Protein 6IAN (pdb70)

Sequence (1597 aa):
YYIGLLRPKITELTTEIERLNEQEELIVKGGSVLTQLQQRNKALTDEAAKLKGTLADINLALEKSTTQDPSSVKDQATKLNQVNGEKRKQVDQLFLNAKEEALTKKNTQALEEEQNLDRRILAENQDFGLYKATRDEAFNVSDAVLSHQHQIRLTAKQELLTKLSTDPDKKRAAEVLRGILSKRQLKEELTKQCALSVEEERQLLIKQVKTARGDIEVLERQVNETRDALSESKNRCASLDEELKSYSGDNIKAFQELQEKDRELQSFDSFPAKLKEEDKITEVQRNIATLLERISQALEEPSEEEVLQYIVDNVNKLLSRHYSLVEFDAIQGTDLLQILADIFGTLSPAQQIDGVAPTDEAAASLEFLTKTLGYRVLADSFPTSFSRAEPTVIYPTLYWVLSNQQNEKRVYLARFLQRLEIPEALAQDEDVRALYQQYVNLRGFVNTHRRVDALRTAHADPADARRAVTVLEEECDRLRGYIQVAEKKLAGVPDKEALLNACKSLRAALEEESRLAEKGVELQQQLISSRQRSTEHNRLQNLRRDAADGRVDVIVRRLRDEIQTNKIIEEQLPKELQQKQRENAEFDRLISEPLDQALTTENQQLDEALKKLHQQVKERQKPGEDGSTIATIKQQVERVAKRKVEVEQLTGLQADNSRTLNDIRERENRIEQLREAHHLKDDDFREFSKQVLAKKAATESRTHLSEQRVEYGVLNFTENVRPKITELTTEIERLNEQEELIVKGGSVLTQLQQRNKALTDEAAKLKGTLADINLALEKSTTQDPSSVKDQATKLNQVNGEKRKQVDQLFLNAKEEALTKKNTQALEEEQNLDRRILAENQDFGLYKATRDEAFNVSDAVLSHQHQIRLTAKQELLTKLSTDPDKKRAAEVLRGILSKRQLKEELTKQCALSVEEERQLLIKQVKTARGDIEVLERQVNETRDALSESKNRCASLDEELKSYSGDNIKAFQELQEKDRELQSFDSFPAKLKEEDKITEVQRNIATLLERISQALELKKQPPKEPSEEEVLQYIVDNVNKLLSRHYSLVEFDAIQGTDLLQILADIFGTLSPAQQIDGVAPTDEAAASLEFLTKTLGYRVPPLADSFPTSFSRAEPTVIYPTLYWVLSNQQNEKRVYLARFLQRQYVNLRGFVNTHRRVDALRTAHADPADARRAVTVLEEECDRLRGYIQVAEKKLAGVPDKEALLNACKSLRAALEEESRLAEKGVELQQQLISSRQRSTEHNRLQNLRRDAADGRVDVIVRRLRDEIQTNKIIEEQLPKELQQKQRENAEFDRLISEPLDQALTTENQQLDEALKKLHQQVKERQKPGGSTIATIKQQVERVAKRKVEVEQLTGLQADNSRTLNDIRERENRIEQLREAHHLKDDDFREFSKQVLAKKAATESRTHLSEQRVEYGVLNFTENVLRSQFTDDLVKILVLGPSKSGKSTVTNFLAGTRDTPTKEYHETNPLRVLEVEIALDVVQLWDVGGSSKHQAGWPAIASNADGIIYVFNPEVKGSEKELLLWYKNFARVTDGHSLIFSHHSSLPEFAVGDNPPPKQLQGIRALETSLDYQSDNFKEAFDALVEQIIASRLAAE

B-factor: mean 144.45, std 52.74, range [67.85, 324.2]

CATH classification: 1.10.418.70

Organism: Trypanosoma brucei brucei (strain 927/4 GUTat10.1) (NCBI:txid185431)

InterPro domains:
  IPR029602 Intraflagellar transport protein 74 [PTHR31432] (14-579)
  IPR036228 ATP synthase, F0 complex, subunit D superfamily, mitochondrial [SSF161065] (115-201)

Structure (mmCIF, N/CA/C/O backbone):
data_6IAN
#
_entry.id   6IAN
#
_cell.length_a   67.860
_cell.length_b   228.300
_cell.length_c   115.710
_cell.angle_alpha   90.00
_cell.angle_beta   96.76
_cell.angle_gamma   90.00
#
_symmetry.space_group_name_H-M   'P 1 21 1'
#
loop_
_entity.id
_entity.type
_entity.pdbx_description
1 polymer 'Intraflagellar transport protein 74'
2 polymer 'Intraflagellar transport protein 81'
3 polymer 'Rab-like 5'
4 non-polymer "GUANOSINE-5'-TRIPHOSPHATE"
5 non-polymer 'MAGNESIUM ION'
6 water water
#
loop_
_atom_site.group_PDB
_atom_site.id
_atom_site.type_symbol
_atom_site.label_atom_id
_atom_site.label_alt_id
_atom_site.label_comp_id
_atom_site.label_asym_id
_atom_site.label_entity_id
_atom_site.label_seq_id
_atom_site.pdbx_PDB_ins_code
_atom_site.Cartn_x
_atom_site.Cartn_y
_atom_site.Cartn_z
_atom_site.occupancy
_atom_site.B_iso_or_equiv
_atom_site.auth_seq_id
_atom_site.auth_comp_id
_atom_site.auth_asym_id
_atom_site.auth_atom_id
_atom_site.pdbx_PDB_model_num
ATOM 1 N N . TYR A 1 16 ? 64.034 81.971 -37.626 1.00 182.03 89 TYR A N 1
ATOM 2 C CA . TYR A 1 16 ? 64.688 80.980 -36.776 1.00 180.16 89 TYR A CA 1
ATOM 3 C C . TYR A 1 16 ? 63.696 80.387 -35.775 1.00 177.13 89 TYR A C 1
ATOM 4 O O . TYR A 1 16 ? 63.946 79.341 -35.165 1.00 173.49 89 TYR A O 1
ATOM 6 N N . TYR A 1 17 ? 62.569 81.077 -35.604 1.00 177.57 90 TYR A N 1
ATOM 7 C CA . TYR A 1 17 ? 61.460 80.560 -34.821 1.00 168.91 90 TYR A CA 1
ATOM 8 C C . TYR A 1 17 ? 60.223 80.251 -35.655 1.00 175.91 90 TYR A C 1
ATOM 9 O O . TYR A 1 17 ? 59.357 79.510 -35.181 1.00 172.97 90 TYR A O 1
ATOM 11 N N . ILE A 1 18 ? 60.114 80.794 -36.875 1.00 182.48 91 ILE A N 1
ATOM 12 C CA . ILE A 1 18 ? 58.943 80.528 -37.712 1.00 188.42 91 ILE A CA 1
ATOM 13 C C . ILE A 1 18 ? 58.972 79.097 -38.234 1.00 193.52 91 ILE A C 1
ATOM 14 O O . ILE A 1 18 ? 57.946 78.396 -38.246 1.00 193.46 91 ILE A O 1
ATOM 16 N N . GLY A 1 19 ? 60.142 78.646 -38.690 1.00 199.51 92 GLY A N 1
ATOM 17 C CA . GLY A 1 19 ? 60.351 77.242 -38.988 1.00 200.02 92 GLY A CA 1
ATOM 18 C C . GLY A 1 19 ? 60.160 76.330 -37.795 1.00 202.16 92 GLY A C 1
ATOM 19 O O . GLY A 1 19 ? 60.203 75.105 -37.958 1.00 201.52 92 GLY A O 1
ATOM 20 N N . LEU A 1 20 ? 59.982 76.897 -36.602 1.00 195.01 93 LEU A N 1
ATOM 21 C CA . LEU A 1 20 ? 59.590 76.151 -35.415 1.00 187.40 93 LEU A CA 1
ATOM 22 C C . LEU A 1 20 ? 58.092 76.210 -35.147 1.00 178.18 93 LEU A C 1
ATOM 23 O O . LEU A 1 20 ? 57.526 75.236 -34.638 1.00 178.27 93 LEU A O 1
ATOM 25 N N . LEU A 1 21 ? 57.437 77.329 -35.475 1.00 172.12 94 LEU A N 1
ATOM 26 C CA . LEU A 1 21 ? 55.984 77.392 -35.357 1.00 168.24 94 LEU A CA 1
ATOM 27 C C . LEU A 1 21 ? 55.313 76.442 -36.337 1.00 169.29 94 LEU A C 1
ATOM 28 O O . LEU A 1 21 ? 54.376 75.720 -35.972 1.00 169.05 94 LEU A O 1
ATOM 33 N N . ARG A 1 22 ? 55.775 76.436 -37.590 1.00 170.28 95 ARG A N 1
ATOM 34 C CA . ARG A 1 22 ? 55.108 75.652 -38.627 1.00 170.42 95 ARG A CA 1
ATOM 35 C C . ARG A 1 22 ? 54.901 74.186 -38.224 1.00 172.65 95 ARG A C 1
ATOM 36 O O . ARG A 1 22 ? 53.748 73.715 -38.200 1.00 172.68 95 ARG A O 1
ATOM 38 N N . PRO A 1 23 ? 55.957 73.436 -37.870 1.00 172.88 96 PRO A N 1
ATOM 39 C CA . PRO A 1 23 ? 55.739 72.006 -37.582 1.00 175.47 96 PRO A CA 1
ATOM 40 C C . PRO A 1 23 ? 54.908 71.758 -36.337 1.00 175.92 96 PRO A C 1
ATOM 41 O O . PRO A 1 23 ? 54.082 70.834 -36.327 1.00 176.68 96 PRO A O 1
ATOM 45 N N . LYS A 1 24 ? 55.108 72.544 -35.277 1.00 177.76 97 LYS A N 1
ATOM 46 C CA . LYS A 1 24 ? 54.268 72.388 -34.098 1.00 174.01 97 LYS A CA 1
ATOM 47 C C . LYS A 1 24 ? 52.806 72.629 -34.440 1.00 170.75 97 LYS A C 1
ATOM 48 O O . LYS A 1 24 ? 51.925 71.899 -33.973 1.00 170.44 97 LYS A O 1
ATOM 50 N N . ILE A 1 25 ? 52.538 73.602 -35.314 1.00 168.36 98 ILE A N 1
ATOM 51 C CA . ILE A 1 25 ? 51.161 73.926 -35.667 1.00 162.56 98 ILE A CA 1
ATOM 52 C C . ILE A 1 25 ? 50.522 72.798 -36.461 1.00 160.77 98 ILE A C 1
ATOM 53 O O . ILE A 1 25 ? 49.384 72.392 -36.187 1.00 161.71 98 ILE A O 1
ATOM 58 N N . THR A 1 26 ? 51.240 72.260 -37.445 1.00 162.09 99 THR A N 1
ATOM 59 C CA . THR A 1 26 ? 50.655 71.158 -38.205 1.00 166.97 99 THR A CA 1
ATOM 60 C C . THR A 1 26 ? 50.484 69.904 -37.342 1.00 167.25 99 THR A C 1
ATOM 61 O O . THR A 1 26 ? 49.459 69.220 -37.443 1.00 165.64 99 THR A O 1
ATOM 65 N N . GLU A 1 27 ? 51.456 69.587 -36.478 1.00 167.60 100 GLU A N 1
ATOM 66 C CA . GLU A 1 27 ? 51.297 68.436 -35.588 1.00 163.24 100 GLU A CA 1
ATOM 67 C C . GLU A 1 27 ? 50.099 68.609 -34.658 1.00 159.51 100 GLU A C 1
ATOM 68 O O . GLU A 1 27 ? 49.310 67.671 -34.446 1.00 161.12 100 GLU A O 1
ATOM 70 N N . LEU A 1 28 ? 49.942 69.810 -34.103 1.00 160.83 101 LEU A N 1
ATOM 71 C CA . LEU A 1 28 ? 48.825 70.089 -33.213 1.00 158.72 101 LEU A CA 1
ATOM 72 C C . LEU A 1 28 ? 47.499 69.921 -33.945 1.00 161.15 101 LEU A C 1
ATOM 73 O O . LEU A 1 28 ? 46.564 69.293 -33.431 1.00 164.61 101 LEU A O 1
ATOM 78 N N . THR A 1 29 ? 47.401 70.469 -35.159 1.00 161.36 102 THR A N 1
ATOM 79 C CA . THR A 1 29 ? 46.163 70.334 -35.921 1.00 163.71 102 THR A CA 1
ATOM 80 C C . THR A 1 29 ? 45.904 68.884 -36.307 1.00 161.89 102 THR A C 1
ATOM 81 O O . THR A 1 29 ? 44.744 68.465 -36.396 1.00 160.97 102 THR A O 1
ATOM 85 N N . THR A 1 30 ? 46.961 68.107 -36.545 1.00 158.85 103 THR A N 1
ATOM 86 C CA . THR A 1 30 ? 46.770 66.695 -36.850 1.00 158.18 103 THR A CA 1
ATOM 87 C C . THR A 1 30 ? 46.165 65.962 -35.663 1.00 152.48 103 THR A C 1
ATOM 88 O O . THR A 1 30 ? 45.263 65.126 -35.825 1.00 152.51 103 THR A O 1
ATOM 92 N N . GLU A 1 31 ? 46.605 66.302 -34.451 1.00 149.37 104 GLU A N 1
ATOM 93 C CA . GLU A 1 31 ? 45.971 65.669 -33.299 1.00 141.55 104 GLU A CA 1
ATOM 94 C C . GLU A 1 31 ? 44.559 66.203 -33.076 1.00 132.04 104 GLU A C 1
ATOM 95 O O . GLU A 1 31 ? 43.695 65.466 -32.594 1.00 126.70 104 GLU A O 1
ATOM 101 N N . ILE A 1 32 ? 44.295 67.461 -33.441 1.00 127.68 105 ILE A N 1
ATOM 102 C CA . ILE A 1 32 ? 42.919 67.961 -33.415 1.00 129.59 105 ILE A CA 1
ATOM 103 C C . ILE A 1 32 ? 42.030 67.107 -34.310 1.00 134.46 105 ILE A C 1
ATOM 104 O O . ILE A 1 32 ? 40.924 66.699 -33.924 1.00 135.78 105 ILE A O 1
ATOM 109 N N . GLU A 1 33 ? 42.502 66.844 -35.532 1.00 140.28 106 GLU A N 1
ATOM 110 C CA . GLU A 1 33 ? 41.753 66.012 -36.467 1.00 142.90 106 GLU A CA 1
ATOM 111 C C . GLU A 1 33 ? 41.520 64.629 -35.882 1.00 143.37 106 GLU A C 1
ATOM 112 O O . GLU A 1 33 ? 40.413 64.083 -35.973 1.00 142.75 106 GLU A O 1
ATOM 118 N N . ARG A 1 34 ? 42.555 64.053 -35.264 1.00 143.22 107 ARG A N 1
ATOM 119 C CA . ARG A 1 34 ? 42.403 62.746 -34.635 1.00 141.65 107 ARG A CA 1
ATOM 120 C C . ARG A 1 34 ? 41.347 62.774 -33.536 1.00 141.59 107 ARG A C 1
ATOM 121 O O . ARG A 1 34 ? 40.479 61.894 -33.476 1.00 141.39 107 ARG A O 1
ATOM 123 N N . LEU A 1 35 ? 41.380 63.800 -32.685 1.00 140.29 108 LEU A N 1
ATOM 124 C CA . LEU A 1 35 ? 40.424 63.889 -31.584 1.00 140.02 108 LEU A CA 1
ATOM 125 C C . LEU A 1 35 ? 38.998 64.020 -32.092 1.00 139.79 108 LEU A C 1
ATOM 126 O O . LEU A 1 35 ? 38.079 63.398 -31.547 1.00 142.09 108 LEU A O 1
ATOM 131 N N . ASN A 1 36 ? 38.787 64.826 -33.133 1.00 141.71 109 ASN A N 1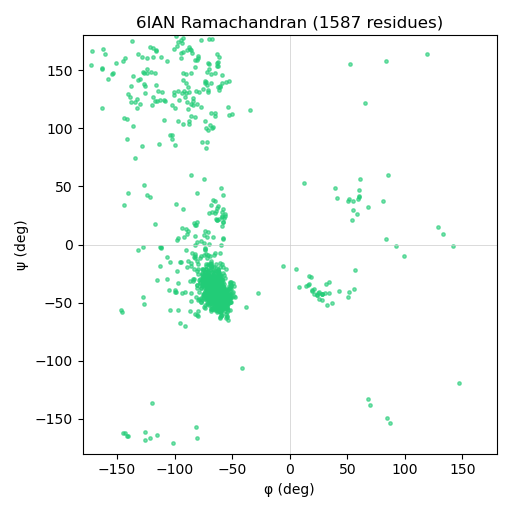
ATOM 132 C CA . ASN A 1 36 ? 37.429 64.991 -33.648 1.00 144.45 109 ASN A CA 1
ATOM 133 C C . ASN A 1 36 ? 36.942 63.725 -34.353 1.00 153.71 109 ASN A C 1
ATOM 134 O O . ASN A 1 36 ? 35.751 63.382 -34.275 1.00 152.92 109 ASN A O 1
ATOM 139 N N . GLU A 1 37 ? 37.840 63.015 -35.050 1.00 158.06 110 GLU A N 1
ATOM 140 C CA . GLU A 1 37 ? 37.458 61.728 -35.629 1.00 160.65 110 GLU A CA 1
ATOM 141 C C . GLU A 1 37 ? 37.070 60.743 -34.537 1.00 160.69 110 GLU A C 1
ATOM 142 O O . GLU A 1 37 ? 36.113 59.975 -34.690 1.00 162.12 110 GLU A O 1
ATOM 144 N N . GLN A 1 38 ? 37.794 60.763 -33.417 1.00 164.84 111 GLN A N 1
ATOM 145 C CA . GLN A 1 38 ? 37.433 59.908 -32.292 1.00 167.62 111 GLN A CA 1
ATOM 146 C C . GLN A 1 38 ? 36.088 60.311 -31.702 1.00 167.99 111 GLN A C 1
ATOM 147 O O . GLN A 1 38 ? 35.316 59.453 -31.268 1.00 169.11 111 GLN A O 1
ATOM 153 N N . GLU A 1 39 ? 35.789 61.608 -31.675 1.00 166.87 112 GLU A N 1
ATOM 154 C CA . GLU A 1 39 ? 34.474 62.055 -31.221 1.00 168.78 112 GLU A CA 1
ATOM 155 C C . GLU A 1 39 ? 33.368 61.495 -32.105 1.00 166.83 112 GLU A C 1
ATOM 156 O O . GLU A 1 39 ? 32.359 60.964 -31.612 1.00 167.84 112 GLU A O 1
ATOM 162 N N . GLU A 1 40 ? 33.538 61.625 -33.422 1.00 169.97 113 GLU A N 1
ATOM 163 C CA . GLU A 1 40 ? 32.566 61.059 -34.351 1.00 172.33 113 GLU A CA 1
ATOM 164 C C . GLU A 1 40 ? 32.437 59.552 -34.147 1.00 177.13 113 GLU A C 1
ATOM 165 O O . GLU A 1 40 ? 31.329 58.999 -34.201 1.00 180.38 113 GLU A O 1
ATOM 167 N N . LEU A 1 41 ? 33.559 58.876 -33.887 1.00 171.59 114 LEU A N 1
ATOM 168 C CA . LEU A 1 41 ? 33.517 57.439 -33.635 1.00 170.28 114 LEU A CA 1
ATOM 169 C C . LEU A 1 41 ? 32.740 57.115 -32.364 1.00 166.52 114 LEU A C 1
ATOM 170 O O . LEU A 1 41 ? 32.002 56.126 -32.315 1.00 166.50 114 LEU A O 1
ATOM 175 N N . ILE A 1 42 ? 32.905 57.927 -31.319 1.00 164.50 115 ILE A N 1
ATOM 176 C CA . ILE A 1 42 ? 32.186 57.676 -30.074 1.00 156.80 115 ILE A CA 1
ATOM 177 C C . ILE A 1 42 ? 30.685 57.846 -30.278 1.00 158.37 115 ILE A C 1
ATOM 178 O O . ILE A 1 42 ? 29.881 57.059 -29.764 1.00 159.57 115 ILE A O 1
ATOM 183 N N . VAL A 1 43 ? 30.280 58.844 -31.061 1.00 157.43 116 VAL A N 1
ATOM 184 C CA . VAL A 1 43 ? 28.850 59.031 -31.309 1.00 166.31 116 VAL A CA 1
ATOM 185 C C . VAL A 1 43 ? 28.283 57.865 -32.122 1.00 168.40 116 VAL A C 1
ATOM 186 O O . VAL A 1 43 ? 27.201 57.334 -31.813 1.00 169.17 116 VAL A O 1
ATOM 190 N N . LYS A 1 44 ? 28.983 57.477 -33.199 1.00 172.95 117 LYS A N 1
ATOM 191 C CA . LYS A 1 44 ? 28.535 56.344 -34.008 1.00 175.60 117 LYS A CA 1
ATOM 192 C C . LYS A 1 44 ? 28.455 55.071 -33.172 1.00 185.01 117 LYS A C 1
ATOM 193 O O . LYS A 1 44 ? 27.504 54.293 -33.305 1.00 190.13 117 LYS A O 1
ATOM 195 N N . GLY A 1 45 ? 29.436 54.848 -32.293 1.00 191.46 118 GLY A N 1
ATOM 196 C CA . GLY A 1 45 ? 29.368 53.711 -31.393 1.00 187.03 118 GLY A CA 1
ATOM 197 C C . GLY A 1 45 ? 28.203 53.788 -30.427 1.00 187.92 118 GLY A C 1
ATOM 198 O O . GLY A 1 45 ? 27.619 52.762 -30.070 1.00 190.59 118 GLY A O 1
ATOM 199 N N . GLY A 1 46 ? 27.850 54.999 -29.986 1.00 189.19 119 GLY A N 1
ATOM 200 C CA . GLY A 1 46 ? 26.692 55.148 -29.117 1.00 188.46 119 GLY A CA 1
ATOM 201 C C . GLY A 1 46 ? 25.401 54.734 -29.798 1.00 184.33 119 GLY A C 1
ATOM 202 O O . GLY A 1 46 ? 24.587 53.993 -29.230 1.00 186.45 119 GLY A O 1
ATOM 203 N N . SER A 1 47 ? 25.191 55.215 -31.030 1.00 179.19 120 SER A N 1
ATOM 204 C CA . SER A 1 47 ? 23.990 54.804 -31.762 1.00 178.91 120 SER A CA 1
ATOM 205 C C . SER A 1 47 ? 24.018 53.310 -32.088 1.00 188.35 120 SER A C 1
ATOM 206 O O . SER A 1 47 ? 22.964 52.658 -32.093 1.00 187.91 120 SER A O 1
ATOM 209 N N . VAL A 1 48 ? 25.208 52.746 -32.338 1.00 201.10 121 VAL A N 1
ATOM 210 C CA . VAL A 1 48 ? 25.328 51.301 -32.542 1.00 204.02 121 VAL A CA 1
ATOM 211 C C . VAL A 1 48 ? 24.918 50.540 -31.287 1.00 213.49 121 VAL A C 1
ATOM 212 O O . VAL A 1 48 ? 24.237 49.513 -31.366 1.00 214.11 121 VAL A O 1
ATOM 216 N N . LEU A 1 49 ? 25.328 51.024 -30.111 1.00 222.85 122 LEU A N 1
ATOM 217 C CA . LEU A 1 49 ? 24.963 50.355 -28.865 1.00 219.93 122 LEU A CA 1
ATOM 218 C C . LEU A 1 49 ? 23.458 50.420 -28.629 1.00 221.13 122 LEU A C 1
ATOM 219 O O . LEU A 1 49 ? 22.835 49.424 -28.225 1.00 224.52 122 LEU A O 1
ATOM 221 N N . THR A 1 50 ? 22.857 51.586 -28.879 1.00 215.13 123 THR A N 1
ATOM 222 C CA . THR A 1 50 ? 21.409 51.707 -28.727 1.00 211.14 123 THR A CA 1
ATOM 223 C C . THR A 1 50 ? 20.673 50.788 -29.700 1.00 207.96 123 THR A C 1
ATOM 224 O O . THR A 1 50 ? 19.618 50.237 -29.366 1.00 211.55 123 THR A O 1
ATOM 228 N N . GLN A 1 51 ? 21.205 50.620 -30.915 1.00 206.43 124 GLN A N 1
ATOM 229 C CA . GLN A 1 51 ? 20.605 49.679 -31.859 1.00 202.54 124 GLN A CA 1
ATOM 230 C C . GLN A 1 51 ? 20.760 48.230 -31.392 1.00 201.94 124 GLN A C 1
ATOM 231 O O . GLN A 1 51 ? 19.809 47.438 -31.471 1.00 204.14 124 GLN A O 1
ATOM 233 N N . LEU A 1 52 ? 21.953 47.870 -30.905 1.00 193.30 125 LEU A N 1
ATOM 234 C CA . LEU A 1 52 ? 22.224 46.502 -30.466 1.00 188.73 125 LEU A CA 1
ATOM 235 C C . LEU A 1 52 ? 21.400 46.099 -29.255 1.00 182.20 125 LEU A C 1
ATOM 236 O O . LEU A 1 52 ? 21.091 44.916 -29.102 1.00 182.74 125 LEU A O 1
ATOM 241 N N . GLN A 1 53 ? 21.027 47.041 -28.389 1.00 179.18 126 GLN A N 1
ATOM 242 C CA . GLN A 1 53 ? 20.169 46.659 -27.270 1.00 175.78 126 GLN A CA 1
ATOM 243 C C . GLN A 1 53 ? 18.817 46.152 -27.775 1.00 180.79 126 GLN A C 1
ATOM 244 O O . GLN A 1 53 ? 18.359 45.064 -27.393 1.00 183.04 126 GLN A O 1
ATOM 246 N N . GLN A 1 54 ? 18.174 46.927 -28.656 1.00 180.31 127 GLN A N 1
ATOM 247 C CA . GLN A 1 54 ? 16.914 46.501 -29.260 1.00 178.09 127 GLN A CA 1
ATOM 248 C C . GLN A 1 54 ? 17.073 45.195 -30.034 1.00 180.19 127 GLN A C 1
ATOM 249 O O . GLN A 1 54 ? 16.222 44.298 -29.935 1.00 184.27 127 GLN A O 1
ATOM 251 N N . ARG A 1 55 ? 18.147 45.072 -30.822 1.00 179.50 128 ARG A N 1
ATOM 252 C CA . ARG A 1 55 ? 18.369 43.838 -31.575 1.00 182.29 128 ARG A CA 1
ATOM 253 C C . ARG A 1 55 ? 18.516 42.641 -30.644 1.00 186.79 128 ARG A C 1
ATOM 254 O O . ARG A 1 55 ? 17.991 41.558 -30.926 1.00 187.35 128 ARG A O 1
ATOM 262 N N . ASN A 1 56 ? 19.226 42.821 -29.528 1.00 196.74 129 ASN A N 1
ATOM 263 C CA . ASN A 1 56 ? 19.429 41.741 -28.570 1.00 198.91 129 ASN A CA 1
ATOM 264 C C . ASN A 1 56 ? 18.112 41.311 -27.934 1.00 199.51 129 ASN A C 1
ATOM 265 O O . ASN A 1 56 ? 17.841 40.110 -27.811 1.00 203.79 129 ASN A O 1
ATOM 270 N N . LYS A 1 57 ? 17.267 42.271 -27.547 1.00 193.61 130 LYS A N 1
ATOM 271 C CA . LYS A 1 57 ? 15.966 41.905 -26.987 1.00 191.09 130 LYS A CA 1
ATOM 272 C C . LYS A 1 57 ? 15.128 41.132 -28.001 1.00 195.87 130 LYS A C 1
ATOM 273 O O . LYS A 1 57 ? 14.544 40.079 -27.684 1.00 198.41 130 LYS A O 1
ATOM 279 N N . ALA A 1 58 ? 15.068 41.641 -29.234 1.00 200.56 131 ALA A N 1
ATOM 280 C CA . ALA A 1 58 ? 14.302 40.969 -30.277 1.00 201.46 131 ALA A CA 1
ATOM 281 C C . ALA A 1 58 ? 14.806 39.550 -30.497 1.00 198.26 131 ALA A C 1
ATOM 282 O O . ALA A 1 58 ? 14.010 38.610 -30.626 1.00 200.29 131 ALA A O 1
ATOM 284 N N . LEU A 1 59 ? 16.127 39.373 -30.534 1.00 184.54 132 LEU A N 1
ATOM 285 C CA . LEU A 1 59 ? 16.672 38.048 -30.781 1.00 170.35 132 LEU A CA 1
ATOM 286 C C . LEU A 1 59 ? 16.390 37.103 -29.624 1.00 164.94 132 LEU A C 1
ATOM 287 O O . LEU A 1 59 ? 16.092 35.927 -29.852 1.00 172.20 132 LEU A O 1
ATOM 292 N N . THR A 1 60 ? 16.477 37.583 -28.377 1.00 159.09 133 THR A N 1
ATOM 293 C CA . THR A 1 60 ? 16.144 36.714 -27.247 1.00 157.82 133 THR A CA 1
ATOM 294 C C . THR A 1 60 ? 14.716 36.206 -27.355 1.00 156.36 133 THR A C 1
ATOM 295 O O . THR A 1 60 ? 14.450 35.009 -27.163 1.00 156.96 133 THR A O 1
ATOM 299 N N . ASP A 1 61 ? 13.785 37.102 -27.682 1.00 156.31 134 ASP A N 1
ATOM 300 C CA .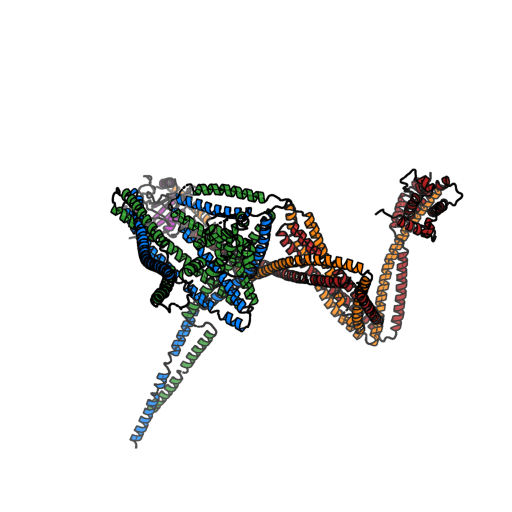 ASP A 1 61 ? 12.390 36.685 -27.768 1.00 157.37 134 ASP A CA 1
ATOM 301 C C . ASP A 1 61 ? 12.171 35.704 -28.919 1.00 153.43 134 ASP A C 1
ATOM 302 O O . ASP A 1 61 ? 11.475 34.690 -28.755 1.00 150.85 134 ASP A O 1
ATOM 307 N N . GLU A 1 62 ? 12.763 35.978 -30.087 1.00 154.95 135 GLU A N 1
ATOM 308 C CA . GLU A 1 62 ? 12.612 35.055 -31.211 1.00 158.36 135 GLU A CA 1
ATOM 309 C C . GLU A 1 62 ? 13.220 33.700 -30.887 1.00 145.45 135 GLU A C 1
ATOM 310 O O . GLU A 1 62 ? 12.716 32.664 -31.330 1.00 140.35 135 GLU A O 1
ATOM 316 N N . ALA A 1 63 ? 14.323 33.694 -30.136 1.00 145.76 136 ALA A N 1
ATOM 317 C CA . ALA A 1 63 ? 14.939 32.443 -29.709 1.00 143.23 136 ALA A CA 1
ATOM 318 C C . ALA A 1 63 ? 13.995 31.663 -28.816 1.00 133.65 136 ALA A C 1
ATOM 319 O O . ALA A 1 63 ? 13.880 30.435 -28.931 1.00 125.93 136 ALA A O 1
ATOM 321 N N . ALA A 1 64 ? 13.334 32.356 -27.891 1.00 133.86 137 ALA A N 1
ATOM 322 C CA . ALA A 1 64 ? 12.348 31.680 -27.061 1.00 132.38 137 ALA A CA 1
ATOM 323 C C . ALA A 1 64 ? 11.278 31.032 -27.931 1.00 132.55 137 ALA A C 1
ATOM 324 O O . ALA A 1 64 ? 10.979 29.839 -27.788 1.00 134.89 137 ALA A O 1
ATOM 326 N N . LYS A 1 65 ? 10.730 31.795 -28.882 1.00 125.59 138 LYS A N 1
ATOM 327 C CA . LYS A 1 65 ? 9.682 31.252 -29.744 1.00 116.72 138 LYS A CA 1
ATOM 328 C C . LYS A 1 65 ? 10.186 30.063 -30.556 1.00 106.45 138 LYS A C 1
ATOM 329 O O . LYS A 1 65 ? 9.463 29.072 -30.744 1.00 105.96 138 LYS A O 1
ATOM 331 N N . LEU A 1 66 ? 11.416 30.154 -31.058 1.00 101.27 139 LEU A N 1
ATOM 332 C CA . LEU A 1 66 ? 11.998 29.065 -31.838 1.00 105.10 139 LEU A CA 1
ATOM 333 C C . LEU A 1 66 ? 12.161 27.808 -30.993 1.00 100.33 139 LEU A C 1
ATOM 334 O O . LEU A 1 66 ? 11.862 26.692 -31.446 1.00 94.50 139 LEU A O 1
ATOM 339 N N . LYS A 1 67 ? 12.622 27.974 -29.751 1.00 106.42 140 LYS A N 1
ATOM 340 C CA . LYS A 1 67 ? 12.670 26.846 -28.828 1.00 109.26 140 LYS A CA 1
ATOM 341 C C . LYS A 1 67 ? 11.279 26.253 -28.637 1.00 109.27 140 LYS A C 1
ATOM 342 O O . LYS A 1 67 ? 11.112 25.027 -28.557 1.00 103.19 140 LYS A O 1
ATOM 344 N N . GLY A 1 68 ? 10.269 27.113 -28.598 1.00 109.47 141 GLY A N 1
ATOM 345 C CA . GLY A 1 68 ? 8.905 26.658 -28.437 1.00 112.94 141 GLY A CA 1
ATOM 346 C C . GLY A 1 68 ? 8.449 25.746 -29.553 1.00 108.18 141 GLY A C 1
ATOM 347 O O . GLY A 1 68 ? 8.040 24.610 -29.305 1.00 100.27 141 GLY A O 1
ATOM 348 N N . THR A 1 69 ? 8.512 26.234 -30.790 1.00 110.24 142 THR A N 1
ATOM 349 C CA . THR A 1 69 ? 8.041 25.391 -31.886 1.00 113.28 142 THR A CA 1
ATOM 350 C C . THR A 1 69 ? 8.901 24.149 -32.023 1.00 114.17 142 THR A C 1
ATOM 351 O O . THR A 1 69 ? 8.397 23.090 -32.421 1.00 118.56 142 THR A O 1
ATOM 355 N N . LEU A 1 70 ? 10.176 24.227 -31.631 1.00 115.16 143 LEU A N 1
ATOM 356 C CA . LEU A 1 70 ? 10.985 23.018 -31.634 1.00 116.12 143 LEU A CA 1
ATOM 357 C C . LEU A 1 70 ? 10.413 21.998 -30.659 1.00 124.28 143 LEU A C 1
ATOM 358 O O . LEU A 1 70 ? 10.229 20.819 -31.001 1.00 132.03 143 LEU A O 1
ATOM 363 N N . ALA A 1 71 ? 10.105 22.447 -29.441 1.00 115.82 144 ALA A N 1
ATOM 364 C CA . ALA A 1 71 ? 9.522 21.562 -28.440 1.00 115.61 144 ALA A CA 1
ATOM 365 C C . ALA A 1 71 ? 8.174 21.008 -28.888 1.00 113.75 144 ALA A C 1
ATOM 366 O O . ALA A 1 71 ? 7.852 19.839 -28.637 1.00 111.40 144 ALA A O 1
ATOM 368 N N . ASP A 1 72 ? 7.357 21.848 -29.514 1.00 110.34 145 ASP A N 1
ATOM 369 C CA . ASP A 1 72 ? 6.077 21.394 -30.035 1.00 105.52 145 ASP A CA 1
ATOM 370 C C . ASP A 1 72 ? 6.272 20.229 -30.994 1.00 109.82 145 ASP A C 1
ATOM 371 O O . ASP A 1 72 ? 5.655 19.167 -30.842 1.00 110.30 145 ASP A O 1
ATOM 376 N N . ILE A 1 73 ? 7.156 20.401 -31.976 1.00 115.35 146 ILE A N 1
ATOM 377 C CA . ILE A 1 73 ? 7.364 19.350 -32.968 1.00 120.54 146 ILE A CA 1
ATOM 378 C C . ILE A 1 73 ? 7.890 18.089 -32.298 1.00 133.28 146 ILE A C 1
ATOM 379 O O . ILE A 1 73 ? 7.510 16.973 -32.668 1.00 131.41 146 ILE A O 1
ATOM 384 N N . ASN A 1 74 ? 8.787 18.238 -31.316 1.00 151.72 147 ASN A N 1
ATOM 385 C CA . ASN A 1 74 ? 9.362 17.054 -30.677 1.00 158.76 147 ASN A CA 1
ATOM 386 C C . ASN A 1 74 ? 8.339 16.306 -29.828 1.00 159.16 147 ASN A C 1
ATOM 387 O O . ASN A 1 74 ? 8.334 15.067 -29.801 1.00 160.42 147 ASN A O 1
ATOM 392 N N . LEU A 1 75 ? 7.451 17.028 -29.149 1.00 150.48 148 LEU A N 1
ATOM 393 C CA . LEU A 1 75 ? 6.347 16.360 -28.473 1.00 142.41 148 LEU A CA 1
ATOM 394 C C . LEU A 1 75 ? 5.465 15.633 -29.473 1.00 141.85 148 LEU A C 1
ATOM 395 O O . LEU A 1 75 ? 4.963 14.538 -29.189 1.00 145.03 148 LEU A O 1
ATOM 400 N N . ALA A 1 76 ? 5.255 16.237 -30.647 1.00 141.34 149 ALA A N 1
ATOM 401 C CA . ALA A 1 76 ? 4.482 15.574 -31.693 1.00 139.53 149 ALA A CA 1
ATOM 402 C C . ALA A 1 76 ? 5.153 14.279 -32.128 1.00 143.53 149 ALA A C 1
ATOM 403 O O . ALA A 1 76 ? 4.484 13.260 -32.332 1.00 144.70 149 ALA A O 1
ATOM 405 N N . LEU A 1 77 ? 6.474 14.314 -32.294 1.00 142.97 150 LEU A N 1
ATOM 406 C CA . LEU A 1 77 ? 7.223 13.114 -32.649 1.00 141.29 150 LEU A CA 1
ATOM 407 C C . LEU A 1 77 ? 7.056 12.031 -31.595 1.00 136.44 150 LEU A C 1
ATOM 408 O O . LEU A 1 77 ? 6.894 10.849 -31.923 1.00 134.89 150 LEU A O 1
ATOM 413 N N . GLU A 1 78 ? 7.115 12.410 -30.320 1.00 138.90 151 GLU A N 1
ATOM 414 C CA . GLU A 1 78 ? 6.886 11.428 -29.265 1.00 148.16 151 GLU A CA 1
ATOM 415 C C . GLU A 1 78 ? 5.488 10.822 -29.390 1.00 156.82 151 GLU A C 1
ATOM 416 O O . GLU A 1 78 ? 5.329 9.608 -29.575 1.00 158.80 151 GLU A O 1
ATOM 418 N N . LYS A 1 79 ? 4.458 11.668 -29.340 1.00 162.77 152 LYS A N 1
ATOM 419 C CA . LYS A 1 79 ? 3.085 11.183 -29.261 1.00 162.85 152 LYS A CA 1
ATOM 420 C C . LYS A 1 79 ? 2.586 10.559 -30.564 1.00 169.16 152 LYS A C 1
ATOM 421 O O . LYS A 1 79 ? 1.534 9.911 -30.548 1.00 171.94 152 LYS A O 1
ATOM 423 N N . SER A 1 80 ? 3.311 10.715 -31.679 1.00 174.70 153 SER A N 1
ATOM 424 C CA . SER A 1 80 ? 2.803 10.230 -32.962 1.00 172.19 153 SER A CA 1
ATOM 425 C C . SER A 1 80 ? 2.741 8.712 -33.017 1.00 168.39 153 SER A C 1
ATOM 426 O O . SER A 1 80 ? 1.848 8.154 -33.663 1.00 163.18 153 SER A O 1
ATOM 429 N N . THR A 1 81 ? 3.684 8.031 -32.369 1.00 173.91 154 THR A N 1
ATOM 430 C CA . THR A 1 81 ? 3.685 6.575 -32.399 1.00 175.42 154 THR A CA 1
ATOM 431 C C . THR A 1 81 ? 2.460 6.014 -31.690 1.00 176.91 154 THR A C 1
ATOM 432 O O . THR A 1 81 ? 1.781 5.127 -32.217 1.00 181.47 154 THR A O 1
ATOM 436 N N . THR A 1 82 ? 2.141 6.534 -30.504 1.00 169.14 155 THR A N 1
ATOM 437 C CA . THR A 1 82 ? 1.128 5.896 -29.677 1.00 163.29 155 THR A CA 1
ATOM 438 C C . THR A 1 82 ? -0.218 6.611 -29.660 1.00 153.63 155 THR A C 1
ATOM 439 O O . THR A 1 82 ? -1.207 6.003 -29.238 1.00 153.15 155 THR A O 1
ATOM 443 N N . GLN A 1 83 ? -0.300 7.863 -30.106 1.00 147.69 156 GLN A N 1
ATOM 444 C CA . GLN A 1 83 ? -1.540 8.626 -30.026 1.00 142.26 156 GLN A CA 1
ATOM 445 C C . GLN A 1 83 ? -1.836 9.295 -31.367 1.00 141.39 156 GLN A C 1
ATOM 446 O O . GLN A 1 83 ? -0.964 9.431 -32.229 1.00 148.45 156 GLN A O 1
ATOM 452 N N . ASP A 1 84 ? -3.076 9.734 -31.522 1.00 136.51 157 ASP A N 1
ATOM 453 C CA . ASP A 1 84 ? -3.558 10.440 -32.696 1.00 141.63 157 ASP A CA 1
ATOM 454 C C . ASP A 1 84 ? -4.029 11.830 -32.294 1.00 140.43 157 ASP A C 1
ATOM 455 O O . ASP A 1 84 ? -4.290 12.077 -31.112 1.00 140.53 157 ASP A O 1
ATOM 460 N N . PRO A 1 85 ? -4.159 12.765 -33.246 1.00 140.59 158 PRO A N 1
ATOM 461 C CA . PRO A 1 85 ? -4.569 14.131 -32.868 1.00 146.99 158 PRO A CA 1
ATOM 462 C C . PRO A 1 85 ? -5.779 14.189 -31.953 1.00 154.42 158 PRO A C 1
ATOM 463 O O . PRO A 1 85 ? -5.814 15.014 -31.027 1.00 157.48 158 PRO A O 1
ATOM 467 N N . SER A 1 86 ? -6.742 13.289 -32.144 1.00 160.69 159 SER A N 1
ATOM 468 C CA . SER A 1 86 ? -7.942 13.300 -31.315 1.00 164.73 159 SER A CA 1
ATOM 469 C C . SER A 1 86 ? -7.604 13.051 -29.843 1.00 159.77 159 SER A C 1
ATOM 470 O O . SER A 1 86 ? -7.938 13.861 -28.968 1.00 159.11 159 SER A O 1
ATOM 473 N N . SER A 1 87 ? -6.934 11.934 -29.550 1.00 147.61 160 SER A N 1
ATOM 474 C CA . SER A 1 87 ? -6.664 11.602 -28.156 1.00 139.99 160 SER A CA 1
ATOM 475 C C . SER A 1 87 ? -5.768 12.645 -27.514 1.00 135.35 160 SER A C 1
ATOM 476 O O . SER A 1 87 ? -5.936 12.972 -26.336 1.00 140.66 160 SER A O 1
ATOM 479 N N . VAL A 1 88 ? -4.798 13.166 -28.268 1.00 123.25 161 VAL A N 1
ATOM 480 C CA . VAL A 1 88 ? -3.889 14.163 -27.712 1.00 112.45 161 VAL A CA 1
ATOM 481 C C . VAL A 1 88 ? -4.658 15.413 -27.318 1.00 109.41 161 VAL A C 1
ATOM 482 O O . VAL A 1 88 ? -4.477 15.949 -26.219 1.00 110.76 161 VAL A O 1
ATOM 486 N N . LYS A 1 89 ? -5.536 15.900 -28.201 1.00 109.15 162 LYS A N 1
ATOM 487 C CA . LYS A 1 89 ? -6.284 17.090 -27.818 1.00 111.14 162 LYS A CA 1
ATOM 488 C C . LYS A 1 89 ? -7.233 16.783 -26.672 1.00 109.27 162 LYS A C 1
ATOM 489 O O . LYS A 1 89 ? -7.555 17.678 -25.883 1.00 104.40 162 LYS A O 1
ATOM 495 N N . ASP A 1 90 ? -7.671 15.526 -26.541 1.00 115.84 163 ASP A N 1
ATOM 496 C CA . ASP A 1 90 ? -8.520 15.193 -25.401 1.00 119.18 163 ASP A CA 1
ATOM 497 C C . ASP A 1 90 ? -7.724 15.246 -24.112 1.00 107.19 163 ASP A C 1
ATOM 498 O O . ASP A 1 90 ? -8.152 15.851 -23.126 1.00 107.58 163 ASP A O 1
ATOM 503 N N . GLN A 1 91 ? -6.551 14.628 -24.112 1.00 102.18 164 GLN A N 1
ATOM 504 C CA . GLN A 1 91 ? -5.644 14.759 -22.980 1.00 100.47 164 GLN A CA 1
ATOM 505 C C . GLN A 1 91 ? -5.431 16.223 -22.640 1.00 93.72 164 GLN A C 1
ATOM 506 O O . GLN A 1 91 ? -5.418 16.611 -21.465 1.00 97.92 164 GLN A O 1
ATOM 512 N N . ALA A 1 92 ? -5.339 17.059 -23.666 1.00 89.24 165 ALA A N 1
ATOM 513 C CA . ALA A 1 92 ? -5.061 18.467 -23.445 1.00 86.41 165 ALA A CA 1
ATOM 514 C C . ALA A 1 92 ? -6.241 19.174 -22.801 1.00 88.83 165 ALA A C 1
ATOM 515 O O . ALA A 1 92 ? -6.070 19.893 -21.814 1.00 89.92 165 ALA A O 1
ATOM 517 N N . THR A 1 93 ? -7.450 18.994 -23.336 1.00 91.25 166 THR A N 1
ATOM 518 C CA . THR A 1 93 ? -8.569 19.707 -22.723 1.00 93.45 166 THR A CA 1
ATOM 519 C C . THR A 1 93 ? -8.857 19.165 -21.333 1.00 97.29 166 THR A C 1
ATOM 520 O O . THR A 1 93 ? -9.223 19.930 -20.431 1.00 104.02 166 THR A O 1
ATOM 524 N N . LYS A 1 94 ? -8.659 17.866 -21.123 1.00 100.01 167 LYS A N 1
ATOM 525 C CA . LYS A 1 94 ? -8.796 17.333 -19.780 1.00 82.09 167 LYS A CA 1
ATOM 526 C C . LYS A 1 94 ? -7.862 18.082 -18.838 1.00 104.70 167 LYS A C 1
ATOM 527 O O . LYS A 1 94 ? -8.302 18.667 -17.835 1.00 105.80 167 LYS A O 1
ATOM 529 N N . LEU A 1 95 ? -6.572 18.131 -19.191 1.00 98.67 168 LEU A N 1
ATOM 530 C CA . LEU A 1 95 ? -5.599 18.833 -18.370 1.00 88.40 168 LEU A CA 1
ATOM 531 C C . LEU A 1 95 ? -5.919 20.324 -18.255 1.00 85.89 168 LEU A C 1
ATOM 532 O O . LEU A 1 95 ? -5.592 20.943 -17.240 1.00 81.49 168 LEU A O 1
ATOM 537 N N . ASN A 1 96 ? -6.599 20.906 -19.254 1.00 84.96 169 ASN A N 1
ATOM 538 C CA . ASN A 1 96 ? -6.945 22.331 -19.192 1.00 88.69 169 ASN A CA 1
ATOM 539 C C . ASN A 1 96 ? -8.018 22.593 -18.154 1.00 88.24 169 ASN A C 1
ATOM 540 O O . ASN A 1 96 ? -7.967 23.597 -17.428 1.00 83.01 169 ASN A O 1
ATOM 545 N N . GLN A 1 97 ? -9.036 21.734 -18.132 1.00 90.22 170 GLN A N 1
ATOM 546 C CA . GLN A 1 97 ? -10.078 21.817 -17.117 1.00 92.45 170 GLN A CA 1
ATOM 547 C C . GLN A 1 97 ? -9.490 21.619 -15.724 1.00 92.59 170 GLN A C 1
ATOM 548 O O . GLN A 1 97 ? -9.801 22.372 -14.774 1.00 88.15 170 GLN A O 1
ATOM 554 N N . VAL A 1 98 ? -8.591 20.643 -15.591 1.00 90.15 171 VAL A N 1
ATOM 555 C CA . VAL A 1 98 ? -7.951 20.468 -14.298 1.00 80.23 171 VAL A CA 1
ATOM 556 C C . VAL A 1 98 ? -7.188 21.729 -13.934 1.00 82.84 171 VAL A C 1
ATOM 557 O O . VAL A 1 98 ? -7.333 22.246 -12.829 1.00 87.27 171 VAL A O 1
ATOM 561 N N . ASN A 1 99 ? -6.432 22.287 -14.883 1.00 79.65 172 ASN A N 1
ATOM 562 C CA . ASN A 1 99 ? -5.673 23.498 -14.591 1.00 86.46 172 ASN A CA 1
ATOM 563 C C . ASN A 1 99 ? -6.574 24.651 -14.205 1.00 87.95 172 ASN A C 1
ATOM 564 O O . ASN A 1 99 ? -6.145 25.547 -13.481 1.00 93.76 172 ASN A O 1
ATOM 569 N N . GLY A 1 100 ? -7.803 24.685 -14.700 1.00 80.05 173 GLY A N 1
ATOM 570 C CA . GLY A 1 100 ? -8.691 25.754 -14.278 1.00 87.22 173 GLY A CA 1
ATOM 571 C C . GLY A 1 100 ? -9.088 25.613 -12.822 1.00 87.78 173 GLY A C 1
ATOM 572 O O . GLY A 1 100 ? -9.043 26.579 -12.039 1.00 90.75 173 GLY A O 1
ATOM 573 N N . GLU A 1 101 ? -9.468 24.395 -12.430 1.00 90.26 174 GLU A N 1
ATOM 574 C CA . GLU A 1 101 ? -9.761 24.165 -11.014 1.00 93.98 174 GLU A CA 1
ATOM 575 C C . GLU A 1 101 ? -8.529 24.456 -10.150 1.00 97.08 174 GLU A C 1
ATOM 576 O O . GLU A 1 101 ? -8.624 25.119 -9.110 1.00 99.05 174 GLU A O 1
ATOM 582 N N . LYS A 1 102 ? -7.358 23.991 -10.591 1.00 92.95 175 LYS A N 1
ATOM 583 C CA . LYS A 1 102 ? -6.120 24.270 -9.882 1.00 83.23 175 LYS A CA 1
ATOM 584 C C . LYS A 1 102 ? -5.868 25.758 -9.785 1.00 78.37 175 LYS A C 1
ATOM 585 O O . LYS A 1 102 ? -5.357 26.242 -8.775 1.00 86.10 175 LYS A O 1
ATOM 591 N N . ARG A 1 103 ? -6.175 26.493 -10.841 1.00 81.39 176 ARG A N 1
ATOM 592 C CA . ARG A 1 103 ? -6.018 27.929 -10.784 1.00 88.14 176 ARG A CA 1
ATOM 593 C C . ARG A 1 103 ? -6.824 28.472 -9.620 1.00 81.49 176 ARG A C 1
ATOM 594 O O . ARG A 1 103 ? -6.349 29.334 -8.868 1.00 83.31 176 ARG A O 1
ATOM 602 N N . LYS A 1 104 ? -8.035 27.934 -9.433 1.00 80.39 177 LYS A N 1
ATOM 603 C CA . LYS A 1 104 ? -8.880 28.394 -8.327 1.00 98.13 177 LYS A CA 1
ATOM 604 C C . LYS A 1 104 ? -8.287 28.025 -6.971 1.00 98.70 177 LYS A C 1
ATOM 605 O O . LYS A 1 104 ? -8.272 28.846 -6.044 1.00 100.71 177 LYS A O 1
ATOM 611 N N . GLN A 1 105 ? -7.833 26.778 -6.826 1.00 93.35 178 GLN A N 1
ATOM 612 C CA . GLN A 1 105 ? -7.191 26.361 -5.578 1.00 86.41 178 GLN A CA 1
ATOM 613 C C . GLN A 1 105 ? -6.034 27.302 -5.233 1.00 84.78 178 GLN A C 1
ATOM 614 O O . GLN A 1 105 ? -5.966 27.870 -4.136 1.00 77.60 178 GLN A O 1
ATOM 620 N N . VAL A 1 106 ? -5.143 27.513 -6.190 1.00 77.54 179 VAL A N 1
ATOM 621 C CA . VAL A 1 106 ? -3.981 28.353 -5.960 1.00 77.09 179 VAL A CA 1
ATOM 622 C C . VAL A 1 106 ? -4.398 29.777 -5.616 1.00 89.61 179 VAL A C 1
ATOM 623 O O . VAL A 1 106 ? -3.740 30.438 -4.808 1.00 92.09 179 VAL A O 1
ATOM 627 N N . ASP A 1 107 ? -5.470 30.297 -6.235 1.00 89.53 180 ASP A N 1
ATOM 628 C CA . ASP A 1 107 ? -5.884 31.645 -5.834 1.00 92.57 180 ASP A CA 1
ATOM 629 C C . ASP A 1 107 ? -6.431 31.669 -4.421 1.00 92.46 180 ASP A C 1
ATOM 630 O O . ASP A 1 107 ? -6.262 32.671 -3.707 1.00 86.92 180 ASP A O 1
ATOM 635 N N . GLN A 1 108 ? -7.076 30.584 -3.991 1.00 105.01 181 GLN A N 1
ATOM 636 C CA . GLN A 1 108 ? -7.496 30.518 -2.593 1.00 108.59 181 GLN A CA 1
ATOM 637 C C . GLN A 1 108 ? -6.281 30.536 -1.676 1.00 107.71 181 GLN A C 1
ATOM 638 O O . GLN A 1 108 ? -6.261 31.254 -0.669 1.00 109.11 181 GLN A O 1
ATOM 644 N N . LEU A 1 109 ? -5.251 29.766 -2.032 1.00 109.17 182 LEU A N 1
ATOM 645 C CA . LEU A 1 109 ? -4.016 29.770 -1.260 1.00 76.59 182 LEU A CA 1
ATOM 646 C C . LEU A 1 109 ? -3.397 31.159 -1.217 1.00 76.43 182 LEU A C 1
ATOM 647 O O . LEU A 1 109 ? -2.977 31.624 -0.154 1.00 95.48 182 LEU A O 1
ATOM 652 N N . PHE A 1 110 ? -3.333 31.839 -2.362 1.00 95.79 183 PHE A N 1
ATOM 653 C CA . PHE A 1 110 ? -2.857 33.218 -2.384 1.00 90.16 183 PHE A CA 1
ATOM 654 C C . PHE A 1 110 ? -3.596 34.055 -1.356 1.00 92.21 183 PHE A C 1
ATOM 655 O O . PHE A 1 110 ? -2.983 34.780 -0.562 1.00 76.50 183 PHE A O 1
ATOM 663 N N . LEU A 1 111 ? -4.925 33.970 -1.361 1.00 87.98 184 LEU A N 1
ATOM 664 C CA . LEU A 1 111 ? -5.696 34.789 -0.432 1.00 91.89 184 LEU A CA 1
ATOM 665 C C . LEU A 1 111 ? -5.391 34.427 1.017 1.00 90.79 184 LEU A C 1
ATOM 666 O O . LEU A 1 111 ? -5.158 35.313 1.853 1.00 86.03 184 LEU A O 1
ATOM 671 N N . ASN A 1 112 ? -5.400 33.127 1.334 1.00 92.65 185 ASN A N 1
ATOM 672 C CA . ASN A 1 112 ? -5.154 32.703 2.707 1.00 76.89 185 ASN A CA 1
ATOM 673 C C . ASN A 1 112 ? -3.830 33.242 3.187 1.00 79.76 185 ASN A C 1
ATOM 674 O O . ASN A 1 112 ? -3.749 33.870 4.247 1.00 87.97 185 ASN A O 1
ATOM 679 N N . ALA A 1 113 ? -2.790 33.036 2.389 1.00 76.03 186 ALA A N 1
ATOM 680 C CA . ALA A 1 113 ? -1.462 33.469 2.781 1.00 89.09 186 ALA A CA 1
ATOM 681 C C . ALA A 1 113 ? -1.412 34.974 2.945 1.00 75.67 186 ALA 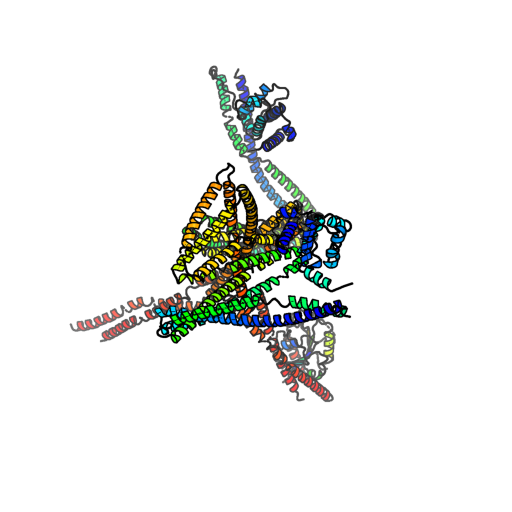A C 1
ATOM 682 O O . ALA A 1 113 ? -0.746 35.478 3.854 1.00 86.58 186 ALA A O 1
ATOM 684 N N . LYS A 1 114 ? -2.091 35.714 2.072 1.00 76.06 187 LYS A N 1
ATOM 685 C CA . LYS A 1 114 ? -2.095 37.161 2.241 1.00 99.33 187 LYS A CA 1
ATOM 686 C C . LYS A 1 114 ? -2.720 37.546 3.573 1.00 88.16 187 LYS A C 1
ATOM 687 O O . LYS A 1 114 ? -2.250 38.478 4.246 1.00 77.72 187 LYS A O 1
ATOM 693 N N . GLU A 1 115 ? -3.772 36.824 3.976 1.00 93.55 188 GLU A N 1
ATOM 694 C CA . GLU A 1 115 ? -4.396 37.083 5.272 1.00 93.90 188 GLU A CA 1
ATOM 695 C C . GLU A 1 115 ? -3.425 36.807 6.405 1.00 90.74 188 GLU A C 1
ATOM 696 O O . GLU A 1 115 ? -3.238 37.637 7.301 1.00 86.19 188 GLU A O 1
ATOM 710 N N . GLU A 1 117 ? -0.240 36.667 6.502 1.00 75.26 190 GLU A N 1
ATOM 711 C CA . GLU A 1 117 ? 0.798 37.680 6.548 1.00 77.74 190 GLU A CA 1
ATOM 712 C C . GLU A 1 117 ? 0.267 38.969 7.151 1.00 79.31 190 GLU A C 1
ATOM 713 O O . GLU A 1 117 ? 0.952 39.612 7.956 1.00 89.09 190 GLU A O 1
ATOM 719 N N . ALA A 1 118 ? -0.958 39.360 6.789 1.00 78.70 191 ALA A N 1
ATOM 720 C CA . ALA A 1 118 ? -1.522 40.578 7.362 1.00 87.74 191 ALA A CA 1
ATOM 721 C C . ALA A 1 118 ? -1.666 40.456 8.867 1.00 86.61 191 ALA A C 1
ATOM 722 O O . ALA A 1 118 ? -1.422 41.415 9.615 1.00 88.53 191 ALA A O 1
ATOM 724 N N . LEU A 1 119 ? -2.075 39.278 9.322 1.00 89.01 192 LEU A N 1
ATOM 725 C CA . LEU A 1 119 ? -2.184 39.024 10.754 1.00 90.59 192 LEU A CA 1
ATOM 726 C C . LEU A 1 119 ? -0.822 39.107 11.429 1.00 86.41 192 LEU A C 1
ATOM 727 O O . LEU A 1 119 ? -0.700 39.661 12.524 1.00 87.80 192 LEU A O 1
ATOM 732 N N . THR A 1 120 ? 0.210 38.540 10.808 1.00 78.30 193 THR A N 1
ATOM 733 C CA . THR A 1 120 ? 1.529 38.628 11.413 1.00 74.81 193 THR A CA 1
ATOM 734 C C . THR A 1 120 ? 1.975 40.073 11.511 1.00 80.69 193 THR A C 1
ATOM 735 O O . THR A 1 120 ? 2.604 40.470 12.495 1.00 85.97 193 THR A O 1
ATOM 739 N N . LYS A 1 121 ? 1.641 40.882 10.511 1.00 77.52 194 LYS A N 1
ATOM 740 C CA . LYS A 1 121 ? 2.005 42.294 10.578 1.00 82.46 194 LYS A CA 1
ATOM 741 C C . LYS A 1 121 ? 1.278 42.988 11.716 1.00 90.69 194 LYS A C 1
ATOM 742 O O . LYS A 1 121 ? 1.835 43.873 12.377 1.00 86.88 194 LYS A O 1
ATOM 744 N N . LYS A 1 122 ? 0.023 42.621 11.958 1.00 112.08 195 LYS A N 1
ATOM 745 C CA . LYS A 1 122 ? -0.648 43.268 13.080 1.00 115.86 195 LYS A CA 1
ATOM 746 C C . LYS A 1 122 ? -0.078 42.778 14.412 1.00 111.30 195 LYS A C 1
ATOM 747 O O . LYS A 1 122 ? 0.155 43.581 15.321 1.00 110.82 195 LYS A O 1
ATOM 753 N N . ASN A 1 123 ? 0.174 41.474 14.543 1.00 95.51 196 ASN A N 1
ATOM 754 C CA . ASN A 1 123 ? 0.815 40.976 15.756 1.00 89.04 196 ASN A CA 1
ATOM 755 C C . ASN A 1 123 ? 2.138 41.682 16.007 1.00 94.26 196 ASN A C 1
ATOM 756 O O . ASN A 1 123 ? 2.458 42.043 17.149 1.00 104.45 196 ASN A O 1
ATOM 761 N N . THR A 1 124 ? 2.923 41.887 14.949 1.00 85.80 197 THR A N 1
ATOM 762 C CA . THR A 1 124 ? 4.233 42.490 15.115 1.00 83.86 197 THR A CA 1
ATOM 763 C C . THR A 1 124 ? 4.117 43.965 15.491 1.00 87.06 197 THR A C 1
ATOM 764 O O . THR A 1 124 ? 4.899 44.456 16.315 1.00 88.25 197 THR A O 1
ATOM 768 N N . GLN A 1 125 ? 3.140 44.690 14.921 1.00 93.02 198 GLN A N 1
ATOM 769 C CA . GLN A 1 125 ? 2.918 46.079 15.337 1.00 94.16 198 GLN A CA 1
ATOM 770 C C . GLN A 1 125 ? 2.476 46.150 16.803 1.00 100.54 198 GLN A C 1
ATOM 771 O O . GLN A 1 125 ? 2.909 47.035 17.564 1.00 107.32 198 GLN A O 1
ATOM 773 N N . ALA A 1 126 ? 1.622 45.209 17.216 1.00 94.16 199 ALA A N 1
ATOM 774 C CA . ALA A 1 126 ? 1.197 45.119 18.611 1.00 94.48 199 ALA A CA 1
ATOM 775 C C . ALA A 1 126 ? 2.386 44.976 19.543 1.00 95.52 199 ALA A C 1
ATOM 776 O O . ALA A 1 126 ? 2.560 45.751 20.507 1.00 99.71 199 ALA A O 1
ATOM 778 N N . LEU A 1 127 ? 3.205 43.961 19.272 1.00 90.12 200 LEU A N 1
ATOM 779 C CA . LEU A 1 127 ? 4.371 43.720 20.095 1.00 83.92 200 LEU A CA 1
ATOM 780 C C . LEU A 1 127 ? 5.270 44.940 20.115 1.00 82.20 200 LEU A C 1
ATOM 781 O O . LEU A 1 127 ? 5.831 45.274 21.161 1.00 80.32 200 LEU A O 1
ATOM 786 N N . GLU A 1 128 ? 5.395 45.640 18.983 1.00 92.23 201 GLU A N 1
ATOM 787 C CA . GLU A 1 128 ? 6.250 46.822 18.975 1.00 107.60 201 GLU A CA 1
ATOM 788 C C . GLU A 1 128 ? 5.725 47.892 19.921 1.00 117.76 201 GLU A C 1
ATOM 789 O O . GLU A 1 128 ? 6.506 48.574 20.600 1.00 117.78 201 GLU A O 1
ATOM 795 N N . GLU A 1 129 ? 4.404 48.020 20.023 1.00 132.77 202 GLU A N 1
ATOM 796 C CA . GLU A 1 129 ? 3.856 48.990 20.969 1.00 132.36 202 GLU A CA 1
ATOM 797 C C . GLU A 1 129 ? 4.198 48.616 22.411 1.00 127.08 202 GLU A C 1
ATOM 798 O O . GLU A 1 129 ? 4.628 49.473 23.203 1.00 126.83 202 GLU A O 1
ATOM 804 N N . GLU A 1 130 ? 4.001 47.344 22.784 1.00 115.46 203 GLU A N 1
ATOM 805 C CA . GLU A 1 130 ? 4.332 47.006 24.173 1.00 112.69 203 GLU A CA 1
ATOM 806 C C . GLU A 1 130 ? 5.835 47.108 24.444 1.00 122.48 203 GLU A C 1
ATOM 807 O O . GLU A 1 130 ? 6.249 47.422 25.575 1.00 127.25 203 GLU A O 1
ATOM 821 N N . GLN A 1 132 ? 7.724 49.435 23.172 1.00 123.73 205 GLN A N 1
ATOM 822 C CA . GLN A 1 132 ? 7.963 50.858 23.386 1.00 125.21 205 GLN A CA 1
ATOM 823 C C . GLN A 1 132 ? 7.580 51.270 24.804 1.00 131.19 205 GLN A C 1
ATOM 824 O O . GLN A 1 132 ? 8.311 52.021 25.462 1.00 133.10 205 GLN A O 1
ATOM 826 N N . ASN A 1 133 ? 6.442 50.794 25.307 1.00 139.36 206 ASN A N 1
ATOM 827 C CA . ASN A 1 133 ? 6.084 51.257 26.648 1.00 141.91 206 ASN A CA 1
ATOM 828 C C . ASN A 1 133 ? 7.056 50.703 27.699 1.00 130.88 206 ASN A C 1
ATOM 829 O O . ASN A 1 133 ? 7.490 51.445 28.592 1.00 127.25 206 ASN A O 1
ATOM 834 N N . LEU A 1 134 ? 7.448 49.421 27.600 1.00 123.27 207 LEU A N 1
ATOM 835 C CA . LEU A 1 134 ? 8.433 48.908 28.565 1.00 122.48 207 LEU A CA 1
ATOM 836 C C . LEU A 1 134 ? 9.779 49.626 28.472 1.00 111.96 207 LEU A C 1
ATOM 837 O O . LEU A 1 134 ? 10.416 49.912 29.497 1.00 98.42 207 LEU A O 1
ATOM 842 N N . ASP A 1 135 ? 10.274 49.852 27.257 1.00 114.53 208 ASP A N 1
ATOM 843 C CA . ASP A 1 135 ? 11.595 50.442 27.163 1.00 119.20 208 ASP A CA 1
ATOM 844 C C . ASP A 1 135 ? 11.560 51.887 27.644 1.00 115.96 208 ASP A C 1
ATOM 845 O O . ASP A 1 135 ? 12.516 52.350 28.274 1.00 123.15 208 ASP A O 1
ATOM 850 N N . ARG A 1 136 ? 10.447 52.592 27.429 1.00 117.64 209 ARG A N 1
ATOM 851 C CA . ARG A 1 136 ? 10.295 53.889 28.079 1.00 120.62 209 ARG A CA 1
ATOM 852 C C . ARG A 1 136 ? 10.334 53.737 29.600 1.00 119.60 209 ARG A C 1
ATOM 853 O O . ARG A 1 136 ? 10.930 54.567 30.300 1.00 112.89 209 ARG A O 1
ATOM 855 N N . ARG A 1 137 ? 9.725 52.665 30.123 1.00 121.03 210 ARG A N 1
ATOM 856 C CA . ARG A 1 137 ? 9.691 52.451 31.569 1.00 122.89 210 ARG A CA 1
ATOM 857 C C . ARG A 1 137 ? 11.087 52.272 32.145 1.00 127.83 210 ARG A C 1
ATOM 858 O O . ARG A 1 137 ? 11.424 52.864 33.176 1.00 131.62 210 ARG A O 1
ATOM 866 N N . ILE A 1 138 ? 11.913 51.448 31.505 1.00 135.00 211 ILE A N 1
ATOM 867 C CA . ILE A 1 138 ? 13.250 51.232 32.061 1.00 135.86 211 ILE A CA 1
ATOM 868 C C . ILE A 1 138 ? 14.129 52.463 31.835 1.00 141.61 211 ILE A C 1
ATOM 869 O O . ILE A 1 138 ? 14.931 52.827 32.702 1.00 148.96 211 ILE A O 1
ATOM 874 N N . LEU A 1 139 ? 13.996 53.130 30.682 1.00 143.30 212 LEU A N 1
ATOM 875 C CA . LEU A 1 139 ? 14.738 54.368 30.458 1.00 147.14 212 LEU A CA 1
ATOM 876 C C . LEU A 1 139 ? 14.413 55.413 31.521 1.00 155.38 212 LEU A C 1
ATOM 877 O O . LEU A 1 139 ? 15.289 56.178 31.942 1.00 154.12 212 LEU A O 1
ATOM 882 N N . ALA A 1 140 ? 13.149 55.486 31.941 1.00 167.91 213 ALA A N 1
ATOM 883 C CA . ALA A 1 140 ? 12.793 56.394 33.025 1.00 173.65 213 ALA A CA 1
ATOM 884 C C . ALA A 1 140 ? 13.479 55.979 34.318 1.00 175.66 213 ALA A C 1
ATOM 885 O O . ALA A 1 140 ? 13.972 56.827 35.070 1.00 179.65 213 ALA A O 1
ATOM 887 N N . GLU A 1 141 ? 13.540 54.671 34.582 1.00 163.92 214 GLU A N 1
ATOM 888 C CA . GLU A 1 141 ? 14.166 54.144 35.790 1.00 160.75 214 GLU A CA 1
ATOM 889 C C . GLU A 1 141 ? 15.679 54.301 35.783 1.00 161.59 214 GLU A C 1
ATOM 890 O O . GLU A 1 141 ? 16.338 53.867 36.738 1.00 164.32 214 GLU A O 1
ATOM 896 N N . ASN A 1 142 ? 16.232 54.893 34.724 1.00 163.23 215 ASN A N 1
ATOM 897 C CA . ASN A 1 142 ? 17.652 55.229 34.641 1.00 161.44 215 ASN A CA 1
ATOM 898 C C . ASN A 1 142 ? 18.557 54.003 34.763 1.00 158.43 215 ASN A C 1
ATOM 899 O O . ASN A 1 142 ? 19.566 54.026 35.470 1.00 159.28 215 ASN A O 1
ATOM 904 N N . GLN A 1 143 ? 18.171 52.905 34.114 1.00 155.21 216 GLN A N 1
ATOM 905 C CA . GLN A 1 143 ? 19.077 51.780 33.958 1.00 153.03 216 GLN A CA 1
ATOM 906 C C . GLN A 1 143 ? 19.791 51.899 32.613 1.00 154.23 216 GLN A C 1
ATOM 907 O O . GLN A 1 143 ? 19.529 52.809 31.822 1.00 152.97 216 GLN A O 1
ATOM 913 N N . ASP A 1 144 ? 20.726 50.987 32.353 1.00 161.65 217 ASP A N 1
ATOM 914 C CA . ASP A 1 144 ? 21.489 51.042 31.109 1.00 163.33 217 ASP A CA 1
ATOM 915 C C . ASP A 1 144 ? 20.599 50.633 29.947 1.00 158.07 217 ASP A C 1
ATOM 916 O O . ASP A 1 144 ? 20.561 49.460 29.567 1.00 159.62 217 ASP A O 1
ATOM 921 N N . PHE A 1 145 ? 19.886 51.598 29.366 1.00 152.31 218 PHE A N 1
ATOM 922 C CA . PHE A 1 145 ? 18.963 51.261 28.292 1.00 144.12 218 PHE A CA 1
ATOM 923 C C . PHE A 1 145 ? 19.699 50.868 27.023 1.00 144.79 218 PHE A C 1
ATOM 924 O O . PHE A 1 145 ? 19.235 49.986 26.292 1.00 149.65 218 PHE A O 1
ATOM 932 N N . GLY A 1 146 ? 20.850 51.488 26.758 1.00 144.36 219 GLY A N 1
ATOM 933 C CA . GLY A 1 146 ? 21.589 51.169 25.547 1.00 138.34 219 GLY A CA 1
ATOM 934 C C . GLY A 1 146 ? 21.943 49.699 25.457 1.00 129.54 219 GLY A C 1
ATOM 935 O O . GLY A 1 146 ? 21.845 49.090 24.387 1.00 121.47 219 GLY A O 1
ATOM 936 N N . LEU A 1 147 ? 22.355 49.111 26.583 1.00 129.40 220 LEU A N 1
ATOM 937 C CA . LEU A 1 147 ? 22.703 47.694 26.609 1.00 127.87 220 LEU A CA 1
ATOM 938 C C . LEU A 1 147 ? 21.479 46.824 26.343 1.00 125.37 220 LEU A C 1
ATOM 939 O O . LEU A 1 147 ? 21.572 45.820 25.623 1.00 122.85 220 LEU A O 1
ATOM 944 N N . TYR A 1 148 ? 20.329 47.178 26.935 1.00 118.39 221 TYR A N 1
ATOM 945 C CA . TYR A 1 148 ? 19.111 46.414 26.682 1.00 109.51 221 TYR A CA 1
ATOM 946 C C . TYR A 1 148 ? 18.750 46.455 25.204 1.00 106.78 221 TYR A C 1
ATOM 947 O O . TYR A 1 148 ? 18.518 45.412 24.584 1.00 111.27 221 TYR A O 1
ATOM 956 N N . LYS A 1 149 ? 18.735 47.650 24.609 1.00 111.11 222 LYS A N 1
ATOM 957 C CA . LYS A 1 149 ? 18.372 47.744 23.198 1.00 114.42 222 LYS A CA 1
ATOM 958 C C . LYS A 1 149 ? 19.372 46.993 22.331 1.00 118.47 222 LYS A C 1
ATOM 959 O O . LYS A 1 149 ? 18.993 46.339 21.353 1.00 121.04 222 LYS A O 1
ATOM 961 N N . ALA A 1 150 ? 20.653 47.050 22.690 1.00 118.63 223 ALA A N 1
ATOM 962 C CA . ALA A 1 150 ? 21.676 46.418 21.874 1.00 113.27 223 ALA A CA 1
ATOM 963 C C . ALA A 1 150 ? 21.560 44.899 21.915 1.00 100.15 223 ALA A C 1
ATOM 964 O O . ALA A 1 150 ? 21.491 44.236 20.869 1.00 101.04 223 ALA A O 1
ATOM 966 N N . THR A 1 151 ? 21.582 44.317 23.114 1.00 95.76 224 THR A N 1
ATOM 967 C CA . THR A 1 151 ? 21.472 42.867 23.173 1.00 99.09 224 THR A CA 1
ATOM 968 C C . THR A 1 151 ? 20.127 42.394 22.639 1.00 104.82 224 THR A C 1
ATOM 969 O O . THR A 1 151 ? 20.056 41.317 22.036 1.00 108.62 224 THR A O 1
ATOM 973 N N . ARG A 1 152 ? 19.067 43.210 22.770 1.00 107.64 225 ARG A N 1
ATOM 974 C CA . ARG A 1 152 ? 17.770 42.832 22.212 1.00 103.59 225 ARG A CA 1
ATOM 975 C C . ARG A 1 152 ? 17.813 42.809 20.684 1.00 99.43 225 ARG A C 1
ATOM 976 O O . ARG A 1 152 ? 17.347 41.845 20.062 1.00 96.99 225 ARG A O 1
ATOM 984 N N . ASP A 1 153 ? 18.384 43.847 20.060 1.00 96.47 226 ASP A N 1
ATOM 985 C CA . ASP A 1 153 ? 18.498 43.847 18.606 1.00 99.15 226 ASP A CA 1
ATOM 986 C C . ASP A 1 153 ? 19.318 42.660 18.122 1.00 98.44 226 ASP A C 1
ATOM 987 O O . ASP A 1 153 ? 18.959 42.008 17.136 1.00 102.39 226 ASP A O 1
ATOM 992 N N . GLU A 1 154 ? 20.407 42.343 18.816 1.00 100.44 227 GLU A N 1
ATOM 993 C CA . GLU A 1 154 ? 21.180 41.181 18.405 1.00 104.65 227 GLU A CA 1
ATOM 994 C C . GLU A 1 154 ? 20.343 39.912 18.513 1.00 100.44 227 GLU A C 1
ATOM 995 O O . GLU A 1 154 ? 20.360 39.063 17.607 1.00 98.70 227 GLU A O 1
ATOM 1001 N N . ALA A 1 155 ? 19.607 39.762 19.617 1.00 93.08 228 ALA A N 1
ATOM 1002 C CA . ALA A 1 155 ? 18.823 38.553 19.820 1.00 86.88 228 ALA A CA 1
ATOM 1003 C C . ALA A 1 155 ? 17.799 38.399 18.721 1.00 99.24 228 ALA A C 1
ATOM 1004 O O . ALA A 1 155 ? 17.653 37.319 18.133 1.00 106.20 228 ALA A O 1
ATOM 1006 N N . PHE A 1 156 ? 17.114 39.496 18.397 1.00 101.70 229 PHE A N 1
ATOM 1007 C CA . PHE A 1 156 ? 16.096 39.452 17.356 1.00 102.13 229 PHE A CA 1
ATOM 1008 C C . PHE A 1 156 ? 16.711 39.123 16.010 1.00 101.16 229 PHE A C 1
ATOM 1009 O O . PHE A 1 156 ? 16.136 38.356 15.239 1.00 101.25 229 PHE A O 1
ATOM 1017 N N . ASN A 1 157 ? 17.882 39.686 15.716 1.00 102.34 230 ASN A N 1
ATOM 1018 C CA . ASN A 1 157 ? 18.501 39.449 14.422 1.00 101.24 230 ASN A CA 1
ATOM 1019 C C . ASN A 1 157 ? 18.922 37.994 14.267 1.00 96.85 230 ASN A C 1
ATOM 1020 O O . ASN A 1 157 ? 18.684 37.385 13.217 1.00 99.25 230 ASN A O 1
ATOM 1025 N N . VAL A 1 158 ? 19.540 37.409 15.291 1.00 84.59 231 VAL A N 1
ATOM 1026 C CA . VAL A 1 158 ? 19.903 35.998 15.168 1.00 85.70 231 VAL A CA 1
ATOM 1027 C C . VAL A 1 158 ? 18.651 35.138 15.067 1.00 84.70 231 VAL A C 1
ATOM 1028 O O . VAL A 1 158 ? 18.621 34.135 14.337 1.00 84.32 231 VAL A O 1
ATOM 1032 N N . SER A 1 159 ? 17.591 35.511 15.790 1.00 84.90 232 SER A N 1
ATOM 1033 C CA . SER A 1 159 ? 16.374 34.715 15.720 1.00 88.71 232 SER A CA 1
ATOM 1034 C C . SER A 1 159 ? 15.796 34.779 14.311 1.00 88.78 232 SER A C 1
ATOM 1035 O O . SER A 1 159 ? 15.521 33.742 13.692 1.00 82.70 232 SER A O 1
ATOM 1038 N N . ASP A 1 160 ? 15.659 36.002 13.779 1.00 84.97 233 ASP A N 1
ATOM 1039 C CA . ASP A 1 160 ? 15.224 36.213 12.408 1.00 80.64 233 ASP A CA 1
ATOM 1040 C C . ASP A 1 160 ? 16.051 35.361 11.468 1.00 82.43 233 ASP A C 1
ATOM 1041 O O . ASP A 1 160 ? 15.521 34.759 10.527 1.00 86.46 233 ASP A O 1
ATOM 1046 N N . ALA A 1 161 ? 17.359 35.306 11.716 1.00 72.47 234 ALA A N 1
ATOM 1047 C CA . ALA A 1 161 ? 18.258 34.496 10.912 1.00 70.45 234 ALA A CA 1
ATOM 1048 C C . ALA A 1 161 ? 17.849 33.030 10.930 1.00 69.75 234 ALA A C 1
ATOM 1049 O O . ALA A 1 161 ? 17.826 32.363 9.886 1.00 69.74 234 ALA A O 1
ATOM 1051 N N . VAL A 1 162 ? 17.546 32.506 12.122 1.00 72.72 235 VAL A N 1
ATOM 1052 C CA . VAL A 1 162 ? 17.127 31.107 12.246 1.00 74.52 235 VAL A CA 1
ATOM 1053 C C . VAL A 1 162 ? 15.807 30.861 11.525 1.00 78.76 235 VAL A C 1
ATOM 1054 O O . VAL A 1 162 ? 15.620 29.840 10.846 1.00 69.97 235 VAL A O 1
ATOM 1058 N N . LEU A 1 163 ? 14.856 31.769 11.704 1.00 78.43 236 LEU A N 1
ATOM 1059 C CA . LEU A 1 163 ? 13.572 31.621 11.038 1.00 80.15 236 LEU A CA 1
ATOM 1060 C C . LEU A 1 163 ? 13.744 31.660 9.526 1.00 88.59 236 LEU A C 1
ATOM 1061 O O . LEU A 1 163 ? 13.176 30.827 8.809 1.00 101.65 236 LEU A O 1
ATOM 1066 N N . SER A 1 164 ? 14.564 32.590 9.028 1.00 75.86 237 SER A N 1
ATOM 1067 C CA . SER A 1 164 ? 14.865 32.656 7.604 1.00 70.47 237 SER A CA 1
ATOM 1068 C C . SER A 1 164 ? 15.432 31.333 7.085 1.00 73.29 237 SER A C 1
ATOM 1069 O O . SER A 1 164 ? 14.943 30.788 6.090 1.00 76.03 237 SER A O 1
ATOM 1072 N N . HIS A 1 165 ? 16.466 30.798 7.747 1.00 75.18 238 HIS A N 1
ATOM 1073 C CA . HIS A 1 165 ? 17.058 29.541 7.284 1.00 77.86 238 HIS A CA 1
ATOM 1074 C C . HIS A 1 165 ? 16.055 28.404 7.297 1.00 76.51 238 HIS A C 1
ATOM 1075 O O . HIS A 1 165 ? 16.009 27.591 6.362 1.00 75.84 238 HIS A O 1
ATOM 1082 N N . GLN A 1 166 ? 15.255 28.320 8.356 1.00 70.10 239 GLN A N 1
ATOM 1083 C CA . GLN A 1 166 ? 14.295 27.235 8.452 1.00 70.27 239 GLN A CA 1
ATOM 1084 C C . GLN A 1 166 ? 13.243 27.337 7.365 1.00 77.34 239 GLN A C 1
ATOM 1085 O O . GLN A 1 166 ? 12.868 26.327 6.751 1.00 79.70 239 GLN A O 1
ATOM 1091 N N . HIS A 1 167 ? 12.791 28.559 7.091 1.00 74.77 240 HIS A N 1
ATOM 1092 C CA . HIS A 1 167 ? 11.919 28.805 5.954 1.00 75.97 240 HIS A CA 1
ATOM 1093 C C . HIS A 1 167 ? 12.534 28.275 4.669 1.00 82.22 240 HIS A C 1
ATOM 1094 O O . HIS A 1 167 ? 11.884 27.556 3.897 1.00 80.82 240 HIS A O 1
ATOM 1101 N N . GLN A 1 168 ? 13.802 28.621 4.426 1.00 86.60 241 GLN A N 1
ATOM 1102 C CA . GLN A 1 168 ? 14.417 28.252 3.159 1.00 85.95 241 GLN A CA 1
ATOM 1103 C C . GLN A 1 168 ? 14.525 26.746 3.036 1.00 80.74 241 GLN A C 1
ATOM 1104 O O . GLN A 1 168 ? 14.308 26.183 1.959 1.00 88.52 241 GLN A O 1
ATOM 1110 N N . ILE A 1 169 ? 14.780 26.067 4.142 1.00 73.37 242 ILE A N 1
ATOM 1111 C CA . ILE A 1 169 ? 14.901 24.617 4.068 1.00 79.16 242 ILE A CA 1
ATOM 1112 C C . ILE A 1 169 ? 13.549 23.962 3.820 1.00 76.88 242 ILE A C 1
ATOM 1113 O O . ILE A 1 169 ? 13.438 23.031 3.008 1.00 77.36 242 ILE A O 1
ATOM 1118 N N . ARG A 1 170 ? 12.506 24.418 4.518 1.00 76.45 243 ARG A N 1
ATOM 1119 C CA . ARG A 1 170 ? 11.172 23.873 4.264 1.00 80.31 243 ARG A CA 1
ATOM 1120 C C . ARG A 1 170 ? 10.795 24.046 2.803 1.00 88.02 243 ARG A C 1
ATOM 1121 O O . ARG A 1 170 ? 10.256 23.124 2.170 1.00 90.69 243 ARG A O 1
ATOM 1137 N N . LEU A 1 172 ? 12.807 24.453 0.167 1.00 77.72 245 LEU A N 1
ATOM 1138 C CA . LEU A 1 172 ? 13.591 23.580 -0.685 1.00 77.92 245 LEU A CA 1
ATOM 1139 C C . LEU A 1 172 ? 13.040 22.176 -0.659 1.00 79.99 245 LEU A C 1
ATOM 1140 O O . LEU A 1 172 ? 12.869 21.549 -1.709 1.00 84.47 245 LEU A O 1
ATOM 1145 N N . THR A 1 173 ? 12.697 21.693 0.524 1.00 77.30 246 THR A N 1
ATOM 1146 C CA . THR A 1 173 ? 12.265 20.311 0.643 1.00 86.06 246 THR A CA 1
ATOM 1147 C C . THR A 1 173 ? 10.936 20.073 -0.070 1.00 84.47 246 THR A C 1
ATOM 1148 O O . THR A 1 173 ? 10.738 19.031 -0.716 1.00 75.83 246 THR A O 1
ATOM 1152 N N . ALA A 1 174 ? 10.015 21.029 0.028 1.00 90.87 247 ALA A N 1
ATOM 1153 C CA . ALA A 1 174 ? 8.732 20.864 -0.647 1.00 91.95 247 ALA A CA 1
ATOM 1154 C C . ALA A 1 174 ? 8.903 20.844 -2.169 1.00 91.12 247 ALA A C 1
ATOM 1155 O O . ALA A 1 174 ? 8.420 19.930 -2.868 1.00 93.71 247 ALA A O 1
ATOM 1157 N N . LYS A 1 175 ? 9.612 21.836 -2.702 1.00 80.13 248 LYS A N 1
ATOM 1158 C CA . LYS A 1 175 ? 9.859 21.821 -4.135 1.00 81.05 248 LYS A CA 1
ATOM 1159 C C . LYS A 1 175 ? 10.575 20.542 -4.552 1.00 88.93 248 LYS A C 1
ATOM 1160 O O . LYS A 1 175 ? 10.279 19.967 -5.608 1.00 92.87 248 LYS A O 1
ATOM 1166 N N . GLN A 1 176 ? 11.491 20.054 -3.721 1.00 90.89 249 GLN A N 1
ATOM 1167 C CA . GLN A 1 176 ? 12.155 18.807 -4.056 1.00 89.69 249 GLN A CA 1
ATOM 1168 C C . GLN A 1 176 ? 11.146 17.681 -4.152 1.00 86.98 249 GLN A C 1
ATOM 1169 O O . GLN A 1 176 ? 11.308 16.769 -4.963 1.00 89.41 249 GLN A O 1
ATOM 1175 N N . GLU A 1 177 ? 10.115 17.710 -3.310 1.00 82.91 250 GLU A N 1
ATOM 1176 C CA . GLU A 1 177 ? 9.084 16.683 -3.415 1.00 92.66 250 GLU A CA 1
ATOM 1177 C C . GLU A 1 177 ? 8.405 16.749 -4.774 1.00 100.09 250 GLU A C 1
ATOM 1178 O O . GLU A 1 177 ? 8.059 15.713 -5.364 1.00 100.54 250 GLU A O 1
ATOM 1180 N N . LEU A 1 178 ? 8.216 17.968 -5.292 1.00 101.06 251 LEU A N 1
ATOM 1181 C CA . LEU A 1 178 ? 7.709 18.110 -6.664 1.00 92.70 251 LEU A CA 1
ATOM 1182 C C . LEU A 1 178 ? 8.639 17.435 -7.664 1.00 100.22 251 LEU A C 1
ATOM 1183 O O . LEU A 1 178 ? 8.200 16.662 -8.526 1.00 107.69 251 LEU A O 1
ATOM 1188 N N . LEU A 1 179 ? 9.931 17.750 -7.574 1.00 97.34 252 LEU A N 1
ATOM 1189 C CA . LEU A 1 179 ? 10.924 17.146 -8.462 1.00 95.34 252 LEU A CA 1
ATOM 1190 C C . LEU A 1 179 ? 10.884 15.623 -8.384 1.00 104.42 252 LEU A C 1
ATOM 1191 O O . LEU A 1 179 ? 11.004 14.927 -9.399 1.00 102.65 252 LEU A O 1
ATOM 1204 N N . THR A 1 181 ? 8.339 13.716 -7.578 1.00 134.92 254 THR A N 1
ATOM 1205 C CA . THR A 1 181 ? 7.156 13.213 -8.274 1.00 133.78 254 THR A CA 1
ATOM 1206 C C . THR A 1 181 ? 7.352 13.254 -9.791 1.00 131.79 254 THR A C 1
ATOM 1207 O O . THR A 1 181 ? 6.950 12.321 -10.498 1.00 134.30 254 THR A O 1
ATOM 1211 N N . LYS A 1 182 ? 8.006 14.307 -10.306 1.00 129.31 255 LYS A N 1
ATOM 1212 C CA . LYS A 1 182 ? 8.275 14.376 -11.746 1.00 121.32 255 LYS A CA 1
ATOM 1213 C C . LYS A 1 182 ? 9.175 13.230 -12.192 1.00 121.04 255 LYS A C 1
ATOM 1214 O O . LYS A 1 182 ? 8.929 12.604 -13.227 1.00 118.96 255 LYS A O 1
ATOM 1216 N N . LEU A 1 183 ? 10.186 12.901 -11.389 1.00 128.08 256 LEU A N 1
ATOM 1217 C CA . LEU A 1 183 ? 11.100 11.813 -11.712 1.00 129.10 256 LEU A CA 1
ATOM 1218 C C . LEU A 1 183 ? 10.505 10.427 -11.507 1.00 135.70 256 LEU A C 1
ATOM 1219 O O . LEU A 1 183 ? 11.150 9.439 -11.873 1.00 136.08 256 LEU A O 1
ATOM 1224 N N . SER A 1 184 ? 9.324 10.316 -10.909 1.00 141.22 257 SER A N 1
ATOM 1225 C CA . SER A 1 184 ? 8.651 9.026 -10.850 1.00 149.92 257 SER A CA 1
ATOM 1226 C C . SER A 1 184 ? 7.920 8.710 -12.151 1.00 164.07 257 SER A C 1
ATOM 1227 O O . SER A 1 184 ? 7.256 7.669 -12.238 1.00 169.47 257 SER A O 1
ATOM 1230 N N . THR A 1 185 ? 8.028 9.596 -13.152 1.00 169.81 258 THR A N 1
ATOM 1231 C CA . THR A 1 185 ? 7.476 9.336 -14.482 1.00 171.71 258 THR A CA 1
ATOM 1232 C C . THR A 1 185 ? 8.242 8.228 -15.193 1.00 175.98 258 THR A C 1
ATOM 1233 O O . THR A 1 185 ? 7.651 7.266 -15.699 1.00 178.47 258 THR A O 1
ATOM 1237 N N . ASP A 1 186 ? 9.564 8.353 -15.228 1.00 177.15 259 ASP A N 1
ATOM 1238 C CA . ASP A 1 186 ? 10.455 7.403 -15.870 1.00 180.31 259 ASP A CA 1
ATOM 1239 C C . ASP A 1 186 ? 11.096 6.526 -14.809 1.00 185.58 259 ASP A C 1
ATOM 1240 O O . ASP A 1 186 ? 11.762 7.068 -13.912 1.00 192.13 259 ASP A O 1
ATOM 1245 N N . PRO A 1 187 ? 10.923 5.200 -14.830 1.00 182.41 260 PRO A N 1
ATOM 1246 C CA . PRO A 1 187 ? 11.644 4.374 -13.844 1.00 184.06 260 PRO A CA 1
ATOM 1247 C C . PRO A 1 187 ? 13.157 4.499 -13.973 1.00 182.26 260 PRO A C 1
ATOM 1248 O O . PRO A 1 187 ? 13.876 4.424 -12.961 1.00 184.94 260 PRO A O 1
ATOM 1252 N N . ASP A 1 188 ? 13.653 4.729 -15.194 1.00 181.68 261 ASP A N 1
ATOM 1253 C CA . ASP A 1 188 ? 15.086 4.914 -15.406 1.00 177.87 261 ASP A CA 1
ATOM 1254 C C . ASP A 1 188 ? 15.607 6.132 -14.648 1.00 174.56 261 ASP A C 1
ATOM 1255 O O . ASP A 1 188 ? 16.575 6.031 -13.885 1.00 181.56 261 ASP A O 1
ATOM 1257 N N . LYS A 1 189 ? 14.988 7.300 -14.850 1.00 161.43 262 LYS A N 1
ATOM 1258 C CA . LYS A 1 189 ? 15.426 8.475 -14.103 1.00 149.80 262 LYS A CA 1
ATOM 1259 C C . LYS A 1 189 ? 15.062 8.408 -12.623 1.00 147.78 262 LYS A C 1
ATOM 1260 O O . LYS A 1 189 ? 15.678 9.118 -11.829 1.00 146.60 262 LYS A O 1
ATOM 1266 N N . LYS A 1 190 ? 14.134 7.535 -12.216 1.00 148.68 263 LYS A N 1
ATOM 1267 C CA . LYS A 1 190 ? 13.886 7.358 -10.784 1.00 151.29 263 LYS A CA 1
ATOM 1268 C C . LYS A 1 190 ? 15.059 6.646 -10.113 1.00 160.73 263 LYS A C 1
ATOM 1269 O O . LYS A 1 190 ? 15.601 7.126 -9.101 1.00 166.67 263 LYS A O 1
ATOM 1271 N N . ARG A 1 191 ? 15.470 5.496 -10.663 1.00 164.08 264 ARG A N 1
ATOM 1272 C CA . ARG A 1 191 ? 16.661 4.825 -10.145 1.00 165.21 264 ARG A CA 1
ATOM 1273 C C . ARG A 1 191 ? 17.903 5.705 -10.283 1.00 163.93 264 ARG A C 1
ATOM 1274 O O . ARG A 1 191 ? 18.754 5.732 -9.385 1.00 167.68 264 ARG A O 1
ATOM 1276 N N . ALA A 1 192 ? 18.019 6.450 -11.386 1.00 188.30 265 ALA A N 1
ATOM 1277 C CA . ALA A 1 192 ? 19.144 7.368 -11.533 1.00 190.02 265 ALA A CA 1
ATOM 1278 C C . ALA A 1 192 ? 19.120 8.447 -10.457 1.00 189.56 265 ALA A C 1
ATOM 1279 O O . ALA A 1 192 ? 20.172 8.849 -9.953 1.00 184.34 265 ALA A O 1
ATOM 1281 N N . ALA A 1 193 ? 17.932 8.945 -10.108 1.00 193.02 266 ALA A N 1
ATOM 1282 C CA . ALA A 1 193 ? 17.836 9.985 -9.093 1.00 197.42 266 ALA A CA 1
ATOM 1283 C C . ALA A 1 193 ? 18.242 9.460 -7.724 1.00 198.34 266 ALA A C 1
ATOM 1284 O O . ALA A 1 193 ? 18.949 10.147 -6.979 1.00 204.43 266 ALA A O 1
ATOM 1286 N N . GLU A 1 194 ? 17.825 8.240 -7.375 1.00 196.10 267 GLU A N 1
ATOM 1287 C CA . GLU A 1 194 ? 18.239 7.712 -6.074 1.00 175.86 267 GLU A CA 1
ATOM 1288 C C . GLU A 1 194 ? 19.744 7.436 -6.052 1.00 166.18 267 GLU A C 1
ATOM 1289 O O . GLU A 1 194 ? 20.424 7.674 -5.036 1.00 168.27 267 GLU A O 1
ATOM 1295 N N . VAL A 1 195 ? 20.296 6.971 -7.171 1.00 152.59 268 VAL A N 1
ATOM 1296 C CA . VAL A 1 195 ? 21.738 6.772 -7.220 1.00 141.60 268 VAL A CA 1
ATOM 1297 C C . VAL A 1 195 ? 22.480 8.103 -7.099 1.00 129.06 268 VAL A C 1
ATOM 1298 O O . VAL A 1 195 ? 23.487 8.190 -6.394 1.00 132.00 268 VAL A O 1
ATOM 1302 N N . LEU A 1 196 ? 21.997 9.158 -7.766 1.00 118.35 269 LEU A N 1
ATOM 1303 C CA . LEU A 1 196 ? 22.618 10.477 -7.619 1.00 108.44 269 LEU A CA 1
ATOM 1304 C C . LEU A 1 196 ? 22.476 11.002 -6.199 1.00 112.50 269 LEU A C 1
ATOM 1305 O O . LEU A 1 196 ? 23.330 11.765 -5.725 1.00 116.38 269 LEU A O 1
ATOM 1310 N N . ARG A 1 197 ? 21.396 10.631 -5.514 1.00 114.26 270 ARG A N 1
ATOM 1311 C CA . ARG A 1 197 ? 21.284 10.940 -4.092 1.00 120.60 270 ARG A CA 1
ATOM 1312 C C . ARG A 1 197 ? 22.460 10.340 -3.324 1.00 125.48 270 ARG A C 1
ATOM 1313 O O . ARG A 1 197 ? 23.167 11.039 -2.573 1.00 126.54 270 ARG A O 1
ATOM 1321 N N . GLY A 1 198 ? 22.698 9.042 -3.535 1.00 124.58 271 GLY A N 1
ATOM 1322 C CA . GLY A 1 198 ? 23.871 8.404 -2.943 1.00 118.96 271 GLY A CA 1
ATOM 1323 C C . GLY A 1 198 ? 25.178 9.084 -3.324 1.00 112.30 271 GLY A C 1
ATOM 1324 O O . GLY A 1 198 ? 26.088 9.215 -2.501 1.00 108.69 271 GLY A O 1
ATOM 1325 N N . ILE A 1 199 ? 25.291 9.517 -4.581 1.00 112.50 272 ILE A N 1
ATOM 1326 C CA . ILE A 1 199 ? 26.501 10.203 -5.031 1.00 113.90 272 ILE A CA 1
ATOM 1327 C C . ILE A 1 199 ? 26.715 11.471 -4.216 1.00 115.49 272 ILE A C 1
ATOM 1328 O O . ILE A 1 199 ? 27.840 11.791 -3.814 1.00 114.23 272 ILE A O 1
ATOM 1333 N N . LEU A 1 200 ? 25.640 12.224 -3.984 1.00 118.27 273 LEU A N 1
ATOM 1334 C CA . LEU A 1 200 ? 25.738 13.459 -3.212 1.00 111.14 273 LEU A CA 1
ATOM 1335 C C . LEU A 1 200 ? 26.195 13.180 -1.789 1.00 110.90 273 LEU A C 1
ATOM 1336 O O . LEU A 1 200 ? 27.080 13.870 -1.252 1.00 111.63 273 LEU A O 1
ATOM 1341 N N . SER A 1 201 ? 25.608 12.159 -1.164 1.00 107.61 274 SER A N 1
ATOM 1342 C CA . SER A 1 201 ? 26.006 11.825 0.201 1.00 106.80 274 SER A CA 1
ATOM 1343 C C . SER A 1 201 ? 27.483 11.438 0.258 1.00 105.59 274 SER A C 1
ATOM 1344 O O . SER A 1 201 ? 28.218 11.875 1.155 1.00 101.43 274 SER A O 1
ATOM 1347 N N . LYS A 1 202 ? 27.925 10.601 -0.692 1.00 104.00 275 LYS A N 1
ATOM 1348 C CA . LYS A 1 202 ? 29.324 10.173 -0.755 1.00 97.90 275 LYS A CA 1
ATOM 1349 C C . LYS A 1 202 ? 30.260 11.350 -1.000 1.00 92.79 275 LYS A C 1
ATOM 1350 O O . LYS A 1 202 ? 31.379 11.375 -0.481 1.00 90.21 275 LYS A O 1
ATOM 1356 N N . ARG A 1 203 ? 29.831 12.319 -1.811 1.00 103.33 276 ARG A N 1
ATOM 1357 C CA . ARG A 1 203 ? 30.636 13.520 -1.999 1.00 107.95 276 ARG A CA 1
ATOM 1358 C C . ARG A 1 203 ? 30.825 14.241 -0.679 1.00 107.34 276 ARG A C 1
ATOM 1359 O O . ARG A 1 203 ? 31.929 14.700 -0.356 1.00 105.88 276 ARG A O 1
ATOM 1367 N N . GLN A 1 204 ? 29.753 14.340 0.105 1.00 118.32 277 GLN A N 1
ATOM 1368 C CA . GLN A 1 204 ? 29.865 15.054 1.368 1.00 120.54 277 GLN A CA 1
ATOM 1369 C C . GLN A 1 204 ? 30.784 14.308 2.328 1.00 118.31 277 GLN A C 1
ATOM 1370 O O . GLN A 1 204 ? 31.641 14.916 2.986 1.00 121.24 277 GLN A O 1
ATOM 1376 N N . LEU A 1 205 ? 30.646 12.980 2.386 1.00 104.48 278 LEU A N 1
ATOM 1377 C CA . LEU A 1 205 ? 31.489 12.186 3.276 1.00 93.84 278 LEU A CA 1
ATOM 1378 C C . LEU A 1 205 ? 32.951 12.275 2.883 1.00 101.37 278 LEU A C 1
ATOM 1379 O O . LEU A 1 205 ? 33.825 12.384 3.750 1.00 104.40 278 LEU A O 1
ATOM 1384 N N . LYS A 1 206 ? 33.239 12.207 1.585 1.00 107.08 279 LYS A N 1
ATOM 1385 C CA . LYS A 1 206 ? 34.606 12.406 1.132 1.00 105.83 279 LYS A CA 1
ATOM 1386 C C . LYS A 1 206 ? 35.119 13.758 1.586 1.00 106.86 279 LYS A C 1
ATOM 1387 O O . LYS A 1 206 ? 36.236 13.862 2.095 1.00 106.04 279 LYS A O 1
ATOM 1393 N N . GLU A 1 207 ? 34.322 14.813 1.401 1.00 118.59 280 GLU A N 1
ATOM 1394 C CA . GLU A 1 207 ? 34.763 16.133 1.837 1.00 131.26 280 GLU A CA 1
ATOM 1395 C C . GLU A 1 207 ? 35.144 16.120 3.314 1.00 129.15 280 GLU A C 1
ATOM 1396 O O . GLU A 1 207 ? 36.217 16.606 3.700 1.00 130.90 280 GLU A O 1
ATOM 1402 N N . GLU A 1 208 ? 34.306 15.501 4.148 1.00 120.42 281 GLU A N 1
ATOM 1403 C CA . GLU A 1 208 ? 34.555 15.536 5.589 1.00 113.85 281 GLU A CA 1
ATOM 1404 C C . GLU A 1 208 ? 35.786 14.719 5.970 1.00 105.91 281 GLU A C 1
ATOM 1405 O O . GLU A 1 208 ? 36.651 15.191 6.717 1.00 103.88 281 GLU A O 1
ATOM 1411 N N . LEU A 1 209 ? 35.881 13.488 5.465 1.00 101.49 282 LEU A N 1
ATOM 1412 C CA . LEU A 1 209 ? 37.023 12.629 5.766 1.00 92.95 282 LEU A CA 1
ATOM 1413 C C . LEU A 1 209 ? 38.322 13.235 5.258 1.00 103.90 282 LEU A C 1
ATOM 1414 O O . LEU A 1 209 ? 39.359 13.148 5.925 1.00 109.81 282 LEU A O 1
ATOM 1419 N N . THR A 1 210 ? 38.298 13.830 4.064 1.00 108.19 283 THR A N 1
ATOM 1420 C CA . THR A 1 210 ? 39.492 14.479 3.544 1.00 106.70 283 THR A CA 1
ATOM 1421 C C . THR A 1 210 ? 39.881 15.678 4.391 1.00 108.66 283 THR A C 1
ATOM 1422 O O . THR A 1 210 ? 41.071 15.930 4.602 1.00 110.16 283 THR A O 1
ATOM 1426 N N . LYS A 1 211 ? 38.901 16.408 4.923 1.00 109.26 284 LYS A N 1
ATOM 1427 C CA . LYS A 1 211 ? 39.245 17.446 5.886 1.00 111.38 284 LYS A CA 1
ATOM 1428 C C . LYS A 1 211 ? 39.931 16.845 7.112 1.00 105.71 284 LYS A C 1
ATOM 1429 O O . LYS A 1 211 ? 40.926 17.388 7.611 1.00 96.28 284 LYS A O 1
ATOM 1431 N N . GLN A 1 212 ? 39.441 15.693 7.573 1.00 110.28 285 GLN A N 1
ATOM 1432 C CA . GLN A 1 212 ? 39.984 15.082 8.784 1.00 111.83 285 GLN A CA 1
ATOM 1433 C C . GLN A 1 212 ? 41.422 14.624 8.586 1.00 119.54 285 GLN A C 1
ATOM 1434 O O . GLN A 1 212 ? 42.316 15.002 9.354 1.00 126.54 285 GLN A O 1
ATOM 1440 N N . CYS A 1 213 ? 41.662 13.795 7.573 1.00 121.43 286 CYS A N 1
ATOM 1441 C CA . CYS A 1 213 ? 42.991 13.233 7.361 1.00 123.62 286 CYS A CA 1
ATOM 1442 C C . CYS A 1 213 ? 44.020 14.263 6.904 1.00 122.09 286 CYS A C 1
ATOM 1443 O O . CYS A 1 213 ? 45.215 13.959 6.910 1.00 122.74 286 CYS A O 1
ATOM 1446 N N . ALA A 1 214 ? 43.595 15.423 6.430 1.00 120.55 287 ALA A N 1
ATOM 1447 C CA . ALA A 1 214 ? 44.559 16.470 6.090 1.00 120.99 287 ALA A CA 1
ATOM 1448 C C . ALA A 1 214 ? 45.173 17.194 7.328 1.00 120.99 287 ALA A C 1
ATOM 1449 O O . ALA A 1 214 ? 45.850 18.204 7.102 1.00 125.29 287 ALA A O 1
ATOM 1451 N N . LEU A 1 215 ? 44.980 16.798 8.584 1.00 117.72 288 LEU A N 1
ATOM 1452 C CA . LEU A 1 215 ? 45.634 17.432 9.720 1.00 122.27 288 LEU A CA 1
ATOM 1453 C C . LEU A 1 215 ? 46.413 16.406 10.519 1.00 123.52 288 LEU A C 1
ATOM 1454 O O . LEU A 1 215 ? 46.067 15.222 10.553 1.00 126.25 288 LEU A O 1
ATOM 1459 N N . SER A 1 216 ? 47.474 16.874 11.158 1.00 125.11 289 SER A N 1
ATOM 1460 C CA . SER A 1 216 ? 48.312 15.987 11.945 1.00 128.73 289 SER A CA 1
ATOM 1461 C C . SER A 1 216 ? 47.560 15.497 13.167 1.00 124.00 289 SER A C 1
ATOM 1462 O O . SER A 1 216 ? 46.885 16.277 13.836 1.00 124.86 289 SER A O 1
ATOM 1465 N N . VAL A 1 217 ? 47.722 14.211 13.493 1.00 109.00 290 VAL A N 1
ATOM 1466 C CA . VAL A 1 217 ? 47.016 13.650 14.646 1.00 109.26 290 VAL A CA 1
ATOM 1467 C C . VAL A 1 217 ? 47.210 14.498 15.900 1.00 117.77 290 VAL A C 1
ATOM 1468 O O . VAL A 1 217 ? 46.313 14.571 16.745 1.00 132.22 290 VAL A O 1
ATOM 1472 N N . GLU A 1 218 ? 48.366 15.148 16.057 1.00 116.57 291 GLU A N 1
ATOM 1473 C CA . GLU A 1 218 ? 48.504 16.081 17.172 1.00 120.57 291 GLU A CA 1
ATOM 1474 C C . GLU A 1 218 ? 47.593 17.291 16.981 1.00 124.28 291 GLU A C 1
ATOM 1475 O O . GLU A 1 218 ? 46.920 17.733 17.922 1.00 128.63 291 GLU A O 1
ATOM 1477 N N . GLU A 1 219 ? 47.543 17.835 15.767 1.00 123.53 292 GLU A N 1
ATOM 1478 C CA . GLU A 1 219 ? 46.625 18.937 15.514 1.00 128.70 292 GLU A CA 1
ATOM 1479 C C . GLU A 1 219 ? 45.175 18.484 15.674 1.00 127.04 292 GLU A C 1
ATOM 1480 O O . GLU A 1 219 ? 44.334 19.236 16.184 1.00 130.73 292 GLU A O 1
ATOM 1482 N N . GLU A 1 220 ? 44.867 17.251 15.259 1.00 121.77 293 GLU A N 1
ATOM 1483 C CA . GLU A 1 220 ? 43.514 16.734 15.436 1.00 116.72 293 GLU A CA 1
ATOM 1484 C C . GLU A 1 220 ? 43.155 16.620 16.910 1.00 114.26 293 GLU A C 1
ATOM 1485 O O . GLU A 1 220 ? 42.040 16.974 17.309 1.00 120.11 293 GLU A O 1
ATOM 1491 N N . ARG A 1 221 ? 44.071 16.128 17.745 1.00 108.60 294 ARG A N 1
ATOM 1492 C CA . ARG A 1 221 ? 43.699 16.039 19.150 1.00 111.97 294 ARG A CA 1
ATOM 1493 C C . ARG A 1 221 ? 43.583 17.427 19.769 1.00 111.00 294 ARG A C 1
ATOM 1494 O O . ARG A 1 221 ? 42.730 17.644 20.631 1.00 108.35 294 ARG A O 1
ATOM 1502 N N . GLN A 1 222 ? 44.392 18.388 19.324 1.00 113.95 295 GLN A N 1
ATOM 1503 C CA . GLN A 1 222 ? 44.233 19.745 19.832 1.00 122.44 295 GLN A CA 1
ATOM 1504 C C . GLN A 1 222 ? 42.854 20.285 19.493 1.00 119.27 295 GLN A C 1
ATOM 1505 O O . GLN A 1 222 ? 42.157 20.852 20.349 1.00 123.04 295 GLN A O 1
ATOM 1511 N N . LEU A 1 223 ? 42.440 20.098 18.240 1.00 116.29 296 LEU A N 1
ATOM 1512 C CA . LEU A 1 223 ? 41.140 20.587 17.798 1.00 108.22 296 LEU A CA 1
ATOM 1513 C C . LEU A 1 223 ? 40.003 19.891 18.547 1.00 99.81 296 LEU A C 1
ATOM 1514 O O . LEU A 1 223 ? 39.058 20.548 18.991 1.00 101.26 296 LEU A O 1
ATOM 1519 N N . LEU A 1 224 ? 40.091 18.565 18.717 1.00 87.54 297 LEU A N 1
ATOM 1520 C CA . LEU A 1 224 ? 39.081 17.820 19.471 1.00 81.33 297 LEU A CA 1
ATOM 1521 C C . LEU A 1 224 ? 39.015 18.232 20.937 1.00 94.76 297 LEU A C 1
ATOM 1522 O O . LEU A 1 224 ? 37.934 18.239 21.535 1.00 105.48 297 LEU A O 1
ATOM 1527 N N . ILE A 1 225 ? 40.159 18.523 21.556 1.00 98.40 298 ILE A N 1
ATOM 1528 C CA . ILE A 1 225 ? 40.136 18.996 22.938 1.00 96.48 298 ILE A CA 1
ATOM 1529 C C . ILE A 1 225 ? 39.423 20.342 23.020 1.00 89.86 298 ILE A C 1
ATOM 1530 O O . ILE A 1 225 ? 38.553 20.551 23.880 1.00 92.79 298 ILE A O 1
ATOM 1535 N N . LYS A 1 226 ? 39.773 21.277 22.127 1.00 80.17 299 LYS A N 1
ATOM 1536 C CA . LYS A 1 226 ? 39.049 22.545 22.096 1.00 95.02 299 LYS A CA 1
ATOM 1537 C C . LYS A 1 226 ? 37.548 22.322 21.868 1.00 106.62 299 LYS A C 1
ATOM 1538 O O . LYS A 1 226 ? 36.696 23.007 22.462 1.00 110.64 299 LYS A O 1
ATOM 1544 N N . GLN A 1 227 ? 37.214 21.360 21.005 1.00 108.49 300 GLN A N 1
ATOM 1545 C CA . GLN A 1 227 ? 35.824 21.059 20.689 1.00 106.70 300 GLN A CA 1
ATOM 1546 C C . GLN A 1 227 ? 35.070 20.560 21.910 1.00 100.76 300 GLN A C 1
ATOM 1547 O O . GLN A 1 227 ? 33.926 20.953 22.138 1.00 104.39 300 GLN A O 1
ATOM 1553 N N . VAL A 1 228 ? 35.683 19.687 22.705 1.00 90.94 301 VAL A N 1
ATOM 1554 C CA . VAL A 1 228 ? 34.973 19.218 23.892 1.00 93.13 301 VAL A CA 1
ATOM 1555 C C . VAL A 1 228 ? 34.823 20.348 24.904 1.00 92.79 301 VAL A C 1
ATOM 1556 O O . VAL A 1 228 ? 33.798 20.440 25.597 1.00 93.83 301 VAL A O 1
ATOM 1560 N N . LYS A 1 229 ? 35.813 21.237 24.998 1.00 96.49 302 LYS A N 1
ATOM 1561 C CA . LYS A 1 229 ? 35.660 22.380 25.895 1.00 106.74 302 LYS A CA 1
ATOM 1562 C C . LYS A 1 229 ? 34.423 23.193 25.518 1.00 109.67 302 LYS A C 1
ATOM 1563 O O . LYS A 1 229 ? 33.519 23.415 26.345 1.00 115.65 302 LYS A O 1
ATOM 1569 N N . THR A 1 230 ? 34.361 23.623 24.252 1.00 103.99 303 THR A N 1
ATOM 1570 C CA . THR A 1 230 ? 33.245 24.461 23.806 1.00 103.91 303 THR A CA 1
ATOM 1571 C C . THR A 1 230 ? 31.907 23.720 23.888 1.00 92.17 303 THR A C 1
ATOM 1572 O O . THR A 1 230 ? 30.876 24.329 24.203 1.00 90.45 303 THR A O 1
ATOM 1576 N N . ALA A 1 231 ? 31.904 22.408 23.621 1.00 85.73 304 ALA A N 1
ATOM 1577 C CA . ALA A 1 231 ? 30.682 21.619 23.745 1.00 81.50 304 ALA A CA 1
ATOM 1578 C C . ALA A 1 231 ? 30.188 21.587 25.175 1.00 90.05 304 ALA A C 1
ATOM 1579 O O . ALA A 1 231 ? 28.983 21.650 25.429 1.00 97.85 304 ALA A O 1
ATOM 1581 N N . ARG A 1 232 ? 31.101 21.472 26.126 1.00 102.76 305 ARG A N 1
ATOM 1582 C CA . ARG A 1 232 ? 30.667 21.443 27.509 1.00 105.38 305 ARG A CA 1
ATOM 1583 C C . ARG A 1 232 ? 30.077 22.799 27.910 1.00 100.39 305 ARG A C 1
ATOM 1584 O O . ARG A 1 232 ? 29.059 22.866 28.619 1.00 102.57 305 ARG A O 1
ATOM 1592 N N . GLY A 1 233 ? 30.672 23.888 27.422 1.00 93.81 306 GLY A N 1
ATOM 1593 C CA . GLY A 1 233 ? 30.101 25.206 27.687 1.00 94.47 306 GLY A CA 1
ATOM 1594 C C . GLY A 1 233 ? 28.726 25.381 27.072 1.00 100.13 306 GLY A C 1
ATOM 1595 O O . GLY A 1 233 ? 27.810 25.964 27.684 1.00 102.65 306 GLY A O 1
ATOM 1596 N N . ASP A 1 234 ? 28.561 24.884 25.847 1.00 99.13 307 ASP A N 1
ATOM 1597 C CA . ASP A 1 234 ? 27.244 24.903 25.226 1.00 86.38 307 ASP A CA 1
ATOM 1598 C C . ASP A 1 234 ? 26.240 24.129 26.063 1.00 83.64 307 ASP A C 1
ATOM 1599 O O . ASP A 1 234 ? 25.128 24.603 26.277 1.00 89.52 307 ASP A O 1
ATOM 1604 N N . ILE A 1 235 ? 26.613 22.941 26.547 1.00 77.15 308 ILE A N 1
ATOM 1605 C CA . ILE A 1 235 ? 25.679 22.144 27.339 1.00 68.24 308 ILE A CA 1
ATOM 1606 C C . ILE A 1 235 ? 25.252 22.906 28.581 1.00 74.44 308 ILE A C 1
ATOM 1607 O O . ILE A 1 235 ? 24.090 22.842 29.002 1.00 80.89 308 ILE A O 1
ATOM 1612 N N . GLU A 1 236 ? 26.174 23.646 29.183 1.00 85.67 309 GLU A N 1
ATOM 1613 C CA . GLU A 1 236 ? 25.788 24.453 30.338 1.00 95.89 309 GLU A CA 1
ATOM 1614 C C . GLU A 1 236 ? 24.705 25.473 29.965 1.00 86.88 309 GLU A C 1
ATOM 1615 O O . GLU A 1 236 ? 23.628 25.529 30.593 1.00 87.01 309 GLU A O 1
ATOM 1621 N N . VAL A 1 237 ? 24.959 26.264 28.915 1.00 78.47 310 VAL A N 1
ATOM 1622 C CA . VAL A 1 237 ? 23.967 27.282 28.543 1.00 80.79 310 VAL A CA 1
ATOM 1623 C C . VAL A 1 237 ? 22.645 26.627 28.105 1.00 76.32 310 VAL A C 1
ATOM 1624 O O . VAL A 1 237 ? 21.560 27.185 28.313 1.00 75.93 310 VAL A O 1
ATOM 1628 N N . LEU A 1 238 ? 22.711 25.436 27.510 1.00 75.01 311 LEU A N 1
ATOM 1629 C CA . LEU A 1 238 ? 21.499 24.721 27.141 1.00 80.16 311 LEU A CA 1
ATOM 1630 C C . LEU A 1 238 ? 20.687 24.328 28.360 1.00 92.65 311 LEU A C 1
ATOM 1631 O O . LEU A 1 238 ? 19.451 24.419 28.345 1.00 96.09 311 LEU A O 1
ATOM 1636 N N . GLU A 1 239 ? 21.352 23.868 29.419 1.00 100.22 312 GLU A N 1
ATOM 1637 C CA . GLU A 1 239 ? 20.574 23.479 30.588 1.00 102.48 312 GLU A CA 1
ATOM 1638 C C . GLU A 1 239 ? 19.922 24.688 31.240 1.00 100.57 312 GLU A C 1
ATOM 1639 O O . GLU A 1 239 ? 18.774 24.606 31.717 1.00 101.58 312 GLU A O 1
ATOM 1645 N N . ARG A 1 240 ? 20.598 25.834 31.210 1.00 84.93 313 ARG A N 1
ATOM 1646 C CA . ARG A 1 240 ? 19.923 27.027 31.708 1.00 83.29 313 ARG A CA 1
ATOM 1647 C C . ARG A 1 240 ? 18.694 27.350 30.889 1.00 87.98 313 ARG A C 1
ATOM 1648 O O . ARG A 1 240 ? 17.643 27.691 31.447 1.00 98.18 313 ARG A O 1
ATOM 1656 N N . GLN A 1 241 ? 18.805 27.280 29.562 1.00 87.17 314 GLN A N 1
ATOM 1657 C CA . GLN A 1 241 ? 17.623 27.533 28.749 1.00 80.10 314 GLN A CA 1
ATOM 1658 C C . GLN A 1 241 ? 16.511 26.546 29.052 1.00 78.66 314 GLN A C 1
ATOM 1659 O O . GLN A 1 241 ? 15.344 26.939 29.133 1.00 81.30 314 GLN A O 1
ATOM 1665 N N . VAL A 1 242 ? 16.841 25.272 29.255 1.00 69.93 315 VAL A N 1
ATOM 1666 C CA . VAL A 1 242 ? 15.770 24.312 29.517 1.00 70.16 315 VAL A CA 1
ATOM 1667 C C . VAL A 1 242 ? 15.013 24.709 30.768 1.00 95.44 315 VAL A C 1
ATOM 1668 O O . VAL A 1 242 ? 13.781 24.672 30.805 1.00 95.81 315 VAL A O 1
ATOM 1672 N N . ASN A 1 243 ? 15.727 25.114 31.810 1.00 100.78 316 ASN A N 1
ATOM 1673 C CA . ASN A 1 243 ? 15.002 25.528 33.006 1.00 102.64 316 ASN A CA 1
ATOM 1674 C C . ASN A 1 243 ? 14.176 26.783 32.744 1.00 103.79 316 ASN A C 1
ATOM 1675 O O . ASN A 1 243 ? 13.023 26.868 33.182 1.00 111.47 316 ASN A O 1
ATOM 1680 N N . GLU A 1 244 ? 14.738 27.767 32.033 1.00 91.86 317 GLU A N 1
ATOM 1681 C CA . GLU A 1 244 ? 14.001 29.006 31.780 1.00 90.59 317 GLU A CA 1
ATOM 1682 C C . GLU A 1 244 ? 12.720 28.748 30.989 1.00 88.25 317 GLU A C 1
ATOM 1683 O O . GLU A 1 244 ? 11.676 29.374 31.241 1.00 81.30 317 GLU A O 1
ATOM 1689 N N . THR A 1 245 ? 12.774 27.845 30.011 1.00 87.80 318 THR A N 1
ATOM 1690 C CA . THR A 1 245 ? 11.545 27.597 29.274 1.00 86.60 318 THR A CA 1
ATOM 1691 C C . THR A 1 245 ? 10.606 26.709 30.066 1.00 89.29 318 THR A C 1
ATOM 1692 O O . THR A 1 245 ? 9.404 26.813 29.868 1.00 98.87 318 THR A O 1
ATOM 1696 N N . ARG A 1 246 ? 11.090 25.808 30.930 1.00 85.36 319 ARG A N 1
ATOM 1697 C CA . ARG A 1 246 ? 10.134 25.161 31.828 1.00 87.85 319 ARG A CA 1
ATOM 1698 C C . ARG A 1 246 ? 9.394 26.188 32.671 1.00 87.62 319 ARG A C 1
ATOM 1699 O O . ARG A 1 246 ? 8.186 26.049 32.921 1.00 88.63 319 ARG A O 1
ATOM 1707 N N . ASP A 1 247 ? 10.084 27.239 33.099 1.00 79.43 320 ASP A N 1
ATOM 1708 C CA . ASP A 1 247 ? 9.385 28.273 33.845 1.00 89.69 320 ASP A CA 1
ATOM 1709 C C . ASP A 1 247 ? 8.351 28.964 32.965 1.00 99.95 320 ASP A C 1
ATOM 1710 O O . ASP A 1 247 ? 7.180 29.091 33.351 1.00 114.39 320 ASP A O 1
ATOM 1715 N N . ALA A 1 248 ? 8.757 29.408 31.765 1.00 97.23 321 ALA A N 1
ATOM 1716 C CA . ALA A 1 248 ? 7.796 30.064 30.870 1.00 86.52 321 ALA A CA 1
ATOM 1717 C C . ALA A 1 248 ? 6.638 29.146 30.523 1.00 78.24 321 ALA A C 1
ATOM 1718 O O . ALA A 1 248 ? 5.497 29.597 30.434 1.00 78.85 321 ALA A O 1
ATOM 1720 N N . LEU A 1 249 ? 6.908 27.855 30.339 1.00 72.79 322 LEU A N 1
ATOM 1721 C CA . LEU A 1 249 ? 5.870 26.902 29.987 1.00 80.03 322 LEU A CA 1
ATOM 1722 C C . LEU A 1 249 ? 4.861 26.747 31.111 1.00 100.56 322 LEU A C 1
ATOM 1723 O O . LEU A 1 249 ? 3.647 26.704 30.867 1.00 112.92 322 LEU A O 1
ATOM 1728 N N . SER A 1 250 ? 5.341 26.630 32.348 1.00 100.84 323 SER A N 1
ATOM 1729 C CA . SER A 1 250 ? 4.428 26.641 33.481 1.00 101.75 323 SER A CA 1
ATOM 1730 C C . SER A 1 250 ? 3.573 27.910 33.466 1.00 104.89 323 SER A C 1
ATOM 1731 O O . SER A 1 250 ? 2.342 27.851 33.611 1.00 110.05 323 SER A O 1
ATOM 1734 N N . GLU A 1 251 ? 4.217 29.068 33.276 1.00 96.51 324 GLU A N 1
ATOM 1735 C CA . GLU A 1 251 ? 3.494 30.337 33.220 1.00 99.40 324 GLU A CA 1
ATOM 1736 C C . GLU A 1 251 ? 2.393 30.307 32.164 1.00 103.08 324 GLU A C 1
ATOM 1737 O O . GLU A 1 251 ? 1.258 30.743 32.400 1.00 102.69 324 GLU A O 1
ATOM 1743 N N . SER A 1 252 ? 2.717 29.793 30.988 1.00 107.05 325 SER A N 1
ATOM 1744 C CA . SER A 1 252 ? 1.752 29.768 29.903 1.00 93.15 325 SER A CA 1
ATOM 1745 C C . SER A 1 252 ? 0.588 28.855 30.239 1.00 84.65 325 SER A C 1
ATOM 1746 O O . SER A 1 252 ? -0.563 29.194 29.966 1.00 85.00 325 SER A O 1
ATOM 1749 N N . LYS A 1 253 ? 0.865 27.694 30.830 1.00 81.20 326 LYS A N 1
ATOM 1750 C CA . LYS A 1 253 ? -0.226 26.776 31.141 1.00 84.92 326 LYS A CA 1
ATOM 1751 C C . LYS A 1 253 ? -1.164 27.370 32.187 1.00 88.83 326 LYS A C 1
ATOM 1752 O O . LYS A 1 253 ? -2.388 27.166 32.128 1.00 86.28 326 LYS A O 1
ATOM 1758 N N . ASN A 1 254 ? -0.611 28.106 33.159 1.00 95.48 327 ASN A N 1
ATOM 1759 C CA . ASN A 1 254 ? -1.485 28.763 34.125 1.00 98.14 327 ASN A CA 1
ATOM 1760 C C . ASN A 1 254 ? -2.294 29.855 33.450 1.00 100.80 327 ASN A C 1
ATOM 1761 O O . ASN A 1 254 ? -3.470 30.031 33.760 1.00 108.30 327 ASN A O 1
ATOM 1766 N N . ARG A 1 255 ? -1.686 30.594 32.517 1.00 100.06 328 ARG A N 1
ATOM 1767 C CA . ARG A 1 255 ? -2.450 31.596 31.773 1.00 94.01 328 ARG A CA 1
ATOM 1768 C C . ARG A 1 255 ? -3.550 30.951 30.962 1.00 83.04 328 ARG A C 1
ATOM 1769 O O . ARG A 1 255 ? -4.640 31.507 30.837 1.00 84.85 328 ARG A O 1
ATOM 1777 N N . CYS A 1 256 ? -3.297 29.761 30.436 1.00 82.29 329 CYS A N 1
ATOM 1778 C CA . CYS A 1 256 ? -4.288 29.103 29.598 1.00 86.55 329 CYS A CA 1
ATOM 1779 C C . CYS A 1 256 ? -5.464 28.609 30.425 1.00 91.68 329 CYS A C 1
ATOM 1780 O O . CYS A 1 256 ? -6.625 28.807 30.045 1.00 101.60 329 CYS A O 1
ATOM 1783 N N . ALA A 1 257 ? -5.195 27.950 31.554 1.00 92.75 330 ALA A N 1
ATOM 1784 C CA . ALA A 1 257 ? -6.302 27.570 32.431 1.00 98.58 330 ALA A CA 1
ATOM 1785 C C . ALA A 1 257 ? -7.019 28.797 32.995 1.00 99.65 330 ALA A C 1
ATOM 1786 O O . ALA A 1 257 ? -8.256 28.827 33.072 1.00 101.81 330 ALA A O 1
ATOM 1788 N N . SER A 1 258 ? -6.262 29.820 33.399 1.00 93.29 331 SER A N 1
ATOM 1789 C CA . SER A 1 258 ? -6.860 31.071 33.842 1.00 100.31 331 SER A CA 1
ATOM 1790 C C . SER A 1 258 ? -7.806 31.634 32.792 1.00 101.18 331 SER A C 1
ATOM 1791 O O . SER A 1 258 ? -8.935 32.031 33.101 1.00 104.27 331 SER A O 1
ATOM 1794 N N . LEU A 1 259 ? -7.378 31.641 31.532 1.00 105.77 332 LEU A N 1
ATOM 1795 C CA . LEU A 1 259 ? -8.231 32.195 30.492 1.00 106.50 332 LEU A CA 1
ATOM 1796 C C . LEU A 1 259 ? -9.459 31.335 30.260 1.00 107.10 332 LEU A C 1
ATOM 1797 O O . LEU A 1 259 ? -10.570 31.863 30.157 1.00 115.90 332 LEU A O 1
ATOM 1802 N N . ASP A 1 260 ? -9.307 30.012 30.184 1.00 104.17 333 ASP A N 1
ATOM 1803 C CA . ASP A 1 260 ? -10.522 29.280 29.839 1.00 116.01 333 ASP A CA 1
ATOM 1804 C C . ASP A 1 260 ? -11.507 29.247 31.010 1.00 113.61 333 ASP A C 1
ATOM 1805 O O . ASP A 1 260 ? -12.714 29.090 30.786 1.00 118.14 333 ASP A O 1
ATOM 1810 N N . GLU A 1 261 ? -11.049 29.454 32.246 1.00 116.67 334 GLU A N 1
ATOM 1811 C CA . GLU A 1 261 ? -12.041 29.678 33.300 1.00 125.62 334 GLU A CA 1
ATOM 1812 C C . GLU A 1 261 ? -12.648 31.083 33.236 1.00 125.83 334 GLU A C 1
ATOM 1813 O O . GLU A 1 261 ? -13.812 31.268 33.613 1.00 126.52 334 GLU A O 1
ATOM 1819 N N . GLU A 1 262 ? -11.887 32.083 32.788 1.00 122.37 335 GLU A N 1
ATOM 1820 C CA . GLU A 1 262 ? -12.496 33.379 32.502 1.00 117.41 335 GLU A CA 1
ATOM 1821 C C . GLU A 1 262 ? -13.584 33.231 31.457 1.00 119.37 335 GLU A C 1
ATOM 1822 O O . GLU A 1 262 ? -14.569 33.977 31.448 1.00 128.84 335 GLU A O 1
ATOM 1828 N N . LEU A 1 263 ? -13.406 32.262 30.577 1.00 113.80 336 LEU A N 1
ATOM 1829 C CA . LEU A 1 263 ? -14.366 31.905 29.546 1.00 109.12 336 LEU A CA 1
ATOM 1830 C C . LEU A 1 263 ? -15.552 31.122 30.098 1.00 110.12 336 LEU A C 1
ATOM 1831 O O . LEU A 1 263 ? -16.614 31.091 29.470 1.00 107.94 336 LEU A O 1
ATOM 1836 N N . LYS A 1 264 ? -15.368 30.412 31.215 1.00 115.73 337 LYS A N 1
ATOM 1837 C CA . LYS A 1 264 ? -16.501 29.755 31.875 1.00 107.56 337 LYS A CA 1
ATOM 1838 C C . LYS A 1 264 ? -17.645 30.734 32.150 1.00 100.20 337 LYS A C 1
ATOM 1839 O O . LYS A 1 264 ? -18.824 30.365 32.080 1.00 96.20 337 LYS A O 1
ATOM 1841 N N . SER A 1 265 ? -17.313 31.983 32.475 1.00 95.76 338 SER A N 1
ATOM 1842 C CA . SER A 1 265 ? -18.288 32.994 32.865 1.00 96.75 338 SER A CA 1
ATOM 1843 C C . SER A 1 265 ? -19.067 33.607 31.705 1.00 102.28 338 SER A C 1
ATOM 1844 O O . SER A 1 265 ? -19.786 34.584 31.938 1.00 102.12 338 SER A O 1
ATOM 1847 N N . TYR A 1 266 ? -18.871 33.174 30.460 1.00 108.15 339 TYR A N 1
ATOM 1848 C CA . TYR A 1 266 ? -19.725 33.641 29.374 1.00 116.85 339 TYR A CA 1
ATOM 1849 C C . TYR A 1 266 ? -20.612 32.550 28.806 1.00 140.03 339 TYR A C 1
ATOM 1850 O O . TYR A 1 266 ? -21.456 32.841 27.955 1.00 153.45 339 TYR A O 1
ATOM 1859 N N . SER A 1 267 ? -20.492 31.321 29.275 1.00 151.38 340 SER A N 1
ATOM 1860 C CA . SER A 1 267 ? -21.137 30.222 28.580 1.00 153.68 340 SER A CA 1
ATOM 1861 C C . SER A 1 267 ? -22.576 30.082 29.052 1.00 149.61 340 SER A C 1
ATOM 1862 O O . SER A 1 267 ? -22.911 30.391 30.199 1.00 148.51 340 SER A O 1
ATOM 1865 N N . GLY A 1 268 ? -23.434 29.659 28.128 1.00 150.76 341 GLY A N 1
ATOM 1866 C CA . GLY A 1 268 ? -24.766 29.214 28.490 1.00 151.09 341 GLY A CA 1
ATOM 1867 C C . GLY A 1 268 ? -25.655 30.348 28.966 1.00 144.76 341 GLY A C 1
ATOM 1868 O O . GLY A 1 268 ? -25.650 31.455 28.420 1.00 141.45 341 GLY A O 1
ATOM 1869 N N . ASP A 1 269 ? -26.413 30.063 30.027 1.00 140.41 342 ASP A N 1
ATOM 1870 C CA . ASP A 1 269 ? -27.459 30.969 30.488 1.00 140.10 342 ASP A CA 1
ATOM 1871 C C . ASP A 1 269 ? -26.940 32.364 30.832 1.00 134.37 342 ASP A C 1
ATOM 1872 O O . ASP A 1 269 ? -27.685 33.335 30.685 1.00 132.54 342 ASP A O 1
ATOM 1877 N N . ASN A 1 270 ? -25.697 32.483 31.321 1.00 131.95 343 ASN A N 1
ATOM 1878 C CA . ASN A 1 270 ? -25.181 33.758 31.836 1.00 127.71 343 ASN A CA 1
ATOM 1879 C C . ASN A 1 270 ? -25.374 34.898 30.843 1.00 126.24 343 ASN A C 1
ATOM 1880 O O . ASN A 1 270 ? -25.800 36.008 31.208 1.00 131.00 343 ASN A O 1
ATOM 1885 N N . ILE A 1 271 ? -25.051 34.637 29.576 1.00 125.33 344 ILE A N 1
ATOM 1886 C CA . ILE A 1 271 ? -25.142 35.676 28.557 1.00 123.46 344 ILE A CA 1
ATOM 1887 C C . ILE A 1 271 ? -26.583 36.139 28.379 1.00 122.32 344 ILE A C 1
ATOM 1888 O O . ILE A 1 271 ? -26.864 37.347 28.359 1.00 123.57 344 ILE A O 1
ATOM 1893 N N . LYS A 1 272 ? -27.528 35.199 28.306 1.00 120.99 345 LYS A N 1
ATOM 1894 C CA . LYS A 1 272 ? -28.912 35.622 28.166 1.00 123.55 345 LYS A CA 1
ATOM 1895 C C . LYS A 1 272 ? -29.416 36.288 29.435 1.00 109.04 345 LYS A C 1
ATOM 1896 O O . LYS A 1 272 ? -30.257 37.178 29.352 1.00 120.18 345 LYS A O 1
ATOM 1902 N N . ALA A 1 273 ? -28.968 35.847 30.609 1.00 91.26 346 ALA A N 1
ATOM 1903 C CA . ALA A 1 273 ? -29.396 36.491 31.846 1.00 105.33 346 ALA A CA 1
ATOM 1904 C C . ALA A 1 273 ? -29.060 37.970 31.823 1.00 104.87 346 ALA A C 1
ATOM 1905 O O . ALA A 1 273 ? -29.895 38.830 32.157 1.00 105.41 346 ALA A O 1
ATOM 1907 N N . PHE A 1 274 ? -27.839 38.291 31.400 1.00 110.19 347 PHE A N 1
ATOM 1908 C CA . PHE A 1 274 ? -27.516 39.706 31.291 1.00 112.08 347 PHE A CA 1
ATOM 1909 C C . PHE A 1 274 ? -28.335 40.368 30.184 1.00 111.74 347 PHE A C 1
ATOM 1910 O O . PHE A 1 274 ? -28.748 41.526 30.325 1.00 110.07 347 PHE A O 1
ATOM 1918 N N . GLN A 1 275 ? -28.589 39.651 29.081 1.00 109.75 348 GLN A N 1
ATOM 1919 C CA . GLN A 1 275 ? -29.428 40.208 28.020 1.00 100.78 348 GLN A CA 1
ATOM 1920 C C . GLN A 1 275 ? -30.810 40.591 28.551 1.00 98.53 348 GLN A C 1
ATOM 1921 O O . GLN A 1 275 ? -31.334 41.665 28.234 1.00 97.35 348 GLN A O 1
ATOM 1927 N N . GLU A 1 276 ? -31.413 39.719 29.357 1.00 100.72 349 GLU A N 1
ATOM 1928 C CA . GLU A 1 276 ? -32.730 39.990 29.914 1.00 111.86 349 GLU A CA 1
ATOM 1929 C C . GLU A 1 276 ? -32.691 41.173 30.868 1.00 122.26 349 GLU A C 1
ATOM 1930 O O . GLU A 1 276 ? -33.614 42.005 30.869 1.00 129.55 349 GLU A O 1
ATOM 1936 N N . LEU A 1 277 ? -31.632 41.278 31.688 1.00 118.36 350 LEU A N 1
ATOM 1937 C CA . LEU A 1 277 ? -31.545 42.452 32.555 1.00 116.02 350 LEU A CA 1
ATOM 1938 C C . LEU A 1 277 ? -31.383 43.732 31.735 1.00 115.42 350 LEU A C 1
ATOM 1939 O O . LEU A 1 277 ? -31.957 44.777 32.080 1.00 95.63 350 LEU A O 1
ATOM 1944 N N . GLN A 1 278 ? -30.625 43.660 30.636 1.00 110.70 351 GLN A N 1
ATOM 1945 C CA . GLN A 1 278 ? -30.528 44.785 29.706 1.00 120.73 351 GLN A CA 1
ATOM 1946 C C . GLN A 1 278 ? -31.896 45.195 29.185 1.00 129.84 351 GLN A C 1
ATOM 1947 O O . GLN A 1 278 ? -32.238 46.387 29.157 1.00 132.40 351 GLN A O 1
ATOM 1953 N N . GLU A 1 279 ? -32.679 44.205 28.739 1.00 134.72 352 GLU A N 1
ATOM 1954 C CA . GLU A 1 279 ? -33.999 44.480 28.189 1.00 134.22 352 GLU A CA 1
ATOM 1955 C C . GLU A 1 279 ? -34.876 45.147 29.236 1.00 133.60 352 GLU A C 1
ATOM 1956 O O . GLU A 1 279 ? -35.592 46.106 28.927 1.00 139.82 352 GLU A O 1
ATOM 1962 N N . LYS A 1 280 ? -34.823 44.658 30.483 1.00 124.25 353 LYS A N 1
ATOM 1963 C CA . LYS A 1 280 ? -35.598 45.280 31.559 1.00 124.70 353 LYS A CA 1
ATOM 1964 C C . LYS A 1 280 ? -35.169 46.731 31.781 1.00 127.53 353 LYS A C 1
ATOM 1965 O O . LYS A 1 280 ? -36.011 47.614 32.025 1.00 127.00 353 LYS A O 1
ATOM 1971 N N . ASP A 1 281 ? -33.857 46.990 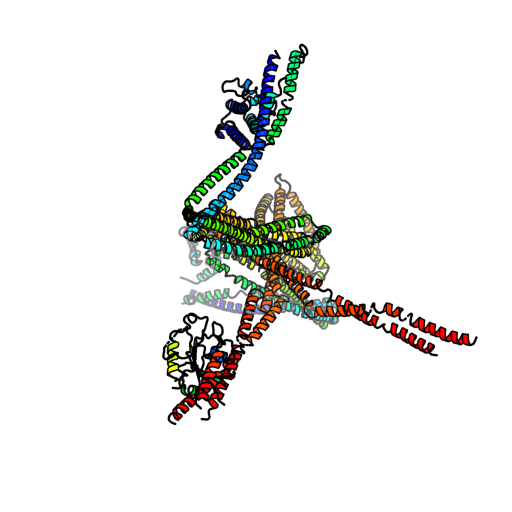31.721 1.00 130.09 354 ASP A N 1
ATOM 1972 C CA . ASP A 1 281 ? -33.364 48.363 31.783 1.00 130.34 354 ASP A CA 1
ATOM 1973 C C . ASP A 1 281 ? -34.023 49.231 30.714 1.00 134.30 354 ASP A C 1
ATOM 1974 O O . ASP A 1 281 ? -34.525 50.327 30.998 1.00 139.89 354 ASP A O 1
ATOM 1979 N N . ARG A 1 282 ? -33.993 48.763 29.463 1.00 135.45 355 ARG A N 1
ATOM 1980 C CA . ARG A 1 282 ? -34.505 49.581 28.365 1.00 135.04 355 ARG A CA 1
ATOM 1981 C C . ARG A 1 282 ? -36.008 49.811 28.494 1.00 137.34 355 ARG A C 1
ATOM 1982 O O . ARG A 1 282 ? -36.497 50.915 28.218 1.00 135.57 355 ARG A O 1
ATOM 1990 N N . GLU A 1 283 ? -36.744 48.793 28.954 1.00 137.92 356 GLU A N 1
ATOM 1991 C CA . GLU A 1 283 ? -38.170 48.961 29.232 1.00 139.02 356 GLU A CA 1
ATOM 1992 C C . GLU A 1 283 ? -38.394 50.089 30.229 1.00 138.13 356 GLU A C 1
ATOM 1993 O O . GLU A 1 283 ? -39.200 51.003 29.992 1.00 144.39 356 GLU A O 1
ATOM 1999 N N . LEU A 1 284 ? -37.696 50.028 31.367 1.00 132.49 357 LEU A N 1
ATOM 2000 C CA . LEU A 1 284 ? -37.900 51.038 32.400 1.00 131.15 357 LEU A CA 1
ATOM 2001 C C . LEU A 1 284 ? -37.509 52.428 31.919 1.00 128.31 357 LEU A C 1
ATOM 2002 O O . LEU A 1 284 ? -38.166 53.417 32.269 1.00 128.09 357 LEU A O 1
ATOM 2007 N N . GLN A 1 285 ? -36.452 52.535 31.112 1.00 127.91 358 GLN A N 1
ATOM 2008 C CA . GLN A 1 285 ? -36.057 53.868 30.668 1.00 137.76 358 GLN A CA 1
ATOM 2009 C C . GLN A 1 285 ? -37.064 54.428 29.673 1.00 143.42 358 GLN A C 1
ATOM 2010 O O . GLN A 1 285 ? -37.345 55.635 29.674 1.00 144.19 358 GLN A O 1
ATOM 2016 N N . SER A 1 286 ? -37.599 53.572 28.799 1.00 146.92 359 SER A N 1
ATOM 2017 C CA . SER A 1 286 ? -38.683 54.007 27.928 1.00 148.47 359 SER A CA 1
ATOM 2018 C C . SER A 1 286 ? -39.854 54.523 28.746 1.00 144.85 359 SER A C 1
ATOM 2019 O O . SER A 1 286 ? -40.421 55.575 28.439 1.00 148.41 359 SER A O 1
ATOM 2022 N N . PHE A 1 287 ? -40.222 53.795 29.800 1.00 140.46 360 PHE A N 1
ATOM 2023 C CA . PHE A 1 287 ? -41.359 54.205 30.621 1.00 146.44 360 PHE A CA 1
ATOM 2024 C C . PHE A 1 287 ? -41.091 55.533 31.336 1.00 159.66 360 PHE A C 1
ATOM 2025 O O . PHE A 1 287 ? -41.966 56.416 31.391 1.00 163.66 360 PHE A O 1
ATOM 2041 N N . ASP A 1 289 ? -38.984 57.955 30.220 1.00 193.77 362 ASP A N 1
ATOM 2042 C CA . ASP A 1 289 ? -39.087 58.990 29.197 1.00 195.72 362 ASP A CA 1
ATOM 2043 C C . ASP A 1 289 ? -40.543 59.258 28.818 1.00 199.06 362 ASP A C 1
ATOM 2044 O O . ASP A 1 289 ? -40.882 60.371 28.399 1.00 204.61 362 ASP A O 1
ATOM 2046 N N . SER A 1 290 ? -41.413 58.252 28.950 1.00 189.54 363 SER A N 1
ATOM 2047 C CA . SER A 1 290 ? -42.839 58.455 28.721 1.00 170.64 363 SER A CA 1
ATOM 2048 C C . SER A 1 290 ? -43.493 59.279 29.816 1.00 158.06 363 SER A C 1
ATOM 2049 O O . SER A 1 290 ? -44.520 59.914 29.561 1.00 159.97 363 SER A O 1
ATOM 2051 N N . PHE A 1 291 ? -42.925 59.283 31.028 1.00 154.35 364 PHE A N 1
ATOM 2052 C CA . PHE A 1 291 ? -43.544 59.997 32.139 1.00 153.07 364 PHE A CA 1
ATOM 2053 C C . PHE A 1 291 ? -43.661 61.523 31.959 1.00 165.68 364 PHE A C 1
ATOM 2054 O O . PHE A 1 291 ? -44.773 62.055 32.090 1.00 172.81 364 PHE A O 1
ATOM 2056 N N . PRO A 1 292 ? -42.569 62.273 31.701 1.00 170.76 365 PRO A N 1
ATOM 2057 C CA . PRO A 1 292 ? -42.620 63.736 31.956 1.00 173.85 365 PRO A CA 1
ATOM 2058 C C . PRO A 1 292 ? -43.594 64.546 31.102 1.00 177.52 365 PRO A C 1
ATOM 2059 O O . PRO A 1 292 ? -44.275 65.445 31.628 1.00 180.70 365 PRO A O 1
ATOM 2063 N N . ALA A 1 293 ? -43.659 64.286 29.793 1.00 198.77 366 ALA A N 1
ATOM 2064 C CA . ALA A 1 293 ? -44.564 65.053 28.940 1.00 204.47 366 ALA A CA 1
ATOM 2065 C C . ALA A 1 293 ? -46.020 64.820 29.331 1.00 206.81 366 ALA A C 1
ATOM 2066 O O . ALA A 1 293 ? -46.818 65.766 29.391 1.00 207.16 366 ALA A O 1
ATOM 2068 N N . LYS A 1 294 ? -46.379 63.562 29.609 1.00 210.51 367 LYS A N 1
ATOM 2069 C CA . LYS A 1 294 ? -47.727 63.255 30.075 1.00 224.74 367 LYS A CA 1
ATOM 2070 C C . LYS A 1 294 ? -48.011 63.899 31.427 1.00 238.19 367 LYS A C 1
ATOM 2071 O O . LYS A 1 294 ? -49.150 64.308 31.691 1.00 243.88 367 LYS A O 1
ATOM 2073 N N . LEU A 1 295 ? -46.998 63.995 32.295 1.00 250.67 368 LEU A N 1
ATOM 2074 C CA . LEU A 1 295 ? -47.175 64.704 33.561 1.00 247.46 368 LEU A CA 1
ATOM 2075 C C . LEU A 1 295 ? -47.553 66.165 33.327 1.00 247.10 368 LEU A C 1
ATOM 2076 O O . LEU A 1 295 ? -48.518 66.670 33.915 1.00 247.13 368 LEU A O 1
ATOM 2078 N N . LYS A 1 296 ? -46.796 66.862 32.469 1.00 242.08 369 LYS A N 1
ATOM 2079 C CA . LYS A 1 296 ? -47.115 68.263 32.178 1.00 239.64 369 LYS A CA 1
ATOM 2080 C C . LYS A 1 296 ? -48.501 68.406 31.549 1.00 236.43 369 LYS A C 1
ATOM 2081 O O . LYS A 1 296 ? -49.250 69.343 31.872 1.00 242.95 369 LYS A O 1
ATOM 2083 N N . GLU A 1 297 ? -48.866 67.474 30.661 1.00 228.02 370 GLU A N 1
ATOM 2084 C CA . GLU A 1 297 ? -50.181 67.519 30.021 1.00 226.72 370 GLU A CA 1
ATOM 2085 C C . GLU A 1 297 ? -51.311 67.372 31.042 1.00 228.38 370 GLU A C 1
ATOM 2086 O O . GLU A 1 297 ? -52.269 68.159 31.048 1.00 230.33 370 GLU A O 1
ATOM 2088 N N . GLU A 1 298 ? -51.226 66.357 31.905 1.00 253.30 371 GLU A N 1
ATOM 2089 C CA . GLU A 1 298 ? -52.255 66.176 32.925 1.00 255.80 371 GLU A CA 1
ATOM 2090 C C . GLU A 1 298 ? -52.307 67.367 33.875 1.00 255.02 371 GLU A C 1
ATOM 2091 O O . GLU A 1 298 ? -53.392 67.767 34.318 1.00 253.17 371 GLU A O 1
ATOM 2098 N N . ASP A 1 300 ? -51.699 70.557 33.144 1.00 286.94 373 ASP A N 1
ATOM 2099 C CA . ASP A 1 300 ? -52.437 71.628 32.484 1.00 287.54 373 ASP A CA 1
ATOM 2100 C C . ASP A 1 300 ? -53.931 71.307 32.385 1.00 281.48 373 ASP A C 1
ATOM 2101 O O . ASP A 1 300 ? -54.769 72.212 32.506 1.00 288.97 373 ASP A O 1
ATOM 2106 N N . LYS A 1 301 ? -54.287 70.027 32.214 1.00 282.74 374 LYS A N 1
ATOM 2107 C CA . LYS A 1 301 ? -55.701 69.638 32.230 1.00 263.67 374 LYS A CA 1
ATOM 2108 C C . LYS A 1 301 ? -56.360 69.944 33.578 1.00 244.14 374 LYS A C 1
ATOM 2109 O O . LYS A 1 301 ? -57.500 70.435 33.633 1.00 248.49 374 LYS A O 1
ATOM 2111 N N . ILE A 1 302 ? -55.673 69.623 34.677 1.00 216.08 375 ILE A N 1
ATOM 2112 C CA . ILE A 1 302 ? -56.231 69.874 36.007 1.00 234.85 375 ILE A CA 1
ATOM 2113 C C . ILE A 1 302 ? -56.402 71.369 36.235 1.00 249.37 375 ILE A C 1
ATOM 2114 O O . ILE A 1 302 ? -57.390 71.820 36.838 1.00 253.80 375 ILE A O 1
ATOM 2119 N N . THR A 1 303 ? -55.436 72.165 35.763 1.00 260.98 376 THR A N 1
ATOM 2120 C CA . THR A 1 303 ? -55.572 73.613 35.892 1.00 266.69 376 THR A CA 1
ATOM 2121 C C . THR A 1 303 ? -56.765 74.116 35.081 1.00 270.38 376 THR A C 1
ATOM 2122 O O . THR A 1 303 ? -57.468 75.044 35.501 1.00 272.53 376 THR A O 1
ATOM 2126 N N . GLU A 1 304 ? -57.025 73.496 33.926 1.00 269.32 377 GLU A N 1
ATOM 2127 C CA . GLU A 1 304 ? -58.198 73.873 33.139 1.00 264.58 377 GLU A CA 1
ATOM 2128 C C . GLU A 1 304 ? -59.498 73.576 33.884 1.00 261.72 377 GLU A C 1
ATOM 2129 O O . GLU A 1 304 ? -60.425 74.397 33.881 1.00 262.29 377 GLU A O 1
ATOM 2131 N N . VAL A 1 305 ? -59.593 72.407 34.529 1.00 261.63 378 VAL A N 1
ATOM 2132 C CA . VAL A 1 305 ? -60.855 72.101 35.211 1.00 256.54 378 VAL A CA 1
ATOM 2133 C C . VAL A 1 305 ? -61.052 72.977 36.451 1.00 245.90 378 VAL A C 1
ATOM 2134 O O . VAL A 1 305 ? -62.186 73.365 36.768 1.00 247.38 378 VAL A O 1
ATOM 2138 N N . GLN A 1 306 ? -59.975 73.340 37.160 1.00 239.34 379 GLN A N 1
ATOM 2139 C CA . GLN A 1 306 ? -60.161 74.272 38.275 1.00 234.19 379 GLN A CA 1
ATOM 2140 C C . GLN A 1 306 ? -60.511 75.677 37.772 1.00 241.05 379 GLN A C 1
ATOM 2141 O O . GLN A 1 306 ? -61.289 76.406 38.417 1.00 243.88 379 GLN A O 1
ATOM 2147 N N . ARG A 1 307 ? -59.981 76.063 36.607 1.00 241.91 380 ARG A N 1
ATOM 2148 C CA . ARG A 1 307 ? -60.406 77.314 35.989 1.00 239.50 380 ARG A CA 1
ATOM 2149 C C . ARG A 1 307 ? -61.897 77.277 35.672 1.00 233.57 380 ARG A C 1
ATOM 2150 O O . ARG A 1 307 ? -62.602 78.281 35.829 1.00 235.44 380 ARG A O 1
ATOM 2152 N N . ASN A 1 308 ? -62.397 76.123 35.220 1.00 230.15 381 ASN A N 1
ATOM 2153 C CA . ASN A 1 308 ? -63.829 76.013 34.951 1.00 221.80 381 ASN A CA 1
ATOM 2154 C C . ASN A 1 308 ? -64.644 76.016 36.248 1.00 226.37 381 ASN A C 1
ATOM 2155 O O . ASN A 1 308 ? -65.806 76.451 36.247 1.00 229.84 381 ASN A O 1
ATOM 2160 N N . ILE A 1 309 ? -64.049 75.568 37.365 1.00 225.49 382 ILE A N 1
ATOM 2161 C CA . ILE A 1 309 ? -64.669 75.783 38.680 1.00 225.92 382 ILE A CA 1
ATOM 2162 C C . ILE A 1 309 ? -64.921 77.266 38.896 1.00 235.33 382 ILE A C 1
ATOM 2163 O O . ILE A 1 309 ? -66.040 77.699 39.225 1.00 237.01 382 ILE A O 1
ATOM 2168 N N . ALA A 1 310 ? -63.858 78.058 38.739 1.00 242.35 383 ALA A N 1
ATOM 2169 C CA . ALA A 1 310 ? -63.981 79.504 38.895 1.00 242.89 383 ALA A CA 1
ATOM 2170 C C . ALA A 1 310 ? -65.031 80.070 37.942 1.00 244.62 383 ALA A C 1
ATOM 2171 O O . ALA A 1 310 ? -65.807 80.960 38.316 1.00 243.27 383 ALA A O 1
ATOM 2173 N N . THR A 1 311 ? -65.065 79.566 36.702 1.00 241.26 384 THR A N 1
ATOM 2174 C CA . THR A 1 311 ? -66.031 80.054 35.716 1.00 235.61 384 THR A CA 1
ATOM 2175 C C . THR A 1 311 ? -67.465 79.829 36.184 1.00 232.13 384 THR A C 1
ATOM 2176 O O . THR A 1 311 ? -68.282 80.758 36.177 1.00 232.98 384 THR A O 1
ATOM 2180 N N . LEU A 1 312 ? -67.778 78.613 36.640 1.00 228.26 385 LEU A N 1
ATOM 2181 C CA . LEU A 1 312 ? -69.131 78.338 37.124 1.00 226.31 385 LEU A CA 1
ATOM 2182 C C . LEU A 1 312 ? -69.486 79.229 38.309 1.00 230.20 385 LEU A C 1
ATOM 2183 O O . LEU A 1 312 ? -70.561 79.854 38.342 1.00 222.59 385 LEU A O 1
ATOM 2188 N N . LEU A 1 313 ? -68.570 79.330 39.277 1.00 234.33 386 LEU A N 1
ATOM 2189 C CA . LEU A 1 313 ? -68.853 80.103 40.481 1.00 236.75 386 LEU A CA 1
ATOM 2190 C C . LEU A 1 313 ? -69.119 81.568 40.157 1.00 246.85 386 LEU A C 1
ATOM 2191 O O . LEU A 1 313 ? -70.148 82.132 40.557 1.00 250.91 386 LEU A O 1
ATOM 2196 N N . GLU A 1 314 ? -68.200 82.204 39.426 1.00 258.41 387 GLU A N 1
ATOM 2197 C CA . GLU A 1 314 ? -68.339 83.634 39.179 1.00 262.21 387 GLU A CA 1
ATOM 2198 C C . GLU A 1 314 ? -69.484 83.929 38.217 1.00 260.19 387 GLU A C 1
ATOM 2199 O O . GLU A 1 314 ? -70.084 85.001 38.303 1.00 261.29 387 GLU A O 1
ATOM 2205 N N . ARG A 1 315 ? -69.800 83.019 37.287 1.00 247.35 388 ARG A N 1
ATOM 2206 C CA . ARG A 1 315 ? -70.962 83.251 36.437 1.00 242.39 388 ARG A CA 1
ATOM 2207 C C . ARG A 1 315 ? -72.253 83.212 37.247 1.00 242.13 388 ARG A C 1
ATOM 2208 O O . ARG A 1 315 ? -73.156 84.032 37.025 1.00 245.77 388 ARG A O 1
ATOM 2216 N N . ILE A 1 316 ? -72.350 82.298 38.219 1.00 242.87 389 ILE A N 1
ATOM 2217 C CA . ILE A 1 316 ? -73.538 82.296 39.070 1.00 245.00 389 ILE A CA 1
ATOM 2218 C C . ILE A 1 316 ? -73.574 83.550 39.941 1.00 254.13 389 ILE A C 1
ATOM 2219 O O . ILE A 1 316 ? -74.644 84.125 40.185 1.00 252.50 389 ILE A O 1
ATOM 2224 N N . SER A 1 317 ? -72.406 84.001 40.412 1.00 259.79 390 SER A N 1
ATOM 2225 C CA . SER A 1 317 ? -72.346 85.232 41.201 1.00 268.06 390 SER A CA 1
ATOM 2226 C C . SER A 1 317 ? -72.762 86.450 40.377 1.00 276.05 390 SER A C 1
ATOM 2227 O O . SER A 1 317 ? -73.494 87.320 40.863 1.00 275.35 390 SER A O 1
ATOM 2230 N N . GLN A 1 318 ? -72.293 86.528 39.128 1.00 288.63 391 GLN A N 1
ATOM 2231 C CA . GLN A 1 318 ? -72.650 87.619 38.227 1.00 291.07 391 GLN A CA 1
ATOM 2232 C C . GLN A 1 318 ? -74.129 87.589 37.873 1.00 292.53 391 GLN A C 1
ATOM 2233 O O . GLN A 1 318 ? -74.715 88.636 37.584 1.00 294.30 391 GLN A O 1
ATOM 2239 N N . ALA A 1 319 ? -74.739 86.403 37.837 1.00 276.16 392 ALA A N 1
ATOM 2240 C CA . ALA A 1 319 ? -76.184 86.348 37.643 1.00 269.02 392 ALA A CA 1
ATOM 2241 C C . ALA A 1 319 ? -76.921 87.134 38.725 1.00 266.01 392 ALA A C 1
ATOM 2242 O O . ALA A 1 319 ? -77.957 87.755 38.457 1.00 269.97 392 ALA A O 1
ATOM 2244 N N . LEU A 1 320 ? -76.408 87.112 39.957 1.00 257.98 393 LEU A N 1
ATOM 2245 C CA . LEU A 1 320 ? -77.069 87.815 41.054 1.00 249.77 393 LEU A CA 1
ATOM 2246 C C . LEU A 1 320 ? -76.823 89.325 41.012 1.00 247.82 393 LEU A C 1
ATOM 2247 O O . LEU A 1 320 ? -77.774 90.113 41.074 1.00 246.36 393 LEU A O 1
ATOM 2252 N N . GLU A 1 321 ? -75.561 89.740 40.865 1.00 251.11 394 GLU A N 1
ATOM 2253 C CA . GLU A 1 321 ? -75.157 91.159 40.826 1.00 253.59 394 GLU A CA 1
ATOM 2254 C C . GLU A 1 321 ? -75.828 92.017 41.898 1.00 256.13 394 GLU A C 1
ATOM 2255 O O . GLU A 1 321 ? -75.156 92.753 42.625 1.00 256.15 394 GLU A O 1
ATOM 2261 N N . GLU B 2 12 ? 51.814 49.758 4.915 1.00 167.67 8 GLU C N 1
ATOM 2262 C CA . GLU B 2 12 ? 53.126 49.892 4.288 1.00 167.16 8 GLU C CA 1
ATOM 2263 C C . GLU B 2 12 ? 53.587 48.548 3.713 1.00 166.79 8 GLU C C 1
ATOM 2264 O O . GLU B 2 12 ? 53.465 47.517 4.373 1.00 172.46 8 GLU C O 1
ATOM 2270 N N . PRO B 2 13 ? 54.115 48.553 2.480 1.00 158.20 9 PRO C N 1
ATOM 2271 C CA . PRO B 2 13 ? 54.573 47.292 1.879 1.00 155.28 9 PRO C CA 1
ATOM 2272 C C . PRO B 2 13 ? 56.011 46.923 2.224 1.00 147.18 9 PRO C C 1
ATOM 2273 O O . PRO B 2 13 ? 56.928 47.745 2.104 1.00 144.04 9 PRO C O 1
ATOM 2277 N N . SER B 2 14 ? 56.207 45.675 2.651 1.00 143.87 10 SER C N 1
ATOM 2278 C CA . SER B 2 14 ? 57.540 45.144 2.889 1.00 141.40 10 SER C CA 1
ATOM 2279 C C . SER B 2 14 ? 58.340 45.166 1.593 1.00 141.65 10 SER C C 1
ATOM 2280 O O . SER B 2 14 ? 57.783 45.261 0.498 1.00 145.97 10 SER C O 1
ATOM 2283 N N . GLU B 2 15 ? 59.667 45.075 1.709 1.00 140.15 11 GLU C N 1
ATOM 2284 C CA . GLU B 2 15 ? 60.427 44.986 0.470 1.00 141.72 11 GLU C CA 1
ATOM 2285 C C . GLU B 2 15 ? 60.054 43.735 -0.311 1.00 129.17 11 GLU C C 1
ATOM 2286 O O . GLU B 2 15 ? 60.181 43.721 -1.537 1.00 130.69 11 GLU C O 1
ATOM 2292 N N . GLU B 2 16 ? 59.540 42.713 0.368 1.00 117.79 12 GLU C N 1
ATOM 2293 C CA . GLU B 2 16 ? 59.021 41.534 -0.310 1.00 112.35 12 GLU C CA 1
ATOM 2294 C C . GLU B 2 16 ? 57.871 41.896 -1.236 1.00 112.50 12 GLU C C 1
ATOM 2295 O O . GLU B 2 16 ? 57.896 41.591 -2.432 1.00 117.72 12 GLU C O 1
ATOM 2301 N N . GLU B 2 17 ? 56.839 42.533 -0.680 1.00 118.92 13 GLU C N 1
ATOM 2302 C CA . GLU B 2 17 ? 55.675 42.927 -1.466 1.00 124.13 13 GLU C CA 1
ATOM 2303 C C . GLU B 2 17 ? 56.059 43.883 -2.588 1.00 120.79 13 GLU C C 1
ATOM 2304 O O . GLU B 2 17 ? 55.529 43.790 -3.699 1.00 122.80 13 GLU C O 1
ATOM 2310 N N . VAL B 2 18 ? 56.982 44.804 -2.317 1.00 107.46 14 VAL C N 1
ATOM 2311 C CA . VAL B 2 18 ? 57.422 45.746 -3.342 1.00 101.28 14 VAL C CA 1
ATOM 2312 C C . VAL B 2 18 ? 58.109 45.009 -4.484 1.00 99.25 14 VAL C C 1
ATOM 2313 O O . VAL B 2 18 ? 57.840 45.267 -5.663 1.00 95.54 14 VAL C O 1
ATOM 2317 N N . LEU B 2 19 ? 59.000 44.070 -4.155 1.00 101.49 15 LEU C N 1
ATOM 2318 C CA . LEU B 2 19 ? 59.681 43.338 -5.212 1.00 93.19 15 LEU C CA 1
ATOM 2319 C C . LEU B 2 19 ? 58.682 42.525 -6.009 1.00 98.47 15 LEU C C 1
ATOM 2320 O O . LEU B 2 19 ? 58.760 42.469 -7.239 1.00 107.10 15 LEU C O 1
ATOM 2325 N N . GLN B 2 20 ? 57.720 41.904 -5.329 1.00 90.21 16 GLN C N 1
ATOM 2326 C CA . GLN B 2 20 ? 56.707 41.138 -6.045 1.00 82.82 16 GLN C CA 1
ATOM 2327 C C . GLN B 2 20 ? 55.933 42.031 -7.002 1.00 78.54 16 GLN C C 1
ATOM 2328 O O . GLN B 2 20 ? 55.693 41.663 -8.158 1.00 72.82 16 GLN C O 1
ATOM 2334 N N . TYR B 2 21 ? 55.549 43.221 -6.544 1.00 82.56 17 TYR C N 1
ATOM 2335 C CA . TYR B 2 21 ? 54.814 44.120 -7.419 1.00 81.95 17 TYR C CA 1
ATOM 2336 C C . TYR B 2 21 ? 55.679 44.520 -8.597 1.00 78.46 17 TYR C C 1
ATOM 2337 O O . TYR B 2 21 ? 55.237 44.472 -9.751 1.00 80.37 17 TYR C O 1
ATOM 2346 N N . ILE B 2 22 ? 56.930 44.874 -8.330 1.00 79.62 18 ILE C N 1
ATOM 2347 C CA . ILE B 2 22 ? 57.797 45.338 -9.405 1.00 89.73 18 ILE C CA 1
ATOM 2348 C C . ILE B 2 22 ? 57.973 44.247 -10.447 1.00 83.55 18 ILE C C 1
ATOM 2349 O O . ILE B 2 22 ? 57.791 44.476 -11.642 1.00 76.02 18 ILE C O 1
ATOM 2354 N N . VAL B 2 23 ? 58.273 43.031 -10.006 1.00 81.13 19 VAL C N 1
ATOM 2355 C CA . VAL B 2 23 ? 58.487 41.957 -10.963 1.00 81.89 19 VAL C CA 1
ATOM 2356 C C . VAL B 2 23 ? 57.215 41.696 -11.749 1.00 83.37 19 VAL C C 1
ATOM 2357 O O . VAL B 2 23 ? 57.249 41.564 -12.973 1.00 86.73 19 VAL C O 1
ATOM 2361 N N . ASP B 2 24 ? 56.070 41.636 -11.072 1.00 86.74 20 ASP C N 1
ATOM 2362 C CA . ASP B 2 24 ? 54.838 41.318 -11.781 1.00 93.29 20 ASP C CA 1
ATOM 2363 C C . ASP B 2 24 ? 54.546 42.349 -12.864 1.00 90.86 20 ASP C C 1
ATOM 2364 O O . ASP B 2 24 ? 54.314 42.002 -14.026 1.00 84.65 20 ASP C O 1
ATOM 2369 N N . ASN B 2 25 ? 54.581 43.627 -12.509 1.00 96.12 21 ASN C N 1
ATOM 2370 C CA . ASN B 2 25 ? 54.221 44.642 -13.488 1.00 98.77 21 ASN C CA 1
ATOM 2371 C C . ASN B 2 25 ? 55.319 44.894 -14.524 1.00 100.26 21 ASN C C 1
ATOM 2372 O O . ASN B 2 25 ? 55.006 45.262 -15.660 1.00 102.31 21 ASN C O 1
ATOM 2377 N N . VAL B 2 26 ? 56.592 44.698 -14.185 1.00 100.51 22 VAL C N 1
ATOM 2378 C CA . VAL B 2 26 ? 57.625 44.742 -15.215 1.00 98.89 22 VAL C CA 1
ATOM 2379 C C . VAL B 2 26 ? 57.431 43.595 -16.189 1.00 97.06 22 VAL C C 1
ATOM 2380 O O . VAL B 2 26 ? 57.573 43.765 -17.403 1.00 102.22 22 VAL C O 1
ATOM 2384 N N . ASN B 2 27 ? 57.057 42.420 -15.682 1.00 87.81 23 ASN C N 1
ATOM 2385 C CA . ASN B 2 27 ? 56.761 41.308 -16.570 1.00 91.73 23 ASN C CA 1
ATOM 2386 C C . ASN B 2 27 ? 55.562 41.612 -17.452 1.00 88.72 23 ASN C C 1
ATOM 2387 O O . ASN B 2 27 ? 55.536 41.217 -18.618 1.00 90.35 23 ASN C O 1
ATOM 2392 N N . LYS B 2 28 ? 54.545 42.281 -16.907 1.00 91.42 24 LYS C N 1
ATOM 2393 C CA . LYS B 2 28 ? 53.330 42.509 -17.686 1.00 90.75 24 LYS C CA 1
ATOM 2394 C C . LYS B 2 28 ? 53.550 43.561 -18.765 1.00 91.65 24 LYS C C 1
ATOM 2395 O O . LYS B 2 28 ? 53.209 43.341 -19.932 1.00 100.67 24 LYS C O 1
ATOM 2401 N N . LEU B 2 29 ? 54.173 44.684 -18.402 1.00 85.33 25 LEU C N 1
ATOM 2402 C CA . LEU B 2 29 ? 54.351 45.803 -19.322 1.00 75.79 25 LEU C CA 1
ATOM 2403 C C . LEU B 2 29 ? 55.310 45.468 -20.452 1.00 91.91 25 LEU C C 1
ATOM 2404 O O . LEU B 2 29 ? 55.127 45.924 -21.582 1.00 111.52 25 LEU C O 1
ATOM 2409 N N . LEU B 2 30 ? 56.400 44.796 -20.143 1.00 91.93 26 LEU C N 1
ATOM 2410 C CA . LEU B 2 30 ? 57.404 44.428 -21.127 1.00 92.74 26 LEU C CA 1
ATOM 2411 C C . LEU B 2 30 ? 57.233 42.997 -21.615 1.00 100.53 26 LEU C C 1
ATOM 2412 O O . LEU B 2 30 ? 58.076 42.505 -22.372 1.00 102.78 26 LEU C O 1
ATOM 2417 N N . SER B 2 31 ? 56.182 42.310 -21.157 1.00 110.29 27 SER C N 1
ATOM 2418 C CA . SER B 2 31 ? 55.866 40.931 -21.546 1.00 120.24 27 SER C CA 1
ATOM 2419 C C . SER B 2 31 ? 57.040 39.976 -21.300 1.00 117.42 27 SER C C 1
ATOM 2420 O O . SER B 2 31 ? 57.269 39.045 -22.071 1.00 125.61 27 SER C O 1
ATOM 2423 N N . ARG B 2 32 ? 57.862 40.267 -20.299 1.00 98.79 28 ARG C N 1
ATOM 2424 C CA . ARG B 2 32 ? 58.969 39.406 -19.907 1.00 90.80 28 ARG C CA 1
ATOM 2425 C C . ARG B 2 32 ? 58.490 38.392 -18.865 1.00 87.21 28 ARG C C 1
ATOM 2426 O O . ARG B 2 32 ? 57.376 38.491 -18.356 1.00 94.81 28 ARG C O 1
ATOM 2434 N N . HIS B 2 33 ? 59.303 37.365 -18.590 1.00 80.63 29 HIS C N 1
ATOM 2435 C CA . HIS B 2 33 ? 58.930 36.346 -17.603 1.00 85.36 29 HIS C CA 1
ATOM 2436 C C . HIS B 2 33 ? 59.992 36.204 -16.503 1.00 104.33 29 HIS C C 1
ATOM 2437 O O . HIS B 2 33 ? 60.340 35.094 -16.073 1.00 114.63 29 HIS C O 1
ATOM 2444 N N . TYR B 2 34 ? 60.502 37.339 -16.020 1.00 95.89 30 TYR C N 1
ATOM 2445 C CA . TYR B 2 34 ? 61.486 37.342 -14.948 1.00 94.61 30 TYR C CA 1
ATOM 2446 C C . TYR B 2 34 ? 60.961 36.580 -13.741 1.00 93.27 30 TYR C C 1
ATOM 2447 O O . TYR B 2 34 ? 59.791 36.704 -13.371 1.00 88.85 30 TYR C O 1
ATOM 2456 N N . SER B 2 35 ? 61.839 35.802 -13.112 1.00 101.14 31 SER C N 1
ATOM 2457 C CA . SER B 2 35 ? 61.568 35.285 -11.777 1.00 90.45 31 SER C CA 1
ATOM 2458 C C . SER B 2 35 ? 62.160 36.240 -10.753 1.00 83.78 31 SER C C 1
ATOM 2459 O O . SER B 2 35 ? 62.958 37.122 -11.087 1.00 82.21 31 SER C O 1
ATOM 2462 N N . LEU B 2 36 ? 61.740 36.072 -9.496 1.00 79.46 32 LEU C N 1
ATOM 2463 C CA . LEU B 2 36 ? 62.170 37.000 -8.454 1.00 83.95 32 LEU C CA 1
ATOM 2464 C C . LEU B 2 36 ? 63.690 37.015 -8.312 1.00 89.36 32 LEU C C 1
ATOM 2465 O O . LEU B 2 36 ? 64.307 38.087 -8.301 1.00 88.38 32 LEU C O 1
ATOM 2470 N N . VAL B 2 37 ? 64.314 35.834 -8.223 1.00 85.36 33 VAL C N 1
ATOM 2471 C CA . VAL B 2 37 ? 65.774 35.777 -8.197 1.00 88.55 33 VAL C CA 1
ATOM 2472 C C . VAL B 2 37 ? 66.365 36.498 -9.405 1.00 92.93 33 VAL C C 1
ATOM 2473 O O . VAL B 2 37 ? 67.215 37.386 -9.261 1.00 94.92 33 VAL C O 1
ATOM 2477 N N . GLU B 2 38 ? 65.877 36.168 -10.607 1.00 94.09 34 GLU C N 1
ATOM 2478 C CA . GLU B 2 38 ? 66.450 36.712 -11.834 1.00 91.44 34 GLU C CA 1
ATOM 2479 C C . GLU B 2 38 ? 66.358 38.229 -11.858 1.00 85.02 34 GLU C C 1
ATOM 2480 O O . GLU B 2 38 ? 67.293 38.909 -12.296 1.00 80.63 34 GLU C O 1
ATOM 2486 N N . PHE B 2 39 ? 65.254 38.781 -11.362 1.00 84.89 35 PHE C N 1
ATOM 2487 C CA . PHE B 2 39 ? 65.127 40.231 -11.365 1.00 87.27 35 PHE C CA 1
ATOM 2488 C C . PHE B 2 39 ? 66.019 40.840 -10.294 1.00 88.55 35 PHE C C 1
ATOM 2489 O O . PHE B 2 39 ? 66.690 41.851 -10.534 1.00 80.33 35 PHE C O 1
ATOM 2497 N N . ASP B 2 40 ? 66.045 40.222 -9.110 1.00 104.10 36 ASP C N 1
ATOM 2498 C CA . ASP B 2 40 ? 66.919 40.680 -8.036 1.00 111.85 36 ASP C CA 1
ATOM 2499 C C . ASP B 2 40 ? 68.367 40.691 -8.485 1.00 111.86 36 ASP C C 1
ATOM 2500 O O . ASP B 2 40 ? 69.174 41.483 -7.985 1.00 109.22 36 ASP C O 1
ATOM 2505 N N . ALA B 2 41 ? 68.698 39.841 -9.453 1.00 111.84 37 ALA C N 1
ATOM 2506 C CA . ALA B 2 41 ? 70.021 39.738 -10.039 1.00 102.83 37 ALA C CA 1
ATOM 2507 C C . ALA B 2 41 ? 70.352 40.896 -10.963 1.00 99.40 37 ALA C C 1
ATOM 2508 O O . ALA B 2 41 ? 71.460 40.937 -11.499 1.00 103.17 37 ALA C O 1
ATOM 2510 N N . ILE B 2 42 ? 69.435 41.826 -11.189 1.00 98.14 38 ILE C N 1
ATOM 2511 C CA . ILE B 2 42 ? 69.635 42.876 -12.182 1.00 100.75 38 ILE C CA 1
ATOM 2512 C C . ILE B 2 42 ? 70.015 44.136 -11.421 1.00 105.87 38 ILE C C 1
ATOM 2513 O O . ILE B 2 42 ? 69.162 44.930 -11.010 1.00 105.99 38 ILE C O 1
ATOM 2518 N N . GLN B 2 43 ? 71.316 44.351 -11.290 1.00 108.73 39 GLN C N 1
ATOM 2519 C CA . GLN B 2 43 ? 71.855 45.595 -10.770 1.00 109.68 39 GLN C CA 1
ATOM 2520 C C . GLN B 2 43 ? 72.722 46.218 -11.860 1.00 109.76 39 GLN C C 1
ATOM 2521 O O . GLN B 2 43 ? 72.997 45.602 -12.896 1.00 105.32 39 GLN C O 1
ATOM 2523 N N . GLY B 2 44 ? 73.124 47.465 -11.647 1.00 110.88 40 GLY C N 1
ATOM 2524 C CA . GLY B 2 44 ? 73.996 48.136 -12.599 1.00 120.41 40 GLY C CA 1
ATOM 2525 C C . GLY B 2 44 ? 73.287 48.847 -13.729 1.00 122.20 40 GLY C C 1
ATOM 2526 O O . GLY B 2 44 ? 72.150 49.289 -13.564 1.00 127.04 40 GLY C O 1
ATOM 2527 N N . THR B 2 45 ? 73.950 49.002 -14.875 1.00 125.00 41 THR C N 1
ATOM 2528 C CA . THR B 2 45 ? 73.285 49.660 -15.994 1.00 129.18 41 THR C CA 1
ATOM 2529 C C . THR B 2 45 ? 72.065 48.872 -16.450 1.00 124.19 41 THR C C 1
ATOM 2530 O O . THR B 2 45 ? 71.103 49.463 -16.943 1.00 116.34 41 THR C O 1
ATOM 2534 N N . ASP B 2 46 ? 72.080 47.544 -16.282 1.00 124.67 42 ASP C N 1
ATOM 2535 C CA . ASP B 2 46 ? 70.962 46.727 -16.745 1.00 119.98 42 ASP C CA 1
ATOM 2536 C C . ASP B 2 46 ? 69.663 47.123 -16.057 1.00 117.42 42 ASP C C 1
ATOM 2537 O O . ASP B 2 46 ? 68.607 47.184 -16.698 1.00 123.46 42 ASP C O 1
ATOM 2542 N N . LEU B 2 47 ? 69.723 47.425 -14.762 1.00 110.24 43 LEU C N 1
ATOM 2543 C CA . LEU B 2 47 ? 68.531 47.899 -14.066 1.00 103.69 43 LEU C CA 1
ATOM 2544 C C . LEU B 2 47 ? 68.121 49.282 -14.567 1.00 99.34 43 LEU C C 1
ATOM 2545 O O . LEU B 2 47 ? 66.920 49.582 -14.707 1.00 97.49 43 LEU C O 1
ATOM 2550 N N . LEU B 2 48 ? 69.108 50.127 -14.869 1.00 97.14 44 LEU C N 1
ATOM 2551 C CA . LEU B 2 48 ? 68.809 51.399 -15.509 1.00 103.54 44 LEU C CA 1
ATOM 2552 C C . LEU B 2 48 ? 68.049 51.192 -16.806 1.00 110.00 44 LEU C C 1
ATOM 2553 O O . LEU B 2 48 ? 67.121 51.945 -17.112 1.00 114.01 44 LEU C O 1
ATOM 2558 N N . GLN B 2 49 ? 68.438 50.187 -17.593 1.00 109.26 45 GLN C N 1
ATOM 2559 C CA . GLN B 2 49 ? 67.787 49.983 -18.879 1.00 108.23 45 GLN C CA 1
ATOM 2560 C C . GLN B 2 49 ? 66.412 49.354 -18.686 1.00 108.61 45 GLN C C 1
ATOM 2561 O O . GLN B 2 49 ? 65.520 49.577 -19.502 1.00 110.27 45 GLN C O 1
ATOM 2567 N N . ILE B 2 50 ? 66.214 48.584 -17.607 1.00 105.39 46 ILE C N 1
ATOM 2568 C CA . ILE B 2 50 ? 64.858 48.176 -17.216 1.00 97.54 46 ILE C CA 1
ATOM 2569 C C . ILE B 2 50 ? 63.958 49.398 -17.091 1.00 94.77 46 ILE C C 1
ATOM 2570 O O . ILE B 2 50 ? 62.907 49.498 -17.736 1.00 103.12 46 ILE C O 1
ATOM 2575 N N . LEU B 2 51 ? 64.361 50.346 -16.250 1.00 93.09 47 LEU C N 1
ATOM 2576 C CA . LEU B 2 51 ? 63.554 51.557 -16.112 1.00 94.11 47 LEU C CA 1
ATOM 2577 C C . LEU B 2 51 ? 63.463 52.312 -17.438 1.00 96.26 47 LEU C C 1
ATOM 2578 O O . LEU B 2 51 ? 62.424 52.905 -17.764 1.00 99.31 47 LEU C O 1
ATOM 2583 N N . ALA B 2 52 ? 64.545 52.295 -18.216 1.00 96.46 48 ALA C N 1
ATOM 2584 C CA . ALA B 2 52 ? 64.560 52.963 -19.512 1.00 107.77 48 ALA C CA 1
ATOM 2585 C C . ALA B 2 52 ? 63.517 52.370 -20.441 1.00 107.76 48 ALA C C 1
ATOM 2586 O O . ALA B 2 52 ? 62.895 53.089 -21.224 1.00 109.33 48 ALA C O 1
ATOM 2588 N N . ASP B 2 53 ? 63.337 51.054 -20.392 1.00 101.82 49 ASP C N 1
ATOM 2589 C CA . ASP B 2 53 ? 62.360 50.417 -21.259 1.00 107.73 49 ASP C CA 1
ATOM 2590 C C . ASP B 2 53 ? 60.941 50.652 -20.768 1.00 111.16 49 ASP C C 1
ATOM 2591 O O . ASP B 2 53 ? 60.014 50.777 -21.585 1.00 118.23 49 ASP C O 1
ATOM 2596 N N . ILE B 2 54 ? 60.761 50.774 -19.449 1.00 105.85 50 ILE C N 1
ATOM 2597 C CA . ILE B 2 54 ? 59.480 51.259 -18.939 1.00 99.71 50 ILE C CA 1
ATOM 2598 C C . ILE B 2 54 ? 59.166 52.597 -19.582 1.00 109.16 50 ILE C C 1
ATOM 2599 O O . ILE B 2 54 ? 58.055 52.836 -20.064 1.00 116.33 50 ILE C O 1
ATOM 2604 N N . PHE B 2 55 ? 60.142 53.496 -19.596 1.00 113.41 51 PHE C N 1
ATOM 2605 C CA . PHE B 2 55 ? 59.834 54.801 -20.152 1.00 124.93 51 PHE C CA 1
ATOM 2606 C C . PHE B 2 55 ? 59.771 54.776 -21.667 1.00 134.58 51 PHE C C 1
ATOM 2607 O O . PHE B 2 55 ? 59.105 55.627 -22.262 1.00 132.39 51 PHE C O 1
ATOM 2615 N N . GLY B 2 56 ? 60.392 53.779 -22.294 1.00 148.70 52 GLY C N 1
ATOM 2616 C CA . GLY B 2 56 ? 60.237 53.593 -23.719 1.00 149.14 52 GLY C CA 1
ATOM 2617 C C . GLY B 2 56 ? 58.886 53.063 -24.114 1.00 148.08 52 GLY C C 1
ATOM 2618 O O . GLY B 2 56 ? 58.513 53.164 -25.285 1.00 152.91 52 GLY C O 1
ATOM 2619 N N . THR B 2 57 ? 58.135 52.512 -23.167 1.00 132.72 53 THR C N 1
ATOM 2620 C CA . THR B 2 57 ? 56.749 52.232 -23.510 1.00 121.39 53 THR C CA 1
ATOM 2621 C C . THR B 2 57 ? 55.891 53.484 -23.419 1.00 116.85 53 THR C C 1
ATOM 2622 O O . THR B 2 57 ? 54.792 53.506 -23.978 1.00 120.94 53 THR C O 1
ATOM 2626 N N . LEU B 2 58 ? 56.366 54.525 -22.740 1.00 110.92 54 LEU C N 1
ATOM 2627 C CA . LEU B 2 58 ? 55.582 55.745 -22.583 1.00 114.21 54 LEU C CA 1
ATOM 2628 C C . LEU B 2 58 ? 55.876 56.793 -23.646 1.00 119.71 54 LEU C C 1
ATOM 2629 O O . LEU B 2 58 ? 54.956 57.479 -24.101 1.00 123.60 54 LEU C O 1
ATOM 2634 N N . SER B 2 59 ? 57.151 56.982 -23.993 1.00 122.68 55 SER C N 1
ATOM 2635 C CA . SER B 2 59 ? 57.604 57.913 -25.023 1.00 121.63 55 SER C CA 1
ATOM 2636 C C . SER B 2 59 ? 58.692 57.297 -25.894 1.00 126.36 55 SER C C 1
ATOM 2637 O O . SER B 2 59 ? 59.711 56.842 -25.364 1.00 130.45 55 SER C O 1
ATOM 2640 N N . PRO B 2 60 ? 58.513 57.225 -27.216 1.00 126.04 56 PRO C N 1
ATOM 2641 C CA . PRO B 2 60 ? 59.575 56.644 -28.054 1.00 123.34 56 PRO C CA 1
ATOM 2642 C C . PRO B 2 60 ? 60.893 57.381 -27.928 1.00 126.27 56 PRO C C 1
ATOM 2643 O O . PRO B 2 60 ? 61.957 56.760 -28.043 1.00 128.52 56 PRO C O 1
ATOM 2647 N N . ALA B 2 61 ? 60.852 58.689 -27.662 1.00 122.43 57 ALA C N 1
ATOM 2648 C CA . ALA B 2 61 ? 62.081 59.460 -27.520 1.00 123.40 57 ALA C CA 1
ATOM 2649 C C . ALA B 2 61 ? 62.949 58.941 -26.385 1.00 122.74 57 ALA C C 1
ATOM 2650 O O . ALA B 2 61 ? 64.172 59.119 -26.407 1.00 131.89 57 ALA C O 1
ATOM 2652 N N . GLN B 2 62 ? 62.340 58.313 -25.386 1.00 118.96 58 GLN C N 1
ATOM 2653 C CA . GLN B 2 62 ? 63.064 57.823 -24.223 1.00 115.44 58 GLN C CA 1
ATOM 2654 C C . GLN B 2 62 ? 63.736 56.468 -24.451 1.00 116.07 58 GLN C C 1
ATOM 2655 O O . GLN B 2 62 ? 64.469 56.005 -23.571 1.00 117.89 58 GLN C O 1
ATOM 2661 N N . GLN B 2 63 ? 63.480 55.798 -25.578 1.00 115.01 59 GLN C N 1
ATOM 2662 C CA . GLN B 2 63 ? 64.105 54.506 -25.841 1.00 120.73 59 GLN C CA 1
ATOM 2663 C C . GLN B 2 63 ? 65.616 54.654 -25.990 1.00 124.94 59 GLN C C 1
ATOM 2664 O O . GLN B 2 63 ? 66.099 55.273 -26.942 1.00 129.74 59 GLN C O 1
ATOM 2666 N N . ILE B 2 64 ? 66.370 54.091 -25.046 1.00 126.87 60 ILE C N 1
ATOM 2667 C CA . ILE B 2 64 ? 67.819 54.234 -24.979 1.00 128.81 60 ILE C CA 1
ATOM 2668 C C . ILE B 2 64 ? 68.441 52.848 -24.896 1.00 135.86 60 ILE C C 1
ATOM 2669 O O . ILE B 2 64 ? 67.829 51.911 -24.373 1.00 144.18 60 ILE C O 1
ATOM 2674 N N . ASP B 2 65 ? 69.642 52.697 -25.460 1.00 137.64 61 ASP C N 1
ATOM 2675 C CA . ASP B 2 65 ? 70.488 51.539 -25.176 1.00 140.66 61 ASP C CA 1
ATOM 2676 C C . ASP B 2 65 ? 71.484 51.961 -24.102 1.00 147.55 61 ASP C C 1
ATOM 2677 O O . ASP B 2 65 ? 72.354 52.795 -24.359 1.00 148.03 61 ASP C O 1
ATOM 2690 N N . GLY B 2 67 ? 73.532 49.880 -22.717 1.00 150.66 63 GLY C N 1
ATOM 2691 C CA . GLY B 2 67 ? 74.740 49.112 -22.956 1.00 150.79 63 GLY C CA 1
ATOM 2692 C C . GLY B 2 67 ? 75.857 49.959 -23.524 1.00 148.56 63 GLY C C 1
ATOM 2693 O O . GLY B 2 67 ? 77.003 49.871 -23.078 1.00 152.01 63 GLY C O 1
ATOM 2694 N N . VAL B 2 68 ? 75.541 50.790 -24.513 1.00 144.88 64 VAL C N 1
ATOM 2695 C CA . VAL B 2 68 ? 76.532 51.669 -25.118 1.00 142.99 64 VAL C CA 1
ATOM 2696 C C . VAL B 2 68 ? 75.962 53.082 -25.111 1.00 143.49 64 VAL C C 1
ATOM 2697 O O . VAL B 2 68 ? 75.345 53.517 -26.092 1.00 143.60 64 VAL C O 1
ATOM 2701 N N . ALA B 2 69 ? 76.132 53.795 -24.000 1.00 147.85 65 ALA C N 1
ATOM 2702 C CA . ALA B 2 69 ? 75.667 55.170 -23.886 1.00 150.99 65 ALA C CA 1
ATOM 2703 C C . ALA B 2 69 ? 76.367 55.812 -22.703 1.00 152.09 65 ALA C C 1
ATOM 2704 O O . ALA B 2 69 ? 76.738 55.108 -21.753 1.00 151.71 65 ALA C O 1
ATOM 2706 N N . PRO B 2 70 ? 76.568 57.141 -22.720 1.00 154.86 66 PRO C N 1
ATOM 2707 C CA . PRO B 2 70 ? 77.226 57.781 -21.573 1.00 152.99 66 PRO C CA 1
ATOM 2708 C C . PRO B 2 70 ? 76.339 57.716 -20.344 1.00 145.64 66 PRO C C 1
ATOM 2709 O O . PRO B 2 70 ? 75.443 58.541 -20.160 1.00 143.21 66 PRO C O 1
ATOM 2713 N N . THR B 2 71 ? 76.647 56.758 -19.471 1.00 146.00 67 THR C N 1
ATOM 2714 C CA . THR B 2 71 ? 75.737 56.392 -18.390 1.00 153.25 67 THR C CA 1
ATOM 2715 C C . THR B 2 71 ? 75.387 57.582 -17.495 1.00 159.04 67 THR C C 1
ATOM 2716 O O . THR B 2 71 ? 74.239 57.714 -17.061 1.00 161.74 67 THR C O 1
ATOM 2720 N N . ASP B 2 72 ? 76.347 58.468 -17.218 1.00 165.64 68 ASP C N 1
ATOM 2721 C CA . ASP B 2 72 ? 76.064 59.600 -16.333 1.00 168.13 68 ASP C CA 1
ATOM 2722 C C . ASP B 2 72 ? 75.101 60.596 -16.978 1.00 164.79 68 ASP C C 1
ATOM 2723 O O . ASP B 2 72 ? 74.091 60.981 -16.370 1.00 162.45 68 ASP C O 1
ATOM 2728 N N . GLU B 2 73 ? 75.370 60.992 -18.227 1.00 172.21 69 GLU C N 1
ATOM 2729 C CA . GLU B 2 73 ? 74.529 61.995 -18.875 1.00 174.52 69 GLU C CA 1
ATOM 2730 C C . GLU B 2 73 ? 73.148 61.430 -19.188 1.00 174.68 69 GLU C C 1
ATOM 2731 O O . GLU B 2 73 ? 72.135 62.124 -19.043 1.00 175.24 69 GLU C O 1
ATOM 2733 N N . ALA B 2 74 ? 73.088 60.161 -19.598 1.00 172.49 70 ALA C N 1
ATOM 2734 C CA . ALA B 2 74 ? 71.804 59.521 -19.865 1.00 173.64 70 ALA C CA 1
ATOM 2735 C C . ALA B 2 74 ? 70.998 59.300 -18.590 1.00 169.92 70 ALA C C 1
ATOM 2736 O O . ALA B 2 74 ? 69.776 59.479 -18.591 1.00 171.71 70 ALA C O 1
ATOM 2738 N N . ALA B 2 75 ? 71.648 58.874 -17.502 1.00 185.42 71 ALA C N 1
ATOM 2739 C CA . ALA B 2 75 ? 70.941 58.738 -16.230 1.00 186.41 71 ALA C CA 1
ATOM 2740 C C . ALA B 2 75 ? 70.400 60.076 -15.743 1.00 186.62 71 ALA C C 1
ATOM 2741 O O . ALA B 2 75 ? 69.288 60.148 -15.204 1.00 183.71 71 ALA C O 1
ATOM 2743 N N . ALA B 2 76 ? 71.153 61.156 -15.959 1.00 191.33 72 ALA C N 1
ATOM 2744 C CA . ALA B 2 76 ? 70.633 62.470 -15.599 1.00 193.26 72 ALA C CA 1
ATOM 2745 C C . ALA B 2 76 ? 69.448 62.843 -16.487 1.00 192.22 72 ALA C C 1
ATOM 2746 O O . ALA B 2 76 ? 68.450 63.396 -16.002 1.00 189.99 72 ALA C O 1
ATOM 2748 N N . SER B 2 77 ? 69.535 62.532 -17.789 1.00 180.76 73 SER C N 1
ATOM 2749 C CA . SER B 2 77 ? 68.416 62.777 -18.700 1.00 174.64 73 SER C CA 1
ATOM 2750 C C . SER B 2 77 ? 67.165 62.026 -18.257 1.00 166.55 73 SER C C 1
ATOM 2751 O O . SER B 2 77 ? 66.060 62.584 -18.264 1.00 166.42 73 SER C O 1
ATOM 2762 N N . LEU B 2 79 ? 66.493 61.044 -15.180 1.00 158.00 75 LEU C N 1
ATOM 2763 C CA . LEU B 2 79 ? 66.009 61.659 -13.949 1.00 157.26 75 LEU C CA 1
ATOM 2764 C C . LEU B 2 79 ? 65.190 62.913 -14.241 1.00 157.35 75 LEU C C 1
ATOM 2765 O O . LEU B 2 79 ? 64.133 63.127 -13.634 1.00 153.66 75 LEU C O 1
ATOM 2767 N N . GLU B 2 80 ? 65.646 63.740 -15.188 1.00 160.76 76 GLU C N 1
ATOM 2768 C CA . GLU B 2 80 ? 64.864 64.914 -15.566 1.00 162.23 76 GLU C CA 1
ATOM 2769 C C . GLU B 2 80 ? 63.508 64.508 -16.132 1.00 166.31 76 GLU C C 1
ATOM 2770 O O . GLU B 2 80 ? 62.499 65.185 -15.896 1.00 165.51 76 GLU C O 1
ATOM 2772 N N . PHE B 2 81 ? 63.468 63.402 -16.883 1.00 164.36 77 PHE C N 1
ATOM 2773 C CA . PHE B 2 81 ? 62.205 62.895 -17.417 1.00 159.52 77 PHE C CA 1
ATOM 2774 C C . PHE B 2 81 ? 61.274 62.458 -16.294 1.00 158.06 77 PHE C C 1
ATOM 2775 O O . PHE B 2 81 ? 60.088 62.807 -16.281 1.00 159.38 77 PHE C O 1
ATOM 2783 N N . LEU B 2 82 ? 61.794 61.674 -15.348 1.00 153.95 78 LEU C N 1
ATOM 2784 C CA . LEU B 2 82 ? 60.951 61.149 -14.280 1.00 152.01 78 LEU C CA 1
ATOM 2785 C C . LEU B 2 82 ? 60.500 62.254 -13.331 1.00 152.22 78 LEU C C 1
ATOM 2786 O O . LEU B 2 82 ? 59.372 62.228 -12.823 1.00 152.22 78 LEU C O 1
ATOM 2791 N N . THR B 2 83 ? 61.366 63.230 -13.081 1.00 155.95 79 THR C N 1
ATOM 2792 C CA . THR B 2 83 ? 61.018 64.320 -12.178 1.00 159.03 79 THR C CA 1
ATOM 2793 C C . THR B 2 83 ? 60.072 65.324 -12.825 1.00 164.53 79 THR C C 1
ATOM 2794 O O . THR B 2 83 ? 59.046 65.685 -12.238 1.00 166.28 79 THR C O 1
ATOM 2798 N N . LYS B 2 84 ? 60.375 65.764 -14.048 1.00 164.43 80 LYS C N 1
ATOM 2799 C CA . LYS B 2 84 ? 59.675 66.908 -14.623 1.00 160.51 80 LYS C CA 1
ATOM 2800 C C . LYS B 2 84 ? 58.388 66.499 -15.334 1.00 159.63 80 LYS C C 1
ATOM 2801 O O . LYS B 2 84 ? 57.309 67.000 -15.002 1.00 159.54 80 LYS C O 1
ATOM 2803 N N . THR B 2 85 ? 58.479 65.609 -16.321 1.00 152.11 81 THR C N 1
ATOM 2804 C CA . THR B 2 85 ? 57.271 65.249 -17.054 1.00 148.95 81 THR C CA 1
ATOM 2805 C C . THR B 2 85 ? 56.363 64.346 -16.215 1.00 144.84 81 THR C C 1
ATOM 2806 O O . THR B 2 85 ? 55.192 64.670 -15.986 1.00 141.55 81 THR C O 1
ATOM 2810 N N . LEU B 2 86 ? 56.894 63.230 -15.710 1.00 141.97 82 LEU C N 1
ATOM 2811 C CA . LEU B 2 86 ? 56.066 62.311 -14.926 1.00 140.11 82 LEU C CA 1
ATOM 2812 C C . LEU B 2 86 ? 55.699 62.866 -13.556 1.00 144.67 82 LEU C C 1
ATOM 2813 O O . LEU B 2 86 ? 54.641 62.519 -13.020 1.00 144.99 82 LEU C O 1
ATOM 2818 N N . GLY B 2 87 ? 56.565 63.679 -12.955 1.00 149.80 83 GLY C N 1
ATOM 2819 C CA . GLY B 2 87 ? 56.198 64.372 -11.735 1.00 153.57 83 GLY C CA 1
ATOM 2820 C C . GLY B 2 87 ? 56.391 63.629 -10.429 1.00 154.50 83 GLY C C 1
ATOM 2821 O O . GLY B 2 87 ? 55.429 63.406 -9.685 1.00 155.01 83 GLY C O 1
ATOM 2822 N N . TYR B 2 88 ? 57.629 63.240 -10.139 1.00 155.46 84 TYR C N 1
ATOM 2823 C CA . TYR B 2 88 ? 57.977 62.601 -8.878 1.00 155.35 84 TYR C CA 1
ATOM 2824 C C . TYR B 2 88 ? 59.287 63.171 -8.358 1.00 157.42 84 TYR C C 1
ATOM 2825 O O . TYR B 2 88 ? 60.239 63.364 -9.118 1.00 156.65 84 TYR C O 1
ATOM 2834 N N . ARG B 2 89 ? 59.313 63.455 -7.058 1.00 155.52 85 ARG C N 1
ATOM 2835 C CA . ARG B 2 89 ? 60.446 64.079 -6.392 1.00 161.35 85 ARG C CA 1
ATOM 2836 C C . ARG B 2 89 ? 60.560 63.509 -4.987 1.00 162.64 85 ARG C C 1
ATOM 2837 O O . ARG B 2 89 ? 59.605 62.933 -4.463 1.00 167.54 85 ARG C O 1
ATOM 2839 N N . VAL B 2 90 ? 61.757 63.604 -4.405 1.00 163.52 86 VAL C N 1
ATOM 2840 C CA . VAL B 2 90 ? 61.964 63.135 -3.027 1.00 168.33 86 VAL C CA 1
ATOM 2841 C C . VAL B 2 90 ? 62.420 64.291 -2.130 1.00 173.09 86 VAL C C 1
ATOM 2842 O O . VAL B 2 90 ? 62.396 64.198 -0.896 1.00 174.47 86 VAL C O 1
ATOM 2846 N N . LEU B 2 94 ? 65.746 63.561 0.721 1.00 156.54 90 LEU C N 1
ATOM 2847 C CA . LEU B 2 94 ? 67.085 63.140 0.315 1.00 156.89 90 LEU C CA 1
ATOM 2848 C C . LEU B 2 94 ? 67.525 63.852 -0.961 1.00 157.93 90 LEU C C 1
ATOM 2849 O O . LEU B 2 94 ? 68.019 63.225 -1.898 1.00 157.91 90 LEU C O 1
ATOM 2851 N N . ALA B 2 95 ? 67.355 65.175 -0.971 1.00 171.88 91 ALA C N 1
ATOM 2852 C CA . ALA B 2 95 ? 67.551 65.951 -2.192 1.00 180.78 91 ALA C CA 1
ATOM 2853 C C . ALA B 2 95 ? 68.987 65.888 -2.710 1.00 187.70 91 ALA C C 1
ATOM 2854 O O . ALA B 2 95 ? 69.207 65.795 -3.923 1.00 188.94 91 ALA C O 1
ATOM 2856 N N . ASP B 2 96 ? 69.980 65.945 -1.817 1.00 197.26 92 ASP C N 1
ATOM 2857 C CA . ASP B 2 96 ? 71.370 65.984 -2.277 1.00 204.31 92 ASP C CA 1
ATOM 2858 C C . ASP B 2 96 ? 71.850 64.633 -2.803 1.00 206.05 92 ASP C C 1
ATOM 2859 O O . ASP B 2 96 ? 72.596 64.577 -3.789 1.00 209.33 92 ASP C O 1
ATOM 2864 N N . SER B 2 97 ? 71.461 63.540 -2.143 1.00 207.24 93 SER C N 1
ATOM 2865 C CA . SER B 2 97 ? 71.907 62.201 -2.516 1.00 202.52 93 SER C CA 1
ATOM 2866 C C . SER B 2 97 ? 71.154 61.613 -3.703 1.00 198.68 93 SER C C 1
ATOM 2867 O O . SER B 2 97 ? 71.670 60.687 -4.340 1.00 200.23 93 SER C O 1
ATOM 2870 N N . PHE B 2 98 ? 69.949 62.108 -4.003 1.00 195.32 94 PHE C N 1
ATOM 2871 C CA . PHE B 2 98 ? 69.099 61.445 -4.993 1.00 181.51 94 PHE C CA 1
ATOM 2872 C C . PHE B 2 98 ? 69.726 61.352 -6.381 1.00 170.22 94 PHE C C 1
ATOM 2873 O O . PHE B 2 98 ? 69.775 60.238 -6.925 1.00 170.07 94 PHE C O 1
ATOM 2875 N N . PRO B 2 99 ? 70.228 62.426 -7.006 1.00 181.22 95 PRO C N 1
ATOM 2876 C CA . PRO B 2 99 ? 70.804 62.250 -8.349 1.00 187.11 95 PRO C CA 1
ATOM 2877 C C . PRO B 2 99 ? 72.113 61.490 -8.345 1.00 193.85 95 PRO C C 1
ATOM 2878 O O . PRO B 2 99 ? 72.384 60.740 -9.289 1.00 183.22 95 PRO C O 1
ATOM 2882 N N . THR B 2 100 ? 72.927 61.641 -7.303 1.00 212.33 96 THR C N 1
ATOM 2883 C CA . THR B 2 100 ? 74.187 60.910 -7.241 1.00 219.53 96 THR C CA 1
ATOM 2884 C C . THR B 2 100 ? 73.941 59.412 -7.106 1.00 218.27 96 THR C C 1
ATOM 2885 O O . THR B 2 100 ? 74.533 58.607 -7.835 1.00 220.69 96 THR C O 1
ATOM 2889 N N . SER B 2 101 ? 73.063 59.020 -6.176 1.00 204.01 97 SER C N 1
ATOM 2890 C CA . SER B 2 101 ? 72.768 57.605 -5.953 1.00 188.44 97 SER C CA 1
ATOM 2891 C C . SER B 2 101 ? 71.885 57.010 -7.052 1.00 174.05 97 SER C C 1
ATOM 2892 O O . SER B 2 101 ? 71.930 55.796 -7.279 1.00 171.38 97 SER C O 1
ATOM 2895 N N . PHE B 2 102 ? 71.058 57.832 -7.712 1.00 165.94 98 PHE C N 1
ATOM 2896 C CA . PHE B 2 102 ? 70.304 57.403 -8.893 1.00 161.61 98 PHE C CA 1
ATOM 2897 C C . PHE B 2 102 ? 71.216 57.199 -10.097 1.00 160.82 98 PHE C C 1
ATOM 2898 O O . PHE B 2 102 ? 70.927 56.357 -10.957 1.00 156.38 98 PHE C O 1
ATOM 2906 N N . SER B 2 103 ? 72.295 57.981 -10.194 1.00 165.20 99 SER C N 1
ATOM 2907 C CA . SER B 2 103 ? 73.333 57.671 -11.168 1.00 163.14 99 SER C CA 1
ATOM 2908 C C . SER B 2 103 ? 73.829 56.250 -10.945 1.00 153.76 99 SER C C 1
ATOM 2909 O O . SER B 2 103 ? 73.877 55.435 -11.874 1.00 145.45 99 SER C O 1
ATOM 2912 N N . ARG B 2 104 ? 74.157 55.925 -9.697 1.00 151.57 100 ARG C N 1
ATOM 2913 C CA . ARG B 2 104 ? 74.386 54.539 -9.338 1.00 150.20 100 ARG C CA 1
ATOM 2914 C C . ARG B 2 104 ? 73.091 53.765 -9.529 1.00 145.95 100 ARG C C 1
ATOM 2915 O O . ARG B 2 104 ? 71.993 54.323 -9.474 1.00 144.24 100 ARG C O 1
ATOM 2923 N N . ALA B 2 105 ? 73.219 52.473 -9.784 1.00 141.72 101 ALA C N 1
ATOM 2924 C CA . ALA B 2 105 ? 72.045 51.616 -9.894 1.00 135.44 101 ALA C CA 1
ATOM 2925 C C . ALA B 2 105 ? 71.641 51.134 -8.504 1.00 127.65 101 ALA C C 1
ATOM 2926 O O . ALA B 2 105 ? 71.595 49.940 -8.213 1.00 124.33 101 ALA C O 1
ATOM 2928 N N . GLU B 2 106 ? 71.342 52.102 -7.647 1.00 124.90 102 GLU C N 1
ATOM 2929 C CA . GLU B 2 106 ? 71.106 51.809 -6.245 1.00 120.10 102 GLU C CA 1
ATOM 2930 C C . GLU B 2 106 ? 69.677 51.327 -6.041 1.00 106.93 102 GLU C C 1
ATOM 2931 O O . GLU B 2 106 ? 68.729 52.112 -6.160 1.00 96.50 102 GLU C O 1
ATOM 2933 N N . PRO B 2 107 ? 69.486 50.045 -5.731 1.00 103.69 103 PRO C N 1
ATOM 2934 C CA . PRO B 2 107 ? 68.125 49.542 -5.511 1.00 112.20 103 PRO C CA 1
ATOM 2935 C C . PRO B 2 107 ? 67.350 50.333 -4.479 1.00 119.11 103 PRO C C 1
ATOM 2936 O O . PRO B 2 107 ? 66.155 50.596 -4.670 1.00 123.45 103 PRO C O 1
ATOM 2940 N N . THR B 2 108 ? 68.017 50.760 -3.408 1.00 125.26 104 THR C N 1
ATOM 2941 C CA . THR B 2 108 ? 67.350 51.546 -2.380 1.00 124.19 104 THR C CA 1
ATOM 2942 C C . THR B 2 108 ? 66.729 52.836 -2.922 1.00 120.86 104 THR C C 1
ATOM 2943 O O . THR B 2 108 ? 65.841 53.398 -2.273 1.00 121.30 104 THR C O 1
ATOM 2947 N N . VAL B 2 109 ? 67.162 53.313 -4.087 1.00 115.94 105 VAL C N 1
ATOM 2948 C CA . VAL B 2 109 ? 66.503 54.426 -4.741 1.00 121.10 105 VAL C CA 1
ATOM 2949 C C . VAL B 2 109 ? 65.697 53.983 -5.956 1.00 129.27 105 VAL C C 1
ATOM 2950 O O . VAL B 2 109 ? 64.718 54.651 -6.308 1.00 136.99 105 VAL C O 1
ATOM 2954 N N . ILE B 2 110 ? 66.102 52.908 -6.629 1.00 123.02 106 ILE C N 1
ATOM 2955 C CA . ILE B 2 110 ? 65.456 52.539 -7.883 1.00 111.07 106 ILE C CA 1
ATOM 2956 C C . ILE B 2 110 ? 64.131 51.831 -7.629 1.00 101.45 106 ILE C C 1
ATOM 2957 O O . ILE B 2 110 ? 63.106 52.205 -8.206 1.00 98.29 106 ILE C O 1
ATOM 2962 N N . TYR B 2 111 ? 64.106 50.862 -6.716 1.00 96.82 107 TYR C N 1
ATOM 2963 C CA . TYR B 2 111 ? 62.862 50.131 -6.477 1.00 99.92 107 TYR C CA 1
ATOM 2964 C C . TYR B 2 111 ? 61.693 51.034 -6.123 1.00 111.69 107 TYR C C 1
ATOM 2965 O O . TYR B 2 111 ? 60.587 50.789 -6.634 1.00 118.65 107 TYR C O 1
ATOM 2974 N N . PRO B 2 112 ? 61.823 52.034 -5.249 1.00 117.53 108 PRO C N 1
ATOM 2975 C CA . PRO B 2 112 ? 60.677 52.931 -5.035 1.00 119.32 108 PRO C CA 1
ATOM 2976 C C . PRO B 2 112 ? 60.271 53.697 -6.286 1.00 119.23 108 PRO C C 1
ATOM 2977 O O . PRO B 2 112 ? 59.075 53.944 -6.484 1.00 118.22 108 PRO C O 1
ATOM 2981 N N . THR B 2 113 ? 61.218 54.041 -7.165 1.00 118.78 109 THR C N 1
ATOM 2982 C CA . THR B 2 113 ? 60.840 54.699 -8.416 1.00 122.68 109 THR C CA 1
ATOM 2983 C C . THR B 2 113 ? 60.109 53.747 -9.358 1.00 117.75 109 THR C C 1
ATOM 2984 O O . THR B 2 113 ? 59.100 54.126 -9.963 1.00 121.64 109 THR C O 1
ATOM 2988 N N . LEU B 2 114 ? 60.605 52.515 -9.504 1.00 112.33 110 LEU C N 1
ATOM 2989 C CA . LEU B 2 114 ? 59.878 51.528 -10.295 1.00 107.20 110 LEU C CA 1
ATOM 2990 C C . LEU B 2 114 ? 58.484 51.329 -9.738 1.00 108.05 110 LEU C C 1
ATOM 2991 O O . LEU B 2 114 ? 57.507 51.252 -10.489 1.00 111.92 110 LEU C O 1
ATOM 2996 N N . TYR B 2 115 ? 58.374 51.253 -8.415 1.00 107.03 111 TYR C N 1
ATOM 2997 C CA . TYR B 2 115 ? 57.073 51.065 -7.793 1.00 104.02 111 TYR C CA 1
ATOM 2998 C C . TYR B 2 115 ? 56.149 52.216 -8.156 1.00 103.01 111 TYR C C 1
ATOM 2999 O O . TYR B 2 115 ? 55.011 52.003 -8.597 1.00 105.15 111 TYR C O 1
ATOM 3008 N N . TRP B 2 116 ? 56.647 53.448 -8.029 1.00 100.59 112 TRP C N 1
ATOM 3009 C CA . TRP B 2 116 ? 55.806 54.603 -8.298 1.00 105.38 112 TRP C CA 1
ATOM 3010 C C . TRP B 2 116 ? 55.374 54.651 -9.752 1.00 107.97 112 TRP C C 1
ATOM 3011 O O . TRP B 2 116 ? 54.229 55.007 -10.053 1.00 116.43 112 TRP C O 1
ATOM 3022 N N . VAL B 2 117 ? 56.280 54.330 -10.676 1.00 103.15 113 VAL C N 1
ATOM 3023 C CA . VAL B 2 117 ? 55.918 54.451 -12.084 1.00 106.55 113 VAL C CA 1
ATOM 3024 C C . VAL B 2 117 ? 54.974 53.327 -12.490 1.00 110.05 113 VAL C C 1
ATOM 3025 O O . VAL B 2 117 ? 53.986 53.558 -13.196 1.00 120.46 113 VAL C O 1
ATOM 3029 N N . LEU B 2 118 ? 55.248 52.098 -12.055 1.00 99.76 114 LEU C N 1
ATOM 3030 C CA . LEU B 2 118 ? 54.373 50.993 -12.400 1.00 102.13 114 LEU C CA 1
ATOM 3031 C C . LEU B 2 118 ? 53.017 51.100 -11.716 1.00 112.84 114 LEU C C 1
ATOM 3032 O O . LEU B 2 118 ? 52.067 50.442 -12.153 1.00 120.47 114 LEU C O 1
ATOM 3037 N N . SER B 2 119 ? 52.901 51.899 -10.654 1.00 116.80 115 SER C N 1
ATOM 3038 C CA . SER B 2 119 ? 51.592 52.096 -10.045 1.00 117.70 115 SER C CA 1
ATOM 3039 C C . SER B 2 119 ? 50.777 53.105 -10.843 1.00 119.00 115 SER C C 1
ATOM 3040 O O . SER B 2 119 ? 49.681 52.796 -11.320 1.00 125.61 115 SER C O 1
ATOM 3043 N N . ASN B 2 120 ? 51.309 54.310 -11.020 1.00 118.60 116 ASN C N 1
ATOM 3044 C CA . ASN B 2 120 ? 50.550 55.386 -11.654 1.00 129.90 116 ASN C CA 1
ATOM 3045 C C . ASN B 2 120 ? 50.718 55.387 -13.169 1.00 137.78 116 ASN C C 1
ATOM 3046 O O . ASN B 2 120 ? 50.979 56.425 -13.773 1.00 147.52 116 ASN C O 1
ATOM 3059 N N . GLN B 2 122 ? 48.759 54.969 -15.759 1.00 129.81 118 GLN C N 1
ATOM 3060 C CA . GLN B 2 122 ? 47.790 55.704 -16.559 1.00 130.20 118 GLN C CA 1
ATOM 3061 C C . GLN B 2 122 ? 48.085 57.196 -16.528 1.00 130.05 118 GLN C C 1
ATOM 3062 O O . GLN B 2 122 ? 48.017 57.880 -17.565 1.00 130.21 118 GLN C O 1
ATOM 3068 N N . GLN B 2 123 ? 48.422 57.720 -15.343 1.00 129.70 119 GLN C N 1
ATOM 3069 C CA . GLN B 2 123 ? 48.807 59.122 -15.268 1.00 131.77 119 GLN C CA 1
ATOM 3070 C C . GLN B 2 123 ? 50.066 59.390 -16.060 1.00 127.02 119 GLN C C 1
ATOM 3071 O O . GLN B 2 123 ? 50.213 60.474 -16.627 1.00 121.73 119 GLN C O 1
ATOM 3077 N N . ASN B 2 124 ? 50.987 58.430 -16.114 1.00 125.83 120 ASN C N 1
ATOM 3078 C CA . ASN B 2 124 ? 52.172 58.660 -16.925 1.00 129.10 120 ASN C CA 1
ATOM 3079 C C . ASN B 2 124 ? 51.787 58.812 -18.388 1.00 130.60 120 ASN C C 1
ATOM 3080 O O . ASN B 2 124 ? 52.310 59.690 -19.089 1.00 126.88 120 ASN C O 1
ATOM 3085 N N . GLU B 2 125 ? 50.844 57.981 -18.857 1.00 133.64 121 GLU C N 1
ATOM 3086 C CA . GLU B 2 125 ? 50.371 58.104 -20.234 1.00 128.39 121 GLU C CA 1
ATOM 3087 C C . GLU B 2 125 ? 49.810 59.496 -20.488 1.00 118.26 121 GLU C C 1
ATOM 3088 O O . GLU B 2 125 ? 50.254 60.206 -21.404 1.00 116.83 121 GLU C O 1
ATOM 3094 N N . LYS B 2 126 ? 48.857 59.919 -19.653 1.00 116.41 122 LYS C N 1
ATOM 3095 C CA . LYS B 2 126 ? 48.240 61.229 -19.859 1.00 119.42 122 LYS C CA 1
ATOM 3096 C C . LYS B 2 126 ? 49.276 62.348 -19.760 1.00 125.94 122 LYS C C 1
ATOM 3097 O O . LYS B 2 126 ? 49.255 63.312 -20.547 1.00 123.43 122 LYS C O 1
ATOM 3099 N N . ARG B 2 127 ? 50.202 62.225 -18.807 1.00 125.97 123 ARG C N 1
ATOM 3100 C CA . ARG B 2 127 ? 51.196 63.263 -18.591 1.00 125.47 123 ARG C CA 1
ATOM 3101 C C . ARG B 2 127 ? 52.083 63.422 -19.814 1.00 127.05 123 ARG C C 1
ATOM 3102 O O . ARG B 2 127 ? 52.325 64.546 -20.265 1.00 129.78 123 ARG C O 1
ATOM 3104 N N . VAL B 2 128 ? 52.567 62.307 -20.378 1.00 129.58 124 VAL C N 1
ATOM 3105 C CA . VAL B 2 128 ? 53.447 62.417 -21.542 1.00 134.94 124 VAL C CA 1
ATOM 3106 C C . VAL B 2 128 ? 52.682 62.933 -22.751 1.00 134.31 124 VAL C C 1
ATOM 3107 O O . VAL B 2 128 ? 53.249 63.652 -23.586 1.00 135.60 124 VAL C O 1
ATOM 3111 N N . TYR B 2 129 ? 51.383 62.622 -22.846 1.00 130.76 125 TYR C N 1
ATOM 3112 C CA . TYR B 2 129 ? 50.570 63.166 -23.934 1.00 127.65 125 TYR C CA 1
ATOM 3113 C C . TYR B 2 129 ? 50.529 64.690 -23.872 1.00 123.39 125 TYR C C 1
ATOM 3114 O O . TYR B 2 129 ? 50.844 65.390 -24.853 1.00 122.11 125 TYR C O 1
ATOM 3123 N N . LEU B 2 130 ? 50.215 65.224 -22.692 1.00 123.38 126 LEU C N 1
ATOM 3124 C CA . LEU B 2 130 ? 50.188 66.676 -22.549 1.00 127.76 126 LEU C CA 1
ATOM 3125 C C . LEU B 2 130 ? 51.570 67.282 -22.748 1.00 134.23 126 LEU C C 1
ATOM 3126 O O . LEU B 2 130 ? 51.703 68.355 -23.352 1.00 133.74 126 LEU C O 1
ATOM 3131 N N . ALA B 2 131 ? 52.613 66.613 -22.247 1.00 142.48 127 ALA C N 1
ATOM 3132 C CA . ALA B 2 131 ? 53.954 67.166 -22.369 1.00 146.73 127 ALA C CA 1
ATOM 3133 C C . ALA B 2 131 ? 54.353 67.270 -23.826 1.00 151.84 127 ALA C C 1
ATOM 3134 O O . ALA B 2 131 ? 55.002 68.241 -24.235 1.00 154.84 127 ALA C O 1
ATOM 3136 N N . ARG B 2 132 ? 53.946 66.293 -24.635 1.00 147.61 128 ARG C N 1
ATOM 3137 C CA . ARG B 2 132 ? 54.223 66.399 -26.056 1.00 143.04 128 ARG C CA 1
ATOM 3138 C C . ARG B 2 132 ? 53.465 67.567 -26.664 1.00 139.87 128 ARG C C 1
ATOM 3139 O O . ARG B 2 132 ? 53.969 68.233 -27.574 1.00 143.39 128 ARG C O 1
ATOM 3147 N N . PHE B 2 133 ? 52.254 67.838 -26.178 1.00 139.44 129 PHE C N 1
ATOM 3148 C CA . PHE B 2 133 ? 51.417 68.810 -26.880 1.00 144.21 129 PHE C CA 1
ATOM 3149 C C . PHE B 2 133 ? 51.389 70.223 -26.298 1.00 148.77 129 PHE C C 1
ATOM 3150 O O . PHE B 2 133 ? 51.374 71.189 -27.070 1.00 151.54 129 PHE C O 1
ATOM 3158 N N . LEU B 2 134 ? 51.371 70.387 -24.972 1.00 150.19 130 LEU C N 1
ATOM 3159 C CA . LEU B 2 134 ? 51.041 71.695 -24.404 1.00 150.83 130 LEU C CA 1
ATOM 3160 C C . LEU B 2 134 ? 52.194 72.699 -24.408 1.00 158.62 130 LEU C C 1
ATOM 3161 O O . LEU B 2 134 ? 52.020 73.838 -24.848 1.00 162.51 130 LEU C O 1
ATOM 3166 N N . GLN B 2 135 ? 53.382 72.310 -23.961 1.00 166.63 131 GLN C N 1
ATOM 3167 C CA . GLN B 2 135 ? 54.318 73.331 -23.515 1.00 174.73 131 GLN C CA 1
ATOM 3168 C C . GLN B 2 135 ? 55.578 73.403 -24.386 1.00 177.86 131 GLN C C 1
ATOM 3169 O O . GLN B 2 135 ? 55.604 72.887 -25.515 1.00 179.71 131 GLN C O 1
ATOM 3171 N N . ARG B 2 136 ? 56.612 74.064 -23.850 1.00 178.88 132 ARG C N 1
ATOM 3172 C CA . ARG B 2 136 ? 57.899 74.372 -24.477 1.00 184.02 132 ARG C CA 1
ATOM 3173 C C . ARG B 2 136 ? 57.871 75.589 -25.400 1.00 190.73 132 ARG C C 1
ATOM 3174 O O . ARG B 2 136 ? 58.525 75.580 -26.447 1.00 191.14 132 ARG C O 1
ATOM 3176 N N . LEU B 2 137 ? 57.114 76.630 -25.034 1.00 203.88 133 LEU C N 1
ATOM 3177 C CA . LEU B 2 137 ? 57.281 77.973 -25.598 1.00 206.47 133 LEU C CA 1
ATOM 3178 C C . LEU B 2 137 ? 57.257 79.034 -24.501 1.00 214.81 133 LEU C C 1
ATOM 3179 O O . LEU B 2 137 ? 56.284 79.124 -23.746 1.00 216.02 133 LEU C O 1
ATOM 3184 N N . GLU B 2 138 ? 58.336 79.829 -24.411 1.00 224.19 134 GLU C N 1
ATOM 3185 C CA . GLU B 2 138 ? 58.385 81.063 -23.617 1.00 226.19 134 GLU C CA 1
ATOM 3186 C C . GLU B 2 138 ? 59.152 82.158 -24.360 1.00 230.65 134 GLU C C 1
ATOM 3187 O O . GLU B 2 138 ? 59.976 82.863 -23.767 1.00 236.11 134 GLU C O 1
ATOM 3193 N N . ILE B 2 139 ? 58.894 82.323 -25.656 1.00 230.79 135 ILE C N 1
ATOM 3194 C CA . ILE B 2 139 ? 59.710 83.231 -26.483 1.00 228.89 135 ILE C CA 1
ATOM 3195 C C . ILE B 2 139 ? 59.420 84.682 -26.102 1.00 234.66 135 ILE C C 1
ATOM 3196 O O . ILE B 2 139 ? 58.243 85.061 -25.951 1.00 237.61 135 ILE C O 1
ATOM 3201 N N . PRO B 2 140 ? 60.443 85.517 -25.903 1.00 234.80 136 PRO C N 1
ATOM 3202 C CA . PRO B 2 140 ? 60.198 86.950 -25.694 1.00 235.65 136 PRO C CA 1
ATOM 3203 C C . PRO B 2 140 ? 59.555 87.594 -26.917 1.00 238.18 136 PRO C C 1
ATOM 3204 O O . PRO B 2 140 ? 59.675 87.110 -28.045 1.00 234.93 136 PRO C O 1
ATOM 3208 N N . GLU B 2 141 ? 58.853 88.708 -26.679 1.00 241.86 137 GLU C N 1
ATOM 3209 C CA . GLU B 2 141 ? 58.024 89.328 -27.710 1.00 245.35 137 GLU C CA 1
ATOM 3210 C C . GLU B 2 141 ? 58.815 90.209 -28.669 1.00 260.24 137 GLU C C 1
ATOM 3211 O O . GLU B 2 141 ? 58.199 90.883 -29.502 1.00 259.28 137 GLU C O 1
ATOM 3217 N N . ALA B 2 142 ? 60.147 90.214 -28.578 1.00 279.74 138 ALA C N 1
ATOM 3218 C CA . ALA B 2 142 ? 60.954 91.140 -29.368 1.00 283.65 138 ALA C CA 1
ATOM 3219 C C . ALA B 2 142 ? 60.704 90.959 -30.861 1.00 288.94 138 ALA C C 1
ATOM 3220 O O . ALA B 2 142 ? 60.200 91.866 -31.536 1.00 294.65 138 ALA C O 1
ATOM 3230 N N . LEU B 2 144 ? 58.557 89.082 -31.988 1.00 235.02 140 LEU C N 1
ATOM 3231 C CA . LEU B 2 144 ? 57.098 89.076 -32.058 1.00 225.11 140 LEU C CA 1
ATOM 3232 C C . LEU B 2 144 ? 56.543 90.482 -32.227 1.00 217.01 140 LEU C C 1
ATOM 3233 O O . LEU B 2 144 ? 55.500 90.663 -32.866 1.00 218.41 140 LEU C O 1
ATOM 3235 N N . ALA B 2 145 ? 57.210 91.480 -31.658 1.00 214.06 141 ALA C N 1
ATOM 3236 C CA . ALA B 2 145 ? 56.845 92.870 -31.876 1.00 214.42 141 ALA C CA 1
ATOM 3237 C C . ALA B 2 145 ? 57.558 93.485 -33.072 1.00 213.89 141 ALA C C 1
ATOM 3238 O O . ALA B 2 145 ? 57.288 94.644 -33.401 1.00 219.59 141 ALA C O 1
ATOM 3240 N N . GLN B 2 146 ? 58.474 92.749 -33.710 1.00 214.43 142 GLN C N 1
ATOM 3241 C CA . GLN B 2 146 ? 59.164 93.258 -34.895 1.00 215.99 142 GLN C CA 1
ATOM 3242 C C . GLN B 2 146 ? 58.293 93.138 -36.145 1.00 226.56 142 GLN C C 1
ATOM 3243 O O . GLN B 2 146 ? 57.953 94.145 -36.777 1.00 228.41 142 GLN C O 1
ATOM 3245 N N . ASP B 2 147 ? 57.924 91.914 -36.520 1.00 239.15 143 ASP C N 1
ATOM 3246 C CA . ASP B 2 147 ? 57.045 91.669 -37.661 1.00 242.35 143 ASP C CA 1
ATOM 3247 C C . ASP B 2 147 ? 55.760 91.010 -37.179 1.00 246.03 143 ASP C C 1
ATOM 3248 O O . ASP B 2 147 ? 55.796 89.947 -36.551 1.00 245.75 143 ASP C O 1
ATOM 3253 N N . GLU B 2 148 ? 54.624 91.641 -37.479 1.00 248.34 144 GLU C N 1
ATOM 3254 C CA . GLU B 2 148 ? 53.343 91.138 -37.001 1.00 251.75 144 GLU C CA 1
ATOM 3255 C C . GLU B 2 148 ? 52.905 89.877 -37.736 1.00 255.64 144 GLU C C 1
ATOM 3256 O O . GLU B 2 148 ? 51.932 89.238 -37.320 1.00 258.56 144 GLU C O 1
ATOM 3262 N N . ASP B 2 149 ? 53.617 89.488 -38.795 1.00 260.09 145 ASP C N 1
ATOM 3263 C CA . ASP B 2 149 ? 53.227 88.317 -39.574 1.00 257.27 145 ASP C CA 1
ATOM 3264 C C . ASP B 2 149 ? 53.393 87.038 -38.752 1.00 254.65 145 ASP C C 1
ATOM 3265 O O . ASP B 2 149 ? 52.438 86.271 -38.558 1.00 256.31 145 ASP C O 1
ATOM 3270 N N . VAL B 2 150 ? 54.599 86.801 -38.229 1.00 232.58 146 VAL C N 1
ATOM 3271 C CA . VAL B 2 150 ? 54.788 85.637 -37.371 1.00 210.68 146 VAL C CA 1
ATOM 3272 C C . VAL B 2 150 ? 54.092 85.811 -36.027 1.00 197.28 146 VAL C C 1
ATOM 3273 O O . VAL B 2 150 ? 53.780 84.816 -35.371 1.00 199.80 146 VAL C O 1
ATOM 3277 N N . ARG B 2 151 ? 53.820 87.048 -35.602 1.00 219.69 147 ARG C N 1
ATOM 3278 C CA . ARG B 2 151 ? 53.014 87.244 -34.400 1.00 222.46 147 ARG C CA 1
ATOM 3279 C C . ARG B 2 151 ? 51.588 86.743 -34.606 1.00 227.72 147 ARG C C 1
ATOM 3280 O O . ARG B 2 151 ? 50.992 86.151 -33.700 1.00 222.80 147 ARG C O 1
ATOM 3282 N N . ALA B 2 152 ? 51.026 86.949 -35.801 1.00 232.42 148 ALA C N 1
ATOM 3283 C CA . ALA B 2 152 ? 49.720 86.370 -36.101 1.00 233.57 148 ALA C CA 1
ATOM 3284 C C . ALA B 2 152 ? 49.813 84.861 -36.286 1.00 232.13 148 ALA C C 1
ATOM 3285 O O . ALA B 2 152 ? 48.868 84.136 -35.956 1.00 233.01 148 ALA C O 1
ATOM 3287 N N . LEU B 2 153 ? 50.937 84.371 -36.813 1.00 212.47 149 LEU C N 1
ATOM 3288 C CA . LEU B 2 153 ? 51.165 82.927 -36.836 1.00 197.93 149 LEU C CA 1
ATOM 3289 C C . LEU B 2 153 ? 51.137 82.344 -35.423 1.00 192.62 149 LEU C C 1
ATOM 3290 O O . LEU B 2 153 ? 50.556 81.278 -35.182 1.00 198.45 149 LEU C O 1
ATOM 3295 N N . TYR B 2 154 ? 51.745 83.046 -34.470 1.00 178.83 150 TYR C N 1
ATOM 3296 C CA . TYR B 2 154 ? 51.746 82.601 -33.080 1.00 169.48 150 TYR C CA 1
ATOM 3297 C C . TYR B 2 154 ? 50.373 82.751 -32.431 1.00 166.91 150 TYR C C 1
ATOM 3298 O O . TYR B 2 154 ? 50.012 81.958 -31.553 1.00 169.06 150 TYR C O 1
ATOM 3307 N N . GLN B 2 155 ? 49.602 83.766 -32.830 1.00 167.64 151 GLN C N 1
ATOM 3308 C CA . GLN B 2 155 ? 48.205 83.835 -32.407 1.00 167.69 151 GLN C CA 1
ATOM 3309 C C . GLN B 2 155 ? 47.432 82.620 -32.909 1.00 174.11 151 GLN C C 1
ATOM 3310 O O . GLN B 2 155 ? 46.604 82.051 -32.180 1.00 178.61 151 GLN C O 1
ATOM 3312 N N . GLN B 2 156 ? 47.686 82.217 -34.161 1.00 172.84 152 GLN C N 1
ATOM 3313 C CA . GLN B 2 156 ? 47.158 80.956 -34.677 1.00 172.87 152 GLN C CA 1
ATOM 3314 C C . GLN B 2 156 ? 47.559 79.784 -33.794 1.00 173.46 152 GLN C C 1
ATOM 3315 O O . GLN B 2 156 ? 46.734 78.920 -33.480 1.00 177.06 152 GLN C O 1
ATOM 3321 N N . TYR B 2 157 ? 48.819 79.749 -33.367 1.00 171.98 153 TYR C N 1
ATOM 3322 C CA . TYR B 2 157 ? 49.266 78.632 -32.541 1.00 168.17 153 TYR C CA 1
ATOM 3323 C C . TYR B 2 157 ? 48.546 78.612 -31.192 1.00 166.26 153 TYR C C 1
ATOM 3324 O O . TYR B 2 157 ? 48.106 77.551 -30.726 1.00 171.30 153 TYR C O 1
ATOM 3333 N N . VAL B 2 158 ? 48.364 79.777 -30.572 1.00 170.06 154 VAL C N 1
ATOM 3334 C CA . VAL B 2 158 ? 47.827 79.770 -29.217 1.00 165.03 154 VAL C CA 1
ATOM 3335 C C . VAL B 2 158 ? 46.324 79.514 -29.232 1.00 171.69 154 VAL C C 1
ATOM 3336 O O . VAL B 2 158 ? 45.799 78.786 -28.379 1.00 174.55 154 VAL C O 1
ATOM 3340 N N . ASN B 2 159 ? 45.598 80.048 -30.215 1.00 176.69 155 ASN C N 1
ATOM 3341 C CA . ASN B 2 159 ? 44.186 79.693 -30.248 1.00 183.20 155 ASN C CA 1
ATOM 3342 C C . ASN B 2 159 ? 43.969 78.281 -30.795 1.00 181.07 155 ASN C C 1
ATOM 3343 O O . ASN B 2 159 ? 42.933 77.673 -30.502 1.00 188.73 155 ASN C O 1
ATOM 3348 N N . LEU B 2 160 ? 44.930 77.721 -31.543 1.00 168.62 156 LEU C N 1
ATOM 3349 C CA . LEU B 2 160 ? 44.907 76.279 -31.775 1.00 160.55 156 LEU C CA 1
ATOM 3350 C C . LEU B 2 160 ? 45.054 75.501 -30.477 1.00 157.60 156 LEU C C 1
ATOM 3351 O O . LEU B 2 160 ? 44.391 74.478 -30.282 1.00 163.17 156 LEU C O 1
ATOM 3356 N N . ARG B 2 161 ? 45.918 75.963 -29.576 1.00 149.22 157 ARG C N 1
ATOM 3357 C CA . ARG B 2 161 ? 46.026 75.286 -28.287 1.00 146.75 157 ARG C CA 1
ATOM 3358 C C . ARG B 2 161 ? 44.747 75.426 -27.468 1.00 148.14 157 ARG C C 1
ATOM 3359 O O . ARG B 2 161 ? 44.382 74.514 -26.711 1.00 152.79 157 ARG C O 1
ATOM 3367 N N . GLY B 2 162 ? 44.035 76.537 -27.640 1.00 150.03 158 GLY C N 1
ATOM 3368 C CA . GLY B 2 162 ? 42.743 76.676 -26.983 1.00 157.58 158 GLY C CA 1
ATOM 3369 C C . GLY B 2 162 ? 41.712 75.704 -27.536 1.00 167.18 158 GLY C C 1
ATOM 3370 O O . GLY B 2 162 ? 40.988 75.048 -26.775 1.00 170.98 158 GLY C O 1
ATOM 3379 N N . PHE B 2 164 ? 42.492 72.982 -28.754 1.00 159.51 160 PHE C N 1
ATOM 3380 C CA . PHE B 2 164 ? 42.954 71.666 -28.343 1.00 147.72 160 PHE C CA 1
ATOM 3381 C C . PHE B 2 164 ? 42.487 71.319 -26.944 1.00 147.47 160 PHE C C 1
ATOM 3382 O O . PHE B 2 164 ? 41.997 70.212 -26.714 1.00 142.46 160 PHE C O 1
ATOM 3390 N N . VAL B 2 165 ? 42.559 72.264 -26.011 1.00 155.53 161 VAL C N 1
ATOM 3391 C CA . VAL B 2 165 ? 42.112 71.936 -24.663 1.00 159.39 161 VAL C CA 1
ATOM 3392 C C . VAL B 2 165 ? 40.591 71.796 -24.614 1.00 168.86 161 VAL C C 1
ATOM 3393 O O . VAL B 2 165 ? 40.065 70.885 -23.956 1.00 168.69 161 VAL C O 1
ATOM 3397 N N . ASN B 2 166 ? 39.865 72.637 -25.364 1.00 182.26 162 ASN C N 1
ATOM 3398 C CA . ASN B 2 166 ? 38.408 72.512 -25.414 1.00 184.24 162 ASN C CA 1
ATOM 3399 C C . ASN B 2 166 ? 37.988 71.139 -25.933 1.00 189.59 162 ASN C C 1
ATOM 3400 O O . ASN B 2 166 ? 37.330 70.359 -25.221 1.00 194.63 162 ASN C O 1
ATOM 3402 N N . THR B 2 167 ? 38.368 70.818 -27.174 1.00 175.82 163 THR C N 1
ATOM 3403 C CA . THR B 2 167 ? 37.970 69.528 -27.719 1.00 169.89 163 THR C CA 1
ATOM 3404 C C . THR B 2 167 ? 38.598 68.355 -26.982 1.00 165.91 163 THR C C 1
ATOM 3405 O O . THR B 2 167 ? 37.999 67.283 -26.966 1.00 173.28 163 THR C O 1
ATOM 3409 N N . HIS B 2 168 ? 39.721 68.531 -26.285 1.00 158.50 164 HIS C N 1
ATOM 3410 C CA . HIS B 2 168 ? 40.277 67.378 -25.587 1.00 159.59 164 HIS C CA 1
ATOM 3411 C C . HIS B 2 168 ? 39.524 67.043 -24.309 1.00 160.66 164 HIS C C 1
ATOM 3412 O O . HIS B 2 168 ? 39.261 65.868 -24.040 1.00 160.06 164 HIS C O 1
ATOM 3419 N N . ARG B 2 169 ? 39.218 68.038 -23.472 1.00 164.27 165 ARG C N 1
ATOM 3420 C CA . ARG B 2 169 ? 38.412 67.712 -22.300 1.00 160.72 165 ARG C CA 1
ATOM 3421 C C . ARG B 2 169 ? 37.026 67.219 -22.710 1.00 162.25 165 ARG C C 1
ATOM 3422 O O . ARG B 2 169 ? 36.503 66.269 -22.110 1.00 167.21 165 ARG C O 1
ATOM 3424 N N . ARG B 2 170 ? 36.442 67.796 -23.774 1.00 166.32 166 ARG C N 1
ATOM 3425 C CA . ARG B 2 170 ? 35.148 67.292 -24.237 1.00 158.31 166 ARG C CA 1
ATOM 3426 C C . ARG B 2 170 ? 35.249 65.844 -24.712 1.00 153.75 166 ARG C C 1
ATOM 3427 O O . ARG B 2 170 ? 34.427 64.995 -24.337 1.00 153.72 166 ARG C O 1
ATOM 3429 N N . VAL B 2 171 ? 36.279 65.534 -25.505 1.00 155.82 167 VAL C N 1
ATOM 3430 C CA . VAL B 2 171 ? 36.446 64.183 -26.029 1.00 164.61 167 VAL C CA 1
ATOM 3431 C C . VAL B 2 171 ? 36.741 63.196 -24.912 1.00 179.94 167 VAL C C 1
ATOM 3432 O O . VAL B 2 171 ? 36.229 62.078 -24.920 1.00 180.61 167 VAL C O 1
ATOM 3436 N N . ASP B 2 172 ? 37.583 63.570 -23.949 1.00 195.45 168 ASP C N 1
ATOM 3437 C CA . ASP B 2 172 ? 37.909 62.635 -22.879 1.00 197.95 168 ASP C CA 1
ATOM 3438 C C . ASP B 2 172 ? 36.703 62.364 -21.982 1.00 199.12 168 ASP C C 1
ATOM 3439 O O . ASP B 2 172 ? 36.438 61.205 -21.627 1.00 202.06 168 ASP C O 1
ATOM 3444 N N . ALA B 2 173 ? 35.927 63.405 -21.648 1.00 194.72 169 ALA C N 1
ATOM 3445 C CA . ALA B 2 173 ? 34.739 63.195 -20.822 1.00 189.31 169 ALA C CA 1
ATOM 3446 C C . ALA B 2 173 ? 33.696 62.346 -21.542 1.00 186.09 169 ALA C C 1
ATOM 3447 O O . ALA B 2 173 ? 33.095 61.445 -20.940 1.00 184.23 169 ALA C O 1
ATOM 3449 N N . LEU B 2 174 ? 33.497 62.580 -22.841 1.00 183.73 170 LEU C N 1
ATOM 3450 C CA . LEU B 2 174 ? 32.527 61.771 -23.571 1.00 184.03 170 LEU C CA 1
ATOM 3451 C C . LEU B 2 174 ? 33.049 60.366 -23.873 1.00 191.29 170 LEU C C 1
ATOM 3452 O O . LEU B 2 174 ? 32.255 59.421 -23.936 1.00 196.91 170 LEU C O 1
ATOM 3457 N N . ARG B 2 175 ? 34.365 60.201 -24.067 1.00 194.06 171 ARG C N 1
ATOM 3458 C CA . ARG B 2 175 ? 34.941 58.880 -24.311 1.00 193.40 171 ARG C CA 1
ATOM 3459 C C . ARG B 2 175 ? 34.864 58.003 -23.071 1.00 198.44 171 ARG C C 1
ATOM 3460 O O . ARG B 2 175 ? 34.688 56.785 -23.180 1.00 203.51 171 ARG C O 1
ATOM 3462 N N . THR B 2 176 ? 35.019 58.596 -21.882 1.00 196.63 172 THR C N 1
ATOM 3463 C CA . THR B 2 176 ? 34.754 57.839 -20.661 1.00 195.23 172 THR C CA 1
ATOM 3464 C C . THR B 2 176 ? 33.256 57.637 -20.420 1.00 196.78 172 THR C C 1
ATOM 3465 O O . THR B 2 176 ? 32.864 56.636 -19.808 1.00 198.03 172 THR C O 1
ATOM 3469 N N . ALA B 2 177 ? 32.404 58.560 -20.895 1.00 218.68 173 ALA C N 1
ATOM 3470 C CA . ALA B 2 177 ? 30.965 58.455 -20.638 1.00 220.11 173 ALA C CA 1
ATOM 3471 C C . ALA B 2 177 ? 30.315 57.290 -21.390 1.00 217.75 173 ALA C C 1
ATOM 3472 O O . ALA B 2 177 ? 29.489 56.567 -20.820 1.00 212.60 173 ALA C O 1
ATOM 3474 N N . HIS B 2 178 ? 30.657 57.098 -22.666 1.00 221.88 174 HIS C N 1
ATOM 3475 C CA . HIS B 2 178 ? 30.069 56.042 -23.490 1.00 229.02 174 HIS C CA 1
ATOM 3476 C C . HIS B 2 178 ? 30.841 54.736 -23.358 1.00 230.85 174 HIS C C 1
ATOM 3477 O O . HIS B 2 178 ? 32.075 54.719 -23.394 1.00 234.20 174 HIS C O 1
ATOM 3484 N N . ALA B 2 179 ? 30.103 53.638 -23.212 1.00 224.93 175 ALA C N 1
ATOM 3485 C CA . ALA B 2 179 ? 30.700 52.338 -22.953 1.00 217.59 175 ALA C CA 1
ATOM 3486 C C . ALA B 2 179 ? 31.109 51.631 -24.247 1.00 206.91 175 ALA C C 1
ATOM 3487 O O . ALA B 2 179 ? 30.732 52.017 -25.356 1.00 210.90 175 ALA C O 1
ATOM 3489 N N . ASP B 2 180 ? 31.889 50.566 -24.074 1.00 196.67 176 ASP C N 1
ATOM 3490 C CA . ASP B 2 180 ? 32.439 49.796 -25.185 1.00 197.66 176 ASP C CA 1
ATOM 3491 C C . ASP B 2 180 ? 31.426 48.767 -25.680 1.00 201.71 176 ASP C C 1
ATOM 3492 O O . ASP B 2 180 ? 31.018 47.893 -24.905 1.00 203.56 176 ASP C O 1
ATOM 3497 N N . PRO B 2 181 ? 31.008 48.820 -26.951 1.00 206.33 177 PRO C N 1
ATOM 3498 C CA . PRO B 2 181 ? 29.994 47.873 -27.437 1.00 208.58 177 PRO C CA 1
ATOM 3499 C C . PRO B 2 181 ? 30.566 46.521 -27.846 1.00 211.32 177 PRO C C 1
ATOM 3500 O O . PRO B 2 181 ? 29.912 45.778 -28.583 1.00 216.81 177 PRO C O 1
ATOM 3504 N N . ALA B 2 182 ? 31.781 46.194 -27.396 1.00 209.79 178 ALA C N 1
ATOM 3505 C CA . ALA B 2 182 ? 32.402 44.929 -27.785 1.00 208.32 178 ALA C CA 1
ATOM 3506 C C . ALA B 2 182 ? 31.656 43.736 -27.197 1.00 209.21 178 ALA C C 1
ATOM 3507 O O . ALA B 2 182 ? 31.292 42.799 -27.922 1.00 216.36 178 ALA C O 1
ATOM 3509 N N . ASP B 2 183 ? 31.424 43.746 -25.880 1.00 207.10 179 ASP C N 1
ATOM 3510 C CA . ASP B 2 183 ? 30.688 42.649 -25.260 1.00 200.46 179 ASP C CA 1
ATOM 3511 C C . ASP B 2 183 ? 29.269 42.557 -25.808 1.00 193.80 179 ASP C C 1
ATOM 3512 O O . ASP B 2 183 ? 28.726 41.454 -25.953 1.00 197.05 179 ASP C O 1
ATOM 3514 N N . ALA B 2 184 ? 28.668 43.702 -26.151 1.00 183.00 180 ALA C N 1
ATOM 3515 C CA . ALA B 2 184 ? 27.303 43.719 -26.675 1.00 178.21 180 ALA C CA 1
ATOM 3516 C C . ALA B 2 184 ? 27.224 43.078 -28.057 1.00 171.81 180 ALA C C 1
ATOM 3517 O O . ALA B 2 184 ? 26.339 42.257 -28.320 1.00 170.64 180 ALA C O 1
ATOM 3519 N N . ARG B 2 185 ? 28.125 43.465 -28.965 1.00 167.73 181 ARG C N 1
ATOM 3520 C CA . ARG B 2 185 ? 28.174 42.814 -30.269 1.00 160.42 181 ARG C CA 1
ATOM 3521 C C . ARG B 2 185 ? 28.504 41.334 -30.140 1.00 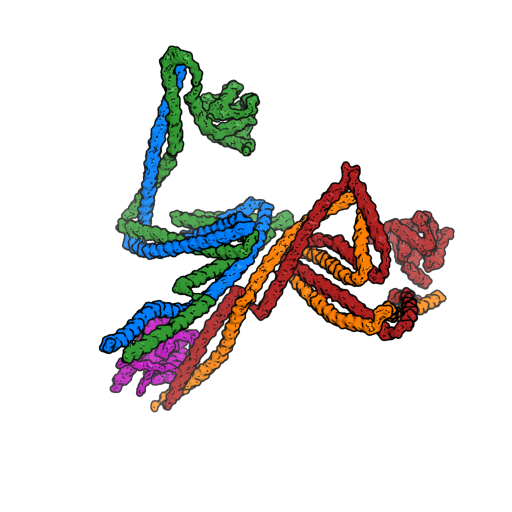161.16 181 ARG C C 1
ATOM 3522 O O . ARG B 2 185 ? 28.005 40.521 -30.925 1.00 164.66 181 ARG C O 1
ATOM 3524 N N . ARG B 2 186 ? 29.313 40.959 -29.144 1.00 162.79 182 ARG C N 1
ATOM 3525 C CA . ARG B 2 186 ? 29.580 39.541 -28.919 1.00 168.21 182 ARG C CA 1
ATOM 3526 C C . ARG B 2 186 ? 28.304 38.795 -28.540 1.00 179.23 182 ARG C C 1
ATOM 3527 O O . ARG B 2 186 ? 28.003 37.730 -29.095 1.00 181.96 182 ARG C O 1
ATOM 3529 N N . ALA B 2 187 ? 27.533 39.348 -27.597 1.00 186.61 183 ALA C N 1
ATOM 3530 C CA . ALA B 2 187 ? 26.269 38.722 -27.207 1.00 180.74 183 ALA C CA 1
ATOM 3531 C C . ALA B 2 187 ? 25.303 38.640 -28.381 1.00 175.35 183 ALA C C 1
ATOM 3532 O O . ALA B 2 187 ? 24.634 37.618 -28.576 1.00 175.09 183 ALA C O 1
ATOM 3534 N N . VAL B 2 188 ? 25.212 39.713 -29.170 1.00 165.28 184 VAL C N 1
ATOM 3535 C CA . VAL B 2 188 ? 24.290 39.736 -30.303 1.00 155.36 184 VAL C CA 1
ATOM 3536 C C . VAL B 2 188 ? 24.671 38.681 -31.339 1.00 152.90 184 VAL C C 1
ATOM 3537 O O . VAL B 2 188 ? 23.805 37.977 -31.872 1.00 158.71 184 VAL C O 1
ATOM 3541 N N . THR B 2 189 ? 25.967 38.547 -31.644 1.00 151.35 185 THR C N 1
ATOM 3542 C CA . THR B 2 189 ? 26.379 37.528 -32.611 1.00 154.07 185 THR C CA 1
ATOM 3543 C C . THR B 2 189 ? 26.172 36.113 -32.065 1.00 154.89 185 THR C C 1
ATOM 3544 O O . THR B 2 189 ? 25.803 35.200 -32.817 1.00 151.85 185 THR C O 1
ATOM 3548 N N . VAL B 2 190 ? 26.390 35.908 -30.760 1.00 155.23 186 VAL C N 1
ATOM 3549 C CA . VAL B 2 190 ? 26.098 34.604 -30.166 1.00 157.36 186 VAL C CA 1
ATOM 3550 C C . VAL B 2 190 ? 24.622 34.263 -30.297 1.00 164.33 186 VAL C C 1
ATOM 3551 O O . VAL B 2 190 ? 24.261 33.128 -30.624 1.00 166.92 186 VAL C O 1
ATOM 3555 N N . LEU B 2 191 ? 23.747 35.231 -30.023 1.00 165.38 187 LEU C N 1
ATOM 3556 C CA . LEU B 2 191 ? 22.314 34.997 -30.165 1.00 160.17 187 LEU C CA 1
ATOM 3557 C C . LEU B 2 191 ? 21.926 34.720 -31.611 1.00 165.84 187 LEU C C 1
ATOM 3558 O O . LEU B 2 191 ? 21.080 33.863 -31.877 1.00 170.19 187 LEU C O 1
ATOM 3563 N N . GLU B 2 192 ? 22.512 35.448 -32.561 1.00 164.86 188 GLU C N 1
ATOM 3564 C CA . GLU B 2 192 ? 22.216 35.172 -33.961 1.00 167.09 188 GLU C CA 1
ATOM 3565 C C . GLU B 2 192 ? 22.631 33.751 -34.327 1.00 174.70 188 GLU C C 1
ATOM 3566 O O . GLU B 2 192 ? 21.880 33.025 -34.995 1.00 179.10 188 GLU C O 1
ATOM 3572 N N . GLU B 2 193 ? 23.817 33.326 -33.877 1.00 179.84 189 GLU C N 1
ATOM 3573 C CA . GLU B 2 193 ? 24.264 31.963 -34.150 1.00 175.60 189 GLU C CA 1
ATOM 3574 C C . GLU B 2 193 ? 23.366 30.942 -33.460 1.00 172.01 189 GLU C C 1
ATOM 3575 O O . GLU B 2 193 ? 23.067 29.882 -34.023 1.00 173.82 189 GLU C O 1
ATOM 3577 N N . GLU B 2 194 ? 22.929 31.247 -32.239 1.00 161.58 190 GLU C N 1
ATOM 3578 C CA . GLU B 2 194 ? 22.014 30.372 -31.515 1.00 152.88 190 GLU C CA 1
ATOM 3579 C C . GLU B 2 194 ? 20.702 30.203 -32.268 1.00 147.52 190 GLU C C 1
ATOM 3580 O O . GLU B 2 194 ? 20.193 29.084 -32.401 1.00 141.81 190 GLU C O 1
ATOM 3586 N N . CYS B 2 195 ? 20.145 31.309 -32.767 1.00 148.57 191 CYS C N 1
ATOM 3587 C CA . CYS B 2 195 ? 18.915 31.262 -33.552 1.00 147.78 191 CYS C CA 1
ATOM 3588 C C . CYS B 2 195 ? 19.104 30.429 -34.803 1.00 147.81 191 CYS C C 1
ATOM 3589 O O . CYS B 2 195 ? 18.227 29.644 -35.170 1.00 149.53 191 CYS C O 1
ATOM 3592 N N . ASP B 2 196 ? 20.223 30.632 -35.504 1.00 151.07 192 ASP C N 1
ATOM 3593 C CA . ASP B 2 196 ? 20.475 29.879 -36.729 1.00 154.43 192 ASP C CA 1
ATOM 3594 C C . ASP B 2 196 ? 20.564 28.382 -36.425 1.00 156.89 192 ASP C C 1
ATOM 3595 O O . ASP B 2 196 ? 19.987 27.551 -37.145 1.00 162.41 192 ASP C O 1
ATOM 3600 N N . ARG B 2 197 ? 21.221 28.025 -35.317 1.00 154.88 193 ARG C N 1
ATOM 3601 C CA . ARG B 2 197 ? 21.271 26.625 -34.903 1.00 151.76 193 ARG C CA 1
ATOM 3602 C C . ARG B 2 197 ? 19.882 26.090 -34.592 1.00 143.21 193 ARG C C 1
ATOM 3603 O O . ARG B 2 197 ? 19.550 24.953 -34.952 1.00 139.90 193 ARG C O 1
ATOM 3611 N N . LEU B 2 198 ? 19.064 26.895 -33.909 1.00 141.49 194 LEU C N 1
ATOM 3612 C CA . LEU B 2 198 ? 17.709 26.470 -33.565 1.00 132.97 194 LEU C CA 1
ATOM 3613 C C . LEU B 2 198 ? 16.860 26.256 -34.815 1.00 134.78 194 LEU C C 1
ATOM 3614 O O . LEU B 2 198 ? 16.146 25.258 -34.917 1.00 133.16 194 LEU C O 1
ATOM 3616 N N . ARG B 2 199 ? 16.910 27.193 -35.768 1.00 132.79 195 ARG C N 1
ATOM 3617 C CA . ARG B 2 199 ? 16.144 27.035 -37.005 1.00 131.13 195 ARG C CA 1
ATOM 3618 C C . ARG B 2 199 ? 16.593 25.801 -37.764 1.00 134.59 195 ARG C C 1
ATOM 3619 O O . ARG B 2 199 ? 15.776 25.131 -38.402 1.00 137.65 195 ARG C O 1
ATOM 3627 N N . GLY B 2 200 ? 17.885 25.478 -37.704 1.00 139.92 196 GLY C N 1
ATOM 3628 C CA . GLY B 2 200 ? 18.330 24.222 -38.283 1.00 139.19 196 GLY C CA 1
ATOM 3629 C C . GLY B 2 200 ? 17.746 23.029 -37.555 1.00 134.43 196 GLY C C 1
ATOM 3630 O O . GLY B 2 200 ? 17.277 22.066 -38.174 1.00 136.41 196 GLY C O 1
ATOM 3631 N N . TYR B 2 201 ? 17.795 23.068 -36.224 1.00 130.26 197 TYR C N 1
ATOM 3632 C CA . TYR B 2 201 ? 17.211 21.994 -35.433 1.00 130.32 197 TYR C CA 1
ATOM 3633 C C . TYR B 2 201 ? 15.746 21.802 -35.791 1.00 124.01 197 TYR C C 1
ATOM 3634 O O . TYR B 2 201 ? 15.277 20.669 -35.935 1.00 124.60 197 TYR C O 1
ATOM 3636 N N . ILE B 2 202 ? 15.023 22.907 -35.975 1.00 123.06 198 ILE C N 1
ATOM 3637 C CA . ILE B 2 202 ? 13.604 22.868 -36.328 1.00 127.71 198 ILE C CA 1
ATOM 3638 C C . ILE B 2 202 ? 13.418 22.309 -37.731 1.00 135.80 198 ILE C C 1
ATOM 3639 O O . ILE B 2 202 ? 12.451 21.589 -37.998 1.00 134.57 198 ILE C O 1
ATOM 3644 N N . GLN B 2 203 ? 14.309 22.670 -38.660 1.00 148.61 199 GLN C N 1
ATOM 3645 C CA . GLN B 2 203 ? 14.260 22.080 -39.993 1.00 150.53 199 GLN C CA 1
ATOM 3646 C C . GLN B 2 203 ? 14.375 20.565 -39.903 1.00 154.58 199 GLN C C 1
ATOM 3647 O O . GLN B 2 203 ? 13.602 19.840 -40.538 1.00 157.66 199 GLN C O 1
ATOM 3649 N N . VAL B 2 204 ? 15.325 20.074 -39.100 1.00 152.10 200 VAL C N 1
ATOM 3650 C CA . VAL B 2 204 ? 15.458 18.633 -38.870 1.00 150.52 200 VAL C CA 1
ATOM 3651 C C . VAL B 2 204 ? 14.175 18.062 -38.277 1.00 149.96 200 VAL C C 1
ATOM 3652 O O . VAL B 2 204 ? 13.720 16.974 -38.656 1.00 150.14 200 VAL C O 1
ATOM 3656 N N . ALA B 2 205 ? 13.586 18.782 -37.325 1.00 145.70 201 ALA C N 1
ATOM 3657 C CA . ALA B 2 205 ? 12.398 18.296 -36.635 1.00 140.42 201 ALA C CA 1
ATOM 3658 C C . ALA B 2 205 ? 11.222 18.163 -37.592 1.00 134.05 201 ALA C C 1
ATOM 3659 O O . ALA B 2 205 ? 10.598 17.101 -37.696 1.00 132.75 201 ALA C O 1
ATOM 3661 N N . GLU B 2 206 ? 10.887 19.249 -38.280 1.00 128.90 202 GLU C N 1
ATOM 3662 C CA . GLU B 2 206 ? 9.767 19.215 -39.200 1.00 135.79 202 GLU C CA 1
ATOM 3663 C C . GLU B 2 206 ? 10.057 18.341 -40.416 1.00 147.80 202 GLU C C 1
ATOM 3664 O O . GLU B 2 206 ? 9.115 17.905 -41.086 1.00 155.09 202 GLU C O 1
ATOM 3670 N N . LYS B 2 207 ? 11.329 18.064 -40.718 1.00 155.60 203 LYS C N 1
ATOM 3671 C CA . LYS B 2 207 ? 11.635 17.057 -41.728 1.00 158.43 203 LYS C CA 1
ATOM 3672 C C . LYS B 2 207 ? 11.359 15.645 -41.217 1.00 163.42 203 LYS C C 1
ATOM 3673 O O . LYS B 2 207 ? 10.869 14.795 -41.969 1.00 168.15 203 LYS C O 1
ATOM 3675 N N . LYS B 2 208 ? 11.652 15.376 -39.940 1.00 180.70 204 LYS C N 1
ATOM 3676 C CA . LYS B 2 208 ? 11.330 14.069 -39.370 1.00 188.99 204 LYS C CA 1
ATOM 3677 C C . LYS B 2 208 ? 9.827 13.878 -39.188 1.00 193.70 204 LYS C C 1
ATOM 3678 O O . LYS B 2 208 ? 9.347 12.739 -39.177 1.00 190.19 204 LYS C O 1
ATOM 3680 N N . LEU B 2 209 ? 9.076 14.968 -39.038 1.00 199.50 205 LEU C N 1
ATOM 3681 C CA . LEU B 2 209 ? 7.634 14.920 -38.828 1.00 201.78 205 LEU C CA 1
ATOM 3682 C C . LEU B 2 209 ? 6.836 15.030 -40.123 1.00 204.84 205 LEU C C 1
ATOM 3683 O O . LEU B 2 209 ? 5.632 15.295 -40.067 1.00 210.84 205 LEU C O 1
ATOM 3685 N N . ALA B 2 210 ? 7.477 14.858 -41.281 1.00 223.59 206 ALA C N 1
ATOM 3686 C CA . ALA B 2 210 ? 6.776 15.043 -42.548 1.00 216.62 206 ALA C CA 1
ATOM 3687 C C . ALA B 2 210 ? 5.778 13.919 -42.805 1.00 207.19 206 ALA C C 1
ATOM 3688 O O . ALA B 2 210 ? 4.625 14.171 -43.169 1.00 202.00 206 ALA C O 1
ATOM 3690 N N . GLY B 2 211 ? 6.201 12.674 -42.607 1.00 203.30 207 GLY C N 1
ATOM 3691 C CA . GLY B 2 211 ? 5.390 11.504 -42.896 1.00 203.29 207 GLY C CA 1
ATOM 3692 C C . GLY B 2 211 ? 4.354 11.103 -41.862 1.00 196.77 207 GLY C C 1
ATOM 3693 O O . GLY B 2 211 ? 3.895 9.958 -41.855 1.00 196.70 207 GLY C O 1
ATOM 3694 N N . VAL B 2 212 ? 3.984 12.021 -40.977 1.00 186.88 208 VAL C N 1
ATOM 3695 C CA . VAL B 2 212 ? 2.971 11.749 -39.960 1.00 176.36 208 VAL C CA 1
ATOM 3696 C C . VAL B 2 212 ? 1.607 11.621 -40.632 1.00 171.84 208 VAL C C 1
ATOM 3697 O O . VAL B 2 212 ? 1.395 12.198 -41.709 1.00 176.96 208 VAL C O 1
ATOM 3701 N N . PRO B 2 213 ? 0.668 10.839 -40.068 1.00 165.06 209 PRO C N 1
ATOM 3702 C CA . PRO B 2 213 ? -0.659 10.711 -40.692 1.00 161.35 209 PRO C CA 1
ATOM 3703 C C . PRO B 2 213 ? -1.411 12.030 -40.811 1.00 154.78 209 PRO C C 1
ATOM 3704 O O . PRO B 2 213 ? -1.689 12.481 -41.925 1.00 160.65 209 PRO C O 1
ATOM 3708 N N . ASP B 2 214 ? -1.728 12.676 -39.695 1.00 149.45 210 ASP C N 1
ATOM 3709 C CA . ASP B 2 214 ? -2.295 14.017 -39.715 1.00 147.89 210 ASP C CA 1
ATOM 3710 C C . ASP B 2 214 ? -1.215 14.952 -39.222 1.00 142.11 210 ASP C C 1
ATOM 3711 O O . ASP B 2 214 ? -0.730 14.795 -38.099 1.00 145.46 210 ASP C O 1
ATOM 3716 N N . LYS B 2 215 ? -0.870 15.949 -40.025 1.00 139.57 211 LYS C N 1
ATOM 3717 C CA . LYS B 2 215 ? 0.331 16.724 -39.710 1.00 138.36 211 LYS C CA 1
ATOM 3718 C C . LYS B 2 215 ? -0.015 17.920 -38.832 1.00 131.67 211 LYS C C 1
ATOM 3719 O O . LYS B 2 215 ? 0.303 17.926 -37.641 1.00 126.92 211 LYS C O 1
ATOM 3721 N N . GLU B 2 216 ? -0.709 18.916 -39.394 1.00 131.88 212 GLU C N 1
ATOM 3722 C CA . GLU B 2 216 ? -0.994 20.082 -38.571 1.00 134.98 212 GLU C CA 1
ATOM 3723 C C . GLU B 2 216 ? -1.956 19.710 -37.460 1.00 140.33 212 GLU C C 1
ATOM 3724 O O . GLU B 2 216 ? -1.927 20.325 -36.390 1.00 145.65 212 GLU C O 1
ATOM 3730 N N . ALA B 2 217 ? -2.771 18.672 -37.670 1.00 139.12 213 ALA C N 1
ATOM 3731 C CA . ALA B 2 217 ? -3.655 18.223 -36.601 1.00 133.89 213 ALA C CA 1
ATOM 3732 C C . ALA B 2 217 ? -2.845 17.786 -35.388 1.00 127.75 213 ALA C C 1
ATOM 3733 O O . ALA B 2 217 ? -3.033 18.305 -34.278 1.00 123.04 213 ALA C O 1
ATOM 3735 N N . LEU B 2 218 ? -1.906 16.859 -35.594 1.00 120.25 214 LEU C N 1
ATOM 3736 C CA . LEU B 2 218 ? -1.110 16.375 -34.478 1.00 109.49 214 LEU C CA 1
ATOM 3737 C C . LEU B 2 218 ? -0.279 17.489 -33.865 1.00 100.43 214 LEU C C 1
ATOM 3738 O O . LEU B 2 218 ? -0.173 17.584 -32.641 1.00 98.73 214 LEU C O 1
ATOM 3743 N N . LEU B 2 219 ? 0.297 18.361 -34.692 1.00 98.31 215 LEU C N 1
ATOM 3744 C CA . LEU B 2 219 ? 1.169 19.390 -34.139 1.00 98.90 215 LEU C CA 1
ATOM 3745 C C . LEU B 2 219 ? 0.382 20.406 -33.330 1.00 109.71 215 LEU C C 1
ATOM 3746 O O . LEU B 2 219 ? 0.850 20.857 -32.285 1.00 119.93 215 LEU C O 1
ATOM 3751 N N . ASN B 2 220 ? -0.809 20.790 -33.789 1.00 113.88 216 ASN C N 1
ATOM 3752 C CA . ASN B 2 220 ? -1.625 21.685 -32.974 1.00 117.10 216 ASN C CA 1
ATOM 3753 C C . ASN B 2 220 ? -2.079 21.002 -31.689 1.00 119.27 216 ASN C C 1
ATOM 3754 O O . ASN B 2 220 ? -2.067 21.618 -30.612 1.00 117.75 216 ASN C O 1
ATOM 3759 N N . ALA B 2 221 ? -2.439 19.719 -31.769 1.00 119.98 217 ALA C N 1
ATOM 3760 C CA . ALA B 2 221 ? -2.832 19.008 -30.558 1.00 117.27 217 ALA C CA 1
ATOM 3761 C C . ALA B 2 221 ? -1.706 19.017 -29.550 1.00 112.50 217 ALA C C 1
ATOM 3762 O O . ALA B 2 221 ? -1.910 19.343 -28.378 1.00 114.94 217 ALA C O 1
ATOM 3764 N N . CYS B 2 222 ? -0.495 18.706 -30.008 1.00 108.47 218 CYS C N 1
ATOM 3765 C CA . CYS B 2 222 ? 0.656 18.652 -29.121 1.00 101.65 218 CYS C CA 1
ATOM 3766 C C . CYS B 2 222 ? 1.050 20.031 -28.635 1.00 94.80 218 CYS C C 1
ATOM 3767 O O . CYS B 2 222 ? 1.470 20.189 -27.489 1.00 98.43 218 CYS C O 1
ATOM 3770 N N . LYS B 2 223 ? 0.935 21.039 -29.484 1.00 90.09 219 LYS C N 1
ATOM 3771 C CA . LYS B 2 223 ? 1.207 22.393 -29.040 1.00 97.77 219 LYS C CA 1
ATOM 3772 C C . LYS B 2 223 ? 0.297 22.755 -27.873 1.00 95.63 219 LYS C C 1
ATOM 3773 O O . LYS B 2 223 ? 0.757 23.300 -26.859 1.00 96.16 219 LYS C O 1
ATOM 3779 N N . SER B 2 224 ? -0.987 22.379 -27.969 1.00 98.22 220 SER C N 1
ATOM 3780 C CA . SER B 2 224 ? -1.947 22.644 -26.894 1.00 99.65 220 SER C CA 1
ATOM 3781 C C . SER B 2 224 ? -1.637 21.820 -25.643 1.00 92.04 220 SER C C 1
ATOM 3782 O O . SER B 2 224 ? -1.730 22.329 -24.515 1.00 88.79 220 SER C O 1
ATOM 3785 N N . LEU B 2 225 ? -1.313 20.537 -25.825 1.00 87.72 221 LEU C N 1
ATOM 3786 C CA . LEU B 2 225 ? -0.941 19.686 -24.698 1.00 91.01 221 LEU C CA 1
ATOM 3787 C C . LEU B 2 225 ? 0.275 20.231 -23.980 1.00 90.79 221 LEU C C 1
ATOM 3788 O O . LEU B 2 225 ? 0.328 20.257 -22.749 1.00 94.08 221 LEU C O 1
ATOM 3793 N N . ARG B 2 226 ? 1.287 20.619 -24.736 1.00 79.64 222 ARG C N 1
ATOM 3794 C CA . ARG B 2 226 ? 2.473 21.178 -24.128 1.00 92.76 222 ARG C CA 1
ATOM 3795 C C . ARG B 2 226 ? 2.134 22.418 -23.315 1.00 78.84 222 ARG C C 1
ATOM 3796 O O . ARG B 2 226 ? 2.564 22.553 -22.167 1.00 123.40 222 ARG C O 1
ATOM 3804 N N . ALA B 2 227 ? 1.353 23.332 -23.872 1.00 79.17 223 ALA C N 1
ATOM 3805 C CA . ALA B 2 227 ? 1.044 24.513 -23.079 1.00 95.10 223 ALA C CA 1
ATOM 3806 C C . ALA B 2 227 ? 0.298 24.118 -21.822 1.00 89.30 223 ALA C C 1
ATOM 3807 O O . ALA B 2 227 ? 0.491 24.727 -20.759 1.00 78.52 223 ALA C O 1
ATOM 3809 N N . ALA B 2 228 ? -0.533 23.078 -21.922 1.00 86.83 224 ALA C N 1
ATOM 3810 C CA . ALA B 2 228 ? -1.249 22.592 -20.750 1.00 91.73 224 ALA C CA 1
ATOM 3811 C C . ALA B 2 228 ? -0.287 22.077 -19.697 1.00 91.82 224 ALA C C 1
ATOM 3812 O O . ALA B 2 228 ? -0.428 22.392 -18.514 1.00 87.63 224 ALA C O 1
ATOM 3814 N N . LEU B 2 229 ? 0.713 21.308 -20.120 1.00 95.71 225 LEU C N 1
ATOM 3815 C CA . LEU B 2 229 ? 1.688 20.743 -19.193 1.00 84.45 225 LEU C CA 1
ATOM 3816 C C . LEU B 2 229 ? 2.518 21.829 -18.515 1.00 88.05 225 LEU C C 1
ATOM 3817 O O . LEU B 2 229 ? 2.772 21.756 -17.306 1.00 97.93 225 LEU C O 1
ATOM 3822 N N . GLU B 2 230 ? 2.935 22.850 -19.268 1.00 86.20 226 GLU C N 1
ATOM 3823 C CA . GLU B 2 230 ? 3.709 23.936 -18.666 1.00 96.32 226 GLU C CA 1
ATOM 3824 C C . GLU B 2 230 ? 2.878 24.728 -17.655 1.00 104.21 226 GLU C C 1
ATOM 3825 O O . GLU B 2 230 ? 3.378 25.078 -16.577 1.00 115.29 226 GLU C O 1
ATOM 3831 N N . GLU B 2 231 ? 1.617 25.037 -17.972 1.00 103.44 227 GLU C N 1
ATOM 3832 C CA . GLU B 2 231 ? 0.777 25.680 -16.964 1.00 99.32 227 GLU C CA 1
ATOM 3833 C C . GLU B 2 231 ? 0.554 24.770 -15.762 1.00 104.30 227 GLU C C 1
ATOM 3834 O O . GLU B 2 231 ? 0.486 25.245 -14.623 1.00 109.83 227 GLU C O 1
ATOM 3840 N N . GLU B 2 232 ? 0.429 23.459 -15.993 1.00 101.28 228 GLU C N 1
ATOM 3841 C CA . GLU B 2 232 ? 0.303 22.517 -14.886 1.00 93.12 228 GLU C CA 1
ATOM 3842 C C . GLU B 2 232 ? 1.454 22.685 -13.920 1.00 94.64 228 GLU C C 1
ATOM 3843 O O . GLU B 2 232 ? 1.249 22.908 -12.721 1.00 100.56 228 GLU C O 1
ATOM 3849 N N . SER B 2 233 ? 2.681 22.590 -14.444 1.00 90.34 229 SER C N 1
ATOM 3850 C CA . SER B 2 233 ? 3.857 22.607 -13.584 1.00 93.35 229 SER C CA 1
ATOM 3851 C C . SER B 2 233 ? 4.029 23.963 -12.917 1.00 93.10 229 SER C C 1
ATOM 3852 O O . SER B 2 233 ? 4.440 24.036 -11.750 1.00 98.66 229 SER C O 1
ATOM 3855 N N . ARG B 2 234 ? 3.702 25.050 -13.620 1.00 79.65 230 ARG C N 1
ATOM 3856 C CA . ARG B 2 234 ? 3.815 26.344 -12.964 1.00 83.99 230 ARG C CA 1
ATOM 3857 C C . ARG B 2 234 ? 2.809 26.477 -11.837 1.00 92.32 230 ARG C C 1
ATOM 3858 O O . ARG B 2 234 ? 3.134 27.011 -10.768 1.00 97.49 230 ARG C O 1
ATOM 3866 N N . LEU B 2 235 ? 1.593 25.980 -12.040 1.00 96.01 231 LEU C N 1
ATOM 3867 C CA . LEU B 2 235 ? 0.621 26.036 -10.958 1.00 95.93 231 LEU C CA 1
ATOM 3868 C C . LEU B 2 235 ? 1.062 25.189 -9.777 1.00 90.05 231 LEU C C 1
ATOM 3869 O O . LEU B 2 235 ? 0.936 25.616 -8.627 1.00 87.90 231 LEU C O 1
ATOM 3874 N N . ALA B 2 236 ? 1.562 23.983 -10.036 1.00 88.92 232 ALA C N 1
ATOM 3875 C CA . ALA B 2 236 ? 2.100 23.170 -8.952 1.00 91.20 232 ALA C CA 1
ATOM 3876 C C . ALA B 2 236 ? 3.123 23.954 -8.143 1.00 88.64 232 ALA C C 1
ATOM 3877 O O . ALA B 2 236 ? 3.031 24.032 -6.910 1.00 88.25 232 ALA C O 1
ATOM 3879 N N . GLU B 2 237 ? 4.085 24.579 -8.824 1.00 85.62 233 GLU C N 1
ATOM 3880 C CA . GLU B 2 237 ? 5.141 25.232 -8.066 1.00 93.32 233 GLU C CA 1
ATOM 3881 C C . GLU B 2 237 ? 4.613 26.432 -7.298 1.00 93.39 233 GLU C C 1
ATOM 3882 O O . GLU B 2 237 ? 4.951 26.607 -6.125 1.00 95.18 233 GLU C O 1
ATOM 3888 N N . LYS B 2 238 ? 3.789 27.273 -7.924 1.00 92.09 234 LYS C N 1
ATOM 3889 C CA . LYS B 2 238 ? 3.277 28.428 -7.189 1.00 89.39 234 LYS C CA 1
ATOM 3890 C C . LYS B 2 238 ? 2.427 27.985 -6.019 1.00 89.12 234 LYS C C 1
ATOM 3891 O O . LYS B 2 238 ? 2.375 28.665 -4.987 1.00 92.90 234 LYS C O 1
ATOM 3897 N N . GLY B 2 239 ? 1.738 26.857 -6.170 1.00 90.40 235 GLY C N 1
ATOM 3898 C CA . GLY B 2 239 ? 0.963 26.337 -5.067 1.00 90.31 235 GLY C CA 1
ATOM 3899 C C . GLY B 2 239 ? 1.851 25.959 -3.912 1.00 91.54 235 GLY C C 1
ATOM 3900 O O . GLY B 2 239 ? 1.626 26.378 -2.772 1.00 95.81 235 GLY C O 1
ATOM 3901 N N . VAL B 2 240 ? 2.893 25.181 -4.200 1.00 87.81 236 VAL C N 1
ATOM 3902 C CA . VAL B 2 240 ? 3.823 24.793 -3.145 1.00 83.48 236 VAL C CA 1
ATOM 3903 C C . VAL B 2 240 ? 4.410 26.031 -2.479 1.00 73.80 236 VAL C C 1
ATOM 3904 O O . VAL B 2 240 ? 4.475 26.116 -1.250 1.00 82.20 236 VAL C O 1
ATOM 3908 N N . GLU B 2 241 ? 4.806 27.022 -3.278 1.00 74.34 237 GLU C N 1
ATOM 3909 C CA . GLU B 2 241 ? 5.373 28.248 -2.736 1.00 73.95 237 GLU C CA 1
ATOM 3910 C C . GLU B 2 241 ? 4.393 28.951 -1.817 1.00 77.69 237 GLU C C 1
ATOM 3911 O O . GLU B 2 241 ? 4.763 29.414 -0.734 1.00 81.45 237 GLU C O 1
ATOM 3917 N N . LEU B 2 242 ? 3.136 29.055 -2.232 1.00 87.58 238 LEU C N 1
ATOM 3918 C CA . LEU B 2 242 ? 2.176 29.780 -1.414 1.00 88.17 238 LEU C CA 1
ATOM 3919 C C . LEU B 2 242 ? 1.897 29.043 -0.120 1.00 84.58 238 LEU C C 1
ATOM 3920 O O . LEU B 2 242 ? 1.760 29.666 0.936 1.00 84.83 238 LEU C O 1
ATOM 3925 N N . GLN B 2 243 ? 1.815 27.717 -0.188 1.00 80.91 239 GLN C N 1
ATOM 3926 C CA . GLN B 2 243 ? 1.635 26.915 1.018 1.00 86.98 239 GLN C CA 1
ATOM 3927 C C . GLN B 2 243 ? 2.776 27.120 2.014 1.00 90.92 239 GLN C C 1
ATOM 3928 O O . GLN B 2 243 ? 2.551 27.386 3.212 1.00 89.73 239 GLN C O 1
ATOM 3934 N N . GLN B 2 244 ? 4.012 26.981 1.546 1.00 81.31 240 GLN C N 1
ATOM 3935 C CA . GLN B 2 244 ? 5.098 27.146 2.489 1.00 80.63 240 GLN C CA 1
ATOM 3936 C C . GLN B 2 244 ? 5.166 28.573 2.994 1.00 85.23 240 GLN C C 1
ATOM 3937 O O . GLN B 2 244 ? 5.488 28.795 4.163 1.00 99.26 240 GLN C O 1
ATOM 3943 N N . GLN B 2 245 ? 4.815 29.547 2.169 1.00 76.03 241 GLN C N 1
ATOM 3944 C CA . GLN B 2 245 ? 4.998 30.904 2.632 1.00 84.32 241 GLN C CA 1
ATOM 3945 C C . GLN B 2 245 ? 3.962 31.232 3.681 1.00 80.06 241 GLN C C 1
ATOM 3946 O O . GLN B 2 245 ? 4.236 31.986 4.624 1.00 83.39 241 GLN C O 1
ATOM 3952 N N . LEU B 2 246 ? 2.777 30.638 3.547 1.00 89.51 242 LEU C N 1
ATOM 3953 C CA . LEU B 2 246 ? 1.798 30.653 4.626 1.00 91.13 242 LEU C CA 1
ATOM 3954 C C . LEU B 2 246 ? 2.414 30.111 5.900 1.00 90.30 242 LEU C C 1
ATOM 3955 O O . LEU B 2 246 ? 2.588 30.850 6.882 1.00 88.24 242 LEU C O 1
ATOM 3960 N N . ILE B 2 247 ? 2.832 28.836 5.851 1.00 83.85 243 ILE C N 1
ATOM 3961 C CA . ILE B 2 247 ? 3.348 28.170 7.048 1.00 83.14 243 ILE C CA 1
ATOM 3962 C C . ILE B 2 247 ? 4.361 29.054 7.754 1.00 77.21 243 ILE C C 1
ATOM 3963 O O . ILE B 2 247 ? 4.326 29.232 8.977 1.00 72.95 243 ILE C O 1
ATOM 3968 N N . SER B 2 248 ? 5.258 29.643 6.980 1.00 76.25 244 SER C N 1
ATOM 3969 C CA . SER B 2 248 ? 6.307 30.459 7.553 1.00 75.83 244 SER C CA 1
ATOM 3970 C C . SER B 2 248 ? 5.762 31.747 8.149 1.00 72.71 244 SER C C 1
ATOM 3971 O O . SER B 2 248 ? 6.240 32.183 9.201 1.00 72.56 244 SER C O 1
ATOM 3974 N N . SER B 2 249 ? 4.730 32.342 7.553 1.00 95.74 245 SER C N 1
ATOM 3975 C CA . SER B 2 249 ? 4.208 33.568 8.156 1.00 96.23 245 SER C CA 1
ATOM 3976 C C . SER B 2 249 ? 3.490 33.257 9.470 1.00 87.61 245 SER C C 1
ATOM 3977 O O . SER B 2 249 ? 3.557 34.026 10.446 1.00 80.26 245 SER C O 1
ATOM 3980 N N . ARG B 2 250 ? 2.820 32.109 9.506 1.00 88.48 246 ARG C N 1
ATOM 3981 C CA . ARG B 2 250 ? 2.265 31.591 10.748 1.00 90.90 246 ARG C CA 1
ATOM 3982 C C . ARG B 2 250 ? 3.343 31.478 11.819 1.00 101.57 246 ARG C C 1
ATOM 3983 O O . ARG B 2 250 ? 3.183 31.978 12.943 1.00 106.60 246 ARG C O 1
ATOM 3991 N N . GLN B 2 251 ? 4.427 30.759 11.490 1.00 96.91 247 GLN C N 1
ATOM 3992 C CA . GLN B 2 251 ? 5.549 30.581 12.406 1.00 82.47 247 GLN C CA 1
ATOM 3993 C C . GLN B 2 251 ? 6.085 31.908 12.901 1.00 81.16 247 GLN C C 1
ATOM 3994 O O . GLN B 2 251 ? 6.460 32.035 14.069 1.00 86.14 247 GLN C O 1
ATOM 4000 N N . ARG B 2 252 ? 6.142 32.911 12.032 1.00 79.78 248 ARG C N 1
ATOM 4001 C CA . ARG B 2 252 ? 6.639 34.194 12.508 1.00 77.85 248 ARG C CA 1
ATOM 4002 C C . ARG B 2 252 ? 5.679 34.798 13.508 1.00 81.57 248 ARG C C 1
ATOM 4003 O O . ARG B 2 252 ? 6.103 35.451 14.462 1.00 84.13 248 ARG C O 1
ATOM 4011 N N . SER B 2 253 ? 4.380 34.593 13.314 1.00 92.88 249 SER C N 1
ATOM 4012 C CA . SER B 2 253 ? 3.441 35.007 14.355 1.00 98.60 249 SER C CA 1
ATOM 4013 C C . SER B 2 253 ? 3.721 34.297 15.675 1.00 92.50 249 SER C C 1
ATOM 4014 O O . SER B 2 253 ? 3.775 34.933 16.735 1.00 97.91 249 SER C O 1
ATOM 4017 N N . THR B 2 254 ? 3.832 32.970 15.639 1.00 81.53 250 THR C N 1
ATOM 4018 C CA . THR B 2 254 ? 4.132 32.231 16.865 1.00 80.86 250 THR C CA 1
ATOM 4019 C C . THR B 2 254 ? 5.371 32.792 17.558 1.00 72.84 250 THR C C 1
ATOM 4020 O O . THR B 2 254 ? 5.382 32.997 18.780 1.00 72.90 250 THR C O 1
ATOM 4024 N N . GLU B 2 255 ? 6.409 33.078 16.775 1.00 78.08 251 GLU C N 1
ATOM 4025 C CA . GLU B 2 255 ? 7.603 33.741 17.291 1.00 82.57 251 GLU C CA 1
ATOM 4026 C C . GLU B 2 255 ? 7.274 35.080 17.919 1.00 77.52 251 GLU C C 1
ATOM 4027 O O . GLU B 2 255 ? 7.851 35.447 18.941 1.00 81.21 251 GLU C O 1
ATOM 4041 N N . HIS B 2 257 ? 4.624 35.897 19.369 1.00 84.68 253 HIS C N 1
ATOM 4042 C CA . HIS B 2 257 ? 3.994 35.616 20.651 1.00 85.78 253 HIS C CA 1
ATOM 4043 C C . HIS B 2 257 ? 5.041 35.241 21.692 1.00 83.89 253 HIS C C 1
ATOM 4044 O O . HIS B 2 257 ? 5.009 35.744 22.820 1.00 77.89 253 HIS C O 1
ATOM 4051 N N . ASN B 2 258 ? 5.967 34.339 21.332 1.00 86.28 254 ASN C N 1
ATOM 4052 C CA . ASN B 2 258 ? 7.113 34.040 22.202 1.00 81.74 254 ASN C CA 1
ATOM 4053 C C . ASN B 2 258 ? 7.841 35.297 22.628 1.00 72.61 254 ASN C C 1
ATOM 4054 O O . ASN B 2 258 ? 8.208 35.442 23.796 1.00 72.60 254 ASN C O 1
ATOM 4059 N N . ARG B 2 259 ? 8.044 36.227 21.699 1.00 85.55 255 ARG C N 1
ATOM 4060 C CA . ARG B 2 259 ? 8.707 37.473 22.051 1.00 87.16 255 ARG C CA 1
ATOM 4061 C C . ARG B 2 259 ? 7.864 38.251 23.035 1.00 90.23 255 ARG C C 1
ATOM 4062 O O . ARG B 2 259 ? 8.396 38.884 23.950 1.00 97.84 255 ARG C O 1
ATOM 4070 N N . LEU B 2 260 ? 6.541 38.205 22.867 1.00 79.29 256 LEU C N 1
ATOM 4071 C CA . LEU B 2 260 ? 5.662 38.925 23.773 1.00 82.32 256 LEU C CA 1
ATOM 4072 C C . LEU B 2 260 ? 5.725 38.334 25.176 1.00 85.31 256 LEU C C 1
ATOM 4073 O O . LEU B 2 260 ? 5.819 39.071 26.168 1.00 88.64 256 LEU C O 1
ATOM 4078 N N . GLN B 2 261 ? 5.656 37.002 25.273 1.00 83.38 257 GLN C N 1
ATOM 4079 C CA . GLN B 2 261 ? 5.802 36.330 26.566 1.00 84.33 257 GLN C CA 1
ATOM 4080 C C . GLN B 2 261 ? 7.081 36.755 27.245 1.00 73.44 257 GLN C C 1
ATOM 4081 O O . GLN B 2 261 ? 7.077 37.141 28.417 1.00 73.63 257 GLN C O 1
ATOM 4087 N N . ASN B 2 262 ? 8.189 36.700 26.504 1.00 82.97 258 ASN C N 1
ATOM 4088 C CA . ASN B 2 262 ? 9.455 37.112 27.075 1.00 84.84 258 ASN C CA 1
ATOM 4089 C C . ASN B 2 262 ? 9.427 38.585 27.442 1.00 88.13 258 ASN C C 1
ATOM 4090 O O . ASN B 2 262 ? 10.063 38.980 28.414 1.00 102.14 258 ASN C O 1
ATOM 4095 N N . LEU B 2 263 ? 8.667 39.408 26.726 1.00 82.11 259 LEU C N 1
ATOM 4096 C CA . LEU B 2 263 ? 8.609 40.816 27.106 1.00 90.61 259 LEU C CA 1
ATOM 4097 C C . LEU B 2 263 ? 7.875 40.996 28.429 1.00 99.74 259 LEU C C 1
ATOM 4098 O O . LEU B 2 263 ? 8.265 41.832 29.249 1.00 90.52 259 LEU C O 1
ATOM 4103 N N . ARG B 2 264 ? 6.804 40.241 28.663 1.00 126.60 260 ARG C N 1
ATOM 4104 C CA . ARG B 2 264 ? 6.130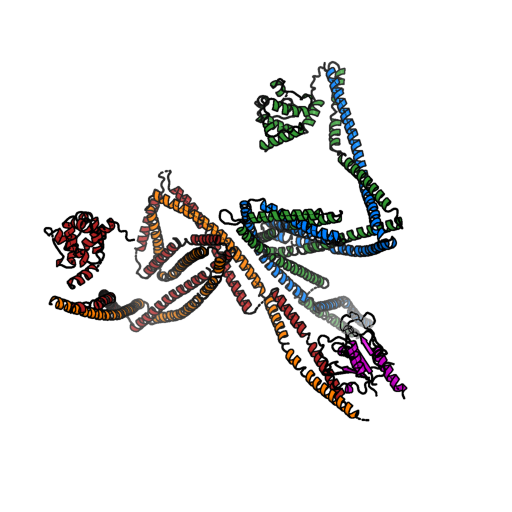 40.433 29.946 1.00 135.76 260 ARG C CA 1
ATOM 4105 C C . ARG B 2 264 ? 6.954 39.849 31.090 1.00 128.75 260 ARG C C 1
ATOM 4106 O O . ARG B 2 264 ? 7.104 40.491 32.140 1.00 132.71 260 ARG C O 1
ATOM 4114 N N . ARG B 2 265 ? 7.539 38.665 30.894 1.00 104.62 261 ARG C N 1
ATOM 4115 C CA . ARG B 2 265 ? 8.427 38.121 31.921 1.00 88.41 261 ARG C CA 1
ATOM 4116 C C . ARG B 2 265 ? 9.595 39.057 32.219 1.00 87.85 261 ARG C C 1
ATOM 4117 O O . ARG B 2 265 ? 9.958 39.253 33.382 1.00 91.02 261 ARG C O 1
ATOM 4125 N N . ASP B 2 266 ? 10.201 39.648 31.191 1.00 88.61 262 ASP C N 1
ATOM 4126 C CA . ASP B 2 266 ? 11.311 40.555 31.439 1.00 96.64 262 ASP C CA 1
ATOM 4127 C C . ASP B 2 266 ? 10.835 41.844 32.071 1.00 94.43 262 ASP C C 1
ATOM 4128 O O . ASP B 2 266 ? 11.599 42.479 32.796 1.00 93.14 262 ASP C O 1
ATOM 4133 N N . ALA B 2 267 ? 9.605 42.275 31.776 1.00 102.46 263 ALA C N 1
ATOM 4134 C CA . ALA B 2 267 ? 9.055 43.446 32.452 1.00 102.67 263 ALA C CA 1
ATOM 4135 C C . ALA B 2 267 ? 8.836 43.174 33.928 1.00 99.59 263 ALA C C 1
ATOM 4136 O O . ALA B 2 267 ? 8.863 44.109 34.735 1.00 96.77 263 ALA C O 1
ATOM 4138 N N . ALA B 2 268 ? 8.625 41.905 34.291 1.00 108.53 264 ALA C N 1
ATOM 4139 C CA . ALA B 2 268 ? 8.523 41.527 35.698 1.00 113.54 264 ALA C CA 1
ATOM 4140 C C . ALA B 2 268 ? 9.745 41.990 36.490 1.00 119.46 264 ALA C C 1
ATOM 4141 O O . ALA B 2 268 ? 9.623 42.810 37.406 1.00 126.22 264 ALA C O 1
ATOM 4143 N N . ASP B 2 269 ? 10.941 41.505 36.132 1.00 117.63 265 ASP C N 1
ATOM 4144 C CA . ASP B 2 269 ? 12.179 41.960 36.775 1.00 122.85 265 ASP C CA 1
ATOM 4145 C C . ASP B 2 269 ? 12.676 43.187 36.032 1.00 118.25 265 ASP C C 1
ATOM 4146 O O . ASP B 2 269 ? 13.281 43.070 34.969 1.00 122.98 265 ASP C O 1
ATOM 4151 N N . GLY B 2 270 ? 12.476 44.367 36.604 1.00 119.67 266 GLY C N 1
ATOM 4152 C CA . GLY B 2 270 ? 12.989 45.582 35.993 1.00 116.18 266 GLY C CA 1
ATOM 4153 C C . GLY B 2 270 ? 14.497 45.552 35.841 1.00 112.88 266 GLY C C 1
ATOM 4154 O O . GLY B 2 270 ? 15.109 46.499 35.335 1.00 109.50 266 GLY C O 1
ATOM 4155 N N . ARG B 2 271 ? 15.091 44.448 36.288 1.00 115.15 267 ARG C N 1
ATOM 4156 C CA . ARG B 2 271 ? 16.534 44.246 36.352 1.00 121.03 267 ARG C CA 1
ATOM 4157 C C . ARG B 2 271 ? 17.111 44.080 34.951 1.00 113.09 267 ARG C C 1
ATOM 4158 O O . ARG B 2 271 ? 17.127 42.973 34.410 1.00 113.39 267 ARG C O 1
ATOM 4166 N N . VAL B 2 272 ? 17.674 45.154 34.390 1.00 105.56 268 VAL C N 1
ATOM 4167 C CA . VAL B 2 272 ? 18.230 45.055 33.044 1.00 103.49 268 VAL C CA 1
ATOM 4168 C C . VAL B 2 272 ? 19.292 43.977 32.989 1.00 107.87 268 VAL C C 1
ATOM 4169 O O . VAL B 2 272 ? 19.350 43.197 32.033 1.00 111.47 268 VAL C O 1
ATOM 4173 N N . ASP B 2 273 ? 20.133 43.900 34.010 1.00 120.01 269 ASP C N 1
ATOM 4174 C CA . ASP B 2 273 ? 21.240 42.961 33.941 1.00 133.30 269 ASP C CA 1
ATOM 4175 C C . ASP B 2 273 ? 20.749 41.531 33.758 1.00 127.91 269 ASP C C 1
ATOM 4176 O O . ASP B 2 273 ? 21.218 40.824 32.861 1.00 131.45 269 ASP C O 1
ATOM 4181 N N . VAL B 2 274 ? 19.772 41.098 34.555 1.00 103.02 270 VAL C N 1
ATOM 4182 C CA . VAL B 2 274 ? 19.345 39.706 34.443 1.00 94.15 270 VAL C CA 1
ATOM 4183 C C . VAL B 2 274 ? 18.673 39.461 33.098 1.00 90.56 270 VAL C C 1
ATOM 4184 O O . VAL B 2 274 ? 18.795 38.374 32.509 1.00 85.72 270 VAL C O 1
ATOM 4188 N N . ILE B 2 275 ? 17.954 40.466 32.595 1.00 93.85 271 ILE C N 1
ATOM 4189 C CA . ILE B 2 275 ? 17.353 40.368 31.271 1.00 94.28 271 ILE C CA 1
ATOM 4190 C C . ILE B 2 275 ? 18.443 40.109 30.242 1.00 95.85 271 ILE C C 1
ATOM 4191 O O . ILE B 2 275 ? 18.334 39.208 29.406 1.00 99.01 271 ILE C O 1
ATOM 4196 N N . VAL B 2 276 ? 19.527 40.883 30.308 1.00 95.63 272 VAL C N 1
ATOM 4197 C CA . VAL B 2 276 ? 20.591 40.738 29.327 1.00 93.31 272 VAL C CA 1
ATOM 4198 C C . VAL B 2 276 ? 21.288 39.394 29.485 1.00 94.36 272 VAL C C 1
ATOM 4199 O O . VAL B 2 276 ? 21.705 38.785 28.495 1.00 93.97 272 VAL C O 1
ATOM 4203 N N . ARG B 2 277 ? 21.383 38.880 30.709 1.00 105.24 273 ARG C N 1
ATOM 4204 C CA . ARG B 2 277 ? 21.992 37.566 30.891 1.00 114.48 273 ARG C CA 1
ATOM 4205 C C . ARG B 2 277 ? 21.163 36.483 30.203 1.00 113.74 273 ARG C C 1
ATOM 4206 O O . ARG B 2 277 ? 21.694 35.670 29.431 1.00 116.43 273 ARG C O 1
ATOM 4214 N N . ARG B 2 278 ? 19.843 36.492 30.413 1.00 114.34 274 ARG C N 1
ATOM 4215 C CA . ARG B 2 278 ? 19.024 35.473 29.747 1.00 114.79 274 ARG C CA 1
ATOM 4216 C C . ARG B 2 278 ? 18.951 35.698 28.238 1.00 98.24 274 ARG C C 1
ATOM 4217 O O . ARG B 2 278 ? 18.904 34.728 27.463 1.00 98.57 274 ARG C O 1
ATOM 4225 N N . LEU B 2 279 ? 18.928 36.960 27.795 1.00 93.39 275 LEU C N 1
ATOM 4226 C CA . LEU B 2 279 ? 18.970 37.222 26.360 1.00 94.74 275 LEU C CA 1
ATOM 4227 C C . LEU B 2 279 ? 20.207 36.609 25.745 1.00 93.31 275 LEU C C 1
ATOM 4228 O O . LEU B 2 279 ? 20.120 35.898 24.745 1.00 83.63 275 LEU C O 1
ATOM 4233 N N . ARG B 2 280 ? 21.366 36.861 26.350 1.00 96.77 276 ARG C N 1
ATOM 4234 C CA . ARG B 2 280 ? 22.612 36.331 25.823 1.00 95.24 276 ARG C CA 1
ATOM 4235 C C . ARG B 2 280 ? 22.603 34.813 25.814 1.00 85.23 276 ARG C C 1
ATOM 4236 O O . ARG B 2 280 ? 23.111 34.187 24.874 1.00 80.73 276 ARG C O 1
ATOM 4244 N N . ASP B 2 281 ? 22.008 34.197 26.835 1.00 84.15 277 ASP C N 1
ATOM 4245 C CA . ASP B 2 281 ? 21.953 32.742 26.820 1.00 92.46 277 ASP C CA 1
ATOM 4246 C C . ASP B 2 281 ? 21.127 32.232 25.642 1.00 89.91 277 ASP C C 1
ATOM 4247 O O . ASP B 2 281 ? 21.514 31.259 24.979 1.00 85.88 277 ASP C O 1
ATOM 4252 N N . GLU B 2 282 ? 19.997 32.883 25.339 1.00 95.90 278 GLU C N 1
ATOM 4253 C CA . GLU B 2 282 ? 19.277 32.442 24.142 1.00 99.30 278 GLU C CA 1
ATOM 4254 C C . GLU B 2 282 ? 20.001 32.868 22.855 1.00 94.62 278 GLU C C 1
ATOM 4255 O O . GLU B 2 282 ? 19.964 32.133 21.861 1.00 98.55 278 GLU C O 1
ATOM 4261 N N . ILE B 2 283 ? 20.669 34.025 22.842 1.00 87.96 279 ILE C N 1
ATOM 4262 C CA . ILE B 2 283 ? 21.417 34.415 21.648 1.00 91.65 279 ILE C CA 1
ATOM 4263 C C . ILE B 2 283 ? 22.413 33.330 21.291 1.00 95.23 279 ILE C C 1
ATOM 4264 O O . ILE B 2 283 ? 22.538 32.932 20.136 1.00 98.33 279 ILE C O 1
ATOM 4269 N N . GLN B 2 284 ? 23.157 32.852 22.267 1.00 98.78 280 GLN C N 1
ATOM 4270 C CA . GLN B 2 284 ? 24.098 31.823 21.884 1.00 101.67 280 GLN C CA 1
ATOM 4271 C C . GLN B 2 284 ? 23.416 30.480 21.664 1.00 90.95 280 GLN C C 1
ATOM 4272 O O . GLN B 2 284 ? 23.956 29.662 20.920 1.00 95.54 280 GLN C O 1
ATOM 4278 N N . THR B 2 285 ? 22.256 30.197 22.269 1.00 84.12 281 THR C N 1
ATOM 4279 C CA . THR B 2 285 ? 21.625 28.940 21.856 1.00 76.78 281 THR C CA 1
ATOM 4280 C C . THR B 2 285 ? 21.180 29.001 20.407 1.00 73.40 281 THR C C 1
ATOM 4281 O O . THR B 2 285 ? 21.236 27.986 19.709 1.00 68.73 281 THR C O 1
ATOM 4285 N N . ASN B 2 286 ? 20.760 30.170 19.922 1.00 80.89 282 ASN C N 1
ATOM 4286 C CA . ASN B 2 286 ? 20.446 30.272 18.494 1.00 87.34 282 ASN C CA 1
ATOM 4287 C C . ASN B 2 286 ? 21.716 30.247 17.676 1.00 91.88 282 ASN C C 1
ATOM 4288 O O . ASN B 2 286 ? 21.787 29.592 16.631 1.00 89.20 282 ASN C O 1
ATOM 4293 N N . LYS B 2 287 ? 22.737 30.935 18.169 1.00 96.30 283 LYS C N 1
ATOM 4294 C CA . LYS B 2 287 ? 24.027 30.998 17.527 1.00 84.09 283 LYS C CA 1
ATOM 4295 C C . LYS B 2 287 ? 24.604 29.607 17.368 1.00 75.21 283 LYS C C 1
ATOM 4296 O O . LYS B 2 287 ? 25.364 29.367 16.439 1.00 76.27 283 LYS C O 1
ATOM 4310 N N . ILE B 2 289 ? 22.869 26.820 16.382 1.00 96.79 285 ILE C N 1
ATOM 4311 C CA . ILE B 2 289 ? 22.382 26.278 15.111 1.00 92.83 285 ILE C CA 1
ATOM 4312 C C . ILE B 2 289 ? 22.583 27.221 13.915 1.00 84.55 285 ILE C C 1
ATOM 4313 O O . ILE B 2 289 ? 22.549 26.770 12.767 1.00 79.28 285 ILE C O 1
ATOM 4318 N N . ILE B 2 290 ? 22.799 28.515 14.132 1.00 74.21 286 ILE C N 1
ATOM 4319 C CA . ILE B 2 290 ? 22.919 29.404 12.994 1.00 79.13 286 ILE C CA 1
ATOM 4320 C C . ILE B 2 290 ? 24.350 29.499 12.498 1.00 97.74 286 ILE C C 1
ATOM 4321 O O . ILE B 2 290 ? 24.569 29.983 11.378 1.00 113.40 286 ILE C O 1
ATOM 4326 N N . GLU B 2 291 ? 25.338 29.042 13.274 1.00 104.83 287 GLU C N 1
ATOM 4327 C CA . GLU B 2 291 ? 26.718 29.186 12.815 1.00 114.00 287 GLU C CA 1
ATOM 4328 C C . GLU B 2 291 ? 27.083 28.159 11.742 1.00 117.09 287 GLU C C 1
ATOM 4329 O O . GLU B 2 291 ? 27.627 28.526 10.694 1.00 121.76 287 GLU C O 1
ATOM 4335 N N . GLU B 2 292 ? 26.804 26.873 11.967 1.00 121.87 288 GLU C N 1
ATOM 4336 C CA . GLU B 2 292 ? 27.073 25.917 10.894 1.00 125.24 288 GLU C CA 1
ATOM 4337 C C . GLU B 2 292 ? 25.882 25.033 10.531 1.00 124.94 288 GLU C C 1
ATOM 4338 O O . GLU B 2 292 ? 25.592 24.843 9.345 1.00 123.47 288 GLU C O 1
ATOM 4344 N N . GLN B 2 293 ? 25.179 24.494 11.533 1.00 130.55 289 GLN C N 1
ATOM 4345 C CA . GLN B 2 293 ? 24.259 23.389 11.266 1.00 131.48 289 GLN C CA 1
ATOM 4346 C C . GLN B 2 293 ? 23.147 23.775 10.291 1.00 128.81 289 GLN C C 1
ATOM 4347 O O . GLN B 2 293 ? 22.811 22.995 9.392 1.00 128.40 289 GLN C O 1
ATOM 4353 N N . LEU B 2 294 ? 22.552 24.955 10.454 1.00 127.66 290 LEU C N 1
ATOM 4354 C CA . LEU B 2 294 ? 21.487 25.325 9.528 1.00 119.44 290 LEU C CA 1
ATOM 4355 C C . LEU B 2 294 ? 22.040 25.726 8.168 1.00 119.06 290 LEU C C 1
ATOM 4356 O O . LEU B 2 294 ? 21.453 25.341 7.153 1.00 128.26 290 LEU C O 1
ATOM 4361 N N . PRO B 2 295 ? 23.123 26.505 8.073 1.00 102.93 291 PRO C N 1
ATOM 4362 C CA . PRO B 2 295 ? 23.688 26.751 6.735 1.00 103.88 291 PRO C CA 1
ATOM 4363 C C . PRO B 2 295 ? 24.139 25.485 6.025 1.00 97.92 291 PRO C C 1
ATOM 4364 O O . PRO B 2 295 ? 24.026 25.394 4.801 1.00 93.81 291 PRO C O 1
ATOM 4368 N N . LYS B 2 296 ? 24.587 24.473 6.753 1.00 104.06 292 LYS C N 1
ATOM 4369 C CA . LYS B 2 296 ? 24.966 23.237 6.085 1.00 112.40 292 LYS C CA 1
ATOM 4370 C C . LYS B 2 296 ? 23.738 22.514 5.537 1.00 112.75 292 LYS C C 1
ATOM 4371 O O . LYS B 2 296 ? 23.741 22.068 4.384 1.00 112.46 292 LYS C O 1
ATOM 4377 N N . GLU B 2 297 ? 22.666 22.415 6.331 1.00 118.61 293 GLU C N 1
ATOM 4378 C CA . GLU B 2 297 ? 21.440 21.779 5.847 1.00 118.79 293 GLU C CA 1
ATOM 4379 C C . GLU B 2 297 ? 20.866 22.554 4.672 1.00 108.59 293 GLU C C 1
ATOM 4380 O O . GLU B 2 297 ? 20.430 21.965 3.678 1.00 108.39 293 GLU C O 1
ATOM 4386 N N . LEU B 2 298 ? 20.900 23.882 4.760 1.00 95.41 294 LEU C N 1
ATOM 4387 C CA . LEU B 2 298 ? 20.437 24.725 3.671 1.00 91.97 294 LEU C CA 1
ATOM 4388 C C . LEU B 2 298 ? 21.220 24.457 2.404 1.00 108.29 294 LEU C C 1
ATOM 4389 O O . LEU B 2 298 ? 20.638 24.240 1.336 1.00 112.76 294 LEU C O 1
ATOM 4394 N N . GLN B 2 299 ? 22.549 24.496 2.503 1.00 117.84 295 GLN C N 1
ATOM 4395 C CA . GLN B 2 299 ? 23.399 24.269 1.346 1.00 121.00 295 GLN C CA 1
ATOM 4396 C C . GLN B 2 299 ? 23.147 22.894 0.740 1.00 114.12 295 GLN C C 1
ATOM 4397 O O . GLN B 2 299 ? 23.054 22.752 -0.481 1.00 114.85 295 GLN C O 1
ATOM 4403 N N . GLN B 2 300 ? 23.071 21.860 1.575 1.00 97.61 296 GLN C N 1
ATOM 4404 C CA . GLN B 2 300 ? 22.850 20.523 1.044 1.00 98.62 296 GLN C CA 1
ATOM 4405 C C . GLN B 2 300 ? 21.519 20.428 0.314 1.00 97.81 296 GLN C C 1
ATOM 4406 O O . GLN B 2 300 ? 21.420 19.769 -0.724 1.00 100.52 296 GLN C O 1
ATOM 4412 N N . LYS B 2 301 ? 20.468 21.049 0.854 1.00 97.53 297 LYS C N 1
ATOM 4413 C CA . LYS B 2 301 ? 19.190 21.021 0.148 1.00 88.30 297 LYS C CA 1
ATOM 4414 C C . LYS B 2 301 ? 19.269 21.808 -1.150 1.00 95.23 297 LYS C C 1
ATOM 4415 O O . LYS B 2 301 ? 18.748 21.362 -2.179 1.00 109.60 297 LYS C O 1
ATOM 4421 N N . GLN B 2 302 ? 19.900 22.986 -1.121 1.00 84.41 298 GLN C N 1
ATOM 4422 C CA . GLN B 2 302 ? 20.076 23.771 -2.339 1.00 86.06 298 GLN C CA 1
ATOM 4423 C C . GLN B 2 302 ? 20.782 22.956 -3.419 1.00 93.81 298 GLN C C 1
ATOM 4424 O O . GLN B 2 302 ? 20.359 22.925 -4.582 1.00 96.16 298 GLN C O 1
ATOM 4430 N N . ARG B 2 303 ? 21.854 22.269 -3.044 1.00 101.70 299 ARG C N 1
ATOM 4431 C CA . ARG B 2 303 ? 22.580 21.460 -4.012 1.00 99.41 299 ARG C CA 1
ATOM 4432 C C . ARG B 2 303 ? 21.743 20.273 -4.485 1.00 94.32 299 ARG C C 1
ATOM 4433 O O . ARG B 2 303 ? 21.686 19.995 -5.682 1.00 89.78 299 ARG C O 1
ATOM 4441 N N . GLU B 2 304 ? 21.087 19.561 -3.573 1.00 102.26 300 GLU C N 1
ATOM 4442 C CA . GLU B 2 304 ? 20.267 18.426 -3.987 1.00 113.11 300 GLU C CA 1
ATOM 4443 C C . GLU B 2 304 ? 19.209 18.851 -5.008 1.00 114.77 300 GLU C C 1
ATOM 4444 O O . GLU B 2 304 ? 18.986 18.170 -6.023 1.00 111.61 300 GLU C O 1
ATOM 4450 N N . ASN B 2 305 ? 18.539 19.977 -4.748 1.00 117.20 301 ASN C N 1
ATOM 4451 C CA . ASN B 2 305 ? 17.555 20.479 -5.698 1.00 116.92 301 ASN C CA 1
ATOM 4452 C C . ASN B 2 305 ? 18.201 20.878 -7.016 1.00 116.34 301 ASN C C 1
ATOM 4453 O O . ASN B 2 305 ? 17.655 20.589 -8.084 1.00 118.22 301 ASN C O 1
ATOM 4458 N N . ALA B 2 306 ? 19.356 21.550 -6.968 1.00 114.47 302 ALA C N 1
ATOM 4459 C CA . ALA B 2 306 ? 20.028 21.939 -8.208 1.00 109.01 302 ALA C CA 1
ATOM 4460 C C . ALA B 2 306 ? 20.414 20.717 -9.033 1.00 104.81 302 ALA C C 1
ATOM 4461 O O . ALA B 2 306 ? 20.262 20.704 -10.260 1.00 104.64 302 ALA C O 1
ATOM 4463 N N . GLU B 2 307 ? 20.941 19.690 -8.380 1.00 106.16 303 GLU C N 1
ATOM 4464 C CA . GLU B 2 307 ? 21.353 18.501 -9.106 1.00 112.22 303 GLU C CA 1
ATOM 4465 C C . GLU B 2 307 ? 20.147 17.772 -9.671 1.00 112.19 303 GLU C C 1
ATOM 4466 O O . GLU B 2 307 ? 20.234 17.199 -10.759 1.00 120.37 303 GLU C O 1
ATOM 4472 N N . PHE B 2 308 ? 18.997 17.830 -9.004 1.00 112.57 304 PHE C N 1
ATOM 4473 C CA . PHE B 2 308 ? 17.841 17.198 -9.635 1.00 117.50 304 PHE C CA 1
ATOM 4474 C C . PHE B 2 308 ? 17.276 18.036 -10.780 1.00 119.97 304 PHE C C 1
ATOM 4475 O O . PHE B 2 308 ? 16.784 17.465 -11.762 1.00 118.63 304 PHE C O 1
ATOM 4483 N N . ASP B 2 309 ? 17.321 19.374 -10.677 1.00 124.65 305 ASP C N 1
ATOM 4484 C CA . ASP B 2 309 ? 16.937 20.221 -11.809 1.00 128.25 305 ASP C CA 1
ATOM 4485 C C . ASP B 2 309 ? 17.801 19.925 -13.022 1.00 133.00 305 ASP C C 1
ATOM 4486 O O . ASP B 2 309 ? 17.300 19.824 -14.146 1.00 140.32 305 ASP C O 1
ATOM 4491 N N . ARG B 2 310 ? 19.102 19.758 -12.809 1.00 137.59 306 ARG C N 1
ATOM 4492 C CA . ARG B 2 310 ? 19.976 19.444 -13.928 1.00 131.08 306 ARG C CA 1
ATOM 4493 C C . ARG B 2 310 ? 19.758 18.014 -14.407 1.00 120.41 306 ARG C C 1
ATOM 4494 O O . ARG B 2 310 ? 20.036 17.707 -15.565 1.00 123.43 306 ARG C O 1
ATOM 4502 N N . LEU B 2 311 ? 19.310 17.114 -13.529 1.00 111.73 307 LEU C N 1
ATOM 4503 C CA . LEU B 2 311 ? 18.978 15.763 -13.971 1.00 114.29 307 LEU C CA 1
ATOM 4504 C C . LEU B 2 311 ? 17.727 15.744 -14.835 1.00 125.12 307 LEU C C 1
ATOM 4505 O O . LEU B 2 311 ? 17.605 14.904 -15.735 1.00 138.61 307 LEU C O 1
ATOM 4510 N N . ILE B 2 312 ? 16.760 16.620 -14.552 1.00 124.20 308 ILE C N 1
ATOM 4511 C CA . ILE B 2 312 ? 15.551 16.607 -15.381 1.00 119.37 308 ILE C CA 1
ATOM 4512 C C . ILE B 2 312 ? 15.726 17.432 -16.655 1.00 119.09 308 ILE C C 1
ATOM 4513 O O . ILE B 2 312 ? 15.151 17.090 -17.693 1.00 121.24 308 ILE C O 1
ATOM 4518 N N . SER B 2 313 ? 16.535 18.496 -16.626 1.00 119.50 309 SER C N 1
ATOM 4519 C CA . SER B 2 313 ? 16.672 19.337 -17.812 1.00 134.96 309 SER C CA 1
ATOM 4520 C C . SER B 2 313 ? 17.423 18.622 -18.930 1.00 150.74 309 SER C C 1
ATOM 4521 O O . SER B 2 313 ? 17.084 18.782 -20.108 1.00 163.71 309 SER C O 1
ATOM 4524 N N . GLU B 2 314 ? 18.440 17.847 -18.593 1.00 151.10 310 GLU C N 1
ATOM 4525 C CA . GLU B 2 314 ? 19.296 17.203 -19.576 1.00 151.99 310 GLU C CA 1
ATOM 4526 C C . GLU B 2 314 ? 18.896 15.745 -19.756 1.00 151.88 310 GLU C C 1
ATOM 4527 O O . GLU B 2 314 ? 18.069 15.210 -19.010 1.00 143.11 310 GLU C O 1
ATOM 4533 N N . PRO B 2 315 ? 19.414 15.085 -20.788 1.00 158.89 311 PRO C N 1
ATOM 4534 C CA . PRO B 2 315 ? 19.290 13.625 -20.873 1.00 160.79 311 PRO C CA 1
ATOM 4535 C C . PRO B 2 315 ? 20.364 12.921 -20.050 1.00 158.92 311 PRO C C 1
ATOM 4536 O O . PRO B 2 315 ? 21.433 13.469 -19.770 1.00 154.46 311 PRO C O 1
ATOM 4540 N N . LEU B 2 316 ? 20.076 11.665 -19.705 1.00 164.68 312 LEU C N 1
ATOM 4541 C CA . LEU B 2 316 ? 20.858 10.901 -18.734 1.00 166.24 312 LEU C CA 1
ATOM 4542 C C . LEU B 2 316 ? 21.824 9.935 -19.411 1.00 178.41 312 LEU C C 1
ATOM 4543 O O . LEU B 2 316 ? 21.419 9.152 -20.276 1.00 184.77 312 LEU C O 1
ATOM 4545 N N . ASP B 2 317 ? 23.095 9.986 -19.009 1.00 182.17 313 ASP C N 1
ATOM 4546 C CA . ASP B 2 317 ? 24.066 8.935 -19.326 1.00 184.19 313 ASP C CA 1
ATOM 4547 C C . ASP B 2 317 ? 24.488 8.317 -17.992 1.00 193.82 313 ASP C C 1
ATOM 4548 O O . ASP B 2 317 ? 25.523 8.663 -17.419 1.00 191.35 313 ASP C O 1
ATOM 4561 N N . GLN B 2 319 ? 25.919 5.929 -17.097 1.00 284.12 315 GLN C N 1
ATOM 4562 C CA . GLN B 2 319 ? 27.278 5.412 -16.994 1.00 287.22 315 GLN C CA 1
ATOM 4563 C C . GLN B 2 319 ? 28.195 6.402 -16.284 1.00 288.09 315 GLN C C 1
ATOM 4564 O O . GLN B 2 319 ? 29.017 6.005 -15.451 1.00 290.93 315 GLN C O 1
ATOM 4566 N N . ALA B 2 320 ? 28.052 7.697 -16.579 1.00 263.89 316 ALA C N 1
ATOM 4567 C CA . ALA B 2 320 ? 28.902 8.698 -15.940 1.00 230.58 316 ALA C CA 1
ATOM 4568 C C . ALA B 2 320 ? 28.703 8.715 -14.427 1.00 202.29 316 ALA C C 1
ATOM 4569 O O . ALA B 2 320 ? 29.673 8.715 -13.655 1.00 209.71 316 ALA C O 1
ATOM 4571 N N . LEU B 2 321 ? 27.446 8.712 -13.977 1.00 165.88 317 LEU C N 1
ATOM 4572 C CA . LEU B 2 321 ? 27.193 8.746 -12.537 1.00 158.52 317 LEU C CA 1
ATOM 4573 C C . LEU B 2 321 ? 27.553 7.415 -11.880 1.00 159.70 317 LEU C C 1
ATOM 4574 O O . LEU B 2 321 ? 28.026 7.404 -10.741 1.00 161.55 317 LEU C O 1
ATOM 4579 N N . THR B 2 322 ? 27.302 6.282 -12.549 1.00 160.78 318 THR C N 1
ATOM 4580 C CA . THR B 2 322 ? 27.719 4.996 -11.980 1.00 160.30 318 THR C CA 1
ATOM 4581 C C . THR B 2 322 ? 29.244 4.942 -11.815 1.00 161.40 318 THR C C 1
ATOM 4582 O O . THR B 2 322 ? 29.756 4.359 -10.846 1.00 159.30 318 THR C O 1
ATOM 4586 N N . THR B 2 323 ? 29.988 5.566 -12.741 1.00 166.29 319 THR C N 1
ATOM 4587 C CA . THR B 2 323 ? 31.441 5.647 -12.578 1.00 165.18 319 THR C CA 1
ATOM 4588 C C . THR B 2 323 ? 31.815 6.560 -11.410 1.00 163.03 319 THR C C 1
ATOM 4589 O O . THR B 2 323 ? 32.744 6.251 -10.651 1.00 164.84 319 THR C O 1
ATOM 4593 N N . GLU B 2 324 ? 31.120 7.697 -11.254 1.00 158.08 320 GLU C N 1
ATOM 4594 C CA . GLU B 2 324 ? 31.349 8.518 -10.064 1.00 145.87 320 GLU C CA 1
ATOM 4595 C C . GLU B 2 324 ? 31.039 7.741 -8.792 1.00 137.52 320 GLU C C 1
ATOM 4596 O O . GLU B 2 324 ? 31.726 7.906 -7.781 1.00 145.56 320 GLU C O 1
ATOM 4598 N N . ASN B 2 325 ? 30.044 6.856 -8.843 1.00 132.04 321 ASN C N 1
ATOM 4599 C CA . ASN B 2 325 ? 29.696 6.023 -7.694 1.00 138.74 321 ASN C CA 1
ATOM 4600 C C . ASN B 2 325 ? 30.831 5.076 -7.322 1.00 152.82 321 ASN C C 1
ATOM 4601 O O . ASN B 2 325 ? 31.241 5.012 -6.158 1.00 158.27 321 ASN C O 1
ATOM 4606 N N . GLN B 2 326 ? 31.305 4.280 -8.288 1.00 158.63 322 GLN C N 1
ATOM 4607 C CA . GLN B 2 326 ? 32.406 3.356 -8.006 1.00 158.32 322 GLN C CA 1
ATOM 4608 C C . GLN B 2 326 ? 33.663 4.101 -7.570 1.00 157.12 322 GLN C C 1
ATOM 4609 O O . GLN B 2 326 ? 34.391 3.643 -6.676 1.00 158.98 322 GLN C O 1
ATOM 4615 N N . GLN B 2 327 ? 33.941 5.249 -8.195 1.00 161.54 323 GLN C N 1
ATOM 4616 C CA . GLN B 2 327 ? 35.116 6.021 -7.816 1.00 168.19 323 GLN C CA 1
ATOM 4617 C C . GLN B 2 327 ? 35.008 6.495 -6.373 1.00 165.94 323 GLN C C 1
ATOM 4618 O O . GLN B 2 327 ? 35.979 6.412 -5.609 1.00 167.84 323 GLN C O 1
ATOM 4624 N N . LEU B 2 328 ? 33.826 6.976 -5.974 1.00 159.43 324 LEU C N 1
ATOM 4625 C CA . LEU B 2 328 ? 33.640 7.397 -4.592 1.00 150.27 324 LEU C CA 1
ATOM 4626 C C . LEU B 2 328 ? 33.707 6.214 -3.638 1.00 148.72 324 LEU C C 1
ATOM 4627 O O . LEU B 2 328 ? 34.237 6.340 -2.532 1.00 152.25 324 LEU C O 1
ATOM 4632 N N . ASP B 2 329 ? 33.188 5.054 -4.044 1.00 147.12 325 ASP C N 1
ATOM 4633 C CA . ASP B 2 329 ? 33.297 3.870 -3.199 1.00 147.54 325 ASP C CA 1
ATOM 4634 C C . ASP B 2 329 ? 34.756 3.561 -2.893 1.00 144.88 325 ASP C C 1
ATOM 4635 O O . ASP B 2 329 ? 35.146 3.421 -1.725 1.00 146.63 325 ASP C O 1
ATOM 4640 N N . GLU B 2 330 ? 35.589 3.496 -3.936 1.00 142.87 326 GLU C N 1
ATOM 4641 C CA . GLU B 2 330 ? 37.006 3.208 -3.725 1.00 137.65 326 GLU C CA 1
ATOM 4642 C C . GLU B 2 330 ? 37.683 4.304 -2.898 1.00 133.79 326 GLU C C 1
ATOM 4643 O O . GLU B 2 330 ? 38.478 4.007 -1.994 1.00 131.39 326 GLU C O 1
ATOM 4645 N N . ALA B 2 331 ? 37.377 5.577 -3.186 1.00 132.22 327 ALA C N 1
ATOM 4646 C CA . ALA B 2 331 ? 38.028 6.675 -2.472 1.00 132.40 327 ALA C CA 1
ATOM 4647 C C . ALA B 2 331 ? 37.662 6.669 -0.995 1.00 126.40 327 ALA C C 1
ATOM 4648 O O . ALA B 2 331 ? 38.509 6.928 -0.132 1.00 126.09 327 ALA C O 1
ATOM 4650 N N . LEU B 2 332 ? 36.402 6.380 -0.681 1.00 125.56 328 LEU C N 1
ATOM 4651 C CA . LEU B 2 332 ? 36.010 6.295 0.717 1.00 126.42 328 LEU C CA 1
ATOM 4652 C C . LEU B 2 332 ? 36.647 5.086 1.383 1.00 129.97 328 LEU C C 1
ATOM 4653 O O . LEU B 2 332 ? 36.951 5.138 2.576 1.00 131.24 328 LEU C O 1
ATOM 4658 N N . LYS B 2 333 ? 36.855 3.993 0.639 1.00 130.32 329 LYS C N 1
ATOM 4659 C CA . LYS B 2 333 ? 37.627 2.876 1.184 1.00 126.93 329 LYS C CA 1
ATOM 4660 C C . LYS B 2 333 ? 39.022 3.338 1.598 1.00 126.67 329 LYS C C 1
ATOM 4661 O O . LYS B 2 333 ? 39.486 3.053 2.712 1.00 127.44 329 LYS C O 1
ATOM 4663 N N . LYS B 2 334 ? 39.701 4.063 0.707 1.00 122.59 330 LYS C N 1
ATOM 4664 C CA . LYS B 2 334 ? 41.005 4.625 1.048 1.00 125.89 330 LYS C CA 1
ATOM 4665 C C . LYS B 2 334 ? 40.934 5.494 2.296 1.00 125.38 330 LYS C C 1
ATOM 4666 O O . LYS B 2 334 ? 41.755 5.357 3.209 1.00 128.59 330 LYS C O 1
ATOM 4672 N N . LEU B 2 335 ? 39.953 6.396 2.354 1.00 126.36 331 LEU C N 1
ATOM 4673 C CA . LEU B 2 335 ? 39.905 7.345 3.463 1.00 126.40 331 LEU C CA 1
ATOM 4674 C C . LEU B 2 335 ? 39.548 6.664 4.780 1.00 127.54 331 LEU C C 1
ATOM 4675 O O . LEU B 2 335 ? 40.049 7.061 5.837 1.00 124.57 331 LEU C O 1
ATOM 4680 N N . HIS B 2 336 ? 38.693 5.636 4.743 1.00 136.37 332 HIS C N 1
ATOM 4681 C CA . HIS B 2 336 ? 38.368 4.895 5.960 1.00 140.95 332 HIS C CA 1
ATOM 4682 C C . HIS B 2 336 ? 39.575 4.115 6.469 1.00 143.89 332 HIS C C 1
ATOM 4683 O O . HIS B 2 336 ? 39.874 4.139 7.667 1.00 145.62 332 HIS C O 1
ATOM 4690 N N . GLN B 2 337 ? 40.290 3.416 5.579 1.00 146.66 333 GLN C N 1
ATOM 4691 C CA . GLN B 2 337 ? 41.512 2.745 6.020 1.00 140.72 333 GLN C CA 1
ATOM 4692 C C . GLN B 2 337 ? 42.527 3.746 6.562 1.00 134.15 333 GLN C C 1
ATOM 4693 O O . GLN B 2 337 ? 43.225 3.464 7.543 1.00 136.14 333 GLN C O 1
ATOM 4699 N N . GLN B 2 338 ? 42.608 4.931 5.956 1.00 125.78 334 GLN C N 1
ATOM 4700 C CA . GLN B 2 338 ? 43.564 5.925 6.430 1.00 126.16 334 GLN C CA 1
ATOM 4701 C C . GLN B 2 338 ? 43.172 6.468 7.798 1.00 124.59 334 GLN C C 1
ATOM 4702 O O . GLN B 2 338 ? 44.025 6.627 8.683 1.00 126.64 334 GLN C O 1
ATOM 4708 N N . VAL B 2 339 ? 41.888 6.752 8.004 1.00 121.45 335 VAL C N 1
ATOM 4709 C CA . VAL B 2 339 ? 41.500 7.253 9.311 1.00 117.24 335 VAL C CA 1
ATOM 4710 C C . VAL B 2 339 ? 41.652 6.147 10.346 1.00 115.74 335 VAL C C 1
ATOM 4711 O O . VAL B 2 339 ? 41.923 6.417 11.521 1.00 112.04 335 VAL C O 1
ATOM 4715 N N . LYS B 2 340 ? 41.520 4.888 9.925 1.00 121.31 336 LYS C N 1
ATOM 4716 C CA . LYS B 2 340 ? 41.722 3.768 10.835 1.00 123.93 336 LYS C CA 1
ATOM 4717 C C . LYS B 2 340 ? 43.174 3.672 11.276 1.00 127.92 336 LYS C C 1
ATOM 4718 O O . LYS B 2 340 ? 43.465 3.565 12.472 1.00 129.62 336 LYS C O 1
ATOM 4724 N N . GLU B 2 341 ? 44.102 3.717 10.320 1.00 135.54 337 GLU C N 1
ATOM 4725 C CA . GLU B 2 341 ? 45.522 3.684 10.658 1.00 135.99 337 GLU C CA 1
ATOM 4726 C C . GLU B 2 341 ? 45.978 4.954 11.362 1.00 127.55 337 GLU C C 1
ATOM 4727 O O . GLU B 2 341 ? 47.079 4.968 11.918 1.00 128.01 337 GLU C O 1
ATOM 4733 N N . ARG B 2 342 ? 45.172 6.022 11.334 1.00 117.79 338 ARG C N 1
ATOM 4734 C CA . ARG B 2 342 ? 45.451 7.168 12.197 1.00 111.27 338 ARG C CA 1
ATOM 4735 C C . ARG B 2 342 ? 45.139 6.852 13.653 1.00 109.16 338 ARG C C 1
ATOM 4736 O O . ARG B 2 342 ? 45.621 7.552 14.550 1.00 106.00 338 ARG C O 1
ATOM 4744 N N . GLN B 2 343 ? 44.298 5.850 13.895 1.00 112.55 339 GLN C N 1
ATOM 4745 C CA . GLN B 2 343 ? 43.947 5.406 15.234 1.00 115.01 339 GLN C CA 1
ATOM 4746 C C . GLN B 2 343 ? 44.914 4.349 15.758 1.00 125.22 339 GLN C C 1
ATOM 4747 O O . GLN B 2 343 ? 44.609 3.682 16.750 1.00 127.83 339 GLN C O 1
ATOM 4749 N N . LYS B 2 344 ? 46.040 4.136 15.082 1.00 130.52 340 LYS C N 1
ATOM 4750 C CA . LYS B 2 344 ? 47.021 3.178 15.571 1.00 131.77 340 LYS C CA 1
ATOM 4751 C C . LYS B 2 344 ? 47.754 3.769 16.776 1.00 134.93 340 LYS C C 1
ATOM 4752 O O . LYS B 2 344 ? 48.115 4.951 16.761 1.00 143.04 340 LYS C O 1
ATOM 4754 N N . PRO B 2 345 ? 48.008 2.977 17.818 1.00 117.67 341 PRO C N 1
ATOM 4755 C CA . PRO B 2 345 ? 48.595 3.540 19.038 1.00 111.50 341 PRO C CA 1
ATOM 4756 C C . PRO B 2 345 ? 49.951 4.164 18.759 1.00 108.69 341 PRO C C 1
ATOM 4757 O O . PRO B 2 345 ? 50.757 3.613 18.011 1.00 117.77 341 PRO C O 1
ATOM 4761 N N . GLY B 2 346 ? 50.175 5.349 19.333 1.00 107.96 342 GLY C N 1
ATOM 4762 C CA . GLY B 2 346 ? 51.414 6.084 19.172 1.00 115.53 342 GLY C CA 1
ATOM 4763 C C . GLY B 2 346 ? 52.540 5.607 20.080 1.00 124.90 342 GLY C C 1
ATOM 4764 O O . GLY B 2 346 ? 52.568 4.464 20.549 1.00 126.22 342 GLY C O 1
ATOM 4765 N N . GLU B 2 347 ? 53.498 6.512 20.319 1.00 126.87 343 GLU C N 1
ATOM 4766 C CA . GLU B 2 347 ? 54.662 6.144 21.119 1.00 124.92 343 GLU C CA 1
ATOM 4767 C C . GLU B 2 347 ? 54.277 5.828 22.560 1.00 131.28 343 GLU C C 1
ATOM 4768 O O . GLU B 2 347 ? 54.857 4.921 23.168 1.00 133.40 343 GLU C O 1
ATOM 4770 N N . ASP B 2 348 ? 53.289 6.544 23.114 1.00 131.82 344 ASP C N 1
ATOM 4771 C CA . ASP B 2 348 ? 52.859 6.325 24.493 1.00 130.59 344 ASP C CA 1
ATOM 4772 C C . ASP B 2 348 ? 52.113 5.010 24.667 1.00 129.69 344 ASP C C 1
ATOM 4773 O O . ASP B 2 348 ? 52.073 4.476 25.779 1.00 129.75 344 ASP C O 1
ATOM 4778 N N . GLY B 2 349 ? 51.527 4.482 23.593 1.00 133.68 345 GLY C N 1
ATOM 4779 C CA . GLY B 2 349 ? 50.437 3.531 23.679 1.00 130.10 345 GLY C CA 1
ATOM 4780 C C . GLY B 2 349 ? 49.063 4.169 23.649 1.00 117.61 345 GLY C C 1
ATOM 4781 O O . GLY B 2 349 ? 48.060 3.446 23.672 1.00 107.68 345 GLY C O 1
ATOM 4782 N N . SER B 2 350 ? 48.997 5.499 23.581 1.00 118.58 346 SER C N 1
ATOM 4783 C CA . SER B 2 350 ? 47.751 6.253 23.585 1.00 125.14 346 SER C CA 1
ATOM 4784 C C . SER B 2 350 ? 47.229 6.434 22.164 1.00 132.87 346 SER C C 1
ATOM 4785 O O . SER B 2 350 ? 47.916 7.003 21.308 1.00 139.88 346 SER C O 1
ATOM 4788 N N . THR B 2 351 ? 46.001 5.978 21.935 1.00 132.17 347 THR C N 1
ATOM 4789 C CA . THR B 2 351 ? 45.273 6.113 20.684 1.00 126.91 347 THR C CA 1
ATOM 4790 C C . THR B 2 351 ? 44.665 7.509 20.580 1.00 124.18 347 THR C C 1
ATOM 4791 O O . THR B 2 351 ? 44.530 8.224 21.577 1.00 127.96 347 THR C O 1
ATOM 4795 N N . ILE B 2 352 ? 44.326 7.916 19.352 1.00 117.04 348 ILE C N 1
ATOM 4796 C CA . ILE B 2 352 ? 43.502 9.114 19.209 1.00 105.92 348 ILE C CA 1
ATOM 4797 C C . ILE B 2 352 ? 42.069 8.818 19.602 1.00 97.59 348 ILE C C 1
ATOM 4798 O O . ILE B 2 352 ? 41.350 9.721 20.042 1.00 100.24 348 ILE C O 1
ATOM 4803 N N . ALA B 2 353 ? 41.667 7.548 19.535 1.00 96.53 349 ALA C N 1
ATOM 4804 C CA . ALA B 2 353 ? 40.284 7.167 19.770 1.00 103.04 349 ALA C CA 1
ATOM 4805 C C . ALA B 2 353 ? 39.804 7.501 21.173 1.00 107.06 349 ALA C C 1
ATOM 4806 O O . ALA B 2 353 ? 38.598 7.640 21.371 1.00 114.23 349 ALA C O 1
ATOM 4808 N N . THR B 2 354 ? 40.698 7.633 22.151 1.00 108.84 350 THR C N 1
ATOM 4809 C CA . THR B 2 354 ? 40.251 7.952 23.505 1.00 107.06 350 THR C CA 1
ATOM 4810 C C . THR B 2 354 ? 39.535 9.307 23.541 1.00 98.96 350 THR C C 1
ATOM 4811 O O . THR B 2 354 ? 38.422 9.430 24.078 1.00 97.38 350 THR C O 1
ATOM 4815 N N . ILE B 2 355 ? 40.128 10.323 22.913 1.00 94.83 351 ILE C N 1
ATOM 4816 C CA . ILE B 2 355 ? 39.453 11.609 22.822 1.00 99.26 351 ILE C CA 1
ATOM 4817 C C . ILE B 2 355 ? 38.276 11.525 21.869 1.00 109.62 351 ILE C C 1
ATOM 4818 O O . ILE B 2 355 ? 37.295 12.263 22.019 1.00 118.63 351 ILE C O 1
ATOM 4823 N N . LYS B 2 356 ? 38.318 10.599 20.909 1.00 110.35 352 LYS C N 1
ATOM 4824 C CA . LYS B 2 356 ? 37.160 10.406 20.047 1.00 107.46 352 LYS C CA 1
ATOM 4825 C C . LYS B 2 356 ? 35.952 9.931 20.854 1.00 112.23 352 LYS C C 1
ATOM 4826 O O . LYS B 2 356 ? 34.836 10.425 20.658 1.00 121.93 352 LYS C O 1
ATOM 4828 N N . GLN B 2 357 ? 36.155 9.018 21.808 1.00 102.23 353 GLN C N 1
ATOM 4829 C CA . GLN B 2 357 ? 35.034 8.607 22.648 1.00 101.14 353 GLN C CA 1
ATOM 4830 C C . GLN B 2 357 ? 34.612 9.715 23.601 1.00 95.30 353 GLN C C 1
ATOM 4831 O O . GLN B 2 357 ? 33.417 9.859 23.879 1.00 103.24 353 GLN C O 1
ATOM 4837 N N . GLN B 2 358 ? 35.549 10.517 24.099 1.00 91.79 354 GLN C N 1
ATOM 4838 C CA . GLN B 2 358 ? 35.115 11.648 24.919 1.00 91.84 354 GLN C CA 1
ATOM 4839 C C . GLN B 2 358 ? 34.256 12.618 24.118 1.00 95.97 354 GLN C C 1
ATOM 4840 O O . GLN B 2 358 ? 33.216 13.087 24.604 1.00 100.82 354 GLN C O 1
ATOM 4846 N N . VAL B 2 359 ? 34.660 12.926 22.887 1.00 92.47 355 VAL C N 1
ATOM 4847 C CA . VAL B 2 359 ? 33.867 13.874 22.116 1.00 94.32 355 VAL C CA 1
ATOM 4848 C C . VAL B 2 359 ? 32.534 13.253 21.701 1.00 93.17 355 VAL C C 1
ATOM 4849 O O . VAL B 2 359 ? 31.509 13.944 21.682 1.00 94.83 355 VAL C O 1
ATOM 4853 N N . GLU B 2 360 ? 32.499 11.947 21.426 1.00 96.45 356 GLU C N 1
ATOM 4854 C CA . GLU B 2 360 ? 31.224 11.287 21.157 1.00 96.95 356 GLU C CA 1
ATOM 4855 C C . GLU B 2 360 ? 30.281 11.406 22.351 1.00 98.11 356 GLU C C 1
ATOM 4856 O O . GLU B 2 360 ? 29.097 11.737 22.191 1.00 99.10 356 GLU C O 1
ATOM 4858 N N . ARG B 2 361 ? 30.792 11.145 23.560 1.00 90.87 357 ARG C N 1
ATOM 4859 C CA . ARG B 2 361 ? 29.949 11.188 24.754 1.00 94.40 357 ARG C CA 1
ATOM 4860 C C . ARG B 2 361 ? 29.411 12.595 25.000 1.00 86.67 357 ARG C C 1
ATOM 4861 O O . ARG B 2 361 ? 28.217 12.781 25.277 1.00 89.16 357 ARG C O 1
ATOM 4869 N N . VAL B 2 362 ? 30.269 13.604 24.876 1.00 76.25 358 VAL C N 1
ATOM 4870 C CA . VAL B 2 362 ? 29.793 14.965 25.093 1.00 78.99 358 VAL C CA 1
ATOM 4871 C C . VAL B 2 362 ? 28.797 15.344 24.013 1.00 92.94 358 VAL C C 1
ATOM 4872 O O . VAL B 2 362 ? 27.797 16.032 24.273 1.00 94.19 358 VAL C O 1
ATOM 4876 N N . ALA B 2 363 ? 29.039 14.880 22.788 1.00 103.91 359 ALA C N 1
ATOM 4877 C CA . ALA B 2 363 ? 28.153 15.204 21.685 1.00 105.87 359 ALA C CA 1
ATOM 4878 C C . ALA B 2 363 ? 26.763 14.643 21.925 1.00 104.69 359 ALA C C 1
ATOM 4879 O O . ALA B 2 363 ? 25.759 15.336 21.725 1.00 108.23 359 ALA C O 1
ATOM 4881 N N . LYS B 2 364 ? 26.683 13.389 22.366 1.00 102.15 360 LYS C N 1
ATOM 4882 C CA . LYS B 2 364 ? 25.374 12.830 22.676 1.00 98.19 360 LYS C CA 1
ATOM 4883 C C . LYS B 2 364 ? 24.703 13.618 23.782 1.00 93.11 360 LYS C C 1
ATOM 4884 O O . LYS B 2 364 ? 23.502 13.887 23.713 1.00 96.94 360 LYS C O 1
ATOM 4890 N N . ARG B 2 365 ? 25.463 14.041 24.791 1.00 96.94 361 ARG C N 1
ATOM 4891 C CA . ARG B 2 365 ? 24.840 14.860 25.825 1.00 96.25 361 ARG C CA 1
ATOM 4892 C C . ARG B 2 365 ? 24.254 16.142 25.237 1.00 93.45 361 ARG C C 1
ATOM 4893 O O . ARG B 2 365 ? 23.111 16.511 25.532 1.00 94.58 361 ARG C O 1
ATOM 4901 N N . LYS B 2 366 ? 25.018 16.825 24.390 1.00 86.91 362 LYS C N 1
ATOM 4902 C CA . LYS B 2 366 ? 24.542 18.097 23.857 1.00 79.55 362 LYS C CA 1
ATOM 4903 C C . LYS B 2 366 ? 23.308 17.895 22.997 1.00 87.22 362 LYS C C 1
ATOM 4904 O O . LYS B 2 366 ? 22.356 18.677 23.072 1.00 97.05 362 LYS C O 1
ATOM 4910 N N . VAL B 2 367 ? 23.298 16.850 22.171 1.00 90.57 363 VAL C N 1
ATOM 4911 C CA . VAL B 2 367 ? 22.139 16.644 21.311 1.00 92.60 363 VAL C CA 1
ATOM 4912 C C . VAL B 2 367 ? 20.910 16.317 22.159 1.00 96.13 363 VAL C C 1
ATOM 4913 O O . VAL B 2 367 ? 19.816 16.847 21.922 1.00 102.08 363 VAL C O 1
ATOM 4917 N N . GLU B 2 368 ? 21.096 15.529 23.218 1.00 90.06 364 GLU C N 1
ATOM 4918 C CA . GLU B 2 368 ? 20.004 15.158 24.108 1.00 89.38 364 GLU C CA 1
ATOM 4919 C C . GLU B 2 368 ? 19.413 16.381 24.803 1.00 83.16 364 GLU C C 1
ATOM 4920 O O . GLU B 2 368 ? 18.190 16.577 24.800 1.00 89.39 364 GLU C O 1
ATOM 4926 N N . VAL B 2 369 ? 20.267 17.212 25.418 1.00 83.01 365 VAL C N 1
ATOM 4927 C CA . VAL B 2 369 ? 19.776 18.408 26.115 1.00 88.06 365 VAL C CA 1
ATOM 4928 C C . VAL B 2 369 ? 19.136 19.372 25.127 1.00 89.07 365 VAL C C 1
ATOM 4929 O O . VAL B 2 369 ? 18.136 20.025 25.451 1.00 91.39 365 VAL C O 1
ATOM 4941 N N . GLU B 2 371 ? 17.628 18.799 22.283 1.00 94.52 367 GLU C N 1
ATOM 4942 C CA . GLU B 2 371 ? 16.307 18.378 21.842 1.00 86.62 367 GLU C CA 1
ATOM 4943 C C . GLU B 2 371 ? 15.294 18.472 22.977 1.00 85.51 367 GLU C C 1
ATOM 4944 O O . GLU B 2 371 ? 14.125 18.787 22.736 1.00 96.06 367 GLU C O 1
ATOM 4950 N N . GLN B 2 372 ? 15.704 18.182 24.216 1.00 93.51 368 GLN C N 1
ATOM 4951 C CA . GLN B 2 372 ? 14.841 18.499 25.355 1.00 94.21 368 GLN C CA 1
ATOM 4952 C C . GLN B 2 372 ? 14.408 19.958 25.311 1.00 87.95 368 GLN C C 1
ATOM 4953 O O . GLN B 2 372 ? 13.236 20.288 25.545 1.00 88.30 368 GLN C O 1
ATOM 4959 N N . LEU B 2 373 ? 15.372 20.851 25.078 1.00 80.13 369 LEU C N 1
ATOM 4960 C CA . LEU B 2 373 ? 15.073 22.271 24.984 1.00 76.01 369 LEU C CA 1
ATOM 4961 C C . LEU B 2 373 ? 14.034 22.538 23.917 1.00 86.91 369 LEU C C 1
ATOM 4962 O O . LEU B 2 373 ? 13.049 23.250 24.152 1.00 95.51 369 LEU C O 1
ATOM 4967 N N . THR B 2 374 ? 14.243 21.992 22.722 1.00 85.41 370 THR C N 1
ATOM 4968 C CA . THR B 2 374 ? 13.311 22.314 21.646 1.00 84.62 370 THR C CA 1
ATOM 4969 C C . THR B 2 374 ? 11.919 21.753 21.927 1.00 85.58 370 THR C C 1
ATOM 4970 O O . THR B 2 374 ? 10.927 22.429 21.663 1.00 86.86 370 THR C O 1
ATOM 4974 N N . GLY B 2 375 ? 11.817 20.525 22.439 1.00 79.55 371 GLY C N 1
ATOM 4975 C CA . GLY B 2 375 ? 10.513 20.017 22.845 1.00 80.19 371 GLY C CA 1
ATOM 4976 C C . GLY B 2 375 ? 9.795 20.934 23.826 1.00 80.08 371 GLY C C 1
ATOM 4977 O O . GLY B 2 375 ? 8.600 21.235 23.682 1.00 88.98 371 GLY C O 1
ATOM 4978 N N . LEU B 2 376 ? 10.500 21.375 24.855 1.00 85.68 372 LEU C N 1
ATOM 4979 C CA . LEU B 2 376 ? 9.872 22.338 25.746 1.00 92.25 372 LEU C CA 1
ATOM 4980 C C . LEU B 2 376 ? 9.425 23.564 24.976 1.00 94.86 372 LEU C C 1
ATOM 4981 O O . LEU B 2 376 ? 8.341 24.107 25.221 1.00 100.47 372 LEU C O 1
ATOM 4986 N N . GLN B 2 377 ? 10.251 24.010 24.036 1.00 95.41 373 GLN C N 1
ATOM 4987 C CA . GLN B 2 377 ? 9.955 25.249 23.337 1.00 95.50 373 GLN C CA 1
ATOM 4988 C C . GLN B 2 377 ? 8.734 25.096 22.451 1.00 87.84 373 GLN C C 1
ATOM 4989 O O . GLN B 2 377 ? 7.880 25.991 22.397 1.00 87.28 373 GLN C O 1
ATOM 4995 N N . ALA B 2 378 ? 8.584 23.909 21.868 1.00 78.86 374 ALA C N 1
ATOM 4996 C CA . ALA B 2 378 ? 7.400 23.553 21.103 1.00 79.79 374 ALA C CA 1
ATOM 4997 C C . ALA B 2 378 ? 6.142 23.662 21.950 1.00 85.03 374 ALA C C 1
ATOM 4998 O O . ALA B 2 378 ? 5.183 24.335 21.561 1.00 86.53 374 ALA C O 1
ATOM 5000 N N . ASP B 2 379 ? 6.128 23.004 23.111 1.00 87.66 375 ASP C N 1
ATOM 5001 C CA . ASP B 2 379 ? 4.951 23.095 23.973 1.00 103.14 375 ASP C CA 1
ATOM 5002 C C . ASP B 2 379 ? 4.676 24.528 24.419 1.00 72.83 375 ASP C C 1
ATOM 5003 O O . ASP B 2 379 ? 3.515 24.918 24.584 1.00 73.23 375 ASP C O 1
ATOM 5008 N N . ASN B 2 380 ? 5.713 25.323 24.665 1.00 72.54 376 ASN C N 1
ATOM 5009 C CA . ASN B 2 380 ? 5.430 26.709 25.027 1.00 88.28 376 ASN C CA 1
ATOM 5010 C C . ASN B 2 380 ? 4.739 27.424 23.876 1.00 97.88 376 ASN C C 1
ATOM 5011 O O . ASN B 2 380 ? 3.742 28.135 24.071 1.00 93.07 376 ASN C O 1
ATOM 5016 N N . SER B 2 381 ? 5.238 27.225 22.659 1.00 99.85 377 SER C N 1
ATOM 5017 C CA . SER B 2 381 ? 4.648 27.929 21.531 1.00 96.94 377 SER C CA 1
ATOM 5018 C C . SER B 2 381 ? 3.221 27.456 21.284 1.00 98.32 377 SER C C 1
ATOM 5019 O O . SER B 2 381 ? 2.326 28.266 21.041 1.00 104.38 377 SER C O 1
ATOM 5022 N N . ARG B 2 382 ? 2.990 26.153 21.408 1.00 88.61 378 ARG C N 1
ATOM 5023 C CA . ARG B 2 382 ? 1.658 25.578 21.275 1.00 83.75 378 ARG C CA 1
ATOM 5024 C C . ARG B 2 382 ? 0.694 26.175 22.298 1.00 74.13 378 ARG C C 1
ATOM 5025 O O . ARG B 2 382 ? -0.299 26.821 21.940 1.00 74.50 378 ARG C O 1
ATOM 5033 N N . THR B 2 383 ? 0.999 25.994 23.585 1.00 87.33 379 THR C N 1
ATOM 5034 C CA . THR B 2 383 ? 0.181 26.568 24.652 1.00 88.47 379 THR C CA 1
ATOM 5035 C C . THR B 2 383 ? -0.028 28.058 24.425 1.00 82.64 379 THR C C 1
ATOM 5036 O O . THR B 2 383 ? -1.099 28.603 24.709 1.00 83.23 379 THR C O 1
ATOM 5040 N N . LEU B 2 384 ? 0.970 28.711 23.857 1.00 82.32 380 LEU C N 1
ATOM 5041 C CA . LEU B 2 384 ? 0.973 30.148 23.715 1.00 86.93 380 LEU C CA 1
ATOM 5042 C C . LEU B 2 384 ? 0.040 30.588 22.576 1.00 95.42 380 LEU C C 1
ATOM 5043 O O . LEU B 2 384 ? -0.688 31.593 22.694 1.00 75.06 380 LEU C O 1
ATOM 5048 N N . ASN B 2 385 ? -0.009 29.781 21.510 1.00 86.74 381 ASN C N 1
ATOM 5049 C CA . ASN B 2 385 ? -1.033 29.935 20.478 1.00 89.49 381 ASN C CA 1
ATOM 5050 C C . ASN B 2 385 ? -2.421 29.773 21.071 1.00 93.19 381 ASN C C 1
ATOM 5051 O O . ASN B 2 385 ? -3.336 30.549 20.774 1.00 99.07 381 ASN C O 1
ATOM 5056 N N . ASP B 2 386 ? -2.602 28.736 21.882 1.00 87.95 382 ASP C N 1
ATOM 5057 C CA . ASP B 2 386 ? -3.905 28.496 22.483 1.00 81.12 382 ASP C CA 1
ATOM 5058 C C . ASP B 2 386 ? -4.328 29.672 23.356 1.00 80.42 382 ASP C C 1
ATOM 5059 O O . ASP B 2 386 ? -5.504 30.057 23.377 1.00 86.04 382 ASP C O 1
ATOM 5064 N N . ILE B 2 387 ? -3.387 30.240 24.105 1.00 80.68 383 ILE C N 1
ATOM 5065 C CA . ILE B 2 387 ? -3.702 31.442 24.869 1.00 81.23 383 ILE C CA 1
ATOM 5066 C C . ILE B 2 387 ? -4.224 32.529 23.946 1.00 85.03 383 ILE C C 1
ATOM 5067 O O . ILE B 2 387 ? -5.173 33.241 24.289 1.00 82.09 383 ILE C O 1
ATOM 5072 N N . ARG B 2 388 ? -3.624 32.674 22.754 1.00 88.28 384 ARG C N 1
ATOM 5073 C CA . ARG B 2 388 ? -4.145 33.695 21.834 1.00 85.86 384 ARG C CA 1
ATOM 5074 C C . ARG B 2 388 ? -5.531 33.328 21.318 1.00 83.05 384 ARG C C 1
ATOM 5075 O O . ARG B 2 388 ? -6.393 34.196 21.164 1.00 84.53 384 ARG C O 1
ATOM 5083 N N . GLU B 2 389 ? -5.768 32.047 21.072 1.00 77.04 385 GLU C N 1
ATOM 5084 C CA . GLU B 2 389 ? -7.080 31.599 20.618 1.00 91.21 385 GLU C CA 1
ATOM 5085 C C . GLU B 2 389 ? -8.163 31.997 21.611 1.00 88.29 385 GLU C C 1
ATOM 5086 O O . GLU B 2 389 ? -9.187 32.600 21.254 1.00 89.49 385 GLU C O 1
ATOM 5092 N N . ARG B 2 390 ? -7.939 31.659 22.869 1.00 85.54 386 ARG C N 1
ATOM 5093 C CA . ARG B 2 390 ? -8.882 31.984 23.926 1.00 84.83 386 ARG C CA 1
ATOM 5094 C C . ARG B 2 390 ? -9.000 33.487 24.130 1.00 87.75 386 ARG C C 1
ATOM 5095 O O . ARG B 2 390 ? -10.106 33.997 24.339 1.00 89.05 386 ARG C O 1
ATOM 5103 N N . GLU B 2 391 ? -7.877 34.214 24.101 1.00 94.10 387 GLU C N 1
ATOM 5104 C CA . GLU B 2 391 ? -7.954 35.669 24.170 1.00 98.33 387 GLU C CA 1
ATOM 5105 C C . GLU B 2 391 ? -8.847 36.208 23.071 1.00 98.43 387 GLU C C 1
ATOM 5106 O O . GLU B 2 391 ? -9.650 37.124 23.297 1.00 99.20 387 GLU C O 1
ATOM 5112 N N . ASN B 2 392 ? -8.747 35.622 21.877 1.00 101.61 388 ASN C N 1
ATOM 5113 C CA . ASN B 2 392 ? -9.526 36.125 20.758 1.00 106.61 388 ASN C CA 1
ATOM 5114 C C . ASN B 2 392 ? -11.015 35.863 20.950 1.00 98.97 388 ASN C C 1
ATOM 5115 O O . ASN B 2 392 ? -11.826 36.779 20.790 1.00 94.90 388 ASN C O 1
ATOM 5120 N N . ARG B 2 393 ? -11.403 34.627 21.290 1.00 91.58 389 ARG C N 1
ATOM 5121 C CA . ARG B 2 393 ? -12.843 34.407 21.416 1.00 93.61 389 ARG C CA 1
ATOM 5122 C C . ARG B 2 393 ? -13.413 35.190 22.591 1.00 90.64 389 ARG C C 1
ATOM 5123 O O . ARG B 2 393 ? -14.572 35.618 22.546 1.00 98.30 389 ARG C O 1
ATOM 5131 N N . ILE B 2 394 ? -12.644 35.380 23.658 1.00 87.32 390 ILE C N 1
ATOM 5132 C CA . ILE B 2 394 ? -13.163 36.213 24.731 1.00 93.70 390 ILE C CA 1
ATOM 5133 C C . ILE B 2 394 ? -13.350 37.642 24.240 1.00 103.67 390 ILE C C 1
ATOM 5134 O O . ILE B 2 394 ? -14.332 38.302 24.594 1.00 107.87 390 ILE C O 1
ATOM 5139 N N . GLU B 2 395 ? -12.442 38.139 23.394 1.00 113.87 391 GLU C N 1
ATOM 5140 C CA . GLU B 2 395 ? -12.648 39.482 22.849 1.00 117.98 391 GLU C CA 1
ATOM 5141 C C . GLU B 2 395 ? -13.836 39.526 21.895 1.00 111.91 391 GLU C C 1
ATOM 5142 O O . GLU B 2 395 ? -14.563 40.527 21.846 1.00 111.53 391 GLU C O 1
ATOM 5148 N N . GLN B 2 396 ? -14.065 38.447 21.153 1.00 104.90 392 GLN C N 1
ATOM 5149 C CA . GLN B 2 396 ? -15.199 38.408 20.240 1.00 107.13 392 GLN C CA 1
ATOM 5150 C C . GLN B 2 396 ? -16.505 38.453 21.009 1.00 106.92 392 GLN C C 1
ATOM 5151 O O . GLN B 2 396 ? -17.458 39.116 20.583 1.00 109.48 392 GLN C O 1
ATOM 5157 N N . LEU B 2 397 ? -16.561 37.762 22.151 1.00 102.77 393 LEU C N 1
ATOM 5158 C CA . LEU B 2 397 ? -17.760 37.812 22.981 1.00 89.99 393 LEU C CA 1
ATOM 5159 C C . LEU B 2 397 ? -17.916 39.176 23.638 1.00 91.68 393 LEU C C 1
ATOM 5160 O O . LEU B 2 397 ? -18.984 39.777 23.573 1.00 97.60 393 LEU C O 1
ATOM 5165 N N . ARG B 2 398 ? -16.856 39.712 24.237 1.00 101.37 394 ARG C N 1
ATOM 5166 C CA . ARG B 2 398 ? -16.966 41.036 24.839 1.00 111.26 394 ARG C CA 1
ATOM 5167 C C . ARG B 2 398 ? -17.330 42.108 23.811 1.00 121.22 394 ARG C C 1
ATOM 5168 O O . ARG B 2 398 ? -17.788 43.192 24.196 1.00 120.50 394 ARG C O 1
ATOM 5176 N N . GLU B 2 399 ? -17.125 41.843 22.516 1.00 132.51 395 GLU C N 1
ATOM 5177 C CA . GLU B 2 399 ? -17.590 42.763 21.484 1.00 135.83 395 GLU C CA 1
ATOM 5178 C C . GLU B 2 399 ? -19.043 42.499 21.093 1.00 135.49 395 GLU C C 1
ATOM 5179 O O . GLU B 2 399 ? -19.863 43.424 21.083 1.00 137.73 395 GLU C O 1
ATOM 5185 N N . ALA B 2 400 ? -19.382 41.232 20.819 1.00 135.69 396 ALA C N 1
ATOM 5186 C CA . ALA B 2 400 ? -20.732 40.868 20.387 1.00 133.38 396 ALA C CA 1
ATOM 5187 C C . ALA B 2 400 ? -21.782 41.185 21.442 1.00 131.75 396 ALA C C 1
ATOM 5188 O O . ALA B 2 400 ? -22.964 41.317 21.118 1.00 139.55 396 ALA C O 1
ATOM 5190 N N . HIS B 2 401 ? -21.392 41.237 22.699 1.00 115.18 397 HIS C N 1
ATOM 5191 C CA . HIS B 2 401 ? -22.256 41.592 23.806 1.00 108.25 397 HIS C CA 1
ATOM 5192 C C . HIS B 2 401 ? -21.571 42.744 24.531 1.00 124.94 397 HIS C C 1
ATOM 5193 O O . HIS B 2 401 ? -20.615 43.323 24.013 1.00 141.94 397 HIS C O 1
ATOM 5200 N N . HIS B 2 402 ? -22.044 43.092 25.722 1.00 121.51 398 HIS C N 1
ATOM 5201 C CA . HIS B 2 402 ? -21.225 43.898 26.622 1.00 126.80 398 HIS C CA 1
ATOM 5202 C C . HIS B 2 402 ? -21.435 43.494 28.073 1.00 129.56 398 HIS C C 1
ATOM 5203 O O . HIS B 2 402 ? -21.651 44.336 28.945 1.00 133.46 398 HIS C O 1
ATOM 5218 N N . LEU B 2 404 ? -21.372 42.106 32.065 1.00 154.72 400 LEU C N 1
ATOM 5219 C CA . LEU B 2 404 ? -20.643 42.600 33.236 1.00 164.03 400 LEU C CA 1
ATOM 5220 C C . LEU B 2 404 ? -20.209 41.493 34.192 1.00 178.41 400 LEU C C 1
ATOM 5221 O O . LEU B 2 404 ? -19.010 41.366 34.472 1.00 178.33 400 LEU C O 1
ATOM 5226 N N . LYS B 2 405 ? -21.144 40.691 34.717 1.00 192.63 401 LYS C N 1
ATOM 5227 C CA . LYS B 2 405 ? -20.846 39.475 35.494 1.00 195.67 401 LYS C CA 1
ATOM 5228 C C . LYS B 2 405 ? -19.834 39.706 36.617 1.00 198.57 401 LYS C C 1
ATOM 5229 O O . LYS B 2 405 ? -19.000 38.846 36.904 1.00 205.96 401 LYS C O 1
ATOM 5231 N N . ASP B 2 406 ? -19.905 40.862 37.264 1.00 200.84 402 ASP C N 1
ATOM 5232 C CA . ASP B 2 406 ? -18.941 41.227 38.303 1.00 199.95 402 ASP C CA 1
ATOM 5233 C C . ASP B 2 406 ? -19.668 42.026 39.375 1.00 193.21 402 ASP C C 1
ATOM 5234 O O . ASP B 2 406 ? -20.895 41.971 39.498 1.00 196.83 402 ASP C O 1
ATOM 5236 N N . ASP B 2 407 ? -18.904 42.749 40.197 1.00 185.76 403 ASP C N 1
ATOM 5237 C CA . ASP B 2 407 ? -19.517 43.790 41.013 1.00 186.45 403 ASP C CA 1
ATOM 5238 C C . ASP B 2 407 ? -20.143 44.879 40.149 1.00 188.30 403 ASP C C 1
ATOM 5239 O O . ASP B 2 407 ? -21.062 45.574 40.607 1.00 190.56 403 ASP C O 1
ATOM 5241 N N . ASP B 2 408 ? -19.683 45.029 38.901 1.00 181.99 404 ASP C N 1
ATOM 5242 C CA . ASP B 2 408 ? -20.384 45.899 37.963 1.00 175.41 404 ASP C CA 1
ATOM 5243 C C . ASP B 2 408 ? -21.785 45.382 37.685 1.00 168.99 404 ASP C C 1
ATOM 5244 O O . ASP B 2 408 ? -22.728 46.169 37.561 1.00 168.66 404 ASP C O 1
ATOM 5249 N N . PHE B 2 409 ? -21.936 44.061 37.562 1.00 151.07 405 PHE C N 1
ATOM 5250 C CA . PHE B 2 409 ? -23.265 43.473 37.432 1.00 133.02 405 PHE C CA 1
ATOM 5251 C C . PHE B 2 409 ? -24.157 43.856 38.603 1.00 119.32 405 PHE C C 1
ATOM 5252 O O . PHE B 2 409 ? -25.320 44.218 38.406 1.00 124.01 405 PHE C O 1
ATOM 5260 N N . ARG B 2 410 ? -23.628 43.808 39.826 1.00 111.39 406 ARG C N 1
ATOM 5261 C CA . ARG B 2 410 ? -24.449 44.153 40.983 1.00 114.62 406 ARG C CA 1
ATOM 5262 C C . ARG B 2 410 ? -24.818 45.631 40.981 1.00 114.84 406 ARG C C 1
ATOM 5263 O O . ARG B 2 410 ? -25.934 45.992 41.369 1.00 113.06 406 ARG C O 1
ATOM 5271 N N . GLU B 2 411 ? -23.886 46.507 40.579 1.00 118.72 407 GLU C N 1
ATOM 5272 C CA . GLU B 2 411 ? -24.205 47.935 40.544 1.00 119.77 407 GLU C CA 1
ATOM 5273 C C . GLU B 2 411 ? -25.233 48.240 39.462 1.00 131.24 407 GLU C C 1
ATOM 5274 O O . GLU B 2 411 ? -26.150 49.044 39.671 1.00 136.46 407 GLU C O 1
ATOM 5276 N N . PHE B 2 412 ? -25.099 47.595 38.303 1.00 130.22 408 PHE C N 1
ATOM 5277 C CA . PHE B 2 412 ? -26.082 47.733 37.238 1.00 128.50 408 PHE C CA 1
ATOM 5278 C C . PHE B 2 412 ? -27.452 47.272 37.712 1.00 129.08 408 PHE C C 1
ATOM 5279 O O . PHE B 2 412 ? -28.464 47.952 37.494 1.00 132.63 408 PHE C O 1
ATOM 5287 N N . SER B 2 413 ? -27.497 46.119 38.383 1.00 129.16 409 SER C N 1
ATOM 5288 C CA . SER B 2 413 ? -28.756 45.593 38.891 1.00 135.41 409 SER C CA 1
ATOM 5289 C C . SER B 2 413 ? -29.353 46.496 39.963 1.00 151.93 409 SER C C 1
ATOM 5290 O O . SER B 2 413 ? -30.577 46.667 40.035 1.00 151.56 409 SER C O 1
ATOM 5293 N N . LYS B 2 414 ? -28.509 47.097 40.800 1.00 172.09 410 LYS C N 1
ATOM 5294 C CA . LYS B 2 414 ? -29.025 48.042 41.782 1.00 174.55 410 LYS C CA 1
ATOM 5295 C C . LYS B 2 414 ? -29.578 49.281 41.091 1.00 175.26 410 LYS C C 1
ATOM 5296 O O . LYS B 2 414 ? -30.613 49.823 41.500 1.00 180.38 410 LYS C O 1
ATOM 5298 N N . GLN B 2 415 ? -28.910 49.728 40.027 1.00 167.22 411 GLN C N 1
ATOM 5299 C CA . GLN B 2 415 ? -29.403 50.864 39.261 1.00 154.45 411 GLN C CA 1
ATOM 5300 C C . GLN B 2 415 ? -30.770 50.576 38.639 1.00 147.72 411 GLN C C 1
ATOM 5301 O O . GLN B 2 415 ? -31.661 51.435 38.658 1.00 151.00 411 GLN C O 1
ATOM 5303 N N . VAL B 2 416 ? -30.963 49.368 38.094 1.00 136.77 412 VAL C N 1
ATOM 5304 C CA . VAL B 2 416 ? -32.252 49.037 37.477 1.00 128.64 412 VAL C CA 1
ATOM 5305 C C . VAL B 2 416 ? -33.348 48.910 38.538 1.00 127.66 412 VAL C C 1
ATOM 5306 O O . VAL B 2 416 ? -34.495 49.329 38.317 1.00 125.62 412 VAL C O 1
ATOM 5310 N N . LEU B 2 417 ? -33.029 48.314 39.696 1.00 128.00 413 LEU C N 1
ATOM 5311 C CA . LEU B 2 417 ? -34.002 48.271 40.786 1.00 132.69 413 LEU C CA 1
ATOM 5312 C C . LEU B 2 417 ? -34.407 49.680 41.208 1.00 142.47 413 LEU C C 1
ATOM 5313 O O . LEU B 2 417 ? -35.598 49.965 41.424 1.00 149.22 413 LEU C O 1
ATOM 5315 N N . ALA B 2 418 ? -33.423 50.574 41.330 1.00 144.70 414 ALA C N 1
ATOM 5316 C CA . ALA B 2 418 ? -33.719 51.966 41.646 1.00 147.09 414 ALA C CA 1
ATOM 5317 C C . ALA B 2 418 ? -34.597 52.600 40.574 1.00 146.81 414 ALA C C 1
ATOM 5318 O O . ALA B 2 418 ? -35.467 53.418 40.887 1.00 143.34 414 ALA C O 1
ATOM 5320 N N . LYS B 2 419 ? -34.364 52.258 39.299 1.00 145.59 415 LYS C N 1
ATOM 5321 C CA . LYS B 2 419 ? -35.237 52.764 38.241 1.00 141.11 415 LYS C CA 1
ATOM 5322 C C . LYS B 2 419 ? -36.673 52.305 38.442 1.00 133.87 415 LYS C C 1
ATOM 5323 O O . LYS B 2 419 ? -37.614 53.086 38.253 1.00 127.57 415 LYS C O 1
ATOM 5329 N N . LYS B 2 420 ? -36.861 51.041 38.821 1.00 134.82 416 LYS C N 1
ATOM 5330 C CA . LYS B 2 420 ? -38.215 50.547 39.057 1.00 145.46 416 LYS C CA 1
ATOM 5331 C C . LYS B 2 420 ? -38.882 51.325 40.186 1.00 158.33 416 LYS C C 1
ATOM 5332 O O . LYS B 2 420 ? -40.038 51.768 40.068 1.00 165.00 416 LYS C O 1
ATOM 5338 N N . ALA B 2 421 ? -38.156 51.510 41.291 1.00 163.93 417 ALA C N 1
ATOM 5339 C CA . ALA B 2 421 ? -38.704 52.267 42.413 1.00 163.51 417 ALA C CA 1
ATOM 5340 C C . ALA B 2 421 ? -38.995 53.715 42.023 1.00 163.28 417 ALA C C 1
ATOM 5341 O O . ALA B 2 421 ? -40.000 54.295 42.454 1.00 161.47 417 ALA C O 1
ATOM 5343 N N . ALA B 2 422 ? -38.127 54.314 41.204 1.00 163.06 418 ALA C N 1
ATOM 5344 C CA . ALA B 2 422 ? -38.336 55.690 40.769 1.00 163.67 418 ALA C CA 1
ATOM 5345 C C . ALA B 2 422 ? -39.582 55.823 39.900 1.00 166.08 418 ALA C C 1
ATOM 5346 O O . ALA B 2 422 ? -40.348 56.784 40.052 1.00 170.69 418 ALA C O 1
ATOM 5348 N N . THR B 2 423 ? -39.795 54.891 38.965 1.00 162.16 419 THR C N 1
ATOM 5349 C CA . THR B 2 423 ? -41.023 54.940 38.174 1.00 155.52 419 THR C CA 1
ATOM 5350 C C . THR B 2 423 ? -42.257 54.770 39.051 1.00 153.50 419 THR C C 1
ATOM 5351 O O . THR B 2 423 ? -43.257 55.460 38.848 1.00 150.26 419 THR C O 1
ATOM 5355 N N . GLU B 2 424 ? -42.219 53.854 40.026 1.00 155.26 420 GLU C N 1
ATOM 5356 C CA . GLU B 2 424 ? -43.367 53.730 40.926 1.00 159.52 420 GLU C CA 1
ATOM 5357 C C . GLU B 2 424 ? -43.613 55.029 41.691 1.00 164.03 420 GLU C C 1
ATOM 5358 O O . GLU B 2 424 ? -44.767 55.427 41.905 1.00 168.38 420 GLU C O 1
ATOM 5360 N N . SER B 2 425 ? -42.541 55.683 42.147 1.00 166.94 421 SER C N 1
ATOM 5361 C CA . SER B 2 425 ? -42.682 56.975 42.817 1.00 168.21 421 SER C CA 1
ATOM 5362 C C . SER B 2 425 ? -43.347 58.005 41.905 1.00 172.63 421 SER C C 1
ATOM 5363 O O . SER B 2 425 ? -44.252 58.732 42.327 1.00 175.17 421 SER C O 1
ATOM 5374 N N . ARG B 2 427 ? -45.196 57.394 39.523 1.00 172.67 423 ARG C N 1
ATOM 5375 C CA . ARG B 2 427 ? -46.536 56.873 39.306 1.00 172.53 423 ARG C CA 1
ATOM 5376 C C . ARG B 2 427 ? -47.480 57.365 40.396 1.00 175.14 423 ARG C C 1
ATOM 5377 O O . ARG B 2 427 ? -48.565 57.884 40.108 1.00 174.68 423 ARG C O 1
ATOM 5385 N N . THR B 2 428 ? -47.080 57.208 41.661 1.00 175.46 424 THR C N 1
ATOM 5386 C CA . THR B 2 428 ? -47.884 57.761 42.750 1.00 177.60 424 THR C CA 1
ATOM 5387 C C . THR B 2 428 ? -47.927 59.287 42.702 1.00 180.60 424 THR C C 1
ATOM 5388 O O . THR B 2 428 ? -48.900 59.886 43.165 1.00 179.68 424 THR C O 1
ATOM 5392 N N . HIS B 2 429 ? -46.896 59.935 42.150 1.00 190.99 425 HIS C N 1
ATOM 5393 C CA . HIS B 2 429 ? -46.949 61.387 41.969 1.00 196.95 425 HIS C CA 1
ATOM 5394 C C . HIS B 2 429 ? -48.098 61.779 41.046 1.00 200.91 425 HIS C C 1
ATOM 5395 O O . HIS B 2 429 ? -48.930 62.635 41.388 1.00 203.72 425 HIS C O 1
ATOM 5402 N N . LEU B 2 430 ? -48.167 61.148 39.871 1.00 198.58 426 LEU C N 1
ATOM 5403 C CA . LEU B 2 430 ? -49.266 61.432 38.955 1.00 195.36 426 LEU C CA 1
ATOM 5404 C C . LEU B 2 430 ? -50.607 60.996 39.534 1.00 199.57 426 LEU C C 1
ATOM 5405 O O . LEU B 2 430 ? -51.623 61.650 39.284 1.00 204.11 426 LEU C O 1
ATOM 5410 N N . SER B 2 431 ? -50.639 59.897 40.295 1.00 205.32 427 SER C N 1
ATOM 5411 C CA . SER B 2 431 ? -51.882 59.480 40.945 1.00 208.82 427 SER C CA 1
ATOM 5412 C C . SER B 2 431 ? -52.382 60.537 41.929 1.00 209.89 427 SER C C 1
ATOM 5413 O O . SER B 2 431 ? -53.580 60.823 41.983 1.00 210.01 427 SER C O 1
ATOM 5416 N N . GLU B 2 432 ? -51.489 61.090 42.756 1.00 210.24 428 GLU C N 1
ATOM 5417 C CA . GLU B 2 432 ? -51.896 62.148 43.681 1.00 213.41 428 GLU C CA 1
ATOM 5418 C C . GLU B 2 432 ? -52.374 63.385 42.927 1.00 216.58 428 GLU C C 1
ATOM 5419 O O . GLU B 2 432 ? -53.382 64.009 43.297 1.00 218.16 428 GLU C O 1
ATOM 5421 N N . GLN B 2 433 ? -51.661 63.759 41.864 1.00 220.31 429 GLN C N 1
ATOM 5422 C CA . GLN B 2 433 ? -52.098 64.894 41.059 1.00 226.96 429 GLN C CA 1
ATOM 5423 C C . GLN B 2 433 ? -53.488 64.638 40.480 1.00 239.45 429 GLN C C 1
ATOM 5424 O O . GLN B 2 433 ? -54.340 65.536 40.449 1.00 239.16 429 GLN C O 1
ATOM 5430 N N . ARG B 2 434 ? -53.743 63.399 40.053 1.00 259.21 430 ARG C N 1
ATOM 5431 C CA . ARG B 2 434 ? -55.043 63.035 39.500 1.00 267.56 430 ARG C CA 1
ATOM 5432 C C . ARG B 2 434 ? -56.135 63.001 40.567 1.00 272.41 430 ARG C C 1
ATOM 5433 O O . ARG B 2 434 ? -57.288 63.333 40.279 1.00 278.25 430 ARG C O 1
ATOM 5435 N N . VAL B 2 435 ? -55.815 62.572 41.794 1.00 268.50 431 VAL C N 1
ATOM 5436 C CA . VAL B 2 435 ? -56.854 62.594 42.826 1.00 265.46 431 VAL C CA 1
ATOM 5437 C C . VAL B 2 435 ? -57.214 64.032 43.163 1.00 260.78 431 VAL C C 1
ATOM 5438 O O . VAL B 2 435 ? -58.379 64.342 43.457 1.00 265.65 431 VAL C O 1
ATOM 5442 N N . GLU B 2 436 ? -56.240 64.940 43.115 1.00 252.07 432 GLU C N 1
ATOM 5443 C CA . GLU B 2 436 ? -56.595 66.338 43.310 1.00 250.67 432 GLU C CA 1
ATOM 5444 C C . GLU B 2 436 ? -57.404 66.863 42.125 1.00 254.08 432 GLU C C 1
ATOM 5445 O O . GLU B 2 436 ? -58.309 67.685 42.306 1.00 258.87 432 GLU C O 1
ATOM 5451 N N . TYR B 2 437 ? -57.114 66.382 40.911 1.00 251.76 433 TYR C N 1
ATOM 5452 C CA . TYR B 2 437 ? -57.964 66.703 39.763 1.00 252.42 433 TYR C CA 1
ATOM 5453 C C . TYR B 2 437 ? -59.398 66.227 39.974 1.00 252.22 433 TYR C C 1
ATOM 5454 O O . TYR B 2 437 ? -60.355 66.918 39.608 1.00 251.83 433 TYR C O 1
ATOM 5456 N N . GLY B 2 438 ? -59.560 65.031 40.539 1.00 253.15 434 GLY C N 1
ATOM 5457 C CA . GLY B 2 438 ? -60.892 64.507 40.797 1.00 252.61 434 GLY C CA 1
ATOM 5458 C C . GLY B 2 438 ? -61.642 65.316 41.838 1.00 255.84 434 GLY C C 1
ATOM 5459 O O . GLY B 2 438 ? -62.838 65.590 41.684 1.00 256.26 434 GLY C O 1
ATOM 5460 N N . VAL B 2 439 ? -60.955 65.697 42.921 1.00 257.85 435 VAL C N 1
ATOM 5461 C CA . VAL B 2 439 ? -61.629 66.499 43.939 1.00 253.37 435 VAL C CA 1
ATOM 5462 C C . VAL B 2 439 ? -61.951 67.883 43.382 1.00 250.51 435 VAL C C 1
ATOM 5463 O O . VAL B 2 439 ? -62.936 68.507 43.790 1.00 249.39 435 VAL C O 1
ATOM 5467 N N . LEU B 2 440 ? -61.163 68.372 42.417 1.00 251.90 436 LEU C N 1
ATOM 5468 C CA . LEU B 2 440 ? -61.537 69.613 41.741 1.00 252.21 436 LEU C CA 1
ATOM 5469 C C . LEU B 2 440 ? -62.755 69.418 40.847 1.00 256.87 436 LEU C C 1
ATOM 5470 O O . LEU B 2 440 ? -63.628 70.288 40.793 1.00 259.52 436 LEU C O 1
ATOM 5475 N N . ASN B 2 441 ? -62.831 68.296 40.127 1.00 257.23 437 ASN C N 1
ATOM 5476 C CA . ASN B 2 441 ? -64.018 68.030 39.317 1.00 259.46 437 ASN C CA 1
ATOM 5477 C C . ASN B 2 441 ? -65.271 67.939 40.184 1.00 264.13 437 ASN C C 1
ATOM 5478 O O . ASN B 2 441 ? -66.352 68.399 39.786 1.00 270.31 437 ASN C O 1
ATOM 5480 N N . PHE B 2 442 ? -65.137 67.390 41.395 1.00 263.87 438 PHE C N 1
ATOM 5481 C CA . PHE B 2 442 ? -66.288 67.303 42.295 1.00 265.67 438 PHE C CA 1
ATOM 5482 C C . PHE B 2 442 ? -66.603 68.632 42.983 1.00 263.70 438 PHE C C 1
ATOM 5483 O O . PHE B 2 442 ? -67.774 68.902 43.278 1.00 269.08 438 PHE C O 1
ATOM 5491 N N . THR B 2 443 ? -65.592 69.461 43.266 1.00 258.31 439 THR C N 1
ATOM 5492 C CA . THR B 2 443 ? -65.858 70.835 43.684 1.00 256.91 439 THR C CA 1
ATOM 5493 C C . THR B 2 443 ? -66.601 71.597 42.589 1.00 264.88 439 THR C C 1
ATOM 5494 O O . THR B 2 443 ? -67.503 72.394 42.873 1.00 268.63 439 THR C O 1
ATOM 5498 N N . GLU B 2 444 ? -66.225 71.361 41.328 1.00 267.80 440 GLU C N 1
ATOM 5499 C CA . GLU B 2 444 ? -66.926 71.949 40.188 1.00 266.48 440 GLU C CA 1
ATOM 5500 C C . GLU B 2 444 ? -68.375 71.488 40.121 1.00 265.00 440 GLU C C 1
ATOM 5501 O O . GLU B 2 444 ? -69.266 72.268 39.764 1.00 265.87 440 GLU C O 1
ATOM 5503 N N . ASN B 2 445 ? -68.626 70.213 40.436 1.00 247.87 441 ASN C N 1
ATOM 5504 C CA . ASN B 2 445 ? -69.981 69.673 40.341 1.00 233.87 441 ASN C CA 1
ATOM 5505 C C . ASN B 2 445 ? -70.989 70.467 41.173 1.00 221.22 441 ASN C C 1
ATOM 5506 O O . ASN B 2 445 ? -72.174 70.521 40.818 1.00 219.38 441 ASN C O 1
ATOM 5508 N N . VAL B 2 446 ? -70.554 71.086 42.269 1.00 212.31 442 VAL C N 1
ATOM 5509 C CA . VAL B 2 446 ? -71.459 71.874 43.106 1.00 202.46 442 VAL C CA 1
ATOM 5510 C C . VAL B 2 446 ? -71.897 73.147 42.382 1.00 199.84 442 VAL C C 1
ATOM 5511 O O . VAL B 2 446 ? -71.163 73.694 41.558 1.00 196.49 442 VAL C O 1
ATOM 5513 N N . ARG C 1 22 ? 74.845 -38.153 97.103 1.00 254.73 95 ARG B N 1
ATOM 5514 C CA . ARG C 1 22 ? 75.930 -37.189 97.234 1.00 251.56 95 ARG B CA 1
ATOM 5515 C C . ARG C 1 22 ? 75.444 -35.931 97.947 1.00 248.63 95 ARG B C 1
ATOM 5516 O O . ARG C 1 22 ? 74.257 -35.604 97.891 1.00 249.29 95 ARG B O 1
ATOM 5518 N N . PRO C 1 23 ? 76.354 -35.238 98.640 1.00 236.98 96 PRO B N 1
ATOM 5519 C CA . PRO C 1 23 ? 75.934 -34.027 99.366 1.00 235.25 96 PRO B CA 1
ATOM 5520 C C . PRO C 1 23 ? 75.486 -32.911 98.437 1.00 232.18 96 PRO B C 1
ATOM 5521 O O . PRO C 1 23 ? 74.538 -32.177 98.761 1.00 226.16 96 PRO B O 1
ATOM 5525 N N . LYS C 1 24 ? 76.144 -32.760 97.284 1.00 258.13 97 LYS B N 1
ATOM 5526 C CA . LYS C 1 24 ? 75.685 -31.789 96.298 1.00 268.86 97 LYS B CA 1
ATOM 5527 C C . LYS C 1 24 ? 74.246 -32.070 95.887 1.00 276.97 97 LYS B C 1
ATOM 5528 O O . LYS C 1 24 ? 73.478 -31.137 95.632 1.00 273.62 97 LYS B O 1
ATOM 5530 N N . ILE C 1 25 ? 73.860 -33.348 95.843 1.00 283.52 98 ILE B N 1
ATOM 5531 C CA . ILE C 1 25 ? 72.490 -33.714 95.494 1.00 287.17 98 ILE B CA 1
ATOM 5532 C C . ILE C 1 25 ? 71.518 -33.237 96.569 1.00 287.40 98 ILE B C 1
ATOM 5533 O O . ILE C 1 25 ? 70.406 -32.782 96.264 1.00 288.61 98 ILE B O 1
ATOM 5535 N N . THR C 1 26 ? 71.906 -33.358 97.843 1.00 272.15 99 THR B N 1
ATOM 5536 C CA . THR C 1 26 ? 71.049 -32.868 98.920 1.00 249.82 99 THR B CA 1
ATOM 5537 C C . THR C 1 26 ? 70.891 -31.352 98.839 1.00 235.07 99 THR B C 1
ATOM 5538 O O . THR C 1 26 ? 69.787 -30.823 99.033 1.00 233.52 99 THR B O 1
ATOM 5542 N N . GLU C 1 27 ? 71.982 -30.636 98.539 1.00 224.53 100 GLU B N 1
ATOM 5543 C CA . GLU C 1 27 ? 71.876 -29.194 98.323 1.00 214.06 100 GLU B CA 1
ATOM 5544 C C . GLU C 1 27 ? 70.936 -28.890 97.159 1.00 212.14 100 GLU B C 1
ATOM 5545 O O . GLU C 1 27 ? 70.138 -27.942 97.211 1.00 212.87 100 GLU B O 1
ATOM 5547 N N . LEU C 1 28 ? 71.019 -29.692 96.098 1.00 213.23 101 LEU B N 1
ATOM 5548 C CA . LEU C 1 28 ? 70.145 -29.521 94.943 1.00 213.26 101 LEU B CA 1
ATOM 5549 C C . LEU C 1 28 ? 68.675 -29.659 95.332 1.00 225.04 101 LEU B C 1
ATOM 5550 O O . LEU C 1 28 ? 67.837 -28.814 94.983 1.00 223.97 101 LEU B O 1
ATOM 5555 N N . THR C 1 29 ? 68.346 -30.712 96.075 1.00 240.98 102 THR B N 1
ATOM 5556 C CA . THR C 1 29 ? 66.948 -30.934 96.434 1.00 249.47 102 THR B CA 1
ATOM 5557 C C . THR C 1 29 ? 66.438 -29.872 97.410 1.00 254.62 102 THR B C 1
ATOM 5558 O O . THR C 1 29 ? 65.277 -29.442 97.316 1.00 254.45 102 THR B O 1
ATOM 5562 N N . THR C 1 30 ? 67.285 -29.413 98.342 1.00 240.47 103 THR B N 1
ATOM 5563 C CA . THR C 1 30 ? 66.836 -28.344 99.235 1.00 231.84 103 THR B CA 1
ATOM 5564 C C . THR C 1 30 ? 66.609 -27.040 98.470 1.00 227.76 103 THR B C 1
ATOM 5565 O O . THR C 1 30 ? 65.697 -26.272 98.808 1.00 229.55 103 THR B O 1
ATOM 5569 N N . GLU C 1 31 ? 67.402 -26.771 97.428 1.00 221.91 104 GLU B N 1
ATOM 5570 C CA . GLU C 1 31 ? 67.109 -25.588 96.626 1.00 214.32 104 GLU B CA 1
ATOM 5571 C C . GLU C 1 31 ? 65.825 -25.772 95.817 1.00 216.64 104 GLU B C 1
ATOM 5572 O O . GLU C 1 31 ? 65.118 -24.791 95.551 1.00 214.19 104 GLU B O 1
ATOM 5578 N N . ILE C 1 32 ? 65.502 -27.012 95.428 1.00 231.36 105 ILE B N 1
ATOM 5579 C CA . ILE C 1 32 ? 64.195 -27.281 94.816 1.00 233.34 105 ILE B CA 1
ATOM 5580 C C . ILE C 1 32 ? 63.079 -26.891 95.779 1.00 248.96 105 ILE B C 1
ATOM 5581 O O . ILE C 1 32 ? 62.076 -26.264 95.399 1.00 243.06 105 ILE B O 1
ATOM 5586 N N . GLU C 1 33 ? 63.229 -27.297 97.042 1.00 270.17 106 GLU B N 1
ATOM 5587 C CA . GLU C 1 33 ? 62.254 -26.934 98.067 1.00 273.19 106 GLU B CA 1
ATOM 5588 C C . GLU C 1 33 ? 62.141 -25.418 98.203 1.00 270.48 106 GLU B C 1
ATOM 5589 O O . GLU C 1 33 ? 61.038 -24.881 98.372 1.00 271.04 106 GLU B O 1
ATOM 5591 N N . ARG C 1 34 ? 63.278 -24.717 98.162 1.00 255.69 107 ARG B N 1
ATOM 5592 C CA . ARG C 1 34 ? 63.253 -23.256 98.193 1.00 234.21 107 ARG B CA 1
ATOM 5593 C C . ARG C 1 34 ? 62.458 -22.698 97.018 1.00 215.80 107 ARG B C 1
ATOM 5594 O O . ARG C 1 34 ? 61.692 -21.739 97.171 1.00 219.98 107 ARG B O 1
ATOM 5596 N N . LEU C 1 35 ? 62.630 -23.293 95.835 1.00 202.09 108 LEU B N 1
ATOM 5597 C CA . LEU C 1 35 ? 61.882 -22.858 94.658 1.00 198.71 108 LEU B CA 1
ATOM 5598 C C . LEU C 1 35 ? 60.383 -23.008 94.874 1.00 204.35 108 LEU B C 1
ATOM 5599 O O . LEU C 1 35 ? 59.596 -22.108 94.544 1.00 206.41 108 LEU B O 1
ATOM 5604 N N . ASN C 1 36 ? 59.970 -24.132 95.452 1.00 217.71 109 ASN B N 1
ATOM 5605 C CA . ASN C 1 36 ? 58.540 -24.347 95.653 1.00 222.05 109 ASN B CA 1
ATOM 5606 C C . ASN C 1 36 ? 57.986 -23.416 96.731 1.00 221.01 109 ASN B C 1
ATOM 5607 O O . ASN C 1 36 ? 56.860 -22.906 96.608 1.00 221.17 109 ASN B O 1
ATOM 5612 N N . GLU C 1 37 ? 58.774 -23.157 97.778 1.00 213.26 110 GLU B N 1
ATOM 5613 C CA . GLU C 1 37 ? 58.363 -22.185 98.788 1.00 209.97 110 GLU B CA 1
ATOM 5614 C C . GLU C 1 37 ? 58.208 -20.795 98.180 1.00 207.96 110 GLU B C 1
ATOM 5615 O O . GLU C 1 37 ? 57.279 -20.055 98.527 1.00 215.17 110 GLU B O 1
ATOM 5617 N N . GLN C 1 38 ? 59.107 -20.425 97.263 1.00 195.22 111 GLN B N 1
ATOM 5618 C CA . GLN C 1 38 ? 58.976 -19.141 96.580 1.00 188.26 111 GLN B CA 1
ATOM 5619 C C . GLN C 1 38 ? 57.721 -19.106 95.712 1.00 183.87 111 GLN B C 1
ATOM 5620 O O . GLN C 1 38 ? 57.065 -18.064 95.601 1.00 181.97 111 GLN B O 1
ATOM 5622 N N . GLU C 1 39 ? 57.364 -20.234 95.096 1.00 194.89 112 GLU B N 1
ATOM 5623 C CA . GLU C 1 39 ? 56.106 -20.289 94.354 1.00 192.90 112 GLU B CA 1
ATOM 5624 C C . GLU C 1 39 ? 54.926 -20.001 95.277 1.00 189.54 112 GLU B C 1
ATOM 5625 O O . GLU C 1 39 ? 54.027 -19.212 94.944 1.00 188.75 112 GLU B O 1
ATOM 5627 N N . GLU C 1 40 ? 54.914 -20.645 96.447 1.00 191.08 113 GLU B N 1
ATOM 5628 C CA . GLU C 1 40 ? 53.858 -20.386 97.426 1.00 194.77 113 GLU B CA 1
ATOM 5629 C C . GLU C 1 40 ? 53.828 -18.916 97.841 1.00 194.83 113 GLU B C 1
ATOM 5630 O O . GLU C 1 40 ? 52.749 -18.330 98.019 1.00 195.77 113 GLU B O 1
ATOM 5632 N N . LEU C 1 41 ? 55.004 -18.305 98.003 1.00 180.15 114 LEU B N 1
ATOM 5633 C CA . LEU C 1 41 ? 55.052 -16.887 98.350 1.00 170.09 114 LEU B CA 1
ATOM 5634 C C . LEU C 1 41 ? 54.467 -16.032 97.237 1.00 166.90 114 LEU B C 1
ATOM 5635 O O . LEU C 1 41 ? 53.793 -15.032 97.502 1.00 169.99 114 LEU B O 1
ATOM 5640 N N . ILE C 1 42 ? 54.730 -16.401 95.985 1.00 161.56 115 ILE B N 1
ATOM 5641 C CA . ILE C 1 42 ? 54.177 -15.662 94.854 1.00 158.74 115 ILE B CA 1
ATOM 5642 C C . ILE C 1 42 ? 52.658 -15.754 94.856 1.00 160.59 115 ILE B C 1
ATOM 5643 O O . ILE C 1 42 ? 51.958 -14.788 94.529 1.00 159.46 115 ILE B O 1
ATOM 5648 N N . VAL C 1 43 ? 52.127 -16.915 95.238 1.00 168.59 116 VAL B N 1
ATOM 5649 C CA . VAL C 1 43 ? 50.676 -17.074 95.331 1.00 175.33 116 VAL B CA 1
ATOM 5650 C C . VAL C 1 43 ? 50.106 -16.174 96.428 1.00 180.22 116 VAL B C 1
ATOM 5651 O O . VAL C 1 43 ? 49.084 -15.488 96.238 1.00 177.88 116 VAL B O 1
ATOM 5655 N N . LYS C 1 44 ? 50.745 -16.192 97.605 1.00 183.30 117 LYS B N 1
ATOM 5656 C CA . LYS C 1 44 ? 50.312 -15.325 98.699 1.00 183.89 117 LYS B CA 1
ATOM 5657 C C . LYS C 1 44 ? 50.361 -13.860 98.283 1.00 187.49 117 LYS B C 1
ATOM 5658 O O . LYS C 1 44 ? 49.441 -13.088 98.580 1.00 189.37 117 LYS B O 1
ATOM 5660 N N . GLY C 1 45 ? 51.412 -13.467 97.565 1.00 186.98 118 GLY B N 1
ATOM 5661 C CA . GLY C 1 45 ? 51.487 -12.108 97.055 1.00 185.56 118 GLY B CA 1
ATOM 5662 C C . GLY C 1 45 ? 50.393 -11.787 96.054 1.00 185.97 118 GLY B C 1
ATOM 5663 O O . GLY C 1 45 ? 49.900 -10.661 96.004 1.00 182.60 118 GLY B O 1
ATOM 5664 N N . GLY C 1 46 ? 50.002 -12.765 95.237 1.00 190.27 119 GLY B N 1
ATOM 5665 C CA . GLY C 1 46 ? 48.911 -12.526 94.306 1.00 197.15 119 GLY B CA 1
ATOM 5666 C C . GLY C 1 46 ? 47.609 -12.221 95.022 1.00 202.25 119 GLY B C 1
ATOM 5667 O O . GLY C 1 46 ? 46.898 -11.259 94.684 1.00 207.40 119 GLY B O 1
ATOM 5668 N N . SER C 1 47 ? 47.278 -13.034 96.031 1.00 204.41 120 SER B N 1
ATOM 5669 C CA . SER C 1 47 ? 46.054 -12.759 96.786 1.00 204.24 120 SER B CA 1
ATOM 5670 C C . SER C 1 47 ? 46.157 -11.430 97.529 1.00 205.50 120 SER B C 1
ATOM 5671 O O . SER C 1 47 ? 45.164 -10.694 97.634 1.00 205.07 120 SER B O 1
ATOM 5674 N N . VAL C 1 48 ? 47.357 -11.082 98.005 1.00 188.67 121 VAL B N 1
ATOM 5675 C CA . VAL C 1 48 ? 47.559 -9.775 98.628 1.00 174.23 121 VAL B CA 1
ATOM 5676 C C . VAL C 1 48 ? 47.308 -8.655 97.625 1.00 168.23 121 VAL B C 1
ATOM 5677 O O . VAL C 1 48 ? 46.717 -7.625 97.961 1.00 163.39 121 VAL B O 1
ATOM 5681 N N . LEU C 1 49 ? 47.758 -8.834 96.383 1.00 166.55 122 LEU B N 1
ATOM 5682 C CA . LEU C 1 49 ? 47.587 -7.786 95.382 1.00 164.41 122 LEU B CA 1
ATOM 5683 C C . LEU C 1 49 ? 46.118 -7.560 95.074 1.00 161.83 122 LEU B C 1
ATOM 5684 O O . LEU C 1 49 ? 45.664 -6.414 94.995 1.00 161.47 122 LEU B O 1
ATOM 5686 N N . THR C 1 50 ? 45.357 -8.640 94.903 1.00 162.62 123 THR B N 1
ATOM 5687 C CA . THR C 1 50 ? 43.926 -8.466 94.656 1.00 167.71 123 THR B CA 1
ATOM 5688 C C . THR C 1 50 ? 43.222 -7.838 95.862 1.00 169.92 123 THR B C 1
ATOM 5689 O O . THR C 1 50 ? 42.325 -6.993 95.697 1.00 173.59 123 THR B O 1
ATOM 5693 N N . GLN C 1 51 ? 43.642 -8.204 97.084 1.00 167.83 124 GLN B N 1
ATOM 5694 C CA . GLN C 1 51 ? 43.061 -7.592 98.279 1.00 159.70 124 GLN B CA 1
ATOM 5695 C C . GLN C 1 51 ? 43.381 -6.103 98.343 1.00 152.43 124 GLN B C 1
ATOM 5696 O O . GLN C 1 51 ? 42.510 -5.283 98.662 1.00 146.08 124 GLN B O 1
ATOM 5698 N N . LEU C 1 52 ? 44.627 -5.736 98.037 1.00 149.18 125 LEU B N 1
ATOM 5699 C CA . LEU C 1 52 ? 45.017 -4.334 98.042 1.00 148.30 125 LEU B CA 1
ATOM 5700 C C . LEU C 1 52 ? 44.302 -3.557 96.945 1.00 148.72 125 LEU B C 1
ATOM 5701 O O . LEU C 1 52 ? 44.023 -2.372 97.124 1.00 154.13 125 LEU B O 1
ATOM 5703 N N . GLN C 1 53 ? 43.982 -4.206 95.818 1.00 146.60 126 GLN B N 1
ATOM 5704 C CA . GLN C 1 53 ? 43.222 -3.547 94.752 1.00 139.49 126 GLN B CA 1
ATOM 5705 C C . GLN C 1 53 ? 41.792 -3.236 95.194 1.00 142.98 126 GLN B C 1
ATOM 5706 O O . GLN C 1 53 ? 41.304 -2.106 95.023 1.00 142.41 126 GLN B O 1
ATOM 5708 N N . GLN C 1 54 ? 41.093 -4.233 95.748 1.00 143.65 127 GLN B N 1
ATOM 5709 C CA . GLN C 1 54 ? 39.759 -3.963 96.282 1.00 145.37 127 GLN B CA 1
ATOM 5710 C C . GLN C 1 54 ? 39.821 -2.874 97.350 1.00 146.27 127 GLN B C 1
ATOM 5711 O O . GLN C 1 54 ? 38.995 -1.946 97.364 1.00 146.89 127 GLN B O 1
ATOM 5713 N N . ARG C 1 55 ? 40.823 -2.957 98.234 1.00 147.16 128 ARG B N 1
ATOM 5714 C CA . ARG C 1 55 ? 40.992 -1.956 99.280 1.00 146.14 128 ARG B CA 1
ATOM 5715 C C . ARG C 1 55 ? 41.221 -0.566 98.690 1.00 148.17 128 ARG B C 1
ATOM 5716 O O . ARG C 1 55 ? 40.681 0.428 99.188 1.00 153.51 128 ARG B O 1
ATOM 5724 N N . ASN C 1 56 ? 42.023 -0.480 97.631 1.00 142.53 129 ASN B N 1
ATOM 5725 C CA . ASN C 1 56 ? 42.301 0.803 97.000 1.00 140.11 129 ASN B CA 1
ATOM 5726 C C . ASN C 1 56 ? 41.028 1.401 96.423 1.00 132.49 129 ASN B C 1
ATOM 5727 O O . ASN C 1 56 ? 40.787 2.609 96.557 1.00 129.52 129 ASN B O 1
ATOM 5732 N N . LYS C 1 57 ? 40.190 0.570 95.795 1.00 134.36 130 LYS B N 1
ATOM 5733 C CA . LYS C 1 57 ? 38.906 1.079 95.312 1.00 129.29 130 LYS B CA 1
ATOM 5734 C C . LYS C 1 57 ? 38.096 1.644 96.472 1.00 126.63 130 LYS B C 1
ATOM 5735 O O . LYS C 1 57 ? 37.532 2.748 96.379 1.00 122.25 130 LYS B O 1
ATOM 5737 N N . ALA C 1 58 ? 38.066 0.910 97.587 1.00 127.66 131 ALA B N 1
ATOM 5738 C CA . ALA C 1 58 ? 37.317 1.360 98.756 1.00 128.10 131 ALA B CA 1
ATOM 5739 C C . ALA C 1 58 ? 37.805 2.720 99.239 1.00 128.95 131 ALA B C 1
ATOM 5740 O O . ALA C 1 58 ? 37.002 3.619 99.525 1.00 127.59 131 ALA B O 1
ATOM 5742 N N . LEU C 1 59 ? 39.127 2.889 99.328 1.00 127.44 132 LEU B N 1
ATOM 5743 C CA . LEU C 1 59 ? 39.681 4.139 99.844 1.00 125.34 132 LEU B CA 1
ATOM 5744 C C . LEU C 1 59 ? 39.465 5.297 98.887 1.00 129.24 132 LEU B C 1
ATOM 5745 O O . LEU C 1 59 ? 39.182 6.412 99.333 1.00 134.71 132 LEU B O 1
ATOM 5750 N N . THR C 1 60 ? 39.620 5.073 97.576 1.00 128.65 133 THR B N 1
ATOM 5751 C CA . THR C 1 60 ? 39.337 6.152 96.630 1.00 130.27 133 THR B CA 1
ATOM 5752 C C . THR C 1 60 ? 37.898 6.629 96.785 1.00 134.66 133 THR B C 1
ATOM 5753 O O . THR C 1 60 ? 37.631 7.841 96.805 1.00 135.00 133 THR B O 1
ATOM 5757 N N . ASP C 1 61 ? 36.957 5.689 96.924 1.00 135.73 134 ASP B N 1
ATOM 5758 C CA . ASP C 1 61 ? 35.564 6.096 97.078 1.00 137.76 134 ASP B CA 1
ATOM 5759 C C . ASP C 1 61 ? 35.342 6.841 98.390 1.00 126.17 134 ASP B C 1
ATOM 5760 O O . ASP C 1 61 ? 34.674 7.885 98.411 1.00 123.05 134 ASP B O 1
ATOM 5765 N N . GLU C 1 62 ? 35.902 6.329 99.494 1.00 126.20 135 GLU B N 1
ATOM 5766 C CA . GLU C 1 62 ? 35.711 6.986 100.786 1.00 125.16 135 GLU B CA 1
ATOM 5767 C C . GLU C 1 62 ? 36.312 8.381 100.785 1.00 116.23 135 GLU B C 1
ATOM 5768 O O . GLU C 1 62 ? 35.720 9.327 101.316 1.00 115.91 135 GLU B O 1
ATOM 5770 N N . ALA C 1 63 ? 37.466 8.539 100.147 1.00 110.40 136 ALA B N 1
ATOM 5771 C CA . ALA C 1 63 ? 38.087 9.850 100.060 1.00 107.69 136 ALA B CA 1
ATOM 5772 C C . ALA C 1 63 ? 37.222 10.818 99.269 1.00 103.64 136 ALA B C 1
ATOM 5773 O O . ALA C 1 63 ? 37.024 11.969 99.677 1.00 101.76 136 ALA B O 1
ATOM 5775 N N . ALA C 1 64 ? 36.709 10.373 98.120 1.00 101.88 137 ALA B N 1
ATOM 5776 C CA . ALA C 1 64 ? 35.856 11.241 97.316 1.00 95.71 137 ALA B CA 1
ATOM 5777 C C . ALA C 1 64 ? 34.618 11.679 98.097 1.00 94.64 137 ALA B C 1
ATOM 5778 O O . ALA C 1 64 ? 34.263 12.866 98.112 1.00 89.26 137 ALA B O 1
ATOM 5780 N N . LYS C 1 65 ? 33.946 10.732 98.758 1.00 98.12 138 LYS B N 1
ATOM 5781 C CA . LYS C 1 65 ? 32.768 11.102 99.536 1.00 99.56 138 LYS B CA 1
ATOM 5782 C C . LYS C 1 65 ? 33.140 12.098 100.629 1.00 111.21 138 LYS B C 1
ATOM 5783 O O . LYS C 1 65 ? 32.377 13.033 100.915 1.00 119.33 138 LYS B O 1
ATOM 5785 N N . LEU C 1 66 ? 34.308 11.912 101.257 1.00 110.21 139 LEU B N 1
ATOM 5786 C CA . LEU C 1 66 ? 34.743 12.846 102.289 1.00 115.40 139 LEU B CA 1
ATOM 5787 C C . LEU C 1 66 ? 34.947 14.237 101.717 1.00 111.06 139 LEU B C 1
ATOM 5788 O O . LEU C 1 66 ? 34.556 15.234 102.334 1.00 107.79 139 LEU B O 1
ATOM 5793 N N . LYS C 1 67 ? 35.565 14.321 100.538 1.00 114.66 140 LYS B N 1
ATOM 5794 C CA . LYS C 1 67 ? 35.673 15.604 99.851 1.00 107.91 140 LYS B CA 1
ATOM 5795 C C . LYS C 1 67 ? 34.285 16.189 99.615 1.00 106.16 140 LYS B C 1
ATOM 5796 O O . LYS C 1 67 ? 34.080 17.407 99.731 1.00 103.92 140 LYS B O 1
ATOM 5798 N N . GLY C 1 68 ? 33.312 15.323 99.335 1.00 100.53 141 GLY B N 1
ATOM 5799 C CA . GLY C 1 68 ? 31.944 15.750 99.130 1.00 100.96 141 GLY B CA 1
ATOM 5800 C C . GLY C 1 68 ? 31.398 16.456 100.348 1.00 100.60 141 GLY B C 1
ATOM 5801 O O . GLY C 1 68 ? 30.962 17.610 100.269 1.00 94.21 141 GLY B O 1
ATOM 5802 N N . THR C 1 69 ? 31.437 15.761 101.487 1.00 106.55 142 THR B N 1
ATOM 5803 C CA . THR C 1 69 ? 30.903 16.341 102.721 1.00 105.37 142 THR B CA 1
ATOM 5804 C C . THR C 1 69 ? 31.709 17.555 103.168 1.00 98.98 142 THR B C 1
ATOM 5805 O O . THR C 1 69 ? 31.155 18.478 103.781 1.00 95.31 142 THR B O 1
ATOM 5809 N N . LEU C 1 70 ? 33.000 17.601 102.846 1.00 96.83 143 LEU B N 1
ATOM 5810 C CA . LEU C 1 70 ? 33.775 18.788 103.176 1.00 109.53 143 LEU B CA 1
ATOM 5811 C C . LEU C 1 70 ? 33.240 19.980 102.394 1.00 114.98 143 LEU B C 1
ATOM 5812 O O . LEU C 1 70 ? 33.029 21.069 102.950 1.00 91.38 143 LEU B O 1
ATOM 5817 N N . ALA C 1 71 ? 33.006 19.770 101.091 1.00 115.41 144 ALA B N 1
ATOM 5818 C CA . ALA C 1 71 ? 32.447 20.805 100.229 1.00 114.55 144 ALA B CA 1
ATOM 5819 C C . ALA C 1 71 ? 31.073 21.249 100.710 1.00 117.82 144 ALA B C 1
ATOM 5820 O O . ALA C 1 71 ? 30.744 22.443 100.675 1.00 122.23 144 ALA B O 1
ATOM 5822 N N . ASP C 1 72 ? 30.253 20.294 101.143 1.00 116.80 145 ASP B N 1
ATOM 5823 C CA . ASP C 1 72 ? 28.966 20.629 101.740 1.00 114.25 145 ASP B CA 1
ATOM 5824 C C . ASP C 1 72 ? 29.154 21.573 102.922 1.00 105.22 145 ASP B C 1
ATOM 5825 O O . ASP C 1 72 ? 28.546 22.650 102.981 1.00 103.25 145 ASP B O 1
ATOM 5830 N N . ILE C 1 73 ? 30.041 21.205 103.849 1.00 108.24 146 ILE B N 1
ATOM 5831 C CA . ILE C 1 73 ? 30.225 22.007 105.055 1.00 110.31 146 ILE B CA 1
ATOM 5832 C C . ILE C 1 73 ? 30.695 23.411 104.700 1.00 107.21 146 ILE B C 1
ATOM 5833 O O . ILE C 1 73 ? 30.193 24.406 105.234 1.00 112.40 146 ILE B O 1
ATOM 5838 N N . ASN C 1 74 ? 31.664 23.520 103.795 1.00 100.19 147 ASN B N 1
ATOM 5839 C CA . ASN C 1 74 ? 32.164 24.856 103.491 1.00 100.34 147 ASN B CA 1
ATOM 5840 C C . ASN C 1 74 ? 31.140 25.686 102.735 1.00 105.87 147 ASN B C 1
ATOM 5841 O O . ASN C 1 74 ? 31.091 26.905 102.923 1.00 111.82 147 ASN B O 1
ATOM 5846 N N . LEU C 1 75 ? 30.324 25.065 101.879 1.00 101.34 148 LEU B N 1
ATOM 5847 C CA . LEU C 1 75 ? 29.233 25.806 101.259 1.00 100.19 148 LEU B CA 1
ATOM 5848 C C . LEU C 1 75 ? 28.295 26.359 102.315 1.00 102.09 148 LEU B C 1
ATOM 5849 O O . LEU C 1 75 ? 27.823 27.497 102.209 1.00 96.06 148 LEU B O 1
ATOM 5854 N N . ALA C 1 76 ? 28.029 25.564 103.353 1.00 109.86 149 ALA B N 1
ATOM 5855 C CA . ALA C 1 76 ? 27.226 26.041 104.474 1.00 105.91 149 ALA B CA 1
ATOM 5856 C C . ALA C 1 76 ? 27.899 27.216 105.176 1.00 104.17 149 ALA B C 1
ATOM 5857 O O . ALA C 1 76 ? 27.252 28.222 105.487 1.00 103.15 149 ALA B O 1
ATOM 5859 N N . LEU C 1 77 ? 29.206 27.111 105.412 1.00 107.02 150 LEU B N 1
ATOM 5860 C CA . LEU C 1 77 ? 29.930 28.204 106.053 1.00 115.23 150 LEU B CA 1
ATOM 5861 C C . LEU C 1 77 ? 29.812 29.480 105.229 1.00 114.47 150 LEU B C 1
ATOM 5862 O O . LEU C 1 77 ? 29.600 30.570 105.773 1.00 112.19 150 LEU B O 1
ATOM 5867 N N . GLU C 1 78 ? 29.948 29.360 103.911 1.00 120.65 151 GLU B N 1
ATOM 5868 C CA . GLU C 1 78 ? 29.780 30.518 103.044 1.00 118.03 151 GLU B CA 1
ATOM 5869 C C . GLU C 1 78 ? 28.375 31.082 103.197 1.00 120.05 151 GLU B C 1
ATOM 5870 O O . GLU C 1 78 ? 28.193 32.239 103.592 1.00 124.73 151 GLU B O 1
ATOM 5872 N N . LYS C 1 79 ? 27.365 30.246 102.960 1.00 122.63 152 LYS B N 1
ATOM 5873 C CA . LYS C 1 79 ? 25.998 30.729 102.879 1.00 128.96 152 LYS B CA 1
ATOM 5874 C C . LYS C 1 79 ? 25.457 31.195 104.221 1.00 141.24 152 LYS B C 1
ATOM 5875 O O . LYS C 1 79 ? 24.399 31.828 104.250 1.00 152.06 152 LYS B O 1
ATOM 5877 N N . SER C 1 80 ? 26.161 30.933 105.325 1.00 135.99 153 SER B N 1
ATOM 5878 C CA . SER C 1 80 ? 25.612 31.255 106.640 1.00 134.00 153 SER B CA 1
ATOM 5879 C C . SER C 1 80 ? 25.490 32.759 106.879 1.00 135.97 153 SER B C 1
ATOM 5880 O O . SER C 1 80 ? 24.548 33.194 107.551 1.00 136.49 153 SER B O 1
ATOM 5883 N N . THR C 1 81 ? 26.415 33.567 106.347 1.00 139.91 154 THR B N 1
ATOM 5884 C CA . THR C 1 81 ? 26.372 35.010 106.591 1.00 148.13 154 THR B CA 1
ATOM 5885 C C . THR C 1 81 ? 25.140 35.656 105.960 1.00 160.10 154 THR B C 1
ATOM 5886 O O . THR C 1 81 ? 24.436 36.437 106.612 1.00 164.20 154 THR B O 1
ATOM 5890 N N . THR C 1 82 ? 24.868 35.349 104.687 1.00 164.64 155 THR B N 1
ATOM 5891 C CA . THR C 1 82 ? 23.855 36.058 103.914 1.00 160.31 155 THR B CA 1
ATOM 5892 C C . THR C 1 82 ? 22.575 35.267 103.680 1.00 160.23 155 THR B C 1
ATOM 5893 O O . THR C 1 82 ? 21.588 35.851 103.220 1.00 165.41 155 THR B O 1
ATOM 5897 N N . GLN C 1 83 ? 22.553 33.972 103.976 1.00 155.14 156 GLN B N 1
ATOM 5898 C CA . GLN C 1 83 ? 21.420 33.128 103.629 1.00 155.03 156 GLN B CA 1
ATOM 5899 C C . GLN C 1 83 ? 20.942 32.358 104.854 1.00 151.87 156 GLN B C 1
ATOM 5900 O O . GLN C 1 83 ? 21.654 32.228 105.855 1.00 152.52 156 GLN B O 1
ATOM 5906 N N . ASP C 1 84 ? 19.709 31.867 104.765 1.00 144.38 157 ASP B N 1
ATOM 5907 C CA . ASP C 1 84 ? 19.077 31.032 105.773 1.00 144.07 157 ASP B CA 1
ATOM 5908 C C . ASP C 1 84 ? 18.614 29.718 105.147 1.00 136.47 157 ASP B C 1
ATOM 5909 O O . ASP C 1 84 ? 18.470 29.628 103.923 1.00 131.92 157 ASP B O 1
ATOM 5914 N N . PRO C 1 85 ? 18.381 28.671 105.955 1.00 140.53 158 PRO B N 1
ATOM 5915 C CA . PRO C 1 85 ? 17.950 27.380 105.380 1.00 142.58 158 PRO B CA 1
ATOM 5916 C C . PRO C 1 85 ? 16.773 27.484 104.434 1.00 154.93 158 PRO B C 1
ATOM 5917 O O . PRO C 1 85 ? 16.700 26.729 103.458 1.00 159.78 158 PRO B O 1
ATOM 5921 N N . SER C 1 86 ? 15.841 28.398 104.703 1.00 167.85 159 SER B N 1
ATOM 5922 C CA . SER C 1 86 ? 14.667 28.535 103.847 1.00 170.74 159 SER B CA 1
ATOM 5923 C C . SER C 1 86 ? 15.069 28.943 102.438 1.00 162.23 159 SER B C 1
ATOM 5924 O O . SER C 1 86 ? 14.750 28.254 101.461 1.00 158.38 159 SER B O 1
ATOM 5927 N N . SER C 1 87 ? 15.779 30.069 102.319 1.00 152.72 160 SER B N 1
ATOM 5928 C CA . SER C 1 87 ? 16.134 30.585 101.003 1.00 144.77 160 SER B CA 1
ATOM 5929 C C . SER C 1 87 ? 17.052 29.626 100.266 1.00 134.99 160 SER B C 1
ATOM 5930 O O . SER C 1 87 ? 16.929 29.452 99.050 1.00 136.55 160 SER B O 1
ATOM 5933 N N . VAL C 1 88 ? 17.986 29.003 100.983 1.00 124.31 161 VAL B N 1
ATOM 5934 C CA . VAL C 1 88 ? 18.898 28.061 100.346 1.00 117.89 161 VAL B CA 1
ATOM 5935 C C . VAL C 1 88 ? 18.137 26.851 99.830 1.00 113.32 161 VAL B C 1
ATOM 5936 O O . VAL C 1 88 ? 18.323 26.425 98.685 1.00 117.73 161 VAL B O 1
ATOM 5940 N N . LYS C 1 89 ? 17.259 26.282 100.651 1.00 110.38 162 LYS B N 1
ATOM 5941 C CA . LYS C 1 89 ? 16.543 25.112 100.171 1.00 116.44 162 LYS B CA 1
ATOM 5942 C C . LYS C 1 89 ? 15.598 25.473 99.036 1.00 120.09 162 LYS B C 1
ATOM 5943 O O . LYS C 1 89 ? 15.359 24.652 98.140 1.00 122.25 162 LYS B O 1
ATOM 5949 N N . ASP C 1 90 ? 15.089 26.706 99.023 1.00 126.17 163 ASP B N 1
ATOM 5950 C CA . ASP C 1 90 ? 14.241 27.125 97.913 1.00 132.74 163 ASP B CA 1
ATOM 5951 C C . ASP C 1 90 ? 15.058 27.291 96.639 1.00 131.13 163 ASP B C 1
ATOM 5952 O O . ASP C 1 90 ? 14.641 26.849 95.563 1.00 132.88 163 ASP B O 1
ATOM 5957 N N . GLN C 1 91 ? 16.214 27.950 96.739 1.00 124.16 164 GLN B N 1
ATOM 5958 C CA . GLN C 1 91 ? 17.142 28.019 95.615 1.00 119.87 164 GLN B CA 1
ATOM 5959 C C . GLN C 1 91 ? 17.442 26.625 95.077 1.00 116.12 164 GLN B C 1
ATOM 5960 O O . GLN C 1 91 ? 17.513 26.412 93.860 1.00 114.96 164 GLN B O 1
ATOM 5966 N N . ALA C 1 92 ? 17.557 25.652 95.980 1.00 117.50 165 ALA B N 1
ATOM 5967 C CA . ALA C 1 92 ? 17.894 24.287 95.594 1.00 126.35 165 ALA B CA 1
ATOM 5968 C C . ALA C 1 92 ? 16.757 23.627 94.830 1.00 128.88 165 ALA B C 1
ATOM 5969 O O . ALA C 1 92 ? 16.968 23.037 93.766 1.00 129.10 165 ALA B O 1
ATOM 5971 N N . THR C 1 93 ? 15.539 23.719 95.358 1.00 139.94 166 THR B N 1
ATOM 5972 C CA . THR C 1 93 ? 14.407 23.094 94.679 1.00 147.92 166 THR B CA 1
ATOM 5973 C C . THR C 1 93 ? 14.095 23.797 93.359 1.00 147.31 166 THR B C 1
ATOM 5974 O O . THR C 1 93 ? 13.709 23.147 92.378 1.00 145.58 166 THR B O 1
ATOM 5978 N N . LYS C 1 94 ? 14.265 25.121 93.314 1.00 143.27 167 LYS B N 1
ATOM 5979 C CA . LYS C 1 94 ? 14.094 25.864 92.071 1.00 133.91 167 LYS B CA 1
ATOM 5980 C C . LYS C 1 94 ? 15.066 25.375 91.008 1.00 132.14 167 LYS B C 1
ATOM 5981 O O . LYS C 1 94 ? 14.663 24.937 89.916 1.00 135.70 167 LYS B O 1
ATOM 5983 N N . LEU C 1 95 ? 16.361 25.423 91.327 1.00 127.30 168 LEU B N 1
ATOM 5984 C CA . LEU C 1 95 ? 17.363 24.970 90.381 1.00 121.66 168 LEU B CA 1
ATOM 5985 C C . LEU C 1 95 ? 17.148 23.506 90.033 1.00 123.11 168 LEU B C 1
ATOM 5986 O O . LEU C 1 95 ? 17.471 23.084 88.924 1.00 126.31 168 LEU B O 1
ATOM 5991 N N . ASN C 1 96 ? 16.541 22.732 90.938 1.00 121.69 169 ASN B N 1
ATOM 5992 C CA . ASN C 1 96 ? 16.315 21.311 90.685 1.00 121.06 169 ASN B CA 1
ATOM 5993 C C . ASN C 1 96 ? 15.176 21.076 89.688 1.00 118.51 169 ASN B C 1
ATOM 5994 O O . ASN C 1 96 ? 15.270 20.211 88.800 1.00 111.15 169 ASN B O 1
ATOM 5999 N N . GLN C 1 97 ? 14.079 21.815 89.824 1.00 128.61 170 GLN B N 1
ATOM 6000 C CA . GLN C 1 97 ? 13.038 21.715 88.808 1.00 136.14 170 GLN B CA 1
ATOM 6001 C C . GLN C 1 97 ? 13.583 22.125 87.453 1.00 132.98 170 GLN B C 1
ATOM 6002 O O . GLN C 1 97 ? 13.300 21.478 86.426 1.00 137.50 170 GLN B O 1
ATOM 6008 N N . VAL C 1 98 ? 14.374 23.199 87.426 1.00 118.29 171 VAL B N 1
ATOM 6009 C CA . VAL C 1 98 ? 14.943 23.601 86.149 1.00 98.86 171 VAL B CA 1
ATOM 6010 C C . VAL C 1 98 ? 15.830 22.491 85.615 1.00 98.12 171 VAL B C 1
ATOM 6011 O O . VAL C 1 98 ? 15.875 22.252 84.407 1.00 94.17 171 VAL B O 1
ATOM 6015 N N . ASN C 1 99 ? 16.582 21.822 86.498 1.00 101.28 172 ASN B N 1
ATOM 6016 C CA . ASN C 1 99 ? 17.428 20.730 86.027 1.00 105.09 172 ASN B CA 1
ATOM 6017 C C . ASN C 1 99 ? 16.594 19.628 85.412 1.00 107.89 172 ASN B C 1
ATOM 6018 O O . ASN C 1 99 ? 17.034 18.987 84.463 1.00 108.94 172 ASN B O 1
ATOM 6023 N N . GLY C 1 100 ? 15.379 19.413 85.916 1.00 111.10 173 GLY B N 1
ATOM 6024 C CA . GLY C 1 100 ? 14.523 18.392 85.318 1.00 106.93 173 GLY B CA 1
ATOM 6025 C C . GLY C 1 100 ? 14.067 18.765 83.917 1.00 96.75 173 GLY B C 1
ATOM 6026 O O . GLY C 1 100 ? 14.093 17.943 82.984 1.00 91.34 173 GLY B O 1
ATOM 6027 N N . GLU C 1 101 ? 13.641 20.017 83.747 1.00 93.14 174 GLU B N 1
ATOM 6028 C CA . GLU C 1 101 ? 13.293 20.463 82.400 1.00 97.32 174 GLU B CA 1
ATOM 6029 C C . GLU C 1 101 ? 14.501 20.352 81.464 1.00 94.13 174 GLU B C 1
ATOM 6030 O O . GLU C 1 101 ? 14.405 19.787 80.366 1.00 87.06 174 GLU B O 1
ATOM 6032 N N . LYS C 1 102 ? 15.667 20.828 81.917 1.00 92.58 175 LYS B N 1
ATOM 6033 C CA . LYS C 1 102 ? 16.888 20.735 81.122 1.00 89.44 175 LYS B CA 1
ATOM 6034 C C . LYS C 1 102 ? 17.264 19.289 80.832 1.00 89.32 175 LYS B C 1
ATOM 6035 O O . LYS C 1 102 ? 17.795 18.981 79.759 1.00 88.30 175 LYS B O 1
ATOM 6041 N N . ARG C 1 103 ? 17.054 18.400 81.801 1.00 86.18 176 ARG B N 1
ATOM 6042 C CA . ARG C 1 103 ? 17.311 16.982 81.600 1.00 93.25 176 ARG B CA 1
ATOM 6043 C C . ARG C 1 103 ? 16.504 16.466 80.431 1.00 92.30 176 ARG B C 1
ATOM 6044 O O . ARG C 1 103 ? 17.027 15.743 79.567 1.00 84.90 176 ARG B O 1
ATOM 6052 N N . LYS C 1 104 ? 15.230 16.882 80.364 1.00 100.43 177 LYS B N 1
ATOM 6053 C CA . LYS C 1 104 ? 14.370 16.474 79.255 1.00 102.03 177 LYS B CA 1
ATOM 6054 C C . LYS C 1 104 ? 14.876 17.050 77.935 1.00 102.83 177 LYS B C 1
ATOM 6055 O O . LYS C 1 104 ? 14.960 16.337 76.919 1.00 103.28 177 LYS B O 1
ATOM 6057 N N . GLN C 1 105 ? 15.233 18.338 77.943 1.00 97.38 178 GLN B N 1
ATOM 6058 C CA . GLN C 1 105 ? 15.777 18.979 76.749 1.00 97.99 178 GLN B CA 1
ATOM 6059 C C . GLN C 1 105 ? 16.971 18.196 76.218 1.00 102.10 178 GLN B C 1
ATOM 6060 O O . GLN C 1 105 ? 17.042 17.855 75.030 1.00 102.90 178 GLN B O 1
ATOM 6066 N N . VAL C 1 106 ? 17.912 17.890 77.113 1.00 100.40 179 VAL B N 1
ATOM 6067 C CA . VAL C 1 106 ? 19.123 17.169 76.749 1.00 98.35 179 VAL B CA 1
ATOM 6068 C C . VAL C 1 106 ? 18.778 15.804 76.169 1.00 97.34 179 VAL B C 1
ATOM 6069 O O . VAL C 1 106 ? 19.429 15.342 75.224 1.00 92.22 179 VAL B O 1
ATOM 6073 N N . ASP C 1 107 ? 17.749 15.131 76.721 1.00 105.89 180 ASP B N 1
ATOM 6074 C CA . ASP C 1 107 ? 17.367 13.832 76.153 1.00 114.00 180 ASP B CA 1
ATOM 6075 C C . ASP C 1 107 ? 16.809 13.984 74.747 1.00 108.64 180 ASP B C 1
ATOM 6076 O O . ASP C 1 107 ? 17.041 13.125 73.880 1.00 102.33 180 ASP B O 1
ATOM 6081 N N . GLN C 1 108 ? 16.112 15.088 74.491 1.00 110.56 181 GLN B N 1
ATOM 6082 C CA . GLN C 1 108 ? 15.675 15.350 73.124 1.00 117.57 181 GLN B CA 1
ATOM 6083 C C . GLN C 1 108 ? 16.877 15.528 72.196 1.00 112.81 181 GLN B C 1
ATOM 6084 O O . GLN C 1 108 ? 16.883 15.022 71.067 1.00 104.90 181 GLN B O 1
ATOM 6090 N N . LEU C 1 109 ? 17.891 16.265 72.666 1.00 108.12 182 LEU B N 1
ATOM 6091 C CA . LEU C 1 109 ? 19.140 16.455 71.924 1.00 92.39 182 LEU B CA 1
ATOM 6092 C C . LEU C 1 109 ? 19.829 15.134 71.638 1.00 90.55 182 LEU B C 1
ATOM 6093 O O . LEU C 1 109 ? 20.386 14.928 70.547 1.00 81.84 182 LEU B O 1
ATOM 6098 N N . PHE C 1 110 ? 19.846 14.251 72.638 1.00 89.64 183 PHE B N 1
ATOM 6099 C CA . PHE C 1 110 ? 20.322 12.890 72.445 1.00 93.64 183 PHE B CA 1
ATOM 6100 C C . PHE C 1 110 ? 19.614 12.239 71.265 1.00 90.82 183 PHE B C 1
ATOM 6101 O O . PHE C 1 110 ? 20.260 11.663 70.380 1.00 81.57 183 PHE B O 1
ATOM 6109 N N . LEU C 1 111 ? 18.272 12.329 71.251 1.00 86.34 184 LEU B N 1
ATOM 6110 C CA . LEU C 1 111 ? 17.451 11.695 70.211 1.00 86.66 184 LEU B CA 1
ATOM 6111 C C . LEU C 1 111 ? 17.725 12.273 68.829 1.00 85.84 184 LEU B C 1
ATOM 6112 O O . LEU C 1 111 ? 17.884 11.533 67.846 1.00 77.90 184 LEU B O 1
ATOM 6117 N N . ASN C 1 112 ? 17.731 13.598 68.726 1.00 78.16 185 ASN B N 1
ATOM 6118 C CA . ASN C 1 112 ? 17.994 14.227 67.441 1.00 77.65 185 ASN B CA 1
ATOM 6119 C C . ASN C 1 112 ? 19.338 13.764 66.900 1.00 90.34 185 ASN B C 1
ATOM 6120 O O . ASN C 1 112 ? 19.452 13.372 65.734 1.00 86.89 185 ASN B O 1
ATOM 6125 N N . ALA C 1 113 ? 20.370 13.800 67.749 1.00 92.88 186 ALA B N 1
ATOM 6126 C CA . ALA C 1 113 ? 21.704 13.419 67.319 1.00 76.79 186 ALA B CA 1
ATOM 6127 C C . ALA C 1 113 ? 21.778 11.951 66.919 1.00 76.71 186 ALA B C 1
ATOM 6128 O O . ALA C 1 113 ? 22.399 11.612 65.907 1.00 85.54 186 ALA B O 1
ATOM 6130 N N . LYS C 1 114 ? 21.161 11.058 67.690 1.00 87.43 187 LYS B N 1
ATOM 6131 C CA . LYS C 1 114 ? 21.177 9.658 67.280 1.00 97.85 187 LYS B CA 1
ATOM 6132 C C . LYS C 1 114 ? 20.503 9.517 65.931 1.00 99.04 187 LYS B C 1
ATOM 6133 O O . LYS C 1 114 ? 20.974 8.767 65.067 1.00 103.21 187 LYS B O 1
ATOM 6139 N N . GLU C 1 115 ? 19.432 10.291 65.713 1.00 100.46 188 GLU B N 1
ATOM 6140 C CA . GLU C 1 115 ? 18.739 10.298 64.430 1.00 105.77 188 GLU B CA 1
ATOM 6141 C C . GLU C 1 115 ? 19.682 10.710 63.307 1.00 100.44 188 GLU B C 1
ATOM 6142 O O . GLU C 1 115 ? 19.918 9.945 62.360 1.00 92.81 188 GLU B O 1
ATOM 6156 N N . GLU C 1 117 ? 22.806 10.898 63.122 1.00 92.40 190 GLU B N 1
ATOM 6157 C CA . GLU C 1 117 ? 23.875 9.926 62.948 1.00 102.95 190 GLU B CA 1
ATOM 6158 C C . GLU C 1 117 ? 23.391 8.736 62.128 1.00 100.64 190 GLU B C 1
ATOM 6159 O O . GLU C 1 117 ? 24.099 8.257 61.232 1.00 95.29 190 GLU B O 1
ATOM 6165 N N . ALA C 1 118 ? 22.169 8.264 62.400 1.00 101.11 191 ALA B N 1
ATOM 6166 C CA . ALA C 1 118 ? 21.628 7.160 61.611 1.00 96.79 191 ALA B CA 1
ATOM 6167 C C . ALA C 1 118 ? 21.522 7.553 60.156 1.00 93.98 191 ALA B C 1
ATOM 6168 O O . ALA C 1 118 ? 21.854 6.771 59.252 1.00 93.98 191 ALA B O 1
ATOM 6170 N N . LEU C 1 119 ? 21.101 8.788 59.924 1.00 96.15 192 LEU B N 1
ATOM 6171 C CA . LEU C 1 119 ? 20.953 9.280 58.563 1.00 96.92 192 LEU B CA 1
ATOM 6172 C C . LEU C 1 119 ? 22.292 9.302 57.833 1.00 92.37 192 LEU B C 1
ATOM 6173 O O . LEU C 1 119 ? 22.390 8.837 56.688 1.00 84.25 192 LEU B O 1
ATOM 6178 N N . THR C 1 120 ? 23.341 9.825 58.486 1.00 85.48 193 THR B N 1
ATOM 6179 C CA . THR C 1 120 ? 24.644 9.859 57.825 1.00 86.12 193 THR B CA 1
ATOM 6180 C C . THR C 1 120 ? 25.172 8.449 57.605 1.00 81.75 193 THR B C 1
ATOM 6181 O O . THR C 1 120 ? 25.867 8.197 56.612 1.00 73.97 193 THR B O 1
ATOM 6185 N N . LYS C 1 121 ? 24.853 7.516 58.513 1.00 81.62 194 LYS B N 1
ATOM 6186 C CA . LYS C 1 121 ? 25.266 6.130 58.294 1.00 81.42 194 LYS B CA 1
ATOM 6187 C C . LYS C 1 121 ? 24.606 5.571 57.041 1.00 80.05 194 LYS B C 1
ATOM 6188 O O . LYS C 1 121 ? 25.250 4.872 56.246 1.00 77.35 194 LYS B O 1
ATOM 6190 N N . LYS C 1 122 ? 23.336 5.925 56.813 1.00 78.53 195 LYS B N 1
ATOM 6191 C CA . LYS C 1 122 ? 22.660 5.465 55.603 1.00 81.34 195 LYS B CA 1
ATOM 6192 C C . LYS C 1 122 ? 23.249 6.132 54.366 1.00 80.26 195 LYS B C 1
ATOM 6193 O O . LYS C 1 122 ? 23.487 5.470 53.345 1.00 74.04 195 LYS B O 1
ATOM 6195 N N . ASN C 1 123 ? 23.499 7.438 54.442 1.00 84.98 196 ASN B N 1
ATOM 6196 C CA . ASN C 1 123 ? 24.163 8.120 53.339 1.00 86.14 196 ASN B CA 1
ATOM 6197 C C . ASN C 1 123 ? 25.478 7.428 52.988 1.00 89.28 196 ASN B C 1
ATOM 6198 O O . ASN C 1 123 ? 25.800 7.246 51.807 1.00 97.08 196 ASN B O 1
ATOM 6203 N N . THR C 1 124 ? 26.228 6.983 54.001 1.00 83.97 197 THR B N 1
ATOM 6204 C CA . THR C 1 124 ? 27.485 6.294 53.723 1.00 92.02 197 THR B CA 1
ATOM 6205 C C . THR C 1 124 ? 27.251 4.940 53.071 1.00 94.03 197 THR B C 1
ATOM 6206 O O . THR C 1 124 ? 27.950 4.574 52.119 1.00 88.79 197 THR B O 1
ATOM 6210 N N . GLN C 1 125 ? 26.264 4.190 53.558 1.00 101.44 198 GLN B N 1
ATOM 6211 C CA . GLN C 1 125 ? 25.990 2.881 52.975 1.00 104.63 198 GLN B CA 1
ATOM 6212 C C . GLN C 1 125 ? 25.615 3.027 51.510 1.00 96.26 198 GLN B C 1
ATOM 6213 O O . GLN C 1 125 ? 26.107 2.286 50.645 1.00 94.13 198 GLN B O 1
ATOM 6219 N N . ALA C 1 126 ? 24.799 4.038 51.218 1.00 90.03 199 ALA B N 1
ATOM 6220 C CA . ALA C 1 126 ? 24.419 4.363 49.850 1.00 86.37 199 ALA B CA 1
ATOM 6221 C C . ALA C 1 126 ? 25.636 4.632 48.981 1.00 91.26 199 ALA B C 1
ATOM 6222 O O . ALA C 1 126 ? 25.805 4.029 47.906 1.00 95.88 199 ALA B O 1
ATOM 6224 N N . LEU C 1 127 ? 26.482 5.565 49.428 1.00 94.28 200 LEU B N 1
ATOM 6225 C CA . LEU C 1 127 ? 27.664 5.911 48.658 1.00 93.71 200 LEU B CA 1
ATOM 6226 C C . LEU C 1 127 ? 28.536 4.688 48.430 1.00 91.87 200 LEU B C 1
ATOM 6227 O O . LEU C 1 127 ? 29.062 4.488 47.330 1.00 91.07 200 LEU B O 1
ATOM 6232 N N . GLU C 1 128 ? 28.661 3.833 49.441 1.00 88.70 201 GLU B N 1
ATOM 6233 C CA . GLU C 1 128 ? 29.486 2.645 49.278 1.00 98.95 201 GLU B CA 1
ATOM 6234 C C . GLU C 1 128 ? 28.917 1.717 48.212 1.00 98.97 201 GLU B C 1
ATOM 6235 O O . GLU C 1 128 ? 29.681 1.099 47.462 1.00 93.62 201 GLU B O 1
ATOM 6241 N N . GLU C 1 129 ? 27.585 1.650 48.089 1.00 108.97 202 GLU B N 1
ATOM 6242 C CA . GLU C 1 129 ? 26.975 0.828 47.037 1.00 106.12 202 GLU B CA 1
ATOM 6243 C C . GLU C 1 129 ? 27.315 1.356 45.640 1.00 99.97 202 GLU B C 1
ATOM 6244 O O . GLU C 1 129 ? 27.825 0.616 44.777 1.00 94.88 202 GLU B O 1
ATOM 6250 N N . GLU C 1 130 ? 27.061 2.652 45.404 1.00 96.91 203 GLU B N 1
ATOM 6251 C CA . GLU C 1 130 ? 27.287 3.170 44.049 1.00 101.86 203 GLU B CA 1
ATOM 6252 C C . GLU C 1 130 ? 28.773 3.190 43.703 1.00 109.54 203 GLU B C 1
ATOM 6253 O O . GLU C 1 130 ? 29.167 3.020 42.530 1.00 108.72 203 GLU B O 1
ATOM 6267 N N . GLN C 1 132 ? 30.861 0.883 44.814 1.00 99.63 205 GLN B N 1
ATOM 6268 C CA . GLN C 1 132 ? 31.109 -0.475 44.342 1.00 107.65 205 GLN B CA 1
ATOM 6269 C C . GLN C 1 132 ? 30.817 -0.606 42.860 1.00 105.78 205 GLN B C 1
ATOM 6270 O O . GLN C 1 132 ? 31.560 -1.275 42.131 1.00 102.32 205 GLN B O 1
ATOM 6276 N N . ASN C 1 133 ? 29.720 -0.012 42.395 1.00 108.19 206 ASN B N 1
ATOM 6277 C CA . ASN C 1 133 ? 29.412 -0.206 40.979 1.00 108.32 206 ASN B CA 1
ATOM 6278 C C . ASN C 1 133 ? 30.508 0.391 40.104 1.00 110.23 206 ASN B C 1
ATOM 6279 O O . ASN C 1 133 ? 31.013 -0.271 39.182 1.00 111.93 206 ASN B O 1
ATOM 6284 N N . LEU C 1 134 ? 30.950 1.607 40.427 1.00 104.30 207 LEU B N 1
ATOM 6285 C CA . LEU C 1 134 ? 32.051 2.181 39.649 1.00 97.64 207 LEU B CA 1
ATOM 6286 C C . LEU C 1 134 ? 33.315 1.336 39.759 1.00 95.11 207 LEU B C 1
ATOM 6287 O O . LEU C 1 134 ? 34.052 1.176 38.777 1.00 89.31 207 LEU B O 1
ATOM 6292 N N . ASP C 1 135 ? 33.607 0.816 40.951 1.00 99.35 208 ASP B N 1
ATOM 6293 C CA . ASP C 1 135 ? 34.845 0.070 41.112 1.00 98.43 208 ASP B CA 1
ATOM 6294 C C . ASP C 1 135 ? 34.811 -1.218 40.295 1.00 97.29 208 ASP B C 1
ATOM 6295 O O . ASP C 1 135 ? 35.822 -1.604 39.685 1.00 93.40 208 ASP B O 1
ATOM 6297 N N . ARG C 1 136 ? 33.639 -1.862 40.219 1.00 102.09 209 ARG B N 1
ATOM 6298 C CA . ARG C 1 136 ? 33.494 -3.027 39.350 1.00 108.15 209 ARG B CA 1
ATOM 6299 C C . ARG C 1 136 ? 33.695 -2.658 37.890 1.00 104.81 209 ARG B C 1
ATOM 6300 O O . ARG C 1 136 ? 34.314 -3.422 37.135 1.00 98.33 209 ARG B O 1
ATOM 6308 N N . ARG C 1 137 ? 33.159 -1.505 37.462 1.00 109.66 210 ARG B N 1
ATOM 6309 C CA . ARG C 1 137 ? 33.348 -1.107 36.065 1.00 110.79 210 ARG B CA 1
ATOM 6310 C C . ARG C 1 137 ? 34.817 -0.846 35.761 1.00 107.98 210 ARG B C 1
ATOM 6311 O O . ARG C 1 137 ? 35.314 -1.225 34.693 1.00 104.32 210 ARG B O 1
ATOM 6319 N N . ILE C 1 138 ? 35.530 -0.200 36.688 1.00 108.64 211 ILE B N 1
ATOM 6320 C CA . ILE C 1 138 ? 36.934 0.115 36.435 1.00 104.26 211 ILE B CA 1
ATOM 6321 C C . ILE C 1 138 ? 37.754 -1.166 36.356 1.00 97.38 211 ILE B C 1
ATOM 6322 O O . ILE C 1 138 ? 38.591 -1.326 35.459 1.00 91.43 211 ILE B O 1
ATOM 6327 N N . LEU C 1 139 ? 37.502 -2.117 37.260 1.00 101.10 212 LEU B N 1
ATOM 6328 C CA . LEU C 1 139 ? 38.152 -3.419 37.140 1.00 109.54 212 LEU B CA 1
ATOM 6329 C C . LEU C 1 139 ? 37.790 -4.106 35.832 1.00 114.03 212 LEU B C 1
ATOM 6330 O O . LEU C 1 139 ? 38.627 -4.780 35.218 1.00 112.77 212 LEU B O 1
ATOM 6335 N N . ALA C 1 140 ? 36.540 -3.957 35.399 1.00 117.53 213 ALA B N 1
ATOM 6336 C CA . ALA C 1 140 ? 36.110 -4.580 34.159 1.00 121.51 213 ALA B CA 1
ATOM 6337 C C . ALA C 1 140 ? 36.863 -4.020 32.964 1.00 123.07 213 ALA B C 1
ATOM 6338 O O . ALA C 1 140 ? 37.298 -4.776 32.087 1.00 124.42 213 ALA B O 1
ATOM 6340 N N . GLU C 1 141 ? 37.037 -2.698 32.917 1.00 126.10 214 GLU B N 1
ATOM 6341 C CA . GLU C 1 141 ? 37.716 -2.043 31.802 1.00 127.32 214 GLU B CA 1
ATOM 6342 C C . GLU C 1 141 ? 39.230 -2.247 31.814 1.00 126.40 214 GLU B C 1
ATOM 6343 O O . GLU C 1 141 ? 39.916 -1.708 30.931 1.00 123.21 214 GLU B O 1
ATOM 6349 N N . ASN C 1 142 ? 39.762 -3.000 32.780 1.00 124.47 215 ASN B N 1
ATOM 6350 C CA . ASN C 1 142 ? 41.196 -3.284 32.863 1.00 120.92 215 ASN B CA 1
ATOM 6351 C C . ASN C 1 142 ? 41.992 -1.994 32.984 1.00 112.73 215 ASN B C 1
ATOM 6352 O O . ASN C 1 142 ? 43.034 -1.838 32.347 1.00 110.76 215 ASN B O 1
ATOM 6357 N N . GLN C 1 143 ? 41.475 -1.033 33.744 1.00 105.70 216 GLN B N 1
ATOM 6358 C CA . GLN C 1 143 ? 42.287 0.133 34.041 1.00 105.73 216 GLN B CA 1
ATOM 6359 C C . GLN C 1 143 ? 43.010 -0.086 35.360 1.00 110.42 216 GLN B C 1
ATOM 6360 O O . GLN C 1 143 ? 42.776 -1.065 36.072 1.00 113.44 216 GLN B O 1
ATOM 6366 N N . ASP C 1 144 ? 43.904 0.846 35.688 1.00 115.08 217 ASP B N 1
ATOM 6367 C CA . ASP C 1 144 ? 44.727 0.709 36.887 1.00 115.60 217 ASP B CA 1
ATOM 6368 C C . ASP C 1 144 ? 43.848 0.942 38.106 1.00 107.44 217 ASP B C 1
ATOM 6369 O O . ASP C 1 144 ? 43.829 2.015 38.709 1.00 109.57 217 ASP B O 1
ATOM 6374 N N . PHE C 1 145 ? 43.154 -0.116 38.513 1.00 100.26 218 PHE B N 1
ATOM 6375 C CA . PHE C 1 145 ? 42.264 0.019 39.651 1.00 101.70 218 PHE B CA 1
ATOM 6376 C C . PHE C 1 145 ? 43.038 0.172 40.943 1.00 102.61 218 PHE B C 1
ATOM 6377 O O . PHE C 1 145 ? 42.571 0.843 41.868 1.00 100.39 218 PHE B O 1
ATOM 6385 N N . GLY C 1 146 ? 44.203 -0.461 41.038 1.00 105.95 219 GLY B N 1
ATOM 6386 C CA . GLY C 1 146 ? 44.970 -0.336 42.258 1.00 100.48 219 GLY B CA 1
ATOM 6387 C C . GLY C 1 146 ? 45.277 1.110 42.566 1.00 93.10 219 GLY B C 1
ATOM 6388 O O . GLY C 1 146 ? 45.082 1.568 43.693 1.00 94.49 219 GLY B O 1
ATOM 6389 N N . LEU C 1 147 ? 45.688 1.865 41.549 1.00 80.94 220 LEU B N 1
ATOM 6390 C CA . LEU C 1 147 ? 45.993 3.272 41.757 1.00 80.30 220 LEU B CA 1
ATOM 6391 C C . LEU C 1 147 ? 44.741 4.050 42.128 1.00 83.15 220 LEU B C 1
ATOM 6392 O O . LEU C 1 147 ? 44.782 4.929 43.002 1.00 82.83 220 LEU B O 1
ATOM 6397 N N . TYR C 1 148 ? 43.620 3.752 41.470 1.00 86.46 221 TYR B N 1
ATOM 6398 C CA . TYR C 1 148 ? 42.393 4.446 41.824 1.00 84.24 221 TYR B CA 1
ATOM 6399 C C . TYR C 1 148 ? 42.083 4.216 43.286 1.00 86.04 221 TYR B C 1
ATOM 6400 O O . TYR C 1 148 ? 41.847 5.166 44.031 1.00 89.66 221 TYR B O 1
ATOM 6409 N N . LYS C 1 149 ? 42.148 2.960 43.726 1.00 88.97 222 LYS B N 1
ATOM 6410 C CA . LYS C 1 149 ? 41.806 2.647 45.105 1.00 95.96 222 LYS B CA 1
ATOM 6411 C C . LYS C 1 149 ? 42.767 3.329 46.067 1.00 104.33 222 LYS B C 1
ATOM 6412 O O . LYS C 1 149 ? 42.350 3.870 47.097 1.00 108.18 222 LYS B O 1
ATOM 6418 N N . ALA C 1 150 ? 44.051 3.374 45.712 1.00 100.70 223 ALA B N 1
ATOM 6419 C CA . ALA C 1 150 ? 45.049 3.933 46.612 1.00 96.80 223 ALA B CA 1
ATOM 6420 C C . ALA C 1 150 ? 44.851 5.430 46.774 1.00 91.60 223 ALA B C 1
ATOM 6421 O O . ALA C 1 150 ? 44.712 5.943 47.895 1.00 102.38 223 ALA B O 1
ATOM 6423 N N . THR C 1 151 ? 44.840 6.146 45.659 1.00 70.57 224 THR B N 1
ATOM 6424 C CA . THR C 1 151 ? 44.631 7.582 45.721 1.00 70.35 224 THR B CA 1
ATOM 6425 C C . THR C 1 151 ? 43.274 7.928 46.322 1.00 78.39 224 THR B C 1
ATOM 6426 O O . THR C 1 151 ? 43.139 8.957 46.987 1.00 77.78 224 THR B O 1
ATOM 6430 N N . ARG C 1 152 ? 42.270 7.066 46.144 1.00 87.81 225 ARG B N 1
ATOM 6431 C CA . ARG C 1 152 ? 40.956 7.332 46.717 1.00 96.34 225 ARG B CA 1
ATOM 6432 C C . ARG C 1 152 ? 41.005 7.204 48.222 1.00 100.34 225 ARG B C 1
ATOM 6433 O O . ARG C 1 152 ? 40.480 8.055 48.950 1.00 104.16 225 ARG B O 1
ATOM 6441 N N . ASP C 1 153 ? 41.619 6.130 48.707 1.00 101.44 226 ASP B N 1
ATOM 6442 C CA . ASP C 1 153 ? 41.723 5.965 50.144 1.00 103.58 226 ASP B CA 1
ATOM 6443 C C . ASP C 1 153 ? 42.484 7.128 50.755 1.00 97.13 226 ASP B C 1
ATOM 6444 O O . ASP C 1 153 ? 42.054 7.684 51.771 1.00 101.32 226 ASP B O 1
ATOM 6449 N N . GLU C 1 154 ? 43.572 7.561 50.109 1.00 91.68 227 GLU B N 1
ATOM 6450 C CA . GLU C 1 154 ? 44.308 8.706 50.634 1.00 89.60 227 GLU B CA 1
ATOM 6451 C C . GLU C 1 154 ? 43.439 9.956 50.651 1.00 86.00 227 GLU B C 1
ATOM 6452 O O . GLU C 1 154 ? 43.429 10.699 51.640 1.00 85.17 227 GLU B O 1
ATOM 6458 N N . ALA C 1 155 ? 42.692 10.200 49.569 1.00 85.46 228 ALA B N 1
ATOM 6459 C CA . ALA C 1 155 ? 41.850 11.386 49.502 1.00 76.59 228 ALA B CA 1
ATOM 6460 C C . ALA C 1 155 ? 40.830 11.380 50.626 1.00 76.31 228 ALA B C 1
ATOM 6461 O O . ALA C 1 155 ? 40.621 12.399 51.309 1.00 74.82 228 ALA B O 1
ATOM 6463 N N . PHE C 1 156 ? 40.209 10.218 50.849 1.00 82.32 229 PHE B N 1
ATOM 6464 C CA . PHE C 1 156 ? 39.211 10.098 51.900 1.00 89.44 229 PHE B CA 1
ATOM 6465 C C . PHE C 1 156 ? 39.837 10.252 53.276 1.00 101.97 229 PHE B C 1
ATOM 6466 O O . PHE C 1 156 ? 39.231 10.862 54.156 1.00 106.19 229 PHE B O 1
ATOM 6474 N N . ASN C 1 157 ? 41.031 9.685 53.497 1.00 98.59 230 ASN B N 1
ATOM 6475 C CA . ASN C 1 157 ? 41.634 9.770 54.821 1.00 100.35 230 ASN B CA 1
ATOM 6476 C C . ASN C 1 157 ? 42.015 11.202 55.159 1.00 95.88 230 ASN B C 1
ATOM 6477 O O . ASN C 1 157 ? 41.755 11.679 56.270 1.00 108.50 230 ASN B O 1
ATOM 6482 N N . VAL C 1 158 ? 42.606 11.915 54.212 1.00 71.27 231 VAL B N 1
ATOM 6483 C CA . VAL C 1 158 ? 42.918 13.309 54.477 1.00 71.22 231 VAL B CA 1
ATOM 6484 C C . VAL C 1 158 ? 41.642 14.089 54.755 1.00 90.52 231 VAL B C 1
ATOM 6485 O O . VAL C 1 158 ? 41.605 14.957 55.633 1.00 90.71 231 VAL B O 1
ATOM 6489 N N . SER C 1 159 ? 40.571 13.790 54.016 1.00 103.18 232 SER B N 1
ATOM 6490 C CA . SER C 1 159 ? 39.318 14.496 54.244 1.00 98.77 232 SER B CA 1
ATOM 6491 C C . SER C 1 159 ? 38.749 14.170 55.621 1.00 97.02 232 SER B C 1
ATOM 6492 O O . SER C 1 159 ? 38.325 15.066 56.365 1.00 97.03 232 SER B O 1
ATOM 6495 N N . ASP C 1 160 ? 38.695 12.882 55.958 1.00 85.67 233 ASP B N 1
ATOM 6496 C CA . ASP C 1 160 ? 38.233 12.469 57.270 1.00 82.59 233 ASP B CA 1
ATOM 6497 C C . ASP C 1 160 ? 38.975 13.251 58.335 1.00 87.63 233 ASP B C 1
ATOM 6498 O O . ASP C 1 160 ? 38.366 13.810 59.251 1.00 84.81 233 ASP B O 1
ATOM 6503 N N . ALA C 1 161 ? 40.297 13.359 58.161 1.00 90.44 234 ALA B N 1
ATOM 6504 C CA . ALA C 1 161 ? 41.173 14.082 59.078 1.00 81.71 234 ALA B CA 1
ATOM 6505 C C . ALA C 1 161 ? 40.813 15.565 59.180 1.00 81.72 234 ALA B C 1
ATOM 6506 O O . ALA C 1 161 ? 40.752 16.131 60.280 1.00 77.32 234 ALA B O 1
ATOM 6508 N N . VAL C 1 162 ? 40.597 16.222 58.038 1.00 83.81 235 VAL B N 1
ATOM 6509 C CA . VAL C 1 162 ? 40.243 17.641 58.064 1.00 79.96 235 VAL B CA 1
ATOM 6510 C C . VAL C 1 162 ? 38.942 17.831 58.826 1.00 81.48 235 VAL B C 1
ATOM 6511 O O . VAL C 1 162 ? 38.803 18.725 59.676 1.00 78.95 235 VAL B O 1
ATOM 6515 N N . LEU C 1 163 ? 37.975 16.969 58.535 1.00 82.75 236 LEU B N 1
ATOM 6516 C CA . LEU C 1 163 ? 36.694 17.034 59.212 1.00 90.17 236 LEU B CA 1
ATOM 6517 C C . LEU C 1 163 ? 36.850 16.808 60.704 1.00 84.44 236 LEU B C 1
ATOM 6518 O O . LEU C 1 163 ? 36.219 17.495 61.512 1.00 79.01 236 LEU B O 1
ATOM 6523 N N . SER C 1 164 ? 37.688 15.846 61.081 1.00 83.13 237 SER B N 1
ATOM 6524 C CA . SER C 1 164 ? 37.972 15.577 62.488 1.00 84.10 237 SER B CA 1
ATOM 6525 C C . SER C 1 164 ? 38.520 16.813 63.204 1.00 81.29 237 SER B C 1
ATOM 6526 O O . SER C 1 164 ? 38.035 17.197 64.279 1.00 73.66 237 SER B O 1
ATOM 6529 N N . HIS C 1 165 ? 39.542 17.443 62.624 1.00 85.11 238 HIS B N 1
ATOM 6530 C CA . HIS C 1 165 ? 40.128 18.625 63.253 1.00 89.06 238 HIS B CA 1
ATOM 6531 C C . HIS C 1 165 ? 39.105 19.728 63.408 1.00 82.31 238 HIS B C 1
ATOM 6532 O O . HIS C 1 165 ? 39.081 20.430 64.429 1.00 81.97 238 HIS B O 1
ATOM 6539 N N . GLN C 1 166 ? 38.270 19.908 62.391 1.00 75.63 239 GLN B N 1
ATOM 6540 C CA . GLN C 1 166 ? 37.227 20.920 62.459 1.00 77.52 239 GLN B CA 1
ATOM 6541 C C . GLN C 1 166 ? 36.185 20.590 63.526 1.00 76.73 239 GLN B C 1
ATOM 6542 O O . GLN C 1 166 ? 35.691 21.487 64.228 1.00 73.85 239 GLN B O 1
ATOM 6548 N N . HIS C 1 167 ? 35.827 19.315 63.656 1.00 73.61 240 HIS B N 1
ATOM 6549 C CA . HIS C 1 167 ? 34.940 18.920 64.738 1.00 74.00 240 HIS B CA 1
ATOM 6550 C C . HIS C 1 167 ? 35.504 19.358 66.056 1.00 82.54 240 HIS B C 1
ATOM 6551 O O . HIS C 1 167 ? 34.809 19.991 66.857 1.00 74.70 240 HIS B O 1
ATOM 6558 N N . GLN C 1 168 ? 36.788 19.045 66.273 1.00 84.93 241 GLN B N 1
ATOM 6559 C CA . GLN C 1 168 ? 37.436 19.303 67.554 1.00 86.77 241 GLN B CA 1
ATOM 6560 C C . GLN C 1 168 ? 37.522 20.789 67.828 1.00 82.52 241 GLN B C 1
ATOM 6561 O O . GLN C 1 168 ? 37.313 21.236 68.962 1.00 83.06 241 GLN B O 1
ATOM 6567 N N . ILE C 1 169 ? 37.743 21.581 66.787 1.00 74.52 242 ILE B N 1
ATOM 6568 C CA . ILE C 1 169 ? 37.774 23.018 66.997 1.00 74.65 242 ILE B CA 1
ATOM 6569 C C . ILE C 1 169 ? 36.391 23.531 67.361 1.00 94.26 242 ILE B C 1
ATOM 6570 O O . ILE C 1 169 ? 36.256 24.396 68.234 1.00 75.26 242 ILE B O 1
ATOM 6575 N N . ARG C 1 170 ? 35.344 23.021 66.692 1.00 92.43 243 ARG B N 1
ATOM 6576 C CA . ARG C 1 170 ? 33.964 23.388 67.037 1.00 95.49 243 ARG B CA 1
ATOM 6577 C C . ARG C 1 170 ? 33.638 23.063 68.492 1.00 91.61 243 ARG B C 1
ATOM 6578 O O . ARG C 1 170 ? 33.119 23.908 69.246 1.00 86.06 243 ARG B O 1
ATOM 6594 N N . LEU C 1 172 ? 35.615 22.558 70.992 1.00 94.96 245 LEU B N 1
ATOM 6595 C CA . LEU C 1 172 ? 36.364 23.388 71.925 1.00 85.81 245 LEU B CA 1
ATOM 6596 C C . LEU C 1 172 ? 35.792 24.788 72.009 1.00 85.16 245 LEU B C 1
ATOM 6597 O O . LEU C 1 172 ? 35.652 25.333 73.106 1.00 77.13 245 LEU B O 1
ATOM 6602 N N . THR C 1 173 ? 35.431 25.384 70.870 1.00 79.27 246 THR B N 1
ATOM 6603 C CA . THR C 1 173 ? 34.967 26.765 70.919 1.00 81.24 246 THR B CA 1
ATOM 6604 C C . THR C 1 173 ? 33.660 26.867 71.691 1.00 85.49 246 THR B C 1
ATOM 6605 O O . THR C 1 173 ? 33.457 27.818 72.465 1.00 77.37 246 THR B O 1
ATOM 6609 N N . ALA C 1 174 ? 32.768 25.887 71.494 1.00 84.59 247 ALA B N 1
ATOM 6610 C CA . ALA C 1 174 ? 31.498 25.877 72.218 1.00 94.55 247 ALA B CA 1
ATOM 6611 C C . ALA C 1 174 ? 31.715 25.704 73.719 1.00 97.84 247 ALA B C 1
ATOM 6612 O O . ALA C 1 174 ? 31.155 26.443 74.549 1.00 78.30 247 ALA B O 1
ATOM 6614 N N . LYS C 1 175 ? 32.521 24.717 74.092 1.00 90.94 248 LYS B N 1
ATOM 6615 C CA . LYS C 1 175 ? 32.827 24.568 75.504 1.00 89.53 248 LYS B CA 1
ATOM 6616 C C . LYS C 1 175 ? 33.459 25.843 76.061 1.00 91.13 248 LYS B C 1
ATOM 6617 O O . LYS C 1 175 ? 33.141 26.259 77.186 1.00 96.97 248 LYS B O 1
ATOM 6623 N N . GLN C 1 176 ? 34.299 26.520 75.267 1.00 79.51 249 GLN B N 1
ATOM 6624 C CA . GLN C 1 176 ? 34.887 27.771 75.735 1.00 80.24 249 GLN B CA 1
ATOM 6625 C C . GLN C 1 176 ? 33.805 28.808 76.000 1.00 85.68 249 GLN B C 1
ATOM 6626 O O . GLN C 1 176 ? 33.950 29.656 76.887 1.00 84.22 249 GLN B O 1
ATOM 6632 N N . GLU C 1 177 ? 32.747 28.805 75.188 1.00 94.18 250 GLU B N 1
ATOM 6633 C CA . GLU C 1 177 ? 31.637 29.713 75.467 1.00 93.24 250 GLU B CA 1
ATOM 6634 C C . GLU C 1 177 ? 31.022 29.383 76.820 1.00 88.83 250 GLU B C 1
ATOM 6635 O O . GLU C 1 177 ? 30.641 30.285 77.585 1.00 88.52 250 GLU B O 1
ATOM 6637 N N . LEU C 1 178 ? 30.948 28.088 77.140 1.00 80.52 251 LEU B N 1
ATOM 6638 C CA . LEU C 1 178 ? 30.490 27.698 78.474 1.00 88.00 251 LEU B CA 1
ATOM 6639 C C . LEU C 1 178 ? 31.379 28.307 79.552 1.00 96.67 251 LEU B C 1
ATOM 6640 O O . LEU C 1 178 ? 30.892 28.883 80.537 1.00 91.39 251 LEU B O 1
ATOM 6645 N N . LEU C 1 179 ? 32.691 28.179 79.381 1.00 104.08 252 LEU B N 1
ATOM 6646 C CA . LEU C 1 179 ? 33.612 28.791 80.329 1.00 92.31 252 LEU B CA 1
ATOM 6647 C C . LEU C 1 179 ? 33.344 30.285 80.440 1.00 95.26 252 LEU B C 1
ATOM 6648 O O . LEU C 1 179 ? 32.903 30.760 81.483 1.00 98.20 252 LEU B O 1
ATOM 6661 N N . THR C 1 181 ? 30.877 32.140 79.951 1.00 122.83 254 THR B N 1
ATOM 6662 C CA . THR C 1 181 ? 29.698 32.486 80.737 1.00 122.45 254 THR B CA 1
ATOM 6663 C C . THR C 1 181 ? 29.927 32.177 82.208 1.00 123.90 254 THR B C 1
ATOM 6664 O O . THR C 1 181 ? 29.555 32.969 83.081 1.00 130.32 254 THR B O 1
ATOM 6668 N N . LYS C 1 182 ? 30.599 31.063 82.499 1.00 114.44 255 LYS B N 1
ATOM 6669 C CA . LYS C 1 182 ? 30.863 30.717 83.893 1.00 108.11 255 LYS B CA 1
ATOM 6670 C C . LYS C 1 182 ? 31.730 31.780 84.568 1.00 105.17 255 LYS B C 1
ATOM 6671 O O . LYS C 1 182 ? 31.492 32.136 85.725 1.00 101.62 255 LYS B O 1
ATOM 6677 N N . LEU C 1 183 ? 32.719 32.320 83.847 1.00 110.97 256 LEU B N 1
ATOM 6678 C CA . LEU C 1 183 ? 33.591 33.391 84.331 1.00 116.59 256 LEU B CA 1
ATOM 6679 C C . LEU C 1 183 ? 32.933 34.760 84.313 1.00 126.89 256 LEU B C 1
ATOM 6680 O O . LEU C 1 183 ? 33.544 35.724 84.788 1.00 126.72 256 LEU B O 1
ATOM 6685 N N . SER C 1 184 ? 31.762 34.890 83.700 1.00 138.50 257 SER B N 1
ATOM 6686 C CA . SER C 1 184 ? 31.034 36.149 83.687 1.00 140.09 257 SER B CA 1
ATOM 6687 C C . SER C 1 184 ? 30.208 36.383 84.946 1.00 140.76 257 SER B C 1
ATOM 6688 O O . SER C 1 184 ? 29.527 37.409 85.039 1.00 143.04 257 SER B O 1
ATOM 6691 N N . THR C 1 185 ? 30.217 35.451 85.896 1.00 138.90 258 THR B N 1
ATOM 6692 C CA . THR C 1 185 ? 29.590 35.716 87.186 1.00 139.62 258 THR B CA 1
ATOM 6693 C C . THR C 1 185 ? 30.419 36.706 88.012 1.00 147.76 258 THR B C 1
ATOM 6694 O O . THR C 1 185 ? 29.862 37.623 88.628 1.00 155.74 258 THR B O 1
ATOM 6698 N N . ASP C 1 186 ? 31.753 36.532 88.045 1.00 143.78 259 ASP B N 1
ATOM 6699 C CA . ASP C 1 186 ? 32.660 37.432 88.763 1.00 136.68 259 ASP B CA 1
ATOM 6700 C C . ASP C 1 186 ? 33.283 38.401 87.774 1.00 128.65 259 ASP B C 1
ATOM 6701 O O . ASP C 1 186 ? 34.030 37.965 86.885 1.00 132.01 259 ASP B O 1
ATOM 6706 N N . PRO C 1 187 ? 33.044 39.706 87.901 1.00 118.32 260 PRO B N 1
ATOM 6707 C CA . PRO C 1 187 ? 33.671 40.664 86.973 1.00 121.79 260 PRO B CA 1
ATOM 6708 C C . PRO C 1 187 ? 35.185 40.661 87.023 1.00 118.79 260 PRO B C 1
ATOM 6709 O O . PRO C 1 187 ? 35.851 40.906 86.000 1.00 119.44 260 PRO B O 1
ATOM 6713 N N . ASP C 1 188 ? 35.745 40.385 88.199 1.00 112.37 261 ASP B N 1
ATOM 6714 C CA . ASP C 1 188 ? 37.188 40.319 88.344 1.00 107.01 261 ASP B CA 1
ATOM 6715 C C . ASP C 1 188 ? 37.769 39.216 87.471 1.00 98.19 261 ASP B C 1
ATOM 6716 O O . ASP C 1 188 ? 38.683 39.463 86.675 1.00 98.59 261 ASP B O 1
ATOM 6721 N N . LYS C 1 189 ? 37.237 37.993 87.578 1.00 89.42 262 LYS B N 1
ATOM 6722 C CA . LYS C 1 189 ? 37.750 36.945 86.706 1.00 91.67 262 LYS B CA 1
ATOM 6723 C C . LYS C 1 189 ? 37.403 37.176 85.243 1.00 106.35 262 LYS B C 1
ATOM 6724 O O . LYS C 1 189 ? 38.088 36.631 84.378 1.00 114.11 262 LYS B O 1
ATOM 6730 N N . LYS C 1 190 ? 36.415 38.022 84.938 1.00 110.04 263 LYS B N 1
ATOM 6731 C CA . LYS C 1 190 ? 36.157 38.359 83.543 1.00 111.46 263 LYS B CA 1
ATOM 6732 C C . LYS C 1 190 ? 37.260 39.254 82.982 1.00 109.12 263 LYS B C 1
ATOM 6733 O O . LYS C 1 190 ? 37.824 38.971 81.911 1.00 112.30 263 LYS B O 1
ATOM 6735 N N . ARG C 1 191 ? 37.580 40.345 83.687 1.00 109.89 264 ARG B N 1
ATOM 6736 C CA . ARG C 1 191 ? 38.705 41.173 83.257 1.00 113.64 264 ARG B CA 1
ATOM 6737 C C . ARG C 1 191 ? 39.984 40.346 83.214 1.00 110.15 264 ARG B C 1
ATOM 6738 O O . ARG C 1 191 ? 40.830 40.515 82.318 1.00 106.84 264 ARG B O 1
ATOM 6740 N N . ALA C 1 192 ? 40.117 39.410 84.154 1.00 109.06 265 ALA B N 1
ATOM 6741 C CA . ALA C 1 192 ? 41.270 38.525 84.153 1.00 100.83 265 ALA B CA 1
ATOM 6742 C C . ALA C 1 192 ? 41.308 37.677 82.893 1.00 101.37 265 ALA B C 1
ATOM 6743 O O . ALA C 1 192 ? 42.367 37.522 82.274 1.00 99.80 265 ALA B O 1
ATOM 6745 N N . ALA C 1 193 ? 40.152 37.151 82.484 1.00 96.94 266 ALA B N 1
ATOM 6746 C CA . ALA C 1 193 ? 40.098 36.277 81.321 1.00 81.87 266 ALA B CA 1
ATOM 6747 C C . ALA C 1 193 ? 40.470 37.036 80.071 1.00 93.43 266 ALA B C 1
ATOM 6748 O O . ALA C 1 193 ? 41.137 36.498 79.177 1.00 94.84 266 ALA B O 1
ATOM 6750 N N . GLU C 1 194 ? 40.058 38.294 79.995 1.00 92.15 267 GLU B N 1
ATOM 6751 C CA . GLU C 1 194 ? 40.407 39.043 78.801 1.00 90.15 267 GLU B CA 1
ATOM 6752 C C . GLU C 1 194 ? 41.909 39.322 78.760 1.00 89.38 267 GLU B C 1
ATOM 6753 O O . GLU C 1 194 ? 42.561 39.117 77.717 1.00 85.53 267 GLU B O 1
ATOM 6759 N N . VAL C 1 195 ? 42.496 39.668 79.917 1.00 93.20 268 VAL B N 1
ATOM 6760 C CA . VAL C 1 195 ? 43.937 39.931 79.966 1.00 91.74 268 VAL B CA 1
ATOM 6761 C C . VAL C 1 195 ? 44.731 38.677 79.635 1.00 87.52 268 VAL B C 1
ATOM 6762 O O . VAL C 1 195 ? 45.717 38.718 78.887 1.00 81.13 268 VAL B O 1
ATOM 6766 N N . LEU C 1 196 ? 44.303 37.545 80.180 1.00 83.84 269 LEU B N 1
ATOM 6767 C CA . LEU C 1 196 ? 44.941 36.268 79.911 1.00 87.33 269 LEU B CA 1
ATOM 6768 C C . LEU C 1 196 ? 44.808 35.849 78.450 1.00 91.71 269 LEU B C 1
ATOM 6769 O O . LEU C 1 196 ? 45.730 35.250 77.886 1.00 92.87 269 LEU B O 1
ATOM 6774 N N . ARG C 1 197 ? 43.688 36.169 77.811 1.00 100.29 270 ARG B N 1
ATOM 6775 C CA . ARG C 1 197 ? 43.569 35.924 76.381 1.00 106.24 270 ARG B CA 1
ATOM 6776 C C . ARG C 1 197 ? 44.679 36.647 75.624 1.00 107.68 270 ARG B C 1
ATOM 6777 O O . ARG C 1 197 ? 45.443 36.037 74.846 1.00 100.34 270 ARG B O 1
ATOM 6785 N N . GLY C 1 198 ? 44.807 37.952 75.894 1.00 113.75 271 GLY B N 1
ATOM 6786 C CA . GLY C 1 198 ? 45.879 38.732 75.285 1.00 112.30 271 GLY B CA 1
ATOM 6787 C C . GLY C 1 198 ? 47.263 38.182 75.581 1.00 106.41 271 GLY B C 1
ATOM 6788 O O . GLY C 1 198 ? 48.144 38.165 74.710 1.00 107.25 271 GLY B O 1
ATOM 6789 N N . ILE C 1 199 ? 47.474 37.731 76.815 1.00 102.91 272 ILE B N 1
ATOM 6790 C CA . ILE C 1 199 ? 48.768 37.157 77.176 1.00 97.67 272 ILE B CA 1
ATOM 6791 C C . ILE C 1 199 ? 49.064 35.935 76.323 1.00 88.99 272 ILE B C 1
ATOM 6792 O O . ILE C 1 199 ? 50.182 35.779 75.825 1.00 88.20 272 ILE B O 1
ATOM 6797 N N . LEU C 1 200 ? 48.068 35.064 76.125 1.00 83.77 273 LEU B N 1
ATOM 6798 C CA . LEU C 1 200 ? 48.273 33.851 75.332 1.00 80.79 273 LEU B CA 1
ATOM 6799 C C . LEU C 1 200 ? 48.716 34.185 73.922 1.00 82.56 273 LEU B C 1
ATOM 6800 O O . LEU C 1 200 ? 49.621 33.534 73.365 1.00 83.88 273 LEU B O 1
ATOM 6805 N N . SER C 1 201 ? 48.064 35.182 73.317 1.00 88.52 274 SER B N 1
ATOM 6806 C CA . SER C 1 201 ? 48.464 35.591 71.971 1.00 91.28 274 SER B CA 1
ATOM 6807 C C . SER C 1 201 ? 49.902 36.112 71.961 1.00 93.44 274 SER B C 1
ATOM 6808 O O . SER C 1 201 ? 50.714 35.725 71.104 1.00 89.70 274 SER B O 1
ATOM 6811 N N . LYS C 1 202 ? 50.242 36.980 72.925 1.00 97.09 275 LYS B N 1
ATOM 6812 C CA . LYS C 1 202 ? 51.593 37.542 72.960 1.00 92.60 275 LYS B CA 1
ATOM 6813 C C . LYS C 1 202 ? 52.645 36.456 73.135 1.00 82.79 275 LYS B C 1
ATOM 6814 O O . LYS C 1 202 ? 53.711 36.518 72.519 1.00 81.99 275 LYS B O 1
ATOM 6820 N N . ARG C 1 203 ? 52.354 35.446 73.959 1.00 80.96 276 ARG B N 1
ATOM 6821 C CA . ARG C 1 203 ? 53.298 34.352 74.169 1.00 88.89 276 ARG B CA 1
ATOM 6822 C C . ARG C 1 203 ? 53.543 33.573 72.888 1.00 98.81 276 ARG B C 1
ATOM 6823 O O . ARG C 1 203 ? 54.692 33.205 72.599 1.00 99.85 276 ARG B O 1
ATOM 6831 N N . GLN C 1 204 ? 52.474 33.268 72.118 1.00 108.66 277 GLN B N 1
ATOM 6832 C CA . GLN C 1 204 ? 52.710 32.511 70.881 1.00 108.99 277 GLN B CA 1
ATOM 6833 C C . GLN C 1 204 ? 53.461 33.360 69.866 1.00 106.88 277 GLN B C 1
ATOM 6834 O O . GLN C 1 204 ? 54.338 32.855 69.153 1.00 115.51 277 GLN B O 1
ATOM 6840 N N . LEU C 1 205 ? 53.144 34.654 69.787 1.00 102.03 278 LEU B N 1
ATOM 6841 C CA . LEU C 1 205 ? 53.872 35.515 68.858 1.00 104.40 278 LEU B CA 1
ATOM 6842 C C . LEU C 1 205 ? 55.349 35.633 69.238 1.00 115.30 278 LEU B C 1
ATOM 6843 O O . LEU C 1 205 ? 56.223 35.668 68.361 1.00 121.29 278 LEU B O 1
ATOM 6848 N N . LYS C 1 206 ? 55.642 35.746 70.537 1.00 118.54 279 LYS B N 1
ATOM 6849 C CA . LYS C 1 206 ? 57.027 35.748 70.997 1.00 119.32 279 LYS B CA 1
ATOM 6850 C C . LYS C 1 206 ? 57.752 34.467 70.603 1.00 119.56 279 LYS B C 1
ATOM 6851 O O . LYS C 1 206 ? 58.877 34.516 70.097 1.00 124.02 279 LYS B O 1
ATOM 6857 N N . GLU C 1 207 ? 57.159 33.304 70.892 1.00 120.88 280 GLU B N 1
ATOM 6858 C CA . GLU C 1 207 ? 57.809 32.057 70.499 1.00 125.74 280 GLU B CA 1
ATOM 6859 C C . GLU C 1 207 ? 58.093 32.043 69.007 1.00 124.85 280 GLU B C 1
ATOM 6860 O O . GLU C 1 207 ? 59.159 31.595 68.573 1.00 122.55 280 GLU B O 1
ATOM 6866 N N . GLU C 1 208 ? 57.148 32.532 68.203 1.00 136.27 281 GLU B N 1
ATOM 6867 C CA . GLU C 1 208 ? 57.341 32.511 66.758 1.00 138.98 281 GLU B CA 1
ATOM 6868 C C . GLU C 1 208 ? 58.482 33.434 66.341 1.00 135.53 281 GLU B C 1
ATOM 6869 O O . GLU C 1 208 ? 59.362 33.031 65.572 1.00 138.03 281 GLU B O 1
ATOM 6875 N N . LEU C 1 209 ? 58.505 34.668 66.862 1.00 118.27 282 LEU B N 1
ATOM 6876 C CA . LEU C 1 209 ? 59.579 35.593 66.498 1.00 105.47 282 LEU B CA 1
ATOM 6877 C C . LEU C 1 209 ? 60.949 35.078 66.929 1.00 111.66 282 LEU B C 1
ATOM 6878 O O . LEU C 1 209 ? 61.907 35.147 66.156 1.00 116.50 282 LEU B O 1
ATOM 6883 N N . THR C 1 210 ? 61.072 34.561 68.154 1.00 111.96 283 THR B N 1
ATOM 6884 C CA . THR C 1 210 ? 62.371 34.052 68.581 1.00 110.97 283 THR B CA 1
ATOM 6885 C C . THR C 1 210 ? 62.771 32.798 67.809 1.00 118.31 283 THR B C 1
ATOM 6886 O O . THR C 1 210 ? 63.965 32.575 67.585 1.00 129.05 283 THR B O 1
ATOM 6890 N N . LYS C 1 211 ? 61.806 31.963 67.404 1.00 119.79 284 LYS B N 1
ATOM 6891 C CA . LYS C 1 211 ? 62.129 30.874 66.488 1.00 120.53 284 LYS B CA 1
ATOM 6892 C C . LYS C 1 211 ? 62.685 31.428 65.184 1.00 123.11 284 LYS B C 1
ATOM 6893 O O . LYS C 1 211 ? 63.613 30.855 64.605 1.00 130.82 284 LYS B O 1
ATOM 6895 N N . GLN C 1 212 ? 62.133 32.551 64.716 1.00 114.13 285 GLN B N 1
ATOM 6896 C CA . GLN C 1 212 ? 62.617 33.183 63.489 1.00 113.39 285 GLN B CA 1
ATOM 6897 C C . GLN C 1 212 ? 64.046 33.697 63.637 1.00 127.52 285 GLN B C 1
ATOM 6898 O O . GLN C 1 212 ? 64.923 33.368 62.826 1.00 137.71 285 GLN B O 1
ATOM 6904 N N . CYS C 1 213 ? 64.298 34.526 64.656 1.00 128.37 286 CYS B N 1
ATOM 6905 C CA . CYS C 1 213 ? 65.611 35.141 64.817 1.00 120.86 286 CYS B CA 1
ATOM 6906 C C . CYS C 1 213 ? 66.693 34.117 65.121 1.00 120.38 286 CYS B C 1
ATOM 6907 O O . CYS C 1 213 ? 67.870 34.393 64.879 1.00 127.12 286 CYS B O 1
ATOM 6910 N N . ALA C 1 214 ? 66.327 32.930 65.586 1.00 119.28 287 ALA B N 1
ATOM 6911 C CA . ALA C 1 214 ? 67.295 31.862 65.840 1.00 126.48 287 ALA B CA 1
ATOM 6912 C C . ALA C 1 214 ? 67.877 31.246 64.551 1.00 132.54 287 ALA B C 1
ATOM 6913 O O . ALA C 1 214 ? 68.518 30.193 64.643 1.00 136.93 287 ALA B O 1
ATOM 6915 N N . LEU C 1 215 ? 67.661 31.832 63.375 1.00 137.70 288 LEU B N 1
ATOM 6916 C CA . LEU C 1 215 ? 68.233 31.350 62.127 1.00 137.18 288 LEU B CA 1
ATOM 6917 C C . LEU C 1 215 ? 69.092 32.447 61.504 1.00 137.05 288 LEU B C 1
ATOM 6918 O O . LEU C 1 215 ? 68.825 33.634 61.696 1.00 134.62 288 LEU B O 1
ATOM 6920 N N . SER C 1 216 ? 70.153 32.052 60.794 1.00 132.59 289 SER B N 1
ATOM 6921 C CA . SER C 1 216 ? 71.007 33.035 60.129 1.00 124.82 289 SER B CA 1
ATOM 6922 C C . SER C 1 216 ? 70.291 33.625 58.923 1.00 111.17 289 SER B C 1
ATOM 6923 O O . SER C 1 216 ? 69.683 32.895 58.140 1.00 105.19 289 SER B O 1
ATOM 6926 N N . VAL C 1 217 ? 70.446 34.937 58.719 1.00 107.90 290 VAL B N 1
ATOM 6927 C CA . VAL C 1 217 ? 69.751 35.615 57.623 1.00 120.71 290 VAL B CA 1
ATOM 6928 C C . VAL C 1 217 ? 69.919 34.875 56.305 1.00 136.00 290 VAL B C 1
ATOM 6929 O O . VAL C 1 217 ? 68.989 34.829 55.489 1.00 143.95 290 VAL B O 1
ATOM 6933 N N . GLU C 1 218 ? 71.070 34.238 56.092 1.00 150.30 291 GLU B N 1
ATOM 6934 C CA . GLU C 1 218 ? 71.227 33.419 54.896 1.00 159.77 291 GLU B CA 1
ATOM 6935 C C . GLU C 1 218 ? 70.296 32.209 54.946 1.00 160.88 291 GLU B C 1
ATOM 6936 O O . GLU C 1 218 ? 69.627 31.886 53.953 1.00 166.31 291 GLU B O 1
ATOM 6942 N N . GLU C 1 219 ? 70.212 31.551 56.106 1.00 149.39 292 GLU B N 1
ATOM 6943 C CA . GLU C 1 219 ? 69.287 30.430 56.265 1.00 140.70 292 GLU B CA 1
ATOM 6944 C C . GLU C 1 219 ? 67.833 30.882 56.129 1.00 124.11 292 GLU B C 1
ATOM 6945 O O . GLU C 1 219 ? 66.996 30.158 55.570 1.00 110.97 292 GLU B O 1
ATOM 6951 N N . GLU C 1 220 ? 67.515 32.079 56.634 1.00 118.46 293 GLU B N 1
ATOM 6952 C CA . GLU C 1 220 ? 66.170 32.612 56.473 1.00 110.95 293 GLU B CA 1
ATOM 6953 C C . GLU C 1 220 ? 65.847 32.826 55.005 1.00 120.23 293 GLU B C 1
ATOM 6954 O O . GLU C 1 220 ? 64.755 32.478 54.549 1.00 129.14 293 GLU B O 1
ATOM 6956 N N . ARG C 1 221 ? 66.785 33.374 54.239 1.00 120.97 294 ARG B N 1
ATOM 6957 C CA . ARG C 1 221 ? 66.496 33.568 52.822 1.00 123.81 294 ARG B CA 1
ATOM 6958 C C . ARG C 1 221 ? 66.382 32.232 52.087 1.00 120.66 294 ARG B C 1
ATOM 6959 O O . ARG C 1 221 ? 65.575 32.108 51.158 1.00 125.75 294 ARG B O 1
ATOM 6967 N N . GLN C 1 222 ? 67.140 31.214 52.504 1.00 120.77 295 GLN B N 1
ATOM 6968 C CA . GLN C 1 222 ? 66.991 29.890 51.896 1.00 125.49 295 GLN B CA 1
ATOM 6969 C C . GLN C 1 222 ? 65.604 29.305 52.155 1.00 132.20 295 GLN B C 1
ATOM 6970 O O . GLN C 1 222 ? 64.939 28.797 51.233 1.00 136.48 295 GLN B O 1
ATOM 6976 N N . LEU C 1 223 ? 65.147 29.366 53.414 1.00 126.68 296 LEU B N 1
ATOM 6977 C CA . LEU C 1 223 ? 63.808 28.867 53.723 1.00 107.07 296 LEU B CA 1
ATOM 6978 C C . LEU C 1 223 ? 62.747 29.650 52.950 1.00 98.98 296 LEU B C 1
ATOM 6979 O O . LEU C 1 223 ? 61.879 29.048 52.314 1.00 99.19 296 LEU B O 1
ATOM 6981 N N . LEU C 1 224 ? 62.867 30.980 52.908 1.00 90.54 297 LEU B N 1
ATOM 6982 C CA . LEU C 1 224 ? 61.898 31.808 52.195 1.00 93.04 297 LEU B CA 1
ATOM 6983 C C . LEU C 1 224 ? 61.828 31.475 50.709 1.00 98.15 297 LEU B C 1
ATOM 6984 O O . LEU C 1 224 ? 60.747 31.509 50.106 1.00 103.14 297 LEU B O 1
ATOM 6989 N N . ILE C 1 225 ? 62.956 31.165 50.088 1.00 106.37 298 ILE B N 1
ATOM 6990 C CA . ILE C 1 225 ? 62.885 30.722 48.702 1.00 112.89 298 ILE B CA 1
ATOM 6991 C C . ILE C 1 225 ? 62.122 29.406 48.613 1.00 110.76 298 ILE B C 1
ATOM 6992 O O . ILE C 1 225 ? 61.243 29.241 47.757 1.00 110.59 298 ILE B O 1
ATOM 6997 N N . LYS C 1 226 ? 62.443 28.447 49.496 1.00 112.75 299 LYS B N 1
ATOM 6998 C CA . LYS C 1 226 ? 61.698 27.184 49.480 1.00 121.74 299 LYS B CA 1
ATOM 6999 C C . LYS C 1 226 ? 60.194 27.430 49.628 1.00 130.40 299 LYS B C 1
ATOM 7000 O O . LYS C 1 226 ? 59.361 26.814 48.937 1.00 126.89 299 LYS B O 1
ATOM 7002 N N . GLN C 1 227 ? 59.844 28.366 50.504 1.00 138.09 300 GLN B N 1
ATOM 7003 C CA . GLN C 1 227 ? 58.456 28.696 50.784 1.00 140.32 300 GLN B CA 1
ATOM 7004 C C . GLN C 1 227 ? 57.765 29.295 49.568 1.00 131.62 300 GLN B C 1
ATOM 7005 O O . GLN C 1 227 ? 56.637 28.913 49.247 1.00 134.61 300 GLN B O 1
ATOM 7011 N N . VAL C 1 228 ? 58.426 30.213 48.865 1.00 108.95 301 VAL B N 1
ATOM 7012 C CA . VAL C 1 228 ? 57.785 30.813 47.699 1.00 95.17 301 VAL B CA 1
ATOM 7013 C C . VAL C 1 228 ? 57.610 29.783 46.593 1.00 93.06 301 VAL B C 1
ATOM 7014 O O . VAL C 1 228 ? 56.602 29.779 45.882 1.00 98.05 301 VAL B O 1
ATOM 7018 N N . LYS C 1 229 ? 58.571 28.879 46.441 1.00 101.72 302 LYS B N 1
ATOM 7019 C CA . LYS C 1 229 ? 58.415 27.810 45.460 1.00 110.53 302 LYS B CA 1
ATOM 7020 C C . LYS C 1 229 ? 57.170 26.982 45.758 1.00 109.33 302 LYS B C 1
ATOM 7021 O O . LYS C 1 229 ? 56.271 26.826 44.905 1.00 108.38 302 LYS B O 1
ATOM 7027 N N . THR C 1 230 ? 57.091 26.466 46.985 1.00 111.63 303 THR B N 1
ATOM 7028 C CA . THR C 1 230 ? 55.970 25.604 47.339 1.00 114.24 303 THR B CA 1
ATOM 7029 C C . THR C 1 230 ? 54.652 26.354 47.251 1.00 101.24 303 THR B C 1
ATOM 7030 O O . THR C 1 230 ? 53.650 25.796 46.806 1.00 97.39 303 THR B O 1
ATOM 7034 N N . ALA C 1 231 ? 54.640 27.630 47.646 1.00 103.57 304 ALA B N 1
ATOM 7035 C CA . ALA C 1 231 ? 53.415 28.425 47.595 1.00 102.18 304 ALA B CA 1
ATOM 7036 C C . ALA C 1 231 ? 52.933 28.657 46.168 1.00 101.11 304 ALA B C 1
ATOM 7037 O O . ALA C 1 231 ? 51.725 28.668 45.918 1.00 106.94 304 ALA B O 1
ATOM 7039 N N . ARG C 1 232 ? 53.845 28.892 45.222 1.00 100.29 305 ARG B N 1
ATOM 7040 C CA . ARG C 1 232 ? 53.379 29.061 43.850 1.00 105.50 305 ARG B CA 1
ATOM 7041 C C . ARG C 1 232 ? 52.781 27.761 43.330 1.00 100.75 305 ARG B C 1
ATOM 7042 O O . ARG C 1 232 ? 51.759 27.771 42.630 1.00 101.19 305 ARG B O 1
ATOM 7050 N N . GLY C 1 233 ? 53.394 26.627 43.677 1.00 92.48 306 GLY B N 1
ATOM 7051 C CA . GLY C 1 233 ? 52.795 25.355 43.293 1.00 89.11 306 GLY B CA 1
ATOM 7052 C C . GLY C 1 233 ? 51.431 25.161 43.927 1.00 89.14 306 GLY B C 1
ATOM 7053 O O . GLY C 1 233 ? 50.485 24.669 43.293 1.00 96.26 306 GLY B O 1
ATOM 7054 N N . ASP C 1 234 ? 51.306 25.563 45.185 1.00 82.78 307 ASP B N 1
ATOM 7055 C CA . ASP C 1 234 ? 50.013 25.526 45.845 1.00 77.65 307 ASP B CA 1
ATOM 7056 C C . ASP C 1 234 ? 48.989 26.379 45.095 1.00 75.98 307 ASP B C 1
ATOM 7057 O O . ASP C 1 234 ? 47.854 25.948 44.871 1.00 76.46 307 ASP B O 1
ATOM 7062 N N . ILE C 1 235 ? 49.366 27.594 44.705 1.00 72.43 308 ILE B N 1
ATOM 7063 C CA . ILE C 1 235 ? 48.419 28.459 44.007 1.00 74.08 308 ILE B CA 1
ATOM 7064 C C . ILE C 1 235 ? 47.962 27.813 42.713 1.00 69.19 308 ILE B C 1
ATOM 7065 O O . ILE C 1 235 ? 46.797 27.917 42.332 1.00 69.08 308 ILE B O 1
ATOM 7070 N N . GLU C 1 236 ? 48.872 27.144 42.016 1.00 91.19 309 GLU B N 1
ATOM 7071 C CA . GLU C 1 236 ? 48.483 26.438 40.803 1.00 99.01 309 GLU B CA 1
ATOM 7072 C C . GLU C 1 236 ? 47.417 25.401 41.108 1.00 91.30 309 GLU B C 1
ATOM 7073 O O . GLU C 1 236 ? 46.371 25.336 40.437 1.00 99.82 309 GLU B O 1
ATOM 7079 N N . VAL C 1 237 ? 47.658 24.576 42.125 1.00 77.85 310 VAL B N 1
ATOM 7080 C CA . VAL C 1 237 ? 46.677 23.533 42.419 1.00 79.92 310 VAL B CA 1
ATOM 7081 C C . VAL C 1 237 ? 45.348 24.138 42.884 1.00 81.96 310 VAL B C 1
ATOM 7082 O O . VAL C 1 237 ? 44.260 23.660 42.522 1.00 82.20 310 VAL B O 1
ATOM 7086 N N . LEU C 1 238 ? 45.409 25.229 43.643 1.00 79.82 311 LEU B N 1
ATOM 7087 C CA . LEU C 1 238 ? 44.183 25.856 44.121 1.00 76.09 311 LEU B CA 1
ATOM 7088 C C . LEU C 1 238 ? 43.357 26.403 42.981 1.00 81.36 311 LEU B C 1
ATOM 7089 O O . LEU C 1 238 ? 42.134 26.277 42.995 1.00 94.05 311 LEU B O 1
ATOM 7094 N N . GLU C 1 239 ? 43.986 27.039 41.995 1.00 71.87 312 GLU B N 1
ATOM 7095 C CA . GLU C 1 239 ? 43.173 27.556 40.904 1.00 77.26 312 GLU B CA 1
ATOM 7096 C C . GLU C 1 239 ? 42.596 26.415 40.061 1.00 79.03 312 GLU B C 1
ATOM 7097 O O . GLU C 1 239 ? 41.455 26.516 39.572 1.00 80.10 312 GLU B O 1
ATOM 7103 N N . ARG C 1 240 ? 43.312 25.293 39.944 1.00 78.58 313 ARG B N 1
ATOM 7104 C CA . ARG C 1 240 ? 42.703 24.151 39.262 1.00 82.32 313 ARG B CA 1
ATOM 7105 C C . ARG C 1 240 ? 41.444 23.686 39.996 1.00 84.19 313 ARG B C 1
ATOM 7106 O O . ARG C 1 240 ? 40.405 23.405 39.382 1.00 90.74 313 ARG B O 1
ATOM 7114 N N . GLN C 1 241 ? 41.531 23.591 41.320 1.00 81.17 314 GLN B N 1
ATOM 7115 C CA . GLN C 1 241 ? 40.356 23.271 42.124 1.00 76.82 314 GLN B CA 1
ATOM 7116 C C . GLN C 1 241 ? 39.249 24.294 41.937 1.00 77.44 314 GLN B C 1
ATOM 7117 O O . GLN C 1 241 ? 38.069 23.943 41.972 1.00 77.88 314 GLN B O 1
ATOM 7123 N N . VAL C 1 242 ? 39.601 25.570 41.796 1.00 68.76 315 VAL B N 1
ATOM 7124 C CA . VAL C 1 242 ? 38.563 26.577 41.643 1.00 74.94 315 VAL B CA 1
ATOM 7125 C C . VAL C 1 242 ? 37.782 26.334 40.369 1.00 81.53 315 VAL B C 1
ATOM 7126 O O . VAL C 1 242 ? 36.547 26.433 40.346 1.00 86.57 315 VAL B O 1
ATOM 7130 N N . ASN C 1 243 ? 38.478 26.015 39.285 1.00 89.20 316 ASN B N 1
ATOM 7131 C CA . ASN C 1 243 ? 37.727 25.734 38.067 1.00 96.48 316 ASN B CA 1
ATOM 7132 C C . ASN C 1 243 ? 36.861 24.495 38.258 1.00 92.34 316 ASN B C 1
ATOM 7133 O O . ASN C 1 243 ? 35.666 24.497 37.931 1.00 94.50 316 ASN B O 1
ATOM 7138 N N . GLU C 1 244 ? 37.434 23.442 38.838 1.00 80.61 317 GLU B N 1
ATOM 7139 C CA . GLU C 1 244 ? 36.666 22.217 39.004 1.00 80.00 317 GLU B CA 1
ATOM 7140 C C . GLU C 1 244 ? 35.423 22.470 39.843 1.00 85.78 317 GLU B C 1
ATOM 7141 O O . GLU C 1 244 ? 34.352 21.904 39.587 1.00 92.56 317 GLU B O 1
ATOM 7147 N N . THR C 1 245 ? 35.548 23.323 40.857 1.00 86.90 318 THR B N 1
ATOM 7148 C CA . THR C 1 245 ? 34.429 23.582 41.748 1.00 83.03 318 THR B CA 1
ATOM 7149 C C . THR C 1 245 ? 33.400 24.494 41.107 1.00 78.74 318 THR B C 1
ATOM 7150 O O . THR C 1 245 ? 32.211 24.296 41.322 1.00 80.36 318 THR B O 1
ATOM 7154 N N . ARG C 1 246 ? 33.804 25.468 40.288 1.00 73.83 319 ARG B N 1
ATOM 7155 C CA . ARG C 1 246 ? 32.785 26.175 39.510 1.00 76.07 319 ARG B CA 1
ATOM 7156 C C . ARG C 1 246 ? 31.987 25.210 38.650 1.00 75.01 319 ARG B C 1
ATOM 7157 O O . ARG C 1 246 ? 30.759 25.307 38.578 1.00 70.94 319 ARG B O 1
ATOM 7165 N N . ASP C 1 247 ? 32.661 24.240 38.033 1.00 84.02 320 ASP B N 1
ATOM 7166 C CA . ASP C 1 247 ? 31.934 23.267 37.230 1.00 93.25 320 ASP B CA 1
ATOM 7167 C C . ASP C 1 247 ? 30.964 22.474 38.095 1.00 92.53 320 ASP B C 1
ATOM 7168 O O . ASP C 1 247 ? 29.774 22.367 37.776 1.00 103.45 320 ASP B O 1
ATOM 7173 N N . ALA C 1 248 ? 31.446 21.923 39.203 1.00 83.78 321 ALA B N 1
ATOM 7174 C CA . ALA C 1 248 ? 30.561 21.139 40.054 1.00 83.71 321 ALA B CA 1
ATOM 7175 C C . ALA C 1 248 ? 29.394 21.973 40.588 1.00 86.32 321 ALA B C 1
ATOM 7176 O O . ALA C 1 248 ? 28.266 21.481 40.706 1.00 94.33 321 ALA B O 1
ATOM 7178 N N . LEU C 1 249 ? 29.642 23.236 40.918 1.00 78.39 322 LEU B N 1
ATOM 7179 C CA . LEU C 1 249 ? 28.581 24.092 41.426 1.00 74.38 322 LEU B CA 1
ATOM 7180 C C . LEU C 1 249 ? 27.543 24.362 40.358 1.00 71.58 322 LEU B C 1
ATOM 7181 O O . LEU C 1 249 ? 26.346 24.368 40.645 1.00 81.99 322 LEU B O 1
ATOM 7186 N N . SER C 1 250 ? 27.980 24.646 39.135 1.00 69.46 323 SER B N 1
ATOM 7187 C CA . SER C 1 250 ? 27.044 24.767 38.022 1.00 77.38 323 SER B CA 1
ATOM 7188 C C . SER C 1 250 ? 26.182 23.513 37.884 1.00 77.89 323 SER B C 1
ATOM 7189 O O . SER C 1 250 ? 24.951 23.590 37.775 1.00 69.33 323 SER B O 1
ATOM 7192 N N . GLU C 1 251 ? 26.821 22.346 37.892 1.00 72.22 324 GLU B N 1
ATOM 7193 C CA . GLU C 1 251 ? 26.081 21.102 37.752 1.00 70.94 324 GLU B CA 1
ATOM 7194 C C . GLU C 1 251 ? 25.021 21.015 38.831 1.00 74.61 324 GLU B C 1
ATOM 7195 O O . GLU C 1 251 ? 23.855 20.706 38.565 1.00 77.39 324 GLU B O 1
ATOM 7201 N N . SER C 1 252 ? 25.411 21.339 40.065 1.00 88.31 325 SER B N 1
ATOM 7202 C CA . SER C 1 252 ? 24.498 21.236 41.194 1.00 85.09 325 SER B CA 1
ATOM 7203 C C . SER C 1 252 ? 23.346 22.215 41.059 1.00 81.85 325 SER B C 1
ATOM 7204 O O . SER C 1 252 ? 22.190 21.839 41.263 1.00 87.20 325 SER B O 1
ATOM 7207 N N . LYS C 1 253 ? 23.632 23.459 40.671 1.00 72.91 326 LYS B N 1
ATOM 7208 C CA . LYS C 1 253 ? 22.565 24.444 40.567 1.00 80.40 326 LYS B CA 1
ATOM 7209 C C . LYS C 1 253 ? 21.575 24.076 39.469 1.00 82.70 326 LYS B C 1
ATOM 7210 O O . LYS C 1 253 ? 20.354 24.273 39.623 1.00 85.72 326 LYS B O 1
ATOM 7216 N N . ASN C 1 254 ? 22.069 23.523 38.362 1.00 81.40 327 ASN B N 1
ATOM 7217 C CA . ASN C 1 254 ? 21.127 23.098 37.336 1.00 80.98 327 ASN B CA 1
ATOM 7218 C C . ASN C 1 254 ? 20.286 21.933 37.841 1.00 89.68 327 ASN B C 1
ATOM 7219 O O . ASN C 1 254 ? 19.084 21.867 37.556 1.00 102.43 327 ASN B O 1
ATOM 7224 N N . ARG C 1 255 ? 20.882 21.026 38.625 1.00 79.92 328 ARG B N 1
ATOM 7225 C CA . ARG C 1 255 ? 20.080 19.956 39.214 1.00 70.32 328 ARG B CA 1
ATOM 7226 C C . ARG C 1 255 ? 19.040 20.509 40.157 1.00 76.82 328 ARG B C 1
ATOM 7227 O O . ARG C 1 255 ? 17.958 19.937 40.302 1.00 77.44 328 ARG B O 1
ATOM 7235 N N . CYS C 1 256 ? 19.359 21.598 40.837 1.00 91.92 329 CYS B N 1
ATOM 7236 C CA . CYS C 1 256 ? 18.420 22.128 41.813 1.00 97.37 329 CYS B CA 1
ATOM 7237 C C . CYS C 1 256 ? 17.224 22.757 41.119 1.00 103.12 329 CYS B C 1
ATOM 7238 O O . CYS C 1 256 ? 16.073 22.533 41.513 1.00 110.13 329 CYS B O 1
ATOM 7241 N N . ALA C 1 257 ? 17.473 23.550 40.076 1.00 100.45 330 ALA B N 1
ATOM 7242 C CA . ALA C 1 257 ? 16.350 24.085 39.305 1.00 101.58 330 ALA B CA 1
ATOM 7243 C C . ALA C 1 257 ? 15.537 22.961 38.666 1.00 90.37 330 ALA B C 1
ATOM 7244 O O . ALA C 1 257 ? 14.300 23.011 38.638 1.00 90.87 330 ALA B O 1
ATOM 7246 N N . SER C 1 258 ? 16.224 21.952 38.135 1.00 70.99 331 SER B N 1
ATOM 7247 C CA . SER C 1 258 ? 15.582 20.756 37.623 1.00 71.06 331 SER B CA 1
ATOM 7248 C C . SER C 1 258 ? 14.625 20.152 38.654 1.00 80.71 331 SER B C 1
ATOM 7249 O O . SER C 1 258 ? 13.477 19.805 38.340 1.00 84.79 331 SER B O 1
ATOM 7252 N N . LEU C 1 259 ? 15.064 20.048 39.908 1.00 82.70 332 LEU B N 1
ATOM 7253 C CA . LEU C 1 259 ? 14.172 19.512 40.933 1.00 81.23 332 LEU B CA 1
ATOM 7254 C C . LEU C 1 259 ? 13.014 20.449 41.208 1.00 80.24 332 LEU B C 1
ATOM 7255 O O . LEU C 1 259 ? 11.903 19.998 41.490 1.00 80.50 332 LEU B O 1
ATOM 7260 N N . ASP C 1 260 ? 13.256 21.752 41.185 1.00 78.84 333 ASP B N 1
ATOM 7261 C CA . ASP C 1 260 ? 12.159 22.654 41.499 1.00 83.14 333 ASP B CA 1
ATOM 7262 C C . ASP C 1 260 ? 11.083 22.625 40.416 1.00 80.74 333 ASP B C 1
ATOM 7263 O O . ASP C 1 260 ? 9.877 22.753 40.708 1.00 80.57 333 ASP B O 1
ATOM 7268 N N . GLU C 1 261 ? 11.475 22.344 39.182 1.00 83.30 334 GLU B N 1
ATOM 7269 C CA . GLU C 1 261 ? 10.445 22.167 38.172 1.00 88.89 334 GLU B CA 1
ATOM 7270 C C . GLU C 1 261 ? 9.751 20.833 38.346 1.00 88.54 334 GLU B C 1
ATOM 7271 O O . GLU C 1 261 ? 8.537 20.738 38.159 1.00 98.34 334 GLU B O 1
ATOM 7277 N N . GLU C 1 262 ? 10.483 19.797 38.747 1.00 84.19 335 GLU B N 1
ATOM 7278 C CA . GLU C 1 262 ? 9.795 18.547 39.047 1.00 84.78 335 GLU B CA 1
ATOM 7279 C C . GLU C 1 262 ? 8.831 18.706 40.211 1.00 93.12 335 GLU B C 1
ATOM 7280 O O . GLU C 1 262 ? 7.845 17.970 40.306 1.00 96.13 335 GLU B O 1
ATOM 7286 N N . LEU C 1 263 ? 9.103 19.644 41.118 1.00 101.32 336 LEU B N 1
ATOM 7287 C CA . LEU C 1 263 ? 8.154 19.898 42.199 1.00 101.33 336 LEU B CA 1
ATOM 7288 C C . LEU C 1 263 ? 6.917 20.627 41.702 1.00 99.98 336 LEU B C 1
ATOM 7289 O O . LEU C 1 263 ? 5.831 20.412 42.245 1.00 94.66 336 LEU B O 1
ATOM 7294 N N . LYS C 1 264 ? 7.048 21.474 40.670 1.00 109.34 337 LYS B N 1
ATOM 7295 C CA . LYS C 1 264 ? 5.841 22.054 40.069 1.00 109.96 337 LYS B CA 1
ATOM 7296 C C . LYS C 1 264 ? 4.822 20.983 39.688 1.00 104.08 337 LYS B C 1
ATOM 7297 O O . LYS C 1 264 ? 3.610 21.220 39.749 1.00 104.80 337 LYS B O 1
ATOM 7303 N N . SER C 1 265 ? 5.285 19.800 39.311 1.00 95.42 338 SER B N 1
ATOM 7304 C CA . SER C 1 265 ? 4.364 18.770 38.865 1.00 103.59 338 SER B CA 1
ATOM 7305 C C . SER C 1 265 ? 3.551 18.133 39.989 1.00 103.00 338 SER B C 1
ATOM 7306 O O . SER C 1 265 ? 2.701 17.288 39.679 1.00 75.20 338 SER B O 1
ATOM 7309 N N . TYR C 1 266 ? 3.763 18.470 41.267 1.00 107.72 339 TYR B N 1
ATOM 7310 C CA . TYR C 1 266 ? 2.906 17.906 42.307 1.00 105.06 339 TYR B CA 1
ATOM 7311 C C . TYR C 1 266 ? 2.016 18.938 42.972 1.00 117.18 339 TYR B C 1
ATOM 7312 O O . TYR C 1 266 ? 1.204 18.581 43.832 1.00 120.44 339 TYR B O 1
ATOM 7321 N N . SER C 1 267 ? 2.124 20.194 42.594 1.00 128.66 340 SER B N 1
ATOM 7322 C CA . SER C 1 267 ? 1.395 21.219 43.306 1.00 131.43 340 SER B CA 1
ATOM 7323 C C . SER C 1 267 ? 0.032 21.403 42.676 1.00 128.03 340 SER B C 1
ATOM 7324 O O . SER C 1 267 ? -0.142 21.213 41.470 1.00 125.07 340 SER B O 1
ATOM 7326 N N . GLY C 1 268 ? -0.941 21.725 43.519 1.00 137.13 341 GLY B N 1
ATOM 7327 C CA . GLY C 1 268 ? -2.173 22.315 43.026 1.00 139.80 341 GLY B CA 1
ATOM 7328 C C . GLY C 1 268 ? -3.029 21.379 42.201 1.00 142.11 341 GLY B C 1
ATOM 7329 O O . GLY C 1 268 ? -3.320 20.240 42.577 1.00 139.32 341 GLY B O 1
ATOM 7330 N N . ASP C 1 269 ? -3.480 21.909 41.067 1.00 137.31 342 ASP B N 1
ATOM 7331 C CA . ASP C 1 269 ? -4.480 21.226 40.264 1.00 136.34 342 ASP B CA 1
ATOM 7332 C C . ASP C 1 269 ? -4.014 19.839 39.833 1.00 133.42 342 ASP B C 1
ATOM 7333 O O . ASP C 1 269 ? -4.782 18.875 39.908 1.00 134.53 342 ASP B O 1
ATOM 7338 N N . ASN C 1 270 ? -2.744 19.717 39.424 1.00 127.31 343 ASN B N 1
ATOM 7339 C CA . ASN C 1 270 ? -2.240 18.491 38.796 1.00 123.16 343 ASN B CA 1
ATOM 7340 C C . ASN C 1 270 ? -2.417 17.272 39.693 1.00 114.43 343 ASN B C 1
ATOM 7341 O O . ASN C 1 270 ? -2.810 16.187 39.237 1.00 111.13 343 ASN B O 1
ATOM 7346 N N . ILE C 1 271 ? -2.085 17.419 40.968 1.00 115.66 344 ILE B N 1
ATOM 7347 C CA . ILE C 1 271 ? -2.166 16.272 41.861 1.00 124.01 344 ILE B CA 1
ATOM 7348 C C . ILE C 1 271 ? -3.611 15.790 41.986 1.00 125.63 344 ILE B C 1
ATOM 7349 O O . ILE C 1 271 ? -3.888 14.588 41.881 1.00 124.70 344 ILE B O 1
ATOM 7354 N N . LYS C 1 272 ? -4.564 16.720 42.126 1.00 129.49 345 LYS B N 1
ATOM 7355 C CA . LYS C 1 272 ? -5.969 16.324 42.236 1.00 130.08 345 LYS B CA 1
ATOM 7356 C C . LYS C 1 272 ? -6.494 15.742 40.930 1.00 120.83 345 LYS B C 1
ATOM 7357 O O . LYS C 1 272 ? -7.310 14.816 40.947 1.00 121.23 345 LYS B O 1
ATOM 7359 N N . ALA C 1 273 ? -6.064 16.290 39.790 1.00 100.00 346 ALA B N 1
ATOM 7360 C CA . ALA C 1 273 ? -6.439 15.699 38.510 1.00 94.82 346 ALA B CA 1
ATOM 7361 C C . ALA C 1 273 ? -6.007 14.247 38.446 1.00 91.00 346 ALA B C 1
ATOM 7362 O O . ALA C 1 273 ? -6.778 13.365 38.041 1.00 93.81 346 ALA B O 1
ATOM 7364 N N . PHE C 1 274 ? -4.787 13.965 38.883 1.00 94.03 347 PHE B N 1
ATOM 7365 C CA . PHE C 1 274 ? -4.381 12.573 38.887 1.00 94.74 347 PHE B CA 1
ATOM 7366 C C . PHE C 1 274 ? -5.206 11.766 39.876 1.00 97.32 347 PHE B C 1
ATOM 7367 O O . PHE C 1 274 ? -5.524 10.596 39.621 1.00 95.43 347 PHE B O 1
ATOM 7375 N N . GLN C 1 275 ? -5.552 12.374 41.013 1.00 96.93 348 GLN B N 1
ATOM 7376 C CA . GLN C 1 275 ? -6.338 11.665 42.012 1.00 97.28 348 GLN B CA 1
ATOM 7377 C C . GLN C 1 275 ? -7.653 11.200 41.433 1.00 105.64 348 GLN B C 1
ATOM 7378 O O . GLN C 1 275 ? -8.022 10.022 41.534 1.00 113.25 348 GLN B O 1
ATOM 7384 N N . GLU C 1 276 ? -8.350 12.109 40.772 1.00 106.15 349 GLU B N 1
ATOM 7385 C CA . GLU C 1 276 ? -9.643 11.759 40.211 1.00 99.20 349 GLU B CA 1
ATOM 7386 C C . GLU C 1 276 ? -9.492 10.768 39.066 1.00 95.61 349 GLU B C 1
ATOM 7387 O O . GLU C 1 276 ? -10.351 9.901 38.889 1.00 101.50 349 GLU B O 1
ATOM 7393 N N . LEU C 1 277 ? -8.417 10.871 38.269 1.00 93.11 350 LEU B N 1
ATOM 7394 C CA . LEU C 1 277 ? -8.231 9.873 37.212 1.00 100.48 350 LEU B CA 1
ATOM 7395 C C . LEU C 1 277 ? -8.025 8.477 37.798 1.00 96.38 350 LEU B C 1
ATOM 7396 O O . LEU C 1 277 ? -8.534 7.481 37.258 1.00 88.01 350 LEU B O 1
ATOM 7401 N N . GLN C 1 278 ? -7.285 8.386 38.906 1.00 103.31 351 GLN B N 1
ATOM 7402 C CA . GLN C 1 278 ? -7.202 7.125 39.636 1.00 104.29 351 GLN B CA 1
ATOM 7403 C C . GLN C 1 278 ? -8.578 6.652 40.067 1.00 101.52 351 GLN B C 1
ATOM 7404 O O . GLN C 1 278 ? -8.894 5.455 39.984 1.00 98.51 351 GLN B O 1
ATOM 7410 N N . GLU C 1 279 ? -9.384 7.576 40.595 1.00 99.62 352 GLU B N 1
ATOM 7411 C CA . GLU C 1 279 ? -10.727 7.220 41.037 1.00 104.63 352 GLU B CA 1
ATOM 7412 C C . GLU C 1 279 ? -11.545 6.662 39.878 1.00 101.01 352 GLU B C 1
ATOM 7413 O O . GLU C 1 279 ? -12.223 5.640 40.014 1.00 97.77 352 GLU B O 1
ATOM 7419 N N . LYS C 1 280 ? -11.461 7.310 38.721 1.00 106.97 353 LYS B N 1
ATOM 7420 C CA . LYS C 1 280 ? -12.186 6.855 37.547 1.00 107.40 353 LYS B CA 1
ATOM 7421 C C . LYS C 1 280 ? -11.753 5.448 37.166 1.00 110.00 353 LYS B C 1
ATOM 7422 O O . LYS C 1 280 ? -12.594 4.573 36.902 1.00 108.68 353 LYS B O 1
ATOM 7428 N N . ASP C 1 281 ? -10.438 5.204 37.192 1.00 114.88 354 ASP B N 1
ATOM 7429 C CA . ASP C 1 281 ? -9.907 3.869 36.933 1.00 112.07 354 ASP B CA 1
ATOM 7430 C C . ASP C 1 281 ? -10.534 2.833 37.855 1.00 107.03 354 ASP B C 1
ATOM 7431 O O . ASP C 1 281 ? -11.042 1.800 37.398 1.00 105.72 354 ASP B O 1
ATOM 7436 N N . ARG C 1 282 ? -10.485 3.079 39.167 1.00 100.78 355 ARG B N 1
ATOM 7437 C CA . ARG C 1 282 ? -11.006 2.061 40.070 1.00 104.78 355 ARG B CA 1
ATOM 7438 C C . ARG C 1 282 ? -12.513 1.892 39.910 1.00 110.08 355 ARG B C 1
ATOM 7439 O O . ARG C 1 282 ? -13.024 0.774 40.069 1.00 114.34 355 ARG B O 1
ATOM 7447 N N . GLU C 1 283 ? -13.237 2.972 39.588 1.00 107.38 356 GLU B N 1
ATOM 7448 C CA . GLU C 1 283 ? -14.662 2.841 39.283 1.00 101.13 356 GLU B CA 1
ATOM 7449 C C . GLU C 1 283 ? -14.866 1.823 38.172 1.00 101.43 356 GLU B C 1
ATOM 7450 O O . GLU C 1 283 ? -15.622 0.842 38.320 1.00 107.76 356 GLU B O 1
ATOM 7456 N N . LEU C 1 284 ? -14.149 2.012 37.063 1.00 105.64 357 LEU B N 1
ATOM 7457 C CA . LEU C 1 284 ? -14.282 1.068 35.958 1.00 106.35 357 LEU B CA 1
ATOM 7458 C C . LEU C 1 284 ? -13.869 -0.336 36.368 1.00 112.02 357 LEU B C 1
ATOM 7459 O O . LEU C 1 284 ? -14.422 -1.319 35.860 1.00 111.81 357 LEU B O 1
ATOM 7464 N N . GLN C 1 285 ? -12.882 -0.461 37.252 1.00 110.90 358 GLN B N 1
ATOM 7465 C CA . GLN C 1 285 ? -12.449 -1.805 37.594 1.00 114.60 358 GLN B CA 1
ATOM 7466 C C . GLN C 1 285 ? -13.506 -2.527 38.421 1.00 114.28 358 GLN B C 1
ATOM 7467 O O . GLN C 1 285 ? -13.760 -3.716 38.194 1.00 119.83 358 GLN B O 1
ATOM 7473 N N . SER C 1 286 ? -14.158 -1.830 39.362 1.00 110.96 359 SER B N 1
ATOM 7474 C CA . SER C 1 286 ? -15.277 -2.459 40.070 1.00 117.90 359 SER B CA 1
ATOM 7475 C C . SER C 1 286 ? -16.324 -2.938 39.090 1.00 126.09 359 SER B C 1
ATOM 7476 O O . SER C 1 286 ? -16.830 -4.064 39.199 1.00 129.95 359 SER B O 1
ATOM 7479 N N . PHE C 1 287 ? -16.637 -2.103 38.102 1.00 129.02 360 PHE B N 1
ATOM 7480 C CA . PHE C 1 287 ? -17.664 -2.473 37.138 1.00 130.52 360 PHE B CA 1
ATOM 7481 C C . PHE C 1 287 ? -17.241 -3.700 36.319 1.00 137.20 360 PHE B C 1
ATOM 7482 O O . PHE C 1 287 ? -17.995 -4.685 36.188 1.00 143.98 360 PHE B O 1
ATOM 7498 N N . ASP C 1 289 ? -15.028 -6.047 36.986 1.00 145.18 362 ASP B N 1
ATOM 7499 C CA . ASP C 1 289 ? -15.000 -7.272 37.773 1.00 140.40 362 ASP B CA 1
ATOM 7500 C C . ASP C 1 289 ? -16.404 -7.748 38.108 1.00 136.51 362 ASP B C 1
ATOM 7501 O O . ASP C 1 289 ? -16.620 -8.948 38.309 1.00 137.35 362 ASP B O 1
ATOM 7506 N N . SER C 1 290 ? -17.367 -6.830 38.184 1.00 138.57 363 SER B N 1
ATOM 7507 C CA . SER C 1 290 ? -18.742 -7.266 38.376 1.00 138.68 363 SER B CA 1
ATOM 7508 C C . SER C 1 290 ? -19.283 -7.979 37.149 1.00 135.02 363 SER B C 1
ATOM 7509 O O . SER C 1 290 ? -20.275 -8.709 37.260 1.00 136.55 363 SER B O 1
ATOM 7512 N N . PHE C 1 291 ? -18.695 -7.733 35.976 1.00 131.40 364 PHE B N 1
ATOM 7513 C CA . PHE C 1 291 ? -19.209 -8.385 34.766 1.00 136.04 364 PHE B CA 1
ATOM 7514 C C . PHE C 1 291 ? -19.114 -9.910 34.739 1.00 135.25 364 PHE B C 1
ATOM 7515 O O . PHE C 1 291 ? -20.156 -10.568 34.565 1.00 131.72 364 PHE B O 1
ATOM 7523 N N . PRO C 1 292 ? -17.934 -10.535 34.866 1.00 140.39 365 PRO B N 1
ATOM 7524 C CA . PRO C 1 292 ? -17.820 -11.935 34.415 1.00 142.42 365 PRO B CA 1
ATOM 7525 C C . PRO C 1 292 ? -18.760 -12.878 35.140 1.00 144.28 365 PRO B C 1
ATOM 7526 O O . PRO C 1 292 ? -19.249 -13.831 34.527 1.00 142.42 365 PRO B O 1
ATOM 7530 N N . ALA C 1 293 ? -19.000 -12.661 36.438 1.00 147.67 366 ALA B N 1
ATOM 7531 C CA . ALA C 1 293 ? -19.918 -13.526 37.173 1.00 147.76 366 ALA B CA 1
ATOM 7532 C C . ALA C 1 293 ? -21.321 -13.462 36.585 1.00 147.03 366 ALA B C 1
ATOM 7533 O O . ALA C 1 293 ? -21.980 -14.496 36.419 1.00 145.87 366 ALA B O 1
ATOM 7535 N N . LYS C 1 294 ? -21.794 -12.257 36.256 1.00 147.39 367 LYS B N 1
ATOM 7536 C CA . LYS C 1 294 ? -23.092 -12.130 35.600 1.00 145.93 367 LYS B CA 1
ATOM 7537 C C . LYS C 1 294 ? -23.062 -12.752 34.210 1.00 144.82 367 LYS B C 1
ATOM 7538 O O . LYS C 1 294 ? -24.054 -13.343 33.760 1.00 145.17 367 LYS B O 1
ATOM 7540 N N . LEU C 1 295 ? -21.928 -12.636 33.520 1.00 146.97 368 LEU B N 1
ATOM 7541 C CA . LEU C 1 295 ? -21.786 -13.296 32.229 1.00 155.09 368 LEU B CA 1
ATOM 7542 C C . LEU C 1 295 ? -21.972 -14.797 32.377 1.00 163.39 368 LEU B C 1
ATOM 7543 O O . LEU C 1 295 ? -22.738 -15.416 31.634 1.00 166.30 368 LEU B O 1
ATOM 7548 N N . LYS C 1 296 ? -21.278 -15.390 33.349 1.00 170.80 369 LYS B N 1
ATOM 7549 C CA . LYS C 1 296 ? -21.395 -16.820 33.618 1.00 172.43 369 LYS B CA 1
ATOM 7550 C C . LYS C 1 296 ? -22.815 -17.196 34.012 1.00 173.24 369 LYS B C 1
ATOM 7551 O O . LYS C 1 296 ? -23.305 -18.266 33.640 1.00 173.70 369 LYS B O 1
ATOM 7557 N N . GLU C 1 297 ? -23.488 -16.337 34.778 1.00 169.25 370 GLU B N 1
ATOM 7558 C CA . GLU C 1 297 ? -24.864 -16.627 35.166 1.00 166.24 370 GLU B CA 1
ATOM 7559 C C . GLU C 1 297 ? -25.762 -16.712 33.939 1.00 164.65 370 GLU B C 1
ATOM 7560 O O . GLU C 1 297 ? -26.509 -17.684 33.763 1.00 165.82 370 GLU B O 1
ATOM 7562 N N . GLU C 1 298 ? -25.695 -15.701 33.071 1.00 166.22 371 GLU B N 1
ATOM 7563 C CA . GLU C 1 298 ? -26.495 -15.738 31.851 1.00 171.98 371 GLU B CA 1
ATOM 7564 C C . GLU C 1 298 ? -26.086 -16.903 30.958 1.00 174.71 371 GLU B C 1
ATOM 7565 O O . GLU C 1 298 ? -26.932 -17.497 30.280 1.00 175.59 371 GLU B O 1
ATOM 7575 N N . ASP C 1 300 ? -24.888 -19.912 31.923 1.00 192.45 373 ASP B N 1
ATOM 7576 C CA . ASP C 1 300 ? -25.458 -21.142 32.453 1.00 190.48 373 ASP B CA 1
ATOM 7577 C C . ASP C 1 300 ? -26.964 -21.185 32.248 1.00 182.85 373 ASP B C 1
ATOM 7578 O O . ASP C 1 300 ? -27.520 -22.256 31.980 1.00 184.84 373 ASP B O 1
ATOM 7583 N N . LYS C 1 301 ? -27.636 -20.034 32.338 1.00 177.82 374 LYS B N 1
ATOM 7584 C CA . LYS C 1 301 ? -29.066 -20.001 32.053 1.00 170.86 374 LYS B CA 1
ATOM 7585 C C . LYS C 1 301 ? -29.346 -20.395 30.606 1.00 163.04 374 LYS B C 1
ATOM 7586 O O . LYS C 1 301 ? -30.237 -21.216 30.330 1.00 167.27 374 LYS B O 1
ATOM 7588 N N . ILE C 1 302 ? -28.590 -19.829 29.660 1.00 158.44 375 ILE B N 1
ATOM 7589 C CA . ILE C 1 302 ? -28.845 -20.168 28.264 1.00 160.87 375 ILE B CA 1
ATOM 7590 C C . ILE C 1 302 ? -28.513 -21.631 28.000 1.00 161.29 375 ILE B C 1
ATOM 7591 O O . ILE C 1 302 ? -29.234 -22.308 27.272 1.00 159.73 375 ILE B O 1
ATOM 7596 N N . THR C 1 303 ? -27.434 -22.154 28.592 1.00 163.01 376 THR B N 1
ATOM 7597 C CA . THR C 1 303 ? -27.105 -23.558 28.348 1.00 163.03 376 THR B CA 1
ATOM 7598 C C . THR C 1 303 ? -28.146 -24.501 28.947 1.00 165.77 376 THR B C 1
ATOM 7599 O O . THR C 1 303 ? -28.466 -25.525 28.339 1.00 163.92 376 THR B O 1
ATOM 7603 N N . GLU C 1 304 ? -28.692 -24.180 30.128 1.00 176.85 377 GLU B N 1
ATOM 7604 C CA . GLU C 1 304 ? -29.740 -25.027 30.703 1.00 181.36 377 GLU B CA 1
ATOM 7605 C C . GLU C 1 304 ? -30.994 -25.012 29.837 1.00 182.25 377 GLU B C 1
ATOM 7606 O O . GLU C 1 304 ? -31.607 -26.064 29.579 1.00 179.93 377 GLU B O 1
ATOM 7608 N N . VAL C 1 305 ? -31.389 -23.828 29.366 1.00 184.52 378 VAL B N 1
ATOM 7609 C CA . VAL C 1 305 ? -32.570 -23.796 28.516 1.00 194.59 378 VAL B CA 1
ATOM 7610 C C . VAL C 1 305 ? -32.269 -24.454 27.174 1.00 196.83 378 VAL B C 1
ATOM 7611 O O . VAL C 1 305 ? -33.149 -25.064 26.573 1.00 196.13 378 VAL B O 1
ATOM 7615 N N . GLN C 1 306 ? -31.026 -24.391 26.697 1.00 195.73 379 GLN B N 1
ATOM 7616 C CA . GLN C 1 306 ? -30.691 -25.076 25.453 1.00 188.75 379 GLN B CA 1
ATOM 7617 C C . GLN C 1 306 ? -30.737 -26.586 25.628 1.00 186.85 379 GLN B C 1
ATOM 7618 O O . GLN C 1 306 ? -31.165 -27.306 24.718 1.00 184.59 379 GLN B O 1
ATOM 7624 N N . ARG C 1 307 ? -30.320 -27.083 26.796 1.00 186.73 380 ARG B N 1
ATOM 7625 C CA . ARG C 1 307 ? -30.394 -28.516 27.056 1.00 183.52 380 ARG B CA 1
ATOM 7626 C C . ARG C 1 307 ? -31.836 -29.000 27.095 1.00 184.49 380 ARG B C 1
ATOM 7627 O O . ARG C 1 307 ? -32.170 -30.024 26.481 1.00 185.86 380 ARG B O 1
ATOM 7635 N N . ASN C 1 308 ? -32.723 -28.276 27.791 1.00 183.50 381 ASN B N 1
ATOM 7636 C CA . ASN C 1 308 ? -34.096 -28.775 27.740 1.00 186.66 381 ASN B CA 1
ATOM 7637 C C . ASN C 1 308 ? -34.748 -28.498 26.380 1.00 185.42 381 ASN B C 1
ATOM 7638 O O . ASN C 1 308 ? -35.655 -29.238 25.990 1.00 186.59 381 ASN B O 1
ATOM 7643 N N . ILE C 1 309 ? -34.278 -27.494 25.627 1.00 185.75 382 ILE B N 1
ATOM 7644 C CA . ILE C 1 309 ? -34.690 -27.345 24.229 1.00 189.65 382 ILE B CA 1
ATOM 7645 C C . ILE C 1 309 ? -34.358 -28.599 23.435 1.00 194.55 382 ILE B C 1
ATOM 7646 O O . ILE C 1 309 ? -35.210 -29.154 22.733 1.00 195.75 382 ILE B O 1
ATOM 7651 N N . ALA C 1 310 ? -33.092 -29.022 23.488 1.00 195.39 383 ALA B N 1
ATOM 7652 C CA . ALA C 1 310 ? -32.662 -30.199 22.740 1.00 192.17 383 ALA B CA 1
ATOM 7653 C C . ALA C 1 310 ? -33.441 -31.440 23.154 1.00 189.92 383 ALA B C 1
ATOM 7654 O O . ALA C 1 310 ? -33.878 -32.222 22.299 1.00 189.74 383 ALA B O 1
ATOM 7656 N N . THR C 1 311 ? -33.624 -31.643 24.461 1.00 177.99 384 THR B N 1
ATOM 7657 C CA . THR C 1 311 ? -34.376 -32.810 24.908 1.00 172.06 384 THR B CA 1
ATOM 7658 C C . THR C 1 311 ? -35.821 -32.755 24.418 1.00 167.14 384 THR B C 1
ATOM 7659 O O . THR C 1 311 ? -36.366 -33.773 23.972 1.00 168.67 384 THR B O 1
ATOM 7663 N N . LEU C 1 312 ? -36.468 -31.585 24.507 1.00 165.97 385 LEU B N 1
ATOM 7664 C CA . LEU C 1 312 ? -37.825 -31.451 23.983 1.00 166.13 385 LEU B CA 1
ATOM 7665 C C . LEU C 1 312 ? -37.856 -31.742 22.491 1.00 176.25 385 LEU B C 1
ATOM 7666 O O . LEU C 1 312 ? -38.762 -32.424 21.999 1.00 175.29 385 LEU B O 1
ATOM 7668 N N . LEU C 1 313 ? -36.871 -31.229 21.754 1.00 192.20 386 LEU B N 1
ATOM 7669 C CA . LEU C 1 313 ? -36.816 -31.459 20.317 1.00 209.25 386 LEU B CA 1
ATOM 7670 C C . LEU C 1 313 ? -36.754 -32.950 20.016 1.00 233.95 386 LEU B C 1
ATOM 7671 O O . LEU C 1 313 ? -37.524 -33.466 19.194 1.00 232.57 386 LEU B O 1
ATOM 7673 N N . GLU C 1 314 ? -35.848 -33.665 20.689 1.00 253.78 387 GLU B N 1
ATOM 7674 C CA . GLU C 1 314 ? -35.655 -35.079 20.382 1.00 253.83 387 GLU B CA 1
ATOM 7675 C C . GLU C 1 314 ? -36.847 -35.924 20.827 1.00 251.88 387 GLU B C 1
ATOM 7676 O O . GLU C 1 314 ? -37.235 -36.866 20.127 1.00 254.85 387 GLU B O 1
ATOM 7678 N N . ARG C 1 315 ? -37.474 -35.584 21.956 1.00 227.64 388 ARG B N 1
ATOM 7679 C CA . ARG C 1 315 ? -38.659 -36.336 22.364 1.00 209.44 388 ARG B CA 1
ATOM 7680 C C . ARG C 1 315 ? -39.839 -36.080 21.432 1.00 207.51 388 ARG B C 1
ATOM 7681 O O . ARG C 1 315 ? -40.614 -36.998 21.151 1.00 207.81 388 ARG B O 1
ATOM 7689 N N . ILE C 1 316 ? -40.003 -34.851 20.938 1.00 207.77 389 ILE B N 1
ATOM 7690 C CA . ILE C 1 316 ? -41.090 -34.603 19.993 1.00 215.65 389 ILE B CA 1
ATOM 7691 C C . ILE C 1 316 ? -40.827 -35.305 18.666 1.00 231.10 389 ILE B C 1
ATOM 7692 O O . ILE C 1 316 ? -41.750 -35.839 18.042 1.00 230.92 389 ILE B O 1
ATOM 7697 N N . SER C 1 317 ? -39.571 -35.327 18.210 1.00 246.45 390 SER B N 1
ATOM 7698 C CA . SER C 1 317 ? -39.257 -36.072 16.990 1.00 247.80 390 SER B CA 1
ATOM 7699 C C . SER C 1 317 ? -39.522 -37.560 17.184 1.00 247.78 390 SER B C 1
ATOM 7700 O O . SER C 1 317 ? -39.988 -38.250 16.267 1.00 248.50 390 SER B O 1
ATOM 7703 N N . GLN C 1 318 ? -39.202 -38.073 18.372 1.00 229.75 391 GLN B N 1
ATOM 7704 C CA . GLN C 1 318 ? -39.462 -39.469 18.691 1.00 216.24 391 GLN B CA 1
ATOM 7705 C C . GLN C 1 318 ? -40.962 -39.758 18.714 1.00 212.78 391 GLN B C 1
ATOM 7706 O O . GLN C 1 318 ? -41.417 -40.798 18.215 1.00 216.10 391 GLN B O 1
ATOM 7712 N N . ALA C 1 319 ? -41.748 -38.821 19.250 1.00 218.27 392 ALA B N 1
ATOM 7713 C CA . ALA C 1 319 ? -43.202 -38.913 19.169 1.00 221.06 392 ALA B CA 1
ATOM 7714 C C . ALA C 1 319 ? -43.678 -38.899 17.723 1.00 215.20 392 ALA B C 1
ATOM 7715 O O . ALA C 1 319 ? -44.657 -39.569 17.376 1.00 213.77 392 ALA B O 1
ATOM 7717 N N . LEU C 1 320 ? -42.983 -38.153 16.864 1.00 210.23 393 LEU B N 1
ATOM 7718 C CA . LEU C 1 320 ? -43.377 -38.077 15.463 1.00 217.07 393 LEU B CA 1
ATOM 7719 C C . LEU C 1 320 ? -43.126 -39.409 14.771 1.00 220.28 393 LEU B C 1
ATOM 7720 O O . LEU C 1 320 ? -43.958 -39.874 13.985 1.00 221.21 393 LEU B O 1
ATOM 7722 N N . GLU C 1 321 ? -41.971 -40.023 15.035 1.00 224.43 394 GLU B N 1
ATOM 7723 C CA . GLU C 1 321 ? -41.703 -41.352 14.491 1.00 222.20 394 GLU B CA 1
ATOM 7724 C C . GLU C 1 321 ? -42.740 -42.358 14.982 1.00 226.24 394 GLU B C 1
ATOM 7725 O O . GLU C 1 321 ? -43.256 -43.167 14.197 1.00 230.98 394 GLU B O 1
ATOM 7727 N N . LEU C 1 322 ? -43.087 -42.297 16.276 1.00 222.24 395 LEU B N 1
ATOM 7728 C CA . LEU C 1 322 ? -44.054 -43.245 16.831 1.00 220.01 395 LEU B CA 1
ATOM 7729 C C . LEU C 1 322 ? -45.460 -43.025 16.279 1.00 219.76 395 LEU B C 1
ATOM 7730 O O . LEU C 1 322 ? -46.245 -43.976 16.199 1.00 218.73 395 LEU B O 1
ATOM 7732 N N . LYS C 1 323 ? -45.805 -41.788 15.911 1.00 223.24 396 LYS B N 1
ATOM 7733 C CA . LYS C 1 323 ? -47.087 -41.551 15.254 1.00 227.24 396 LYS B CA 1
ATOM 7734 C C . LYS C 1 323 ? -47.035 -41.902 13.774 1.00 227.04 396 LYS B C 1
ATOM 7735 O O . LYS C 1 323 ? -48.072 -42.203 13.177 1.00 228.01 396 LYS B O 1
ATOM 7737 N N . LYS C 1 324 ? -45.847 -41.848 13.164 1.00 229.11 397 LYS B N 1
ATOM 7738 C CA . LYS C 1 324 ? -45.682 -42.345 11.802 1.00 230.23 397 LYS B CA 1
ATOM 7739 C C . LYS C 1 324 ? -45.796 -43.861 11.757 1.00 230.65 397 LYS B C 1
ATOM 7740 O O . LYS C 1 324 ? -46.106 -44.429 10.704 1.00 232.07 397 LYS B O 1
ATOM 7742 N N . GLN C 1 325 ? -45.541 -44.529 12.885 1.00 246.93 398 GLN B N 1
ATOM 7743 C CA . GLN C 1 325 ? -45.782 -45.964 12.977 1.00 246.77 398 GLN B CA 1
ATOM 7744 C C . GLN C 1 325 ? -47.252 -46.333 12.803 1.00 245.42 398 GLN B C 1
ATOM 7745 O O . GLN C 1 325 ? -47.555 -47.526 12.693 1.00 247.01 398 GLN B O 1
ATOM 7755 N N . PRO C 1 327 ? -51.022 -44.336 10.934 1.00 230.62 400 PRO B N 1
ATOM 7756 C CA . PRO C 1 327 ? -51.988 -43.272 10.633 1.00 221.44 400 PRO B CA 1
ATOM 7757 C C . PRO C 1 327 ? -53.281 -43.407 11.439 1.00 208.80 400 PRO B C 1
ATOM 7758 O O . PRO C 1 327 ? -53.661 -44.521 11.801 1.00 202.01 400 PRO B O 1
ATOM 7762 N N . PRO D 2 10 ? 68.622 0.032 62.160 1.00 210.15 6 PRO D N 1
ATOM 7763 C CA . PRO D 2 10 ? 68.492 -1.301 62.761 1.00 213.72 6 PRO D CA 1
ATOM 7764 C C . PRO D 2 10 ? 69.816 -2.070 62.824 1.00 219.17 6 PRO D C 1
ATOM 7765 O O . PRO D 2 10 ? 70.492 -2.200 61.802 1.00 221.67 6 PRO D O 1
ATOM 7769 N N . LYS D 2 11 ? 70.170 -2.562 64.015 1.00 220.92 7 LYS D N 1
ATOM 7770 C CA . LYS D 2 11 ? 71.374 -3.373 64.217 1.00 218.57 7 LYS D CA 1
ATOM 7771 C C . LYS D 2 11 ? 72.627 -2.657 63.716 1.00 217.46 7 LYS D C 1
ATOM 7772 O O . LYS D 2 11 ? 73.538 -3.273 63.158 1.00 219.53 7 LYS D O 1
ATOM 7774 N N . GLU D 2 12 ? 72.679 -1.339 63.918 1.00 213.40 8 GLU D N 1
ATOM 7775 C CA . GLU D 2 12 ? 73.788 -0.507 63.447 1.00 208.21 8 GLU D CA 1
ATOM 7776 C C . GLU D 2 12 ? 74.240 0.461 64.538 1.00 201.50 8 GLU D C 1
ATOM 7777 O O . GLU D 2 12 ? 73.944 1.661 64.484 1.00 203.32 8 GLU D O 1
ATOM 7779 N N . PRO D 2 13 ? 74.945 -0.035 65.567 1.00 188.88 9 PRO D N 1
ATOM 7780 C CA . PRO D 2 13 ? 75.480 0.874 66.590 1.00 181.45 9 PRO D CA 1
ATOM 7781 C C . PRO D 2 13 ? 76.880 1.372 66.243 1.00 169.50 9 PRO D C 1
ATOM 7782 O O . PRO D 2 13 ? 77.753 0.566 65.906 1.00 170.91 9 PRO D O 1
ATOM 7786 N N . SER D 2 14 ? 77.112 2.685 66.310 1.00 163.53 10 SER D N 1
ATOM 7787 C CA . SER D 2 14 ? 78.459 3.209 66.119 1.00 162.35 10 SER D CA 1
ATOM 7788 C C . SER D 2 14 ? 79.379 2.683 67.207 1.00 161.09 10 SER D C 1
ATOM 7789 O O . SER D 2 14 ? 78.932 2.305 68.292 1.00 164.27 10 SER D O 1
ATOM 7792 N N . GLU D 2 15 ? 80.690 2.673 66.939 1.00 157.47 11 GLU D N 1
ATOM 7793 C CA . GLU D 2 15 ? 81.541 2.371 68.081 1.00 152.65 11 GLU D CA 1
ATOM 7794 C C . GLU D 2 15 ? 81.455 3.492 69.104 1.00 141.66 11 GLU D C 1
ATOM 7795 O O . GLU D 2 15 ? 81.704 3.253 70.283 1.00 136.15 11 GLU D O 1
ATOM 7801 N N . GLU D 2 16 ? 81.070 4.700 68.677 1.00 135.74 12 GLU D N 1
ATOM 7802 C CA . GLU D 2 16 ? 80.797 5.776 69.623 1.00 130.16 12 GLU D CA 1
ATOM 7803 C C . GLU D 2 16 ? 79.677 5.378 70.573 1.00 132.15 12 GLU D C 1
ATOM 7804 O O . GLU D 2 16 ? 79.830 5.438 71.797 1.00 136.16 12 GLU D O 1
ATOM 7810 N N . GLU D 2 17 ? 78.522 5.002 70.011 1.00 130.43 13 GLU D N 1
ATOM 7811 C CA . GLU D 2 17 ? 77.383 4.580 70.822 1.00 121.35 13 GLU D CA 1
ATOM 7812 C C . GLU D 2 17 ? 77.757 3.393 71.694 1.00 111.03 13 GLU D C 1
ATOM 7813 O O . GLU D 2 17 ? 77.329 3.298 72.851 1.00 106.81 13 GLU D O 1
ATOM 7819 N N . VAL D 2 18 ? 78.567 2.483 71.149 1.00 107.02 14 VAL D N 1
ATOM 7820 C CA . VAL D 2 18 ? 78.996 1.301 71.888 1.00 115.55 14 VAL D CA 1
ATOM 7821 C C . VAL D 2 18 ? 79.861 1.692 73.080 1.00 114.31 14 VAL D C 1
ATOM 7822 O O . VAL D 2 18 ? 79.680 1.193 74.198 1.00 111.75 14 VAL D O 1
ATOM 7826 N N . LEU D 2 19 ? 80.827 2.579 72.862 1.00 112.04 15 LEU D N 1
ATOM 7827 C CA . LEU D 2 19 ? 81.682 2.966 73.973 1.00 109.95 15 LEU D CA 1
ATOM 7828 C C . LEU D 2 19 ? 80.914 3.786 74.996 1.00 111.31 15 LEU D C 1
ATOM 7829 O O . LEU D 2 19 ? 81.108 3.606 76.203 1.00 118.61 15 LEU D O 1
ATOM 7834 N N . GLN D 2 20 ? 80.031 4.679 74.546 1.00 101.83 16 GLN D N 1
ATOM 7835 C CA . GLN D 2 20 ? 79.234 5.453 75.494 1.00 106.10 16 GLN D CA 1
ATOM 7836 C C . GLN D 2 20 ? 78.398 4.531 76.381 1.00 110.55 16 GLN D C 1
ATOM 7837 O O . GLN D 2 20 ? 78.364 4.688 77.609 1.00 109.07 16 GLN D O 1
ATOM 7843 N N . TYR D 2 21 ? 77.745 3.533 75.780 1.00 113.65 17 TYR D N 1
ATOM 7844 C CA . TYR D 2 21 ? 76.951 2.610 76.581 1.00 113.44 17 TYR D CA 1
ATOM 7845 C C . TYR D 2 21 ? 77.837 1.795 77.525 1.00 107.08 17 TYR D C 1
ATOM 7846 O O . TYR D 2 21 ? 77.490 1.597 78.697 1.00 109.62 17 TYR D O 1
ATOM 7855 N N . ILE D 2 22 ? 78.972 1.302 77.031 1.00 105.22 18 ILE D N 1
ATOM 7856 C CA . ILE D 2 22 ? 79.846 0.487 77.863 1.00 114.24 18 ILE D CA 1
ATOM 7857 C C . ILE D 2 22 ? 80.331 1.282 79.060 1.00 115.22 18 ILE D C 1
ATOM 7858 O O . ILE D 2 22 ? 80.331 0.787 80.192 1.00 121.81 18 ILE D O 1
ATOM 7863 N N . VAL D 2 23 ? 80.748 2.524 78.835 1.00 112.55 19 VAL D N 1
ATOM 7864 C CA . VAL D 2 23 ? 81.208 3.352 79.944 1.00 112.64 19 VAL D CA 1
ATOM 7865 C C . VAL D 2 23 ? 80.070 3.604 80.922 1.00 109.76 19 VAL D C 1
ATOM 7866 O O . VAL D 2 23 ? 80.243 3.469 82.141 1.00 105.17 19 VAL D O 1
ATOM 7870 N N . ASP D 2 24 ? 78.876 3.932 80.408 1.00 112.35 20 ASP D N 1
ATOM 7871 C CA . ASP D 2 24 ? 77.751 4.234 81.290 1.00 110.57 20 ASP D CA 1
ATOM 7872 C C . ASP D 2 24 ? 77.439 3.055 82.207 1.00 112.41 20 ASP D C 1
ATOM 7873 O O . ASP D 2 24 ? 77.370 3.203 83.436 1.00 112.10 20 ASP D O 1
ATOM 7878 N N . ASN D 2 25 ? 77.301 1.859 81.636 1.00 108.63 21 ASN D N 1
ATOM 7879 C CA . ASN D 2 25 ? 76.930 0.722 82.470 1.00 109.53 21 ASN D CA 1
ATOM 7880 C C . ASN D 2 25 ? 78.081 0.208 83.318 1.00 114.31 21 ASN D C 1
ATOM 7881 O O . ASN D 2 25 ? 77.840 -0.337 84.400 1.00 116.23 21 ASN D O 1
ATOM 7886 N N . VAL D 2 26 ? 79.326 0.337 82.864 1.00 113.54 22 VAL D N 1
ATOM 7887 C CA . VAL D 2 26 ? 80.426 -0.042 83.740 1.00 115.06 22 VAL D CA 1
ATOM 7888 C C . VAL D 2 26 ? 80.469 0.878 84.945 1.00 113.69 22 VAL D C 1
ATOM 7889 O O . VAL D 2 26 ? 80.703 0.429 86.071 1.00 115.97 22 VAL D O 1
ATOM 7893 N N . ASN D 2 27 ? 80.180 2.167 84.743 1.00 115.87 23 ASN D N 1
ATOM 7894 C CA . ASN D 2 27 ? 80.065 3.064 85.887 1.00 125.97 23 ASN D CA 1
ATOM 7895 C C . ASN D 2 27 ? 78.914 2.642 86.794 1.00 131.71 23 ASN D C 1
ATOM 7896 O O . ASN D 2 27 ? 79.055 2.638 88.023 1.00 133.98 23 ASN D O 1
ATOM 7901 N N . LYS D 2 28 ? 77.784 2.224 86.203 1.00 132.18 24 LYS D N 1
ATOM 7902 C CA . LYS D 2 28 ? 76.604 1.921 87.013 1.00 128.54 24 LYS D CA 1
ATOM 7903 C C . LYS D 2 28 ? 76.807 0.662 87.848 1.00 133.03 24 LYS D C 1
ATOM 7904 O O . LYS D 2 28 ? 76.467 0.644 89.035 1.00 138.58 24 LYS D O 1
ATOM 7906 N N . LEU D 2 29 ? 77.351 -0.403 87.255 1.00 127.84 25 LEU D N 1
ATOM 7907 C CA . LEU D 2 29 ? 77.514 -1.641 88.012 1.00 125.20 25 LEU D CA 1
ATOM 7908 C C . LEU D 2 29 ? 78.581 -1.517 89.079 1.00 131.22 25 LEU D C 1
ATOM 7909 O O . LEU D 2 29 ? 78.396 -1.983 90.206 1.00 137.92 25 LEU D O 1
ATOM 7914 N N . LEU D 2 30 ? 79.723 -0.942 88.738 1.00 132.70 26 LEU D N 1
ATOM 7915 C CA . LEU D 2 30 ? 80.830 -0.910 89.677 1.00 142.48 26 LEU D CA 1
ATOM 7916 C C . LEU D 2 30 ? 80.915 0.398 90.450 1.00 153.05 26 LEU D C 1
ATOM 7917 O O . LEU D 2 30 ? 81.882 0.604 91.191 1.00 153.24 26 LEU D O 1
ATOM 7922 N N . SER D 2 31 ? 79.933 1.287 90.281 1.00 164.77 27 SER D N 1
ATOM 7923 C CA . SER D 2 31 ? 79.876 2.583 90.958 1.00 176.46 27 SER D CA 1
ATOM 7924 C C . SER D 2 31 ? 81.102 3.443 90.670 1.00 182.78 27 SER D C 1
ATOM 7925 O O . SER D 2 31 ? 81.488 4.274 91.501 1.00 189.49 27 SER D O 1
ATOM 7928 N N . ARG D 2 32 ? 81.749 3.232 89.531 1.00 167.56 28 ARG D N 1
ATOM 7929 C CA . ARG D 2 32 ? 82.899 4.031 89.145 1.00 153.38 28 ARG D CA 1
ATOM 7930 C C . ARG D 2 32 ? 82.437 5.287 88.413 1.00 139.76 28 ARG D C 1
ATOM 7931 O O . ARG D 2 32 ? 81.269 5.426 88.044 1.00 140.02 28 ARG D O 1
ATOM 7939 N N . HIS D 2 33 ? 83.365 6.220 88.223 1.00 128.67 29 HIS D N 1
ATOM 7940 C CA . HIS D 2 33 ? 83.072 7.496 87.582 1.00 125.03 29 HIS D CA 1
ATOM 7941 C C . HIS D 2 33 ? 83.941 7.684 86.338 1.00 130.16 29 HIS D C 1
ATOM 7942 O O . HIS D 2 33 ? 84.441 8.780 86.063 1.00 133.53 29 HIS D O 1
ATOM 7949 N N . TYR D 2 34 ? 84.125 6.609 85.569 1.00 125.62 30 TYR D N 1
ATOM 7950 C CA . TYR D 2 34 ? 84.960 6.666 84.378 1.00 114.83 30 TYR D CA 1
ATOM 7951 C C . TYR D 2 34 ? 84.450 7.703 83.400 1.00 107.87 30 TYR D C 1
ATOM 7952 O O . TYR D 2 34 ? 83.246 7.851 83.201 1.00 111.53 30 TYR D O 1
ATOM 7961 N N . SER D 2 35 ? 85.381 8.432 82.804 1.00 111.89 31 SER D N 1
ATOM 7962 C CA . SER D 2 35 ? 85.137 9.252 81.630 1.00 115.24 31 SER D CA 1
ATOM 7963 C C . SER D 2 35 ? 85.482 8.476 80.360 1.00 109.85 31 SER D C 1
ATOM 7964 O O . SER D 2 35 ? 86.137 7.432 80.392 1.00 107.79 31 SER D O 1
ATOM 7967 N N . LEU D 2 36 ? 85.009 8.989 79.223 1.00 107.66 32 LEU D N 1
ATOM 7968 C CA . LEU D 2 36 ? 85.311 8.333 77.957 1.00 101.69 32 LEU D CA 1
ATOM 7969 C C . LEU D 2 36 ? 86.815 8.265 77.748 1.00 104.03 32 LEU D C 1
ATOM 7970 O O . LEU D 2 36 ? 87.376 7.192 77.477 1.00 105.77 32 LEU D O 1
ATOM 7975 N N . VAL D 2 37 ? 87.492 9.399 77.932 1.00 100.49 33 VAL D N 1
ATOM 7976 C CA . VAL D 2 37 ? 88.946 9.408 77.871 1.00 98.43 33 VAL D CA 1
ATOM 7977 C C . VAL D 2 37 ? 89.498 8.375 78.836 1.00 100.47 33 VAL D C 1
ATOM 7978 O O . VAL D 2 37 ? 90.292 7.504 78.463 1.00 108.04 33 VAL D O 1
ATOM 7982 N N . GLU D 2 38 ? 89.029 8.424 80.081 1.00 93.88 34 GLU D N 1
ATOM 7983 C CA . GLU D 2 38 ? 89.580 7.563 81.118 1.00 97.42 34 GLU D CA 1
ATOM 7984 C C . GLU D 2 38 ? 89.371 6.091 80.788 1.00 99.94 34 GLU D C 1
ATOM 7985 O O . GLU D 2 38 ? 90.243 5.256 81.059 1.00 105.80 34 GLU D O 1
ATOM 7991 N N . PHE D 2 39 ? 88.232 5.750 80.187 1.00 100.11 35 PHE D N 1
ATOM 7992 C CA . PHE D 2 39 ? 87.982 4.343 79.900 1.00 106.84 35 PHE D CA 1
ATOM 7993 C C . PHE D 2 39 ? 88.823 3.870 78.728 1.00 115.20 35 PHE D C 1
ATOM 7994 O O . PHE D 2 39 ? 89.388 2.770 78.767 1.00 115.20 35 PHE D O 1
ATOM 8002 N N . ASP D 2 40 ? 88.900 4.676 77.664 1.00 122.54 36 ASP D N 1
ATOM 8003 C CA . ASP D 2 40 ? 89.745 4.309 76.533 1.00 127.67 36 ASP D CA 1
ATOM 8004 C C . ASP D 2 40 ? 91.191 4.105 76.951 1.00 129.70 36 ASP D C 1
ATOM 8005 O O . ASP D 2 40 ? 91.925 3.372 76.281 1.00 128.75 36 ASP D O 1
ATOM 8010 N N . ALA D 2 41 ? 91.604 4.723 78.055 1.00 130.12 37 ALA D N 1
ATOM 8011 C CA . ALA D 2 41 ? 92.960 4.604 78.549 1.00 129.77 37 ALA D CA 1
ATOM 8012 C C . ALA D 2 41 ? 93.251 3.255 79.187 1.00 131.81 37 ALA D C 1
ATOM 8013 O O . ALA D 2 41 ? 94.400 3.003 79.574 1.00 141.88 37 ALA D O 1
ATOM 8015 N N . ILE D 2 42 ? 92.259 2.387 79.317 1.00 128.15 38 ILE D N 1
ATOM 8016 C CA . ILE D 2 42 ? 92.410 1.141 80.059 1.00 137.40 38 ILE D CA 1
ATOM 8017 C C . ILE D 2 42 ? 92.534 -0.004 79.059 1.00 145.50 38 ILE D C 1
ATOM 8018 O O . ILE D 2 42 ? 91.530 -0.560 78.609 1.00 151.15 38 ILE D O 1
ATOM 8023 N N . GLN D 2 43 ? 93.766 -0.375 78.716 1.00 150.06 39 GLN D N 1
ATOM 8024 C CA . GLN D 2 43 ? 94.028 -1.580 77.937 1.00 150.94 39 GLN D CA 1
ATOM 8025 C C . GLN D 2 43 ? 94.946 -2.519 78.709 1.00 154.30 39 GLN D C 1
ATOM 8026 O O . GLN D 2 43 ? 95.508 -2.172 79.754 1.00 148.09 39 GLN D O 1
ATOM 8032 N N . GLY D 2 44 ? 95.073 -3.734 78.184 1.00 159.95 40 GLY D N 1
ATOM 8033 C CA . GLY D 2 44 ? 95.971 -4.687 78.797 1.00 173.82 40 GLY D CA 1
ATOM 8034 C C . GLY D 2 44 ? 95.324 -5.443 79.945 1.00 180.18 40 GLY D C 1
ATOM 8035 O O . GLY D 2 44 ? 94.121 -5.710 79.956 1.00 184.13 40 GLY D O 1
ATOM 8036 N N . THR D 2 45 ? 96.163 -5.810 80.915 1.00 182.41 41 THR D N 1
ATOM 8037 C CA . THR D 2 45 ? 95.687 -6.541 82.084 1.00 183.67 41 THR D CA 1
ATOM 8038 C C . THR D 2 45 ? 94.634 -5.754 82.857 1.00 183.88 41 THR D C 1
ATOM 8039 O O . THR D 2 45 ? 93.744 -6.353 83.469 1.00 185.81 41 THR D O 1
ATOM 8043 N N . ASP D 2 46 ? 94.719 -4.420 82.849 1.00 174.52 42 ASP D N 1
ATOM 8044 C CA . ASP D 2 46 ? 93.743 -3.603 83.569 1.00 161.47 42 ASP D CA 1
ATOM 8045 C C . ASP D 2 46 ? 92.342 -3.753 82.976 1.00 149.35 42 ASP D C 1
ATOM 8046 O O . ASP D 2 46 ? 91.350 -3.837 83.714 1.00 150.76 42 ASP D O 1
ATOM 8051 N N . LEU D 2 47 ? 92.241 -3.803 81.644 1.00 141.66 43 LEU D N 1
ATOM 8052 C CA . LEU D 2 47 ? 90.955 -4.065 81.004 1.00 133.48 43 LEU D CA 1
ATOM 8053 C C . LEU D 2 47 ? 90.495 -5.499 81.265 1.00 138.56 43 LEU D C 1
ATOM 8054 O O . LEU D 2 47 ? 89.294 -5.758 81.460 1.00 139.62 43 LEU D O 1
ATOM 8059 N N . LEU D 2 48 ? 91.437 -6.444 81.280 1.00 144.06 44 LEU D N 1
ATOM 8060 C CA . LEU D 2 48 ? 91.098 -7.808 81.663 1.00 149.95 44 LEU D CA 1
ATOM 8061 C C . LEU D 2 48 ? 90.463 -7.846 83.053 1.00 157.86 44 LEU D C 1
ATOM 8062 O O . LEU D 2 48 ? 89.456 -8.529 83.258 1.00 156.77 44 LEU D O 1
ATOM 8064 N N . GLN D 2 49 ? 91.018 -7.089 84.014 1.00 164.84 45 GLN D N 1
ATOM 8065 C CA . GLN D 2 49 ? 90.502 -7.119 85.384 1.00 164.08 45 GLN D CA 1
ATOM 8066 C C . GLN D 2 49 ? 89.197 -6.346 85.531 1.00 167.07 45 GLN D C 1
ATOM 8067 O O . GLN D 2 49 ? 88.367 -6.701 86.381 1.00 174.72 45 GLN D O 1
ATOM 8069 N N . ILE D 2 50 ? 88.993 -5.288 84.739 1.00 161.70 46 ILE D N 1
ATOM 8070 C CA . ILE D 2 50 ? 87.653 -4.704 84.649 1.00 156.34 46 ILE D CA 1
ATOM 8071 C C . ILE D 2 50 ? 86.641 -5.766 84.249 1.00 166.49 46 ILE D C 1
ATOM 8072 O O . ILE D 2 50 ? 85.606 -5.937 84.901 1.00 171.57 46 ILE D O 1
ATOM 8077 N N . LEU D 2 51 ? 86.907 -6.487 83.161 1.00 167.45 47 LEU D N 1
ATOM 8078 C CA . LEU D 2 51 ? 85.952 -7.524 82.794 1.00 168.36 47 LEU D CA 1
ATOM 8079 C C . LEU D 2 51 ? 85.823 -8.553 83.906 1.00 182.92 47 LEU D C 1
ATOM 8080 O O . LEU D 2 51 ? 84.719 -9.023 84.208 1.00 175.56 47 LEU D O 1
ATOM 8085 N N . ALA D 2 52 ? 86.943 -8.852 84.568 1.00 211.33 48 ALA D N 1
ATOM 8086 C CA . ALA D 2 52 ? 86.985 -9.887 85.592 1.00 221.73 48 ALA D CA 1
ATOM 8087 C C . ALA D 2 52 ? 86.047 -9.582 86.742 1.00 225.30 48 ALA D C 1
ATOM 8088 O O . ALA D 2 52 ? 85.275 -10.444 87.171 1.00 229.51 48 ALA D O 1
ATOM 8090 N N . ASP D 2 53 ? 86.099 -8.365 87.263 1.00 208.92 49 ASP D N 1
ATOM 8091 C CA . ASP D 2 53 ? 85.191 -8.061 88.355 1.00 192.50 49 ASP D CA 1
ATOM 8092 C C . ASP D 2 53 ? 83.788 -7.719 87.857 1.00 181.82 49 ASP D C 1
ATOM 8093 O O . ASP D 2 53 ? 82.836 -7.852 88.634 1.00 183.12 49 ASP D O 1
A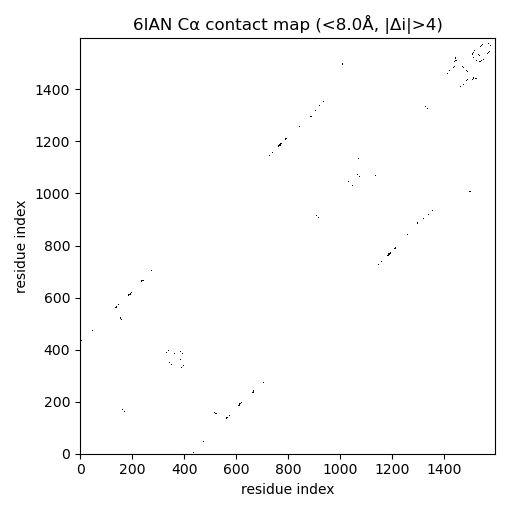TOM 8098 N N . ILE D 2 54 ? 83.625 -7.288 86.597 1.00 173.35 50 ILE D N 1
ATOM 8099 C CA . ILE D 2 54 ? 82.275 -7.165 86.041 1.00 166.65 50 ILE D CA 1
ATOM 8100 C C . ILE D 2 54 ? 81.532 -8.486 86.148 1.00 172.26 50 ILE D C 1
ATOM 8101 O O . ILE D 2 54 ? 80.480 -8.579 86.789 1.00 177.24 50 ILE D O 1
ATOM 8106 N N . PHE D 2 55 ? 82.073 -9.532 85.527 1.00 175.96 51 PHE D N 1
ATOM 8107 C CA . PHE D 2 55 ? 81.352 -10.803 85.521 1.00 183.32 51 PHE D CA 1
ATOM 8108 C C . PHE D 2 55 ? 81.622 -11.629 86.777 1.00 183.82 51 PHE D C 1
ATOM 8109 O O . PHE D 2 55 ? 81.000 -12.682 86.956 1.00 187.59 51 PHE D O 1
ATOM 8117 N N . GLY D 2 56 ? 82.555 -11.187 87.624 1.00 180.50 52 GLY D N 1
ATOM 8118 C CA . GLY D 2 56 ? 82.757 -11.678 88.981 1.00 175.85 52 GLY D CA 1
ATOM 8119 C C . GLY D 2 56 ? 81.675 -11.274 89.971 1.00 168.50 52 GLY D C 1
ATOM 8120 O O . GLY D 2 56 ? 81.684 -11.760 91.106 1.00 170.46 52 GLY D O 1
ATOM 8121 N N . THR D 2 57 ? 80.773 -10.379 89.581 1.00 160.93 53 THR D N 1
ATOM 8122 C CA . THR D 2 57 ? 79.600 -10.070 90.386 1.00 158.20 53 THR D CA 1
ATOM 8123 C C . THR D 2 57 ? 78.507 -11.119 90.276 1.00 158.16 53 THR D C 1
ATOM 8124 O O . THR D 2 57 ? 77.530 -11.043 91.027 1.00 164.98 53 THR D O 1
ATOM 8128 N N . LEU D 2 58 ? 78.599 -12.046 89.325 1.00 157.50 54 LEU D N 1
ATOM 8129 C CA . LEU D 2 58 ? 77.568 -13.071 89.202 1.00 163.24 54 LEU D CA 1
ATOM 8130 C C . LEU D 2 58 ? 77.896 -14.314 90.020 1.00 174.91 54 LEU D C 1
ATOM 8131 O O . LEU D 2 58 ? 77.008 -14.899 90.651 1.00 180.22 54 LEU D O 1
ATOM 8136 N N . SER D 2 59 ? 79.155 -14.736 90.025 1.00 177.40 55 SER D N 1
ATOM 8137 C CA . SER D 2 59 ? 79.599 -15.830 90.877 1.00 177.67 55 SER D CA 1
ATOM 8138 C C . SER D 2 59 ? 80.876 -15.329 91.532 1.00 181.15 55 SER D C 1
ATOM 8139 O O . SER D 2 59 ? 81.867 -15.058 90.824 1.00 176.63 55 SER D O 1
ATOM 8142 N N . PRO D 2 60 ? 80.908 -15.194 92.859 1.00 186.83 56 PRO D N 1
ATOM 8143 C CA . PRO D 2 60 ? 82.087 -14.605 93.514 1.00 197.93 56 PRO D CA 1
ATOM 8144 C C . PRO D 2 60 ? 83.384 -15.349 93.245 1.00 212.62 56 PRO D C 1
ATOM 8145 O O . PRO D 2 60 ? 84.454 -14.727 93.268 1.00 214.68 56 PRO D O 1
ATOM 8149 N N . ALA D 2 61 ? 83.329 -16.665 93.016 1.00 228.45 57 ALA D N 1
ATOM 8150 C CA . ALA D 2 61 ? 84.542 -17.410 92.690 1.00 229.39 57 ALA D CA 1
ATOM 8151 C C . ALA D 2 61 ? 85.170 -16.926 91.389 1.00 226.17 57 ALA D C 1
ATOM 8152 O O . ALA D 2 61 ? 86.385 -17.062 91.201 1.00 230.71 57 ALA D O 1
ATOM 8154 N N . GLN D 2 62 ? 84.363 -16.364 90.481 1.00 208.78 58 GLN D N 1
ATOM 8155 C CA . GLN D 2 62 ? 84.866 -15.919 89.186 1.00 194.62 58 GLN D CA 1
ATOM 8156 C C . GLN D 2 62 ? 85.559 -14.560 89.252 1.00 188.62 58 GLN D C 1
ATOM 8157 O O . GLN D 2 62 ? 86.269 -14.192 88.311 1.00 185.79 58 GLN D O 1
ATOM 8163 N N . GLN D 2 63 ? 85.389 -13.817 90.339 1.00 188.73 59 GLN D N 1
ATOM 8164 C CA . GLN D 2 63 ? 86.118 -12.567 90.514 1.00 191.61 59 GLN D CA 1
ATOM 8165 C C . GLN D 2 63 ? 87.590 -12.902 90.708 1.00 193.32 59 GLN D C 1
ATOM 8166 O O . GLN D 2 63 ? 87.968 -13.504 91.718 1.00 195.86 59 GLN D O 1
ATOM 8168 N N . ILE D 2 64 ? 88.425 -12.515 89.749 1.00 194.12 60 ILE D N 1
ATOM 8169 C CA . ILE D 2 64 ? 89.843 -12.854 89.749 1.00 195.97 60 ILE D CA 1
ATOM 8170 C C . ILE D 2 64 ? 90.626 -11.551 89.658 1.00 197.09 60 ILE D C 1
ATOM 8171 O O . ILE D 2 64 ? 90.178 -10.583 89.033 1.00 200.75 60 ILE D O 1
ATOM 8176 N N . ASP D 2 65 ? 91.800 -11.522 90.284 1.00 205.98 61 ASP D N 1
ATOM 8177 C CA . ASP D 2 65 ? 92.696 -10.373 90.174 1.00 201.40 61 ASP D CA 1
ATOM 8178 C C . ASP D 2 65 ? 93.663 -10.620 89.029 1.00 194.45 61 ASP D C 1
ATOM 8179 O O . ASP D 2 65 ? 94.634 -11.360 89.174 1.00 196.24 61 ASP D O 1
ATOM 8189 N N . GLY D 2 67 ? 96.699 -9.433 86.670 1.00 221.32 63 GLY D N 1
ATOM 8190 C CA . GLY D 2 67 ? 97.910 -9.142 87.415 1.00 223.40 63 GLY D CA 1
ATOM 8191 C C . GLY D 2 67 ? 98.149 -10.376 88.259 1.00 229.20 63 GLY D C 1
ATOM 8192 O O . GLY D 2 67 ? 97.161 -11.016 88.641 1.00 230.56 63 GLY D O 1
ATOM 8193 N N . VAL D 2 68 ? 99.393 -10.652 88.674 1.00 235.22 64 VAL D N 1
ATOM 8194 C CA . VAL D 2 68 ? 99.970 -11.972 88.433 1.00 223.59 64 VAL D CA 1
ATOM 8195 C C . VAL D 2 68 ? 98.866 -13.012 88.540 1.00 214.76 64 VAL D C 1
ATOM 8196 O O . VAL D 2 68 ? 98.237 -13.187 89.591 1.00 197.59 64 VAL D O 1
ATOM 8198 N N . ALA D 2 69 ? 98.617 -13.668 87.412 1.00 224.16 65 ALA D N 1
ATOM 8199 C CA . ALA D 2 69 ? 97.638 -14.722 87.200 1.00 231.81 65 ALA D CA 1
ATOM 8200 C C . ALA D 2 69 ? 98.044 -15.408 85.915 1.00 235.98 65 ALA D C 1
ATOM 8201 O O . ALA D 2 69 ? 98.640 -14.761 85.047 1.00 230.86 65 ALA D O 1
ATOM 8203 N N . PRO D 2 70 ? 97.757 -16.689 85.748 1.00 245.99 66 PRO D N 1
ATOM 8204 C CA . PRO D 2 70 ? 98.193 -17.324 84.503 1.00 243.69 66 PRO D CA 1
ATOM 8205 C C . PRO D 2 70 ? 97.424 -16.729 83.344 1.00 239.23 66 PRO D C 1
ATOM 8206 O O . PRO D 2 70 ? 96.272 -17.092 83.110 1.00 236.86 66 PRO D O 1
ATOM 8210 N N . THR D 2 71 ? 98.069 -15.816 82.611 1.00 236.84 67 THR D N 1
ATOM 8211 C CA . THR D 2 71 ? 97.347 -15.022 81.626 1.00 236.69 67 THR D CA 1
ATOM 8212 C C . THR D 2 71 ? 96.615 -15.928 80.655 1.00 245.71 67 THR D C 1
ATOM 8213 O O . THR D 2 71 ? 95.418 -15.756 80.407 1.00 246.04 67 THR D O 1
ATOM 8217 N N . ASP D 2 72 ? 97.295 -16.965 80.174 1.00 260.34 68 ASP D N 1
ATOM 8218 C CA . ASP D 2 72 ? 96.635 -17.898 79.273 1.00 282.84 68 ASP D CA 1
ATOM 8219 C C . ASP D 2 72 ? 95.628 -18.758 80.032 1.00 301.36 68 ASP D C 1
ATOM 8220 O O . ASP D 2 72 ? 94.493 -18.920 79.585 1.00 301.46 68 ASP D O 1
ATOM 8225 N N . GLU D 2 73 ? 96.017 -19.304 81.195 1.00 323.09 69 GLU D N 1
ATOM 8226 C CA . GLU D 2 73 ? 95.116 -20.184 81.945 1.00 323.10 69 GLU D CA 1
ATOM 8227 C C . GLU D 2 73 ? 93.984 -19.412 82.636 1.00 321.08 69 GLU D C 1
ATOM 8228 O O . GLU D 2 73 ? 92.841 -19.882 82.667 1.00 322.07 69 GLU D O 1
ATOM 8230 N N . ALA D 2 74 ? 94.268 -18.245 83.226 1.00 289.24 70 ALA D N 1
ATOM 8231 C CA . ALA D 2 74 ? 93.182 -17.469 83.823 1.00 256.70 70 ALA D CA 1
ATOM 8232 C C . ALA D 2 74 ? 92.270 -16.915 82.738 1.00 228.61 70 ALA D C 1
ATOM 8233 O O . ALA D 2 74 ? 91.035 -16.955 82.860 1.00 217.73 70 ALA D O 1
ATOM 8235 N N . ALA D 2 75 ? 92.866 -16.435 81.647 1.00 257.31 71 ALA D N 1
ATOM 8236 C CA . ALA D 2 75 ? 92.079 -16.065 80.484 1.00 266.12 71 ALA D CA 1
ATOM 8237 C C . ALA D 2 75 ? 91.307 -17.261 79.951 1.00 259.49 71 ALA D C 1
ATOM 8238 O O . ALA D 2 75 ? 90.259 -17.091 79.335 1.00 247.18 71 ALA D O 1
ATOM 8240 N N . ALA D 2 76 ? 91.839 -18.468 80.130 1.00 261.91 72 ALA D N 1
ATOM 8241 C CA . ALA D 2 76 ? 91.127 -19.666 79.721 1.00 269.43 72 ALA D CA 1
ATOM 8242 C C . ALA D 2 76 ? 89.896 -19.890 80.584 1.00 272.22 72 ALA D C 1
ATOM 8243 O O . ALA D 2 76 ? 88.817 -20.206 80.068 1.00 275.13 72 ALA D O 1
ATOM 8245 N N . SER D 2 77 ? 90.033 -19.706 81.901 1.00 261.62 73 SER D N 1
ATOM 8246 C CA . SER D 2 77 ? 88.864 -19.795 82.770 1.00 244.59 73 SER D CA 1
ATOM 8247 C C . SER D 2 77 ? 87.839 -18.739 82.390 1.00 230.87 73 SER D C 1
ATOM 8248 O O . SER D 2 77 ? 86.632 -18.955 82.546 1.00 232.47 73 SER D O 1
ATOM 8259 N N . LEU D 2 79 ? 87.493 -16.946 79.044 1.00 211.02 75 LEU D N 1
ATOM 8260 C CA . LEU D 2 79 ? 86.862 -17.177 77.749 1.00 210.88 75 LEU D CA 1
ATOM 8261 C C . LEU D 2 79 ? 85.982 -18.417 77.819 1.00 218.12 75 LEU D C 1
ATOM 8262 O O . LEU D 2 79 ? 84.914 -18.469 77.196 1.00 214.77 75 LEU D O 1
ATOM 8267 N N . GLU D 2 80 ? 86.423 -19.430 78.572 1.00 229.22 76 GLU D N 1
ATOM 8268 C CA . GLU D 2 80 ? 85.587 -20.602 78.796 1.00 233.08 76 GLU D CA 1
ATOM 8269 C C . GLU D 2 80 ? 84.299 -20.235 79.531 1.00 238.44 76 GLU D C 1
ATOM 8270 O O . GLU D 2 80 ? 83.240 -20.825 79.274 1.00 239.16 76 GLU D O 1
ATOM 8272 N N . PHE D 2 81 ? 84.371 -19.266 80.456 1.00 224.74 77 PHE D N 1
ATOM 8273 C CA . PHE D 2 81 ? 83.173 -18.824 81.171 1.00 211.25 77 PHE D CA 1
ATOM 8274 C C . PHE D 2 81 ? 82.170 -18.198 80.207 1.00 202.56 77 PHE D C 1
ATOM 8275 O O . PHE D 2 81 ? 80.992 -18.569 80.181 1.00 197.02 77 PHE D O 1
ATOM 8283 N N . LEU D 2 82 ? 82.627 -17.243 79.396 1.00 199.36 78 LEU D N 1
ATOM 8284 C CA . LEU D 2 82 ? 81.711 -16.540 78.507 1.00 193.35 78 LEU D CA 1
ATOM 8285 C C . LEU D 2 82 ? 81.212 -17.445 77.384 1.00 188.86 78 LEU D C 1
ATOM 8286 O O . LEU D 2 82 ? 80.098 -17.252 76.880 1.00 185.85 78 LEU D O 1
ATOM 8291 N N . THR D 2 83 ? 82.030 -18.409 76.952 1.00 190.75 79 THR D N 1
ATOM 8292 C CA . THR D 2 83 ? 81.578 -19.330 75.916 1.00 192.80 79 THR D CA 1
ATOM 8293 C C . THR D 2 83 ? 80.575 -20.331 76.474 1.00 194.28 79 THR D C 1
ATOM 8294 O O . THR D 2 83 ? 79.476 -20.491 75.932 1.00 194.39 79 THR D O 1
ATOM 8298 N N . LYS D 2 84 ? 80.931 -21.006 77.566 1.00 196.94 80 LYS D N 1
ATOM 8299 C CA . LYS D 2 84 ? 80.135 -22.100 78.117 1.00 200.83 80 LYS D CA 1
ATOM 8300 C C . LYS D 2 84 ? 79.232 -21.656 79.267 1.00 203.58 80 LYS D C 1
ATOM 8301 O O . LYS D 2 84 ? 78.014 -21.863 79.228 1.00 205.06 80 LYS D O 1
ATOM 8303 N N . THR D 2 85 ? 79.823 -21.059 80.308 1.00 198.23 81 THR D N 1
ATOM 8304 C CA . THR D 2 85 ? 79.061 -20.714 81.505 1.00 188.92 81 THR D CA 1
ATOM 8305 C C . THR D 2 85 ? 78.100 -19.564 81.235 1.00 186.79 81 THR D C 1
ATOM 8306 O O . THR D 2 85 ? 76.905 -19.667 81.530 1.00 194.07 81 THR D O 1
ATOM 8308 N N . LEU D 2 86 ? 78.593 -18.469 80.644 1.00 183.07 82 LEU D N 1
ATOM 8309 C CA . LEU D 2 86 ? 77.734 -17.313 80.386 1.00 177.99 82 LEU D CA 1
ATOM 8310 C C . LEU D 2 86 ? 76.643 -17.638 79.375 1.00 189.27 82 LEU D C 1
ATOM 8311 O O . LEU D 2 86 ? 75.603 -16.969 79.342 1.00 181.07 82 LEU D O 1
ATOM 8313 N N . GLY D 2 87 ? 76.889 -18.597 78.500 1.00 207.31 83 GLY D N 1
ATOM 8314 C CA . GLY D 2 87 ? 75.838 -19.087 77.643 1.00 222.11 83 GLY D CA 1
ATOM 8315 C C . GLY D 2 87 ? 75.646 -18.227 76.410 1.00 232.39 83 GLY D C 1
ATOM 8316 O O . GLY D 2 87 ? 76.020 -17.057 76.363 1.00 230.41 83 GLY D O 1
ATOM 8317 N N . TYR D 2 88 ? 75.051 -18.842 75.388 1.00 246.22 84 TYR D N 1
ATOM 8318 C CA . TYR D 2 88 ? 74.712 -18.158 74.141 1.00 248.13 84 TYR D CA 1
ATOM 8319 C C . TYR D 2 88 ? 75.918 -17.458 73.524 1.00 242.11 84 TYR D C 1
ATOM 8320 O O . TYR D 2 88 ? 75.757 -16.519 72.736 1.00 245.66 84 TYR D O 1
ATOM 8329 N N . ARG D 2 89 ? 77.133 -17.875 73.895 1.00 256.42 85 ARG D N 1
ATOM 8330 C CA . ARG D 2 89 ? 78.307 -17.178 73.396 1.00 250.45 85 ARG D CA 1
ATOM 8331 C C . ARG D 2 89 ? 78.226 -17.102 71.887 1.00 247.31 85 ARG D C 1
ATOM 8332 O O . ARG D 2 89 ? 77.831 -18.059 71.221 1.00 249.04 85 ARG D O 1
ATOM 8334 N N . VAL D 2 90 ? 78.623 -15.964 71.346 1.00 233.17 86 VAL D N 1
ATOM 8335 C CA . VAL D 2 90 ? 78.571 -15.802 69.902 1.00 225.20 86 VAL D CA 1
ATOM 8336 C C . VAL D 2 90 ? 79.915 -15.372 69.311 1.00 214.42 86 VAL D C 1
ATOM 8337 O O . VAL D 2 90 ? 79.926 -14.388 68.557 1.00 217.47 86 VAL D O 1
ATOM 8339 N N . PRO D 2 91 ? 81.052 -16.035 69.592 1.00 208.67 87 PRO D N 1
ATOM 8340 C CA . PRO D 2 91 ? 82.308 -15.688 68.878 1.00 209.06 87 PRO D CA 1
ATOM 8341 C C . PRO D 2 91 ? 82.255 -16.171 67.437 1.00 209.90 87 PRO D C 1
ATOM 8342 O O . PRO D 2 91 ? 82.516 -17.349 67.142 1.00 216.13 87 PRO D O 1
ATOM 8346 N N . PRO D 2 92 ? 81.964 -15.247 66.490 1.00 203.84 88 PRO D N 1
ATOM 8347 C CA . PRO D 2 92 ? 81.653 -15.626 65.101 1.00 206.64 88 PRO D CA 1
ATOM 8348 C C . PRO D 2 92 ? 82.908 -15.857 64.266 1.00 215.73 88 PRO D C 1
ATOM 8349 O O . PRO D 2 92 ? 83.986 -16.202 64.777 1.00 214.75 88 PRO D O 1
ATOM 8361 N N . LEU D 2 94 ? 85.727 -15.018 62.895 1.00 205.25 90 LEU D N 1
ATOM 8362 C CA . LEU D 2 94 ? 87.165 -15.073 63.145 1.00 201.86 90 LEU D CA 1
ATOM 8363 C C . LEU D 2 94 ? 87.496 -15.998 64.315 1.00 194.59 90 LEU D C 1
ATOM 8364 O O . LEU D 2 94 ? 88.220 -15.607 65.239 1.00 191.66 90 LEU D O 1
ATOM 8366 N N . ALA D 2 95 ? 87.003 -17.242 64.259 1.00 195.32 91 ALA D N 1
ATOM 8367 C CA . ALA D 2 95 ? 87.101 -18.143 65.407 1.00 197.27 91 ALA D CA 1
ATOM 8368 C C . ALA D 2 95 ? 88.548 -18.318 65.860 1.00 210.31 91 ALA D C 1
ATOM 8369 O O . ALA D 2 95 ? 88.825 -18.422 67.061 1.00 206.08 91 ALA D O 1
ATOM 8371 N N . ASP D 2 96 ? 89.486 -18.366 64.913 1.00 223.66 92 ASP D N 1
ATOM 8372 C CA . ASP D 2 96 ? 90.887 -18.493 65.298 1.00 235.89 92 ASP D CA 1
ATOM 8373 C C . ASP D 2 96 ? 91.395 -17.202 65.925 1.00 242.87 92 ASP D C 1
ATOM 8374 O O . ASP D 2 96 ? 92.205 -17.240 66.858 1.00 242.02 92 ASP D O 1
ATOM 8376 N N . SER D 2 97 ? 90.919 -16.054 65.440 1.00 251.66 93 SER D N 1
ATOM 8377 C CA . SER D 2 97 ? 91.397 -14.776 65.946 1.00 251.79 93 SER D CA 1
ATOM 8378 C C . SER D 2 97 ? 90.823 -14.434 67.317 1.00 254.52 93 SER D C 1
ATOM 8379 O O . SER D 2 97 ? 91.402 -13.598 68.020 1.00 263.01 93 SER D O 1
ATOM 8381 N N . PHE D 2 98 ? 89.683 -15.022 67.701 1.00 236.65 94 PHE D N 1
ATOM 8382 C CA . PHE D 2 98 ? 89.022 -14.601 68.937 1.00 218.04 94 PHE D CA 1
ATOM 8383 C C . PHE D 2 98 ? 89.863 -14.872 70.191 1.00 218.93 94 PHE D C 1
ATOM 8384 O O . PHE D 2 98 ? 90.012 -13.950 71.010 1.00 220.25 94 PHE D O 1
ATOM 8392 N N . PRO D 2 99 ? 90.424 -16.077 70.417 1.00 216.28 95 PRO D N 1
ATOM 8393 C CA . PRO D 2 99 ? 91.190 -16.277 71.664 1.00 218.57 95 PRO D CA 1
ATOM 8394 C C . PRO D 2 99 ? 92.502 -15.521 71.692 1.00 217.65 95 PRO D C 1
ATOM 8395 O O . PRO D 2 99 ? 92.934 -15.090 72.768 1.00 213.22 95 PRO D O 1
ATOM 8399 N N . THR D 2 100 ? 93.155 -15.352 70.544 1.00 226.36 96 THR D N 1
ATOM 8400 C CA . THR D 2 100 ? 94.385 -14.573 70.507 1.00 237.42 96 THR D CA 1
ATOM 8401 C C . THR D 2 100 ? 94.098 -13.107 70.799 1.00 247.30 96 THR D C 1
ATOM 8402 O O . THR D 2 100 ? 94.777 -12.481 71.622 1.00 251.52 96 THR D O 1
ATOM 8404 N N . SER D 2 101 ? 93.072 -12.550 70.150 1.00 257.02 97 SER D N 1
ATOM 8405 C CA . SER D 2 101 ? 92.749 -11.140 70.324 1.00 256.39 97 SER D CA 1
ATOM 8406 C C . SER D 2 101 ? 92.153 -10.851 71.694 1.00 251.03 97 SER D C 1
ATOM 8407 O O . SER D 2 101 ? 92.306 -9.737 72.205 1.00 252.82 97 SER D O 1
ATOM 8410 N N . PHE D 2 102 ? 91.460 -11.816 72.301 1.00 244.26 98 PHE D N 1
ATOM 8411 C CA . PHE D 2 102 ? 91.061 -11.630 73.689 1.00 226.36 98 PHE D CA 1
ATOM 8412 C C . PHE D 2 102 ? 92.266 -11.746 74.612 1.00 210.38 98 PHE D C 1
ATOM 8413 O O . PHE D 2 102 ? 92.359 -11.029 75.613 1.00 214.13 98 PHE D O 1
ATOM 8415 N N . SER D 2 103 ? 93.197 -12.649 74.296 1.00 244.77 99 SER D N 1
ATOM 8416 C CA . SER D 2 103 ? 94.484 -12.661 74.980 1.00 248.12 99 SER D CA 1
ATOM 8417 C C . SER D 2 103 ? 95.234 -11.356 74.749 1.00 247.54 99 SER D C 1
ATOM 8418 O O . SER D 2 103 ? 95.733 -10.732 75.692 1.00 239.92 99 SER D O 1
ATOM 8420 N N . ARG D 2 104 ? 95.332 -10.933 73.489 1.00 249.63 100 ARG D N 1
ATOM 8421 C CA . ARG D 2 104 ? 95.895 -9.631 73.151 1.00 254.86 100 ARG D CA 1
ATOM 8422 C C . ARG D 2 104 ? 95.054 -8.461 73.644 1.00 250.82 100 ARG D C 1
ATOM 8423 O O . ARG D 2 104 ? 95.517 -7.319 73.561 1.00 258.62 100 ARG D O 1
ATOM 8425 N N . ALA D 2 105 ? 93.841 -8.712 74.140 1.00 228.41 101 ALA D N 1
ATOM 8426 C CA . ALA D 2 105 ? 92.953 -7.671 74.659 1.00 209.07 101 ALA D CA 1
ATOM 8427 C C . ALA D 2 105 ? 92.603 -6.657 73.566 1.00 189.64 101 ALA D C 1
ATOM 8428 O O . ALA D 2 105 ? 92.821 -5.451 73.698 1.00 192.83 101 ALA D O 1
ATOM 8430 N N . GLU D 2 106 ? 92.044 -7.180 72.470 1.00 173.03 102 GLU D N 1
ATOM 8431 C CA . GLU D 2 106 ? 91.747 -6.373 71.292 1.00 160.55 102 GLU D CA 1
ATOM 8432 C C . GLU D 2 106 ? 90.382 -5.726 71.448 1.00 155.24 102 GLU D C 1
ATOM 8433 O O . GLU D 2 106 ? 89.364 -6.433 71.388 1.00 147.72 102 GLU D O 1
ATOM 8435 N N . PRO D 2 107 ? 90.300 -4.405 71.622 1.00 155.39 103 PRO D N 1
ATOM 8436 C CA . PRO D 2 107 ? 88.985 -3.763 71.759 1.00 162.74 103 PRO D CA 1
ATOM 8437 C C . PRO D 2 107 ? 88.014 -4.102 70.643 1.00 168.64 103 PRO D C 1
ATOM 8438 O O . PRO D 2 107 ? 86.825 -4.284 70.928 1.00 173.11 103 PRO D O 1
ATOM 8442 N N . THR D 2 108 ? 88.474 -4.210 69.393 1.00 177.40 104 THR D N 1
ATOM 8443 C CA . THR D 2 108 ? 87.579 -4.619 68.312 1.00 188.80 104 THR D CA 1
ATOM 8444 C C . THR D 2 108 ? 86.961 -5.987 68.579 1.00 198.98 104 THR D C 1
ATOM 8445 O O . THR D 2 108 ? 85.955 -6.343 67.952 1.00 201.06 104 THR D O 1
ATOM 8449 N N . VAL D 2 109 ? 87.526 -6.759 69.502 1.00 209.97 105 VAL D N 1
ATOM 8450 C CA . VAL D 2 109 ? 86.956 -8.039 69.886 1.00 208.72 105 VAL D CA 1
ATOM 8451 C C . VAL D 2 109 ? 86.261 -7.976 71.242 1.00 205.13 105 VAL D C 1
ATOM 8452 O O . VAL D 2 109 ? 85.204 -8.583 71.420 1.00 206.75 105 VAL D O 1
ATOM 8456 N N . ILE D 2 110 ? 86.811 -7.255 72.216 1.00 191.48 106 ILE D N 1
ATOM 8457 C CA . ILE D 2 110 ? 86.212 -7.318 73.547 1.00 174.44 106 ILE D CA 1
ATOM 8458 C C . ILE D 2 110 ? 85.056 -6.324 73.691 1.00 166.76 106 ILE D C 1
ATOM 8459 O O . ILE D 2 110 ? 84.012 -6.670 74.251 1.00 171.11 106 ILE D O 1
ATOM 8464 N N . TYR D 2 111 ? 85.182 -5.091 73.187 1.00 156.19 107 TYR D N 1
ATOM 8465 C CA . TYR D 2 111 ? 84.090 -4.130 73.350 1.00 153.73 107 TYR D CA 1
ATOM 8466 C C . TYR D 2 111 ? 82.744 -4.648 72.857 1.00 165.71 107 TYR D C 1
ATOM 8467 O O . TYR D 2 111 ? 81.756 -4.478 73.585 1.00 173.97 107 TYR D O 1
ATOM 8476 N N . PRO D 2 112 ? 82.611 -5.259 71.670 1.00 174.59 108 PRO D N 1
ATOM 8477 C CA . PRO D 2 112 ? 81.282 -5.777 71.289 1.00 177.80 108 PRO D CA 1
ATOM 8478 C C . PRO D 2 112 ? 80.776 -6.852 72.234 1.00 178.26 108 PRO D C 1
ATOM 8479 O O . PRO D 2 112 ? 79.561 -6.945 72.479 1.00 180.15 108 PRO D O 1
ATOM 8483 N N . THR D 2 113 ? 81.686 -7.640 72.810 1.00 170.18 109 THR D N 1
ATOM 8484 C CA . THR D 2 113 ? 81.272 -8.593 73.828 1.00 159.72 109 THR D CA 1
ATOM 8485 C C . THR D 2 113 ? 80.813 -7.868 75.083 1.00 155.15 109 THR D C 1
ATOM 8486 O O . THR D 2 113 ? 79.836 -8.283 75.711 1.00 155.65 109 THR D O 1
ATOM 8490 N N . LEU D 2 114 ? 81.518 -6.804 75.483 1.00 149.81 110 LEU D N 1
ATOM 8491 C CA . LEU D 2 114 ? 81.028 -5.995 76.597 1.00 147.81 110 LEU D CA 1
ATOM 8492 C C . LEU D 2 114 ? 79.636 -5.450 76.317 1.00 149.28 110 LEU D C 1
ATOM 8493 O O . LEU D 2 114 ? 78.774 -5.457 77.199 1.00 152.44 110 LEU D O 1
ATOM 8498 N N . TYR D 2 115 ? 79.391 -4.991 75.093 1.00 154.29 111 TYR D N 1
ATOM 8499 C CA . TYR D 2 115 ? 78.071 -4.466 74.766 1.00 166.48 111 TYR D CA 1
ATOM 8500 C C . TYR D 2 115 ? 77.012 -5.549 74.955 1.00 183.71 111 TYR D C 1
ATOM 8501 O O . TYR D 2 115 ? 76.010 -5.343 75.654 1.00 186.90 111 TYR D O 1
ATOM 8510 N N . TRP D 2 116 ? 77.253 -6.736 74.387 1.00 198.60 112 TRP D N 1
ATOM 8511 C CA . TRP D 2 116 ? 76.263 -7.807 74.490 1.00 194.60 112 TRP D CA 1
ATOM 8512 C C . TRP D 2 116 ? 76.091 -8.279 75.931 1.00 177.65 112 TRP D C 1
ATOM 8513 O O . TRP D 2 116 ? 74.966 -8.527 76.376 1.00 179.90 112 TRP D O 1
ATOM 8524 N N . VAL D 2 117 ? 77.183 -8.389 76.683 1.00 164.87 113 VAL D N 1
ATOM 8525 C CA . VAL D 2 117 ? 77.098 -8.939 78.029 1.00 152.47 113 VAL D CA 1
ATOM 8526 C C . VAL D 2 117 ? 76.431 -7.957 78.982 1.00 148.84 113 VAL D C 1
ATOM 8527 O O . VAL D 2 117 ? 75.554 -8.335 79.766 1.00 151.35 113 VAL D O 1
ATOM 8531 N N . LEU D 2 118 ? 76.826 -6.687 78.939 1.00 146.85 114 LEU D N 1
ATOM 8532 C CA . LEU D 2 118 ? 76.156 -5.718 79.791 1.00 149.76 114 LEU D CA 1
ATOM 8533 C C . LEU D 2 118 ? 74.736 -5.442 79.330 1.00 165.63 114 LEU D C 1
ATOM 8534 O O . LEU D 2 118 ? 73.942 -4.908 80.107 1.00 167.80 114 LEU D O 1
ATOM 8539 N N . SER D 2 119 ? 74.398 -5.778 78.086 1.00 182.08 115 SER D N 1
ATOM 8540 C CA . SER D 2 119 ? 73.018 -5.595 77.648 1.00 194.60 115 SER D CA 1
ATOM 8541 C C . SER D 2 119 ? 72.122 -6.737 78.124 1.00 190.65 115 SER D C 1
ATOM 8542 O O . SER D 2 119 ? 71.151 -6.517 78.856 1.00 192.68 115 SER D O 1
ATOM 8545 N N . ASN D 2 120 ? 72.423 -7.964 77.705 1.00 192.05 116 ASN D N 1
ATOM 8546 C CA . ASN D 2 120 ? 71.591 -9.118 78.042 1.00 183.18 116 ASN D CA 1
ATOM 8547 C C . ASN D 2 120 ? 72.135 -9.767 79.315 1.00 174.88 116 ASN D C 1
ATOM 8548 O O . ASN D 2 120 ? 72.645 -10.887 79.318 1.00 177.04 116 ASN D O 1
ATOM 8558 N N . GLN D 2 122 ? 70.499 -9.395 82.807 1.00 171.14 118 GLN D N 1
ATOM 8559 C CA . GLN D 2 122 ? 69.447 -10.078 83.552 1.00 169.07 118 GLN D CA 1
ATOM 8560 C C . GLN D 2 122 ? 69.464 -11.562 83.213 1.00 168.45 118 GLN D C 1
ATOM 8561 O O . GLN D 2 122 ? 69.368 -12.419 84.099 1.00 169.19 118 GLN D O 1
ATOM 8563 N N . GLN D 2 123 ? 69.653 -11.871 81.928 1.00 166.72 119 GLN D N 1
ATOM 8564 C CA . GLN D 2 123 ? 69.761 -13.249 81.465 1.00 166.81 119 GLN D CA 1
ATOM 8565 C C . GLN D 2 123 ? 70.997 -13.939 82.033 1.00 170.02 119 GLN D C 1
ATOM 8566 O O . GLN D 2 123 ? 70.966 -15.141 82.331 1.00 172.39 119 GLN D O 1
ATOM 8572 N N . ASN D 2 124 ? 72.099 -13.197 82.186 1.00 170.33 120 ASN D N 1
ATOM 8573 C CA . ASN D 2 124 ? 73.316 -13.783 82.748 1.00 171.96 120 ASN D CA 1
ATOM 8574 C C . ASN D 2 124 ? 73.106 -14.220 84.191 1.00 177.47 120 ASN D C 1
ATOM 8575 O O . ASN D 2 124 ? 73.660 -15.239 84.627 1.00 175.24 120 ASN D O 1
ATOM 8580 N N . GLU D 2 125 ? 72.332 -13.447 84.958 1.00 185.41 121 GLU D N 1
ATOM 8581 C CA . GLU D 2 125 ? 72.035 -13.853 86.328 1.00 188.25 121 GLU D CA 1
ATOM 8582 C C . GLU D 2 125 ? 71.428 -15.253 86.352 1.00 192.85 121 GLU D C 1
ATOM 8583 O O . GLU D 2 125 ? 71.920 -16.148 87.054 1.00 194.61 121 GLU D O 1
ATOM 8585 N N . LYS D 2 126 ? 70.372 -15.466 85.558 1.00 184.83 122 LYS D N 1
ATOM 8586 C CA . LYS D 2 126 ? 69.718 -16.772 85.503 1.00 178.93 122 LYS D CA 1
ATOM 8587 C C . LYS D 2 126 ? 70.664 -17.854 84.989 1.00 180.06 122 LYS D C 1
ATOM 8588 O O . LYS D 2 126 ? 70.664 -18.984 85.498 1.00 179.53 122 LYS D O 1
ATOM 8590 N N . ARG D 2 127 ? 71.470 -17.535 83.973 1.00 176.48 123 ARG D N 1
ATOM 8591 C CA . ARG D 2 127 ? 72.357 -18.540 83.394 1.00 171.66 123 ARG D CA 1
ATOM 8592 C C . ARG D 2 127 ? 73.382 -19.027 84.417 1.00 172.87 123 ARG D C 1
ATOM 8593 O O . ARG D 2 127 ? 73.602 -20.236 84.570 1.00 167.91 123 ARG D O 1
ATOM 8595 N N . VAL D 2 128 ? 74.027 -18.096 85.126 1.00 180.79 124 VAL D N 1
ATOM 8596 C CA . VAL D 2 128 ? 75.008 -18.511 86.126 1.00 185.37 124 VAL D CA 1
ATOM 8597 C C . VAL D 2 128 ? 74.311 -19.194 87.299 1.00 195.21 124 VAL D C 1
ATOM 8598 O O . VAL D 2 128 ? 74.887 -20.088 87.936 1.00 196.38 124 VAL D O 1
ATOM 8602 N N . TYR D 2 129 ? 73.056 -18.821 87.586 1.00 208.95 125 TYR D N 1
ATOM 8603 C CA . TYR D 2 129 ? 72.292 -19.522 88.615 1.00 205.74 125 TYR D CA 1
ATOM 8604 C C . TYR D 2 129 ? 72.118 -20.991 88.252 1.00 200.68 125 TYR D C 1
ATOM 8605 O O . TYR D 2 129 ? 72.303 -21.879 89.093 1.00 198.29 125 TYR D O 1
ATOM 8607 N N . LEU D 2 130 ? 71.738 -21.261 87.002 1.00 183.42 126 LEU D N 1
ATOM 8608 C CA . LEU D 2 130 ? 71.601 -22.643 86.550 1.00 177.64 126 LEU D CA 1
ATOM 8609 C C . LEU D 2 130 ? 72.948 -23.360 86.563 1.00 186.10 126 LEU D C 1
ATOM 8610 O O . LEU D 2 130 ? 73.026 -24.550 86.894 1.00 188.46 126 LEU D O 1
ATOM 8615 N N . ALA D 2 131 ? 74.016 -22.652 86.178 1.00 191.57 127 ALA D N 1
ATOM 8616 C CA . ALA D 2 131 ? 75.355 -23.238 86.141 1.00 194.74 127 ALA D CA 1
ATOM 8617 C C . ALA D 2 131 ? 75.857 -23.621 87.530 1.00 202.06 127 ALA D C 1
ATOM 8618 O O . ALA D 2 131 ? 76.668 -24.547 87.662 1.00 202.33 127 ALA D O 1
ATOM 8620 N N . ARG D 2 132 ? 75.408 -22.911 88.569 1.00 207.94 128 ARG D N 1
ATOM 8621 C CA . ARG D 2 132 ? 75.873 -23.195 89.927 1.00 211.92 128 ARG D CA 1
ATOM 8622 C C . ARG D 2 132 ? 75.569 -24.630 90.356 1.00 211.43 128 ARG D C 1
ATOM 8623 O O . ARG D 2 132 ? 76.348 -25.236 91.100 1.00 213.82 128 ARG D O 1
ATOM 8625 N N . PHE D 2 133 ? 74.440 -25.185 89.916 1.00 211.79 129 PHE D N 1
ATOM 8626 C CA . PHE D 2 133 ? 73.964 -26.478 90.404 1.00 210.61 129 PHE D CA 1
ATOM 8627 C C . PHE D 2 133 ? 74.279 -27.644 89.475 1.00 209.50 129 PHE D C 1
ATOM 8628 O O . PHE D 2 133 ? 74.622 -28.728 89.954 1.00 212.85 129 PHE D O 1
ATOM 8636 N N . LEU D 2 134 ? 74.148 -27.461 88.163 1.00 206.08 130 LEU D N 1
ATOM 8637 C CA . LEU D 2 134 ? 74.263 -28.567 87.222 1.00 204.50 130 LEU D CA 1
ATOM 8638 C C . LEU D 2 134 ? 75.737 -28.908 87.000 1.00 213.41 130 LEU D C 1
ATOM 8639 O O . LEU D 2 134 ? 76.556 -28.018 86.754 1.00 219.02 130 LEU D O 1
ATOM 8644 N N . GLN D 2 135 ? 76.080 -30.195 87.096 1.00 216.02 131 GLN D N 1
ATOM 8645 C CA . GLN D 2 135 ? 77.485 -30.592 87.193 1.00 219.92 131 GLN D CA 1
ATOM 8646 C C . GLN D 2 135 ? 77.899 -31.523 86.055 1.00 223.67 131 GLN D C 1
ATOM 8647 O O . GLN D 2 135 ? 77.173 -31.669 85.065 1.00 223.95 131 GLN D O 1
ATOM 8653 N N . ARG D 2 136 ? 79.062 -32.157 86.190 1.00 226.92 132 ARG D N 1
ATOM 8654 C CA . ARG D 2 136 ? 79.593 -33.035 85.147 1.00 223.90 132 ARG D CA 1
ATOM 8655 C C . ARG D 2 136 ? 79.305 -34.499 85.467 1.00 224.20 132 ARG D C 1
ATOM 8656 O O . ARG D 2 136 ? 78.293 -35.054 85.037 1.00 223.81 132 ARG D O 1
ATOM 8658 N N . GLN D 2 156 ? 69.742 -39.535 90.857 1.00 246.48 152 GLN D N 1
ATOM 8659 C CA . GLN D 2 156 ? 68.346 -39.522 91.282 1.00 250.57 152 GLN D CA 1
ATOM 8660 C C . GLN D 2 156 ? 67.853 -38.093 91.505 1.00 256.10 152 GLN D C 1
ATOM 8661 O O . GLN D 2 156 ? 66.726 -37.747 91.155 1.00 252.41 152 GLN D O 1
ATOM 8663 N N . TYR D 2 157 ? 68.709 -37.276 92.120 1.00 265.73 153 TYR D N 1
ATOM 8664 C CA . TYR D 2 157 ? 68.355 -35.890 92.407 1.00 270.75 153 TYR D CA 1
ATOM 8665 C C . TYR D 2 157 ? 68.191 -35.061 91.137 1.00 276.42 153 TYR D C 1
ATOM 8666 O O . TYR D 2 157 ? 67.369 -34.138 91.106 1.00 274.42 153 TYR D O 1
ATOM 8668 N N . VAL D 2 158 ? 68.975 -35.353 90.095 1.00 287.09 154 VAL D N 1
ATOM 8669 C CA . VAL D 2 158 ? 69.057 -34.453 88.946 1.00 297.45 154 VAL D CA 1
ATOM 8670 C C . VAL D 2 158 ? 67.807 -34.502 88.068 1.00 306.28 154 VAL D C 1
ATOM 8671 O O . VAL D 2 158 ? 67.404 -33.474 87.515 1.00 306.83 154 VAL D O 1
ATOM 8675 N N . ASN D 2 159 ? 67.161 -35.663 87.908 1.00 315.10 155 ASN D N 1
ATOM 8676 C CA . ASN D 2 159 ? 65.921 -35.645 87.129 1.00 316.05 155 ASN D CA 1
ATOM 8677 C C . ASN D 2 159 ? 64.754 -35.073 87.934 1.00 315.43 155 ASN D C 1
ATOM 8678 O O . ASN D 2 159 ? 63.820 -34.496 87.354 1.00 314.88 155 ASN D O 1
ATOM 8683 N N . LEU D 2 160 ? 64.822 -35.165 89.267 1.00 311.91 156 LEU D N 1
ATOM 8684 C CA . LEU D 2 160 ? 63.932 -34.369 90.105 1.00 306.27 156 LEU D CA 1
ATOM 8685 C C . LEU D 2 160 ? 64.185 -32.884 89.889 1.00 297.51 156 LEU D C 1
ATOM 8686 O O . LEU D 2 160 ? 63.245 -32.087 89.844 1.00 295.13 156 LEU D O 1
ATOM 8688 N N . ARG D 2 161 ? 65.454 -32.498 89.732 1.00 292.34 157 ARG D N 1
ATOM 8689 C CA . ARG D 2 161 ? 65.778 -31.114 89.406 1.00 284.27 157 ARG D CA 1
ATOM 8690 C C . ARG D 2 161 ? 65.285 -30.733 88.014 1.00 278.50 157 ARG D C 1
ATOM 8691 O O . ARG D 2 161 ? 64.993 -29.566 87.765 1.00 277.05 157 ARG D O 1
ATOM 8693 N N . GLY D 2 162 ? 65.211 -31.692 87.090 1.00 280.22 158 GLY D N 1
ATOM 8694 C CA . GLY D 2 162 ? 64.649 -31.406 85.773 1.00 280.43 158 GLY D CA 1
ATOM 8695 C C . GLY D 2 162 ? 63.148 -31.166 85.805 1.00 281.66 158 GLY D C 1
ATOM 8696 O O . GLY D 2 162 ? 62.634 -30.252 85.148 1.00 277.75 158 GLY D O 1
ATOM 8702 N N . PHE D 2 164 ? 61.839 -30.093 88.386 1.00 305.64 160 PHE D N 1
ATOM 8703 C CA . PHE D 2 164 ? 61.967 -28.779 89.003 1.00 302.32 160 PHE D CA 1
ATOM 8704 C C . PHE D 2 164 ? 62.184 -27.699 87.957 1.00 298.42 160 PHE D C 1
ATOM 8705 O O . PHE D 2 164 ? 61.737 -26.576 88.144 1.00 298.37 160 PHE D O 1
ATOM 8707 N N . VAL D 2 165 ? 62.891 -28.010 86.872 1.00 277.82 161 VAL D N 1
ATOM 8708 C CA . VAL D 2 165 ? 63.098 -27.038 85.801 1.00 254.31 161 VAL D CA 1
ATOM 8709 C C . VAL D 2 165 ? 61.794 -26.778 85.058 1.00 257.44 161 VAL D C 1
ATOM 8710 O O . VAL D 2 165 ? 61.516 -25.650 84.636 1.00 260.95 161 VAL D O 1
ATOM 8714 N N . ASN D 2 166 ? 60.979 -27.817 84.880 1.00 254.50 162 ASN D N 1
ATOM 8715 C CA . ASN D 2 166 ? 59.646 -27.623 84.305 1.00 256.36 162 ASN D CA 1
ATOM 8716 C C . ASN D 2 166 ? 58.825 -26.670 85.172 1.00 256.90 162 ASN D C 1
ATOM 8717 O O . ASN D 2 166 ? 58.398 -25.589 84.729 1.00 254.82 162 ASN D O 1
ATOM 8722 N N . THR D 2 167 ? 58.606 -27.059 86.431 1.00 245.17 163 THR D N 1
ATOM 8723 C CA . THR D 2 167 ? 57.859 -26.200 87.344 1.00 235.06 163 THR D CA 1
ATOM 8724 C C . THR D 2 167 ? 58.599 -24.887 87.596 1.00 231.10 163 THR D C 1
ATOM 8725 O O . THR D 2 167 ? 57.987 -23.924 88.047 1.00 233.30 163 THR D O 1
ATOM 8729 N N . HIS D 2 168 ? 59.896 -24.830 87.275 1.00 224.16 164 HIS D N 1
ATOM 8730 C CA . HIS D 2 168 ? 60.723 -23.633 87.410 1.00 214.79 164 HIS D CA 1
ATOM 8731 C C . HIS D 2 168 ? 60.421 -22.627 86.311 1.00 211.23 164 HIS D C 1
ATOM 8732 O O . HIS D 2 168 ? 60.345 -21.421 86.565 1.00 209.20 164 HIS D O 1
ATOM 8739 N N . ARG D 2 169 ? 60.303 -23.100 85.072 1.00 214.40 165 ARG D N 1
ATOM 8740 C CA . ARG D 2 169 ? 59.822 -22.231 84.008 1.00 218.92 165 ARG D CA 1
ATOM 8741 C C . ARG D 2 169 ? 58.402 -21.774 84.319 1.00 223.38 165 ARG D C 1
ATOM 8742 O O . ARG D 2 169 ? 58.037 -20.620 84.057 1.00 224.38 165 ARG D O 1
ATOM 8744 N N . ARG D 2 170 ? 57.600 -22.659 84.924 1.00 222.70 166 ARG D N 1
ATOM 8745 C CA . ARG D 2 170 ? 56.279 -22.249 85.405 1.00 217.44 166 ARG D CA 1
ATOM 8746 C C . ARG D 2 170 ? 56.392 -21.168 86.484 1.00 210.80 166 ARG D C 1
ATOM 8747 O O . ARG D 2 170 ? 55.587 -20.233 86.522 1.00 205.12 166 ARG D O 1
ATOM 8749 N N . VAL D 2 171 ? 57.372 -21.302 87.386 1.00 205.96 167 VAL D N 1
ATOM 8750 C CA . VAL D 2 171 ? 57.588 -20.330 88.460 1.00 198.15 167 VAL D CA 1
ATOM 8751 C C . VAL D 2 171 ? 57.979 -18.978 87.887 1.00 194.86 167 VAL D C 1
ATOM 8752 O O . VAL D 2 171 ? 57.512 -17.935 88.352 1.00 193.91 167 VAL D O 1
ATOM 8756 N N . ASP D 2 172 ? 58.862 -18.970 86.890 1.00 196.90 168 ASP D N 1
ATOM 8757 C CA . ASP D 2 172 ? 59.249 -17.708 86.272 1.00 200.88 168 ASP D CA 1
ATOM 8758 C C . ASP D 2 172 ? 58.068 -17.090 85.536 1.00 205.86 168 ASP D C 1
ATOM 8759 O O . ASP D 2 172 ? 57.879 -15.868 85.567 1.00 207.13 168 ASP D O 1
ATOM 8764 N N . ALA D 2 173 ? 57.249 -17.926 84.888 1.00 213.49 169 ALA D N 1
ATOM 8765 C CA . ALA D 2 173 ? 56.044 -17.428 84.233 1.00 219.01 169 ALA D CA 1
ATOM 8766 C C . ALA D 2 173 ? 55.065 -16.848 85.247 1.00 221.18 169 ALA D C 1
ATOM 8767 O O . ALA D 2 173 ? 54.382 -15.861 84.962 1.00 220.04 169 ALA D O 1
ATOM 8769 N N . LEU D 2 174 ? 54.970 -17.462 86.431 1.00 227.24 170 LEU D N 1
ATOM 8770 C CA . LEU D 2 174 ? 54.087 -16.947 87.474 1.00 225.50 170 LEU D CA 1
ATOM 8771 C C . LEU D 2 174 ? 54.656 -15.690 88.121 1.00 228.42 170 LEU D C 1
ATOM 8772 O O . LEU D 2 174 ? 53.895 -14.808 88.536 1.00 229.76 170 LEU D O 1
ATOM 8774 N N . ARG D 2 175 ? 55.984 -15.598 88.224 1.00 224.90 171 ARG D N 1
ATOM 8775 C CA . ARG D 2 175 ? 56.625 -14.403 88.762 1.00 224.48 171 ARG D CA 1
ATOM 8776 C C . ARG D 2 175 ? 56.459 -13.224 87.816 1.00 226.55 171 ARG D C 1
ATOM 8777 O O . ARG D 2 175 ? 56.313 -12.079 88.256 1.00 232.80 171 ARG D O 1
ATOM 8785 N N . THR D 2 176 ? 56.502 -13.483 86.512 1.00 223.91 172 THR D N 1
ATOM 8786 C CA . THR D 2 176 ? 56.148 -12.448 85.553 1.00 219.81 172 THR D CA 1
ATOM 8787 C C . THR D 2 176 ? 54.645 -12.207 85.534 1.00 220.46 172 THR D C 1
ATOM 8788 O O . THR D 2 176 ? 54.202 -11.089 85.250 1.00 220.36 172 THR D O 1
ATOM 8792 N N . ALA D 2 177 ? 53.850 -13.236 85.838 1.00 223.61 173 ALA D N 1
ATOM 8793 C CA . ALA D 2 177 ? 52.399 -13.098 85.807 1.00 226.58 173 ALA D CA 1
ATOM 8794 C C . ALA D 2 177 ? 51.908 -12.228 86.956 1.00 227.84 173 ALA D C 1
ATOM 8795 O O . ALA D 2 177 ? 51.082 -11.329 86.759 1.00 233.47 173 ALA D O 1
ATOM 8797 N N . HIS D 2 178 ? 52.398 -12.484 88.166 1.00 225.33 174 HIS D N 1
ATOM 8798 C CA . HIS D 2 178 ? 52.036 -11.685 89.328 1.00 226.24 174 HIS D CA 1
ATOM 8799 C C . HIS D 2 178 ? 53.047 -10.555 89.492 1.00 225.32 174 HIS D C 1
ATOM 8800 O O . HIS D 2 178 ? 54.259 -10.789 89.448 1.00 230.43 174 HIS D O 1
ATOM 8802 N N . ALA D 2 179 ? 52.551 -9.337 89.679 1.00 225.25 175 ALA D N 1
ATOM 8803 C CA . ALA D 2 179 ? 53.411 -8.169 89.774 1.00 218.04 175 ALA D CA 1
ATOM 8804 C C . ALA D 2 179 ? 53.872 -7.959 91.213 1.00 208.10 175 ALA D C 1
ATOM 8805 O O . ALA D 2 179 ? 53.380 -8.588 92.152 1.00 212.22 175 ALA D O 1
ATOM 8807 N N . ASP D 2 180 ? 54.823 -7.052 91.382 1.00 196.86 176 ASP D N 1
ATOM 8808 C CA . ASP D 2 180 ? 55.347 -6.774 92.708 1.00 195.39 176 ASP D CA 1
ATOM 8809 C C . ASP D 2 180 ? 54.372 -5.839 93.410 1.00 194.52 176 ASP D C 1
ATOM 8810 O O . ASP D 2 180 ? 54.084 -4.756 92.887 1.00 195.84 176 ASP D O 1
ATOM 8815 N N . PRO D 2 181 ? 53.817 -6.221 94.558 1.00 192.73 177 PRO D N 1
ATOM 8816 C CA . PRO D 2 181 ? 52.785 -5.385 95.184 1.00 196.53 177 PRO D CA 1
ATOM 8817 C C . PRO D 2 181 ? 53.308 -4.217 96.014 1.00 198.43 177 PRO D C 1
ATOM 8818 O O . PRO D 2 181 ? 52.551 -3.646 96.803 1.00 202.19 177 PRO D O 1
ATOM 8822 N N . ALA D 2 182 ? 54.573 -3.825 95.842 1.00 197.22 178 ALA D N 1
ATOM 8823 C CA . ALA D 2 182 ? 55.117 -2.734 96.649 1.00 193.52 178 ALA D CA 1
ATOM 8824 C C . ALA D 2 182 ? 54.469 -1.397 96.294 1.00 191.50 178 ALA D C 1
ATOM 8825 O O . ALA D 2 182 ? 53.939 -0.695 97.170 1.00 197.23 178 ALA D O 1
ATOM 8827 N N . ASP D 2 183 ? 54.474 -1.042 95.006 1.00 178.84 179 ASP D N 1
ATOM 8828 C CA . ASP D 2 183 ? 53.902 0.233 94.586 1.00 164.31 179 ASP D CA 1
ATOM 8829 C C . ASP D 2 183 ? 52.413 0.320 94.904 1.00 155.25 179 ASP D C 1
ATOM 8830 O O . ASP D 2 183 ? 51.908 1.404 95.226 1.00 156.68 179 ASP D O 1
ATOM 8832 N N . ALA D 2 184 ? 51.701 -0.807 94.848 1.00 143.39 180 ALA D N 1
ATOM 8833 C CA . ALA D 2 184 ? 50.268 -0.783 95.111 1.00 138.01 180 ALA D CA 1
ATOM 8834 C C . ALA D 2 184 ? 49.981 -0.436 96.566 1.00 136.21 180 ALA D C 1
ATOM 8835 O O . ALA D 2 184 ? 49.136 0.421 96.855 1.00 138.73 180 ALA D O 1
ATOM 8837 N N . ARG D 2 185 ? 50.674 -1.093 97.498 1.00 133.72 181 ARG D N 1
ATOM 8838 C CA . ARG D 2 185 ? 50.523 -0.740 98.903 1.00 133.52 181 ARG D CA 1
ATOM 8839 C C . ARG D 2 185 ? 50.961 0.695 99.165 1.00 137.06 181 ARG D C 1
ATOM 8840 O O . ARG D 2 185 ? 50.388 1.365 100.032 1.00 138.56 181 ARG D O 1
ATOM 8842 N N . ARG D 2 186 ? 51.957 1.192 98.420 1.00 141.20 182 ARG D N 1
ATOM 8843 C CA . ARG D 2 186 ? 52.359 2.590 98.575 1.00 145.75 182 ARG D CA 1
ATOM 8844 C C . ARG D 2 186 ? 51.221 3.530 98.198 1.00 148.90 182 ARG D C 1
ATOM 8845 O O . ARG D 2 186 ? 50.902 4.476 98.934 1.00 150.54 182 ARG D O 1
ATOM 8847 N N . ALA D 2 187 ? 50.584 3.273 97.056 1.00 154.84 183 ALA D N 1
ATOM 8848 C CA . ALA D 2 187 ? 49.439 4.085 96.657 1.00 153.00 183 ALA D CA 1
ATOM 8849 C C . ALA D 2 187 ? 48.327 3.997 97.692 1.00 150.56 183 ALA D C 1
ATOM 8850 O O . ALA D 2 187 ? 47.695 5.006 98.031 1.00 152.52 183 ALA D O 1
ATOM 8852 N N . VAL D 2 188 ? 48.077 2.797 98.215 1.00 136.98 184 VAL D N 1
ATOM 8853 C CA . VAL D 2 188 ? 47.004 2.650 99.191 1.00 131.41 184 VAL D CA 1
ATOM 8854 C C . VAL D 2 188 ? 47.299 3.480 100.435 1.00 124.33 184 VAL D C 1
ATOM 8855 O O . VAL D 2 188 ? 46.418 4.173 100.953 1.00 129.28 184 VAL D O 1
ATOM 8859 N N . THR D 2 189 ? 48.542 3.462 100.913 1.00 122.65 185 THR D N 1
ATOM 8860 C CA . THR D 2 189 ? 48.843 4.284 102.085 1.00 124.46 185 THR D CA 1
ATOM 8861 C C . THR D 2 189 ? 48.700 5.764 101.755 1.00 125.62 185 THR D C 1
ATOM 8862 O O . THR D 2 189 ? 48.306 6.557 102.625 1.00 126.52 185 THR D O 1
ATOM 8866 N N . VAL D 2 190 ? 49.007 6.151 100.511 1.00 119.18 186 VAL D N 1
ATOM 8867 C CA . VAL D 2 190 ? 48.760 7.532 100.099 1.00 114.19 186 VAL D CA 1
ATOM 8868 C C . VAL D 2 190 ? 47.287 7.869 100.265 1.00 114.91 186 VAL D C 1
ATOM 8869 O O . VAL D 2 190 ? 46.921 8.958 100.728 1.00 116.10 186 VAL D O 1
ATOM 8873 N N . LEU D 2 191 ? 46.425 6.936 99.878 1.00 114.27 187 LEU D N 1
ATOM 8874 C CA . LEU D 2 191 ? 44.991 7.136 100.044 1.00 118.05 187 LEU D CA 1
ATOM 8875 C C . LEU D 2 191 ? 44.609 7.236 101.516 1.00 122.16 187 LEU D C 1
ATOM 8876 O O . LEU D 2 191 ? 43.747 8.044 101.891 1.00 121.24 187 LEU D O 1
ATOM 8881 N N . GLU D 2 192 ? 45.237 6.419 102.360 1.00 123.47 188 GLU D N 1
ATOM 8882 C CA . GLU D 2 192 ? 44.949 6.470 103.790 1.00 124.58 188 GLU D CA 1
ATOM 8883 C C . GLU D 2 192 ? 45.290 7.842 104.358 1.00 129.02 188 GLU D C 1
ATOM 8884 O O . GLU D 2 192 ? 44.493 8.452 105.087 1.00 131.46 188 GLU D O 1
ATOM 8886 N N . GLU D 2 193 ? 46.462 8.359 103.997 1.00 131.56 189 GLU D N 1
ATOM 8887 C CA . GLU D 2 193 ? 46.866 9.678 104.472 1.00 133.99 189 GLU D CA 1
ATOM 8888 C C . GLU D 2 193 ? 45.949 10.765 103.922 1.00 137.94 189 GLU D C 1
ATOM 8889 O O . GLU D 2 193 ? 45.598 11.711 104.643 1.00 139.77 189 GLU D O 1
ATOM 8895 N N . GLU D 2 194 ? 45.526 10.628 102.657 1.00 134.19 190 GLU D N 1
ATOM 8896 C CA . GLU D 2 194 ? 44.589 11.578 102.067 1.00 123.35 190 GLU D CA 1
ATOM 8897 C C . GLU D 2 194 ? 43.299 11.621 102.861 1.00 118.48 190 GLU D C 1
ATOM 8898 O O . GLU D 2 194 ? 42.777 12.700 103.163 1.00 119.12 190 GLU D O 1
ATOM 8900 N N . CYS D 2 195 ? 42.776 10.446 103.217 1.00 118.46 191 CYS D N 1
ATOM 8901 C CA . CYS D 2 195 ? 41.547 10.377 104.005 1.00 125.91 191 CYS D CA 1
ATOM 8902 C C . CYS D 2 195 ? 41.712 11.017 105.375 1.00 125.78 191 CYS D C 1
ATOM 8903 O O . CYS D 2 195 ? 40.848 11.778 105.819 1.00 119.24 191 CYS D O 1
ATOM 8906 N N . ASP D 2 196 ? 42.791 10.688 106.085 1.00 137.28 192 ASP D N 1
ATOM 8907 C CA . ASP D 2 196 ? 42.952 11.261 107.419 1.00 144.03 192 ASP D CA 1
ATOM 8908 C C . ASP D 2 196 ? 43.069 12.776 107.353 1.00 143.95 192 ASP D C 1
ATOM 8909 O O . ASP D 2 196 ? 42.455 13.494 108.155 1.00 145.16 192 ASP D O 1
ATOM 8914 N N . ARG D 2 197 ? 43.804 13.283 106.365 1.00 137.66 193 ARG D N 1
ATOM 8915 C CA . ARG D 2 197 ? 43.913 14.724 106.195 1.00 129.74 193 ARG D CA 1
ATOM 8916 C C . ARG D 2 197 ? 42.542 15.339 105.918 1.00 127.94 193 ARG D C 1
ATOM 8917 O O . ARG D 2 197 ? 42.190 16.386 106.483 1.00 127.62 193 ARG D O 1
ATOM 8925 N N . LEU D 2 198 ? 41.745 14.681 105.068 1.00 121.90 194 LEU D N 1
ATOM 8926 C CA . LEU D 2 198 ? 40.406 15.170 104.748 1.00 112.30 194 LEU D CA 1
ATOM 8927 C C . LEU D 2 198 ? 39.516 15.197 105.970 1.00 108.49 194 LEU D C 1
ATOM 8928 O O . LEU D 2 198 ? 38.775 16.158 106.183 1.00 107.59 194 LEU D O 1
ATOM 8933 N N . ARG D 2 199 ? 39.542 14.123 106.756 1.00 111.14 195 ARG D N 1
ATOM 8934 C CA . ARG D 2 199 ? 38.732 14.068 107.965 1.00 112.87 195 ARG D CA 1
ATOM 8935 C C . ARG D 2 199 ? 39.140 15.171 108.921 1.00 102.68 195 ARG D C 1
ATOM 8936 O O . ARG D 2 199 ? 38.293 15.761 109.597 1.00 94.33 195 ARG D O 1
ATOM 8944 N N . GLY D 2 200 ? 40.425 15.502 108.955 1.00 101.62 196 GLY D N 1
ATOM 8945 C CA . GLY D 2 200 ? 40.836 16.641 109.754 1.00 111.35 196 GLY D CA 1
ATOM 8946 C C . GLY D 2 200 ? 40.230 17.930 109.240 1.00 108.82 196 GLY D C 1
ATOM 8947 O O . GLY D 2 200 ? 39.702 18.746 110.005 1.00 102.93 196 GLY D O 1
ATOM 8948 N N . TYR D 2 201 ? 40.309 18.133 107.932 1.00 111.50 197 TYR D N 1
ATOM 8949 C CA . TYR D 2 201 ? 39.701 19.322 107.356 1.00 111.08 197 TYR D CA 1
ATOM 8950 C C . TYR D 2 201 ? 38.222 19.397 107.724 1.00 109.82 197 TYR D C 1
ATOM 8951 O O . TYR D 2 201 ? 37.725 20.456 108.119 1.00 108.37 197 TYR D O 1
ATOM 8960 N N . ILE D 2 202 ? 37.526 18.262 107.672 1.00 106.22 198 ILE D N 1
ATOM 8961 C CA . ILE D 2 202 ? 36.098 18.239 107.970 1.00 111.25 198 ILE D CA 1
ATOM 8962 C C . ILE D 2 202 ? 35.855 18.573 109.434 1.00 115.06 198 ILE D C 1
ATOM 8963 O O . ILE D 2 202 ? 34.930 19.324 109.769 1.00 109.71 198 ILE D O 1
ATOM 8968 N N . GLN D 2 203 ? 36.686 18.030 110.329 1.00 123.74 199 GLN D N 1
ATOM 8969 C CA . GLN D 2 203 ? 36.561 18.344 111.750 1.00 125.13 199 GLN D CA 1
ATOM 8970 C C . GLN D 2 203 ? 36.740 19.834 112.006 1.00 118.32 199 GLN D C 1
ATOM 8971 O O . GLN D 2 203 ? 35.895 20.465 112.649 1.00 119.42 199 GLN D O 1
ATOM 8977 N N . VAL D 2 204 ? 37.814 20.423 111.470 1.00 114.39 200 VAL D N 1
ATOM 8978 C CA . VAL D 2 204 ? 38.037 21.857 111.648 1.00 116.80 200 VAL D CA 1
ATOM 8979 C C . VAL D 2 204 ? 36.865 22.646 111.091 1.00 124.95 200 VAL D C 1
ATOM 8980 O O . VAL D 2 204 ? 36.399 23.623 111.696 1.00 131.35 200 VAL D O 1
ATOM 8984 N N . ALA D 2 205 ? 36.372 22.232 109.923 1.00 126.99 201 ALA D N 1
ATOM 8985 C CA . ALA D 2 205 ? 35.322 22.972 109.248 1.00 125.36 201 ALA D CA 1
ATOM 8986 C C . ALA D 2 205 ? 34.061 22.988 110.086 1.00 125.85 201 ALA D C 1
ATOM 8987 O O . ALA D 2 205 ? 33.554 24.055 110.446 1.00 128.95 201 ALA D O 1
ATOM 8989 N N . GLU D 2 206 ? 33.560 21.806 110.445 1.00 122.72 202 GLU D N 1
ATOM 8990 C CA . GLU D 2 206 ? 32.329 21.770 111.222 1.00 122.87 202 GLU D CA 1
ATOM 8991 C C . GLU D 2 206 ? 32.520 22.321 112.624 1.00 120.94 202 GLU D C 1
ATOM 8992 O O . GLU D 2 206 ? 31.537 22.738 113.237 1.00 121.46 202 GLU D O 1
ATOM 8998 N N . LYS D 2 207 ? 33.757 22.392 113.124 1.00 127.12 203 LYS D N 1
ATOM 8999 C CA . LYS D 2 207 ? 33.981 23.154 114.349 1.00 131.37 203 LYS D CA 1
ATOM 9000 C C . LYS D 2 207 ? 33.783 24.641 114.097 1.00 135.63 203 LYS D C 1
ATOM 9001 O O . LYS D 2 207 ? 33.329 25.363 114.990 1.00 142.74 203 LYS D O 1
ATOM 9003 N N . LYS D 2 208 ? 34.131 25.124 112.901 1.00 130.39 204 LYS D N 1
ATOM 9004 C CA . LYS D 2 208 ? 33.774 26.500 112.572 1.00 123.95 204 LYS D CA 1
ATOM 9005 C C . LYS D 2 208 ? 32.263 26.663 112.430 1.00 122.42 204 LYS D C 1
ATOM 9006 O O . LYS D 2 208 ? 31.752 27.773 112.612 1.00 120.13 204 LYS D O 1
ATOM 9012 N N . LEU D 2 209 ? 31.540 25.582 112.141 1.00 121.20 205 LEU D N 1
ATOM 9013 C CA . LEU D 2 209 ? 30.099 25.617 111.941 1.00 118.25 205 LEU D CA 1
ATOM 9014 C C . LEU D 2 209 ? 29.346 25.386 113.241 1.00 126.77 205 LEU D C 1
ATOM 9015 O O . LEU D 2 209 ? 28.142 25.109 113.206 1.00 128.97 205 LEU D O 1
ATOM 9020 N N . ALA D 2 210 ? 30.041 25.464 114.384 1.00 132.70 206 ALA D N 1
ATOM 9021 C CA . ALA D 2 210 ? 29.421 25.155 115.673 1.00 133.82 206 ALA D CA 1
ATOM 9022 C C . ALA D 2 210 ? 28.444 26.240 116.102 1.00 138.58 206 ALA D C 1
ATOM 9023 O O . ALA D 2 210 ? 27.304 25.947 116.480 1.00 136.13 206 ALA D O 1
ATOM 9025 N N . GLY D 2 211 ? 28.869 27.501 116.044 1.00 148.98 207 GLY D N 1
ATOM 9026 C CA . GLY D 2 211 ? 28.043 28.612 116.475 1.00 157.67 207 GLY D CA 1
ATOM 9027 C C . GLY D 2 211 ? 27.015 29.091 115.468 1.00 166.76 207 GLY D C 1
ATOM 9028 O O . GLY D 2 211 ? 26.507 30.210 115.591 1.00 169.88 207 GLY D O 1
ATOM 9029 N N . VAL D 2 212 ? 26.710 28.279 114.460 1.00 176.12 208 VAL D N 1
ATOM 9030 C CA . VAL D 2 212 ? 25.694 28.650 113.476 1.00 174.45 208 VAL D CA 1
ATOM 9031 C C . VAL D 2 212 ? 24.330 28.563 114.142 1.00 176.83 208 VAL D C 1
ATOM 9032 O O . VAL D 2 212 ? 24.135 27.738 115.046 1.00 177.88 208 VAL D O 1
ATOM 9036 N N . PRO D 2 213 ? 23.373 29.389 113.749 1.00 170.58 209 PRO D N 1
ATOM 9037 C CA . PRO D 2 213 ? 22.051 29.321 114.379 1.00 170.40 209 PRO D CA 1
ATOM 9038 C C . PRO D 2 213 ? 21.343 27.981 114.215 1.00 171.10 209 PRO D C 1
ATOM 9039 O O . PRO D 2 213 ? 21.091 27.292 115.210 1.00 173.11 209 PRO D O 1
ATOM 9043 N N . ASP D 2 214 ? 21.025 27.593 112.982 1.00 166.40 210 ASP D N 1
ATOM 9044 C CA . ASP D 2 214 ? 20.458 26.281 112.686 1.00 171.52 210 ASP D CA 1
ATOM 9045 C C . ASP D 2 214 ? 21.459 25.513 111.836 1.00 179.89 210 ASP D C 1
ATOM 9046 O O . ASP D 2 214 ? 21.851 25.993 110.768 1.00 187.54 210 ASP D O 1
ATOM 9051 N N . LYS D 2 215 ? 21.872 24.329 112.297 1.00 180.92 211 LYS D N 1
ATOM 9052 C CA . LYS D 2 215 ? 22.925 23.627 111.569 1.00 176.63 211 LYS D CA 1
ATOM 9053 C C . LYS D 2 215 ? 22.415 22.594 110.564 1.00 174.35 211 LYS D C 1
ATOM 9054 O O . LYS D 2 215 ? 22.515 22.811 109.354 1.00 174.76 211 LYS D O 1
ATOM 9056 N N . GLU D 2 216 ? 21.807 21.502 111.043 1.00 175.98 212 GLU D N 1
ATOM 9057 C CA . GLU D 2 216 ? 21.490 20.389 110.149 1.00 171.23 212 GLU D CA 1
ATOM 9058 C C . GLU D 2 216 ? 20.488 20.778 109.072 1.00 165.67 212 GLU D C 1
ATOM 9059 O O . GLU D 2 216 ? 20.544 20.246 107.955 1.00 170.66 212 GLU D O 1
ATOM 9061 N N . ALA D 2 217 ? 19.593 21.722 109.365 1.00 161.68 213 ALA D N 1
ATOM 9062 C CA . ALA D 2 217 ? 18.669 22.191 108.337 1.00 163.17 213 ALA D CA 1
ATOM 9063 C C . ALA D 2 217 ? 19.429 22.852 107.193 1.00 162.49 213 ALA D C 1
ATOM 9064 O O . ALA D 2 217 ? 19.295 22.460 106.022 1.00 164.50 213 ALA D O 1
ATOM 9066 N N . LEU D 2 218 ? 20.256 23.849 107.526 1.00 151.53 214 LEU D N 1
ATOM 9067 C CA . LEU D 2 218 ? 21.029 24.568 106.517 1.00 134.68 214 LEU D CA 1
ATOM 9068 C C . LEU D 2 218 ? 22.018 23.656 105.804 1.00 130.55 214 LEU D C 1
ATOM 9069 O O . LEU D 2 218 ? 22.233 23.792 104.596 1.00 129.45 214 LEU D O 1
ATOM 9074 N N . LEU D 2 219 ? 22.641 22.728 106.531 1.00 128.80 215 LEU D N 1
ATOM 9075 C CA . LEU D 2 219 ? 23.627 21.856 105.901 1.00 121.70 215 LEU D CA 1
ATOM 9076 C C . LEU D 2 219 ? 22.970 20.871 104.937 1.00 123.37 215 LEU D C 1
ATOM 9077 O O . LEU D 2 219 ? 23.526 20.585 103.872 1.00 128.17 215 LEU D O 1
ATOM 9082 N N . ASN D 2 220 ? 21.795 20.332 105.278 1.00 125.97 216 ASN D N 1
ATOM 9083 C CA . ASN D 2 220 ? 21.089 19.503 104.301 1.00 131.11 216 ASN D CA 1
ATOM 9084 C C . ASN D 2 220 ? 20.667 20.342 103.091 1.00 132.80 216 ASN D C 1
ATOM 9085 O O . ASN D 2 220 ? 20.722 19.873 101.939 1.00 129.80 216 ASN D O 1
ATOM 9090 N N . ALA D 2 221 ? 20.275 21.602 103.335 1.00 133.24 217 ALA D N 1
ATOM 9091 C CA . ALA D 2 221 ? 19.944 22.510 102.240 1.00 125.91 217 ALA D CA 1
ATOM 9092 C C . ALA D 2 221 ? 21.127 22.682 101.304 1.00 122.36 217 ALA D C 1
ATOM 9093 O O . ALA D 2 221 ? 20.981 22.640 100.079 1.00 126.38 217 ALA D O 1
ATOM 9095 N N . CYS D 2 222 ? 22.312 22.882 101.876 1.00 112.60 218 CYS D N 1
ATOM 9096 C CA . CYS D 2 222 ? 23.509 23.060 101.068 1.00 104.30 218 CYS D CA 1
ATOM 9097 C C . CYS D 2 222 ? 23.905 21.777 100.351 1.00 104.26 218 CYS D C 1
ATOM 9098 O O . CYS D 2 222 ? 24.380 21.832 99.218 1.00 107.42 218 CYS D O 1
ATOM 9101 N N . LYS D 2 223 ? 23.762 20.616 100.991 1.00 109.10 219 LYS D N 1
ATOM 9102 C CA . LYS D 2 223 ? 24.070 19.380 100.277 1.00 119.28 219 LYS D CA 1
ATOM 9103 C C . LYS D 2 223 ? 23.181 19.250 99.054 1.00 122.23 219 LYS D C 1
ATOM 9104 O O . LYS D 2 223 ? 23.656 18.943 97.947 1.00 129.96 219 LYS D O 1
ATOM 9110 N N . SER D 2 224 ? 21.897 19.560 99.216 1.00 128.06 220 SER D N 1
ATOM 9111 C CA . SER D 2 224 ? 20.996 19.490 98.074 1.00 132.38 220 SER D CA 1
ATOM 9112 C C . SER D 2 224 ? 21.349 20.535 97.024 1.00 129.87 220 SER D C 1
ATOM 9113 O O . SER D 2 224 ? 21.423 20.222 95.831 1.00 134.25 220 SER D O 1
ATOM 9116 N N . LEU D 2 225 ? 21.581 21.778 97.445 1.00 114.18 221 LEU D N 1
ATOM 9117 C CA . LEU D 2 225 ? 21.912 22.832 96.491 1.00 109.42 221 LEU D CA 1
ATOM 9118 C C . LEU D 2 225 ? 23.175 22.508 95.704 1.00 112.66 221 LEU D C 1
ATOM 9119 O O . LEU D 2 225 ? 23.222 22.684 94.479 1.00 118.93 221 LEU D O 1
ATOM 9124 N N . ARG D 2 226 ? 24.225 22.071 96.401 1.00 110.77 222 ARG D N 1
ATOM 9125 C CA . ARG D 2 226 ? 25.474 21.724 95.739 1.00 102.18 222 ARG D CA 1
ATOM 9126 C C . ARG D 2 226 ? 25.246 20.618 94.715 1.00 101.36 222 ARG D C 1
ATOM 9127 O O . ARG D 2 226 ? 25.759 20.690 93.586 1.00 102.64 222 ARG D O 1
ATOM 9135 N N . ALA D 2 227 ? 24.477 19.583 95.088 1.00 101.14 223 ALA D N 1
ATOM 9136 C CA . ALA D 2 227 ? 24.217 18.493 94.150 1.00 105.69 223 ALA D CA 1
ATOM 9137 C C . ALA D 2 227 ? 23.447 18.984 92.926 1.00 97.63 223 ALA D C 1
ATOM 9138 O O . ALA D 2 227 ? 23.674 18.519 91.798 1.00 88.91 223 ALA D O 1
ATOM 9140 N N . ALA D 2 228 ? 22.534 19.933 93.139 1.00 100.22 224 ALA D N 1
ATOM 9141 C CA . ALA D 2 228 ? 21.783 20.521 92.037 1.00 98.10 224 ALA D CA 1
ATOM 9142 C C . ALA D 2 228 ? 22.699 21.278 91.091 1.00 95.48 224 ALA D C 1
ATOM 9143 O O . ALA D 2 228 ? 22.563 21.174 89.871 1.00 93.11 224 ALA D O 1
ATOM 9145 N N . LEU D 2 229 ? 23.631 22.051 91.644 1.00 92.76 225 LEU D N 1
ATOM 9146 C CA . LEU D 2 229 ? 24.579 22.808 90.830 1.00 95.68 225 LEU D CA 1
ATOM 9147 C C . LEU D 2 229 ? 25.461 21.871 90.001 1.00 92.19 225 LEU D C 1
ATOM 9148 O O . LEU D 2 229 ? 25.784 22.159 88.834 1.00 85.12 225 LEU D O 1
ATOM 9153 N N . GLU D 2 230 ? 25.855 20.739 90.595 1.00 97.45 226 GLU D N 1
ATOM 9154 C CA . GLU D 2 230 ? 26.642 19.748 89.863 1.00 100.33 226 GLU D CA 1
ATOM 9155 C C . GLU D 2 230 ? 25.841 19.161 88.710 1.00 102.03 226 GLU D C 1
ATOM 9156 O O . GLU D 2 230 ? 26.343 19.048 87.580 1.00 102.12 226 GLU D O 1
ATOM 9158 N N . GLU D 2 231 ? 24.574 18.808 88.969 1.00 106.63 227 GLU D N 1
ATOM 9159 C CA . GLU D 2 231 ? 23.703 18.347 87.888 1.00 105.54 227 GLU D CA 1
ATOM 9160 C C . GLU D 2 231 ? 23.515 19.436 86.838 1.00 103.86 227 GLU D C 1
ATOM 9161 O O . GLU D 2 231 ? 23.515 19.151 85.636 1.00 106.81 227 GLU D O 1
ATOM 9167 N N . GLU D 2 232 ? 23.417 20.697 87.274 1.00 98.95 228 GLU D N 1
ATOM 9168 C CA . GLU D 2 232 ? 23.269 21.822 86.355 1.00 97.28 228 GLU D CA 1
ATOM 9169 C C . GLU D 2 232 ? 24.401 21.857 85.340 1.00 102.98 228 GLU D C 1
ATOM 9170 O O . GLU D 2 232 ? 24.172 21.841 84.117 1.00 103.50 228 GLU D O 1
ATOM 9176 N N . SER D 2 233 ? 25.642 21.911 85.836 1.00 102.16 229 SER D N 1
ATOM 9177 C CA . SER D 2 233 ? 26.755 22.066 84.906 1.00 99.22 229 SER D CA 1
ATOM 9178 C C . SER D 2 233 ? 26.967 20.805 84.075 1.00 92.42 229 SER D C 1
ATOM 9179 O O . SER D 2 233 ? 27.329 20.908 82.896 1.00 96.28 229 SER D O 1
ATOM 9182 N N . ARG D 2 234 ? 26.728 19.610 84.634 1.00 83.58 230 ARG D N 1
ATOM 9183 C CA . ARG D 2 234 ? 26.898 18.421 83.801 1.00 91.30 230 ARG D CA 1
ATOM 9184 C C . ARG D 2 234 ? 25.898 18.414 82.656 1.00 98.16 230 ARG D C 1
ATOM 9185 O O . ARG D 2 234 ? 26.230 18.015 81.532 1.00 96.92 230 ARG D O 1
ATOM 9193 N N . LEU D 2 235 ? 24.668 18.865 82.917 1.00 101.49 231 LEU D N 1
ATOM 9194 C CA . LEU D 2 235 ? 23.690 18.947 81.842 1.00 95.23 231 LEU D CA 1
ATOM 9195 C C . LEU D 2 235 ? 24.118 19.953 80.794 1.00 88.70 231 LEU D C 1
ATOM 9196 O O . LEU D 2 235 ? 24.069 19.665 79.597 1.00 84.57 231 LEU D O 1
ATOM 9201 N N . ALA D 2 236 ? 24.541 21.143 81.223 1.00 89.06 232 ALA D N 1
ATOM 9202 C CA . ALA D 2 236 ? 25.029 22.127 80.260 1.00 93.35 232 ALA D CA 1
ATOM 9203 C C . ALA D 2 236 ? 26.103 21.518 79.363 1.00 100.36 232 ALA D C 1
ATOM 9204 O O . ALA D 2 236 ? 26.067 21.653 78.129 1.00 112.45 232 ALA D O 1
ATOM 9206 N N . GLU D 2 237 ? 27.053 20.811 79.967 1.00 95.73 233 GLU D N 1
ATOM 9207 C CA . GLU D 2 237 ? 28.149 20.286 79.171 1.00 100.31 233 GLU D CA 1
ATOM 9208 C C . GLU D 2 237 ? 27.652 19.229 78.197 1.00 97.16 233 GLU D C 1
ATOM 9209 O O . GLU D 2 237 ? 28.010 19.262 77.015 1.00 97.97 233 GLU D O 1
ATOM 9215 N N . LYS D 2 238 ? 26.801 18.307 78.658 1.00 101.09 234 LYS D N 1
ATOM 9216 C CA . LYS D 2 238 ? 26.302 17.263 77.765 1.00 99.17 234 LYS D CA 1
ATOM 9217 C C . LYS D 2 238 ? 25.442 17.845 76.660 1.00 109.33 234 LYS D C 1
ATOM 9218 O O . LYS D 2 238 ? 25.431 17.345 75.528 1.00 101.10 234 LYS D O 1
ATOM 9224 N N . GLY D 2 239 ? 24.704 18.900 76.972 1.00 120.53 235 GLY D N 1
ATOM 9225 C CA . GLY D 2 239 ? 23.914 19.534 75.945 1.00 119.92 235 GLY D CA 1
ATOM 9226 C C . GLY D 2 239 ? 24.807 20.057 74.851 1.00 119.42 235 GLY D C 1
ATOM 9227 O O . GLY D 2 239 ? 24.588 19.785 73.670 1.00 124.08 235 GLY D O 1
ATOM 9228 N N . VAL D 2 240 ? 25.853 20.784 75.240 1.00 102.54 236 VAL D N 1
ATOM 9229 C CA . VAL D 2 240 ? 26.789 21.288 74.246 1.00 94.09 236 VAL D CA 1
ATOM 9230 C C . VAL D 2 240 ? 27.386 20.143 73.437 1.00 90.08 236 VAL D C 1
ATOM 9231 O O . VAL D 2 240 ? 27.459 20.211 72.202 1.00 90.74 236 VAL D O 1
ATOM 9235 N N . GLU D 2 241 ? 27.801 19.069 74.109 1.00 93.22 237 GLU D N 1
ATOM 9236 C CA . GLU D 2 241 ? 28.417 17.952 73.394 1.00 101.90 237 GLU D CA 1
ATOM 9237 C C . GLU D 2 241 ? 27.459 17.344 72.381 1.00 96.08 237 GLU D C 1
ATOM 9238 O O . GLU D 2 241 ? 27.842 17.059 71.240 1.00 92.89 237 GLU D O 1
ATOM 9244 N N . LEU D 2 242 ? 26.207 17.135 72.779 1.00 98.46 238 LEU D N 1
ATOM 9245 C CA . LEU D 2 242 ? 25.259 16.510 71.866 1.00 92.63 238 LEU D CA 1
ATOM 9246 C C . LEU D 2 242 ? 24.951 17.429 70.701 1.00 84.98 238 LEU D C 1
ATOM 9247 O O . LEU D 2 242 ? 24.850 16.968 69.560 1.00 87.29 238 LEU D O 1
ATOM 9252 N N . GLN D 2 243 ? 24.835 18.735 70.966 1.00 77.43 239 GLN D N 1
ATOM 9253 C CA . GLN D 2 243 ? 24.631 19.705 69.894 1.00 85.81 239 GLN D CA 1
ATOM 9254 C C . GLN D 2 243 ? 25.762 19.643 68.876 1.00 93.95 239 GLN D C 1
ATOM 9255 O O . GLN D 2 243 ? 25.531 19.530 67.656 1.00 91.19 239 GLN D O 1
ATOM 9261 N N . GLN D 2 244 ? 27.002 19.719 69.364 1.00 93.87 240 GLN D N 1
ATOM 9262 C CA . GLN D 2 244 ? 28.130 19.737 68.444 1.00 92.23 240 GLN D CA 1
ATOM 9263 C C . GLN D 2 244 ? 28.282 18.412 67.720 1.00 98.52 240 GLN D C 1
ATOM 9264 O O . GLN D 2 244 ? 28.712 18.385 66.558 1.00 104.04 240 GLN D O 1
ATOM 9270 N N . GLN D 2 245 ? 27.897 17.313 68.368 1.00 94.85 241 GLN D N 1
ATOM 9271 C CA . GLN D 2 245 ? 28.053 16.011 67.749 1.00 94.81 241 GLN D CA 1
ATOM 9272 C C . GLN D 2 245 ? 27.041 15.856 66.631 1.00 95.46 241 GLN D C 1
ATOM 9273 O O . GLN D 2 245 ? 27.359 15.300 65.569 1.00 94.52 241 GLN D O 1
ATOM 9279 N N . LEU D 2 246 ? 25.851 16.441 66.829 1.00 102.32 242 LEU D N 1
ATOM 9280 C CA . LEU D 2 246 ? 24.871 16.610 65.759 1.00 100.13 242 LEU D CA 1
ATOM 9281 C C . LEU D 2 246 ? 25.474 17.352 64.575 1.00 97.49 242 LEU D C 1
ATOM 9282 O O . LEU D 2 246 ? 25.625 16.784 63.486 1.00 85.91 242 LEU D O 1
ATOM 9287 N N . ILE D 2 247 ? 25.878 18.611 64.805 1.00 92.36 243 ILE D N 1
ATOM 9288 C CA . ILE D 2 247 ? 26.409 19.451 63.728 1.00 74.74 243 ILE D CA 1
ATOM 9289 C C . ILE D 2 247 ? 27.461 18.707 62.922 1.00 74.32 243 ILE D C 1
ATOM 9290 O O . ILE D 2 247 ? 27.483 18.758 61.686 1.00 93.89 243 ILE D O 1
ATOM 9295 N N . SER D 2 248 ? 28.360 18.024 63.607 1.00 74.39 244 SER D N 1
ATOM 9296 C CA . SER D 2 248 ? 29.409 17.323 62.894 1.00 82.95 244 SER D CA 1
ATOM 9297 C C . SER D 2 248 ? 28.847 16.154 62.106 1.00 80.70 244 SER D C 1
ATOM 9298 O O . SER D 2 248 ? 29.374 15.817 61.039 1.00 73.52 244 SER D O 1
ATOM 9301 N N . SER D 2 249 ? 27.776 15.529 62.596 1.00 78.86 245 SER D N 1
ATOM 9302 C CA . SER D 2 249 ? 27.206 14.421 61.834 1.00 81.88 245 SER D CA 1
ATOM 9303 C C . SER D 2 249 ? 26.528 14.926 60.557 1.00 81.25 245 SER D C 1
ATOM 9304 O O . SER D 2 249 ? 26.654 14.331 59.471 1.00 79.25 245 SER D O 1
ATOM 9307 N N . ARG D 2 250 ? 25.864 16.069 60.672 1.00 82.52 246 ARG D N 1
ATOM 9308 C CA . ARG D 2 250 ? 25.326 16.768 59.516 1.00 78.46 246 ARG D CA 1
ATOM 9309 C C . ARG D 2 250 ? 26.419 17.014 58.483 1.00 78.90 246 ARG D C 1
ATOM 9310 O O . ARG D 2 250 ? 26.351 16.523 57.345 1.00 76.89 246 ARG D O 1
ATOM 9318 N N . GLN D 2 251 ? 27.476 17.715 58.905 1.00 75.26 247 GLN D N 1
ATOM 9319 C CA . GLN D 2 251 ? 28.607 17.984 58.026 1.00 72.77 247 GLN D CA 1
ATOM 9320 C C . GLN D 2 251 ? 29.137 16.715 57.380 1.00 78.44 247 GLN D C 1
ATOM 9321 O O . GLN D 2 251 ? 29.597 16.739 56.234 1.00 78.89 247 GLN D O 1
ATOM 9327 N N . ARG D 2 252 ? 29.143 15.602 58.108 1.00 77.38 248 ARG D N 1
ATOM 9328 C CA . ARG D 2 252 ? 29.664 14.407 57.469 1.00 82.76 248 ARG D CA 1
ATOM 9329 C C . ARG D 2 252 ? 28.733 13.934 56.374 1.00 88.54 248 ARG D C 1
ATOM 9330 O O . ARG D 2 252 ? 29.191 13.439 55.337 1.00 90.60 248 ARG D O 1
ATOM 9338 N N . SER D 2 253 ? 27.422 14.097 56.563 1.00 90.72 249 SER D N 1
ATOM 9339 C CA . SER D 2 253 ? 26.524 13.815 55.442 1.00 85.62 249 SER D CA 1
ATOM 9340 C C . SER D 2 253 ? 26.867 14.683 54.242 1.00 79.24 249 SER D C 1
ATOM 9341 O O . SER D 2 253 ? 27.157 14.167 53.158 1.00 77.57 249 SER D O 1
ATOM 9344 N N . THR D 2 254 ? 26.921 15.998 54.450 1.00 77.82 250 THR D N 1
ATOM 9345 C CA . THR D 2 254 ? 27.305 16.911 53.376 1.00 71.81 250 THR D CA 1
ATOM 9346 C C . THR D 2 254 ? 28.582 16.443 52.682 1.00 71.50 250 THR D C 1
ATOM 9347 O O . THR D 2 254 ? 28.726 16.539 51.459 1.00 79.86 250 THR D O 1
ATOM 9351 N N . GLU D 2 255 ? 29.539 15.962 53.456 1.00 94.72 251 GLU D N 1
ATOM 9352 C CA . GLU D 2 255 ? 30.719 15.363 52.854 1.00 96.22 251 GLU D CA 1
ATOM 9353 C C . GLU D 2 255 ? 30.343 14.189 51.959 1.00 87.04 251 GLU D C 1
ATOM 9354 O O . GLU D 2 255 ? 30.890 14.032 50.865 1.00 89.59 251 GLU D O 1
ATOM 9368 N N . HIS D 2 257 ? 27.746 13.619 50.381 1.00 82.99 253 HIS D N 1
ATOM 9369 C CA . HIS D 2 257 ? 27.100 14.131 49.181 1.00 83.42 253 HIS D CA 1
ATOM 9370 C C . HIS D 2 257 ? 28.128 14.683 48.203 1.00 76.57 253 HIS D C 1
ATOM 9371 O O . HIS D 2 257 ? 28.075 14.393 47.005 1.00 73.60 253 HIS D O 1
ATOM 9378 N N . ASN D 2 258 ? 29.052 15.509 48.692 1.00 73.62 254 ASN D N 1
ATOM 9379 C CA . ASN D 2 258 ? 30.173 15.951 47.870 1.00 70.35 254 ASN D CA 1
ATOM 9380 C C . ASN D 2 258 ? 30.899 14.780 47.241 1.00 70.22 254 ASN D C 1
ATOM 9381 O O . ASN D 2 258 ? 31.273 14.820 46.060 1.00 71.08 254 ASN D O 1
ATOM 9386 N N . ARG D 2 259 ? 31.114 13.725 48.014 1.00 72.72 255 ARG D N 1
ATOM 9387 C CA . ARG D 2 259 ? 31.806 12.569 47.471 1.00 72.27 255 ARG D CA 1
ATOM 9388 C C . ARG D 2 259 ? 30.970 11.893 46.413 1.00 74.52 255 ARG D C 1
ATOM 9389 O O . ARG D 2 259 ? 31.515 11.401 45.426 1.00 79.14 255 ARG D O 1
ATOM 9397 N N . LEU D 2 260 ? 29.647 11.847 46.602 1.00 73.45 256 LEU D N 1
ATOM 9398 C CA . LEU D 2 260 ? 28.784 11.233 45.594 1.00 79.23 256 LEU D CA 1
ATOM 9399 C C . LEU D 2 260 ? 28.831 12.006 44.278 1.00 83.73 256 LEU D C 1
ATOM 9400 O O . LEU D 2 260 ? 28.958 11.413 43.199 1.00 83.59 256 LEU D O 1
ATOM 9405 N N . GLN D 2 261 ? 28.698 13.334 44.357 1.00 77.45 257 GLN D N 1
ATOM 9406 C CA . GLN D 2 261 ? 28.820 14.178 43.176 1.00 69.81 257 GLN D CA 1
ATOM 9407 C C . GLN D 2 261 ? 30.101 13.883 42.445 1.00 79.97 257 GLN D C 1
ATOM 9408 O O . GLN D 2 261 ? 30.115 13.681 41.224 1.00 85.58 257 GLN D O 1
ATOM 9414 N N . ASN D 2 262 ? 31.202 13.866 43.183 1.00 80.20 258 ASN D N 1
ATOM 9415 C CA . ASN D 2 262 ? 32.477 13.584 42.551 1.00 79.79 258 ASN D CA 1
ATOM 9416 C C . ASN D 2 262 ? 32.554 12.147 42.032 1.00 78.03 258 ASN D C 1
ATOM 9417 O O . ASN D 2 262 ? 33.190 11.904 41.004 1.00 76.86 258 ASN D O 1
ATOM 9422 N N . LEU D 2 263 ? 31.859 11.199 42.667 1.00 81.16 259 LEU D N 1
ATOM 9423 C CA . LEU D 2 263 ? 31.893 9.824 42.178 1.00 81.42 259 LEU D CA 1
ATOM 9424 C C . LEU D 2 263 ? 31.220 9.724 40.827 1.00 87.29 259 LEU D C 1
ATOM 9425 O O . LEU D 2 263 ? 31.730 9.075 39.904 1.00 86.72 259 LEU D O 1
ATOM 9430 N N . ARG D 2 264 ? 30.099 10.419 40.680 1.00 88.86 260 ARG D N 1
ATOM 9431 C CA . ARG D 2 264 ? 29.367 10.355 39.429 1.00 88.44 260 ARG D CA 1
ATOM 9432 C C . ARG D 2 264 ? 30.109 11.098 38.348 1.00 79.37 260 ARG D C 1
ATOM 9433 O O . ARG D 2 264 ? 30.261 10.587 37.231 1.00 91.42 260 ARG D O 1
ATOM 9441 N N . ARG D 2 265 ? 30.613 12.287 38.671 1.00 69.20 261 ARG D N 1
ATOM 9442 C CA . ARG D 2 265 ? 31.416 13.009 37.693 1.00 80.61 261 ARG D CA 1
ATOM 9443 C C . ARG D 2 265 ? 32.639 12.197 37.256 1.00 86.46 261 ARG D C 1
ATOM 9444 O O . ARG D 2 265 ? 33.004 12.203 36.077 1.00 81.02 261 ARG D O 1
ATOM 9452 N N . ASP D 2 266 ? 33.291 11.488 38.177 1.00 96.29 262 ASP D N 1
ATOM 9453 C CA . ASP D 2 266 ? 34.429 10.687 37.752 1.00 100.21 262 ASP D CA 1
ATOM 9454 C C . ASP D 2 266 ? 33.972 9.510 36.916 1.00 102.77 262 ASP D C 1
ATOM 9455 O O . ASP D 2 266 ? 34.652 9.125 35.959 1.00 109.38 262 ASP D O 1
ATOM 9460 N N . ALA D 2 267 ? 32.801 8.961 37.231 1.00 97.78 263 ALA D N 1
ATOM 9461 C CA . ALA D 2 267 ? 32.260 7.874 36.433 1.00 94.42 263 ALA D CA 1
ATOM 9462 C C . ALA D 2 267 ? 31.919 8.321 35.021 1.00 96.49 263 ALA D C 1
ATOM 9463 O O . ALA D 2 267 ? 31.912 7.485 34.110 1.00 93.23 263 ALA D O 1
ATOM 9465 N N . ALA D 2 268 ? 31.664 9.621 34.821 1.00 95.32 264 ALA D N 1
ATOM 9466 C CA . ALA D 2 268 ? 31.376 10.162 33.499 1.00 89.82 264 ALA D CA 1
ATOM 9467 C C . ALA D 2 268 ? 32.467 9.779 32.511 1.00 101.43 264 ALA D C 1
ATOM 9468 O O . ALA D 2 268 ? 32.184 9.050 31.555 1.00 113.10 264 ALA D O 1
ATOM 9470 N N . ASP D 2 269 ? 33.703 10.268 32.700 1.00 102.47 265 ASP D N 1
ATOM 9471 C CA . ASP D 2 269 ? 34.858 9.773 31.948 1.00 104.02 265 ASP D CA 1
ATOM 9472 C C . ASP D 2 269 ? 35.584 8.742 32.807 1.00 99.85 265 ASP D C 1
ATOM 9473 O O . ASP D 2 269 ? 36.263 9.093 33.772 1.00 98.61 265 ASP D O 1
ATOM 9478 N N . GLY D 2 270 ? 35.447 7.475 32.443 1.00 103.26 266 GLY D N 1
ATOM 9479 C CA . GLY D 2 270 ? 36.078 6.357 33.124 1.00 102.22 266 GLY D CA 1
ATOM 9480 C C . GLY D 2 270 ? 37.591 6.421 33.202 1.00 107.12 266 GLY D C 1
ATOM 9481 O O . GLY D 2 270 ? 38.220 5.450 33.630 1.00 116.37 266 GLY D O 1
ATOM 9482 N N . ARG D 2 271 ? 38.185 7.522 32.732 1.00 98.78 267 ARG D N 1
ATOM 9483 C CA . ARG D 2 271 ? 39.634 7.702 32.639 1.00 91.67 267 ARG D CA 1
ATOM 9484 C C . ARG D 2 271 ? 40.263 7.823 34.027 1.00 93.96 267 ARG D C 1
ATOM 9485 O O . ARG D 2 271 ? 40.229 8.894 34.641 1.00 97.90 267 ARG D O 1
ATOM 9493 N N . VAL D 2 272 ? 40.894 6.743 34.512 1.00 88.08 268 VAL D N 1
ATOM 9494 C CA . VAL D 2 272 ? 41.510 6.777 35.841 1.00 80.91 268 VAL D CA 1
ATOM 9495 C C . VAL D 2 272 ? 42.556 7.878 35.928 1.00 78.72 268 VAL D C 1
ATOM 9496 O O . VAL D 2 272 ? 42.693 8.524 36.967 1.00 69.18 268 VAL D O 1
ATOM 9500 N N . ASP D 2 273 ? 43.327 8.095 34.858 1.00 79.23 269 ASP D N 1
ATOM 9501 C CA . ASP D 2 273 ? 44.397 9.086 34.919 1.00 75.04 269 ASP D CA 1
ATOM 9502 C C . ASP D 2 273 ? 43.845 10.440 35.348 1.00 77.97 269 ASP D C 1
ATOM 9503 O O . ASP D 2 273 ? 44.346 11.069 36.292 1.00 81.88 269 ASP D O 1
ATOM 9505 N N . VAL D 2 274 ? 42.756 10.866 34.715 1.00 74.96 270 VAL D N 1
ATOM 9506 C CA . VAL D 2 274 ? 42.176 12.154 35.058 1.00 76.38 270 VAL D CA 1
ATOM 9507 C C . VAL D 2 274 ? 41.602 12.114 36.469 1.00 80.35 270 VAL D C 1
ATOM 9508 O O . VAL D 2 274 ? 41.701 13.091 37.237 1.00 79.66 270 VAL D O 1
ATOM 9512 N N . ILE D 2 275 ? 41.026 10.968 36.840 1.00 80.82 271 ILE D N 1
ATOM 9513 C CA . ILE D 2 275 ? 40.450 10.809 38.170 1.00 83.45 271 ILE D CA 1
ATOM 9514 C C . ILE D 2 275 ? 41.512 10.999 39.237 1.00 85.73 271 ILE D C 1
ATOM 9515 O O . ILE D 2 275 ? 41.326 11.770 40.185 1.00 85.57 271 ILE D O 1
ATOM 9520 N N . VAL D 2 276 ? 42.645 10.298 39.095 1.00 85.14 272 VAL D N 1
ATOM 9521 C CA . VAL D 2 276 ? 43.678 10.341 40.124 1.00 83.15 272 VAL D CA 1
ATOM 9522 C C . VAL D 2 276 ? 44.325 11.707 40.156 1.00 79.15 272 VAL D C 1
ATOM 9523 O O . VAL D 2 276 ? 44.679 12.187 41.232 1.00 88.38 272 VAL D O 1
ATOM 9527 N N . ARG D 2 277 ? 44.458 12.385 39.013 1.00 68.93 273 ARG D N 1
ATOM 9528 C CA . ARG D 2 277 ? 44.971 13.750 39.086 1.00 82.55 273 ARG D CA 1
ATOM 9529 C C . ARG D 2 277 ? 44.035 14.666 39.878 1.00 84.89 273 ARG D C 1
ATOM 9530 O O . ARG D 2 277 ? 44.494 15.446 40.721 1.00 85.40 273 ARG D O 1
ATOM 9538 N N . ARG D 2 278 ? 42.722 14.599 39.651 1.00 88.91 274 ARG D N 1
ATOM 9539 C CA . ARG D 2 278 ? 41.911 15.496 40.473 1.00 87.50 274 ARG D CA 1
ATOM 9540 C C . ARG D 2 278 ? 41.920 15.059 41.930 1.00 80.99 274 ARG D C 1
ATOM 9541 O O . ARG D 2 278 ? 41.942 15.907 42.831 1.00 81.15 274 ARG D O 1
ATOM 9549 N N . LEU D 2 279 ? 41.925 13.749 42.187 1.00 77.81 275 LEU D N 1
ATOM 9550 C CA . LEU D 2 279 ? 41.996 13.293 43.570 1.00 81.07 275 LEU D CA 1
ATOM 9551 C C . LEU D 2 279 ? 43.214 13.874 44.248 1.00 88.27 275 LEU D C 1
ATOM 9552 O O . LEU D 2 279 ? 43.124 14.426 45.345 1.00 91.78 275 LEU D O 1
ATOM 9557 N N . ARG D 2 280 ? 44.357 13.786 43.582 1.00 77.97 276 ARG D N 1
ATOM 9558 C CA . ARG D 2 280 ? 45.582 14.318 44.136 1.00 69.40 276 ARG D CA 1
ATOM 9559 C C . ARG D 2 280 ? 45.476 15.816 44.363 1.00 69.32 276 ARG D C 1
ATOM 9560 O O . ARG D 2 280 ? 46.000 16.339 45.347 1.00 80.09 276 ARG D O 1
ATOM 9568 N N . ASP D 2 281 ? 44.809 16.527 43.468 1.00 69.13 277 ASP D N 1
ATOM 9569 C CA . ASP D 2 281 ? 44.650 17.956 43.704 1.00 91.30 277 ASP D CA 1
ATOM 9570 C C . ASP D 2 281 ? 43.809 18.209 44.943 1.00 96.39 277 ASP D C 1
ATOM 9571 O O . ASP D 2 281 ? 44.064 19.166 45.681 1.00 69.32 277 ASP D O 1
ATOM 9576 N N . GLU D 2 282 ? 42.794 17.366 45.185 1.00 90.36 278 GLU D N 1
ATOM 9577 C CA . GLU D 2 282 ? 42.038 17.505 46.428 1.00 90.82 278 GLU D CA 1
ATOM 9578 C C . GLU D 2 282 ? 42.899 17.134 47.630 1.00 87.99 278 GLU D C 1
ATOM 9579 O O . GLU D 2 282 ? 42.895 17.838 48.647 1.00 89.17 278 GLU D O 1
ATOM 9585 N N . ILE D 2 283 ? 43.699 16.077 47.501 1.00 90.28 279 ILE D N 1
ATOM 9586 C CA . ILE D 2 283 ? 44.573 15.668 48.593 1.00 81.26 279 ILE D CA 1
ATOM 9587 C C . ILE D 2 283 ? 45.494 16.809 48.972 1.00 70.00 279 ILE D C 1
ATOM 9588 O O . ILE D 2 283 ? 45.647 17.147 50.146 1.00 79.80 279 ILE D O 1
ATOM 9593 N N . GLN D 2 284 ? 46.090 17.444 47.979 1.00 69.83 280 GLN D N 1
ATOM 9594 C CA . GLN D 2 284 ? 47.014 18.521 48.273 1.00 81.56 280 GLN D CA 1
ATOM 9595 C C . GLN D 2 284 ? 46.287 19.770 48.751 1.00 75.92 280 GLN D C 1
ATOM 9596 O O . GLN D 2 284 ? 46.790 20.464 49.636 1.00 78.58 280 GLN D O 1
ATOM 9602 N N . THR D 2 285 ? 45.075 20.039 48.274 1.00 79.55 281 THR D N 1
ATOM 9603 C CA . THR D 2 285 ? 44.390 21.197 48.833 1.00 88.27 281 THR D CA 1
ATOM 9604 C C . THR D 2 285 ? 44.079 20.964 50.290 1.00 90.24 281 THR D C 1
ATOM 9605 O O . THR D 2 285 ? 44.107 21.902 51.091 1.00 102.74 281 THR D O 1
ATOM 9609 N N . ASN D 2 286 ? 43.830 19.718 50.661 1.00 85.75 282 ASN D N 1
ATOM 9610 C CA . ASN D 2 286 ? 43.602 19.442 52.069 1.00 94.45 282 ASN D CA 1
ATOM 9611 C C . ASN D 2 286 ? 44.877 19.538 52.869 1.00 91.03 282 ASN D C 1
ATOM 9612 O O . ASN D 2 286 ? 44.868 20.049 53.989 1.00 93.12 282 ASN D O 1
ATOM 9617 N N . LYS D 2 287 ? 45.971 19.007 52.333 1.00 90.09 283 LYS D N 1
ATOM 9618 C CA . LYS D 2 287 ? 47.226 19.059 53.066 1.00 77.00 283 LYS D CA 1
ATOM 9619 C C . LYS D 2 287 ? 47.629 20.505 53.341 1.00 76.06 283 LYS D C 1
ATOM 9620 O O . LYS D 2 287 ? 47.999 20.843 54.468 1.00 75.92 283 LYS D O 1
ATOM 9634 N N . ILE D 2 289 ? 46.088 22.605 54.400 1.00 78.94 285 ILE D N 1
ATOM 9635 C CA . ILE D 2 289 ? 45.307 23.099 55.525 1.00 84.53 285 ILE D CA 1
ATOM 9636 C C . ILE D 2 289 ? 45.349 22.168 56.725 1.00 82.79 285 ILE D C 1
ATOM 9637 O O . ILE D 2 289 ? 45.075 22.604 57.853 1.00 87.19 285 ILE D O 1
ATOM 9642 N N . ILE D 2 290 ? 45.675 20.889 56.558 1.00 76.04 286 ILE D N 1
ATOM 9643 C CA . ILE D 2 290 ? 45.747 19.971 57.683 1.00 80.13 286 ILE D CA 1
ATOM 9644 C C . ILE D 2 290 ? 47.160 19.841 58.221 1.00 91.49 286 ILE D C 1
ATOM 9645 O O . ILE D 2 290 ? 47.351 19.328 59.334 1.00 95.97 286 ILE D O 1
ATOM 9650 N N . GLU D 2 291 ? 48.161 20.295 57.473 1.00 99.19 287 GLU D N 1
ATOM 9651 C CA . GLU D 2 291 ? 49.542 20.117 57.898 1.00 96.75 287 GLU D CA 1
ATOM 9652 C C . GLU D 2 291 ? 49.924 21.084 59.013 1.00 97.92 287 GLU D C 1
ATOM 9653 O O . GLU D 2 291 ? 50.576 20.678 59.982 1.00 92.87 287 GLU D O 1
ATOM 9659 N N . GLU D 2 292 ? 49.582 22.373 58.887 1.00 106.01 288 GLU D N 1
ATOM 9660 C CA . GLU D 2 292 ? 49.884 23.266 60.004 1.00 123.27 288 GLU D CA 1
ATOM 9661 C C . GLU D 2 292 ? 48.702 24.074 60.536 1.00 132.09 288 GLU D C 1
ATOM 9662 O O . GLU D 2 292 ? 48.429 24.051 61.741 1.00 130.27 288 GLU D O 1
ATOM 9664 N N . GLN D 2 293 ? 47.975 24.758 59.645 1.00 144.18 289 GLN D N 1
ATOM 9665 C CA . GLN D 2 293 ? 47.052 25.810 60.082 1.00 145.30 289 GLN D CA 1
ATOM 9666 C C . GLN D 2 293 ? 45.933 25.277 60.971 1.00 138.31 289 GLN D C 1
ATOM 9667 O O . GLN D 2 293 ? 45.571 25.895 61.986 1.00 141.78 289 GLN D O 1
ATOM 9673 N N . LEU D 2 294 ? 45.375 24.153 60.608 1.00 122.01 290 LEU D N 1
ATOM 9674 C CA . LEU D 2 294 ? 44.269 23.629 61.374 1.00 103.87 290 LEU D CA 1
ATOM 9675 C C . LEU D 2 294 ? 44.813 23.050 62.678 1.00 96.62 290 LEU D C 1
ATOM 9676 O O . LEU D 2 294 ? 44.209 23.290 63.731 1.00 100.57 290 LEU D O 1
ATOM 9681 N N . PRO D 2 295 ? 45.940 22.315 62.684 1.00 96.28 291 PRO D N 1
ATOM 9682 C CA . PRO D 2 295 ? 46.535 21.928 63.985 1.00 91.26 291 PRO D CA 1
ATOM 9683 C C . PRO D 2 295 ? 46.936 23.101 64.872 1.00 87.32 291 PRO D C 1
ATOM 9684 O O . PRO D 2 295 ? 46.831 22.988 66.094 1.00 78.40 291 PRO D O 1
ATOM 9688 N N . LYS D 2 296 ? 47.356 24.237 64.313 1.00 89.70 292 LYS D N 1
ATOM 9689 C CA . LYS D 2 296 ? 47.632 25.382 65.174 1.00 98.66 292 LYS D CA 1
ATOM 9690 C C . LYS D 2 296 ? 46.351 25.959 65.765 1.00 101.70 292 LYS D C 1
ATOM 9691 O O . LYS D 2 296 ? 46.316 26.288 66.954 1.00 102.17 292 LYS D O 1
ATOM 9697 N N . GLU D 2 297 ? 45.283 26.093 64.972 1.00 105.08 293 GLU D N 1
ATOM 9698 C CA . GLU D 2 297 ? 44.045 26.591 65.563 1.00 103.40 293 GLU D CA 1
ATOM 9699 C C . GLU D 2 297 ? 43.539 25.642 66.641 1.00 93.26 293 GLU D C 1
ATOM 9700 O O . GLU D 2 297 ? 43.076 26.081 67.697 1.00 93.91 293 GLU D O 1
ATOM 9706 N N . LEU D 2 298 ? 43.642 24.334 66.400 1.00 81.23 294 LEU D N 1
ATOM 9707 C CA . LEU D 2 298 ? 43.246 23.352 67.406 1.00 85.96 294 LEU D CA 1
ATOM 9708 C C . LEU D 2 298 ? 44.077 23.480 68.680 1.00 99.44 294 LEU D C 1
ATOM 9709 O O . LEU D 2 298 ? 43.530 23.500 69.791 1.00 103.84 294 LEU D O 1
ATOM 9714 N N . GLN D 2 299 ? 45.410 23.511 68.543 1.00 101.73 295 GLN D N 1
ATOM 9715 C CA . GLN D 2 299 ? 46.270 23.639 69.713 1.00 98.36 295 GLN D CA 1
ATOM 9716 C C . GLN D 2 299 ? 45.944 24.909 70.477 1.00 92.10 295 GLN D C 1
ATOM 9717 O O . GLN D 2 299 ? 45.793 24.881 71.698 1.00 100.36 295 GLN D O 1
ATOM 9723 N N . GLN D 2 300 ? 45.823 26.031 69.774 1.00 75.58 296 GLN D N 1
ATOM 9724 C CA . GLN D 2 300 ? 45.498 27.290 70.432 1.00 100.22 296 GLN D CA 1
ATOM 9725 C C . GLN D 2 300 ? 44.165 27.199 71.174 1.00 87.98 296 GLN D C 1
ATOM 9726 O O . GLN D 2 300 ? 44.020 27.729 72.281 1.00 79.16 296 GLN D O 1
ATOM 9732 N N . LYS D 2 301 ? 43.168 26.542 70.587 1.00 98.14 297 LYS D N 1
ATOM 9733 C CA . LYS D 2 301 ? 41.912 26.413 71.317 1.00 99.48 297 LYS D CA 1
ATOM 9734 C C . LYS D 2 301 ? 42.103 25.574 72.570 1.00 93.37 297 LYS D C 1
ATOM 9735 O O . LYS D 2 301 ? 41.608 25.929 73.649 1.00 95.49 297 LYS D O 1
ATOM 9741 N N . GLN D 2 302 ? 42.832 24.470 72.448 1.00 85.98 298 GLN D N 1
ATOM 9742 C CA . GLN D 2 302 ? 43.102 23.645 73.615 1.00 85.95 298 GLN D CA 1
ATOM 9743 C C . GLN D 2 302 ? 43.749 24.471 74.724 1.00 92.66 298 GLN D C 1
ATOM 9744 O O . GLN D 2 302 ? 43.304 24.433 75.876 1.00 94.44 298 GLN D O 1
ATOM 9750 N N . ARG D 2 303 ? 44.765 25.273 74.372 1.00 91.29 299 ARG D N 1
ATOM 9751 C CA . ARG D 2 303 ? 45.479 26.086 75.357 1.00 84.01 299 ARG D CA 1
ATOM 9752 C C . ARG D 2 303 ? 44.560 27.112 75.999 1.00 89.81 299 ARG D C 1
ATOM 9753 O O . ARG D 2 303 ? 44.608 27.317 77.216 1.00 94.46 299 ARG D O 1
ATOM 9761 N N . GLU D 2 304 ? 43.753 27.805 75.193 1.00 88.37 300 GLU D N 1
ATOM 9762 C CA . GLU D 2 304 ? 42.835 28.798 75.742 1.00 88.80 300 GLU D CA 1
ATOM 9763 C C . GLU D 2 304 ? 41.893 28.158 76.753 1.00 90.52 300 GLU D C 1
ATOM 9764 O O . GLU D 2 304 ? 41.689 28.689 77.850 1.00 94.15 300 GLU D O 1
ATOM 9770 N N . ASN D 2 305 ? 41.302 27.008 76.392 1.00 92.88 301 ASN D N 1
ATOM 9771 C CA . ASN D 2 305 ? 40.401 26.330 77.321 1.00 94.20 301 ASN D CA 1
ATOM 9772 C C . ASN D 2 305 ? 41.142 25.913 78.570 1.00 94.25 301 ASN D C 1
ATOM 9773 O O . ASN D 2 305 ? 40.587 25.947 79.674 1.00 91.72 301 ASN D O 1
ATOM 9778 N N . ALA D 2 306 ? 42.386 25.474 78.406 1.00 89.41 302 ALA D N 1
ATOM 9779 C CA . ALA D 2 306 ? 43.183 25.094 79.556 1.00 81.76 302 ALA D CA 1
ATOM 9780 C C . ALA D 2 306 ? 43.360 26.275 80.500 1.00 83.15 302 ALA D C 1
ATOM 9781 O O . ALA D 2 306 ? 43.079 26.174 81.698 1.00 87.46 302 ALA D O 1
ATOM 9783 N N . GLU D 2 307 ? 43.730 27.431 79.959 1.00 87.35 303 GLU D N 1
ATOM 9784 C CA . GLU D 2 307 ? 43.976 28.579 80.817 1.00 95.13 303 GLU D CA 1
ATOM 9785 C C . GLU D 2 307 ? 42.698 29.082 81.470 1.00 96.57 303 GLU D C 1
ATOM 9786 O O . GLU D 2 307 ? 42.726 29.502 82.630 1.00 106.70 303 GLU D O 1
ATOM 9792 N N . PHE D 2 308 ? 41.560 28.991 80.788 1.00 92.91 304 PHE D N 1
ATOM 9793 C CA . PHE D 2 308 ? 40.337 29.466 81.424 1.00 92.30 304 PHE D CA 1
ATOM 9794 C C . PHE D 2 308 ? 39.806 28.486 82.459 1.00 99.18 304 PHE D C 1
ATOM 9795 O O . PHE D 2 308 ? 39.286 28.904 83.502 1.00 103.12 304 PHE D O 1
ATOM 9803 N N . ASP D 2 309 ? 39.919 27.185 82.204 1.00 108.26 305 ASP D N 1
ATOM 9804 C CA . ASP D 2 309 ? 39.546 26.228 83.233 1.00 114.15 305 ASP D CA 1
ATOM 9805 C C . ASP D 2 309 ? 40.413 26.425 84.471 1.00 114.84 305 ASP D C 1
ATOM 9806 O O . ASP D 2 309 ? 39.930 26.318 85.605 1.00 119.26 305 ASP D O 1
ATOM 9811 N N . ARG D 2 310 ? 41.694 26.745 84.280 1.00 109.41 306 ARG D N 1
ATOM 9812 C CA . ARG D 2 310 ? 42.529 27.002 85.446 1.00 102.38 306 ARG D CA 1
ATOM 9813 C C . ARG D 2 310 ? 42.165 28.324 86.111 1.00 94.40 306 ARG D C 1
ATOM 9814 O O . ARG D 2 310 ? 42.165 28.414 87.339 1.00 92.32 306 ARG D O 1
ATOM 9822 N N . LEU D 2 311 ? 41.749 29.322 85.333 1.00 93.03 307 LEU D N 1
ATOM 9823 C CA . LEU D 2 311 ? 41.345 30.596 85.919 1.00 90.88 307 LEU D CA 1
ATOM 9824 C C . LEU D 2 311 ? 40.092 30.453 86.766 1.00 95.25 307 LEU D C 1
ATOM 9825 O O . LEU D 2 311 ? 39.896 31.231 87.705 1.00 96.63 307 LEU D O 1
ATOM 9830 N N . ILE D 2 312 ? 39.197 29.527 86.414 1.00 98.51 308 ILE D N 1
ATOM 9831 C CA . ILE D 2 312 ? 38.045 29.338 87.294 1.00 104.28 308 ILE D CA 1
ATOM 9832 C C . ILE D 2 312 ? 38.406 28.407 88.434 1.00 106.04 308 ILE D C 1
ATOM 9833 O O . ILE D 2 312 ? 37.866 28.541 89.534 1.00 113.40 308 ILE D O 1
ATOM 9838 N N . SER D 2 313 ? 39.329 27.471 88.206 1.00 113.79 309 SER D N 1
ATOM 9839 C CA . SER D 2 313 ? 39.627 26.459 89.214 1.00 121.31 309 SER D CA 1
ATOM 9840 C C . SER D 2 313 ? 40.379 27.040 90.413 1.00 118.32 309 SER D C 1
ATOM 9841 O O . SER D 2 313 ? 40.053 26.726 91.565 1.00 121.17 309 SER D O 1
ATOM 9844 N N . GLU D 2 314 ? 41.331 27.928 90.170 1.00 112.23 310 GLU D N 1
ATOM 9845 C CA . GLU D 2 314 ? 42.246 28.474 91.162 1.00 103.68 310 GLU D CA 1
ATOM 9846 C C . GLU D 2 314 ? 41.756 29.825 91.654 1.00 106.08 310 GLU D C 1
ATOM 9847 O O . GLU D 2 314 ? 40.761 30.358 91.162 1.00 111.30 310 GLU D O 1
ATOM 9849 N N . PRO D 2 315 ? 42.370 30.374 92.694 1.00 111.91 311 PRO D N 1
ATOM 9850 C CA . PRO D 2 315 ? 42.095 31.767 93.058 1.00 112.53 311 PRO D CA 1
ATOM 9851 C C . PRO D 2 315 ? 42.869 32.729 92.172 1.00 109.27 311 PRO D C 1
ATOM 9852 O O . PRO D 2 315 ? 43.864 32.376 91.539 1.00 108.70 311 PRO D O 1
ATOM 9856 N N . LEU D 2 316 ? 42.415 33.975 92.165 1.00 105.09 312 LEU D N 1
ATOM 9857 C CA . LEU D 2 316 ? 42.898 34.958 91.210 1.00 103.27 312 LEU D CA 1
ATOM 9858 C C . LEU D 2 316 ? 44.000 35.805 91.829 1.00 100.24 312 LEU D C 1
ATOM 9859 O O . LEU D 2 316 ? 43.777 36.463 92.845 1.00 98.91 312 LEU D O 1
ATOM 9864 N N . ASP D 2 317 ? 45.159 35.832 91.166 1.00 100.75 313 ASP D N 1
ATOM 9865 C CA . ASP D 2 317 ? 46.260 36.757 91.429 1.00 103.83 313 ASP D CA 1
ATOM 9866 C C . ASP D 2 317 ? 46.419 37.611 90.181 1.00 110.20 313 ASP D C 1
ATOM 9867 O O . ASP D 2 317 ? 47.115 37.212 89.240 1.00 113.31 313 ASP D O 1
ATOM 9880 N N . GLN D 2 319 ? 48.068 40.210 89.786 1.00 117.34 315 GLN D N 1
ATOM 9881 C CA . GLN D 2 319 ? 49.397 40.781 89.632 1.00 115.42 315 GLN D CA 1
ATOM 9882 C C . GLN D 2 319 ? 50.249 39.937 88.694 1.00 109.20 315 GLN D C 1
ATOM 9883 O O . GLN D 2 319 ? 50.986 40.479 87.861 1.00 111.01 315 GLN D O 1
ATOM 9889 N N . ALA D 2 320 ? 50.139 38.609 88.791 1.00 104.28 316 ALA D N 1
ATOM 9890 C CA . ALA D 2 320 ? 50.901 37.738 87.899 1.00 104.05 316 ALA D CA 1
ATOM 9891 C C . ALA D 2 320 ? 50.533 37.999 86.448 1.00 107.33 316 ALA D C 1
ATOM 9892 O O . ALA D 2 320 ? 51.407 38.102 85.578 1.00 107.55 316 ALA D O 1
ATOM 9894 N N . LEU D 2 321 ? 49.239 38.157 86.180 1.00 105.00 317 LEU D N 1
ATOM 9895 C CA . LEU D 2 321 ? 48.795 38.365 84.812 1.00 101.31 317 LEU D CA 1
ATOM 9896 C C . LEU D 2 321 ? 49.260 39.712 84.282 1.00 101.85 317 LEU D C 1
ATOM 9897 O O . LEU D 2 321 ? 49.828 39.793 83.189 1.00 108.05 317 LEU D O 1
ATOM 9902 N N . THR D 2 322 ? 49.079 40.777 85.062 1.00 96.89 318 THR D N 1
ATOM 9903 C CA . THR D 2 322 ? 49.491 42.093 84.586 1.00 97.31 318 THR D CA 1
ATOM 9904 C C . THR D 2 322 ? 50.999 42.175 84.371 1.00 102.70 318 THR D C 1
ATOM 9905 O O . THR D 2 322 ? 51.463 42.797 83.409 1.00 110.61 318 THR D O 1
ATOM 9909 N N . THR D 2 323 ? 51.788 41.549 85.244 1.00 105.52 319 THR D N 1
ATOM 9910 C CA . THR D 2 323 ? 53.232 41.609 85.050 1.00 105.37 319 THR D CA 1
ATOM 9911 C C . THR D 2 323 ? 53.666 40.792 83.846 1.00 107.16 319 THR D C 1
ATOM 9912 O O . THR D 2 323 ? 54.542 41.227 83.096 1.00 110.68 319 THR D O 1
ATOM 9916 N N . GLU D 2 324 ? 53.097 39.597 83.646 1.00 104.27 320 GLU D N 1
ATOM 9917 C CA . GLU D 2 324 ? 53.429 38.885 82.418 1.00 95.67 320 GLU D CA 1
ATOM 9918 C C . GLU D 2 324 ? 53.009 39.696 81.206 1.00 100.26 320 GLU D C 1
ATOM 9919 O O . GLU D 2 324 ? 53.653 39.629 80.157 1.00 96.46 320 GLU D O 1
ATOM 9925 N N . ASN D 2 325 ? 51.947 40.487 81.342 1.00 114.52 321 ASN D N 1
ATOM 9926 C CA . ASN D 2 325 ? 51.544 41.362 80.252 1.00 113.75 321 ASN D CA 1
ATOM 9927 C C . ASN D 2 325 ? 52.643 42.365 79.944 1.00 116.11 321 ASN D C 1
ATOM 9928 O O . ASN D 2 325 ? 53.091 42.484 78.799 1.00 125.59 321 ASN D O 1
ATOM 9933 N N . GLN D 2 326 ? 53.084 43.106 80.961 1.00 111.47 322 GLN D N 1
ATOM 9934 C CA . GLN D 2 326 ? 54.117 44.111 80.734 1.00 106.48 322 GLN D CA 1
ATOM 9935 C C . GLN D 2 326 ? 55.374 43.472 80.170 1.00 100.87 322 GLN D C 1
ATOM 9936 O O . GLN D 2 326 ? 55.993 44.011 79.244 1.00 101.13 322 GLN D O 1
ATOM 9938 N N . GLN D 2 327 ? 55.745 42.301 80.692 1.00 103.98 323 GLN D N 1
ATOM 9939 C CA . GLN D 2 327 ? 56.951 41.628 80.222 1.00 105.98 323 GLN D CA 1
ATOM 9940 C C . GLN D 2 327 ? 56.821 41.213 78.768 1.00 105.61 323 GLN D C 1
ATOM 9941 O O . GLN D 2 327 ? 57.760 41.376 77.984 1.00 108.01 323 GLN D O 1
ATOM 9947 N N . LEU D 2 328 ? 55.668 40.683 78.382 1.00 103.22 324 LEU D N 1
ATOM 9948 C CA . LEU D 2 328 ? 55.503 40.311 76.988 1.00 109.99 324 LEU D CA 1
ATOM 9949 C C . LEU D 2 328 ? 55.505 41.541 76.090 1.00 125.07 324 LEU D C 1
ATOM 9950 O O . LEU D 2 328 ? 56.065 41.504 74.990 1.00 129.84 324 LEU D O 1
ATOM 9955 N N . ASP D 2 329 ? 54.922 42.648 76.554 1.00 134.61 325 ASP D N 1
ATOM 9956 C CA . ASP D 2 329 ? 54.961 43.883 75.774 1.00 136.00 325 ASP D CA 1
ATOM 9957 C C . ASP D 2 329 ? 56.399 44.317 75.516 1.00 132.84 325 ASP D C 1
ATOM 9958 O O . ASP D 2 329 ? 56.783 44.616 74.374 1.00 136.01 325 ASP D O 1
ATOM 9963 N N . GLU D 2 330 ? 57.209 44.359 76.576 1.00 124.43 326 GLU D N 1
ATOM 9964 C CA . GLU D 2 330 ? 58.597 44.773 76.414 1.00 119.64 326 GLU D CA 1
ATOM 9965 C C . GLU D 2 330 ? 59.353 43.805 75.513 1.00 118.73 326 GLU D C 1
ATOM 9966 O O . GLU D 2 330 ? 60.098 44.231 74.621 1.00 127.19 326 GLU D O 1
ATOM 9968 N N . ALA D 2 331 ? 59.150 42.498 75.705 1.00 112.11 327 ALA D N 1
ATOM 9969 C CA . ALA D 2 331 ? 59.887 41.516 74.919 1.00 112.62 327 ALA D CA 1
ATOM 9970 C C . ALA D 2 331 ? 59.524 41.607 73.444 1.00 117.67 327 ALA D C 1
ATOM 9971 O O . ALA D 2 331 ? 60.393 41.490 72.572 1.00 119.53 327 ALA D O 1
ATOM 9973 N N . LEU D 2 332 ? 58.247 41.816 73.138 1.00 117.11 328 LEU D N 1
ATOM 9974 C CA . LEU D 2 332 ? 57.870 41.948 71.740 1.00 110.45 328 LEU D CA 1
ATOM 9975 C C . LEU D 2 332 ? 58.402 43.246 71.150 1.00 113.54 328 LEU D C 1
ATOM 9976 O O . LEU D 2 332 ? 58.813 43.269 69.987 1.00 117.29 328 LEU D O 1
ATOM 9981 N N . LYS D 2 333 ? 58.458 44.327 71.938 1.00 117.98 329 LYS D N 1
ATOM 9982 C CA . LYS D 2 333 ? 59.103 45.544 71.443 1.00 117.95 329 LYS D CA 1
ATOM 9983 C C . LYS D 2 333 ? 60.550 45.263 71.050 1.00 120.47 329 LYS D C 1
ATOM 9984 O O . LYS D 2 333 ? 60.993 45.624 69.945 1.00 118.46 329 LYS D O 1
ATOM 9986 N N . LYS D 2 334 ? 61.289 44.600 71.953 1.00 119.48 330 LYS D N 1
ATOM 9987 C CA . LYS D 2 334 ? 62.679 44.217 71.701 1.00 117.42 330 LYS D CA 1
ATOM 9988 C C . LYS D 2 334 ? 62.802 43.359 70.449 1.00 122.67 330 LYS D C 1
ATOM 9989 O O . LYS D 2 334 ? 63.694 43.572 69.622 1.00 131.84 330 LYS D O 1
ATOM 9991 N N . LEU D 2 335 ? 61.918 42.375 70.294 1.00 120.59 331 LEU D N 1
ATOM 9992 C CA . LEU D 2 335 ? 62.015 41.483 69.144 1.00 119.14 331 LEU D CA 1
ATOM 9993 C C . LEU D 2 335 ? 61.695 42.209 67.841 1.00 124.87 331 LEU D C 1
ATOM 9994 O O . LEU D 2 335 ? 62.284 41.903 66.797 1.00 125.26 331 LEU D O 1
ATOM 9999 N N . HIS D 2 336 ? 60.766 43.169 67.869 1.00 127.72 332 HIS D N 1
ATOM 10000 C CA . HIS D 2 336 ? 60.468 43.911 66.650 1.00 135.71 332 HIS D CA 1
ATOM 10001 C C . HIS D 2 336 ? 61.648 44.779 66.246 1.00 141.40 332 HIS D C 1
ATOM 10002 O O . HIS D 2 336 ? 62.076 44.772 65.086 1.00 139.26 332 HIS D O 1
ATOM 10009 N N . GLN D 2 337 ? 62.218 45.501 67.202 1.00 156.52 333 GLN D N 1
ATOM 10010 C CA . GLN D 2 337 ? 63.410 46.275 66.889 1.00 161.27 333 GLN D CA 1
ATOM 10011 C C . GLN D 2 337 ? 64.532 45.367 66.397 1.00 157.10 333 GLN D C 1
ATOM 10012 O O . GLN D 2 337 ? 65.296 45.757 65.505 1.00 159.48 333 GLN D O 1
ATOM 10018 N N . GLN D 2 338 ? 64.622 44.143 66.941 1.00 140.00 334 GLN D N 1
ATOM 10019 C CA . GLN D 2 338 ? 65.662 43.198 66.534 1.00 127.54 334 GLN D CA 1
ATOM 10020 C C . GLN D 2 338 ? 65.474 42.714 65.103 1.00 136.16 334 GLN D C 1
ATOM 10021 O O . GLN D 2 338 ? 66.449 42.597 64.352 1.00 145.43 334 GLN D O 1
ATOM 10027 N N . VAL D 2 339 ? 64.245 42.395 64.703 1.00 136.11 335 VAL D N 1
ATOM 10028 C CA . VAL D 2 339 ? 64.082 42.002 63.307 1.00 134.11 335 VAL D CA 1
ATOM 10029 C C . VAL D 2 339 ? 64.263 43.211 62.400 1.00 136.87 335 VAL D C 1
ATOM 10030 O O . VAL D 2 339 ? 64.725 43.072 61.262 1.00 131.48 335 VAL D O 1
ATOM 10034 N N . LYS D 2 340 ? 63.954 44.417 62.892 1.00 149.19 336 LYS D N 1
ATOM 10035 C CA . LYS D 2 340 ? 64.125 45.613 62.072 1.00 159.07 336 LYS D CA 1
ATOM 10036 C C . LYS D 2 340 ? 65.594 45.845 61.752 1.00 166.15 336 LYS D C 1
ATOM 10037 O O . LYS D 2 340 ? 65.963 46.027 60.587 1.00 165.23 336 LYS D O 1
ATOM 10039 N N . GLU D 2 341 ? 66.454 45.826 62.775 1.00 178.02 337 GLU D N 1
ATOM 10040 C CA . GLU D 2 341 ? 67.884 45.914 62.493 1.00 183.43 337 GLU D CA 1
ATOM 10041 C C . GLU D 2 341 ? 68.402 44.668 61.798 1.00 182.93 337 GLU D C 1
ATOM 10042 O O . GLU D 2 341 ? 69.485 44.706 61.207 1.00 187.52 337 GLU D O 1
ATOM 10048 N N . ARG D 2 342 ? 67.653 43.571 61.842 1.00 164.45 338 ARG D N 1
ATOM 10049 C CA . ARG D 2 342 ? 68.047 42.404 61.076 1.00 154.76 338 ARG D CA 1
ATOM 10050 C C . ARG D 2 342 ? 67.810 42.595 59.586 1.00 152.69 338 ARG D C 1
ATOM 10051 O O . ARG D 2 342 ? 68.482 41.951 58.774 1.00 152.73 338 ARG D O 1
ATOM 10059 N N . GLN D 2 343 ? 66.876 43.473 59.218 1.00 157.11 339 GLN D N 1
ATOM 10060 C CA . GLN D 2 343 ? 66.503 43.739 57.834 1.00 163.35 339 GLN D CA 1
ATOM 10061 C C . GLN D 2 343 ? 67.345 44.847 57.207 1.00 169.35 339 GLN D C 1
ATOM 10062 O O . GLN D 2 343 ? 67.040 45.298 56.096 1.00 174.58 339 GLN D O 1
ATOM 10068 N N . LYS D 2 344 ? 68.394 45.289 57.888 1.00 167.95 340 LYS D N 1
ATOM 10069 C CA . LYS D 2 344 ? 69.209 46.376 57.370 1.00 166.58 340 LYS D CA 1
ATOM 10070 C C . LYS D 2 344 ? 70.063 45.888 56.203 1.00 166.40 340 LYS D C 1
ATOM 10071 O O . LYS D 2 344 ? 70.566 44.756 56.232 1.00 166.57 340 LYS D O 1
ATOM 10073 N N . PRO D 2 345 ? 70.225 46.705 55.156 1.00 162.37 341 PRO D N 1
ATOM 10074 C CA . PRO D 2 345 ? 70.982 46.256 53.979 1.00 161.47 341 PRO D CA 1
ATOM 10075 C C . PRO D 2 345 ? 72.423 45.903 54.340 1.00 163.19 341 PRO D C 1
ATOM 10076 O O . PRO D 2 345 ? 73.093 46.626 55.080 1.00 169.03 341 PRO D O 1
ATOM 10080 N N . GLY D 2 346 ? 72.894 44.773 53.812 1.00 160.83 342 GLY D N 1
ATOM 10081 C CA . GLY D 2 346 ? 74.250 44.310 54.071 1.00 160.62 342 GLY D CA 1
ATOM 10082 C C . GLY D 2 346 ? 75.300 45.007 53.218 1.00 161.06 342 GLY D C 1
ATOM 10083 O O . GLY D 2 346 ? 76.225 44.383 52.690 1.00 159.39 342 GLY D O 1
ATOM 10084 N N . GLY D 2 349 ? 74.046 46.231 48.128 1.00 156.00 345 GLY D N 1
ATOM 10085 C CA . GLY D 2 349 ? 72.681 45.908 48.505 1.00 158.03 345 GLY D CA 1
ATOM 10086 C C . GLY D 2 349 ? 72.593 44.671 49.378 1.00 164.32 345 GLY D C 1
ATOM 10087 O O . GLY D 2 349 ? 72.937 44.716 50.556 1.00 164.75 345 GLY D O 1
ATOM 10088 N N . SER D 2 350 ? 72.114 43.571 48.795 1.00 167.93 346 SER D N 1
ATOM 10089 C CA . SER D 2 350 ? 71.985 42.283 49.486 1.00 171.72 346 SER D CA 1
ATOM 10090 C C . SER D 2 350 ? 71.062 42.368 50.704 1.00 174.02 346 SER D C 1
ATOM 10091 O O . SER D 2 350 ? 71.384 41.876 51.789 1.00 175.31 346 SER D O 1
ATOM 10093 N N . THR D 2 351 ? 69.904 42.999 50.519 1.00 176.39 347 THR D N 1
ATOM 10094 C CA . THR D 2 351 ? 68.893 43.044 51.566 1.00 174.89 347 THR D CA 1
ATOM 10095 C C . THR D 2 351 ? 68.054 41.768 51.567 1.00 171.90 347 THR D C 1
ATOM 10096 O O . THR D 2 351 ? 67.902 41.095 50.540 1.00 169.70 347 THR D O 1
ATOM 10100 N N . ILE D 2 352 ? 67.523 41.425 52.744 1.00 163.61 348 ILE D N 1
ATOM 10101 C CA . ILE D 2 352 ? 66.523 40.362 52.829 1.00 150.28 348 ILE D CA 1
ATOM 10102 C C . ILE D 2 352 ? 65.117 40.872 52.518 1.00 153.37 348 ILE D C 1
ATOM 10103 O O . ILE D 2 352 ? 64.250 40.073 52.160 1.00 154.27 348 ILE D O 1
ATOM 10108 N N . ALA D 2 353 ? 64.866 42.182 52.637 1.00 161.05 349 ALA D N 1
ATOM 10109 C CA . ALA D 2 353 ? 63.512 42.714 52.491 1.00 169.59 349 ALA D CA 1
ATOM 10110 C C . ALA D 2 353 ? 62.915 42.454 51.112 1.00 183.28 349 ALA D C 1
ATOM 10111 O O . ALA D 2 353 ? 61.684 42.418 50.976 1.00 187.60 349 ALA D O 1
ATOM 10113 N N . THR D 2 354 ? 63.752 42.270 50.090 1.00 192.14 350 THR D N 1
ATOM 10114 C CA . THR D 2 354 ? 63.245 42.013 48.746 1.00 193.82 350 THR D CA 1
ATOM 10115 C C . THR D 2 354 ? 62.474 40.691 48.676 1.00 190.93 350 THR D C 1
ATOM 10116 O O . THR D 2 354 ? 61.366 40.627 48.118 1.00 190.67 350 THR D O 1
ATOM 10120 N N . ILE D 2 355 ? 63.030 39.624 49.257 1.00 171.90 351 ILE D N 1
ATOM 10121 C CA . ILE D 2 355 ? 62.293 38.365 49.277 1.00 155.71 351 ILE D CA 1
ATOM 10122 C C . ILE D 2 355 ? 61.102 38.448 50.221 1.00 155.80 351 ILE D C 1
ATOM 10123 O O . ILE D 2 355 ? 60.101 37.758 50.017 1.00 164.43 351 ILE D O 1
ATOM 10128 N N . LYS D 2 356 ? 61.163 39.303 51.244 1.00 150.42 352 LYS D N 1
ATOM 10129 C CA . LYS D 2 356 ? 59.998 39.502 52.101 1.00 141.81 352 LYS D CA 1
ATOM 10130 C C . LYS D 2 356 ? 58.841 40.117 51.312 1.00 145.39 352 LYS D C 1
ATOM 10131 O O . LYS D 2 356 ? 57.683 39.730 51.496 1.00 149.02 352 LYS D O 1
ATOM 10133 N N . GLN D 2 357 ? 59.135 41.052 50.398 1.00 146.24 353 GLN D N 1
ATOM 10134 C CA . GLN D 2 357 ? 58.075 41.625 49.564 1.00 144.33 353 GLN D CA 1
ATOM 10135 C C . GLN D 2 357 ? 57.565 40.631 48.517 1.00 145.69 353 GLN D C 1
ATOM 10136 O O . GLN D 2 357 ? 56.355 40.560 48.259 1.00 151.20 353 GLN D O 1
ATOM 10138 N N . GLN D 2 358 ? 58.458 39.842 47.910 1.00 148.71 354 GLN D N 1
ATOM 10139 C CA . GLN D 2 358 ? 57.978 38.820 46.976 1.00 152.95 354 GLN D CA 1
ATOM 10140 C C . GLN D 2 358 ? 57.122 37.768 47.682 1.00 157.79 354 GLN D C 1
ATOM 10141 O O . GLN D 2 358 ? 56.082 37.344 47.156 1.00 164.62 354 GLN D O 1
ATOM 10147 N N . VAL D 2 359 ? 57.541 37.322 48.867 1.00 153.07 355 VAL D N 1
ATOM 10148 C CA . VAL D 2 359 ? 56.733 36.342 49.579 1.00 150.61 355 VAL D CA 1
ATOM 10149 C C . VAL D 2 359 ? 55.432 36.984 50.053 1.00 143.92 355 VAL D C 1
ATOM 10150 O O . VAL D 2 359 ? 54.404 36.312 50.123 1.00 144.10 355 VAL D O 1
ATOM 10154 N N . GLU D 2 360 ? 55.441 38.286 50.361 1.00 143.08 356 GLU D N 1
ATOM 10155 C CA . GLU D 2 360 ? 54.196 38.991 50.650 1.00 137.99 356 GLU D CA 1
ATOM 10156 C C . GLU D 2 360 ? 53.222 38.866 49.490 1.00 126.04 356 GLU D C 1
ATOM 10157 O O . GLU D 2 360 ? 52.045 38.536 49.677 1.00 124.73 356 GLU D O 1
ATOM 10163 N N . ARG D 2 361 ? 53.712 39.107 48.275 1.00 117.73 357 ARG D N 1
ATOM 10164 C CA . ARG D 2 361 ? 52.840 39.044 47.107 1.00 112.88 357 ARG D CA 1
ATOM 10165 C C . ARG D 2 361 ? 52.307 37.629 46.889 1.00 107.41 357 ARG D C 1
ATOM 10166 O O . ARG D 2 361 ? 51.108 37.431 46.641 1.00 108.56 357 ARG D O 1
ATOM 10168 N N . VAL D 2 362 ? 53.181 36.626 46.984 1.00 100.47 358 VAL D N 1
ATOM 10169 C CA . VAL D 2 362 ? 52.722 35.265 46.720 1.00 103.76 358 VAL D CA 1
ATOM 10170 C C . VAL D 2 362 ? 51.796 34.770 47.829 1.00 105.89 358 VAL D C 1
ATOM 10171 O O . VAL D 2 362 ? 50.822 34.061 47.563 1.00 103.25 358 VAL D O 1
ATOM 10175 N N . ALA D 2 363 ? 52.066 35.120 49.084 1.00 113.87 359 ALA D N 1
ATOM 10176 C CA . ALA D 2 363 ? 51.154 34.708 50.146 1.00 115.98 359 ALA D CA 1
ATOM 10177 C C . ALA D 2 363 ? 49.792 35.380 49.994 1.00 122.30 359 ALA D C 1
ATOM 10178 O O . ALA D 2 363 ? 48.754 34.739 50.210 1.00 127.48 359 ALA D O 1
ATOM 10180 N N . LYS D 2 364 ? 49.767 36.673 49.641 1.00 118.50 360 LYS D N 1
ATOM 10181 C CA . LYS D 2 364 ? 48.486 37.335 49.419 1.00 112.21 360 LYS D CA 1
ATOM 10182 C C . LYS D 2 364 ? 47.712 36.655 48.301 1.00 107.85 360 LYS D C 1
ATOM 10183 O O . LYS D 2 364 ? 46.512 36.390 48.441 1.00 111.57 360 LYS D O 1
ATOM 10185 N N . ARG D 2 365 ? 48.385 36.327 47.199 1.00 99.65 361 ARG D N 1
ATOM 10186 C CA . ARG D 2 365 ? 47.704 35.584 46.142 1.00 102.07 361 ARG D CA 1
ATOM 10187 C C . ARG D 2 365 ? 47.203 34.237 46.649 1.00 105.59 361 ARG D C 1
ATOM 10188 O O . ARG D 2 365 ? 46.112 33.784 46.271 1.00 117.21 361 ARG D O 1
ATOM 10196 N N . LYS D 2 366 ? 48.002 33.558 47.473 1.00 97.90 362 LYS D N 1
ATOM 10197 C CA . LYS D 2 366 ? 47.592 32.242 47.936 1.00 93.64 362 LYS D CA 1
ATOM 10198 C C . LYS D 2 366 ? 46.319 32.344 48.755 1.00 98.98 362 LYS D C 1
ATOM 10199 O O . LYS D 2 366 ? 45.368 31.586 48.532 1.00 103.06 362 LYS D O 1
ATOM 10205 N N . VAL D 2 367 ? 46.259 33.317 49.668 1.00 102.68 363 VAL D N 1
ATOM 10206 C CA . VAL D 2 367 ? 45.072 33.429 50.509 1.00 99.62 363 VAL D CA 1
ATOM 10207 C C . VAL D 2 367 ? 43.874 33.813 49.665 1.00 95.37 363 VAL D C 1
ATOM 10208 O O . VAL D 2 367 ? 42.769 33.317 49.884 1.00 105.10 363 VAL D O 1
ATOM 10212 N N . GLU D 2 368 ? 44.067 34.670 48.667 1.00 89.65 364 GLU D N 1
ATOM 10213 C CA . GLU D 2 368 ? 42.921 35.060 47.859 1.00 96.92 364 GLU D CA 1
ATOM 10214 C C . GLU D 2 368 ? 42.327 33.872 47.111 1.00 96.05 364 GLU D C 1
ATOM 10215 O O . GLU D 2 368 ? 41.120 33.618 47.196 1.00 104.26 364 GLU D O 1
ATOM 10221 N N . VAL D 2 369 ? 43.149 33.146 46.352 1.00 92.93 365 VAL D N 1
ATOM 10222 C CA . VAL D 2 369 ? 42.591 32.023 45.604 1.00 89.33 365 VAL D CA 1
ATOM 10223 C C . VAL D 2 369 ? 42.080 30.950 46.560 1.00 98.04 365 VAL D C 1
ATOM 10224 O O . VAL D 2 369 ? 41.122 30.234 46.246 1.00 109.02 365 VAL D O 1
ATOM 10236 N N . GLU D 2 371 ? 40.568 31.527 49.433 1.00 91.34 367 GLU D N 1
ATOM 10237 C CA . GLU D 2 371 ? 39.275 32.001 49.904 1.00 91.18 367 GLU D CA 1
ATOM 10238 C C . GLU D 2 371 ? 38.211 31.877 48.816 1.00 85.86 367 GLU D C 1
ATOM 10239 O O . GLU D 2 371 ? 37.069 31.484 49.085 1.00 85.75 367 GLU D O 1
ATOM 10245 N N . GLN D 2 372 ? 38.577 32.187 47.576 1.00 81.55 368 GLN D N 1
ATOM 10246 C CA . GLN D 2 372 ? 37.703 31.899 46.449 1.00 81.80 368 GLN D CA 1
ATOM 10247 C C . GLN D 2 372 ? 37.282 30.435 46.443 1.00 84.21 368 GLN D C 1
ATOM 10248 O O . GLN D 2 372 ? 36.089 30.114 46.342 1.00 90.15 368 GLN D O 1
ATOM 10254 N N . LEU D 2 373 ? 38.258 29.531 46.542 1.00 82.46 369 LEU D N 1
ATOM 10255 C CA . LEU D 2 373 ? 37.948 28.106 46.521 1.00 84.45 369 LEU D CA 1
ATOM 10256 C C . LEU D 2 373 ? 36.943 27.754 47.603 1.00 84.13 369 LEU D C 1
ATOM 10257 O O . LEU D 2 373 ? 35.941 27.070 47.352 1.00 86.05 369 LEU D O 1
ATOM 10262 N N . THR D 2 374 ? 37.208 28.200 48.821 1.00 82.81 370 THR D N 1
ATOM 10263 C CA . THR D 2 374 ? 36.355 27.782 49.920 1.00 89.44 370 THR D CA 1
ATOM 10264 C C . THR D 2 374 ? 34.949 28.350 49.768 1.00 88.99 370 THR D C 1
ATOM 10265 O O . THR D 2 374 ? 33.967 27.648 50.017 1.00 95.52 370 THR D O 1
ATOM 10269 N N . GLY D 2 375 ? 34.824 29.609 49.358 1.00 82.76 371 GLY D N 1
ATOM 10270 C CA . GLY D 2 375 ? 33.498 30.142 49.083 1.00 85.92 371 GLY D CA 1
ATOM 10271 C C . GLY D 2 375 ? 32.728 29.329 48.053 1.00 83.75 371 GLY D C 1
ATOM 10272 O O . GLY D 2 375 ? 31.560 28.969 48.261 1.00 83.12 371 GLY D O 1
ATOM 10273 N N . LEU D 2 376 ? 33.365 29.030 46.925 1.00 81.61 372 LEU D N 1
ATOM 10274 C CA . LEU D 2 376 ? 32.692 28.215 45.922 1.00 81.89 372 LEU D CA 1
ATOM 10275 C C . LEU D 2 376 ? 32.257 26.878 46.487 1.00 75.95 372 LEU D C 1
ATOM 10276 O O . LEU D 2 376 ? 31.157 26.402 46.203 1.00 75.68 372 LEU D O 1
ATOM 10281 N N . GLN D 2 377 ? 33.123 26.219 47.233 1.00 72.70 373 GLN D N 1
ATOM 10282 C CA . GLN D 2 377 ? 32.727 24.888 47.670 1.00 76.46 373 GLN D CA 1
ATOM 10283 C C . GLN D 2 377 ? 31.672 24.958 48.760 1.00 77.06 373 GLN D C 1
ATOM 10284 O O . GLN D 2 377 ? 30.866 24.024 48.894 1.00 83.10 373 GLN D O 1
ATOM 10290 N N . ALA D 2 378 ? 31.638 26.062 49.507 1.00 70.63 374 ALA D N 1
ATOM 10291 C CA . ALA D 2 378 ? 30.521 26.320 50.405 1.00 76.14 374 ALA D CA 1
ATOM 10292 C C . ALA D 2 378 ? 29.210 26.359 49.633 1.00 86.03 374 ALA D C 1
ATOM 10293 O O . ALA D 2 378 ? 28.242 25.671 49.990 1.00 80.11 374 ALA D O 1
ATOM 10295 N N . ASP D 2 379 ? 29.171 27.163 48.559 1.00 93.96 375 ASP D N 1
ATOM 10296 C CA . ASP D 2 379 ? 27.974 27.221 47.725 1.00 94.86 375 ASP D CA 1
ATOM 10297 C C . ASP D 2 379 ? 27.611 25.847 47.201 1.00 82.28 375 ASP D C 1
ATOM 10298 O O . ASP D 2 379 ? 26.436 25.474 47.186 1.00 83.31 375 ASP D O 1
ATOM 10303 N N . ASN D 2 380 ? 28.600 25.071 46.773 1.00 70.36 376 ASN D N 1
ATOM 10304 C CA . ASN D 2 380 ? 28.265 23.754 46.259 1.00 70.24 376 ASN D CA 1
ATOM 10305 C C . ASN D 2 380 ? 27.607 22.931 47.345 1.00 90.55 376 ASN D C 1
ATOM 10306 O O . ASN D 2 380 ? 26.651 22.194 47.092 1.00 87.97 376 ASN D O 1
ATOM 10311 N N . SER D 2 381 ? 28.116 23.024 48.565 1.00 87.08 377 SER D N 1
ATOM 10312 C CA . SER D 2 381 ? 27.532 22.210 49.619 1.00 85.81 377 SER D CA 1
ATOM 10313 C C . SER D 2 381 ? 26.131 22.688 49.999 1.00 80.40 377 SER D C 1
ATOM 10314 O O . SER D 2 381 ? 25.240 21.864 50.233 1.00 75.08 377 SER D O 1
ATOM 10317 N N . ARG D 2 382 ? 25.899 24.001 50.056 1.00 78.78 378 ARG D N 1
ATOM 10318 C CA . ARG D 2 382 ? 24.533 24.470 50.303 1.00 79.17 378 ARG D CA 1
ATOM 10319 C C . ARG D 2 382 ? 23.600 23.962 49.213 1.00 80.44 378 ARG D C 1
ATOM 10320 O O . ARG D 2 382 ? 22.657 23.206 49.481 1.00 78.20 378 ARG D O 1
ATOM 103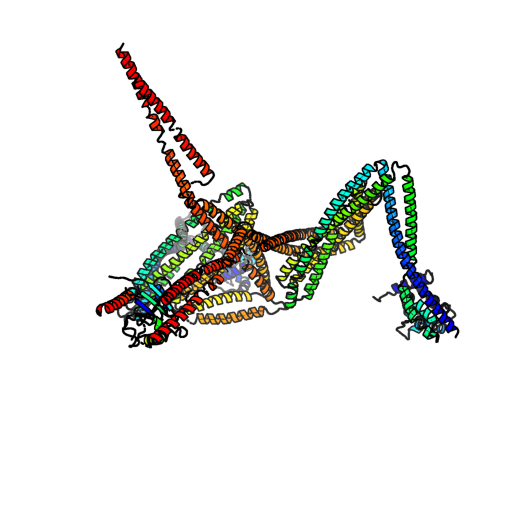28 N N . THR D 2 383 ? 23.908 24.313 47.964 1.00 80.82 379 THR D N 1
ATOM 10329 C CA . THR D 2 383 ? 23.111 23.882 46.825 1.00 76.62 379 THR D CA 1
ATOM 10330 C C . THR D 2 383 ? 22.877 22.378 46.834 1.00 76.61 379 THR D C 1
ATOM 10331 O O . THR D 2 383 ? 21.792 21.908 46.480 1.00 84.03 379 THR D O 1
ATOM 10335 N N . LEU D 2 384 ? 23.854 21.606 47.273 1.00 71.03 380 LEU D N 1
ATOM 10336 C CA . LEU D 2 384 ? 23.691 20.168 47.223 1.00 71.03 380 LEU D CA 1
ATOM 10337 C C . LEU D 2 384 ? 22.798 19.684 48.360 1.00 78.11 380 LEU D C 1
ATOM 10338 O O . LEU D 2 384 ? 22.057 18.697 48.211 1.00 78.77 380 LEU D O 1
ATOM 10343 N N . ASN D 2 385 ? 22.862 20.358 49.510 1.00 71.64 381 ASN D N 1
ATOM 10344 C CA . ASN D 2 385 ? 21.883 20.092 50.554 1.00 88.48 381 ASN D CA 1
ATOM 10345 C C . ASN D 2 385 ? 20.483 20.369 50.052 1.00 86.68 381 ASN D C 1
ATOM 10346 O O . ASN D 2 385 ? 19.567 19.567 50.269 1.00 89.89 381 ASN D O 1
ATOM 10351 N N . ASP D 2 386 ? 20.306 21.508 49.377 1.00 87.14 382 ASP D N 1
ATOM 10352 C CA . ASP D 2 386 ? 18.992 21.862 48.855 1.00 85.45 382 ASP D CA 1
ATOM 10353 C C . ASP D 2 386 ? 18.491 20.769 47.932 1.00 81.96 382 ASP D C 1
ATOM 10354 O O . ASP D 2 386 ? 17.334 20.346 48.026 1.00 86.11 382 ASP D O 1
ATOM 10359 N N . ILE D 2 387 ? 19.376 20.266 47.077 1.00 71.81 383 ILE D N 1
ATOM 10360 C CA . ILE D 2 387 ? 19.046 19.151 46.198 1.00 77.02 383 ILE D CA 1
ATOM 10361 C C . ILE D 2 387 ? 18.551 17.961 47.004 1.00 79.67 383 ILE D C 1
ATOM 10362 O O . ILE D 2 387 ? 17.590 17.288 46.614 1.00 85.41 383 ILE D O 1
ATOM 10367 N N . ARG D 2 388 ? 19.183 17.678 48.139 1.00 72.80 384 ARG D N 1
ATOM 10368 C CA . ARG D 2 388 ? 18.691 16.530 48.897 1.00 76.22 384 ARG D CA 1
ATOM 10369 C C . ARG D 2 388 ? 17.325 16.808 49.503 1.00 78.21 384 ARG D C 1
ATOM 10370 O O . ARG D 2 388 ? 16.480 15.911 49.573 1.00 77.85 384 ARG D O 1
ATOM 10378 N N . GLU D 2 389 ? 17.088 18.035 49.953 1.00 85.12 385 GLU D N 1
ATOM 10379 C CA . GLU D 2 389 ? 15.764 18.341 50.484 1.00 89.44 385 GLU D CA 1
ATOM 10380 C C . GLU D 2 389 ? 14.700 18.094 49.424 1.00 90.85 385 GLU D C 1
ATOM 10381 O O . GLU D 2 389 ? 13.733 17.360 49.657 1.00 86.69 385 GLU D O 1
ATOM 10387 N N . ARG D 2 390 ? 14.890 18.667 48.232 1.00 84.72 386 ARG D N 1
ATOM 10388 C CA . ARG D 2 390 ? 13.888 18.511 47.184 1.00 78.64 386 ARG D CA 1
ATOM 10389 C C . ARG D 2 390 ? 13.749 17.059 46.753 1.00 81.64 386 ARG D C 1
ATOM 10390 O O . ARG D 2 390 ? 12.635 16.582 46.532 1.00 89.32 386 ARG D O 1
ATOM 10398 N N . GLU D 2 391 ? 14.857 16.348 46.586 1.00 76.78 387 GLU D N 1
ATOM 10399 C CA . GLU D 2 391 ? 14.747 14.926 46.294 1.00 86.04 387 GLU D CA 1
ATOM 10400 C C . GLU D 2 391 ? 13.918 14.223 47.361 1.00 86.89 387 GLU D C 1
ATOM 10401 O O . GLU D 2 391 ? 13.084 13.359 47.055 1.00 82.95 387 GLU D O 1
ATOM 10407 N N . ASN D 2 392 ? 14.115 14.595 48.624 1.00 97.09 388 ASN D N 1
ATOM 10408 C CA . ASN D 2 392 ? 13.372 13.933 49.684 1.00 99.35 388 ASN D CA 1
ATOM 10409 C C . ASN D 2 392 ? 11.899 14.283 49.607 1.00 102.24 388 ASN D C 1
ATOM 10410 O O . ASN D 2 392 ? 11.038 13.405 49.762 1.00 108.31 388 ASN D O 1
ATOM 10415 N N . ARG D 2 393 ? 11.590 15.554 49.353 1.00 93.09 389 ARG D N 1
ATOM 10416 C CA . ARG D 2 393 ? 10.192 15.957 49.275 1.00 86.51 389 ARG D CA 1
ATOM 10417 C C . ARG D 2 393 ? 9.489 15.206 48.161 1.00 76.74 389 ARG D C 1
ATOM 10418 O O . ARG D 2 393 ? 8.387 14.686 48.353 1.00 77.80 389 ARG D O 1
ATOM 10426 N N . ILE D 2 394 ? 10.164 15.052 47.023 1.00 76.82 390 ILE D N 1
ATOM 10427 C CA . ILE D 2 394 ? 9.579 14.358 45.887 1.00 87.07 390 ILE D CA 1
ATOM 10428 C C . ILE D 2 394 ? 9.374 12.885 46.189 1.00 96.18 390 ILE D C 1
ATOM 10429 O O . ILE D 2 394 ? 8.369 12.293 45.776 1.00 107.05 390 ILE D O 1
ATOM 10434 N N . GLU D 2 395 ? 10.302 12.260 46.905 1.00 98.23 391 GLU D N 1
ATOM 10435 C CA . GLU D 2 395 ? 10.029 10.872 47.249 1.00 114.47 391 GLU D CA 1
ATOM 10436 C C . GLU D 2 395 ? 8.854 10.764 48.218 1.00 108.54 391 GLU D C 1
ATOM 10437 O O . GLU D 2 395 ? 8.070 9.814 48.133 1.00 99.95 391 GLU D O 1
ATOM 10443 N N . GLN D 2 396 ? 8.684 11.734 49.118 1.00 120.32 392 GLN D N 1
ATOM 10444 C CA . GLN D 2 396 ? 7.534 11.660 50.017 1.00 123.39 392 GLN D CA 1
ATOM 10445 C C . GLN D 2 396 ? 6.238 11.798 49.243 1.00 117.97 392 GLN D C 1
ATOM 10446 O O . GLN D 2 396 ? 5.262 11.086 49.513 1.00 124.94 392 GLN D O 1
ATOM 10452 N N . LEU D 2 397 ? 6.225 12.675 48.243 1.00 110.27 393 LEU D N 1
ATOM 10453 C CA . LEU D 2 397 ? 5.011 12.839 47.459 1.00 89.32 393 LEU D CA 1
ATOM 10454 C C . LEU D 2 397 ? 4.728 11.596 46.630 1.00 91.76 393 LEU D C 1
ATOM 10455 O O . LEU D 2 397 ? 3.644 11.026 46.723 1.00 98.75 393 LEU D O 1
ATOM 10460 N N . ARG D 2 398 ? 5.717 11.089 45.902 1.00 84.13 394 ARG D N 1
ATOM 10461 C CA . ARG D 2 398 ? 5.506 9.827 45.195 1.00 85.56 394 ARG D CA 1
ATOM 10462 C C . ARG D 2 398 ? 5.189 8.669 46.131 1.00 90.27 394 ARG D C 1
ATOM 10463 O O . ARG D 2 398 ? 4.756 7.616 45.658 1.00 90.25 394 ARG D O 1
ATOM 10471 N N . GLU D 2 399 ? 5.451 8.802 47.432 1.00 101.70 395 GLU D N 1
ATOM 10472 C CA . GLU D 2 399 ? 5.031 7.744 48.339 1.00 106.12 395 GLU D CA 1
ATOM 10473 C C . GLU D 2 399 ? 3.560 7.901 48.682 1.00 110.35 395 GLU D C 1
ATOM 10474 O O . GLU D 2 399 ? 2.805 6.922 48.634 1.00 114.26 395 GLU D O 1
ATOM 10476 N N . ALA D 2 400 ? 3.133 9.133 48.992 1.00 113.30 396 ALA D N 1
ATOM 10477 C CA . ALA D 2 400 ? 1.728 9.380 49.310 1.00 115.26 396 ALA D CA 1
ATOM 10478 C C . ALA D 2 400 ? 0.816 9.025 48.142 1.00 120.95 396 ALA D C 1
ATOM 10479 O O . ALA D 2 400 ? -0.354 8.695 48.345 1.00 134.89 396 ALA D O 1
ATOM 10481 N N . HIS D 2 401 ? 1.335 9.090 46.923 1.00 116.47 397 HIS D N 1
ATOM 10482 C CA . HIS D 2 401 ? 0.596 8.762 45.713 1.00 114.73 397 HIS D CA 1
ATOM 10483 C C . HIS D 2 401 ? 1.444 7.722 44.990 1.00 132.78 397 HIS D C 1
ATOM 10484 O O . HIS D 2 401 ? 2.254 7.010 45.591 1.00 149.47 397 HIS D O 1
ATOM 10491 N N . HIS D 2 402 ? 1.205 7.535 43.706 1.00 133.63 398 HIS D N 1
ATOM 10492 C CA . HIS D 2 402 ? 2.279 7.038 42.857 1.00 147.08 398 HIS D CA 1
ATOM 10493 C C . HIS D 2 402 ? 2.184 7.759 41.521 1.00 158.37 398 HIS D C 1
ATOM 10494 O O . HIS D 2 402 ? 2.216 7.154 40.449 1.00 164.28 398 HIS D O 1
ATOM 10509 N N . LEU D 2 404 ? 2.193 10.021 38.045 1.00 199.22 400 LEU D N 1
ATOM 10510 C CA . LEU D 2 404 ? 3.021 10.004 36.843 1.00 201.73 400 LEU D CA 1
ATOM 10511 C C . LEU D 2 404 ? 3.214 11.399 36.257 1.00 209.88 400 LEU D C 1
ATOM 10512 O O . LEU D 2 404 ? 4.353 11.836 36.072 1.00 206.50 400 LEU D O 1
ATOM 10517 N N . LYS D 2 405 ? 2.123 12.109 35.951 1.00 224.52 401 LYS D N 1
ATOM 10518 C CA . LYS D 2 405 ? 2.158 13.523 35.546 1.00 243.19 401 LYS D CA 1
ATOM 10519 C C . LYS D 2 405 ? 3.142 13.779 34.406 1.00 259.03 401 LYS D C 1
ATOM 10520 O O . LYS D 2 405 ? 3.835 14.798 34.370 1.00 259.39 401 LYS D O 1
ATOM 10522 N N . ASP D 2 406 ? 3.195 12.849 33.461 1.00 275.54 402 ASP D N 1
ATOM 10523 C CA . ASP D 2 406 ? 4.080 12.945 32.305 1.00 275.74 402 ASP D CA 1
ATOM 10524 C C . ASP D 2 406 ? 3.327 12.368 31.113 1.00 278.11 402 ASP D C 1
ATOM 10525 O O . ASP D 2 406 ? 2.098 12.259 31.123 1.00 281.11 402 ASP D O 1
ATOM 10527 N N . ASP D 2 407 ? 4.049 12.026 30.046 1.00 266.27 403 ASP D N 1
ATOM 10528 C CA . ASP D 2 407 ? 3.427 11.226 28.999 1.00 260.90 403 ASP D CA 1
ATOM 10529 C C . ASP D 2 407 ? 2.984 9.862 29.520 1.00 252.36 403 ASP D C 1
ATOM 10530 O O . ASP D 2 407 ? 2.103 9.238 28.919 1.00 258.44 403 ASP D O 1
ATOM 10532 N N . ASP D 2 408 ? 3.577 9.388 30.621 1.00 239.50 404 ASP D N 1
ATOM 10533 C CA . ASP D 2 408 ? 3.081 8.185 31.288 1.00 230.34 404 ASP D CA 1
ATOM 10534 C C . ASP D 2 408 ? 1.673 8.401 31.833 1.00 211.79 404 ASP D C 1
ATOM 10535 O O . ASP D 2 408 ? 0.843 7.483 31.818 1.00 208.19 404 ASP D O 1
ATOM 10540 N N . PHE D 2 409 ? 1.400 9.604 32.347 1.00 187.68 405 PHE D N 1
ATOM 10541 C CA . PHE D 2 409 ? 0.037 9.992 32.697 1.00 163.43 405 PHE D CA 1
ATOM 10542 C C . PHE D 2 409 ? -0.891 9.794 31.510 1.00 153.89 405 PHE D C 1
ATOM 10543 O O . PHE D 2 409 ? -2.005 9.279 31.657 1.00 155.50 405 PHE D O 1
ATOM 10551 N N . ARG D 2 410 ? -0.428 10.175 30.315 1.00 146.85 406 ARG D N 1
ATOM 10552 C CA . ARG D 2 410 ? -1.236 10.033 29.109 1.00 144.76 406 ARG D CA 1
ATOM 10553 C C . ARG D 2 410 ? -1.470 8.566 28.763 1.00 144.00 406 ARG D C 1
ATOM 10554 O O . ARG D 2 410 ? -2.563 8.200 28.326 1.00 148.63 406 ARG D O 1
ATOM 10556 N N . GLU D 2 411 ? -0.460 7.710 28.946 1.00 142.46 407 GLU D N 1
ATOM 10557 C CA . GLU D 2 411 ? -0.652 6.286 28.672 1.00 143.75 407 GLU D CA 1
ATOM 10558 C C . GLU D 2 411 ? -1.613 5.654 29.678 1.00 149.54 407 GLU D C 1
ATOM 10559 O O . GLU D 2 411 ? -2.414 4.782 29.319 1.00 149.16 407 GLU D O 1
ATOM 10561 N N . PHE D 2 412 ? -1.531 6.070 30.947 1.00 150.39 408 PHE D N 1
ATOM 10562 C CA . PHE D 2 412 ? -2.478 5.609 31.962 1.00 143.59 408 PHE D CA 1
ATOM 10563 C C . PHE D 2 412 ? -3.901 6.009 31.598 1.00 143.97 408 PHE D C 1
ATOM 10564 O O . PHE D 2 412 ? -4.820 5.182 31.616 1.00 146.86 408 PHE D O 1
ATOM 10572 N N . SER D 2 413 ? -4.095 7.274 31.235 1.00 138.68 409 SER D N 1
ATOM 10573 C CA . SER D 2 413 ? -5.425 7.719 30.850 1.00 139.39 409 SER D CA 1
ATOM 10574 C C . SER D 2 413 ? -5.904 7.039 29.571 1.00 140.78 409 SER D C 1
ATOM 10575 O O . SER D 2 413 ? -7.099 6.763 29.437 1.00 144.46 409 SER D O 1
ATOM 10578 N N . LYS D 2 414 ? -5.006 6.753 28.624 1.00 143.83 410 LYS D N 1
ATOM 10579 C CA . LYS D 2 414 ? -5.417 6.030 27.423 1.00 148.68 410 LYS D CA 1
ATOM 10580 C C . LYS D 2 414 ? -5.817 4.596 27.750 1.00 152.94 410 LYS D C 1
ATOM 10581 O O . LYS D 2 414 ? -6.770 4.065 27.168 1.00 155.87 410 LYS D O 1
ATOM 10583 N N . GLN D 2 415 ? -5.089 3.947 28.666 1.00 156.71 411 GLN D N 1
ATOM 10584 C CA . GLN D 2 415 ? -5.496 2.625 29.139 1.00 156.10 411 GLN D CA 1
ATOM 10585 C C . GLN D 2 415 ? -6.867 2.702 29.795 1.00 151.17 411 GLN D C 1
ATOM 10586 O O . GLN D 2 415 ? -7.690 1.789 29.659 1.00 151.06 411 GLN D O 1
ATOM 10588 N N . VAL D 2 416 ? -7.129 3.798 30.505 1.00 137.77 412 VAL D N 1
ATOM 10589 C CA . VAL D 2 416 ? -8.436 3.997 31.122 1.00 130.50 412 VAL D CA 1
ATOM 10590 C C . VAL D 2 416 ? -9.514 4.130 30.053 1.00 121.94 412 VAL D C 1
ATOM 10591 O O . VAL D 2 416 ? -10.604 3.553 30.166 1.00 118.28 412 VAL D O 1
ATOM 10595 N N . LEU D 2 417 ? -9.217 4.876 28.990 1.00 121.51 413 LEU D N 1
ATOM 10596 C CA . LEU D 2 417 ? -10.138 4.978 27.865 1.00 121.69 413 LEU D CA 1
ATOM 10597 C C . LEU D 2 417 ? -10.418 3.607 27.266 1.00 123.96 413 LEU D C 1
ATOM 10598 O O . LEU D 2 417 ? -11.575 3.268 26.966 1.00 130.55 413 LEU D O 1
ATOM 10603 N N . ALA D 2 418 ? -9.373 2.804 27.086 1.00 117.81 414 ALA D N 1
ATOM 10604 C CA . ALA D 2 418 ? -9.576 1.452 26.583 1.00 124.45 414 ALA D CA 1
ATOM 10605 C C . ALA D 2 418 ? -10.473 0.652 27.520 1.00 125.36 414 ALA D C 1
ATOM 10606 O O . ALA D 2 418 ? -11.341 -0.109 27.070 1.00 127.47 414 ALA D O 1
ATOM 10608 N N . LYS D 2 419 ? -10.291 0.831 28.831 1.00 123.16 415 LYS D N 1
ATOM 10609 C CA . LYS D 2 419 ? -11.148 0.151 29.797 1.00 121.02 415 LYS D CA 1
ATOM 10610 C C . LYS D 2 419 ? -12.606 0.568 29.621 1.00 128.36 415 LYS D C 1
ATOM 10611 O O . LYS D 2 419 ? -13.517 -0.264 29.713 1.00 127.47 415 LYS D O 1
ATOM 10613 N N . LYS D 2 420 ? -12.841 1.857 29.364 1.00 130.81 416 LYS D N 1
ATOM 10614 C CA . LYS D 2 420 ? -14.206 2.348 29.172 1.00 130.70 416 LYS D CA 1
ATOM 10615 C C . LYS D 2 420 ? -14.856 1.702 27.951 1.00 140.88 416 LYS D C 1
ATOM 10616 O O . LYS D 2 420 ? -15.984 1.183 28.021 1.00 145.73 416 LYS D O 1
ATOM 10618 N N . ALA D 2 421 ? -14.145 1.701 26.823 1.00 147.46 417 ALA D N 1
ATOM 10619 C CA . ALA D 2 421 ? -14.701 1.085 25.621 1.00 150.55 417 ALA D CA 1
ATOM 10620 C C . ALA D 2 421 ? -14.938 -0.407 25.833 1.00 154.69 417 ALA D C 1
ATOM 10621 O O . ALA D 2 421 ? -15.934 -0.965 25.353 1.00 158.33 417 ALA D O 1
ATOM 10623 N N . ALA D 2 422 ? -14.038 -1.067 26.565 1.00 150.07 418 ALA D N 1
ATOM 10624 C CA . ALA D 2 422 ? -14.215 -2.487 26.845 1.00 147.99 418 ALA D CA 1
ATOM 10625 C C . ALA D 2 422 ? -15.474 -2.723 27.666 1.00 140.69 418 ALA D C 1
ATOM 10626 O O . ALA D 2 422 ? -16.208 -3.692 27.429 1.00 140.77 418 ALA D O 1
ATOM 10628 N N . THR D 2 423 ? -15.728 -1.855 28.649 1.00 135.22 419 THR D N 1
ATOM 10629 C CA . THR D 2 423 ? -16.960 -1.966 29.420 1.00 132.58 419 THR D CA 1
ATOM 10630 C C . THR D 2 423 ? -18.172 -1.844 28.517 1.00 134.39 419 THR D C 1
ATOM 10631 O O . THR D 2 423 ? -19.150 -2.576 28.685 1.00 138.79 419 THR D O 1
ATOM 10635 N N . GLU D 2 424 ? -18.127 -0.923 27.552 1.00 136.19 420 GLU D N 1
ATOM 10636 C CA . GLU D 2 424 ? -19.239 -0.824 26.607 1.00 140.35 420 GLU D CA 1
ATOM 10637 C C . GLU D 2 424 ? -19.423 -2.123 25.829 1.00 148.23 420 GLU D C 1
ATOM 10638 O O . GLU D 2 424 ? -20.557 -2.581 25.619 1.00 151.67 420 GLU D O 1
ATOM 10644 N N . SER D 2 425 ? -18.313 -2.719 25.383 1.00 151.61 421 SER D N 1
ATOM 10645 C CA . SER D 2 425 ? -18.371 -3.982 24.649 1.00 149.16 421 SER D CA 1
ATOM 10646 C C . SER D 2 425 ? -19.060 -5.059 25.479 1.00 148.67 421 SER D C 1
ATOM 10647 O O . SER D 2 425 ? -19.978 -5.743 25.007 1.00 147.66 421 SER D O 1
ATOM 10658 N N . ARG D 2 427 ? -20.998 -4.640 27.995 1.00 155.07 423 ARG D N 1
ATOM 10659 C CA . ARG D 2 427 ? -22.366 -4.224 28.271 1.00 157.27 423 ARG D CA 1
ATOM 10660 C C . ARG D 2 427 ? -23.309 -4.637 27.148 1.00 158.58 423 ARG D C 1
ATOM 10661 O O . ARG D 2 427 ? -24.347 -5.277 27.385 1.00 162.91 423 ARG D O 1
ATOM 10669 N N . THR D 2 428 ? -22.956 -4.286 25.908 1.00 155.22 424 THR D N 1
ATOM 10670 C CA . THR D 2 428 ? -23.793 -4.696 24.786 1.00 153.26 424 THR D CA 1
ATOM 10671 C C . THR D 2 428 ? -23.807 -6.210 24.628 1.00 149.20 424 THR D C 1
ATOM 10672 O O . THR D 2 428 ? -24.840 -6.782 24.264 1.00 151.05 424 THR D O 1
ATOM 10676 N N . HIS D 2 429 ? -22.706 -6.887 24.961 1.00 145.67 425 HIS D N 1
ATOM 10677 C CA . HIS D 2 429 ? -22.706 -8.344 24.890 1.00 146.11 425 HIS D CA 1
ATOM 10678 C C . HIS D 2 429 ? -23.715 -8.945 25.860 1.00 145.38 425 HIS D C 1
ATOM 10679 O O . HIS D 2 429 ? -24.501 -9.822 25.487 1.00 142.55 425 HIS D O 1
ATOM 10686 N N . LEU D 2 430 ? -23.688 -8.502 27.118 1.00 149.20 426 LEU D N 1
ATOM 10687 C CA . LEU D 2 430 ? -24.595 -9.055 28.120 1.00 155.33 426 LEU D CA 1
ATOM 10688 C C . LEU D 2 430 ? -26.052 -8.750 27.788 1.00 162.18 426 LEU D C 1
ATOM 10689 O O . LEU D 2 430 ? -26.930 -9.613 27.951 1.00 162.17 426 LEU D O 1
ATOM 10694 N N . SER D 2 431 ? -26.328 -7.546 27.286 1.00 173.49 427 SER D N 1
ATOM 10695 C CA . SER D 2 431 ? -27.689 -7.238 26.854 1.00 181.62 427 SER D CA 1
ATOM 10696 C C . SER D 2 431 ? -28.128 -8.160 25.713 1.00 186.18 427 SER D C 1
ATOM 10697 O O . SER D 2 431 ? -29.252 -8.688 25.718 1.00 190.11 427 SER D O 1
ATOM 10700 N N . GLU D 2 432 ? -27.250 -8.370 24.724 1.00 180.83 428 GLU D N 1
ATOM 10701 C CA . GLU D 2 432 ? -27.587 -9.255 23.611 1.00 174.44 428 GLU D CA 1
ATOM 10702 C C . GLU D 2 432 ? -27.820 -10.689 24.077 1.00 168.89 428 GLU D C 1
ATOM 10703 O O . GLU D 2 432 ? -28.753 -11.352 23.609 1.00 170.02 428 GLU D O 1
ATOM 10709 N N . GLN D 2 433 ? -26.976 -11.197 24.978 1.00 164.76 429 GLN D N 1
ATOM 10710 C CA . GLN D 2 433 ? -27.205 -12.544 25.495 1.00 161.66 429 GLN D CA 1
ATOM 10711 C C . GLN D 2 433 ? -28.535 -12.648 26.227 1.00 161.29 429 GLN D C 1
ATOM 10712 O O . GLN D 2 433 ? -29.212 -13.677 26.140 1.00 159.49 429 GLN D O 1
ATOM 10718 N N . ARG D 2 434 ? -28.921 -11.614 26.976 1.00 160.91 430 ARG D N 1
ATOM 10719 C CA . ARG D 2 434 ? -30.206 -11.701 27.662 1.00 160.88 430 ARG D CA 1
ATOM 10720 C C . ARG D 2 434 ? -31.358 -11.699 26.664 1.00 159.68 430 ARG D C 1
ATOM 10721 O O . ARG D 2 434 ? -32.350 -12.419 26.844 1.00 164.36 430 ARG D O 1
ATOM 10729 N N . VAL D 2 435 ? -31.230 -10.933 25.580 1.00 160.54 431 VAL D N 1
ATOM 10730 C CA . VAL D 2 435 ? -32.278 -10.992 24.562 1.00 167.80 431 VAL D CA 1
ATOM 10731 C C . VAL D 2 435 ? -32.288 -12.364 23.888 1.00 174.78 431 VAL D C 1
ATOM 10732 O O . VAL D 2 435 ? -33.358 -12.895 23.535 1.00 178.18 431 VAL D O 1
ATOM 10736 N N . GLU D 2 436 ? -31.113 -12.980 23.735 1.00 172.45 432 GLU D N 1
ATOM 10737 C CA . GLU D 2 436 ? -31.055 -14.311 23.144 1.00 173.04 432 GLU D CA 1
ATOM 10738 C C . GLU D 2 436 ? -31.699 -15.346 24.060 1.00 175.69 432 GLU D C 1
ATOM 10739 O O . GLU D 2 436 ? -32.423 -16.235 23.594 1.00 174.80 432 GLU D O 1
ATOM 10745 N N . TYR D 2 437 ? -31.493 -15.213 25.371 1.00 175.96 433 TYR D N 1
ATOM 10746 C CA . TYR D 2 437 ? -32.195 -16.071 26.319 1.00 176.87 433 TYR D CA 1
ATOM 10747 C C . TYR D 2 437 ? -33.699 -15.904 26.178 1.00 181.78 433 TYR D C 1
ATOM 10748 O O . TYR D 2 437 ? -34.452 -16.878 26.281 1.00 184.44 433 TYR D O 1
ATOM 10757 N N . GLY D 2 438 ? -34.156 -14.673 25.960 1.00 191.73 434 GLY D N 1
ATOM 10758 C CA . GLY D 2 438 ? -35.585 -14.466 25.801 1.00 193.28 434 GLY D CA 1
ATOM 10759 C C . GLY D 2 438 ? -36.133 -15.163 24.571 1.00 194.59 434 GLY D C 1
ATOM 10760 O O . GLY D 2 438 ? -37.171 -15.834 24.632 1.00 198.11 434 GLY D O 1
ATOM 10761 N N . VAL D 2 439 ? -35.425 -15.052 23.445 1.00 180.48 435 VAL D N 1
ATOM 10762 C CA . VAL D 2 439 ? -35.948 -15.685 22.235 1.00 169.07 435 VAL D CA 1
ATOM 10763 C C . VAL D 2 439 ? -35.878 -17.212 22.335 1.00 160.02 435 VAL D C 1
ATOM 10764 O O . VAL D 2 439 ? -36.766 -17.919 21.832 1.00 155.52 435 VAL D O 1
ATOM 10768 N N . LEU D 2 440 ? -34.886 -17.747 23.055 1.00 152.96 436 LEU D N 1
ATOM 10769 C CA . LEU D 2 440 ? -34.843 -19.191 23.275 1.00 151.85 436 LEU D CA 1
ATOM 10770 C C . LEU D 2 440 ? -35.962 -19.650 24.200 1.00 158.25 436 LEU D C 1
ATOM 10771 O O . LEU D 2 440 ? -36.541 -20.722 23.994 1.00 162.56 436 LEU D O 1
ATOM 10776 N N . ASN D 2 441 ? -36.258 -18.874 25.245 1.00 164.50 437 ASN D N 1
ATOM 10777 C CA . ASN D 2 441 ? -37.404 -19.188 26.091 1.00 166.41 437 ASN D CA 1
ATOM 10778 C C . ASN D 2 441 ? -38.686 -19.176 25.269 1.00 166.36 437 ASN D C 1
ATOM 10779 O O . ASN D 2 441 ? -39.611 -19.952 25.534 1.00 163.58 437 ASN D O 1
ATOM 10784 N N . PHE D 2 442 ? -38.738 -18.343 24.228 1.00 172.05 438 PHE D N 1
ATOM 10785 C CA . PHE D 2 442 ? -39.923 -18.355 23.375 1.00 178.80 438 PHE D CA 1
ATOM 10786 C C . PHE D 2 442 ? -39.962 -19.588 22.476 1.00 179.43 438 PHE D C 1
ATOM 10787 O O . PHE D 2 442 ? -41.043 -20.135 22.225 1.00 176.76 438 PHE D O 1
ATOM 10795 N N . THR D 2 443 ? -38.800 -20.069 22.025 1.00 180.46 439 THR D N 1
ATOM 10796 C CA . THR D 2 443 ? -38.768 -21.363 21.338 1.00 179.03 439 THR D CA 1
ATOM 10797 C C . THR D 2 443 ? -39.248 -22.478 22.257 1.00 181.44 439 THR D C 1
ATOM 10798 O O . THR D 2 443 ? -39.973 -23.389 21.832 1.00 183.12 439 THR D O 1
ATOM 10802 N N . GLU D 2 444 ? -38.828 -22.428 23.518 1.00 185.10 440 GLU D N 1
ATOM 10803 C CA . GLU D 2 444 ? -39.268 -23.418 24.489 1.00 190.65 440 GLU D CA 1
ATOM 10804 C C . GLU D 2 444 ? -40.780 -23.368 24.644 1.00 195.69 440 GLU D C 1
ATOM 10805 O O . GLU D 2 444 ? -41.447 -24.408 24.666 1.00 191.00 440 GLU D O 1
ATOM 10811 N N . ASN D 2 445 ? -41.337 -22.159 24.730 1.00 212.77 441 ASN D N 1
ATOM 10812 C CA . ASN D 2 445 ? -42.785 -22.020 24.813 1.00 215.87 441 ASN D CA 1
ATOM 10813 C C . ASN D 2 445 ? -43.463 -22.560 23.558 1.00 215.77 441 ASN D C 1
ATOM 10814 O O . ASN D 2 445 ? -44.590 -23.062 23.627 1.00 218.56 441 ASN D O 1
ATOM 10816 N N . VAL D 2 446 ? -42.793 -22.461 22.405 1.00 203.52 442 VAL D N 1
ATOM 10817 C CA . VAL D 2 446 ? -43.375 -22.969 21.165 1.00 192.11 442 VAL D CA 1
ATOM 10818 C C . VAL D 2 446 ? -43.420 -24.491 21.174 1.00 183.24 442 VAL D C 1
ATOM 10819 O O . VAL D 2 446 ? -44.429 -25.098 20.797 1.00 181.38 442 VAL D O 1
ATOM 10823 N N . LEU D 2 447 ? -42.330 -25.132 21.593 1.00 176.00 443 LEU D N 1
ATOM 10824 C CA . LEU D 2 447 ? -42.328 -26.591 21.646 1.00 168.22 443 LEU D CA 1
ATOM 10825 C C . LEU D 2 447 ? -43.315 -27.106 22.691 1.00 173.95 443 LEU D C 1
ATOM 10826 O O . LEU D 2 447 ? -44.142 -27.979 22.395 1.00 176.03 443 LEU D O 1
ATOM 10831 N N . ARG D 2 448 ? -43.264 -26.554 23.913 1.00 180.57 444 ARG D N 1
ATOM 10832 C CA . ARG D 2 448 ? -44.201 -26.946 24.967 1.00 191.07 444 ARG D CA 1
ATOM 10833 C C . ARG D 2 448 ? -45.654 -26.797 24.541 1.00 210.38 444 ARG D C 1
ATOM 10834 O O . ARG D 2 448 ? -46.532 -27.430 25.139 1.00 210.81 444 ARG D O 1
ATOM 10842 N N . SER D 2 449 ? -45.931 -25.976 23.528 1.00 226.50 445 SER D N 1
ATOM 10843 C CA . SER D 2 449 ? -47.296 -25.811 23.049 1.00 227.57 445 SER D CA 1
ATOM 10844 C C . SER D 2 449 ? -47.804 -27.023 22.287 1.00 228.03 445 SER D C 1
ATOM 10845 O O . SER D 2 449 ? -48.905 -26.951 21.729 1.00 232.16 445 SER D O 1
ATOM 10848 N N . GLN D 2 450 ? -47.058 -28.124 22.234 1.00 219.13 446 GLN D N 1
ATOM 10849 C CA . GLN D 2 450 ? -47.593 -29.317 21.599 1.00 199.33 446 GLN D CA 1
ATOM 10850 C C . GLN D 2 450 ? -48.675 -29.931 22.480 1.00 192.64 446 GLN D C 1
ATOM 10851 O O . GLN D 2 450 ? -48.548 -30.001 23.707 1.00 185.91 446 GLN D O 1
ATOM 10857 N N . PHE D 2 451 ? -49.757 -30.356 21.846 1.00 189.52 447 PHE D N 1
ATOM 10858 C CA . PHE D 2 451 ? -50.779 -31.134 22.516 1.00 193.42 447 PHE D CA 1
ATOM 10859 C C . PHE D 2 451 ? -51.161 -32.366 21.722 1.00 194.11 447 PHE D C 1
ATOM 10860 O O . PHE D 2 451 ? -51.953 -33.178 22.214 1.00 199.75 447 PHE D O 1
ATOM 10862 N N . THR D 2 452 ? -50.616 -32.532 20.522 1.00 193.88 448 THR D N 1
ATOM 10863 C CA . THR D 2 452 ? -50.914 -33.641 19.628 1.00 196.64 448 THR D CA 1
ATOM 10864 C C . THR D 2 452 ? -50.772 -35.021 20.268 1.00 201.78 448 THR D C 1
ATOM 10865 O O . THR D 2 452 ? -51.477 -35.963 19.895 1.00 204.19 448 THR D O 1
ATOM 10869 N N . ASP E 3 3 ? -57.644 -19.786 11.805 1.00 196.32 3 ASP E N 1
ATOM 10870 C CA . ASP E 3 3 ? -56.465 -19.087 11.305 1.00 199.84 3 ASP E CA 1
ATOM 10871 C C . ASP E 3 3 ? -55.378 -20.068 10.881 1.00 208.78 3 ASP E C 1
ATOM 10872 O O . ASP E 3 3 ? -55.404 -21.241 11.256 1.00 214.67 3 ASP E O 1
ATOM 10874 N N . ASP E 3 4 ? -54.424 -19.575 10.092 1.00 211.05 4 ASP E N 1
ATOM 10875 C CA . ASP E 3 4 ? -53.278 -20.354 9.646 1.00 217.03 4 ASP E CA 1
ATOM 10876 C C . ASP E 3 4 ? -51.990 -19.611 9.974 1.00 219.24 4 ASP E C 1
ATOM 10877 O O . ASP E 3 4 ? -51.901 -18.390 9.804 1.00 219.78 4 ASP E O 1
ATOM 10882 N N . LEU E 3 5 ? -50.998 -20.354 10.453 1.00 221.75 5 LEU E N 1
ATOM 10883 C CA . LEU E 3 5 ? -49.637 -19.866 10.582 1.00 219.91 5 LEU E CA 1
ATOM 10884 C C . LEU E 3 5 ? -48.817 -20.361 9.391 1.00 218.89 5 LEU E C 1
ATOM 10885 O O . LEU E 3 5 ? -49.318 -21.061 8.507 1.00 220.16 5 LEU E O 1
ATOM 10887 N N . VAL E 3 6 ? -47.540 -19.989 9.359 1.00 216.73 6 VAL E N 1
ATOM 10888 C CA . VAL E 3 6 ? -46.638 -20.410 8.292 1.00 208.06 6 VAL E CA 1
ATOM 10889 C C . VAL E 3 6 ? -45.277 -20.704 8.907 1.00 207.74 6 VAL E C 1
ATOM 10890 O O . VAL E 3 6 ? -44.557 -19.776 9.288 1.00 212.88 6 VAL E O 1
ATOM 10894 N N . LYS E 3 7 ? -44.913 -21.982 8.989 1.00 202.20 7 LYS E N 1
ATOM 10895 C CA . LYS E 3 7 ? -43.609 -22.380 9.507 1.00 198.59 7 LYS E CA 1
ATOM 10896 C C . LYS E 3 7 ? -42.610 -22.462 8.360 1.00 198.24 7 LYS E C 1
ATOM 10897 O O . LYS E 3 7 ? -42.857 -23.142 7.359 1.00 199.73 7 LYS E O 1
ATOM 10899 N N . ILE E 3 8 ? -41.486 -21.768 8.500 1.00 199.23 8 ILE E N 1
ATOM 10900 C CA . ILE E 3 8 ? -40.475 -21.738 7.452 1.00 202.15 8 ILE E CA 1
ATOM 10901 C C . ILE E 3 8 ? -39.122 -22.045 8.078 1.00 206.74 8 ILE E C 1
ATOM 10902 O O . ILE E 3 8 ? -38.673 -21.330 8.984 1.00 212.99 8 ILE E O 1
ATOM 10907 N N . LEU E 3 9 ? -38.479 -23.107 7.593 1.00 207.36 9 LEU E N 1
ATOM 10908 C CA . LEU E 3 9 ? -37.197 -23.564 8.115 1.00 208.51 9 LEU E CA 1
ATOM 10909 C C . LEU E 3 9 ? -36.045 -22.737 7.543 1.00 210.82 9 LEU E C 1
ATOM 10910 O O . LEU E 3 9 ? -36.164 -22.094 6.496 1.00 210.11 9 LEU E O 1
ATOM 10912 N N . VAL E 3 10 ? -34.914 -22.765 8.251 1.00 213.65 10 VAL E N 1
ATOM 10913 C CA . VAL E 3 10 ? -33.760 -21.943 7.903 1.00 213.83 10 VAL E CA 1
ATOM 10914 C C . VAL E 3 10 ? -32.498 -22.799 8.004 1.00 214.31 10 VAL E C 1
ATOM 10915 O O . VAL E 3 10 ? -31.971 -23.017 9.102 1.00 214.88 10 VAL E O 1
ATOM 10919 N N . LEU E 3 11 ? -31.985 -23.248 6.859 1.00 211.33 11 LEU E N 1
ATOM 10920 C CA . LEU E 3 11 ? -30.966 -24.285 6.775 1.00 208.02 11 LEU E CA 1
ATOM 10921 C C . LEU E 3 11 ? -29.577 -23.692 6.535 1.00 205.49 11 LEU E C 1
ATOM 10922 O O . LEU E 3 11 ? -29.367 -22.479 6.615 1.00 206.79 11 LEU E O 1
ATOM 10927 N N . GLY E 3 12 ? -28.610 -24.567 6.249 1.00 220.41 12 GLY E N 1
ATOM 10928 C CA . GLY E 3 12 ? -27.275 -24.155 5.890 1.00 220.42 12 GLY E CA 1
ATOM 10929 C C . GLY E 3 12 ? -26.212 -24.667 6.839 1.00 210.61 12 GLY E C 1
ATOM 10930 O O . GLY E 3 12 ? -26.507 -25.129 7.946 1.00 211.26 12 GLY E O 1
ATOM 10931 N N . PRO E 3 13 ? -24.952 -24.610 6.416 1.00 202.85 13 PRO E N 1
ATOM 10932 C CA . PRO E 3 13 ? -23.841 -25.044 7.274 1.00 205.70 13 PRO E CA 1
ATOM 10933 C C . PRO E 3 13 ? -23.510 -24.003 8.339 1.00 209.97 13 PRO E C 1
ATOM 10934 O O . PRO E 3 13 ? -24.088 -22.921 8.394 1.00 211.58 13 PRO E O 1
ATOM 10938 N N . SER E 3 14 ? -22.568 -24.364 9.209 1.00 209.82 14 SER E N 1
ATOM 10939 C CA . SER E 3 14 ? -22.162 -23.467 10.283 1.00 212.20 14 SER E CA 1
ATOM 10940 C C . SER E 3 14 ? -21.507 -22.212 9.715 1.00 211.51 14 SER E C 1
ATOM 10941 O O . SER E 3 14 ? -20.857 -22.243 8.667 1.00 215.98 14 SER E O 1
ATOM 10944 N N . LYS E 3 15 ? -21.691 -21.097 10.425 1.00 210.10 15 LYS E N 1
ATOM 10945 C CA . LYS E 3 15 ? -21.115 -19.806 10.039 1.00 205.85 15 LYS E CA 1
ATOM 10946 C C . LYS E 3 15 ? -21.613 -19.359 8.666 1.00 200.71 15 LYS E C 1
ATOM 10947 O O . LYS E 3 15 ? -20.852 -18.834 7.852 1.00 201.98 15 LYS E O 1
ATOM 10949 N N . SER E 3 16 ? -22.905 -19.567 8.407 1.00 198.05 16 SER E N 1
ATOM 10950 C CA . SER E 3 16 ? -23.508 -19.254 7.117 1.00 194.62 16 SER E CA 1
ATOM 10951 C C . SER E 3 16 ? -24.492 -18.093 7.166 1.00 190.95 16 SER E C 1
ATOM 10952 O O . SER E 3 16 ? -25.044 -17.728 6.123 1.00 195.25 16 SER E O 1
ATOM 10955 N N . GLY E 3 17 ? -24.747 -17.516 8.337 1.00 186.89 17 GLY E N 1
ATOM 10956 C CA . GLY E 3 17 ? -25.559 -16.323 8.436 1.00 182.89 17 GLY E CA 1
ATOM 10957 C C . GLY E 3 17 ? -26.999 -16.558 8.825 1.00 185.11 17 GLY E C 1
ATOM 10958 O O . GLY E 3 17 ? -27.701 -15.591 9.137 1.00 181.48 17 GLY E O 1
ATOM 10959 N N . LYS E 3 18 ? -27.446 -17.814 8.840 1.00 191.76 18 LYS E N 1
ATOM 10960 C CA . LYS E 3 18 ? -28.864 -18.119 9.002 1.00 199.53 18 LYS E CA 1
ATOM 10961 C C . LYS E 3 18 ? -29.470 -17.439 10.229 1.00 197.87 18 LYS E C 1
ATOM 10962 O O . LYS E 3 18 ? -30.572 -16.880 10.154 1.00 197.39 18 LYS E O 1
ATOM 10968 N N . SER E 3 19 ? -28.752 -17.430 11.354 1.00 200.08 19 SER E N 1
ATOM 10969 C CA . SER E 3 19 ? -29.285 -16.775 12.546 1.00 200.31 19 SER E CA 1
ATOM 10970 C C . SER E 3 19 ? -29.373 -15.268 12.344 1.00 198.57 19 SER E C 1
ATOM 10971 O O . SER E 3 19 ? -30.391 -14.643 12.665 1.00 204.36 19 SER E O 1
ATOM 10974 N N . THR E 3 20 ? -28.315 -14.667 11.804 1.00 180.04 20 THR E N 1
ATOM 10975 C CA . THR E 3 20 ? -28.334 -13.229 11.571 1.00 170.42 20 THR E CA 1
ATOM 10976 C C . THR E 3 20 ? -29.327 -12.847 10.480 1.00 165.20 20 THR E C 1
ATOM 10977 O O . THR E 3 20 ? -30.015 -11.829 10.598 1.00 163.12 20 THR E O 1
ATOM 10981 N N . VAL E 3 21 ? -29.422 -13.643 9.412 1.00 160.29 21 VAL E N 1
ATOM 10982 C CA . VAL E 3 21 ? -30.396 -13.343 8.363 1.00 155.92 21 VAL E CA 1
ATOM 10983 C C . VAL E 3 21 ? -31.810 -13.389 8.924 1.00 157.38 21 VAL E C 1
ATOM 10984 O O . VAL E 3 21 ? -32.636 -12.507 8.647 1.00 156.81 21 VAL E O 1
ATOM 10988 N N . THR E 3 22 ? -32.106 -14.407 9.740 1.00 163.81 22 THR E N 1
ATOM 10989 C CA . THR E 3 22 ? -33.449 -14.549 10.297 1.00 168.84 22 THR E CA 1
ATOM 10990 C C . THR E 3 22 ? -33.761 -13.433 11.289 1.00 177.82 22 THR E C 1
ATOM 10991 O O . THR E 3 22 ? -34.870 -12.886 11.280 1.00 178.30 22 THR E O 1
ATOM 10993 N N . ASN E 3 23 ? -32.799 -13.082 12.152 1.00 193.37 23 ASN E N 1
ATOM 10994 C CA . ASN E 3 23 ? -33.003 -11.964 13.068 1.00 202.71 23 ASN E CA 1
ATOM 10995 C C . ASN E 3 23 ? -33.212 -10.664 12.303 1.00 213.04 23 ASN E C 1
ATOM 10996 O O . ASN E 3 23 ? -34.053 -9.840 12.682 1.00 213.73 23 ASN E O 1
ATOM 10998 N N . PHE E 3 24 ? -32.464 -10.465 11.213 1.00 219.24 24 PHE E N 1
ATOM 10999 C CA . PHE E 3 24 ? -32.683 -9.301 10.363 1.00 220.21 24 PHE E CA 1
ATOM 11000 C C . PHE E 3 24 ? -34.056 -9.337 9.705 1.00 220.01 24 PHE E C 1
ATOM 11001 O O . PHE E 3 24 ? -34.588 -8.288 9.323 1.00 219.97 24 PHE E O 1
ATOM 11003 N N . LEU E 3 25 ? -34.636 -10.529 9.546 1.00 235.92 25 LEU E N 1
ATOM 11004 C CA . LEU E 3 25 ? -35.980 -10.638 8.993 1.00 217.82 25 LEU E CA 1
ATOM 11005 C C . LEU E 3 25 ? -37.077 -10.411 10.025 1.00 201.81 25 LEU E C 1
ATOM 11006 O O . LEU E 3 25 ? -38.247 -10.315 9.642 1.00 194.21 25 LEU E O 1
ATOM 11008 N N . ALA E 3 26 ? -36.742 -10.337 11.316 1.00 195.03 26 ALA E N 1
ATOM 11009 C CA . ALA E 3 26 ? -37.775 -10.221 12.340 1.00 206.64 26 ALA E CA 1
ATOM 11010 C C . ALA E 3 26 ? -37.342 -9.316 13.499 1.00 213.22 26 ALA E C 1
ATOM 11011 O O . ALA E 3 26 ? -37.754 -9.526 14.643 1.00 218.36 26 ALA E O 1
ATOM 11013 N N . GLY E 3 27 ? -36.557 -8.272 13.222 1.00 219.94 27 GLY E N 1
ATOM 11014 C CA . GLY E 3 27 ? -36.015 -7.503 14.336 1.00 220.59 27 GLY E CA 1
ATOM 11015 C C . GLY E 3 27 ? -34.635 -6.909 14.138 1.00 220.76 27 GLY E C 1
ATOM 11016 O O . GLY E 3 27 ? -34.455 -6.079 13.244 1.00 225.12 27 GLY E O 1
ATOM 11017 N N . THR E 3 28 ? -33.665 -7.295 14.974 1.00 209.99 28 THR E N 1
ATOM 11018 C CA . THR E 3 28 ? -32.359 -6.641 15.002 1.00 197.13 28 THR E CA 1
ATOM 11019 C C . THR E 3 28 ? -31.726 -6.575 13.615 1.00 190.48 28 THR E C 1
ATOM 11020 O O . THR E 3 28 ? -31.333 -7.603 13.053 1.00 186.83 28 THR E O 1
ATOM 11024 N N . ARG E 3 29 ? -31.611 -5.359 13.067 1.00 190.16 29 ARG E N 1
ATOM 11025 C CA . ARG E 3 29 ? -31.135 -5.186 11.698 1.00 193.72 29 ARG E CA 1
ATOM 11026 C C . ARG E 3 29 ? -29.617 -5.252 11.618 1.00 196.32 29 ARG E C 1
ATOM 11027 O O . ARG E 3 29 ? -29.067 -5.741 10.626 1.00 195.44 29 ARG E O 1
ATOM 11029 N N . ASP E 3 30 ? -28.929 -4.759 12.643 1.00 201.27 30 ASP E N 1
ATOM 11030 C CA . ASP E 3 30 ? -27.477 -4.800 12.670 1.00 204.51 30 ASP E CA 1
ATOM 11031 C C . ASP E 3 30 ? -26.998 -6.238 12.863 1.00 207.18 30 ASP E C 1
ATOM 11032 O O . ASP E 3 30 ? -27.784 -7.172 13.047 1.00 207.96 30 ASP E O 1
ATOM 11034 N N . THR E 3 31 ? -25.683 -6.415 12.833 1.00 204.68 31 THR E N 1
ATOM 11035 C CA . THR E 3 31 ? -25.095 -7.747 12.883 1.00 203.88 31 THR E CA 1
ATOM 11036 C C . THR E 3 31 ? -24.397 -8.003 14.216 1.00 205.42 31 THR E C 1
ATOM 11037 O O . THR E 3 31 ? -23.331 -7.422 14.476 1.00 204.26 31 THR E O 1
ATOM 11041 N N . PRO E 3 32 ? -24.964 -8.835 15.107 1.00 209.70 32 PRO E N 1
ATOM 11042 C CA . PRO E 3 32 ? -24.261 -9.209 16.351 1.00 210.94 32 PRO E CA 1
ATOM 11043 C C . PRO E 3 32 ? -23.136 -10.212 16.104 1.00 218.63 32 PRO E C 1
ATOM 11044 O O . PRO E 3 32 ? -23.097 -11.300 16.687 1.00 222.96 32 PRO E O 1
ATOM 11048 N N . THR E 3 33 ? -22.199 -9.840 15.223 1.00 223.44 33 THR E N 1
ATOM 11049 C CA . THR E 3 33 ? -21.099 -10.739 14.878 1.00 229.50 33 THR E CA 1
ATOM 11050 C C . THR E 3 33 ? -20.147 -10.932 16.053 1.00 234.30 33 THR E C 1
ATOM 11051 O O . THR E 3 33 ? -19.590 -12.023 16.225 1.00 240.91 33 THR E O 1
ATOM 11055 N N . LYS E 3 34 ? -19.948 -9.894 16.870 1.00 246.66 34 LYS E N 1
ATOM 11056 C CA . LYS E 3 34 ? -19.187 -10.069 18.102 1.00 249.34 34 LYS E CA 1
ATOM 11057 C C . LYS E 3 34 ? -19.861 -11.076 19.020 1.00 250.99 34 LYS E C 1
ATOM 11058 O O . LYS E 3 34 ? -19.183 -11.812 19.745 1.00 251.40 34 LYS E O 1
ATOM 11060 N N . GLU E 3 35 ? -21.194 -11.126 18.995 1.00 248.62 35 GLU E N 1
ATOM 11061 C CA . GLU E 3 35 ? -21.967 -12.109 19.742 1.00 251.25 35 GLU E CA 1
ATOM 11062 C C . GLU E 3 35 ? -22.287 -13.351 18.922 1.00 254.38 35 GLU E C 1
ATOM 11063 O O . GLU E 3 35 ? -23.333 -13.976 19.140 1.00 261.78 35 GLU E O 1
ATOM 11065 N N . TYR E 3 36 ? -21.426 -13.723 17.974 1.00 265.50 36 TYR E N 1
ATOM 11066 C CA . TYR E 3 36 ? -21.687 -14.893 17.144 1.00 256.81 36 TYR E CA 1
ATOM 11067 C C . TYR E 3 36 ? -21.414 -16.169 17.927 1.00 248.03 36 TYR E C 1
ATOM 11068 O O . TYR E 3 36 ? -20.302 -16.705 17.881 1.00 244.77 36 TYR E O 1
ATOM 11070 N N . HIS E 3 37 ? -22.425 -16.666 18.635 1.00 234.50 37 HIS E N 1
ATOM 11071 C CA . HIS E 3 37 ? -22.303 -17.886 19.415 1.00 234.63 37 HIS E CA 1
ATOM 11072 C C . HIS E 3 37 ? -22.544 -19.105 18.529 1.00 230.29 37 HIS E C 1
ATOM 11073 O O . HIS E 3 37 ? -23.069 -19.009 17.418 1.00 233.05 37 HIS E O 1
ATOM 11080 N N . GLU E 3 38 ? -22.157 -20.269 19.043 1.00 218.66 38 GLU E N 1
ATOM 11081 C CA . GLU E 3 38 ? -22.421 -21.529 18.356 1.00 208.61 38 GLU E CA 1
ATOM 11082 C C . GLU E 3 38 ? -23.903 -21.858 18.482 1.00 202.33 38 GLU E C 1
ATOM 11083 O O . GLU E 3 38 ? -24.367 -22.255 19.556 1.00 201.27 38 GLU E O 1
ATOM 11085 N N . THR E 3 39 ? -24.650 -21.689 17.389 1.00 197.11 39 THR E N 1
ATOM 11086 C CA . THR E 3 39 ? -26.100 -21.868 17.404 1.00 194.78 39 THR E CA 1
ATOM 11087 C C . THR E 3 39 ? -26.510 -23.310 17.691 1.00 202.79 39 THR E C 1
ATOM 11088 O O . THR E 3 39 ? -26.341 -24.196 16.847 1.00 208.16 39 THR E O 1
ATOM 11092 N N . ASN E 3 40 ? -27.085 -23.536 18.876 1.00 205.10 40 ASN E N 1
ATOM 11093 C CA . ASN E 3 40 ? -27.655 -24.804 19.322 1.00 202.65 40 ASN E CA 1
ATOM 11094 C C . ASN E 3 40 ? -28.902 -25.148 18.512 1.00 196.62 40 ASN E C 1
ATOM 11095 O O . ASN E 3 40 ? -29.301 -24.351 17.654 1.00 197.03 40 ASN E O 1
ATOM 11100 N N . PRO E 3 41 ? -29.539 -26.329 18.729 1.00 188.59 41 PRO E N 1
ATOM 11101 C CA . PRO E 3 41 ? -30.491 -26.855 17.735 1.00 189.13 41 PRO E CA 1
ATOM 11102 C C . PRO E 3 41 ? -31.407 -25.880 16.994 1.00 184.44 41 PRO E C 1
ATOM 11103 O O . PRO E 3 41 ? -31.407 -25.910 15.760 1.00 186.03 41 PRO E O 1
ATOM 11107 N N . LEU E 3 42 ? -32.181 -25.023 17.656 1.00 179.39 42 LEU E N 1
ATOM 11108 C CA . LEU E 3 42 ? -33.099 -24.203 16.873 1.00 180.67 42 LEU E CA 1
ATOM 11109 C C . LEU E 3 42 ? -33.365 -22.864 17.546 1.00 177.20 42 LEU E C 1
ATOM 11110 O O . LEU E 3 42 ? -33.230 -22.712 18.761 1.00 175.96 42 LEU E O 1
ATOM 11115 N N . ARG E 3 43 ? -33.750 -21.891 16.716 1.00 178.91 43 ARG E N 1
ATOM 11116 C CA . ARG E 3 43 ? -34.147 -20.552 17.145 1.00 177.67 43 ARG E CA 1
ATOM 11117 C C . ARG E 3 43 ? -35.439 -20.172 16.437 1.00 177.89 43 ARG E C 1
ATOM 11118 O O . ARG E 3 43 ? -35.493 -20.175 15.206 1.00 178.10 43 ARG E O 1
ATOM 11126 N N . VAL E 3 44 ? -36.463 -19.810 17.202 1.00 174.35 44 VAL E N 1
ATOM 11127 C CA . VAL E 3 44 ? -37.812 -19.630 16.674 1.00 174.14 44 VAL E CA 1
ATOM 11128 C C . VAL E 3 44 ? -38.252 -18.191 16.905 1.00 169.92 44 VAL E C 1
ATOM 11129 O O . VAL E 3 44 ? -38.339 -17.738 18.054 1.00 165.65 44 VAL E O 1
ATOM 11133 N N . LEU E 3 45 ? -38.562 -17.481 15.819 1.00 168.09 45 LEU E N 1
ATOM 11134 C CA . LEU E 3 45 ? -39.092 -16.127 15.939 1.00 167.77 45 LEU E CA 1
ATOM 11135 C C . LEU E 3 45 ? -40.404 -16.005 15.180 1.00 172.11 45 LEU E C 1
ATOM 11136 O O . LEU E 3 45 ? -40.479 -16.389 14.010 1.00 173.11 45 LEU E O 1
ATOM 11141 N N . GLU E 3 46 ? -41.430 -15.457 15.837 1.00 180.15 46 GLU E N 1
ATOM 11142 C CA . GLU E 3 46 ? -42.715 -15.194 15.196 1.00 188.41 46 GLU E CA 1
ATOM 11143 C C . GLU E 3 46 ? -42.827 -13.724 14.811 1.00 197.33 46 GLU E C 1
ATOM 11144 O O . GLU E 3 46 ? -42.568 -12.840 15.635 1.00 199.66 46 GLU E O 1
ATOM 11150 N N . VAL E 3 47 ? -43.236 -13.468 13.564 1.00 206.32 47 VAL E N 1
ATOM 11151 C CA . VAL E 3 47 ? -43.438 -12.109 13.073 1.00 212.52 47 VAL E CA 1
ATOM 11152 C C . VAL E 3 47 ? -44.647 -12.102 12.141 1.00 224.01 47 VAL E C 1
ATOM 11153 O O . VAL E 3 47 ? -45.089 -13.144 11.649 1.00 227.73 47 VAL E O 1
ATOM 11157 N N . GLU E 3 48 ? -45.202 -10.909 11.926 1.00 231.64 48 GLU E N 1
ATOM 11158 C CA . GLU E 3 48 ? -46.457 -10.728 11.211 1.00 244.50 48 GLU E CA 1
ATOM 11159 C C . GLU E 3 48 ? -46.226 -10.147 9.821 1.00 256.11 48 GLU E C 1
ATOM 11160 O O . GLU E 3 48 ? -45.202 -9.516 9.550 1.00 256.84 48 GLU E O 1
ATOM 11166 N N . ILE E 3 49 ? -47.203 -10.366 8.940 1.00 270.95 49 ILE E N 1
ATOM 11167 C CA . ILE E 3 49 ? -47.172 -9.848 7.572 1.00 281.72 49 ILE E CA 1
ATOM 11168 C C . ILE E 3 49 ? -48.598 -9.792 7.029 1.00 287.78 49 ILE E C 1
ATOM 11169 O O . ILE E 3 49 ? -49.423 -10.666 7.316 1.00 289.60 49 ILE E O 1
ATOM 11174 N N . ALA E 3 50 ? -48.890 -8.742 6.258 1.00 285.18 50 ALA E N 1
ATOM 11175 C CA . ALA E 3 50 ? -50.175 -8.611 5.571 1.00 281.33 50 ALA E CA 1
ATOM 11176 C C . ALA E 3 50 ? -50.032 -7.562 4.479 1.00 278.12 50 ALA E C 1
ATOM 11177 O O . ALA E 3 50 ? -49.763 -6.395 4.779 1.00 281.63 50 ALA E O 1
ATOM 11179 N N . LEU E 3 51 ? -50.205 -7.970 3.219 1.00 269.59 51 LEU E N 1
ATOM 11180 C CA . LEU E 3 51 ? -50.171 -7.062 2.077 1.00 259.64 51 LEU E CA 1
ATOM 11181 C C . LEU E 3 51 ? -51.392 -7.294 1.197 1.00 250.18 51 LEU E C 1
ATOM 11182 O O . LEU E 3 51 ? -51.836 -8.434 1.027 1.00 253.17 51 LEU E O 1
ATOM 11187 N N . ASP E 3 52 ? -51.931 -6.205 0.649 1.00 239.21 52 ASP E N 1
ATOM 11188 C CA . ASP E 3 52 ? -53.065 -6.246 -0.277 1.00 223.09 52 ASP E CA 1
ATOM 11189 C C . ASP E 3 52 ? -54.284 -6.946 0.319 1.00 213.74 52 ASP E C 1
ATOM 11190 O O . ASP E 3 52 ? -55.315 -7.088 -0.342 1.00 210.92 52 ASP E O 1
ATOM 11192 N N . VAL E 3 68 ? -49.669 -15.364 10.926 1.00 255.73 68 VAL E N 1
ATOM 11193 C CA . VAL E 3 68 ? -48.358 -15.253 11.553 1.00 255.82 68 VAL E CA 1
ATOM 11194 C C . VAL E 3 68 ? -47.369 -16.180 10.851 1.00 256.17 68 VAL E C 1
ATOM 11195 O O . VAL E 3 68 ? -47.756 -17.235 10.342 1.00 258.29 68 VAL E O 1
ATOM 11199 N N . VAL E 3 69 ? -46.098 -15.781 10.796 1.00 259.78 69 VAL E N 1
ATOM 11200 C CA . VAL E 3 69 ? -45.042 -16.625 10.249 1.00 255.69 69 VAL E CA 1
ATOM 11201 C C . VAL E 3 69 ? -44.016 -16.905 11.341 1.00 246.26 69 VAL E C 1
ATOM 11202 O O . VAL E 3 69 ? -43.526 -15.979 12.004 1.00 246.42 69 VAL E O 1
ATOM 11206 N N . GLN E 3 70 ? -43.727 -18.190 11.547 1.00 229.08 70 GLN E N 1
ATOM 11207 C CA . GLN E 3 70 ? -42.643 -18.638 12.410 1.00 203.83 70 GLN E CA 1
ATOM 11208 C C . GLN E 3 70 ? -41.425 -18.933 11.548 1.00 194.02 70 GLN E C 1
ATOM 11209 O O . GLN E 3 70 ? -41.529 -19.616 10.520 1.00 200.27 70 GLN E O 1
ATOM 11215 N N . LEU E 3 71 ? -40.280 -18.413 11.968 1.00 179.24 71 LEU E N 1
ATOM 11216 C CA . LEU E 3 71 ? -39.005 -18.638 11.310 1.00 168.65 71 LEU E CA 1
ATOM 11217 C C . LEU E 3 71 ? -38.180 -19.538 12.220 1.00 166.46 71 LEU E C 1
ATOM 11218 O O . LEU E 3 71 ? -37.975 -19.206 13.399 1.00 169.48 71 LEU E O 1
ATOM 11223 N N . TRP E 3 72 ? -37.726 -20.673 11.676 1.00 160.86 72 TRP E N 1
ATOM 11224 C CA . TRP E 3 72 ? -37.080 -21.760 12.418 1.00 158.91 72 TRP E CA 1
ATOM 11225 C C . TRP E 3 72 ? -35.614 -21.878 11.991 1.00 159.61 72 TRP E C 1
ATOM 11226 O O . TRP E 3 72 ? -35.277 -22.653 11.097 1.00 156.98 72 TRP E O 1
ATOM 11237 N N . ASP E 3 73 ? -34.741 -21.102 12.627 1.00 166.21 73 ASP E N 1
ATOM 11238 C CA . ASP E 3 73 ? -33.309 -21.320 12.476 1.00 169.47 73 ASP E CA 1
ATOM 11239 C C . ASP E 3 73 ? -32.935 -22.699 13.001 1.00 169.53 73 ASP E C 1
ATOM 11240 O O . ASP E 3 73 ? -33.378 -23.104 14.080 1.00 168.96 73 ASP E O 1
ATOM 11245 N N . VAL E 3 74 ? -32.107 -23.418 12.243 1.00 168.63 74 VAL E N 1
ATOM 11246 C CA . VAL E 3 74 ? -31.580 -24.708 12.670 1.00 174.24 74 VAL E CA 1
ATOM 11247 C C . VAL E 3 74 ? -30.061 -24.667 12.587 1.00 175.35 74 VAL E C 1
ATOM 11248 O O . VAL E 3 74 ? -29.493 -24.151 11.618 1.00 172.93 74 VAL E O 1
ATOM 11252 N N . GLY E 3 75 ? -29.406 -25.197 13.615 1.00 187.84 75 GLY E N 1
ATOM 11253 C CA . GLY E 3 75 ? -27.959 -25.273 13.629 1.00 199.46 75 GLY E CA 1
ATOM 11254 C C . GLY E 3 75 ? -27.478 -26.499 12.886 1.00 212.91 75 GLY E C 1
ATOM 11255 O O . GLY E 3 75 ? -27.872 -27.622 13.212 1.00 218.32 75 GLY E O 1
ATOM 11256 N N . GLY E 3 76 ? -26.626 -26.302 11.886 1.00 224.19 76 GLY E N 1
ATOM 11257 C CA . GLY E 3 76 ? -26.235 -27.396 11.021 1.00 229.32 76 GLY E CA 1
ATOM 11258 C C . GLY E 3 76 ? -25.166 -28.312 11.578 1.00 235.68 76 GLY E C 1
ATOM 11259 O O . GLY E 3 76 ? -24.232 -28.687 10.864 1.00 236.63 76 GLY E O 1
ATOM 11260 N N . SER E 3 77 ? -25.292 -28.693 12.844 1.00 240.35 77 SER E N 1
ATOM 11261 C CA . SER E 3 77 ? -24.344 -29.605 13.463 1.00 242.90 77 SER E CA 1
ATOM 11262 C C . SER E 3 77 ? -24.828 -31.043 13.332 1.00 244.60 77 SER E C 1
ATOM 11263 O O . SER E 3 77 ? -26.027 -31.322 13.434 1.00 247.45 77 SER E O 1
ATOM 11266 N N . SER E 3 78 ? -23.885 -31.957 13.093 1.00 248.51 78 SER E N 1
ATOM 11267 C CA . SER E 3 78 ? -24.212 -33.376 13.142 1.00 250.60 78 SER E CA 1
ATOM 11268 C C . SER E 3 78 ? -24.433 -33.857 14.569 1.00 253.56 78 SER E C 1
ATOM 11269 O O . SER E 3 78 ? -25.033 -34.918 14.765 1.00 257.32 78 SER E O 1
ATOM 11271 N N . LYS E 3 79 ? -23.960 -33.102 15.566 1.00 252.81 79 LYS E N 1
ATOM 11272 C CA . LYS E 3 79 ? -24.219 -33.459 16.958 1.00 250.97 79 LYS E CA 1
ATOM 11273 C C . LYS E 3 79 ? -25.660 -33.142 17.346 1.00 249.40 79 LYS E C 1
ATOM 11274 O O . LYS E 3 79 ? -26.394 -34.014 17.827 1.00 251.63 79 LYS E O 1
ATOM 11276 N N . HIS E 3 80 ? -26.091 -31.897 17.127 1.00 236.83 80 HIS E N 1
ATOM 11277 C CA . HIS E 3 80 ? -27.471 -31.472 17.372 1.00 224.92 80 HIS E CA 1
ATOM 11278 C C . HIS E 3 80 ? -28.440 -32.006 16.332 1.00 218.92 80 HIS E C 1
ATOM 11279 O O . HIS E 3 80 ? -29.592 -31.551 16.304 1.00 222.09 80 HIS E O 1
ATOM 11281 N N . GLN E 3 81 ? -27.977 -32.947 15.505 1.00 208.85 81 GLN E N 1
ATOM 11282 C CA . GLN E 3 81 ? -28.760 -33.418 14.368 1.00 200.58 81 GLN E CA 1
ATOM 11283 C C . GLN E 3 81 ? -30.031 -34.140 14.817 1.00 194.94 81 GLN E C 1
ATOM 11284 O O . GLN E 3 81 ? -31.142 -33.760 14.430 1.00 191.62 81 GLN E O 1
ATOM 11286 N N . ALA E 3 82 ? -29.885 -35.186 15.635 1.00 190.54 82 ALA E N 1
ATOM 11287 C CA . ALA E 3 82 ? -31.008 -36.055 15.978 1.00 187.65 82 ALA E CA 1
ATOM 11288 C C . ALA E 3 82 ? -32.214 -35.255 16.449 1.00 186.72 82 ALA E C 1
ATOM 11289 O O . ALA E 3 82 ? -32.184 -34.647 17.522 1.00 187.86 82 ALA E O 1
ATOM 11291 N N . GLY E 3 83 ? -33.284 -35.268 15.661 1.00 188.62 83 GLY E N 1
ATOM 11292 C CA . GLY E 3 83 ? -34.468 -34.503 15.996 1.00 191.51 83 GLY E CA 1
ATOM 11293 C C . GLY E 3 83 ? -35.017 -33.693 14.840 1.00 193.63 83 GLY E C 1
ATOM 11294 O O . GLY E 3 83 ? -35.929 -32.880 15.012 1.00 194.84 83 GLY E O 1
ATOM 11295 N N . TRP E 3 84 ? -34.472 -33.928 13.651 1.00 196.60 84 TRP E N 1
ATOM 11296 C CA . TRP E 3 84 ? -34.925 -33.245 12.439 1.00 205.77 84 TRP E CA 1
ATOM 11297 C C . TRP E 3 84 ? -36.435 -33.318 12.208 1.00 214.61 84 TRP E C 1
ATOM 11298 O O . TRP E 3 84 ? -37.039 -32.277 11.896 1.00 218.32 84 TRP E O 1
ATOM 11309 N N . PRO E 3 85 ? -37.099 -34.479 12.318 1.00 219.75 85 PRO E N 1
ATOM 11310 C CA . PRO E 3 85 ? -38.497 -34.563 11.852 1.00 224.75 85 PRO E CA 1
ATOM 11311 C C . PRO E 3 85 ? -39.455 -33.650 12.590 1.00 225.99 85 PRO E C 1
ATOM 11312 O O . PRO E 3 85 ? -40.538 -33.363 12.061 1.00 226.70 85 PRO E O 1
ATOM 11316 N N . ALA E 3 86 ? -39.110 -33.205 13.799 1.00 225.85 86 ALA E N 1
ATOM 11317 C CA . ALA E 3 86 ? -39.965 -32.257 14.503 1.00 221.62 86 ALA E CA 1
ATOM 11318 C C . ALA E 3 86 ? -39.998 -30.919 13.777 1.00 216.51 86 ALA E C 1
ATOM 11319 O O . ALA E 3 86 ? -41.072 -30.412 13.428 1.00 216.06 86 ALA E O 1
ATOM 11321 N N . ILE E 3 87 ? -38.820 -30.334 13.531 1.00 209.75 87 ILE E N 1
ATOM 11322 C CA . ILE E 3 87 ? -38.766 -29.088 12.778 1.00 202.99 87 ILE E CA 1
ATOM 11323 C C . ILE E 3 87 ? -39.263 -29.303 11.359 1.00 198.80 87 ILE E C 1
ATOM 11324 O O . ILE E 3 87 ? -39.700 -28.350 10.706 1.00 200.42 87 ILE E O 1
ATOM 11329 N N . ALA E 3 88 ? -39.222 -30.544 10.865 1.00 209.60 88 ALA E N 1
ATOM 11330 C CA . ALA E 3 88 ? -39.655 -30.785 9.494 1.00 201.70 88 ALA E CA 1
ATOM 11331 C C . ALA E 3 88 ? -41.170 -30.935 9.363 1.00 187.72 88 ALA E C 1
ATOM 11332 O O . ALA E 3 88 ? -41.728 -30.594 8.315 1.00 183.27 88 ALA E O 1
ATOM 11334 N N . SER E 3 89 ? -41.854 -31.420 10.396 1.00 181.94 89 SER E N 1
ATOM 11335 C CA . SER E 3 89 ? -43.279 -31.707 10.276 1.00 190.16 89 SER E CA 1
ATOM 11336 C C . SER E 3 89 ? -44.087 -30.423 10.122 1.00 194.80 89 SER E C 1
ATOM 11337 O O . SER E 3 89 ? -43.742 -29.374 10.671 1.00 197.36 89 SER E O 1
ATOM 11340 N N . ASN E 3 90 ? -45.181 -30.528 9.363 1.00 199.54 90 ASN E N 1
ATOM 11341 C CA . ASN E 3 90 ? -46.082 -29.432 9.005 1.00 202.21 90 ASN E CA 1
ATOM 11342 C C . ASN E 3 90 ? -45.314 -28.157 8.660 1.00 201.90 90 ASN E C 1
ATOM 11343 O O . ASN E 3 90 ? -45.730 -27.052 9.026 1.00 201.32 90 ASN E O 1
ATOM 11348 N N . ALA E 3 91 ? -44.197 -28.302 7.951 1.00 200.62 91 ALA E N 1
ATOM 11349 C CA . ALA E 3 91 ? -43.418 -27.152 7.514 1.00 196.60 91 ALA E CA 1
ATOM 11350 C C . ALA E 3 91 ? -43.995 -26.608 6.214 1.00 198.56 91 ALA E C 1
ATOM 11351 O O . ALA E 3 91 ? -44.145 -27.347 5.236 1.00 196.32 91 ALA E O 1
ATOM 11353 N N . ASP E 3 92 ? -44.307 -25.312 6.198 1.00 202.37 92 ASP E N 1
ATOM 11354 C CA . ASP E 3 92 ? -44.935 -24.693 5.039 1.00 205.90 92 ASP E CA 1
ATOM 11355 C C . ASP E 3 92 ? -43.943 -24.038 4.090 1.00 207.71 92 ASP E C 1
ATOM 11356 O O . ASP E 3 92 ? -44.315 -23.722 2.954 1.00 209.23 92 ASP E O 1
ATOM 11361 N N . GLY E 3 93 ? -42.705 -23.817 4.522 1.00 212.37 93 GLY E N 1
ATOM 11362 C CA . GLY E 3 93 ? -41.707 -23.233 3.646 1.00 213.07 93 GLY E CA 1
ATOM 11363 C C . GLY E 3 93 ? -40.321 -23.472 4.196 1.00 216.42 93 GLY E C 1
ATOM 11364 O O . GLY E 3 93 ? -40.143 -23.873 5.348 1.00 216.25 93 GLY E O 1
ATOM 11365 N N . ILE E 3 94 ? -39.322 -23.198 3.359 1.00 219.09 94 ILE E N 1
ATOM 11366 C CA . ILE E 3 94 ? -37.937 -23.435 3.743 1.00 224.09 94 ILE E CA 1
ATOM 11367 C C . ILE E 3 94 ? -37.035 -22.484 2.969 1.00 231.83 94 ILE E C 1
ATOM 11368 O O . ILE E 3 94 ? -37.327 -22.107 1.831 1.00 236.10 94 ILE E O 1
ATOM 11373 N N . ILE E 3 95 ? -35.940 -22.076 3.611 1.00 237.19 95 ILE E N 1
ATOM 11374 C CA . ILE E 3 95 ? -34.913 -21.226 3.013 1.00 240.63 95 ILE E CA 1
ATOM 11375 C C . ILE E 3 95 ? -33.555 -21.731 3.484 1.00 238.96 95 ILE E C 1
ATOM 11376 O O . ILE E 3 95 ? -33.347 -21.943 4.682 1.00 239.36 95 ILE E O 1
ATOM 11381 N N . TYR E 3 96 ? -32.640 -21.952 2.547 1.00 260.11 96 TYR E N 1
ATOM 11382 C CA . TYR E 3 96 ? -31.320 -22.480 2.860 1.00 263.72 96 TYR E CA 1
ATOM 11383 C C . TYR E 3 96 ? -30.277 -21.423 2.538 1.00 266.28 96 TYR E C 1
ATOM 11384 O O . TYR E 3 96 ? -30.310 -20.823 1.459 1.00 268.12 96 TYR E O 1
ATOM 11386 N N . VAL E 3 97 ? -29.361 -21.187 3.475 1.00 264.67 97 VAL E N 1
ATOM 11387 C CA . VAL E 3 97 ? -28.341 -20.159 3.314 1.00 266.48 97 VAL E CA 1
ATOM 11388 C C . VAL E 3 97 ? -26.973 -20.822 3.305 1.00 262.12 97 VAL E C 1
ATOM 11389 O O . VAL E 3 97 ? -26.749 -21.851 3.950 1.00 261.65 97 VAL E O 1
ATOM 11393 N N . PHE E 3 98 ? -26.060 -20.234 2.540 1.00 257.66 98 PHE E N 1
ATOM 11394 C CA . PHE E 3 98 ? -24.686 -20.702 2.501 1.00 255.50 98 PHE E CA 1
ATOM 11395 C C . PHE E 3 98 ? -23.813 -19.531 2.090 1.00 252.80 98 PHE E C 1
ATOM 11396 O O . PHE E 3 98 ? -24.229 -18.675 1.304 1.00 255.37 98 PHE E O 1
ATOM 11404 N N . ASN E 3 99 ? -22.603 -19.500 2.620 1.00 251.92 99 ASN E N 1
ATOM 11405 C CA . ASN E 3 99 ? -21.632 -18.522 2.166 1.00 249.77 99 ASN E CA 1
ATOM 11406 C C . ASN E 3 99 ? -21.067 -18.991 0.832 1.00 250.34 99 ASN E C 1
ATOM 11407 O O . ASN E 3 99 ? -20.466 -20.070 0.774 1.00 251.74 99 ASN E O 1
ATOM 11412 N N . PRO E 3 100 ? -21.250 -18.240 -0.257 1.00 242.07 100 PRO E N 1
ATOM 11413 C CA . PRO E 3 100 ? -20.667 -18.661 -1.540 1.00 238.47 100 PRO E CA 1
ATOM 11414 C C . PRO E 3 100 ? -19.144 -18.663 -1.552 1.00 230.23 100 PRO E C 1
ATOM 11415 O O . PRO E 3 100 ? -18.555 -19.140 -2.530 1.00 237.39 100 PRO E O 1
ATOM 11419 N N . GLU E 3 101 ? -18.490 -18.168 -0.497 1.00 234.75 101 GLU E N 1
ATOM 11420 C CA . GLU E 3 101 ? -17.033 -18.175 -0.432 1.00 228.05 101 GLU E CA 1
ATOM 11421 C C . GLU E 3 101 ? -16.471 -19.484 0.112 1.00 219.31 101 GLU E C 1
ATOM 11422 O O . GLU E 3 101 ? -15.288 -19.770 -0.103 1.00 219.59 101 GLU E O 1
ATOM 11424 N N . VAL E 3 102 ? -17.284 -20.279 0.801 1.00 211.81 102 VAL E N 1
ATOM 11425 C CA . VAL E 3 102 ? -16.841 -21.544 1.378 1.00 216.39 102 VAL E CA 1
ATOM 11426 C C . VAL E 3 102 ? -16.963 -22.634 0.320 1.00 220.85 102 VAL E C 1
ATOM 11427 O O . VAL E 3 102 ? -18.057 -22.894 -0.194 1.00 221.71 102 VAL E O 1
ATOM 11431 N N . LYS E 3 103 ? -15.841 -23.274 -0.002 1.00 223.25 103 LYS E N 1
ATOM 11432 C CA . LYS E 3 103 ? -15.855 -24.382 -0.948 1.00 223.89 103 LYS E CA 1
ATOM 11433 C C . LYS E 3 103 ? -16.434 -25.626 -0.280 1.00 235.89 103 LYS E C 1
ATOM 11434 O O . LYS E 3 103 ? -16.072 -25.966 0.852 1.00 232.20 103 LYS E O 1
ATOM 11440 N N . GLY E 3 104 ? -17.341 -26.303 -0.978 1.00 270.73 104 GLY E N 1
ATOM 11441 C CA . GLY E 3 104 ? -18.001 -27.464 -0.427 1.00 292.74 104 GLY E CA 1
ATOM 11442 C C . GLY E 3 104 ? -19.192 -27.158 0.452 1.00 305.28 104 GLY E C 1
ATOM 11443 O O . GLY E 3 104 ? -19.759 -28.087 1.043 1.00 302.11 104 GLY E O 1
ATOM 11444 N N . SER E 3 105 ? -19.589 -25.889 0.563 1.00 315.00 105 SER E N 1
ATOM 11445 C CA . SER E 3 105 ? -20.752 -25.516 1.356 1.00 317.18 105 SER E CA 1
ATOM 11446 C C . SER E 3 105 ? -22.065 -25.686 0.603 1.00 317.81 105 SER E C 1
ATOM 11447 O O . SER E 3 105 ? -23.129 -25.591 1.223 1.00 319.46 105 SER E O 1
ATOM 11450 N N . GLU E 3 106 ? -22.022 -25.921 -0.710 1.00 284.87 106 GLU E N 1
ATOM 11451 C CA . GLU E 3 106 ? -23.242 -26.149 -1.473 1.00 263.08 106 GLU E CA 1
ATOM 11452 C C . GLU E 3 106 ? -23.643 -27.617 -1.515 1.00 259.77 106 GLU E C 1
ATOM 11453 O O . GLU E 3 106 ? -24.806 -27.918 -1.805 1.00 269.76 106 GLU E O 1
ATOM 11459 N N . LYS E 3 107 ? -22.709 -28.535 -1.237 1.00 248.35 107 LYS E N 1
ATOM 11460 C CA . LYS E 3 107 ? -23.031 -29.960 -1.203 1.00 240.20 107 LYS E CA 1
ATOM 11461 C C . LYS E 3 107 ? -23.681 -30.351 0.118 1.00 237.55 107 LYS E C 1
ATOM 11462 O O . LYS E 3 107 ? -24.564 -31.218 0.151 1.00 236.76 107 LYS E O 1
ATOM 11464 N N . GLU E 3 108 ? -23.258 -29.724 1.216 1.00 233.88 108 GLU E N 1
ATOM 11465 C CA . GLU E 3 108 ? -23.965 -29.899 2.479 1.00 229.88 108 GLU E CA 1
ATOM 11466 C C . GLU E 3 108 ? -25.392 -29.366 2.381 1.00 233.52 108 GLU E C 1
ATOM 11467 O O . GLU E 3 108 ? -26.322 -29.949 2.956 1.00 235.89 108 GLU E O 1
ATOM 11473 N N . LEU E 3 109 ? -25.588 -28.262 1.650 1.00 235.21 109 LEU E N 1
ATOM 11474 C CA . LEU E 3 109 ? -26.937 -27.742 1.436 1.00 231.25 109 LEU E CA 1
ATOM 11475 C C . LEU E 3 109 ? -27.786 -28.742 0.664 1.00 225.87 109 LEU E C 1
ATOM 11476 O O . LEU E 3 109 ? -28.987 -28.881 0.918 1.00 225.81 109 LEU E O 1
ATOM 11481 N N . LEU E 3 110 ? -27.173 -29.452 -0.283 1.00 225.10 110 LEU E N 1
ATOM 11482 C CA . LEU E 3 110 ? -27.872 -30.536 -0.961 1.00 226.47 110 LEU E CA 1
ATOM 11483 C C . LEU E 3 110 ? -28.181 -31.679 0.004 1.00 226.52 110 LEU E C 1
ATOM 11484 O O . LEU E 3 110 ? -29.235 -32.318 -0.100 1.00 229.07 110 LEU E O 1
ATOM 11489 N N . LEU E 3 111 ? -27.284 -31.939 0.962 1.00 222.42 111 LEU E N 1
ATOM 11490 C CA . LEU E 3 111 ? -27.553 -32.957 1.979 1.00 219.27 111 LEU E CA 1
ATOM 11491 C C . LEU E 3 111 ? -28.792 -32.603 2.795 1.00 214.50 111 LEU E C 1
ATOM 11492 O O . LEU E 3 111 ? -29.674 -33.445 3.010 1.00 219.37 111 LEU E O 1
ATOM 11494 N N . TRP E 3 112 ? -28.875 -31.354 3.259 1.00 207.05 112 TRP E N 1
ATOM 11495 C CA . TRP E 3 112 ? -30.081 -30.915 3.960 1.00 200.18 112 TRP E CA 1
ATOM 11496 C C . TRP E 3 112 ? -31.310 -31.011 3.059 1.00 205.11 112 TRP E C 1
ATOM 11497 O O . TRP E 3 112 ? -32.341 -31.564 3.459 1.00 202.69 112 TRP E O 1
ATOM 11508 N N . TYR E 3 113 ? -31.214 -30.492 1.829 1.00 214.21 113 TYR E N 1
ATOM 11509 C CA . TYR E 3 113 ? -32.362 -30.469 0.925 1.00 221.12 113 TYR E CA 1
ATOM 11510 C C . TYR E 3 113 ? -32.833 -31.867 0.535 1.00 224.14 113 TYR E C 1
ATOM 11511 O O . TYR E 3 113 ? -33.975 -32.020 0.085 1.00 221.08 113 TYR E O 1
ATOM 11513 N N . LYS E 3 114 ? -31.974 -32.880 0.673 1.00 228.46 114 LYS E N 1
ATOM 11514 C CA . LYS E 3 114 ? -32.386 -34.269 0.508 1.00 230.39 114 LYS E CA 1
ATOM 11515 C C . LYS E 3 114 ? -32.940 -34.868 1.794 1.00 229.48 114 LYS E C 1
ATOM 11516 O O . LYS E 3 114 ? -33.818 -35.737 1.736 1.00 230.50 114 LYS E O 1
ATOM 11518 N N . ASN E 3 115 ? -32.443 -34.427 2.954 1.00 216.10 115 ASN E N 1
ATOM 11519 C CA . ASN E 3 115 ? -32.971 -34.929 4.220 1.00 202.68 115 ASN E CA 1
ATOM 11520 C C . ASN E 3 115 ? -34.396 -34.448 4.473 1.00 194.69 115 ASN E C 1
ATOM 11521 O O . ASN E 3 115 ? -35.203 -35.185 5.051 1.00 192.29 115 ASN E O 1
ATOM 11526 N N . PHE E 3 116 ? -34.722 -33.229 4.053 1.00 188.30 116 PHE E N 1
ATOM 11527 C CA . PHE E 3 116 ? -36.073 -32.689 4.145 1.00 183.28 116 PHE E CA 1
ATOM 11528 C C . PHE E 3 116 ? -36.623 -32.524 2.733 1.00 180.86 116 PHE E C 1
ATOM 11529 O O . PHE E 3 116 ? -35.999 -31.857 1.900 1.00 182.82 116 PHE E O 1
ATOM 11531 N N . ALA E 3 117 ? -37.779 -33.142 2.470 1.00 179.13 117 ALA E N 1
ATOM 11532 C CA . ALA E 3 117 ? -38.447 -33.123 1.160 1.00 171.60 117 ALA E CA 1
ATOM 11533 C C . ALA E 3 117 ? -37.634 -33.830 0.078 1.00 173.78 117 ALA E C 1
ATOM 11534 O O . ALA E 3 117 ? -36.401 -33.824 0.095 1.00 174.47 117 ALA E O 1
ATOM 11536 N N . ARG E 3 132 ? -42.289 -36.273 0.277 1.00 224.91 132 ARG E N 1
ATOM 11537 C CA . ARG E 3 132 ? -42.134 -34.986 -0.389 1.00 220.29 132 ARG E CA 1
ATOM 11538 C C . ARG E 3 132 ? -42.677 -33.869 0.499 1.00 219.55 132 ARG E C 1
ATOM 11539 O O . ARG E 3 132 ? -43.863 -33.539 0.443 1.00 219.45 132 ARG E O 1
ATOM 11547 N N . VAL E 3 133 ? -41.800 -33.295 1.325 1.00 226.02 133 VAL E N 1
ATOM 11548 C CA . VAL E 3 133 ? -42.249 -32.317 2.311 1.00 228.96 133 VAL E CA 1
ATOM 11549 C C . VAL E 3 133 ? -42.476 -30.946 1.681 1.00 231.39 133 VAL E C 1
ATOM 11550 O O . VAL E 3 133 ? -43.343 -30.191 2.133 1.00 229.15 133 VAL E O 1
ATOM 11552 N N . THR E 3 134 ? -41.723 -30.605 0.636 1.00 242.78 134 THR E N 1
ATOM 11553 C CA . THR E 3 134 ? -41.757 -29.280 0.030 1.00 254.78 134 THR E CA 1
ATOM 11554 C C . THR E 3 134 ? -42.018 -29.405 -1.464 1.00 278.43 134 THR E C 1
ATOM 11555 O O . THR E 3 134 ? -41.590 -30.369 -2.105 1.00 282.59 134 THR E O 1
ATOM 11559 N N . ASP E 3 135 ? -42.721 -28.413 -2.018 1.00 301.18 135 ASP E N 1
ATOM 11560 C CA . ASP E 3 135 ? -43.114 -28.426 -3.422 1.00 307.74 135 ASP E CA 1
ATOM 11561 C C . ASP E 3 135 ? -42.195 -27.620 -4.331 1.00 306.12 135 ASP E C 1
ATOM 11562 O O . ASP E 3 135 ? -42.160 -27.883 -5.538 1.00 308.27 135 ASP E O 1
ATOM 11567 N N . GLY E 3 136 ? -41.456 -26.657 -3.791 1.00 299.77 136 GLY E N 1
ATOM 11568 C CA . GLY E 3 136 ? -40.669 -25.763 -4.615 1.00 289.36 136 GLY E CA 1
ATOM 11569 C C . GLY E 3 136 ? -40.683 -24.351 -4.071 1.00 279.80 136 GLY E C 1
ATOM 11570 O O . GLY E 3 136 ? -40.033 -23.456 -4.618 1.00 290.13 136 GLY E O 1
ATOM 11571 N N . HIS E 3 137 ? -41.419 -24.150 -2.975 1.00 260.52 137 HIS E N 1
ATOM 11572 C CA . HIS E 3 137 ? -41.495 -22.900 -2.212 1.00 269.01 137 HIS E CA 1
ATOM 11573 C C . HIS E 3 137 ? -40.202 -22.544 -1.519 1.00 273.47 137 HIS E C 1
ATOM 11574 O O . HIS E 3 137 ? -40.196 -21.593 -0.732 1.00 276.70 137 HIS E O 1
ATOM 11581 N N . SER E 3 138 ? -39.121 -23.278 -1.756 1.00 276.05 138 SER E N 1
ATOM 11582 C CA . SER E 3 138 ? -37.839 -22.953 -1.155 1.00 275.25 138 SER E CA 1
ATOM 11583 C C . SER E 3 138 ? -37.256 -21.686 -1.786 1.00 273.18 138 SER E C 1
ATOM 11584 O O . SER E 3 138 ? -37.602 -21.301 -2.906 1.00 276.50 138 SER E O 1
ATOM 11587 N N . LEU E 3 139 ? -36.380 -21.012 -1.028 1.00 259.59 139 LEU E N 1
ATOM 11588 C CA . LEU E 3 139 ? -35.587 -19.894 -1.530 1.00 232.40 139 LEU E CA 1
ATOM 11589 C C . LEU E 3 139 ? -34.129 -20.082 -1.143 1.00 216.36 139 LEU E C 1
ATOM 11590 O O . LEU E 3 139 ? -33.821 -20.532 -0.035 1.00 216.50 139 LEU E O 1
ATOM 11595 N N . ILE E 3 140 ? -33.236 -19.721 -2.059 1.00 208.11 140 ILE E N 1
ATOM 11596 C CA . ILE E 3 140 ? -31.794 -19.793 -1.846 1.00 206.73 140 ILE E CA 1
ATOM 11597 C C . ILE E 3 140 ? -31.247 -18.373 -1.761 1.00 209.10 140 ILE E C 1
ATOM 11598 O O . ILE E 3 140 ? -31.577 -17.521 -2.597 1.00 212.24 140 ILE E O 1
ATOM 11603 N N . PHE E 3 141 ? -30.445 -18.106 -0.729 1.00 209.35 141 PHE E N 1
ATOM 11604 C CA . PHE E 3 141 ? -29.740 -16.840 -0.579 1.00 212.59 141 PHE E CA 1
ATOM 11605 C C . PHE E 3 141 ? -28.238 -17.080 -0.640 1.00 218.09 141 PHE E C 1
ATOM 11606 O O . PHE E 3 141 ? -27.730 -18.040 -0.050 1.00 218.46 141 PHE E O 1
ATOM 11614 N N . SER E 3 142 ? -27.528 -16.205 -1.352 1.00 221.23 142 SER E N 1
ATOM 11615 C CA . SER E 3 142 ? -26.066 -16.183 -1.329 1.00 225.02 142 SER E CA 1
ATOM 11616 C C . SER E 3 142 ? -25.681 -15.057 -0.379 1.00 228.93 142 SER E C 1
ATOM 11617 O O . SER E 3 142 ? -25.461 -13.919 -0.791 1.00 230.23 142 SER E O 1
ATOM 11620 N N . HIS E 3 143 ? -25.621 -15.378 0.910 1.00 235.53 143 HIS E N 1
ATOM 11621 C CA . HIS E 3 143 ? -25.325 -14.371 1.916 1.00 239.17 143 HIS E CA 1
ATOM 11622 C C . HIS E 3 143 ? -23.826 -14.131 2.000 1.00 234.55 143 HIS E C 1
ATOM 11623 O O . HIS E 3 143 ? -23.035 -15.077 2.076 1.00 234.51 143 HIS E O 1
ATOM 11630 N N . HIS E 3 144 ? -23.441 -12.859 1.994 1.00 219.14 144 HIS E N 1
ATOM 11631 C CA . HIS E 3 144 ? -22.039 -12.468 2.027 1.00 212.76 144 HIS E CA 1
ATOM 11632 C C . HIS E 3 144 ? -21.610 -12.384 3.487 1.00 212.24 144 HIS E C 1
ATOM 11633 O O . HIS E 3 144 ? -21.999 -11.454 4.201 1.00 208.20 144 HIS E O 1
ATOM 11640 N N . SER E 3 145 ? -20.818 -13.361 3.937 1.00 219.33 145 SER E N 1
ATOM 11641 C CA . SER E 3 145 ? -20.327 -13.320 5.311 1.00 222.48 145 SER E CA 1
ATOM 11642 C C . SER E 3 145 ? -19.435 -12.108 5.547 1.00 225.86 145 SER E C 1
ATOM 11643 O O . SER E 3 145 ? -19.448 -11.534 6.641 1.00 226.53 145 SER E O 1
ATOM 11646 N N . SER E 3 146 ? -18.667 -11.701 4.542 1.00 233.13 146 SER E N 1
ATOM 11647 C CA . SER E 3 146 ? -17.822 -10.511 4.620 1.00 235.33 146 SER E CA 1
ATOM 11648 C C . SER E 3 146 ? -17.905 -9.794 3.277 1.00 236.78 146 SER E C 1
ATOM 11649 O O . SER E 3 146 ? -18.809 -10.044 2.472 1.00 238.39 146 SER E O 1
ATOM 11652 N N . LEU E 3 147 ? -16.981 -8.868 3.037 1.00 247.16 147 LEU E N 1
ATOM 11653 C CA . LEU E 3 147 ? -16.856 -8.270 1.720 1.00 243.39 147 LEU E CA 1
ATOM 11654 C C . LEU E 3 147 ? -16.716 -9.381 0.685 1.00 243.97 147 LEU E C 1
ATOM 11655 O O . LEU E 3 147 ? -15.752 -10.159 0.750 1.00 246.48 147 LEU E O 1
ATOM 11657 N N . PRO E 3 148 ? -17.650 -9.501 -0.259 1.00 235.65 148 PRO E N 1
ATOM 11658 C CA . PRO E 3 148 ? -17.669 -10.672 -1.147 1.00 240.38 148 PRO E CA 1
ATOM 11659 C C . PRO E 3 148 ? -16.414 -10.790 -2.001 1.00 244.47 148 PRO E C 1
ATOM 11660 O O . PRO E 3 148 ? -15.748 -9.800 -2.309 1.00 247.57 148 PRO E O 1
ATOM 11664 N N . GLU E 3 149 ? -16.095 -12.028 -2.390 1.00 238.94 149 GLU E N 1
ATOM 11665 C CA . GLU E 3 149 ? -14.965 -12.305 -3.275 1.00 230.13 149 GLU E CA 1
ATOM 11666 C C . GLU E 3 149 ? -15.421 -12.608 -4.698 1.00 233.20 149 GLU E C 1
ATOM 11667 O O . GLU E 3 149 ? -14.987 -11.952 -5.648 1.00 228.01 149 GLU E O 1
ATOM 11673 N N . PHE E 3 150 ? -16.288 -13.607 -4.860 1.00 246.17 150 PHE E N 1
ATOM 11674 C CA . PHE E 3 150 ? -16.748 -14.023 -6.173 1.00 257.18 150 PHE E CA 1
ATOM 11675 C C . PHE E 3 150 ? -18.264 -14.075 -6.293 1.00 268.41 150 PHE E C 1
ATOM 11676 O O . PHE E 3 150 ? -18.767 -14.374 -7.382 1.00 266.63 150 PHE E O 1
ATOM 11678 N N . ALA E 3 151 ? -19.005 -13.788 -5.218 1.00 283.72 151 ALA E N 1
ATOM 11679 C CA . ALA E 3 151 ? -20.462 -13.799 -5.285 1.00 288.55 151 ALA E CA 1
ATOM 11680 C C . ALA E 3 151 ? -21.007 -12.674 -6.150 1.00 294.53 151 ALA E C 1
ATOM 11681 O O . ALA E 3 151 ? -22.181 -12.717 -6.534 1.00 295.52 151 ALA E O 1
ATOM 11683 N N . VAL E 3 152 ? -20.190 -11.668 -6.457 1.00 290.34 152 VAL E N 1
ATOM 11684 C CA . VAL E 3 152 ? -20.626 -10.634 -7.385 1.00 289.41 152 VAL E CA 1
ATOM 11685 C C . VAL E 3 152 ? -20.607 -11.161 -8.816 1.00 285.16 152 VAL E C 1
ATOM 11686 O O . VAL E 3 152 ? -21.387 -10.717 -9.663 1.00 286.85 152 VAL E O 1
ATOM 11690 N N . GLY E 3 153 ? -19.739 -12.140 -9.104 1.00 281.02 153 GLY E N 1
ATOM 11691 C CA . GLY E 3 153 ? -19.682 -12.739 -10.423 1.00 268.97 153 GLY E CA 1
ATOM 11692 C C . GLY E 3 153 ? -20.542 -13.984 -10.506 1.00 261.11 153 GLY E C 1
ATOM 11693 O O . GLY E 3 153 ? -20.460 -14.866 -9.647 1.00 263.36 153 GLY E O 1
ATOM 11694 N N . ASP E 3 154 ? -21.383 -14.041 -11.544 1.00 249.94 154 ASP E N 1
ATOM 11695 C CA . ASP E 3 154 ? -22.223 -15.198 -11.858 1.00 237.57 154 ASP E CA 1
ATOM 11696 C C . ASP E 3 154 ? -23.311 -15.433 -10.812 1.00 231.30 154 ASP E C 1
ATOM 11697 O O . ASP E 3 154 ? -23.694 -16.579 -10.562 1.00 229.65 154 ASP E O 1
ATOM 11702 N N . ASN E 3 155 ? -23.821 -14.361 -10.205 1.00 223.11 155 ASN E N 1
ATOM 11703 C CA . ASN E 3 155 ? -24.855 -14.454 -9.169 1.00 212.02 155 ASN E CA 1
ATOM 11704 C C . ASN E 3 155 ? -24.420 -15.353 -8.010 1.00 202.14 155 ASN E C 1
ATOM 11705 O O . ASN E 3 155 ? -23.542 -14.996 -7.223 1.00 195.02 155 ASN E O 1
ATOM 11710 N N . PRO E 3 158 ? -22.560 -18.533 -7.236 1.00 196.01 158 PRO E N 1
ATOM 11711 C CA . PRO E 3 158 ? -22.396 -19.634 -8.192 1.00 204.61 158 PRO E CA 1
ATOM 11712 C C . PRO E 3 158 ? -23.731 -20.268 -8.587 1.00 219.08 158 PRO E C 1
ATOM 11713 O O . PRO E 3 158 ? -24.734 -20.023 -7.914 1.00 218.65 158 PRO E O 1
ATOM 11717 N N . PRO E 3 159 ? -23.745 -21.042 -9.670 1.00 231.90 159 PRO E N 1
ATOM 11718 C CA . PRO E 3 159 ? -24.915 -21.870 -9.984 1.00 235.62 159 PRO E CA 1
ATOM 11719 C C . PRO E 3 159 ? -24.907 -23.160 -9.169 1.00 237.15 159 PRO E C 1
ATOM 11720 O O . PRO E 3 159 ? -23.936 -23.503 -8.494 1.00 238.55 159 PRO E O 1
ATOM 11732 N N . PRO E 3 161 ? -26.792 -27.384 -8.701 1.00 239.20 161 PRO E N 1
ATOM 11733 C CA . PRO E 3 161 ? -27.255 -28.527 -9.503 1.00 238.03 161 PRO E CA 1
ATOM 11734 C C . PRO E 3 161 ? -28.746 -28.480 -9.812 1.00 244.91 161 PRO E C 1
ATOM 11735 O O . PRO E 3 161 ? -29.532 -27.793 -9.154 1.00 247.39 161 PRO E O 1
ATOM 11739 N N . LYS E 3 163 ? -29.128 -29.243 -10.842 1.00 245.32 163 LYS E N 1
ATOM 11740 C CA . LYS E 3 163 ? -30.477 -29.147 -11.395 1.00 246.04 163 LYS E CA 1
ATOM 11741 C C . LYS E 3 163 ? -31.541 -29.597 -10.402 1.00 247.68 163 LYS E C 1
ATOM 11742 O O . LYS E 3 163 ? -32.677 -29.112 -10.453 1.00 247.93 163 LYS E O 1
ATOM 11744 N N . GLN E 3 164 ? -31.203 -30.526 -9.503 1.00 237.49 164 GLN E N 1
ATOM 11745 C CA . GLN E 3 164 ? -32.152 -30.921 -8.467 1.00 233.03 164 GLN E CA 1
ATOM 11746 C C . GLN E 3 164 ? -32.471 -29.749 -7.549 1.00 226.66 164 GLN E C 1
ATOM 11747 O O . GLN E 3 164 ? -33.614 -29.590 -7.103 1.00 229.76 164 GLN E O 1
ATOM 11749 N N . LEU E 3 165 ? -31.471 -28.911 -7.264 1.00 219.69 165 LEU E N 1
ATOM 11750 C CA . LEU E 3 165 ? -31.638 -27.732 -6.426 1.00 214.84 165 LEU E CA 1
ATOM 11751 C C . LEU E 3 165 ? -32.204 -26.543 -7.193 1.00 213.44 165 LEU E C 1
ATOM 11752 O O . LEU E 3 165 ? -32.619 -25.558 -6.571 1.00 212.62 165 LEU E O 1
ATOM 11757 N N . GLN E 3 166 ? -32.249 -26.619 -8.519 1.00 216.26 166 GLN E N 1
ATOM 11758 C CA . GLN E 3 166 ? -32.692 -25.509 -9.348 1.00 217.40 166 GLN E CA 1
ATOM 11759 C C . GLN E 3 166 ? -34.197 -25.584 -9.580 1.00 222.62 166 GLN E C 1
ATOM 11760 O O . GLN E 3 166 ? -34.753 -26.665 -9.800 1.00 222.62 166 GLN E O 1
ATOM 11766 N N . GLY E 3 167 ? -34.852 -24.425 -9.531 1.00 224.14 167 GLY E N 1
ATOM 11767 C CA . GLY E 3 167 ? -36.299 -24.358 -9.630 1.00 225.63 167 GLY E CA 1
ATOM 11768 C C . GLY E 3 167 ? -36.921 -23.541 -8.516 1.00 222.30 167 GLY E C 1
ATOM 11769 O O . GLY E 3 167 ? -38.130 -23.615 -8.276 1.00 222.85 167 GLY E O 1
ATOM 11770 N N . ILE E 3 168 ? -36.094 -22.760 -7.824 1.00 220.67 168 ILE E N 1
ATOM 11771 C CA . ILE E 3 168 ? -36.529 -21.928 -6.709 1.00 222.08 168 ILE E CA 1
ATOM 11772 C C . ILE E 3 168 ? -35.877 -20.557 -6.845 1.00 223.68 168 ILE E C 1
ATOM 11773 O O . ILE E 3 168 ? -34.729 -20.447 -7.289 1.00 225.27 168 ILE E O 1
ATOM 11775 N N . ARG E 3 169 ? -36.609 -19.513 -6.456 1.00 225.07 169 ARG E N 1
ATOM 11776 C CA . ARG E 3 169 ? -36.164 -18.144 -6.691 1.00 220.13 169 ARG E CA 1
ATOM 11777 C C . ARG E 3 169 ? -34.974 -17.787 -5.808 1.00 213.85 169 ARG E C 1
ATOM 11778 O O . ARG E 3 169 ? -34.761 -18.371 -4.742 1.00 213.67 169 ARG E O 1
ATOM 11780 N N . ALA E 3 170 ? -34.191 -16.811 -6.267 1.00 215.25 170 ALA E N 1
ATOM 11781 C CA . ALA E 3 170 ? -32.992 -16.380 -5.564 1.00 210.70 170 ALA E CA 1
ATOM 11782 C C . ALA E 3 170 ? -32.923 -14.858 -5.563 1.00 204.99 170 ALA E C 1
ATOM 11783 O O . ALA E 3 170 ? -33.758 -14.176 -6.164 1.00 206.18 170 ALA E O 1
ATOM 11785 N N . LEU E 3 171 ? -31.915 -14.333 -4.864 1.00 204.38 171 LEU E N 1
ATOM 11786 C CA . LEU E 3 171 ? -31.608 -12.908 -4.807 1.00 206.45 171 LEU E CA 1
ATOM 11787 C C . LEU E 3 171 ? -30.285 -12.716 -4.074 1.00 209.38 171 LEU E C 1
ATOM 11788 O O . LEU E 3 171 ? -29.891 -13.554 -3.256 1.00 211.95 171 LEU E O 1
ATOM 11790 N N . GLU E 3 172 ? -29.603 -11.614 -4.382 1.00 216.21 172 GLU E N 1
ATOM 11791 C CA . GLU E 3 172 ? -28.397 -11.254 -3.644 1.00 220.44 172 GLU E CA 1
ATOM 11792 C C . GLU E 3 172 ? -28.778 -10.798 -2.240 1.00 229.31 172 GLU E C 1
ATOM 11793 O O . GLU E 3 172 ? -29.683 -9.975 -2.072 1.00 236.30 172 GLU E O 1
ATOM 11795 N N . THR E 3 173 ? -28.095 -11.333 -1.227 1.00 230.13 173 THR E N 1
ATOM 11796 C CA . THR E 3 173 ? -28.494 -11.119 0.162 1.00 227.60 173 THR E CA 1
ATOM 11797 C C . THR E 3 173 ? -27.287 -10.871 1.054 1.00 220.95 173 THR E C 1
ATOM 11798 O O . THR E 3 173 ? -26.344 -11.666 1.059 1.00 223.10 173 THR E O 1
ATOM 11802 N N . SER E 3 174 ? -27.331 -9.771 1.806 1.00 215.41 174 SER E N 1
ATOM 11803 C CA . SER E 3 174 ? -26.388 -9.479 2.882 1.00 200.91 174 SER E CA 1
ATOM 11804 C C . SER E 3 174 ? -26.892 -8.249 3.626 1.00 187.22 174 SER E C 1
ATOM 11805 O O . SER E 3 174 ? -27.768 -7.526 3.147 1.00 187.27 174 SER E O 1
ATOM 11808 N N . LEU E 3 175 ? -26.308 -8.013 4.801 1.00 182.45 175 LEU E N 1
ATOM 11809 C CA . LEU E 3 175 ? -26.771 -6.968 5.707 1.00 188.64 175 LEU E CA 1
ATOM 11810 C C . LEU E 3 175 ? -25.951 -5.687 5.625 1.00 195.63 175 LEU E C 1
ATOM 11811 O O . LEU E 3 175 ? -26.522 -4.592 5.652 1.00 196.93 175 LEU E O 1
ATOM 11813 N N . ASP E 3 176 ? -24.624 -5.788 5.522 1.00 202.21 176 ASP E N 1
ATOM 11814 C CA . ASP E 3 176 ? -23.759 -4.615 5.471 1.00 205.51 176 ASP E CA 1
ATOM 11815 C C . ASP E 3 176 ? -22.996 -4.513 4.152 1.00 212.62 176 ASP E C 1
ATOM 11816 O O . ASP E 3 176 ? -22.003 -3.782 4.072 1.00 215.39 176 ASP E O 1
ATOM 11818 N N . TYR E 3 177 ? -23.442 -5.217 3.117 1.00 216.59 177 TYR E N 1
ATOM 11819 C CA . TYR E 3 177 ? -22.704 -5.314 1.857 1.00 216.42 177 TYR E CA 1
ATOM 11820 C C . TYR E 3 177 ? -23.715 -5.271 0.711 1.00 218.82 177 TYR E C 1
ATOM 11821 O O . TYR E 3 177 ? -24.875 -4.876 0.884 1.00 217.17 177 TYR E O 1
ATOM 11830 N N . GLN E 3 178 ? -23.272 -5.664 -0.484 1.00 219.27 178 GLN E N 1
ATOM 11831 C CA . GLN E 3 178 ? -24.154 -5.726 -1.646 1.00 219.41 178 GLN E CA 1
ATOM 11832 C C . GLN E 3 178 ? -25.288 -6.718 -1.427 1.00 221.33 178 GLN E C 1
ATOM 11833 O O . GLN E 3 178 ? -25.063 -7.852 -0.995 1.00 218.20 178 GLN E O 1
ATOM 11839 N N . SER E 3 179 ? -26.509 -6.292 -1.747 1.00 229.62 179 SER E N 1
ATOM 11840 C CA . SER E 3 179 ? -27.678 -7.140 -1.561 1.00 233.31 179 SER E CA 1
ATOM 11841 C C . SER E 3 179 ? -28.829 -6.641 -2.423 1.00 236.96 179 SER E C 1
ATOM 11842 O O . SER E 3 179 ? -28.822 -5.508 -2.913 1.00 237.67 179 SER E O 1
ATOM 11845 N N . ASP E 3 180 ? -29.818 -7.513 -2.599 1.00 242.61 180 ASP E N 1
ATOM 11846 C CA . ASP E 3 180 ? -31.108 -7.164 -3.172 1.00 243.93 180 ASP E CA 1
ATOM 11847 C C . ASP E 3 180 ? -32.177 -7.281 -2.094 1.00 244.29 180 ASP E C 1
ATOM 11848 O O . ASP E 3 180 ? -31.976 -7.931 -1.063 1.00 245.40 180 ASP E O 1
ATOM 11850 N N . ASN E 3 181 ? -33.317 -6.640 -2.339 1.00 243.38 181 ASN E N 1
ATOM 11851 C CA . ASN E 3 181 ? -34.371 -6.596 -1.334 1.00 242.71 181 ASN E CA 1
ATOM 11852 C C . ASN E 3 181 ? -34.817 -8.006 -0.968 1.00 239.21 181 ASN E C 1
ATOM 11853 O O . ASN E 3 181 ? -34.821 -8.918 -1.799 1.00 242.73 181 ASN E O 1
ATOM 11858 N N . PHE E 3 182 ? -35.183 -8.184 0.300 1.00 238.23 182 PHE E N 1
ATOM 11859 C CA . PHE E 3 182 ? -35.582 -9.488 0.809 1.00 229.07 182 PHE E CA 1
ATOM 11860 C C . PHE E 3 182 ? -37.035 -9.559 1.248 1.00 223.73 182 PHE E C 1
ATOM 11861 O O . PHE E 3 182 ? -37.637 -10.630 1.152 1.00 228.83 182 PHE E O 1
ATOM 11863 N N . LYS E 3 183 ? -37.616 -8.453 1.724 1.00 218.67 183 LYS E N 1
ATOM 11864 C CA . LYS E 3 183 ? -39.004 -8.478 2.181 1.00 227.64 183 LYS E CA 1
ATOM 11865 C C . LYS E 3 183 ? -39.958 -8.864 1.057 1.00 240.60 183 LYS E C 1
ATOM 11866 O O . LYS E 3 183 ? -40.972 -9.537 1.300 1.00 243.22 183 LYS E O 1
ATOM 11868 N N . GLU E 3 184 ? -39.647 -8.455 -0.177 1.00 254.70 184 GLU E N 1
ATOM 11869 C CA . GLU E 3 184 ? -40.440 -8.891 -1.319 1.00 269.79 184 GLU E CA 1
ATOM 11870 C C . GLU E 3 184 ? -40.423 -10.409 -1.459 1.00 287.00 184 GLU E C 1
ATOM 11871 O O . GLU E 3 184 ? -41.431 -11.004 -1.853 1.00 289.50 184 GLU E O 1
ATOM 11873 N N . ALA E 3 185 ? -39.304 -11.056 -1.119 1.00 295.68 185 ALA E N 1
ATOM 11874 C CA . ALA E 3 185 ? -39.243 -12.514 -1.192 1.00 291.16 185 ALA E CA 1
ATOM 11875 C C . ALA E 3 185 ? -40.152 -13.164 -0.151 1.00 289.90 185 ALA E C 1
ATOM 11876 O O . ALA E 3 185 ? -40.793 -14.188 -0.427 1.00 291.80 185 ALA E O 1
ATOM 11878 N N . PHE E 3 186 ? -40.221 -12.582 1.050 1.00 274.71 186 PHE E N 1
ATOM 11879 C CA . PHE E 3 186 ? -41.133 -13.088 2.071 1.00 264.72 186 PHE E CA 1
ATOM 11880 C C . PHE E 3 186 ? -42.583 -12.933 1.629 1.00 260.44 186 PHE E C 1
ATOM 11881 O O . PHE E 3 186 ? -43.390 -13.866 1.762 1.00 260.39 186 PHE E O 1
ATOM 11883 N N . ASP E 3 187 ? -42.933 -11.752 1.106 1.00 260.48 187 ASP E N 1
ATOM 11884 C CA . ASP E 3 187 ? -44.275 -11.552 0.568 1.00 258.74 187 ASP E CA 1
ATOM 11885 C C . ASP E 3 187 ? -44.580 -12.549 -0.547 1.00 267.57 187 ASP E C 1
ATOM 11886 O O . ASP E 3 187 ? -45.693 -13.081 -0.624 1.00 267.72 187 ASP E O 1
ATOM 11888 N N . ALA E 3 188 ? -43.592 -12.839 -1.401 1.00 280.75 188 ALA E N 1
ATOM 11889 C CA . ALA E 3 188 ? -43.809 -13.763 -2.511 1.00 280.52 188 ALA E CA 1
ATOM 11890 C C . ALA E 3 188 ? -44.053 -15.185 -2.019 1.00 280.16 188 ALA E C 1
ATOM 11891 O O . ALA E 3 188 ? -44.957 -15.870 -2.515 1.00 283.51 188 ALA E O 1
ATOM 11893 N N . LEU E 3 189 ? -43.260 -15.653 -1.048 1.00 255.64 189 LEU E N 1
ATOM 11894 C CA . LEU E 3 189 ? -43.479 -17.004 -0.533 1.00 239.29 189 LEU E CA 1
ATOM 11895 C C . LEU E 3 189 ? -44.816 -17.121 0.190 1.00 231.61 189 LEU E C 1
ATOM 11896 O O . LEU E 3 189 ? -45.519 -18.129 0.037 1.00 236.55 189 LEU E O 1
ATOM 11901 N N . VAL E 3 190 ? -45.186 -16.109 0.984 1.00 221.74 190 VAL E N 1
ATOM 11902 C CA . VAL E 3 190 ? -46.477 -16.153 1.671 1.00 215.82 190 VAL E CA 1
ATOM 11903 C C . VAL E 3 190 ? -47.621 -16.153 0.661 1.00 222.66 190 VAL E C 1
ATOM 11904 O O . VAL E 3 190 ? -48.612 -16.881 0.822 1.00 219.78 190 VAL E O 1
ATOM 11906 N N . GLU E 3 191 ? -47.501 -15.345 -0.397 1.00 235.71 191 GLU E N 1
ATOM 11907 C CA . GLU E 3 191 ? -48.536 -15.303 -1.424 1.00 246.70 191 GLU E CA 1
ATOM 11908 C C . GLU E 3 191 ? -48.665 -16.649 -2.123 1.00 262.29 191 GLU E C 1
ATOM 11909 O O . GLU E 3 191 ? -49.776 -17.157 -2.309 1.00 260.32 191 GLU E O 1
ATOM 11911 N N . GLN E 3 192 ? -47.535 -17.243 -2.519 1.00 279.46 192 GLN E N 1
ATOM 11912 C CA . GLN E 3 192 ? -47.579 -18.540 -3.188 1.00 281.89 192 GLN E CA 1
ATOM 11913 C C . GLN E 3 192 ? -48.174 -19.610 -2.278 1.00 283.11 192 GLN E C 1
ATOM 11914 O O . GLN E 3 192 ? -48.958 -20.455 -2.731 1.00 284.02 192 GLN E O 1
ATOM 11916 N N . ILE E 3 193 ? -47.846 -19.567 -0.984 1.00 271.91 193 ILE E N 1
ATOM 11917 C CA . ILE E 3 193 ? -48.382 -20.550 -0.046 1.00 267.85 193 ILE E CA 1
ATOM 11918 C C . ILE E 3 193 ? -49.895 -20.400 0.091 1.00 261.47 193 ILE E C 1
ATOM 11919 O O . ILE E 3 193 ? -50.646 -21.373 -0.053 1.00 265.44 193 ILE E O 1
ATOM 11921 N N . ILE E 3 194 ? -50.371 -19.181 0.367 1.00 273.55 194 ILE E N 1
ATOM 11922 C CA . ILE E 3 194 ? -51.808 -18.976 0.558 1.00 268.86 194 ILE E CA 1
ATOM 11923 C C . ILE E 3 194 ? -52.580 -19.250 -0.730 1.00 264.96 194 ILE E C 1
ATOM 11924 O O . ILE E 3 194 ? -53.726 -19.730 -0.693 1.00 267.07 194 ILE E O 1
ATOM 11926 N N . ALA E 3 195 ? -51.969 -18.965 -1.886 1.00 252.80 195 ALA E N 1
ATOM 11927 C CA . ALA E 3 195 ? -52.627 -19.212 -3.163 1.00 253.56 195 ALA E CA 1
ATOM 11928 C C . ALA E 3 195 ? -52.721 -20.703 -3.453 1.00 253.05 195 ALA E C 1
ATOM 11929 O O . ALA E 3 195 ? -53.735 -21.173 -3.983 1.00 251.86 195 ALA E O 1
ATOM 11931 N N . SER E 3 196 ? -51.674 -21.464 -3.122 1.00 253.76 196 SER E N 1
ATOM 11932 C CA . SER E 3 196 ? -51.797 -22.916 -3.149 1.00 250.08 196 SER E CA 1
ATOM 11933 C C . SER E 3 196 ? -52.863 -23.388 -2.169 1.00 246.94 196 SER E C 1
ATOM 11934 O O . SER E 3 196 ? -53.530 -24.400 -2.413 1.00 249.99 196 SER E O 1
ATOM 11937 N N . ARG E 3 197 ? -53.046 -22.653 -1.067 1.00 244.24 197 ARG E N 1
ATOM 11938 C CA . ARG E 3 197 ? -53.990 -23.062 -0.031 1.00 244.58 197 ARG E CA 1
ATOM 11939 C C . ARG E 3 197 ? -55.434 -22.981 -0.519 1.00 250.79 197 ARG E C 1
ATOM 11940 O O . ARG E 3 197 ? -56.166 -23.980 -0.488 1.00 247.58 197 ARG E O 1
ATOM 11942 N N . LEU E 3 198 ? -55.875 -21.804 -0.973 1.00 258.08 198 LEU E N 1
ATOM 11943 C CA . LEU E 3 198 ? -57.289 -21.684 -1.328 1.00 262.02 198 LEU E CA 1
ATOM 11944 C C . LEU E 3 198 ? -57.579 -21.980 -2.799 1.00 265.28 198 LEU E C 1
ATOM 11945 O O . LEU E 3 198 ? -58.727 -21.818 -3.230 1.00 267.21 198 LEU E O 1
ATOM 11950 N N . ALA E 3 199 ? -56.588 -22.427 -3.574 1.00 268.33 199 ALA E N 1
ATOM 11951 C CA . ALA E 3 199 ? -56.870 -22.925 -4.917 1.00 271.26 199 ALA E CA 1
ATOM 11952 C C . ALA E 3 199 ? -57.252 -24.398 -4.919 1.00 276.08 199 ALA E C 1
ATOM 11953 O O . ALA E 3 199 ? -57.791 -24.884 -5.920 1.00 276.69 199 ALA E O 1
ATOM 11955 N N . ALA E 3 200 ? -56.981 -25.118 -3.828 1.00 279.49 200 ALA E N 1
ATOM 11956 C CA . ALA E 3 200 ? -57.354 -26.525 -3.746 1.00 279.12 200 ALA E CA 1
ATOM 11957 C C . ALA E 3 200 ? -58.836 -26.695 -3.426 1.00 279.72 200 ALA E C 1
ATOM 11958 O O . ALA E 3 200 ? -59.499 -27.567 -3.998 1.00 279.38 200 ALA E O 1
ATOM 11960 N N . GLU E 3 201 ? -59.370 -25.873 -2.526 1.00 272.36 201 GLU E N 1
ATOM 11961 C CA . GLU E 3 201 ? -60.772 -25.972 -2.126 1.00 262.14 201 GLU E CA 1
ATOM 11962 C C . GLU E 3 201 ? -61.704 -25.502 -3.239 1.00 253.81 201 GLU E C 1
ATOM 11963 O O . GLU E 3 201 ? -61.974 -26.237 -4.188 1.00 249.92 201 GLU E O 1
#

Secondary structure (DSSP, 8-state):
--HHHHHHHHHHHHHHHHHHHHHHHHHHHHHHHHHHHHHHHHHHHHHHHHHHHHHHHHHHHHHHHHH--HHHHHHHHHHHHHHHHHHHHHHHHHHHHHH--HHHHHHHHHHHH--HHHHHHHHTTS-HHHHHHHHHHHHHHHHHHHHHHHHH--HHHHHH--GGGSSHHHHHHHHHHHHHHHHHHHHHHHHHHHTS-HHHHHHHHHHHHHHHHHHHHHHHHHHHHHHHHHHHHHHHHHHHHHHHHTTSTHHHHHHHHHHHHHHHHHH---HHHHHHH--HHHHHHHHHHHHHHHHHHHH-/-HHHHHHHHHHHHHHHHHHHHHHHHHHHHHHHHHHHHHHHHHHHHHHHHHHHHHHHHHHHH--HHHHHHHHHHHHHHHHHHHHHHHHHHHHHH--HHHHHHHHHHHH--HHHHHHHHTT--HHHHHHHHHHHHHHHHHHHHHHHHH--HHHHHH--GGGSSHHHHHHHHHHHHHHHHHHHHHHHHHHHTS-HHHHHHHHHHHHHHHHHHHHHHHHHHHHHHHHHHHHHHHHHHHHHHHHTTSTHHHHHHHHHHHHHHHHHH--HHHHHHHH--HHHHHHHHHHHHHHHHHHHHHHHH--/---HHHHHHHHHHHHHHHTT----HHHHHT--THHHHHHHHHHHHHH-GGG-----S-HHHHHH--HIIIIIS-----TTHHHHHHHTT-HHHHHHHHHHHHH--HHHHHHHHHHHS----------S-HHHHHHHHHHHHHH--HHHHHHHHHHHHHSPPTHHHHHHHHHHHHHHHHHHHHHHHHHHHTTT-SSHHHHHHHHHHHHHHHHHHHHHHHHHHHHHHHHHHHHHHHH--HHHHHHHHHHHS--HHHHHHHHHHHHHHH--TTTHHHHHHHHHHHHHHHHHHHHHSPP--HHHHHHHHHHHHHHHHHHHHHHTTS--SSS--SHHHHHHHHHHHHHHHH--HHHHHHHHHHHHHHHHHHHHHHHHHHHHH----SHHHHHHHHHHHHHHHHHH--HHHHHHHHHHHHHHHHHH-/-----HHHHHHHHHHHHHHHHT----HHHHHT--THHHHHHHHHHHTTTSGGG-----S-HHHHHH--HIIIIIS-S-----TTHHHHHHHTT-HHHHHHHHHHHHH--HHHHHHHHHHH----HHHHH--HHHHHHHHHHHHHSPPSHHHHHHHHHHHHHHHHHHHHHHHHHHHTTT-SS-HHHHHHHHHHHHHHHHHHHHHHHHHHHHHHHHHHHHHHH--HHHHHHHHHHHS--HHHHHHHHHHHHHHH--TTTHHHHHHHHHHHHHHHHHHHHHSPP--HHHHHHHHHHHHHHHHHHHHHHHTS-----SHHHHHHHHHHHHHHHH--HHHHHHHHHHHHHHHHHHHHHHHHHHHHH----SHHHHHHHHHHHHHHHHHH--HHHHHHHHHHHHHHHHHHHHHT---/---EEEEEE--TTSSHHHHHHHHSS--S---TT-----SEEEEEE------EEEEEE---SSTTTTHHHHHTT--EEEEEE-TTSTTHHHHHHHHHHH-----SS--EEEEE-SSS-SSTTTT----TTT-SS-EEEE-SSSS----HHHHHHHHHHHHHHHHHH-

Foldseek 3Di:
DCVVVVVVVVVVVVVVVVVVVVVVVVVVVVVVVVVVVVVVVVVVVVVVVVVVVVVVVVVVCVVQVVPHDPVVVVVVVVVVVVVVVVVVVVVVVVVVVVVVVVVVVVVVVVVVVVVVVLVVVVVVVDPSVVVVVVVVVVVVVVVVVVVVVVVVVVVVVVVVCVVQVVDVVSVVVVVVVVVVVVVVVVCVVVVVQVVDDPVVNVVVVVVVVVVVVVVVVVVVVVVVVVVVVVVVVVVVVVVVVVVVVCCDDPNVVVVVVVVVVVVVVVVVVVPPVVVVVVVVVVVVVVVVVVVVVVVVVVVD/DDDVVRLLVLLQVLLCVLVVNDDDSVRVVVDFWVRLVQSVLVVVCVQPVVSNDDVDDDLLVNLVCCCCCCPQVNDDDVPVCQSVVSSGRNCVNSSVSSSVSSVPVSSNVSVVCVVPPDDDDDDVCCVPDVPVVVVVVVVVVVVCCVVVVVVCVVVVVVDDDCPVVVVVVVVVVVVVVVVVVVVVVVVVVQVPPPDRVVVVVVVVVVVVVVVVVVVVVVVVVVVVVVVVVVVVVVLCLVVVVLVVVCVVPVDVVVNVVVVVVVVVVVVVVVPVVVVVVVVVVVVVVVVVVPVVDDDDVPVVVVVVVVVVVVVVVVVVVVVQQCQDPVRDGPCVVVVVVVVVVVVVVVVVVVVVVVVVVSVVSVVVVVVVVVVVVVCVVDPDPDVVVVVVVVVVVVVVVVVVCCVVVVVVVVVVVVVVVVVVD/DVVVVVVVVVVVVVVVVVVVVVVVVVVVVVVVVVVVVVVVVVVVVVVVVVVVVVCVVCVVPHDPVVVVVVVVVVVVVVVVVVVVVVVVVVVVVCCVVVVVVVVVVVVVVVVLVVCVVVVHPSVVVVVVVVVVVVVVVVVVVVVVVVCVVVVVVVCVVLVVDVVSVVVVVVVVVVVVVVVVVVVVVVQVVDDPVVNVVVVVVVVVVVVVVVVVVVVVVVVVVVVVVVVVVVVVVVVVVVVCCDDPNVVVVVVVVVVVVVVVVCVVPPVVVVVVVVVVVVVVVVVVVVVVVVVVVVVVVCD/DPDDDVVNLLVVLVVLLCVVVVDDDDSVRVVPQFDQRVVLSVQVVLCVLPVVSNDHPPDPLLVNLVCVCCVDPQQPPRCPPVVVVQSVCVSVRPCVRVSVVSSVSSVCVSSNVSNVVVVPDDVVVVVVVCCVVVVVVVVVVPVVDDDCPVVVVVVVVVVVVVVVVVVVVVVVVVVVVPPPDHPVVVVVVVVVVVVVVVVVVVVVVVVVVVVVVVVVVVVVLCLVVVVLVVVCVVPVDVVVVVVVVVVVVVVVVVPVPVVVVVVVVVVVVVVVVVVPVVDDDDVPVVVVVVVVVVVVVVVVVVVVVVQDPCVNGPVVVVVVVVVVVVVVVVVVVVVVVVVVVSVVSVVVVVVVVVVVVVCVVPNDPDVVVVVVVVVVVVVVVVVVCVVVVVVVVVVVVVVVVVVVVVVPDDD/DDEAEEEEAFAPLFCSVVVVCCVADDLDDVPVPRDQDAAWDWDWDDDDDCTYIYIYGYPDPVSPPPVVVSQPPHLYYEYTGAPVDPPRVVVVVVVVVVHDVSDDQLYEYENEHSDADDPCVPVVPDDPVNPRHDYWYDYRPYDTDDCVVSVVVSVVVSVCVVVVVD

Solvent-accessible surface area: 95380 Å² total

Radius of gyration: 62.44 Å; Cα contacts (8 Å, |Δi|>4): 1254; chains: 5; bounding box: 177×139×159 Å

Nearest PDB structures (foldseek):
  6ian-assembly2_D  TM=1.002E+00  e=2.225E-48  Trypanosoma brucei brucei TREU927
  6ian-assembly1_C  TM=9.413E-01  e=1.150E-41  Trypanosoma brucei brucei TREU927
  7o3y-assembly1_F  TM=2.564E-01  e=7.606E+00  Synechocystis sp. PCC 6803 substr. Kazusa
  6ian-assembly2_E  TM=1.006E+00  e=6.015E-36  Trypanosoma brucei equiperdum
  5xr6-assembly2_B  TM=7.826E-01  e=1.166E-06  Arabidopsis thaliana

GO terms:
  GO:0005737 cytoplasm (C, HTP)
  GO:0005737 cytoplasm (C, IDA)
  GO:0030990 intraciliary transport particle (C, IDA)
  GO:0030992 intraciliary transport particle B (C, IPI)